Protein 9LPG (pdb70)

Radius of gyration: 49.21 Å; Cα contacts (8 Å, |Δi|>4): 3503; chains: 4; bounding box: 84×160×124 Å

Organism: Zea mays (NCBI:txid4577)

B-factor: mean 66.93, std 41.88, range [10.07, 609.34]

Nearest PDB structures (foldseek):
  6lz3-assembly1_A  TM=9.869E-01  e=1.824E-69  Zea mays
  6lz7-assembly1_A  TM=9.907E-01  e=5.218E-64  Zea mays
  1u3d-assembly1_A  TM=9.625E-01  e=8.625E-64  Arabidopsis thaliana
  6k8k-assembly4_G  TM=9.665E-01  e=7.289E-55  Arabidopsis thaliana
  7x0y-assembly1_C  TM=9.497E-01  e=3.048E-46  Arabidopsis thaliana

Structure (mmCIF, N/CA/C/O backbone):
data_9LPG
#
_entry.id   9LPG
#
_cell.length_a   108.347
_cell.length_b   217.056
_cell.length_c   228.803
_cell.angle_alpha   90.00
_cell.angle_beta   90.00
_cell.angle_gamma   90.00
#
_symmetry.space_group_name_H-M   'C 2 2 21'
#
loop_
_entity.id
_entity.type
_entity.pdbx_description
1 polymer Cryptochrome2
2 polymer 'Protein ECERIFERUM 26-like'
3 non-polymer 'FLAVIN-ADENINE DINUCLEOTIDE'
4 water water
#
loop_
_atom_site.group_PDB
_atom_site.id
_atom_site.type_symbol
_atom_site.label_atom_id
_atom_site.label_alt_id
_atom_site.label_comp_id
_atom_site.label_asym_id
_atom_site.label_entity_id
_atom_site.label_seq_id
_atom_site.pdbx_PDB_ins_code
_atom_site.Cartn_x
_atom_site.Cartn_y
_atom_site.Cartn_z
_atom_site.occupancy
_atom_site.B_iso_or_equiv
_atom_site.auth_seq_id
_atom_site.auth_comp_id
_atom_site.auth_asym_id
_atom_site.auth_atom_id
_atom_site.pdbx_PDB_model_num
ATOM 1 N N . ARG A 1 2 ? 14.315 33.334 -36.933 1.00 52.57 2 ARG A N 1
ATOM 2 C CA . ARG A 1 2 ? 13.145 32.467 -36.831 1.00 54.60 2 ARG A CA 1
ATOM 3 C C . ARG A 1 2 ? 13.491 31.122 -36.170 1.00 63.52 2 ARG A C 1
ATOM 4 O O . ARG A 1 2 ? 12.742 30.650 -35.317 1.00 66.49 2 ARG A O 1
ATOM 12 N N . ILE A 1 3 ? 14.614 30.503 -36.541 1.0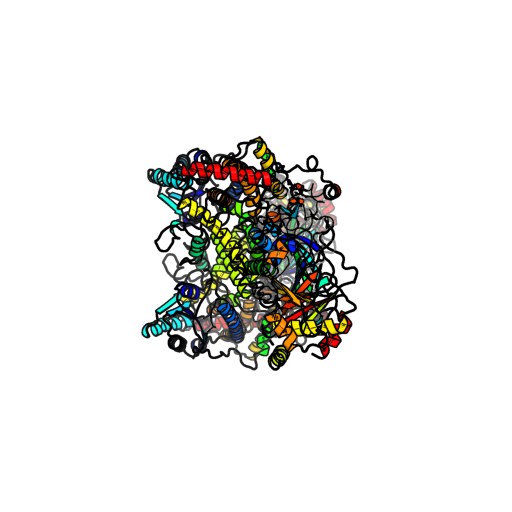0 64.74 3 ILE A N 1
ATOM 13 C CA . ILE A 1 3 ? 15.025 29.229 -35.954 1.00 55.90 3 ILE A CA 1
ATOM 14 C C . ILE A 1 3 ? 16.453 29.339 -35.437 1.00 58.34 3 ILE A C 1
ATOM 15 O O . ILE A 1 3 ? 17.355 29.770 -36.165 1.00 53.59 3 ILE A O 1
ATOM 20 N N . VAL A 1 4 ? 16.656 28.927 -34.189 1.00 58.34 4 VAL A N 1
ATOM 21 C CA . VAL A 1 4 ? 17.983 28.821 -33.598 1.00 60.07 4 VAL A CA 1
ATOM 22 C C . VAL A 1 4 ? 18.505 27.414 -33.843 1.00 60.70 4 VAL A C 1
ATOM 23 O O . VAL A 1 4 ? 17.779 26.432 -33.648 1.00 59.19 4 VAL A O 1
ATOM 27 N N . VAL A 1 5 ? 19.759 27.307 -34.275 1.00 58.87 5 VAL A N 1
ATOM 28 C CA . VAL A 1 5 ? 20.440 26.020 -34.363 1.00 53.51 5 VAL A CA 1
ATOM 29 C C . VAL A 1 5 ? 21.502 25.994 -33.277 1.00 47.28 5 VAL A C 1
ATOM 30 O O . VAL A 1 5 ? 22.464 26.774 -33.299 1.00 41.94 5 VAL A O 1
ATOM 34 N N . TRP A 1 6 ? 21.321 25.091 -32.326 1.00 44.93 6 TRP A N 1
ATOM 35 C CA . TRP A 1 6 ? 22.151 25.013 -31.135 1.00 41.93 6 TRP A CA 1
ATOM 36 C C . TRP A 1 6 ? 23.177 23.905 -31.336 1.00 41.75 6 TRP A C 1
ATOM 37 O O . TRP A 1 6 ? 22.819 22.725 -31.425 1.00 46.73 6 TRP A O 1
ATOM 48 N N . PHE A 1 7 ? 24.446 24.287 -31.421 1.00 37.91 7 PHE A N 1
ATOM 49 C CA . PHE A 1 7 ? 25.530 23.333 -31.596 1.00 42.52 7 PHE A CA 1
ATOM 50 C C . PHE A 1 7 ? 26.055 22.858 -30.244 1.00 47.69 7 PHE A C 1
ATOM 51 O O . PHE A 1 7 ? 26.046 23.595 -29.254 1.00 48.93 7 PHE A O 1
ATOM 59 N N . ARG A 1 8 ? 26.445 21.596 -30.189 1.00 46.37 8 ARG A N 1
ATOM 60 C CA . ARG A 1 8 ? 26.986 21.042 -28.935 1.00 45.34 8 ARG A CA 1
ATOM 61 C C . ARG A 1 8 ? 28.158 20.103 -29.116 1.00 40.24 8 ARG A C 1
ATOM 62 O O . ARG A 1 8 ? 29.208 20.355 -28.563 1.00 39.79 8 ARG A O 1
ATOM 70 N N . ARG A 1 9 ? 27.923 19.059 -29.887 1.00 35.14 9 ARG A N 1
ATOM 71 C CA . ARG A 1 9 ? 28.958 18.062 -30.231 1.00 30.04 9 ARG A CA 1
ATOM 72 C C . ARG A 1 9 ? 28.594 17.549 -31.613 1.00 30.49 9 ARG A C 1
ATOM 73 O O . ARG A 1 9 ? 28.450 16.375 -31.796 1.00 29.33 9 ARG A O 1
ATOM 81 N N . ASP A 1 10 ? 28.357 18.490 -32.508 1.00 31.80 10 ASP A N 1
ATOM 82 C CA . ASP A 1 10 ? 28.024 18.235 -33.906 1.00 28.69 10 ASP A CA 1
ATOM 83 C C . ASP A 1 10 ? 28.625 19.331 -34.784 1.00 32.15 10 ASP A C 1
ATOM 84 O O . ASP A 1 10 ? 27.982 19.830 -35.715 1.00 28.20 10 ASP A O 1
ATOM 89 N N . LEU A 1 11 ? 29.876 19.702 -34.503 1.00 26.09 11 LEU A N 1
ATOM 90 C CA . LEU A 1 11 ? 30.501 20.883 -35.094 1.00 26.85 11 LEU A CA 1
ATOM 91 C C . LEU A 1 11 ? 30.894 20.632 -36.553 1.00 34.40 11 LEU A C 1
ATOM 92 O O . LEU A 1 11 ? 32.049 20.761 -36.965 1.00 33.88 11 LEU A O 1
ATOM 97 N N . ARG A 1 12 ? 29.881 20.291 -37.343 1.00 31.66 12 ARG A N 1
ATOM 98 C CA . ARG A 1 12 ? 30.038 20.024 -38.761 1.00 28.91 12 ARG A CA 1
ATOM 99 C C . ARG A 1 12 ? 28.873 20.663 -39.504 1.00 36.44 12 ARG A C 1
ATOM 100 O O . ARG A 1 12 ? 27.878 21.075 -38.901 1.00 38.08 12 ARG A O 1
ATOM 108 N N . VAL A 1 13 ? 28.989 20.741 -40.827 1.00 38.99 13 VAL A N 1
ATOM 109 C CA . VAL A 1 13 ? 27.905 21.278 -41.638 1.00 34.62 13 VAL A CA 1
ATOM 110 C C . VAL A 1 13 ? 27.284 20.244 -42.565 1.00 33.42 13 VAL A C 1
ATOM 111 O O . VAL A 1 13 ? 26.166 20.471 -43.058 1.00 34.02 13 VAL A O 1
ATOM 115 N N . GLU A 1 14 ? 27.939 19.116 -42.814 1.00 31.83 14 GLU A N 1
ATOM 116 C CA . GLU A 1 14 ? 27.348 18.038 -43.591 1.00 32.91 14 GLU A CA 1
ATOM 117 C C . GLU A 1 14 ? 26.634 17.059 -42.664 1.00 35.28 14 GLU A C 1
ATOM 118 O O . GLU A 1 14 ? 27.064 16.828 -41.530 1.00 33.57 14 GLU A O 1
ATOM 124 N N . ASP A 1 15 ? 25.529 16.501 -43.154 1.00 39.09 15 ASP A N 1
ATOM 125 C CA . ASP A 1 15 ? 24.679 15.575 -42.401 1.00 33.35 15 ASP A CA 1
ATOM 126 C C . ASP A 1 15 ? 24.515 16.038 -40.954 1.00 35.28 15 ASP A C 1
ATOM 127 O O . ASP A 1 15 ? 24.952 15.391 -40.002 1.00 35.40 15 ASP A O 1
ATOM 132 N N . ASN A 1 16 ? 23.900 17.211 -40.818 1.00 40.74 16 ASN A N 1
ATOM 133 C CA . ASN A 1 16 ? 23.602 17.832 -39.528 1.00 37.92 16 ASN A CA 1
ATOM 134 C C . ASN A 1 16 ? 22.115 18.150 -39.573 1.00 36.95 16 ASN A C 1
ATOM 135 O O . ASN A 1 16 ? 21.715 19.229 -40.031 1.00 42.20 16 ASN A O 1
ATOM 140 N N . PRO A 1 17 ? 21.264 17.233 -39.108 1.00 35.98 17 PRO A N 1
ATOM 141 C CA . PRO A 1 17 ? 19.826 17.362 -39.398 1.00 42.59 17 PRO A CA 1
ATOM 142 C C . PRO A 1 17 ? 19.188 18.603 -38.807 1.00 46.14 17 PRO A C 1
ATOM 143 O O . PRO A 1 17 ? 18.229 19.125 -39.391 1.00 48.53 17 PRO A O 1
ATOM 147 N N . ALA A 1 18 ? 19.681 19.095 -37.669 1.00 45.84 18 ALA A N 1
ATOM 148 C CA . ALA A 1 18 ? 19.156 20.342 -37.123 1.00 47.36 18 ALA A CA 1
ATOM 149 C C . ALA A 1 18 ? 19.374 21.490 -38.100 1.00 43.43 18 ALA A C 1
ATOM 150 O O . ALA A 1 18 ? 18.420 22.143 -38.537 1.00 52.09 18 ALA A O 1
ATOM 152 N N . LEU A 1 19 ? 20.631 21.730 -38.474 1.00 38.42 19 LEU A N 1
ATOM 153 C CA . LEU A 1 19 ? 20.940 22.844 -39.362 1.00 41.32 19 LEU A CA 1
ATOM 154 C C . LEU A 1 19 ? 20.317 22.665 -40.743 1.00 41.50 19 LEU A C 1
ATOM 155 O O . LEU A 1 19 ? 19.910 23.648 -41.371 1.00 46.09 19 LEU A O 1
ATOM 160 N N . ALA A 1 20 ? 20.228 21.429 -41.232 1.00 43.15 20 ALA A N 1
ATOM 161 C CA . ALA A 1 20 ? 19.696 21.203 -42.570 1.00 46.99 20 ALA A CA 1
ATOM 162 C C . ALA A 1 20 ? 18.179 21.324 -42.629 1.00 51.39 20 ALA A C 1
ATOM 163 O O . ALA A 1 20 ? 17.633 21.555 -43.714 1.00 56.34 20 ALA A O 1
ATOM 165 N N . ALA A 1 21 ? 17.490 21.168 -41.499 1.00 49.55 21 ALA A N 1
ATOM 166 C CA . ALA A 1 21 ? 16.046 21.364 -41.456 1.00 53.83 21 ALA A CA 1
ATOM 167 C C . ALA A 1 21 ? 15.665 22.796 -41.111 1.00 50.03 21 ALA A C 1
ATOM 168 O O . ALA A 1 21 ? 14.617 23.279 -41.556 1.00 49.74 21 ALA A O 1
ATOM 170 N N . ALA A 1 22 ? 16.487 23.486 -40.319 1.00 47.63 22 ALA A N 1
ATOM 171 C CA . ALA A 1 22 ? 16.282 24.914 -40.128 1.00 47.18 22 ALA A CA 1
ATOM 172 C C . ALA A 1 22 ? 16.382 25.655 -41.453 1.00 53.52 22 ALA A C 1
ATOM 173 O O . ALA A 1 22 ? 15.561 26.531 -41.748 1.00 65.65 22 ALA A O 1
ATOM 175 N N . ALA A 1 23 ? 17.369 25.299 -42.278 1.00 52.51 23 ALA A N 1
ATOM 176 C CA . ALA A 1 23 ? 17.563 25.992 -43.545 1.00 50.55 23 ALA A CA 1
ATOM 177 C C . ALA A 1 23 ? 16.435 25.705 -44.530 1.00 52.51 23 ALA A C 1
ATOM 178 O O . ALA A 1 23 ? 16.066 26.583 -45.319 1.00 56.36 23 ALA A O 1
ATOM 180 N N . ARG A 1 24 ? 15.876 24.497 -44.501 1.00 51.55 24 ARG A N 1
ATOM 181 C CA . ARG A 1 24 ? 14.816 24.108 -45.421 1.00 54.87 24 ARG A CA 1
ATOM 182 C C . ARG A 1 24 ? 13.425 24.471 -44.898 1.00 58.76 24 ARG A C 1
ATOM 183 O O . ARG A 1 24 ? 12.423 24.186 -45.563 1.00 58.95 24 ARG A O 1
ATOM 191 N N . ALA A 1 25 ? 13.336 25.117 -43.733 1.00 61.06 25 ALA A N 1
ATOM 192 C CA . ALA A 1 25 ? 12.029 25.561 -43.260 1.00 64.32 25 ALA A CA 1
ATOM 193 C C . ALA A 1 25 ? 11.554 26.807 -43.997 1.00 71.68 25 ALA A C 1
ATOM 194 O O . ALA A 1 25 ? 10.344 27.044 -44.088 1.00 78.04 25 ALA A O 1
ATOM 196 N N . GLY A 1 26 ? 12.481 27.598 -44.532 1.00 69.87 26 GLY A N 1
ATOM 197 C CA . GLY A 1 26 ? 12.137 28.800 -45.264 1.00 67.77 26 GLY A CA 1
ATOM 198 C C . GLY A 1 26 ? 12.654 30.057 -44.599 1.00 64.92 26 GLY A C 1
ATOM 199 O O . GLY A 1 26 ? 13.247 30.919 -45.254 1.00 65.99 26 GLY A O 1
ATOM 200 N N . GLY A 1 27 ? 12.446 30.169 -43.292 1.00 58.50 27 GLY A N 1
ATOM 201 C CA . GLY A 1 27 ? 12.826 31.372 -42.585 1.00 56.04 27 GLY A CA 1
ATOM 202 C C . GLY A 1 27 ? 14.316 31.510 -42.381 1.00 53.12 27 GLY A C 1
ATOM 203 O O . GLY A 1 27 ? 15.111 30.833 -43.038 1.00 56.21 27 GLY A O 1
ATOM 204 N N . GLU A 1 28 ? 14.702 32.392 -41.466 1.00 58.01 28 GLU A N 1
ATOM 205 C CA . GLU A 1 28 ? 16.102 32.572 -41.139 1.00 64.01 28 GLU A CA 1
ATOM 206 C C . GLU A 1 28 ? 16.584 31.471 -40.197 1.00 69.30 28 GLU A C 1
ATOM 207 O O . GLU A 1 28 ? 15.800 30.713 -39.616 1.00 65.34 28 GLU A O 1
ATOM 213 N N . VAL A 1 29 ? 17.904 31.394 -40.048 1.00 64.88 29 VAL A N 1
ATOM 214 C CA . VAL A 1 29 ? 18.551 30.410 -39.191 1.00 54.95 29 VAL A CA 1
ATOM 215 C C . VAL A 1 29 ? 19.615 31.131 -38.381 1.00 52.83 29 VAL A C 1
ATOM 216 O O . VAL A 1 29 ? 20.499 31.781 -38.952 1.00 56.83 29 VAL A O 1
ATOM 220 N N . VAL A 1 30 ? 19.529 31.028 -37.060 1.00 48.06 30 VAL A N 1
ATOM 221 C CA . VAL A 1 30 ? 20.543 31.601 -36.186 1.00 56.15 30 VAL A CA 1
ATOM 222 C C . VAL A 1 30 ? 21.357 30.451 -35.603 1.00 61.37 30 VAL A C 1
ATOM 223 O O . VAL A 1 30 ? 20.863 29.698 -34.747 1.00 56.48 30 VAL A O 1
ATOM 227 N N . PRO A 1 31 ? 22.580 30.279 -36.036 1.00 60.50 31 PRO A N 1
ATOM 228 C CA . PRO A 1 31 ? 23.412 29.195 -35.521 1.00 56.02 31 PRO A CA 1
ATOM 229 C C . PRO A 1 31 ? 24.226 29.657 -34.328 1.00 56.20 31 PRO A C 1
ATOM 230 O O . PRO A 1 31 ? 24.874 30.708 -34.385 1.00 58.59 31 PRO A O 1
ATOM 234 N N . ALA A 1 32 ? 24.201 28.897 -33.238 1.00 52.46 32 ALA A N 1
ATOM 235 C CA . ALA A 1 32 ? 24.839 29.373 -32.023 1.00 53.66 32 ALA A CA 1
ATOM 236 C C . ALA A 1 32 ? 25.341 28.204 -31.193 1.00 43.07 32 ALA A C 1
ATOM 237 O O . ALA A 1 32 ? 24.903 27.059 -31.345 1.00 39.89 32 ALA A O 1
ATOM 239 N N . TYR A 1 33 ? 26.268 28.528 -30.299 1.00 38.79 33 TYR A N 1
ATOM 240 C CA . TYR A 1 33 ? 26.869 27.585 -29.374 1.00 44.50 33 TYR A CA 1
ATOM 241 C C . TYR A 1 33 ? 26.973 28.271 -28.020 1.00 50.60 33 TYR A C 1
ATOM 242 O O . TYR A 1 33 ? 27.484 29.391 -27.936 1.00 52.38 33 TYR A O 1
ATOM 251 N N . VAL A 1 34 ? 26.477 27.621 -26.968 1.00 44.37 34 VAL A N 1
ATOM 252 C CA . VAL A 1 34 ? 26.559 28.156 -25.613 1.00 43.55 34 VAL A CA 1
ATOM 253 C C . VAL A 1 34 ? 27.484 27.267 -24.793 1.00 48.50 34 VAL A C 1
ATOM 254 O O . VAL A 1 34 ? 27.362 26.036 -24.814 1.00 54.78 34 VAL A O 1
ATOM 258 N N . TRP A 1 35 ? 28.408 27.900 -24.074 1.00 45.45 35 TRP A N 1
ATOM 259 C CA . TRP A 1 35 ? 29.435 27.228 -23.282 1.00 40.46 35 TRP A CA 1
ATOM 260 C C . TRP A 1 35 ? 28.970 27.207 -21.829 1.00 48.03 35 TRP A C 1
ATOM 261 O O . TRP A 1 35 ? 29.201 28.149 -21.071 1.00 52.78 35 TRP A O 1
ATOM 272 N N . SER A 1 36 ? 28.313 26.115 -21.434 1.00 44.02 36 SER A N 1
ATOM 273 C CA . SER A 1 36 ? 27.749 25.966 -20.094 1.00 45.47 36 SER A CA 1
ATOM 274 C C . SER A 1 36 ? 28.394 24.780 -19.380 1.00 44.91 36 SER A C 1
ATOM 275 O O . SER A 1 36 ? 27.719 23.791 -19.059 1.00 45.31 36 SER A O 1
ATOM 278 N N . PRO A 1 37 ? 29.698 24.857 -19.089 1.00 44.29 37 PRO A N 1
ATOM 279 C CA . PRO A 1 37 ? 30.382 23.677 -18.537 1.00 45.93 37 PRO A CA 1
ATOM 280 C C . PRO A 1 37 ? 29.993 23.364 -17.103 1.00 46.82 37 PRO A C 1
ATOM 281 O O . PRO A 1 37 ? 29.933 22.183 -16.738 1.00 48.66 37 PRO A O 1
ATOM 285 N N . GLU A 1 38 ? 29.715 24.379 -16.281 1.00 51.78 38 GLU A N 1
ATOM 286 C CA . GLU A 1 38 ? 29.280 24.133 -14.911 1.00 47.35 38 GLU A CA 1
ATOM 287 C C . GLU A 1 38 ? 28.116 23.151 -14.843 1.00 47.21 38 GLU A C 1
ATOM 288 O O . GLU A 1 38 ? 27.943 22.473 -13.824 1.00 56.09 38 GLU A O 1
ATOM 294 N N . GLU A 1 39 ? 27.326 23.045 -15.915 1.00 41.15 39 GLU A N 1
ATOM 295 C CA . GLU A 1 39 ? 26.253 22.062 -15.968 1.00 45.95 39 GLU A CA 1
ATOM 296 C C . GLU A 1 39 ? 26.774 20.635 -16.066 1.00 44.76 39 GLU A C 1
ATOM 297 O O . GLU A 1 39 ? 26.013 19.694 -15.818 1.00 41.73 39 GLU A O 1
ATOM 303 N N . GLU A 1 40 ? 28.043 20.453 -16.427 1.00 43.81 40 GLU A N 1
ATOM 304 C CA . GLU A 1 40 ? 28.592 19.126 -16.672 1.00 49.20 40 GLU A CA 1
ATOM 305 C C . GLU A 1 40 ? 29.173 18.478 -15.422 1.00 50.72 40 GLU A C 1
ATOM 306 O O . GLU A 1 40 ? 29.694 17.361 -15.509 1.00 53.50 40 GLU A O 1
ATOM 312 N N . GLY A 1 41 ? 29.095 19.143 -14.271 1.00 49.09 41 GLY A N 1
ATOM 313 C CA . GLY A 1 41 ? 29.535 18.575 -13.019 1.00 49.83 41 GLY A CA 1
ATOM 314 C C . GLY A 1 41 ? 30.953 18.046 -13.070 1.00 48.36 41 GLY A C 1
ATOM 315 O O . GLY A 1 41 ? 31.895 18.761 -13.423 1.00 46.95 41 GLY A O 1
ATOM 316 N N . PRO A 1 42 ? 31.130 16.768 -12.720 1.00 53.99 42 PRO A N 1
ATOM 317 C CA . PRO A 1 42 ? 32.474 16.177 -12.800 1.00 55.19 42 PRO A CA 1
ATOM 318 C C . PRO A 1 42 ? 32.974 16.049 -14.226 1.00 53.42 42 PRO A C 1
ATOM 319 O O . PRO A 1 42 ? 34.189 16.100 -14.456 1.00 49.99 42 PRO A O 1
ATOM 323 N N . TYR A 1 43 ? 32.069 15.901 -15.193 1.00 48.68 43 TYR A N 1
ATOM 324 C CA . TYR A 1 43 ? 32.429 15.739 -16.595 1.00 44.44 43 TYR A CA 1
ATOM 325 C C . TYR A 1 43 ? 32.632 17.075 -17.306 1.00 45.80 43 TYR A C 1
ATOM 326 O O . TYR A 1 43 ? 32.453 17.168 -18.530 1.00 50.08 43 TYR A O 1
ATOM 335 N N . TYR A 1 44 ? 32.985 18.109 -16.551 1.00 42.30 44 TYR A N 1
ATOM 336 C CA . TYR A 1 44 ? 33.434 19.379 -17.105 1.00 46.27 44 TYR A CA 1
ATOM 337 C C . TYR A 1 44 ? 34.599 19.145 -18.066 1.00 45.28 44 TYR A C 1
ATOM 338 O O . TYR A 1 44 ? 35.590 18.507 -17.681 1.00 45.34 44 TYR A O 1
ATOM 347 N N . PRO A 1 45 ? 34.519 19.623 -19.309 1.00 38.24 45 PRO A N 1
ATOM 348 C CA . PRO A 1 45 ? 35.584 19.360 -20.288 1.00 32.73 45 PRO A CA 1
ATOM 349 C C . PRO A 1 45 ? 36.976 19.713 -19.777 1.00 30.49 45 PRO A C 1
ATOM 350 O O . PRO A 1 45 ? 37.206 20.798 -19.240 1.00 31.68 45 PRO A O 1
ATOM 354 N N . GLY A 1 46 ? 37.912 18.780 -19.962 1.00 29.27 46 GLY A N 1
ATOM 355 C CA . GLY A 1 46 ? 39.256 18.919 -19.444 1.00 29.70 46 GLY A CA 1
ATOM 356 C C . GLY A 1 46 ? 40.135 19.831 -20.281 1.00 33.32 46 GLY A C 1
ATOM 357 O O . GLY A 1 46 ? 39.709 20.439 -21.264 1.00 35.42 46 GLY A O 1
ATOM 358 N N . ARG A 1 47 ? 41.408 19.898 -19.878 1.00 28.60 47 ARG A N 1
ATOM 359 C CA . ARG A 1 47 ? 42.328 20.890 -20.431 1.00 29.54 47 ARG A CA 1
ATOM 360 C C . ARG A 1 47 ? 42.415 20.794 -21.949 1.00 31.32 47 ARG A C 1
ATOM 361 O O . ARG A 1 47 ? 42.067 21.740 -22.664 1.00 35.08 47 ARG A O 1
ATOM 369 N N . VAL A 1 48 ? 42.877 19.654 -22.466 1.00 30.69 48 VAL A N 1
ATOM 370 C CA . VAL A 1 48 ? 43.148 19.588 -23.898 1.00 34.51 48 VAL A CA 1
ATOM 371 C C . VAL A 1 48 ? 41.882 19.425 -24.733 1.00 30.86 48 VAL A C 1
ATOM 372 O O . VAL A 1 48 ? 41.888 19.787 -25.914 1.00 33.99 48 VAL A O 1
ATOM 376 N N . SER A 1 49 ? 40.790 18.901 -24.167 1.00 32.52 49 SER A N 1
ATOM 377 C CA . SER A 1 49 ? 39.534 18.907 -24.912 1.00 29.84 49 SER A CA 1
ATOM 378 C C . SER A 1 49 ? 39.031 20.328 -25.121 1.00 32.74 49 SER A C 1
ATOM 379 O O . SER A 1 49 ? 38.432 20.627 -26.159 1.00 33.16 49 SER A O 1
ATOM 382 N N . ARG A 1 50 ? 39.265 21.214 -24.147 1.00 37.46 50 ARG A N 1
ATOM 383 C CA . ARG A 1 50 ? 38.898 22.616 -24.311 1.00 32.81 50 ARG A CA 1
ATOM 384 C C . ARG A 1 50 ? 39.693 23.260 -25.437 1.00 36.91 50 ARG A C 1
ATOM 385 O O . ARG A 1 50 ? 39.157 24.081 -26.191 1.00 40.61 50 ARG A O 1
ATOM 393 N N . TRP A 1 51 ? 40.975 22.898 -25.564 1.00 34.47 51 TRP A N 1
ATOM 394 C CA . TRP A 1 51 ? 41.803 23.442 -26.637 1.00 32.85 51 TRP A CA 1
ATOM 395 C C . TRP A 1 51 ? 41.277 23.041 -28.007 1.00 35.18 51 TRP A C 1
ATOM 396 O O . TRP A 1 51 ? 41.412 23.803 -28.972 1.00 39.32 51 TRP A O 1
ATOM 407 N N . TRP A 1 52 ? 40.671 21.857 -28.111 1.00 32.88 52 TRP A N 1
ATOM 408 C CA . TRP A 1 52 ? 40.089 21.432 -29.380 1.00 36.10 52 TRP A CA 1
ATOM 409 C C . TRP A 1 52 ? 38.876 22.284 -29.741 1.00 37.44 52 TRP A C 1
ATOM 410 O O . TRP A 1 52 ? 38.766 22.770 -30.873 1.00 38.51 52 TRP A O 1
ATOM 421 N N . ILE A 1 53 ? 37.956 22.482 -28.789 1.00 37.86 53 ILE A N 1
ATOM 422 C CA . ILE A 1 53 ? 36.739 23.239 -29.081 1.00 38.25 53 ILE A CA 1
ATOM 423 C C . ILE A 1 53 ? 37.084 24.654 -29.531 1.00 38.42 53 ILE A C 1
ATOM 424 O O . ILE A 1 53 ? 36.441 25.209 -30.431 1.00 32.85 53 ILE A O 1
ATOM 429 N N . SER A 1 54 ? 38.107 25.256 -28.916 1.00 38.86 54 SER A N 1
ATOM 430 C CA . SER A 1 54 ? 38.483 26.621 -29.271 1.00 41.44 54 SER A CA 1
ATOM 431 C C . SER A 1 54 ? 38.899 26.714 -30.733 1.00 44.09 54 SER A C 1
ATOM 432 O O . SER A 1 54 ? 38.634 27.723 -31.397 1.00 50.44 54 SER A O 1
ATOM 435 N N . GLN A 1 55 ? 39.557 25.675 -31.252 1.00 41.13 55 GLN A N 1
ATOM 436 C CA . GLN A 1 55 ? 39.894 25.664 -32.670 1.00 35.83 55 GLN A CA 1
ATOM 437 C C . GLN A 1 55 ? 38.723 25.179 -33.512 1.00 26.17 55 GLN A C 1
ATOM 438 O O . GLN A 1 55 ? 38.452 25.733 -34.581 1.00 29.44 55 GLN A O 1
ATOM 444 N N . SER A 1 56 ? 38.012 24.156 -33.042 1.00 27.50 56 SER A N 1
ATOM 445 C CA . SER A 1 56 ? 36.895 23.625 -33.815 1.00 30.69 56 SER A CA 1
ATOM 446 C C . SER A 1 56 ? 35.819 24.674 -34.048 1.00 34.59 56 SER A C 1
ATOM 447 O O . SER A 1 56 ? 35.201 24.699 -35.118 1.00 34.99 56 SER A O 1
ATOM 450 N N . LEU A 1 57 ? 35.583 25.547 -33.066 1.00 38.70 57 LEU A N 1
ATOM 451 C CA . LEU A 1 57 ? 34.510 26.529 -33.180 1.00 40.11 57 LEU A CA 1
ATOM 452 C C . LEU A 1 57 ? 34.898 27.663 -34.121 1.00 46.17 57 LEU A C 1
ATOM 453 O O . LEU A 1 57 ? 34.109 28.058 -34.989 1.00 41.97 57 LEU A O 1
ATOM 458 N N . ASN A 1 58 ? 36.101 28.212 -33.934 1.00 41.34 58 ASN A N 1
ATOM 459 C CA . ASN A 1 58 ? 36.682 29.125 -34.912 1.00 38.40 58 ASN A CA 1
ATOM 460 C C . ASN A 1 58 ? 36.562 28.550 -36.319 1.00 46.46 58 ASN A C 1
ATOM 461 O O . ASN A 1 58 ? 36.115 29.227 -37.254 1.00 45.73 58 ASN A O 1
ATOM 466 N N . HIS A 1 59 ? 36.927 27.276 -36.469 1.00 46.45 59 HIS A N 1
ATOM 467 C CA . HIS A 1 59 ? 36.885 26.607 -37.765 1.00 40.86 59 HIS A CA 1
ATOM 468 C C . HIS A 1 59 ? 35.453 26.459 -38.268 1.00 38.09 59 HIS A C 1
ATOM 469 O O . HIS A 1 59 ? 35.189 26.619 -39.466 1.00 42.28 59 HIS A O 1
ATOM 476 N N . LEU A 1 60 ? 34.514 26.157 -37.370 1.00 37.48 60 LEU A N 1
ATOM 477 C CA . LEU A 1 60 ? 33.118 26.048 -37.779 1.00 43.31 60 LEU A CA 1
ATOM 478 C C . LEU A 1 60 ? 32.503 27.417 -38.036 1.00 51.99 60 LEU A C 1
ATOM 479 O O . LEU A 1 60 ? 31.556 27.536 -38.825 1.00 47.29 60 LEU A O 1
ATOM 484 N N . ASP A 1 61 ? 33.025 28.455 -37.377 1.00 53.52 61 ASP A N 1
ATOM 485 C CA . ASP A 1 61 ? 32.557 29.815 -37.619 1.00 51.70 61 ASP A CA 1
ATOM 486 C C . ASP A 1 61 ? 32.736 30.197 -39.083 1.00 52.85 61 ASP A C 1
ATOM 487 O O . ASP A 1 61 ? 31.772 30.559 -39.767 1.00 54.36 61 ASP A O 1
ATOM 492 N N . ALA A 1 62 ? 33.975 30.107 -39.581 1.00 48.70 62 ALA A N 1
ATOM 493 C CA . ALA A 1 62 ? 34.250 30.451 -40.974 1.00 43.02 62 ALA A CA 1
ATOM 494 C C . ALA A 1 62 ? 33.401 29.625 -41.926 1.00 46.04 62 ALA A C 1
ATOM 495 O O . ALA A 1 62 ? 32.845 30.160 -42.894 1.00 49.64 62 ALA A O 1
ATOM 497 N N . SER A 1 63 ? 33.294 28.318 -41.672 1.00 45.01 63 SER A N 1
ATOM 498 C CA . SER A 1 63 ? 32.425 27.477 -42.486 1.00 49.27 63 SER A CA 1
ATOM 499 C C . SER A 1 63 ? 31.022 28.062 -42.549 1.00 51.03 63 SER A C 1
ATOM 500 O O . SER A 1 63 ? 30.464 28.262 -43.632 1.00 46.34 63 SER A O 1
ATOM 503 N N . LEU A 1 64 ? 30.460 28.399 -41.391 1.00 54.02 64 LEU A N 1
ATOM 504 C CA . LEU A 1 64 ? 29.115 28.956 -41.367 1.00 49.48 64 LEU A CA 1
ATOM 505 C C . LEU A 1 64 ? 29.052 30.291 -42.098 1.00 50.36 64 LEU A C 1
ATOM 506 O O . LEU A 1 64 ? 28.102 30.548 -42.848 1.00 47.56 64 LEU A O 1
ATOM 511 N N . ARG A 1 65 ? 30.058 31.149 -41.898 1.00 50.99 65 ARG A N 1
ATOM 512 C CA . ARG A 1 65 ? 30.031 32.477 -42.507 1.00 50.75 65 ARG A CA 1
ATOM 513 C C . ARG A 1 65 ? 30.113 32.397 -44.026 1.00 58.04 65 ARG A C 1
ATOM 514 O O . ARG A 1 65 ? 29.479 33.194 -44.730 1.00 56.75 65 ARG A O 1
ATOM 522 N N . ARG A 1 66 ? 30.882 31.441 -44.552 1.00 51.94 66 ARG A N 1
ATOM 523 C CA . ARG A 1 66 ? 30.957 31.278 -45.997 1.00 48.49 66 ARG A CA 1
ATOM 524 C C . ARG A 1 66 ? 29.633 30.821 -46.593 1.00 45.83 66 ARG A C 1
ATOM 525 O O . ARG A 1 66 ? 29.402 31.030 -47.788 1.00 53.12 66 ARG A O 1
ATOM 533 N N . LEU A 1 67 ? 28.754 30.223 -45.791 1.00 40.51 67 LEU A N 1
ATOM 534 C CA . LEU A 1 67 ? 27.460 29.764 -46.273 1.00 51.00 67 LEU A CA 1
ATOM 535 C C . LEU A 1 67 ? 26.357 30.805 -46.097 1.00 57.12 67 LEU A C 1
ATOM 536 O O . LEU A 1 67 ? 25.176 30.464 -46.212 1.00 55.29 67 LEU A O 1
ATOM 541 N N . GLY A 1 68 ? 26.707 32.057 -45.832 1.00 57.15 68 GLY A N 1
ATOM 542 C CA . GLY A 1 68 ? 25.733 33.118 -45.726 1.00 60.92 68 GLY A CA 1
ATOM 543 C C . GLY A 1 68 ? 25.306 33.492 -44.324 1.00 56.50 68 GLY A C 1
ATOM 544 O O . GLY A 1 68 ? 24.177 33.963 -44.146 1.00 58.50 68 GLY A O 1
ATOM 545 N N . ALA A 1 69 ? 26.168 33.311 -43.329 1.00 57.56 69 ALA A N 1
ATOM 546 C CA . ALA A 1 69 ? 25.856 33.625 -41.945 1.00 51.88 69 ALA A CA 1
ATOM 547 C C . ALA A 1 69 ? 26.596 34.878 -41.508 1.00 56.30 69 ALA A C 1
ATOM 548 O O . ALA A 1 69 ? 27.683 35.187 -42.008 1.00 59.33 69 ALA A O 1
ATOM 550 N N . GLY A 1 70 ? 26.000 35.594 -40.556 1.00 50.72 70 GLY A N 1
ATOM 551 C CA . GLY A 1 70 ? 26.737 36.658 -39.902 1.00 50.88 70 GLY A CA 1
ATOM 552 C C . GLY A 1 70 ? 27.845 36.107 -39.029 1.00 55.19 70 GLY A C 1
ATOM 553 O O . GLY A 1 70 ? 28.993 36.559 -39.094 1.00 60.55 70 GLY A O 1
ATOM 554 N N . LYS A 1 71 ? 27.524 35.095 -38.228 1.00 51.57 71 LYS A N 1
ATOM 555 C CA . LYS A 1 71 ? 28.441 34.568 -37.229 1.00 53.70 71 LYS A CA 1
ATOM 556 C C . LYS A 1 71 ? 27.827 33.314 -36.627 1.00 55.21 71 LYS A C 1
ATOM 557 O O . LYS A 1 71 ? 26.668 32.972 -36.885 1.00 56.09 71 LYS A O 1
ATOM 563 N N . LEU A 1 72 ? 28.629 32.629 -35.826 1.00 51.10 72 LEU A N 1
ATOM 564 C CA . LEU A 1 72 ? 28.139 31.666 -34.856 1.00 51.67 72 LEU A CA 1
ATOM 565 C C . LEU A 1 72 ? 28.040 32.405 -33.529 1.00 52.81 72 LEU A C 1
ATOM 566 O O . LEU A 1 72 ? 29.048 32.917 -33.028 1.00 52.68 72 LEU A O 1
ATOM 571 N N . VAL A 1 73 ? 26.829 32.504 -32.984 1.00 47.71 73 VAL A N 1
ATOM 572 C CA . VAL A 1 73 ? 26.657 33.248 -31.742 1.00 54.21 73 VAL A CA 1
ATOM 573 C C . VAL A 1 73 ? 27.215 32.419 -30.594 1.00 53.00 73 VAL A C 1
ATOM 574 O O . VAL A 1 73 ? 26.816 31.266 -30.390 1.00 53.66 73 VAL A O 1
ATOM 578 N N . THR A 1 74 ? 28.143 32.999 -29.843 1.00 48.46 74 THR A N 1
ATOM 579 C CA . THR A 1 74 ? 28.799 32.312 -28.737 1.00 51.04 74 THR A CA 1
ATOM 580 C C . THR A 1 74 ? 28.296 32.909 -27.428 1.00 58.80 74 THR A C 1
ATOM 581 O O . THR A 1 74 ? 28.650 34.041 -27.077 1.00 59.60 74 THR A O 1
ATOM 585 N N . ARG A 1 75 ? 27.469 32.147 -26.716 1.00 60.02 75 ARG A N 1
ATOM 586 C CA . ARG A 1 75 ? 26.911 32.556 -25.436 1.00 54.71 75 ARG A CA 1
ATOM 587 C C . ARG A 1 75 ? 27.608 31.836 -24.291 1.00 58.09 75 ARG A C 1
ATOM 588 O O . ARG A 1 75 ? 28.105 30.717 -24.443 1.00 58.83 75 ARG A O 1
ATOM 596 N N . ARG A 1 76 ? 27.635 32.495 -23.138 1.00 61.39 76 ARG A N 1
ATOM 597 C CA . ARG A 1 76 ? 28.261 31.974 -21.933 1.00 57.75 76 ARG A CA 1
ATOM 598 C C . ARG A 1 76 ? 27.244 31.962 -20.800 1.00 60.37 76 ARG A C 1
ATOM 599 O O . ARG A 1 76 ? 26.415 32.872 -20.693 1.00 65.09 76 ARG A O 1
ATOM 607 N N . SER A 1 77 ? 27.306 30.934 -19.956 1.00 53.17 77 SER A N 1
ATOM 608 C CA . SER A 1 77 ? 26.345 30.796 -18.868 1.00 54.37 77 SER A CA 1
ATOM 609 C C . SER A 1 77 ? 26.776 29.657 -17.955 1.00 57.84 77 SER A C 1
ATOM 610 O O . SER A 1 77 ? 27.748 28.946 -18.226 1.00 58.36 77 SER A O 1
ATOM 613 N N . ALA A 1 78 ? 26.038 29.509 -16.853 1.00 52.48 78 ALA A N 1
ATOM 614 C CA . ALA A 1 78 ? 26.079 28.311 -16.029 1.00 45.04 78 ALA A CA 1
ATOM 615 C C . ALA A 1 78 ? 24.834 27.455 -16.196 1.00 44.47 78 ALA A C 1
ATOM 616 O O . ALA A 1 78 ? 24.823 26.310 -15.735 1.00 54.50 78 ALA A O 1
ATOM 618 N N . ASP A 1 79 ? 23.792 27.985 -16.833 1.00 43.74 79 ASP A N 1
ATOM 619 C CA . ASP A 1 79 ? 22.592 27.244 -17.196 1.00 51.22 79 ASP A CA 1
ATOM 620 C C . ASP A 1 79 ? 22.356 27.463 -18.683 1.00 57.00 79 ASP A C 1
ATOM 621 O O . ASP A 1 79 ? 22.316 28.609 -19.145 1.00 49.42 79 ASP A O 1
ATOM 626 N N . ALA A 1 80 ? 22.203 26.368 -19.431 1.00 62.88 80 ALA A N 1
ATOM 627 C CA . ALA A 1 80 ? 22.084 26.481 -20.881 1.00 61.47 80 ALA A CA 1
ATOM 628 C C . ALA A 1 80 ? 20.745 27.084 -21.288 1.00 64.27 80 ALA A C 1
ATOM 629 O O . ALA A 1 80 ? 20.686 27.898 -22.217 1.00 65.80 80 ALA A O 1
ATOM 631 N N . ALA A 1 81 ? 19.660 26.694 -20.611 1.00 63.02 81 ALA A N 1
ATOM 632 C CA . ALA A 1 81 ? 18.347 27.254 -20.920 1.00 61.87 81 ALA A CA 1
ATOM 633 C C . ALA A 1 81 ? 18.349 28.769 -20.779 1.00 65.15 81 ALA A C 1
ATOM 634 O O . ALA A 1 81 ? 17.872 29.486 -21.667 1.00 67.07 81 ALA A O 1
ATOM 636 N N . VAL A 1 82 ? 18.871 29.268 -19.654 1.00 64.97 82 VAL A N 1
ATOM 637 C CA . VAL A 1 82 ? 18.929 30.709 -19.417 1.00 59.88 82 VAL A CA 1
ATOM 638 C C . VAL A 1 82 ? 19.571 31.412 -20.605 1.00 61.82 82 VAL A C 1
ATOM 639 O O . VAL A 1 82 ? 18.992 32.332 -21.196 1.00 67.86 82 VAL A O 1
ATOM 643 N N . ALA A 1 83 ? 20.768 30.962 -20.991 1.00 63.34 83 ALA A N 1
ATOM 644 C CA . ALA A 1 83 ? 21.446 31.557 -22.136 1.00 61.97 83 ALA A CA 1
ATOM 645 C C . ALA A 1 83 ? 20.708 31.276 -23.436 1.00 56.62 83 ALA A C 1
ATOM 646 O O . ALA A 1 83 ? 20.712 32.116 -24.342 1.00 57.09 83 ALA A O 1
ATOM 648 N N . LEU A 1 84 ? 20.071 30.112 -23.550 1.00 53.60 84 LEU A N 1
ATOM 649 C CA . LEU A 1 84 ? 19.374 29.795 -24.789 1.00 54.64 84 LEU A CA 1
ATOM 650 C C . LEU A 1 84 ? 18.118 30.641 -24.948 1.00 60.30 84 LEU A C 1
ATOM 651 O O . LEU A 1 84 ? 17.794 31.070 -26.062 1.00 61.23 84 LEU A O 1
ATOM 656 N N . LEU A 1 85 ? 17.396 30.902 -23.855 1.00 64.59 85 LEU A N 1
ATOM 657 C CA . LEU A 1 85 ? 16.172 31.679 -23.994 1.00 68.63 85 LEU A CA 1
ATOM 658 C C . LEU A 1 85 ? 16.404 33.180 -23.917 1.00 67.36 85 LEU A C 1
ATOM 659 O O . LEU A 1 85 ? 15.532 33.946 -24.344 1.00 70.91 85 LEU A O 1
ATOM 664 N N . GLN A 1 86 ? 17.543 33.628 -23.388 1.00 62.33 86 GLN A N 1
ATOM 665 C CA . GLN A 1 86 ? 17.962 34.994 -23.675 1.00 65.09 86 GLN A CA 1
ATOM 666 C C . GLN A 1 86 ? 18.145 35.172 -25.175 1.00 66.38 86 GLN A C 1
ATOM 667 O O . GLN A 1 86 ? 17.668 36.149 -25.762 1.00 71.22 86 GLN A O 1
ATOM 673 N N . LEU A 1 87 ? 18.794 34.197 -25.818 1.00 67.62 87 LEU A N 1
ATOM 674 C CA . LEU A 1 87 ? 19.038 34.265 -27.255 1.00 62.91 87 LEU A CA 1
ATOM 675 C C . LEU A 1 87 ? 17.748 34.161 -28.060 1.00 61.38 87 LEU A C 1
ATOM 676 O O . LEU A 1 87 ? 17.589 34.865 -29.063 1.00 63.13 87 LEU A O 1
ATOM 681 N N . VAL A 1 88 ? 16.824 33.292 -27.666 1.00 60.17 88 VAL A N 1
ATOM 682 C CA . VAL A 1 88 ? 15.537 33.227 -28.421 1.00 64.51 88 VAL A CA 1
ATOM 683 C C . VAL A 1 88 ? 14.860 34.594 -28.332 1.00 67.68 88 VAL A C 1
ATOM 684 O O . VAL A 1 88 ? 14.150 34.954 -29.259 1.00 67.00 88 VAL A O 1
ATOM 688 N N . ARG A 1 89 ? 15.108 35.334 -27.257 1.00 68.51 89 ARG A N 1
ATOM 689 C CA . ARG A 1 89 ? 14.504 36.671 -27.059 1.00 63.22 89 ARG A CA 1
ATOM 690 C C . ARG A 1 89 ? 15.331 37.718 -27.789 1.00 64.87 89 ARG A C 1
ATOM 691 O O . ARG A 1 89 ? 14.784 38.378 -28.636 1.00 74.55 89 ARG A O 1
ATOM 699 N N . ASP A 1 90 ? 16.601 37.824 -27.429 1.00 58.52 90 ASP A N 1
ATOM 700 C CA . ASP A 1 90 ? 17.565 38.781 -27.907 1.00 59.95 90 ASP A CA 1
ATOM 701 C C . ASP A 1 90 ? 17.463 38.707 -29.412 1.00 66.76 90 ASP A C 1
ATOM 702 O O . ASP A 1 90 ? 17.182 39.712 -30.066 1.00 71.39 90 ASP A O 1
ATOM 707 N N . THR A 1 91 ? 17.634 37.505 -29.966 1.00 66.43 91 THR A N 1
ATOM 708 C CA . THR A 1 91 ? 17.522 37.262 -31.401 1.00 68.39 91 THR A CA 1
ATOM 709 C C . THR A 1 91 ? 16.098 36.820 -31.769 1.00 68.57 91 THR A C 1
ATOM 710 O O . THR A 1 91 ? 15.832 36.541 -32.945 1.00 70.71 91 THR A O 1
ATOM 714 N N . GLY A 1 92 ? 15.163 36.822 -30.818 1.00 67.07 92 GLY A N 1
ATOM 715 C CA . GLY A 1 92 ? 13.754 36.877 -31.176 1.00 63.79 92 GLY A CA 1
ATOM 716 C C . GLY A 1 92 ? 13.099 35.752 -31.944 1.00 66.36 92 GLY A C 1
ATOM 717 O O . GLY A 1 92 ? 12.131 35.984 -32.671 1.00 66.56 92 GLY A O 1
ATOM 718 N N . ALA A 1 93 ? 13.581 34.526 -31.781 1.00 68.40 93 ALA A N 1
ATOM 719 C CA . ALA A 1 93 ? 13.213 33.461 -32.699 1.00 62.99 93 ALA A CA 1
ATOM 720 C C . ALA A 1 93 ? 11.896 32.790 -32.301 1.00 57.55 93 ALA A C 1
ATOM 721 O O . ALA A 1 93 ? 11.345 32.997 -31.216 1.00 63.07 93 ALA A O 1
ATOM 723 N N . THR A 1 94 ? 11.398 31.972 -33.228 1.00 50.02 94 THR A N 1
ATOM 724 C CA . THR A 1 94 ? 10.218 31.131 -33.066 1.00 48.41 94 THR A CA 1
ATOM 725 C C . THR A 1 94 ? 10.541 29.731 -32.573 1.00 60.87 94 THR A C 1
ATOM 726 O O . THR A 1 94 ? 9.748 29.144 -31.829 1.00 66.35 94 THR A O 1
ATOM 730 N N . HIS A 1 95 ? 11.671 29.181 -33.010 1.00 64.33 95 HIS A N 1
ATOM 731 C CA . HIS A 1 95 ? 12.009 27.775 -32.858 1.00 56.97 95 HIS A CA 1
ATOM 732 C C . HIS A 1 95 ? 13.402 27.649 -32.256 1.00 64.29 95 HIS A C 1
ATOM 733 O O . HIS A 1 95 ? 14.215 28.576 -32.319 1.00 63.93 95 HIS A O 1
ATOM 740 N N . VAL A 1 96 ? 13.684 26.481 -31.686 1.00 64.58 96 VAL A N 1
ATOM 741 C CA . VAL A 1 96 ? 15.045 26.127 -31.297 1.00 58.37 96 VAL A CA 1
ATOM 742 C C . VAL A 1 96 ? 15.291 24.688 -31.726 1.00 58.59 96 VAL A C 1
ATOM 743 O O . VAL A 1 96 ? 14.578 23.775 -31.290 1.00 56.72 96 VAL A O 1
ATOM 747 N N . TYR A 1 97 ? 16.274 24.491 -32.599 1.00 59.49 97 TYR A N 1
ATOM 748 C CA . TYR A 1 97 ? 16.628 23.183 -33.129 1.00 49.73 97 TYR A CA 1
ATOM 749 C C . TYR A 1 97 ? 17.995 22.767 -32.599 1.00 55.53 97 TYR A C 1
ATOM 750 O O . TYR A 1 97 ? 18.928 23.577 -32.546 1.00 52.31 97 TYR A O 1
ATOM 759 N N . PHE A 1 98 ? 18.109 21.499 -32.209 1.00 52.53 98 PHE A N 1
ATOM 760 C CA . PHE A 1 98 ? 19.386 20.920 -31.821 1.00 48.85 98 PHE A CA 1
ATOM 761 C C . PHE A 1 98 ? 19.329 19.427 -32.102 1.00 49.70 98 PHE A C 1
ATOM 762 O O . PHE A 1 98 ? 18.251 18.851 -32.255 1.00 48.33 98 PHE A O 1
ATOM 770 N N . ASN A 1 99 ? 20.500 18.804 -32.188 1.00 45.06 99 ASN A N 1
ATOM 771 C CA . ASN A 1 99 ? 20.591 17.356 -32.333 1.00 45.55 99 ASN A CA 1
ATOM 772 C C . ASN A 1 99 ? 20.876 16.741 -30.969 1.00 42.92 99 ASN A C 1
ATOM 773 O O . ASN A 1 99 ? 21.785 17.188 -30.259 1.00 39.92 99 ASN A O 1
ATOM 778 N N . HIS A 1 100 ? 20.104 15.724 -30.601 1.00 40.78 100 HIS A N 1
ATOM 779 C CA . HIS A 1 100 ? 20.121 15.256 -29.223 1.00 43.11 100 HIS A CA 1
ATOM 780 C C . HIS A 1 100 ? 21.284 14.309 -28.960 1.00 43.77 100 HIS A C 1
ATOM 781 O O . HIS A 1 100 ? 21.636 13.473 -29.798 1.00 47.92 100 HIS A O 1
ATOM 788 N N . LEU A 1 101 ? 21.878 14.455 -27.778 1.00 46.50 101 LEU A N 1
ATOM 789 C CA . LEU A 1 101 ? 22.963 13.607 -27.316 1.00 40.99 101 LEU A CA 1
ATOM 790 C C . LEU A 1 101 ? 22.405 12.471 -26.457 1.00 43.80 101 LEU A C 1
ATOM 791 O O . LEU A 1 101 ? 21.193 12.340 -26.264 1.00 44.88 101 LEU A O 1
ATOM 796 N N . TYR A 1 102 ? 23.299 11.632 -25.926 1.00 45.49 102 TYR A N 1
ATOM 797 C CA . TYR A 1 102 ? 22.877 10.424 -25.229 1.00 39.99 102 TYR A CA 1
ATOM 798 C C . TYR A 1 102 ? 23.550 10.204 -23.882 1.00 41.81 102 TYR A C 1
ATOM 799 O O . TYR A 1 102 ? 23.219 9.225 -23.205 1.00 42.36 102 TYR A O 1
ATOM 808 N N . ASP A 1 103 ? 24.462 11.082 -23.462 1.00 44.89 103 ASP A N 1
ATOM 809 C CA . ASP A 1 103 ? 25.099 10.918 -22.165 1.00 47.92 103 ASP A CA 1
ATOM 810 C C . ASP A 1 103 ? 24.098 11.198 -21.041 1.00 48.74 103 ASP A C 1
ATOM 811 O O . ASP A 1 103 ? 23.095 11.884 -21.248 1.00 50.23 103 ASP A O 1
ATOM 816 N N . PRO A 1 104 ? 24.341 10.655 -19.841 1.00 50.61 104 PRO A N 1
ATOM 817 C CA . PRO A 1 104 ? 23.387 10.853 -18.736 1.00 50.51 104 PRO A CA 1
ATOM 818 C C . PRO A 1 104 ? 23.193 12.301 -18.340 1.00 46.90 104 PRO A C 1
ATOM 819 O O . PRO A 1 104 ? 22.106 12.662 -17.871 1.00 46.20 104 PRO A O 1
ATOM 823 N N . ILE A 1 105 ? 24.221 13.136 -18.488 1.00 45.20 105 ILE A N 1
ATOM 824 C CA . ILE A 1 105 ? 24.080 14.557 -18.186 1.00 44.30 105 ILE A CA 1
ATOM 825 C C . ILE A 1 105 ? 23.111 15.210 -19.161 1.00 52.44 105 ILE A C 1
ATOM 826 O O . ILE A 1 105 ? 22.108 15.815 -18.762 1.00 56.13 105 ILE A O 1
ATOM 831 N N . SER A 1 106 ? 23.399 15.093 -20.458 1.00 51.30 106 SER A N 1
ATOM 832 C CA . SER A 1 106 ? 22.592 15.773 -21.463 1.00 51.59 106 SER A CA 1
ATOM 833 C C . SER A 1 106 ? 21.170 15.236 -21.514 1.00 48.85 106 SER A C 1
ATOM 834 O O . SER A 1 106 ? 20.239 15.992 -21.807 1.00 46.36 106 SER A O 1
ATOM 837 N N . LEU A 1 107 ? 20.974 13.949 -21.222 1.00 51.81 107 LEU A N 1
ATOM 838 C CA . LEU A 1 107 ? 19.649 13.360 -21.392 1.00 54.83 107 LEU A CA 1
ATOM 839 C C . LEU A 1 107 ? 18.597 14.063 -20.538 1.00 64.45 107 LEU A C 1
ATOM 840 O O . LEU A 1 107 ? 17.447 14.208 -20.968 1.00 66.85 107 LEU A O 1
ATOM 845 N N . VAL A 1 108 ? 18.961 14.521 -19.338 1.00 61.24 108 VAL A N 1
ATOM 846 C CA . VAL A 1 108 ? 17.946 15.131 -18.485 1.00 60.21 108 VAL A CA 1
ATOM 847 C C . VAL A 1 108 ? 18.099 16.646 -18.453 1.00 57.22 108 VAL A C 1
ATOM 848 O O . VAL A 1 108 ? 17.116 17.359 -18.240 1.00 68.34 108 VAL A O 1
ATOM 852 N N . ARG A 1 109 ? 19.311 17.160 -18.670 1.00 50.91 109 ARG A N 1
ATOM 853 C CA . ARG A 1 109 ? 19.441 18.601 -18.885 1.00 49.37 109 ARG A CA 1
ATOM 854 C C . ARG A 1 109 ? 18.665 19.032 -20.120 1.00 50.35 109 ARG A C 1
ATOM 855 O O . ARG A 1 109 ? 18.054 20.106 -20.137 1.00 53.16 109 ARG A O 1
ATOM 863 N N . ASP A 1 110 ? 18.692 18.213 -21.172 1.00 56.48 110 ASP A N 1
ATOM 864 C CA . ASP A 1 110 ? 18.054 18.592 -22.423 1.00 58.10 110 ASP A CA 1
ATOM 865 C C . ASP A 1 110 ? 16.545 18.405 -22.402 1.00 61.30 110 ASP A C 1
ATOM 866 O O . ASP A 1 110 ? 15.859 19.014 -23.226 1.00 69.72 110 ASP A O 1
ATOM 871 N N . ARG A 1 111 ? 16.001 17.584 -21.506 1.00 62.21 111 ARG A N 1
ATOM 872 C CA . ARG A 1 111 ? 14.551 17.584 -21.370 1.00 64.91 111 ARG A CA 1
ATOM 873 C C . ARG A 1 111 ? 14.067 18.640 -20.391 1.00 61.31 111 ARG A C 1
ATOM 874 O O . ARG A 1 111 ? 12.877 18.973 -20.398 1.00 69.83 111 ARG A O 1
ATOM 882 N N . ARG A 1 112 ? 14.959 19.182 -19.559 1.00 56.21 112 ARG A N 1
ATOM 883 C CA . ARG A 1 112 ? 14.619 20.401 -18.836 1.00 61.20 112 ARG A CA 1
ATOM 884 C C . ARG A 1 112 ? 14.612 21.604 -19.767 1.00 66.72 112 ARG A C 1
ATOM 885 O O . ARG A 1 112 ? 13.902 22.579 -19.506 1.00 72.48 112 ARG A O 1
ATOM 893 N N . LEU A 1 113 ? 15.372 21.548 -20.864 1.00 61.78 113 LEU A N 1
ATOM 894 C CA . LEU A 1 113 ? 15.361 22.660 -21.808 1.00 54.82 113 LEU A CA 1
ATOM 895 C C . LEU A 1 113 ? 14.103 22.653 -22.660 1.00 53.09 113 LEU A C 1
ATOM 896 O O . LEU A 1 113 ? 13.516 23.712 -22.900 1.00 58.14 113 LEU A O 1
ATOM 901 N N . LYS A 1 114 ? 13.685 21.475 -23.129 1.00 57.90 114 LYS A N 1
ATOM 902 C CA . LYS A 1 114 ? 12.452 21.370 -23.902 1.00 59.52 114 LYS A CA 1
ATOM 903 C C . LYS A 1 114 ? 11.296 22.039 -23.174 1.00 62.47 114 LYS A C 1
ATOM 904 O O . LYS A 1 114 ? 10.618 22.911 -23.728 1.00 68.29 114 LYS A O 1
ATOM 910 N N . GLU A 1 115 ? 11.075 21.659 -21.915 1.00 64.49 115 GLU A N 1
ATOM 911 C CA . GLU A 1 115 ? 9.962 22.220 -21.157 1.00 66.89 115 GLU A CA 1
ATOM 912 C C . GLU A 1 115 ? 10.204 23.687 -20.823 1.00 65.79 115 GLU A C 1
ATOM 913 O O . GLU A 1 115 ? 9.322 24.529 -21.031 1.00 74.16 115 GLU A O 1
ATOM 919 N N . MET A 1 116 ? 11.394 24.012 -20.304 1.00 51.46 116 MET A N 1
ATOM 920 C CA . MET A 1 116 ? 11.733 25.408 -20.028 1.00 54.76 116 MET A CA 1
ATOM 921 C C . MET A 1 116 ? 11.473 26.290 -21.243 1.00 58.49 116 MET A C 1
ATOM 922 O O . MET A 1 116 ? 10.890 27.374 -21.129 1.00 58.83 116 MET A O 1
ATOM 927 N N . LEU A 1 117 ? 11.885 25.829 -22.424 1.00 63.70 117 LEU A N 1
ATOM 928 C CA . LEU A 1 117 ? 11.674 26.613 -23.634 1.00 61.62 117 LEU A CA 1
ATOM 929 C C . LEU A 1 117 ? 10.235 26.531 -24.130 1.00 61.05 117 LEU A C 1
ATOM 930 O O . LEU A 1 117 ? 9.726 27.508 -24.687 1.00 64.08 117 LEU A O 1
ATOM 935 N N . ALA A 1 118 ? 9.557 25.400 -23.939 1.00 60.20 118 ALA A N 1
ATOM 936 C CA . ALA A 1 118 ? 8.167 25.308 -24.374 1.00 61.73 118 ALA A CA 1
ATOM 937 C C . ALA A 1 118 ? 7.211 26.063 -23.459 1.00 68.66 118 ALA A C 1
ATOM 938 O O . ALA A 1 118 ? 6.044 26.242 -23.824 1.00 66.68 118 ALA A O 1
ATOM 940 N N . ALA A 1 119 ? 7.673 26.505 -22.287 1.00 70.41 119 ALA A N 1
ATOM 941 C CA . ALA A 1 119 ? 6.856 27.325 -21.402 1.00 64.13 119 ALA A CA 1
ATOM 942 C C . ALA A 1 119 ? 6.871 28.797 -21.794 1.00 65.60 119 ALA A C 1
ATOM 943 O O . ALA A 1 119 ? 5.934 29.525 -21.451 1.00 80.35 119 ALA A O 1
ATOM 945 N N . GLU A 1 120 ? 7.913 29.251 -22.488 1.00 61.63 120 GLU A N 1
ATOM 946 C CA . GLU A 1 120 ? 7.956 30.590 -23.055 1.00 58.29 120 GLU A CA 1
ATOM 947 C C . GLU A 1 120 ? 7.556 30.601 -24.526 1.00 60.97 120 GLU A C 1
ATOM 948 O O . GLU A 1 120 ? 7.883 31.551 -25.247 1.00 62.34 120 GLU A O 1
ATOM 954 N N . GLY A 1 121 ? 6.869 29.557 -24.986 1.00 61.88 121 GLY A N 1
ATOM 955 C CA . GLY A 1 121 ? 6.292 29.531 -26.314 1.00 62.47 121 GLY A CA 1
ATOM 956 C C . GLY A 1 121 ? 7.203 29.081 -27.434 1.00 56.20 121 GLY A C 1
ATOM 957 O O . GLY A 1 121 ? 6.802 29.166 -28.600 1.00 55.88 121 GLY A O 1
ATOM 958 N N . ILE A 1 122 ? 8.406 28.604 -27.128 1.00 58.35 122 ILE A N 1
ATOM 959 C CA . ILE A 1 122 ? 9.333 28.158 -28.163 1.00 58.15 122 ILE A CA 1
ATOM 960 C C . ILE A 1 122 ? 8.975 26.738 -28.575 1.00 63.67 122 ILE A C 1
ATOM 961 O O . ILE A 1 122 ? 8.797 25.859 -27.723 1.00 67.49 122 ILE A O 1
ATOM 966 N N . VAL A 1 123 ? 8.868 26.504 -29.880 1.00 59.62 123 VAL A N 1
ATOM 967 C CA . VAL A 1 123 ? 8.776 25.139 -30.385 1.00 58.51 123 VAL A CA 1
ATOM 968 C C . VAL A 1 123 ? 10.184 24.572 -30.484 1.00 59.05 123 VAL A C 1
ATOM 969 O O . VAL A 1 123 ? 11.115 25.255 -30.932 1.00 60.16 123 VAL A O 1
ATOM 973 N N . VAL A 1 124 ? 10.353 23.330 -30.038 1.00 57.14 124 VAL A N 1
ATOM 974 C CA . VAL A 1 124 ? 11.651 22.670 -30.009 1.00 53.98 124 VAL A CA 1
ATOM 975 C C . VAL A 1 124 ? 11.561 21.363 -30.780 1.00 54.09 124 VAL A C 1
ATOM 976 O O . VAL A 1 124 ? 10.560 20.643 -30.689 1.00 51.60 124 VAL A O 1
ATOM 980 N N . GLN A 1 125 ? 12.611 21.060 -31.541 1.00 57.08 125 GLN A N 1
ATOM 981 C CA . GLN A 1 125 ? 12.745 19.772 -32.205 1.00 58.51 125 GLN A CA 1
ATOM 982 C C . GLN A 1 125 ? 14.190 19.304 -32.106 1.00 60.33 125 GLN A C 1
ATOM 983 O O . GLN A 1 125 ? 15.123 20.100 -32.256 1.00 54.46 125 GLN A O 1
ATOM 989 N N . SER A 1 126 ? 14.364 18.009 -31.847 1.00 59.28 126 SER A N 1
ATOM 990 C CA . SER A 1 126 ? 15.678 17.397 -31.720 1.00 53.61 126 SER A CA 1
ATOM 991 C C . SER A 1 126 ? 15.840 16.305 -32.770 1.00 49.81 126 SER A C 1
ATOM 992 O O . SER A 1 126 ? 14.877 15.620 -33.128 1.00 46.90 126 SER A O 1
ATOM 995 N N . PHE A 1 127 ? 17.068 16.148 -33.267 1.00 48.84 127 PHE A N 1
ATOM 996 C CA . PHE A 1 127 ? 17.353 15.224 -34.358 1.00 48.13 127 PHE A CA 1
ATOM 997 C C . PHE A 1 127 ? 18.506 14.298 -33.994 1.00 42.06 127 PHE A C 1
ATOM 998 O O . PHE A 1 127 ? 19.232 14.517 -33.019 1.00 39.55 127 PHE A O 1
ATOM 1006 N N . ASN A 1 128 ? 18.676 13.266 -34.821 1.00 42.81 128 ASN A N 1
ATOM 1007 C CA . ASN A 1 128 ? 19.734 12.277 -34.652 1.00 41.29 128 ASN A CA 1
ATOM 1008 C C . ASN A 1 128 ? 20.958 12.687 -35.466 1.00 37.79 128 ASN A C 1
ATOM 1009 O O . ASN A 1 128 ? 20.885 12.814 -36.691 1.00 39.68 128 ASN A O 1
ATOM 1014 N N . SER A 1 129 ? 22.082 12.864 -34.788 1.00 39.68 129 SER A N 1
ATOM 1015 C CA . SER A 1 129 ? 23.306 13.291 -35.443 1.00 39.51 129 SER A CA 1
ATOM 1016 C C . SER A 1 129 ? 24.504 12.419 -35.111 1.00 45.76 129 SER A C 1
ATOM 1017 O O . SER A 1 129 ? 25.593 12.675 -35.638 1.00 46.29 129 SER A O 1
ATOM 1020 N N . ASP A 1 130 ? 24.350 11.416 -34.250 1.00 44.38 130 ASP A N 1
ATOM 1021 C CA . ASP A 1 130 ? 25.489 10.730 -33.667 1.00 35.38 130 ASP A CA 1
ATOM 1022 C C . ASP A 1 130 ? 25.454 9.219 -33.811 1.00 31.17 130 ASP A C 1
ATOM 1023 O O . ASP A 1 130 ? 26.470 8.572 -33.536 1.00 40.12 130 ASP A O 1
ATOM 1028 N N . LEU A 1 131 ? 24.339 8.634 -34.226 1.00 26.69 131 LEU A N 1
ATOM 1029 C CA . LEU A 1 131 ? 24.209 7.188 -34.236 1.00 29.36 131 LEU A CA 1
ATOM 1030 C C . LEU A 1 131 ? 23.621 6.721 -35.557 1.00 31.01 131 LEU A C 1
ATOM 1031 O O . LEU A 1 131 ? 22.798 7.405 -36.172 1.00 28.84 131 LEU A O 1
ATOM 1036 N N . LEU A 1 132 ? 24.069 5.544 -35.993 1.00 32.52 132 LEU A N 1
ATOM 1037 C CA . LEU A 1 132 ? 23.431 4.895 -37.129 1.00 37.59 132 LEU A CA 1
ATOM 1038 C C . LEU A 1 132 ? 21.982 4.559 -36.809 1.00 38.14 132 LEU A C 1
ATOM 1039 O O . LEU A 1 132 ? 21.095 4.727 -37.654 1.00 42.30 132 LEU A O 1
ATOM 1044 N N . TYR A 1 133 ? 21.724 4.102 -35.587 1.00 36.42 133 TYR A N 1
ATOM 1045 C CA . TYR A 1 133 ? 20.384 3.759 -35.139 1.00 37.57 133 TYR A CA 1
ATOM 1046 C C . TYR A 1 133 ? 20.168 4.331 -33.749 1.00 39.60 133 TYR A C 1
ATOM 1047 O O . TYR A 1 133 ? 21.096 4.368 -32.936 1.00 39.30 133 TYR A O 1
ATOM 1056 N N . GLU A 1 134 ? 18.947 4.781 -33.485 1.00 41.74 134 GLU A N 1
ATOM 1057 C CA . GLU A 1 134 ? 18.630 5.283 -32.162 1.00 43.37 134 GLU A CA 1
ATOM 1058 C C . GLU A 1 134 ? 18.651 4.136 -31.154 1.00 43.72 134 GLU A C 1
ATOM 1059 O O . GLU A 1 134 ? 18.340 2.992 -31.502 1.00 47.99 134 GLU A O 1
ATOM 1065 N N . PRO A 1 135 ? 19.029 4.413 -29.901 1.00 33.76 135 PRO A N 1
ATOM 1066 C CA . PRO A 1 135 ? 19.166 3.315 -28.926 1.00 29.88 135 PRO A CA 1
ATOM 1067 C C . PRO A 1 135 ? 17.884 2.528 -28.726 1.00 39.17 135 PRO A C 1
ATOM 1068 O O . PRO A 1 135 ? 17.932 1.300 -28.573 1.00 46.95 135 PRO A O 1
ATOM 1072 N N . TRP A 1 136 ? 16.731 3.199 -28.734 1.00 38.18 136 TRP A N 1
ATOM 1073 C CA . TRP A 1 136 ? 15.458 2.499 -28.626 1.00 40.25 136 TRP A CA 1
ATOM 1074 C C . TRP A 1 136 ? 15.096 1.735 -29.890 1.00 43.25 136 TRP A C 1
ATOM 1075 O O . TRP A 1 136 ? 14.199 0.885 -29.844 1.00 41.15 136 TRP A O 1
ATOM 1086 N N . GLU A 1 137 ? 15.764 2.013 -31.011 1.00 44.45 137 GLU A N 1
ATOM 1087 C CA . GLU A 1 137 ? 15.411 1.370 -32.268 1.00 43.40 137 GLU A CA 1
ATOM 1088 C C . GLU A 1 137 ? 15.918 -0.063 -32.363 1.00 40.40 137 GLU A C 1
ATOM 1089 O O . GLU A 1 137 ? 15.421 -0.826 -33.199 1.00 36.98 137 GLU A O 1
ATOM 1095 N N . VAL A 1 138 ? 16.868 -0.458 -31.521 1.00 41.13 138 VAL A N 1
ATOM 1096 C CA . VAL A 1 138 ? 17.512 -1.765 -31.619 1.00 47.85 138 VAL A CA 1
ATOM 1097 C C . VAL A 1 138 ? 17.315 -2.497 -30.293 1.00 44.78 138 VAL A C 1
ATOM 1098 O O . VAL A 1 138 ? 17.784 -2.036 -29.244 1.00 43.71 138 VAL A O 1
ATOM 1102 N N . VAL A 1 139 ? 16.594 -3.623 -30.340 1.00 39.78 139 VAL A N 1
ATOM 1103 C CA . VAL A 1 139 ? 16.232 -4.410 -29.165 1.00 36.25 139 VAL A CA 1
ATOM 1104 C C . VAL A 1 139 ? 16.283 -5.890 -29.532 1.00 42.78 139 VAL A C 1
ATOM 1105 O O . VAL A 1 139 ? 16.494 -6.260 -30.690 1.00 45.77 139 VAL A O 1
ATOM 1109 N N . ASP A 1 140 ? 16.074 -6.746 -28.532 1.00 50.39 140 ASP A N 1
ATOM 1110 C CA . ASP A 1 140 ? 16.052 -8.183 -28.758 1.00 50.72 140 ASP A CA 1
ATOM 1111 C C . ASP A 1 140 ? 14.618 -8.633 -29.041 1.00 58.67 140 ASP A C 1
ATOM 1112 O O . ASP A 1 140 ? 13.724 -7.820 -29.291 1.00 59.00 140 ASP A O 1
ATOM 1117 N N . ASP A 1 141 ? 14.383 -9.943 -28.986 1.00 63.26 141 ASP A N 1
ATOM 1118 C CA . ASP A 1 141 ? 13.118 -10.501 -29.444 1.00 61.52 141 ASP A CA 1
ATOM 1119 C C . ASP A 1 141 ? 11.971 -10.271 -28.468 1.00 68.89 141 ASP A C 1
ATOM 1120 O O . ASP A 1 141 ? 10.810 -10.283 -28.891 1.00 78.18 141 ASP A O 1
ATOM 1125 N N . GLU A 1 142 ? 12.260 -10.059 -27.185 1.00 67.34 142 GLU A N 1
ATOM 1126 C CA . GLU A 1 142 ? 11.240 -9.663 -26.222 1.00 68.49 142 GLU A CA 1
ATOM 1127 C C . GLU A 1 142 ? 11.107 -8.149 -26.107 1.00 66.13 142 GLU A C 1
ATOM 1128 O O . GLU A 1 142 ? 10.400 -7.666 -25.216 1.00 68.30 142 GLU A O 1
ATOM 1134 N N . GLY A 1 143 ? 11.768 -7.394 -26.984 1.00 57.36 143 GLY A N 1
ATOM 1135 C CA . GLY A 1 143 ? 11.707 -5.946 -26.953 1.00 54.38 143 GLY A CA 1
ATOM 1136 C C . GLY A 1 143 ? 12.606 -5.282 -25.936 1.00 50.44 143 GLY A C 1
ATOM 1137 O O . GLY A 1 143 ? 12.454 -4.079 -25.691 1.00 51.01 143 GLY A O 1
ATOM 1138 N N . GLN A 1 144 ? 13.543 -6.018 -25.347 1.00 52.19 144 GLN A N 1
ATOM 1139 C CA . GLN A 1 144 ? 14.407 -5.544 -24.280 1.00 48.38 144 GLN A CA 1
ATOM 1140 C C . GLN A 1 144 ? 15.742 -5.063 -24.827 1.00 48.00 144 GLN A C 1
ATOM 1141 O O . GLN A 1 144 ? 16.168 -5.462 -25.915 1.00 42.96 144 GLN A O 1
ATOM 1147 N N . PRO A 1 145 ? 16.430 -4.192 -24.091 1.00 46.45 145 PRO A N 1
ATOM 1148 C CA . PRO A 1 145 ? 17.804 -3.847 -24.464 1.00 43.18 145 PRO A CA 1
ATOM 1149 C C . PRO A 1 145 ? 18.711 -5.067 -24.420 1.00 43.61 145 PRO A C 1
ATOM 1150 O O . PRO A 1 145 ? 18.486 -6.012 -23.661 1.00 52.21 145 PRO A O 1
ATOM 1154 N N . PHE A 1 146 ? 19.738 -5.045 -25.261 1.00 42.36 146 PHE A N 1
ATOM 1155 C CA . PHE A 1 146 ? 20.780 -6.052 -25.175 1.00 37.66 146 PHE A CA 1
ATOM 1156 C C . PHE A 1 146 ? 21.683 -5.752 -23.986 1.00 38.66 146 PHE A C 1
ATOM 1157 O O . PHE A 1 146 ? 21.778 -4.614 -23.517 1.00 40.64 146 PHE A O 1
ATOM 1165 N N . THR A 1 147 ? 22.349 -6.790 -23.483 1.00 39.06 147 THR A N 1
ATOM 1166 C CA . THR A 1 147 ? 23.295 -6.591 -22.397 1.00 44.91 147 THR A CA 1
ATOM 1167 C C . THR A 1 147 ? 24.738 -6.846 -22.791 1.00 40.96 147 THR A C 1
ATOM 1168 O O . THR A 1 147 ? 25.641 -6.463 -22.041 1.00 49.64 147 THR A O 1
ATOM 1172 N N . MET A 1 148 ? 24.982 -7.455 -23.942 1.00 36.73 148 MET A N 1
ATOM 1173 C CA . MET A 1 148 ? 26.336 -7.637 -24.432 1.00 39.17 148 MET A CA 1
ATOM 1174 C C . MET A 1 148 ? 26.468 -7.058 -25.836 1.00 37.80 148 MET A C 1
ATOM 1175 O O . MET A 1 148 ? 25.480 -6.851 -26.547 1.00 35.09 148 MET A O 1
ATOM 1180 N N . PHE A 1 149 ? 27.713 -6.776 -26.226 1.00 40.65 149 PHE A N 1
ATOM 1181 C CA . PHE A 1 149 ? 27.940 -6.032 -27.461 1.00 35.77 149 PHE A CA 1
ATOM 1182 C C . PHE A 1 149 ? 27.634 -6.880 -28.689 1.00 30.54 149 PHE A C 1
ATOM 1183 O O . PHE A 1 149 ? 27.044 -6.384 -29.655 1.00 31.49 149 PHE A O 1
ATOM 1191 N N . ASP A 1 150 ? 28.034 -8.153 -28.676 1.00 27.75 150 ASP A N 1
ATOM 1192 C CA . ASP A 1 150 ? 27.844 -8.993 -29.857 1.00 29.77 150 ASP A CA 1
ATOM 1193 C C . ASP A 1 150 ? 26.384 -9.103 -30.280 1.00 33.44 150 ASP A C 1
ATOM 1194 O O . ASP A 1 150 ? 26.090 -8.841 -31.460 1.00 36.33 150 ASP A O 1
ATOM 1199 N N . PRO A 1 151 ? 25.429 -9.459 -29.410 1.00 30.62 151 PRO A N 1
ATOM 1200 C CA . PRO A 1 151 ? 24.033 -9.521 -29.876 1.00 28.96 151 PRO A CA 1
ATOM 1201 C C . PRO A 1 151 ? 23.510 -8.178 -30.345 1.00 28.37 151 PRO A C 1
ATOM 1202 O O . PRO A 1 151 ? 22.668 -8.129 -31.250 1.00 29.18 151 PRO A O 1
ATOM 1206 N N . PHE A 1 152 ? 24.002 -7.084 -29.756 1.00 28.28 152 PHE A N 1
ATOM 1207 C CA . PHE A 1 152 ? 23.527 -5.753 -30.115 1.00 27.20 152 PHE A CA 1
ATOM 1208 C C . PHE A 1 152 ? 24.013 -5.351 -31.501 1.00 30.76 152 PHE A C 1
ATOM 1209 O O . PHE A 1 152 ? 23.221 -4.919 -32.347 1.00 30.07 152 PHE A O 1
ATOM 1217 N N . TRP A 1 153 ? 25.317 -5.477 -31.749 1.00 32.37 153 TRP A N 1
ATOM 1218 C CA . TRP A 1 153 ? 25.845 -5.095 -33.054 1.00 33.02 153 TRP A CA 1
ATOM 1219 C C . TRP A 1 153 ? 25.342 -6.029 -34.144 1.00 33.04 153 TRP A C 1
ATOM 1220 O O . TRP A 1 153 ? 25.103 -5.594 -35.277 1.00 32.54 153 TRP A O 1
ATOM 1231 N N . ASN A 1 154 ? 25.176 -7.316 -33.822 1.00 33.11 154 ASN A N 1
ATOM 1232 C CA . ASN A 1 154 ? 24.560 -8.239 -34.769 1.00 38.38 154 ASN A CA 1
ATOM 1233 C C . ASN A 1 154 ? 23.173 -7.767 -35.175 1.00 35.18 154 ASN A C 1
ATOM 1234 O O . ASN A 1 154 ? 22.756 -7.971 -36.321 1.00 37.10 154 ASN A O 1
ATOM 1239 N N . ARG A 1 155 ? 22.453 -7.121 -34.258 1.00 35.11 155 ARG A N 1
ATOM 1240 C CA . ARG A 1 155 ? 21.116 -6.637 -34.582 1.00 39.27 155 ARG A CA 1
ATOM 1241 C C . ARG A 1 155 ? 21.178 -5.449 -35.539 1.00 36.90 155 ARG A C 1
ATOM 1242 O O . ARG A 1 155 ? 20.473 -5.431 -36.556 1.00 39.68 155 ARG A O 1
ATOM 1250 N N . CYS A 1 156 ? 22.027 -4.453 -35.238 1.00 34.67 156 CYS A N 1
ATOM 1251 C CA . CYS A 1 156 ? 22.167 -3.298 -36.127 1.00 39.00 156 CYS A CA 1
ATOM 1252 C C . CYS A 1 156 ? 22.548 -3.731 -37.537 1.00 37.34 156 CYS A C 1
ATOM 1253 O O . CYS A 1 156 ? 22.033 -3.193 -38.525 1.00 39.67 156 CYS A O 1
ATOM 1256 N N . LEU A 1 157 ? 23.465 -4.693 -37.646 1.00 36.06 157 LEU A N 1
ATOM 1257 C CA . LEU A 1 157 ? 23.873 -5.206 -38.946 1.00 34.86 157 LEU A CA 1
ATOM 1258 C C . LEU A 1 157 ? 22.754 -5.961 -39.645 1.00 37.51 157 LEU A C 1
ATOM 1259 O O . LEU A 1 157 ? 22.854 -6.216 -40.850 1.00 41.57 157 LEU A O 1
ATOM 1264 N N . SER A 1 158 ? 21.696 -6.325 -38.920 1.00 31.16 158 SER A N 1
ATOM 1265 C CA . SER A 1 158 ? 20.547 -7.001 -39.507 1.00 34.13 158 SER A CA 1
ATOM 1266 C C . SER A 1 158 ? 19.267 -6.179 -39.373 1.00 37.59 158 SER A C 1
ATOM 1267 O O . SER A 1 158 ? 18.168 -6.723 -39.523 1.00 38.44 158 SER A O 1
ATOM 1270 N N . MET A 1 159 ? 19.386 -4.881 -39.098 1.00 37.80 159 MET A N 1
ATOM 1271 C CA . MET A 1 159 ? 18.211 -4.031 -38.986 1.00 34.98 159 MET A CA 1
ATOM 1272 C C . MET A 1 159 ? 17.446 -4.023 -40.311 1.00 45.26 159 MET A C 1
ATOM 1273 O O . MET A 1 159 ? 18.038 -4.204 -41.379 1.00 44.93 159 MET A O 1
ATOM 1278 N N . PRO A 1 160 ? 16.125 -3.819 -40.270 1.00 48.48 160 PRO A N 1
ATOM 1279 C CA . PRO A 1 160 ? 15.325 -3.906 -41.503 1.00 41.01 160 PRO A CA 1
ATOM 1280 C C . PRO A 1 160 ? 15.550 -2.758 -42.471 1.00 44.43 160 PRO A C 1
ATOM 1281 O O . PRO A 1 160 ? 15.104 -2.853 -43.621 1.00 51.85 160 PRO A O 1
ATOM 1285 N N . TYR A 1 161 ? 16.209 -1.684 -42.052 1.00 43.08 161 TYR A N 1
ATOM 1286 C CA . TYR A 1 161 ? 16.550 -0.573 -42.927 1.00 42.02 161 TYR A CA 1
ATOM 1287 C C . TYR A 1 161 ? 17.997 -0.176 -42.671 1.00 42.27 161 TYR A C 1
ATOM 1288 O O . TYR A 1 161 ? 18.575 -0.497 -41.629 1.00 42.96 161 TYR A O 1
ATOM 1297 N N . ASP A 1 162 ? 18.583 0.517 -43.636 1.00 40.81 162 ASP A N 1
ATOM 1298 C CA . ASP A 1 162 ? 19.962 0.952 -43.506 1.00 36.39 162 ASP A CA 1
ATOM 1299 C C . ASP A 1 162 ? 20.033 2.223 -42.667 1.00 33.18 162 ASP A C 1
ATOM 1300 O O . ASP A 1 162 ? 19.025 2.909 -42.477 1.00 36.48 162 ASP A O 1
ATOM 1305 N N . PRO A 1 163 ? 21.204 2.549 -42.128 1.00 32.08 163 PRO A N 1
ATOM 1306 C CA . PRO A 1 163 ? 21.392 3.871 -41.528 1.00 33.52 163 PRO A CA 1
ATOM 1307 C C . PRO A 1 163 ? 21.131 4.959 -42.551 1.00 38.21 163 PRO A C 1
ATOM 1308 O O . PRO A 1 163 ? 21.654 4.902 -43.675 1.00 33.16 163 PRO A O 1
ATOM 1312 N N . PRO A 1 164 ? 20.303 5.948 -42.204 1.00 38.92 164 PRO A N 1
ATOM 1313 C CA . PRO A 1 164 ? 19.979 7.033 -43.140 1.00 38.98 164 PRO A CA 1
ATOM 1314 C C . PRO A 1 164 ? 21.194 7.601 -43.853 1.00 37.42 164 PRO A C 1
ATOM 1315 O O . PRO A 1 164 ? 22.256 7.781 -43.248 1.00 40.79 164 PRO A O 1
ATOM 1319 N N . ALA A 1 165 ? 21.045 7.863 -45.146 1.00 37.15 165 ALA A N 1
ATOM 1320 C CA . ALA A 1 165 ? 22.144 8.407 -45.924 1.00 32.12 165 ALA A CA 1
ATOM 1321 C C . ALA A 1 165 ? 22.485 9.813 -45.437 1.00 33.52 165 ALA A C 1
ATOM 1322 O O . ALA A 1 165 ? 21.594 10.563 -45.023 1.00 34.84 165 ALA A O 1
ATOM 1324 N N . PRO A 1 166 ? 23.757 10.196 -45.470 1.00 30.00 166 PRO A N 1
ATOM 1325 C CA . PRO A 1 166 ? 24.142 11.520 -44.969 1.00 32.79 166 PRO A CA 1
ATOM 1326 C C . PRO A 1 166 ? 23.461 12.626 -45.759 1.00 35.10 166 PRO A C 1
ATOM 1327 O O . PRO A 1 166 ? 23.466 12.625 -46.991 1.00 44.61 166 PRO A O 1
ATOM 1331 N N . LEU A 1 167 ? 22.860 13.565 -45.037 1.00 41.18 167 LEU A N 1
ATOM 1332 C CA . LEU A 1 167 ? 22.232 14.705 -45.684 1.00 36.98 167 LEU A CA 1
ATOM 1333 C C . LEU A 1 167 ? 23.285 15.649 -46.249 1.00 36.89 167 LEU A C 1
ATOM 1334 O O . LEU A 1 167 ? 24.420 15.722 -45.765 1.00 34.88 167 LEU A O 1
ATOM 1339 N N . LEU A 1 168 ? 22.894 16.373 -47.291 1.00 37.18 168 LEU A N 1
ATOM 1340 C CA . LEU A 1 168 ? 23.740 17.406 -47.845 1.00 35.76 168 LEU A CA 1
ATOM 1341 C C . LEU A 1 168 ? 23.758 18.615 -46.913 1.00 37.97 168 LEU A C 1
ATOM 1342 O O . LEU A 1 168 ? 22.879 18.769 -46.062 1.00 44.78 168 LEU A O 1
ATOM 1347 N N . PRO A 1 169 ? 24.760 19.478 -47.035 1.00 35.96 169 PRO A N 1
ATOM 1348 C CA . PRO A 1 169 ? 24.732 20.737 -46.299 1.00 37.94 169 PRO A CA 1
ATOM 1349 C C . PRO A 1 169 ? 23.737 21.689 -46.936 1.00 48.77 169 PRO A C 1
ATOM 1350 O O . PRO A 1 169 ? 23.305 21.470 -48.080 1.00 51.75 169 PRO A O 1
ATOM 1354 N N . PRO A 1 170 ? 23.332 22.742 -46.231 1.00 48.24 170 PRO A N 1
ATOM 1355 C CA . PRO A 1 170 ? 22.437 23.724 -46.849 1.00 50.95 170 PRO A CA 1
ATOM 1356 C C . PRO A 1 170 ? 23.086 24.337 -48.078 1.00 57.44 170 PRO A C 1
ATOM 1357 O O . PRO A 1 170 ? 24.310 24.490 -48.145 1.00 55.23 170 PRO A O 1
ATOM 1361 N N . LYS A 1 171 ? 22.250 24.664 -49.072 1.00 53.05 171 LYS A N 1
ATOM 1362 C CA . LYS A 1 171 ? 22.754 25.401 -50.227 1.00 49.24 171 LYS A CA 1
ATOM 1363 C C . LYS A 1 171 ? 23.403 26.702 -49.788 1.00 55.03 171 LYS A C 1
ATOM 1364 O O . LYS A 1 171 ? 24.406 27.124 -50.371 1.00 58.22 171 LYS A O 1
ATOM 1370 N N . ARG A 1 172 ? 22.839 27.337 -48.758 1.00 58.51 172 ARG A N 1
ATOM 1371 C CA . ARG A 1 172 ? 23.355 28.438 -47.946 1.00 55.61 172 ARG A CA 1
ATOM 1372 C C . ARG A 1 172 ? 22.314 28.714 -46.867 1.00 55.18 172 ARG A C 1
ATOM 1373 O O . ARG A 1 172 ? 21.162 28.285 -46.979 1.00 56.48 172 ARG A O 1
ATOM 1381 N N . ILE A 1 173 ? 22.731 29.406 -45.807 1.00 57.16 173 ILE A N 1
ATOM 1382 C CA . ILE A 1 173 ? 21.827 29.700 -44.700 1.00 61.70 173 ILE A CA 1
ATOM 1383 C C . ILE A 1 173 ? 21.625 31.205 -44.601 1.00 59.55 173 ILE A C 1
ATOM 1384 O O . ILE A 1 173 ? 22.540 31.997 -44.847 1.00 53.13 173 ILE A O 1
ATOM 1389 N N . ASN A 1 174 ? 20.408 31.593 -44.226 1.00 63.68 174 ASN A N 1
ATOM 1390 C CA . ASN A 1 174 ? 20.017 32.990 -44.084 1.00 63.57 174 ASN A CA 1
ATOM 1391 C C . ASN A 1 174 ? 19.869 33.306 -42.603 1.00 63.43 174 ASN A C 1
ATOM 1392 O O . ASN A 1 174 ? 19.027 32.717 -41.921 1.00 63.60 174 ASN A O 1
ATOM 1397 N N . SER A 1 175 ? 20.690 34.228 -42.107 1.00 63.91 175 SER A N 1
ATOM 1398 C CA . SER A 1 175 ? 20.700 34.548 -40.690 1.00 62.38 175 SER A CA 1
ATOM 1399 C C . SER A 1 175 ? 20.041 35.878 -40.358 1.00 71.97 175 SER A C 1
ATOM 1400 O O . SER A 1 175 ? 19.681 36.095 -39.196 1.00 65.51 175 SER A O 1
ATOM 1403 N N . GLY A 1 176 ? 19.846 36.750 -41.349 1.00 76.32 176 GLY A N 1
ATOM 1404 C CA . GLY A 1 176 ? 19.422 38.112 -41.113 1.00 65.05 176 GLY A CA 1
ATOM 1405 C C . GLY A 1 176 ? 20.553 38.913 -40.502 1.00 75.20 176 GLY A C 1
ATOM 1406 O O . GLY A 1 176 ? 21.703 38.477 -40.431 1.00 77.20 176 GLY A O 1
ATOM 1407 N N . ASP A 1 177 ? 20.208 40.112 -40.050 1.00 77.39 177 ASP A N 1
ATOM 1408 C CA . ASP A 1 177 ? 21.203 40.970 -39.426 1.00 69.04 177 ASP A CA 1
ATOM 1409 C C . ASP A 1 177 ? 21.400 40.519 -37.987 1.00 70.41 177 ASP A C 1
ATOM 1410 O O . ASP A 1 177 ? 20.498 40.656 -37.155 1.00 70.16 177 ASP A O 1
ATOM 1415 N N . LEU A 1 178 ? 22.574 39.962 -37.701 1.00 74.02 178 LEU A N 1
ATOM 1416 C CA . LEU A 1 178 ? 22.993 39.678 -36.338 1.00 69.34 178 LEU A CA 1
ATOM 1417 C C . LEU A 1 178 ? 24.115 40.613 -35.902 1.00 74.78 178 LEU A C 1
ATOM 1418 O O . LEU A 1 178 ? 24.951 40.250 -35.070 1.00 77.64 178 LEU A O 1
ATOM 1423 N N . SER A 1 179 ? 24.071 41.807 -36.472 1.00 71.97 179 SER A N 1
ATOM 1424 C CA . SER A 1 179 ? 24.988 42.911 -36.122 1.00 67.19 179 SER A CA 1
ATOM 1425 C C . SER A 1 179 ? 24.579 43.403 -34.735 1.00 71.71 179 SER A C 1
ATOM 1426 O O . SER A 1 179 ? 25.444 43.864 -34.010 1.00 65.12 179 SER A O 1
ATOM 1429 N N . MET A 1 180 ? 23.280 43.271 -34.423 1.00 79.44 180 MET A N 1
ATOM 1430 C CA . MET A 1 180 ? 22.636 43.536 -33.103 1.00 79.23 180 MET A CA 1
ATOM 1431 C C . MET A 1 180 ? 23.148 42.536 -32.066 1.00 81.09 180 MET A C 1
ATOM 1432 O O . MET A 1 180 ? 23.838 42.957 -31.137 1.00 78.43 180 MET A O 1
ATOM 1437 N N . CYS A 1 181 ? 22.809 41.262 -32.258 1.00 77.27 181 CYS A N 1
ATOM 1438 C CA . CYS A 1 181 ? 23.147 40.127 -31.371 1.00 68.08 181 CYS A CA 1
ATOM 1439 C C . CYS A 1 181 ? 24.612 40.108 -31.026 1.00 71.19 181 CYS A C 1
ATOM 1440 O O . CYS A 1 181 ? 25.402 40.073 -31.938 1.00 77.76 181 CYS A O 1
ATOM 1443 N N . PRO A 1 182 ? 24.991 40.061 -29.745 1.00 73.86 182 PRO A N 1
ATOM 1444 C CA . PRO A 1 182 ? 26.375 40.007 -29.373 1.00 72.44 182 PRO A CA 1
ATOM 1445 C C . PRO A 1 182 ? 26.761 38.562 -29.064 1.00 69.88 182 PRO A C 1
ATOM 1446 O O . PRO A 1 182 ? 25.907 37.764 -28.841 1.00 66.35 182 PRO A O 1
ATOM 1450 N N . SER A 1 183 ? 28.056 38.289 -29.143 1.00 68.00 183 SER A N 1
ATOM 1451 C CA . SER A 1 183 ? 28.645 36.997 -28.833 1.00 61.15 183 SER A CA 1
ATOM 1452 C C . SER A 1 183 ? 29.654 37.179 -27.714 1.00 61.63 183 SER A C 1
ATOM 1453 O O . SER A 1 183 ? 30.492 38.086 -27.769 1.00 63.66 183 SER A O 1
ATOM 1456 N N . GLU A 1 184 ? 29.572 36.316 -26.708 1.00 63.64 184 GLU A N 1
ATOM 1457 C CA . GLU A 1 184 ? 30.490 36.366 -25.580 1.00 66.16 184 GLU A CA 1
ATOM 1458 C C . GLU A 1 184 ? 31.806 35.711 -25.974 1.00 66.08 184 GLU A C 1
ATOM 1459 O O . GLU A 1 184 ? 31.825 34.544 -26.382 1.00 67.64 184 GLU A O 1
ATOM 1465 N N . ASP A 1 185 ? 32.902 36.463 -25.863 1.00 71.99 185 ASP A N 1
ATOM 1466 C CA . ASP A 1 185 ? 34.229 35.890 -26.050 1.00 75.29 185 ASP A CA 1
ATOM 1467 C C . ASP A 1 185 ? 34.432 34.752 -25.059 1.00 73.58 185 ASP A C 1
ATOM 1468 O O . ASP A 1 185 ? 34.544 34.989 -23.852 1.00 72.19 185 ASP A O 1
ATOM 1473 N N . LEU A 1 186 ? 34.459 33.517 -25.556 1.00 67.41 186 LEU A N 1
ATOM 1474 C CA . LEU A 1 186 ? 34.610 32.360 -24.689 1.00 58.16 186 LEU A CA 1
ATOM 1475 C C . LEU A 1 186 ? 36.068 32.182 -24.286 1.00 53.59 186 LEU A C 1
ATOM 1476 O O . LEU A 1 186 ? 36.989 32.510 -25.040 1.00 62.19 186 LEU A O 1
ATOM 1481 N N . ILE A 1 187 ? 36.272 31.670 -23.076 1.00 50.67 187 ILE A N 1
ATOM 1482 C CA . ILE A 1 187 ? 37.603 31.396 -22.545 1.00 58.20 187 ILE A CA 1
ATOM 1483 C C . ILE A 1 187 ? 37.732 29.891 -22.359 1.00 60.50 187 ILE A C 1
ATOM 1484 O O . ILE A 1 187 ? 37.002 29.293 -21.559 1.00 57.97 187 ILE A O 1
ATOM 1489 N N . PHE A 1 188 ? 38.661 29.281 -23.099 1.00 53.76 188 PHE A N 1
ATOM 1490 C CA . PHE A 1 188 ? 38.896 27.845 -23.033 1.00 45.09 188 PHE A CA 1
ATOM 1491 C C . PHE A 1 188 ? 40.261 27.473 -22.470 1.00 42.39 188 PHE A C 1
ATOM 1492 O O . PHE A 1 188 ? 40.489 26.293 -22.176 1.00 42.24 188 PHE A O 1
ATOM 1500 N N . GLU A 1 189 ? 41.173 28.431 -22.318 1.00 34.33 189 GLU A N 1
ATOM 1501 C CA . GLU A 1 189 ? 42.557 28.129 -21.986 1.00 41.15 189 GLU A CA 1
ATOM 1502 C C . GLU A 1 189 ? 43.047 29.060 -20.891 1.00 47.63 189 GLU A C 1
ATOM 1503 O O . GLU A 1 189 ? 42.889 30.280 -20.996 1.00 57.69 189 GLU A O 1
ATOM 1509 N N . ASP A 1 190 ? 43.643 28.486 -19.849 1.00 45.54 190 ASP A N 1
ATOM 1510 C CA . ASP A 1 190 ? 44.417 29.287 -18.912 1.00 48.42 190 ASP A CA 1
ATOM 1511 C C . ASP A 1 190 ? 45.558 29.969 -19.650 1.00 53.98 190 ASP A C 1
ATOM 1512 O O . ASP A 1 190 ? 46.210 29.364 -20.504 1.00 53.92 190 ASP A O 1
ATOM 1517 N N . GLU A 1 191 ? 45.792 31.242 -19.323 1.00 63.50 191 GLU A N 1
ATOM 1518 C CA . GLU A 1 191 ? 46.959 31.934 -19.859 1.00 57.88 191 GLU A CA 1
ATOM 1519 C C . GLU A 1 191 ? 48.221 31.110 -19.641 1.00 52.50 191 GLU A C 1
ATOM 1520 O O . GLU A 1 191 ? 49.059 30.989 -20.541 1.00 57.72 191 GLU A O 1
ATOM 1526 N N . SER A 1 192 ? 48.345 30.494 -18.463 1.00 52.96 192 SER A N 1
ATOM 1527 C CA . SER A 1 192 ? 49.542 29.732 -18.126 1.00 57.47 192 SER A CA 1
ATOM 1528 C C . SER A 1 192 ? 49.751 28.525 -19.034 1.00 54.96 192 SER A C 1
ATOM 1529 O O . SER A 1 192 ? 50.888 28.062 -19.177 1.00 45.19 192 SER A O 1
ATOM 1532 N N . GLU A 1 193 ? 48.690 28.008 -19.651 1.00 51.57 193 GLU A N 1
ATOM 1533 C CA . GLU A 1 193 ? 48.775 26.772 -20.414 1.00 47.31 193 GLU A CA 1
ATOM 1534 C C . GLU A 1 193 ? 48.753 26.979 -21.922 1.00 53.73 193 GLU A C 1
ATOM 1535 O O . GLU A 1 193 ? 48.995 26.018 -22.662 1.00 54.66 193 GLU A O 1
ATOM 1541 N N . ARG A 1 194 ? 48.499 28.205 -22.395 1.00 60.58 194 ARG A N 1
ATOM 1542 C CA . ARG A 1 194 ? 48.331 28.450 -23.827 1.00 54.44 194 ARG A CA 1
ATOM 1543 C C . ARG A 1 194 ? 49.553 28.030 -24.634 1.00 52.68 194 ARG A C 1
ATOM 1544 O O . ARG A 1 194 ? 49.413 27.580 -25.778 1.00 47.36 194 ARG A O 1
ATOM 1552 N N . GLY A 1 195 ? 50.753 28.182 -24.067 1.00 56.73 195 GLY A N 1
ATOM 1553 C CA . GLY A 1 195 ? 51.965 27.909 -24.821 1.00 56.57 195 GLY A CA 1
ATOM 1554 C C . GLY A 1 195 ? 52.253 26.438 -25.014 1.00 53.15 195 GLY A C 1
ATOM 1555 O O . GLY A 1 195 ? 52.871 26.053 -26.012 1.00 59.80 195 GLY A O 1
ATOM 1556 N N . SER A 1 196 ? 51.835 25.602 -24.066 1.00 50.13 196 SER A N 1
ATOM 1557 C CA . SER A 1 196 ? 51.950 24.158 -24.209 1.00 43.80 196 SER A CA 1
ATOM 1558 C C . SER A 1 196 ? 50.729 23.541 -24.871 1.00 44.93 196 SER A C 1
ATOM 1559 O O . SER A 1 196 ? 50.848 22.480 -25.493 1.00 51.52 196 SER A O 1
ATOM 1562 N N . ASN A 1 197 ? 49.562 24.177 -24.751 1.00 43.50 197 ASN A N 1
ATOM 1563 C CA . ASN A 1 197 ? 48.384 23.701 -25.466 1.00 43.37 197 ASN A CA 1
ATOM 1564 C C . ASN A 1 197 ? 48.561 23.822 -26.973 1.00 50.42 197 ASN A C 1
ATOM 1565 O O . ASN A 1 197 ? 48.043 22.989 -27.726 1.00 49.46 197 ASN A O 1
ATOM 1570 N N . ALA A 1 198 ? 49.276 24.852 -27.430 1.00 55.80 198 ALA A N 1
ATOM 1571 C CA . ALA A 1 198 ? 49.430 25.091 -28.858 1.00 55.80 198 ALA A CA 1
ATOM 1572 C C . ALA A 1 198 ? 50.369 24.094 -29.518 1.00 50.96 198 ALA A C 1
ATOM 1573 O O . ALA A 1 198 ? 50.352 23.967 -30.747 1.00 43.92 198 ALA A O 1
ATOM 1575 N N . LEU A 1 199 ? 51.186 23.390 -28.732 1.00 43.72 199 LEU A N 1
ATOM 1576 C CA . LEU A 1 199 ? 52.020 22.332 -29.281 1.00 38.96 199 LEU A CA 1
ATOM 1577 C C . LEU A 1 199 ? 51.218 21.084 -29.632 1.00 39.02 199 LEU A C 1
ATOM 1578 O O . LEU A 1 199 ? 51.747 20.195 -30.307 1.00 37.44 199 LEU A O 1
ATOM 1583 N N . LEU A 1 200 ? 49.959 20.997 -29.202 1.00 38.50 200 LEU A N 1
ATOM 1584 C CA . LEU A 1 200 ? 49.115 19.897 -29.642 1.00 35.59 200 LEU A CA 1
ATOM 1585 C C . LEU A 1 200 ? 48.861 19.944 -31.139 1.00 33.97 200 LEU A C 1
ATOM 1586 O O . LEU A 1 200 ? 48.478 18.924 -31.723 1.00 32.69 200 LEU A O 1
ATOM 1591 N N . ALA A 1 201 ? 49.064 21.102 -31.771 1.00 37.09 201 ALA A N 1
ATOM 1592 C CA . ALA A 1 201 ? 48.866 21.216 -33.210 1.00 41.48 201 ALA A CA 1
ATOM 1593 C C . ALA A 1 201 ? 49.969 20.539 -34.012 1.00 38.87 201 ALA A C 1
ATOM 1594 O O . ALA A 1 201 ? 49.816 20.385 -35.229 1.00 31.85 201 ALA A O 1
ATOM 1596 N N . ARG A 1 202 ? 51.069 20.138 -33.365 1.00 40.10 202 ARG A N 1
ATOM 1597 C CA . ARG A 1 202 ? 52.082 19.341 -34.049 1.00 36.23 202 ARG A CA 1
ATOM 1598 C C . ARG A 1 202 ? 51.494 18.062 -34.620 1.00 39.20 202 ARG A C 1
ATOM 1599 O O . ARG A 1 202 ? 51.951 17.578 -35.662 1.00 43.74 202 ARG A O 1
ATOM 1607 N N . ALA A 1 203 ? 50.480 17.504 -33.954 1.00 32.17 203 ALA A N 1
ATOM 1608 C CA . ALA A 1 203 ? 49.908 16.225 -34.340 1.00 30.20 203 ALA A CA 1
ATOM 1609 C C . ALA A 1 203 ? 48.461 16.305 -34.797 1.00 29.74 203 ALA A C 1
ATOM 1610 O O . ALA A 1 203 ? 47.984 15.363 -35.437 1.00 36.41 203 ALA A O 1
ATOM 1612 N N . TRP A 1 204 ? 47.755 17.393 -34.504 1.00 30.89 204 TRP A N 1
ATOM 1613 C CA . TRP A 1 204 ? 46.325 17.446 -34.760 1.00 31.99 204 TRP A CA 1
ATOM 1614 C C . TRP A 1 204 ? 45.910 18.821 -35.264 1.00 34.48 204 TRP A C 1
ATOM 1615 O O . TRP A 1 204 ? 46.515 19.842 -34.923 1.00 35.03 204 TRP A O 1
ATOM 1626 N N . THR A 1 205 ? 44.846 18.825 -36.058 1.00 32.44 205 THR A N 1
ATOM 1627 C CA . THR A 1 205 ? 44.212 20.049 -36.605 1.00 32.73 205 THR A CA 1
ATOM 1628 C C . THR A 1 205 ? 42.701 19.885 -36.466 1.00 30.14 205 THR A C 1
ATOM 1629 O O . THR A 1 205 ? 42.100 19.283 -37.299 1.00 31.59 205 THR A O 1
ATOM 1633 N N . PRO A 1 206 ? 42.074 20.419 -35.420 1.00 27.46 206 PRO A N 1
ATOM 1634 C CA . PRO A 1 206 ? 40.660 20.249 -35.212 1.00 28.23 206 PRO A CA 1
ATOM 1635 C C . PRO A 1 206 ? 39.766 20.873 -36.275 1.00 30.95 206 PRO A C 1
ATOM 1636 O O . PRO A 1 206 ? 40.047 21.916 -36.700 1.00 34.73 206 PRO A O 1
ATOM 1640 N N . GLY A 1 207 ? 38.691 20.215 -36.653 1.00 28.43 207 GLY A N 1
ATOM 1641 C CA . GLY A 1 207 ? 37.823 20.860 -37.637 1.00 28.45 207 GLY A CA 1
ATOM 1642 C C . GLY A 1 207 ? 37.142 19.930 -38.599 1.00 29.96 207 GLY A C 1
ATOM 1643 O O . GLY A 1 207 ? 37.710 18.994 -39.013 1.00 29.29 207 GLY A O 1
ATOM 1644 N N . TRP A 1 208 ? 35.910 20.262 -38.909 1.00 38.38 208 TRP A N 1
ATOM 1645 C CA . TRP A 1 208 ? 35.032 19.610 -39.894 1.00 33.63 208 TRP A CA 1
ATOM 1646 C C . TRP A 1 208 ? 35.844 19.321 -41.153 1.00 40.14 208 TRP A C 1
ATOM 1647 O O . TRP A 1 208 ? 35.708 18.257 -41.717 1.00 37.91 208 TRP A O 1
ATOM 1658 N N . GLN A 1 209 ? 36.674 20.266 -41.572 1.00 45.40 209 GLN A N 1
ATOM 1659 C CA . GLN A 1 209 ? 37.428 20.086 -42.816 1.00 39.69 209 GLN A CA 1
ATOM 1660 C C . GLN A 1 209 ? 38.508 19.024 -42.680 1.00 36.02 209 GLN A C 1
ATOM 1661 O O . GLN A 1 209 ? 38.766 18.268 -43.624 1.00 33.37 209 GLN A O 1
ATOM 1667 N N . ASN A 1 210 ? 39.185 18.988 -41.533 1.00 42.59 210 ASN A N 1
ATOM 1668 C CA . ASN A 1 210 ? 40.270 18.036 -41.338 1.00 35.47 210 ASN A CA 1
ATOM 1669 C C . ASN A 1 210 ? 39.746 16.648 -41.011 1.00 27.36 210 ASN A C 1
ATOM 1670 O O . ASN A 1 210 ? 40.388 15.649 -41.353 1.00 30.24 210 ASN A O 1
ATOM 1675 N N . ALA A 1 211 ? 38.597 16.568 -40.342 1.00 28.54 211 ALA A N 1
ATOM 1676 C CA . ALA A 1 211 ? 37.946 15.279 -40.152 1.00 27.69 211 ALA A CA 1
ATOM 1677 C C . ALA A 1 211 ? 37.643 14.629 -41.490 1.00 26.29 211 ALA A C 1
ATOM 1678 O O . ALA A 1 211 ? 37.778 13.411 -41.645 1.00 30.49 211 ALA A O 1
ATOM 1680 N N . ASP A 1 212 ? 37.237 15.433 -42.472 1.00 37.60 212 ASP A N 1
ATOM 1681 C CA . ASP A 1 212 ? 36.888 14.891 -43.778 1.00 36.72 212 ASP A CA 1
ATOM 1682 C C . ASP A 1 212 ? 38.121 14.412 -44.529 1.00 32.37 212 ASP A C 1
ATOM 1683 O O . ASP A 1 212 ? 38.050 13.426 -45.272 1.00 33.25 212 ASP A O 1
ATOM 1688 N N . LYS A 1 213 ? 39.254 15.091 -44.348 1.00 30.32 213 LYS A N 1
ATOM 1689 C CA . LYS A 1 213 ? 40.480 14.682 -45.018 1.00 26.49 213 LYS A CA 1
ATOM 1690 C C . LYS A 1 213 ? 41.112 13.473 -44.346 1.00 28.08 213 LYS A C 1
ATOM 1691 O O . LYS A 1 213 ? 41.770 12.672 -45.018 1.00 30.54 213 LYS A O 1
ATOM 1697 N N . ALA A 1 214 ? 40.925 13.325 -43.032 1.00 24.64 214 ALA A N 1
ATOM 1698 C CA . ALA A 1 214 ? 41.451 12.150 -42.351 1.00 21.50 214 ALA A CA 1
ATOM 1699 C C . ALA A 1 214 ? 40.676 10.895 -42.729 1.00 21.48 214 ALA A C 1
ATOM 1700 O O . ALA A 1 214 ? 41.253 9.803 -42.781 1.00 20.48 214 ALA A O 1
ATOM 1702 N N . LEU A 1 215 ? 39.377 11.032 -43.011 1.00 24.80 215 LEU A N 1
ATOM 1703 C CA . LEU A 1 215 ? 38.574 9.877 -43.400 1.00 25.11 215 LEU A CA 1
ATOM 1704 C C . LEU A 1 215 ? 38.981 9.364 -44.776 1.00 26.84 215 LEU A C 1
ATOM 1705 O O . LEU A 1 215 ? 39.224 8.163 -44.951 1.00 28.52 215 LEU A O 1
ATOM 1710 N N . THR A 1 216 ? 39.066 10.252 -45.772 1.00 26.26 216 THR A N 1
ATOM 1711 C CA . THR A 1 216 ? 39.471 9.779 -47.091 1.00 29.61 216 THR A CA 1
ATOM 1712 C C . THR A 1 216 ? 40.944 9.395 -47.115 1.00 24.22 216 THR A C 1
ATOM 1713 O O . THR A 1 216 ? 41.364 8.657 -48.011 1.00 25.07 216 THR A O 1
ATOM 1717 N N . ALA A 1 217 ? 41.730 9.851 -46.136 1.00 24.94 217 ALA A N 1
ATOM 1718 C CA . ALA A 1 217 ? 43.097 9.357 -46.001 1.00 25.06 217 ALA A CA 1
ATOM 1719 C C . ALA A 1 217 ? 43.110 7.918 -45.509 1.00 22.99 217 ALA A C 1
ATOM 1720 O O . ALA A 1 217 ? 43.869 7.085 -46.020 1.00 26.24 217 ALA A O 1
ATOM 1722 N N . PHE A 1 218 ? 42.278 7.611 -44.514 1.00 23.22 218 PHE A N 1
ATOM 1723 C CA . PHE A 1 218 ? 42.213 6.251 -43.993 1.00 21.63 218 PHE A CA 1
ATOM 1724 C C . PHE A 1 218 ? 41.532 5.318 -44.988 1.00 26.97 218 PHE A C 1
ATOM 1725 O O . PHE A 1 218 ? 41.971 4.177 -45.176 1.00 25.75 218 PHE A O 1
ATOM 1733 N N . LEU A 1 219 ? 40.468 5.793 -45.645 1.00 28.40 219 LEU A N 1
ATOM 1734 C CA . LEU A 1 219 ? 39.733 4.957 -46.591 1.00 25.08 219 LEU A CA 1
ATOM 1735 C C . LEU A 1 219 ? 40.622 4.496 -47.737 1.00 28.44 219 LEU A C 1
ATOM 1736 O O . LEU A 1 219 ? 40.541 3.339 -48.167 1.00 29.78 219 LEU A O 1
ATOM 1741 N N . ASN A 1 220 ? 41.468 5.385 -48.252 1.00 24.83 220 ASN A N 1
ATOM 1742 C CA . ASN A 1 220 ? 42.349 5.056 -49.363 1.00 26.26 220 ASN A CA 1
ATOM 1743 C C . ASN A 1 220 ? 43.729 4.596 -48.908 1.00 26.84 220 ASN A C 1
ATOM 1744 O O . ASN A 1 220 ? 44.613 4.398 -49.749 1.00 29.84 220 ASN A O 1
ATOM 1749 N N . GLY A 1 221 ? 43.929 4.405 -47.608 1.00 25.05 221 GLY A N 1
ATOM 1750 C CA . GLY A 1 221 ? 45.214 4.008 -47.087 1.00 20.90 221 GLY A CA 1
ATOM 1751 C C . GLY A 1 221 ? 45.133 2.777 -46.209 1.00 20.22 221 GLY A C 1
ATOM 1752 O O . GLY A 1 221 ? 44.865 1.665 -46.675 1.00 20.48 221 GLY A O 1
ATOM 1753 N N . PRO A 1 222 ? 45.350 2.958 -44.908 1.00 20.74 222 PRO A N 1
ATOM 1754 C CA . PRO A 1 222 ? 45.463 1.804 -44.007 1.00 19.93 222 PRO A CA 1
ATOM 1755 C C . PRO A 1 222 ? 44.156 1.095 -43.692 1.00 18.88 222 PRO A C 1
ATOM 1756 O O . PRO A 1 222 ? 44.145 0.231 -42.811 1.00 24.74 222 PRO A O 1
ATOM 1760 N N . LEU A 1 223 ? 43.054 1.432 -44.366 1.00 21.96 223 LEU A N 1
ATOM 1761 C CA . LEU A 1 223 ? 41.828 0.674 -44.125 1.00 23.79 223 LEU A CA 1
ATOM 1762 C C . LEU A 1 223 ? 41.926 -0.728 -44.712 1.00 23.21 223 LEU A C 1
ATOM 1763 O O . LEU A 1 223 ? 41.379 -1.674 -44.140 1.00 26.11 223 LEU A O 1
ATOM 1768 N N . ALA A 1 224 ? 42.644 -0.889 -45.825 1.00 23.39 224 ALA A N 1
ATOM 1769 C CA . ALA A 1 224 ? 42.728 -2.199 -46.462 1.00 22.71 224 ALA A CA 1
ATOM 1770 C C . ALA A 1 224 ? 43.440 -3.220 -45.582 1.00 24.67 224 ALA A C 1
ATOM 1771 O O . ALA A 1 224 ? 43.172 -4.422 -45.699 1.00 27.01 224 ALA A O 1
ATOM 1773 N N . ASP A 1 225 ? 44.340 -2.775 -44.703 1.00 22.64 225 ASP A N 1
ATOM 1774 C CA . ASP A 1 225 ? 45.080 -3.673 -43.822 1.00 24.40 225 ASP A CA 1
ATOM 1775 C C . ASP A 1 225 ? 44.534 -3.688 -42.401 1.00 24.86 225 ASP A C 1
ATOM 1776 O O . ASP A 1 225 ? 45.126 -4.335 -41.529 1.00 25.18 225 ASP A O 1
ATOM 1781 N N . TYR A 1 226 ? 43.421 -2.991 -42.153 1.00 25.20 226 TYR A N 1
ATOM 1782 C CA . TYR A 1 226 ? 42.877 -2.896 -40.801 1.00 23.98 226 TYR A CA 1
ATOM 1783 C C . TYR A 1 226 ? 42.626 -4.270 -40.196 1.00 24.64 226 TYR A C 1
ATOM 1784 O O . TYR A 1 22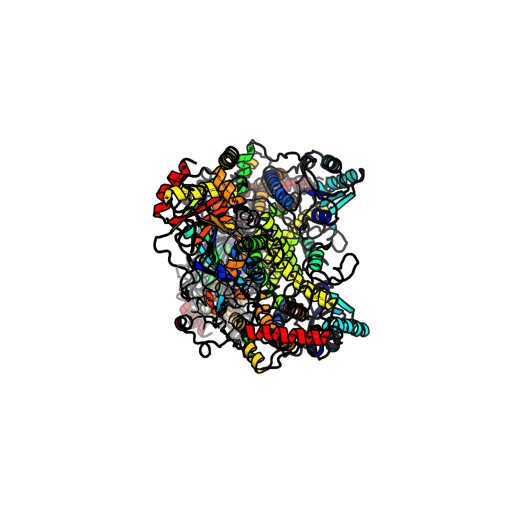6 ? 42.797 -4.454 -38.986 1.00 21.89 226 TYR A O 1
ATOM 1793 N N . SER A 1 227 ? 42.250 -5.251 -41.022 1.00 25.01 227 SER A N 1
ATOM 1794 C CA . SER A 1 227 ? 41.959 -6.584 -40.502 1.00 25.90 227 SER A CA 1
ATOM 1795 C C . SER A 1 227 ? 43.168 -7.183 -39.792 1.00 27.76 227 SER A C 1
ATOM 1796 O O . SER A 1 227 ? 43.018 -7.858 -38.767 1.00 32.77 227 SER A O 1
ATOM 1799 N N . VAL A 1 228 ? 44.374 -6.924 -40.299 1.00 24.63 228 VAL A N 1
ATOM 1800 C CA . VAL A 1 228 ? 45.575 -7.555 -39.766 1.00 25.97 228 VAL A CA 1
ATOM 1801 C C . VAL A 1 228 ? 46.435 -6.616 -38.923 1.00 24.25 228 VAL A C 1
ATOM 1802 O O . VAL A 1 228 ? 47.266 -7.108 -38.145 1.00 27.75 228 VAL A O 1
ATOM 1806 N N . ASN A 1 229 ? 46.274 -5.296 -39.042 1.00 23.27 229 ASN A N 1
ATOM 1807 C CA . ASN A 1 229 ? 47.154 -4.357 -38.353 1.00 23.31 229 ASN A CA 1
ATOM 1808 C C . ASN A 1 229 ? 46.458 -3.518 -37.289 1.00 23.35 229 ASN A C 1
ATOM 1809 O O . ASN A 1 229 ? 47.136 -2.761 -36.584 1.00 20.93 229 ASN A O 1
ATOM 1814 N N . ARG A 1 230 ? 45.135 -3.633 -37.142 1.00 22.08 230 ARG A N 1
ATOM 1815 C CA . ARG A 1 230 ? 44.402 -2.745 -36.243 1.00 17.10 230 ARG A CA 1
ATOM 1816 C C . ARG A 1 230 ? 44.910 -2.799 -34.809 1.00 16.74 230 ARG A C 1
ATOM 1817 O O . ARG A 1 230 ? 44.716 -1.835 -34.062 1.00 20.18 230 ARG A O 1
ATOM 1825 N N . LYS A 1 231 ? 45.551 -3.884 -34.398 1.00 20.71 231 LYS A N 1
ATOM 1826 C CA . LYS A 1 231 ? 45.987 -3.965 -33.015 1.00 15.73 231 LYS A CA 1
ATOM 1827 C C . LYS A 1 231 ? 47.376 -3.389 -32.786 1.00 19.52 231 LYS A C 1
ATOM 1828 O O . LYS A 1 231 ? 47.762 -3.203 -31.625 1.00 17.35 231 LYS A O 1
ATOM 1834 N N . LYS A 1 232 ? 48.129 -3.092 -33.843 1.00 17.58 232 LYS A N 1
ATOM 1835 C CA . LYS A 1 232 ? 49.508 -2.647 -33.690 1.00 20.29 232 LYS A CA 1
ATOM 1836 C C . LYS A 1 232 ? 49.577 -1.143 -33.459 1.00 22.00 232 LYS A C 1
ATOM 1837 O O . LYS A 1 232 ? 48.899 -0.365 -34.135 1.00 21.42 232 LYS A O 1
ATOM 1843 N N . ALA A 1 233 ? 50.411 -0.739 -32.503 1.00 20.13 233 ALA A N 1
ATOM 1844 C CA . ALA A 1 233 ? 50.648 0.669 -32.228 1.00 17.64 233 ALA A CA 1
ATOM 1845 C C . ALA A 1 233 ? 51.957 1.179 -32.816 1.00 21.28 233 ALA A C 1
ATOM 1846 O O . ALA A 1 233 ? 52.309 2.342 -32.591 1.00 19.51 233 ALA A O 1
ATOM 1848 N N . ASP A 1 234 ? 52.690 0.344 -33.552 1.00 24.55 234 ASP A N 1
ATOM 1849 C CA . ASP A 1 234 ? 53.973 0.743 -34.118 1.00 28.74 234 ASP A CA 1
ATOM 1850 C C . ASP A 1 234 ? 53.857 1.266 -35.542 1.00 25.31 234 ASP A C 1
ATOM 1851 O O . ASP A 1 234 ? 54.874 1.660 -36.121 1.00 27.13 234 ASP A O 1
ATOM 1856 N N . SER A 1 235 ? 52.656 1.263 -36.120 1.00 24.88 235 SER A N 1
ATOM 1857 C CA . SER A 1 235 ? 52.353 1.966 -37.359 1.00 21.22 235 SER A CA 1
ATOM 1858 C C . SER A 1 235 ? 51.040 2.713 -37.178 1.00 23.62 235 SER A C 1
ATOM 1859 O O . SER A 1 235 ? 50.293 2.479 -36.221 1.00 23.76 235 SER A O 1
ATOM 1862 N N . ALA A 1 236 ? 50.754 3.623 -38.109 1.00 19.38 236 ALA A N 1
ATOM 1863 C CA . ALA A 1 236 ? 49.468 4.320 -38.115 1.00 18.60 236 ALA A CA 1
ATOM 1864 C C . ALA A 1 236 ? 48.432 3.371 -38.707 1.00 21.64 236 ALA A C 1
ATOM 1865 O O . ALA A 1 236 ? 48.074 3.438 -39.886 1.00 28.75 236 ALA A O 1
ATOM 1867 N N . SER A 1 237 ? 47.950 2.456 -37.868 1.00 18.91 237 SER A N 1
ATOM 1868 C CA . SER A 1 237 ? 47.095 1.386 -38.356 1.00 18.19 237 SER A CA 1
ATOM 1869 C C . SER A 1 237 ? 45.618 1.733 -38.317 1.00 18.68 237 SER A C 1
ATOM 1870 O O . SER A 1 237 ? 44.817 1.045 -38.960 1.00 21.70 237 SER A O 1
ATOM 1873 N N . THR A 1 238 ? 45.240 2.771 -37.591 1.00 20.75 238 THR A N 1
ATOM 1874 C CA . THR A 1 238 ? 43.842 3.106 -37.387 1.00 21.37 238 THR A CA 1
ATOM 1875 C C . THR A 1 238 ? 43.540 4.462 -38.021 1.00 21.43 238 THR A C 1
ATOM 1876 O O . THR A 1 238 ? 44.423 5.130 -38.566 1.00 21.45 238 THR A O 1
ATOM 1880 N N . SER A 1 239 ? 42.269 4.870 -37.938 1.00 24.74 239 SER A N 1
ATOM 1881 C CA . SER A 1 239 ? 41.797 6.012 -38.717 1.00 22.43 239 SER A CA 1
ATOM 1882 C C . SER A 1 239 ? 42.183 7.354 -38.112 1.00 21.89 239 SER A C 1
ATOM 1883 O O . SER A 1 239 ? 42.187 8.356 -38.834 1.00 21.37 239 SER A O 1
ATOM 1886 N N . LEU A 1 240 ? 42.503 7.404 -36.819 1.00 21.59 240 LEU A N 1
ATOM 1887 C CA . LEU A 1 240 ? 42.804 8.667 -36.147 1.00 19.82 240 LEU A CA 1
ATOM 1888 C C . LEU A 1 240 ? 41.648 9.652 -36.301 1.00 23.96 240 LEU A C 1
ATOM 1889 O O . LEU A 1 240 ? 41.850 10.852 -36.502 1.00 24.04 240 LEU A O 1
ATOM 1894 N N . LEU A 1 241 ? 40.425 9.132 -36.217 1.00 25.18 241 LEU A N 1
ATOM 1895 C CA . LEU A 1 241 ? 39.210 9.918 -36.374 1.00 22.28 241 LEU A CA 1
ATOM 1896 C C . LEU A 1 241 ? 38.496 10.194 -35.056 1.00 28.92 241 LEU A C 1
ATOM 1897 O O . LEU A 1 241 ? 37.489 10.909 -35.059 1.00 31.92 241 LEU A O 1
ATOM 1902 N N . SER A 1 242 ? 38.987 9.652 -33.939 1.00 21.93 242 SER A N 1
ATOM 1903 C CA . SER A 1 242 ? 38.203 9.683 -32.706 1.00 24.87 242 SER A CA 1
ATOM 1904 C C . SER A 1 242 ? 37.923 11.083 -32.179 1.00 28.45 242 SER A C 1
ATOM 1905 O O . SER A 1 242 ? 36.771 11.333 -31.783 1.00 29.14 242 SER A O 1
ATOM 1908 N N . PRO A 1 243 ? 38.876 12.023 -32.132 1.00 27.68 243 PRO A N 1
ATOM 1909 C CA . PRO A 1 243 ? 38.493 13.367 -31.672 1.00 28.29 243 PRO A CA 1
ATOM 1910 C C . PRO A 1 243 ? 37.516 14.028 -32.621 1.00 31.54 243 PRO A C 1
ATOM 1911 O O . PRO A 1 243 ? 36.572 14.694 -32.177 1.00 31.11 243 PRO A O 1
ATOM 1915 N N . HIS A 1 244 ? 37.707 13.833 -33.927 1.00 30.67 244 HIS A N 1
ATOM 1916 C CA . HIS A 1 244 ? 36.763 14.349 -34.910 1.00 26.00 244 HIS A CA 1
ATOM 1917 C C . HIS A 1 244 ? 35.364 13.796 -34.675 1.00 27.75 244 HIS A C 1
ATOM 1918 O O . HIS A 1 244 ? 34.373 14.526 -34.793 1.00 33.26 244 HIS A O 1
ATOM 1925 N N . LEU A 1 245 ? 35.262 12.506 -34.341 1.00 30.01 245 LEU A N 1
ATOM 1926 C CA . LEU A 1 245 ? 33.955 11.892 -34.135 1.00 28.79 245 LEU A CA 1
ATOM 1927 C C . LEU A 1 245 ? 33.359 12.254 -32.783 1.00 30.01 245 LEU A C 1
ATOM 1928 O O . LEU A 1 245 ? 32.129 12.288 -32.642 1.00 29.62 245 LEU A O 1
ATOM 1933 N N . HIS A 1 246 ? 34.202 12.514 -31.781 1.00 30.45 246 HIS A N 1
ATOM 1934 C CA . HIS A 1 246 ? 33.673 12.891 -30.475 1.00 31.62 246 HIS A CA 1
ATOM 1935 C C . HIS A 1 246 ? 32.926 14.212 -30.553 1.00 34.08 246 HIS A C 1
ATOM 1936 O O . HIS A 1 246 ? 31.832 14.348 -29.996 1.00 32.39 246 HIS A O 1
ATOM 1943 N N . PHE A 1 247 ? 33.504 15.193 -31.241 1.00 33.61 247 PHE A N 1
ATOM 1944 C CA . PHE A 1 247 ? 32.894 16.499 -31.427 1.00 25.71 247 PHE A CA 1
ATOM 1945 C C . PHE A 1 247 ? 31.953 16.541 -32.618 1.00 26.75 247 PHE A C 1
ATOM 1946 O O . PHE A 1 247 ? 31.535 17.632 -33.024 1.00 33.36 247 PHE A O 1
ATOM 1954 N N . GLY A 1 248 ? 31.618 15.385 -33.188 1.00 26.92 248 GLY A N 1
ATOM 1955 C CA . GLY A 1 248 ? 30.666 15.331 -34.280 1.00 29.01 248 GLY A CA 1
ATOM 1956 C C . GLY A 1 248 ? 31.105 16.035 -35.543 1.00 30.20 248 GLY A C 1
ATOM 1957 O O . GLY A 1 248 ? 30.264 16.335 -36.395 1.00 30.09 248 GLY A O 1
ATOM 1958 N N . GLU A 1 249 ? 32.404 16.309 -35.693 1.00 27.79 249 GLU A N 1
ATOM 1959 C CA . GLU A 1 249 ? 32.907 16.954 -36.900 1.00 28.41 249 GLU A CA 1
ATOM 1960 C C . GLU A 1 249 ? 32.823 16.058 -38.128 1.00 25.26 249 GLU A C 1
ATOM 1961 O O . GLU A 1 249 ? 33.088 16.533 -39.238 1.00 31.72 249 GLU A O 1
ATOM 1967 N N . LEU A 1 250 ? 32.461 14.790 -37.957 1.00 27.40 250 LEU A N 1
ATOM 1968 C CA . LEU A 1 250 ? 32.291 13.862 -39.064 1.00 25.80 250 LEU A CA 1
ATOM 1969 C C . LEU A 1 250 ? 31.027 13.047 -38.834 1.00 27.11 250 LEU A C 1
ATOM 1970 O O . LEU A 1 250 ? 30.699 12.696 -37.699 1.00 32.97 250 LEU A O 1
ATOM 1975 N N . SER A 1 251 ? 30.314 12.770 -39.917 1.00 33.75 251 SER A N 1
ATOM 1976 C CA . SER A 1 251 ? 29.156 11.891 -39.866 1.00 28.43 251 SER A CA 1
ATOM 1977 C C . SER A 1 251 ? 29.608 10.447 -39.695 1.00 30.45 251 SER A C 1
ATOM 1978 O O . SER A 1 251 ? 30.481 9.977 -40.427 1.00 43.40 251 SER A O 1
ATOM 1981 N N . VAL A 1 252 ? 29.026 9.731 -38.732 1.00 30.80 252 VAL A N 1
ATOM 1982 C CA . VAL A 1 252 ? 29.233 8.285 -38.741 1.00 35.09 252 VAL A CA 1
ATOM 1983 C C . VAL A 1 252 ? 28.371 7.616 -39.802 1.00 28.91 252 VAL A C 1
ATOM 1984 O O . VAL A 1 252 ? 28.696 6.509 -40.253 1.00 25.85 252 VAL A O 1
ATOM 1988 N N . ARG A 1 253 ? 27.283 8.258 -40.226 1.00 29.46 253 ARG A N 1
ATOM 1989 C CA . ARG A 1 253 ? 26.491 7.682 -41.302 1.00 35.71 253 ARG A CA 1
ATOM 1990 C C . ARG A 1 253 ? 27.189 7.834 -42.649 1.00 33.66 253 ARG A C 1
ATOM 1991 O O . ARG A 1 253 ? 27.021 6.980 -43.528 1.00 32.83 253 ARG A O 1
ATOM 1999 N N . LYS A 1 254 ? 27.989 8.887 -42.829 1.00 26.41 254 LYS A N 1
ATOM 2000 C CA . LYS A 1 254 ? 28.827 8.937 -44.022 1.00 27.43 254 LYS A CA 1
ATOM 2001 C C . LYS A 1 254 ? 29.911 7.864 -43.970 1.00 32.21 254 LYS A C 1
ATOM 2002 O O . LYS A 1 254 ? 30.147 7.165 -44.964 1.00 30.65 254 LYS A O 1
ATOM 2008 N N . VAL A 1 255 ? 30.572 7.709 -42.815 1.00 32.25 255 VAL A N 1
ATOM 2009 C CA . VAL A 1 255 ? 31.621 6.697 -42.682 1.00 29.54 255 VAL A CA 1
ATOM 2010 C C . VAL A 1 255 ? 31.058 5.312 -42.966 1.00 29.94 255 VAL A C 1
ATOM 2011 O O . VAL A 1 255 ? 31.641 4.530 -43.728 1.00 29.73 255 VAL A O 1
ATOM 2015 N N . PHE A 1 256 ? 29.919 4.988 -42.349 1.00 28.60 256 PHE A N 1
ATOM 2016 C CA . PHE A 1 256 ? 29.254 3.721 -42.626 1.00 20.94 256 PHE A CA 1
ATOM 2017 C C . PHE A 1 256 ? 29.024 3.548 -44.119 1.00 23.80 256 PHE A C 1
ATOM 2018 O O . PHE A 1 256 ? 29.413 2.532 -44.707 1.00 26.55 256 PHE A O 1
ATOM 2026 N N . HIS A 1 257 ? 28.419 4.553 -44.755 1.00 29.76 257 HIS A N 1
ATOM 2027 C CA . HIS A 1 257 ? 28.076 4.436 -46.170 1.00 29.74 257 HIS A CA 1
ATOM 2028 C C . HIS A 1 257 ? 29.321 4.384 -47.045 1.00 29.79 257 HIS A C 1
ATOM 2029 O O . HIS A 1 257 ? 29.383 3.599 -47.998 1.00 29.58 257 HIS A O 1
ATOM 2036 N N . LEU A 1 258 ? 30.320 5.217 -46.750 1.00 26.26 258 LEU A N 1
ATOM 2037 C CA . LEU A 1 258 ? 31.533 5.187 -47.554 1.00 22.98 258 LEU A CA 1
ATOM 2038 C C . LEU A 1 258 ? 32.241 3.846 -47.424 1.00 26.27 258 LEU A C 1
ATOM 2039 O O . LEU A 1 258 ? 32.698 3.280 -48.425 1.00 26.07 258 LEU A O 1
ATOM 2044 N N . VAL A 1 259 ? 32.314 3.311 -46.202 1.00 27.09 259 VAL A N 1
ATOM 2045 C CA . VAL A 1 259 ? 33.014 2.049 -45.978 1.00 21.14 259 VAL A CA 1
ATOM 2046 C C . VAL A 1 259 ? 32.261 0.893 -46.629 1.00 26.43 259 VAL A C 1
ATOM 2047 O O . VAL A 1 259 ? 32.875 -0.031 -47.181 1.00 25.93 259 VAL A O 1
ATOM 2051 N N . ARG A 1 260 ? 30.923 0.928 -46.595 1.00 27.09 260 ARG A N 1
ATOM 2052 C CA . ARG A 1 260 ? 30.157 -0.132 -47.247 1.00 25.56 260 ARG A CA 1
ATOM 2053 C C . ARG A 1 260 ? 30.366 -0.128 -48.756 1.00 28.63 260 ARG A C 1
ATOM 2054 O O . ARG A 1 260 ? 30.284 -1.185 -49.392 1.00 30.01 260 ARG A O 1
ATOM 2062 N N . MET A 1 261 ? 30.645 1.039 -49.344 1.00 26.59 261 MET A N 1
ATOM 2063 C CA . MET A 1 261 ? 30.940 1.103 -50.770 1.00 22.72 261 MET A CA 1
ATOM 2064 C C . MET A 1 261 ? 32.330 0.559 -51.075 1.00 29.02 261 MET A C 1
ATOM 2065 O O . MET A 1 261 ? 32.509 -0.163 -52.064 1.00 26.23 261 MET A O 1
ATOM 2070 N N . LYS A 1 262 ? 33.323 0.896 -50.241 1.00 24.14 262 LYS A N 1
ATOM 2071 C CA . LYS A 1 262 ? 34.657 0.327 -50.415 1.00 19.81 262 LYS A CA 1
ATOM 2072 C C . LYS A 1 262 ? 34.615 -1.193 -50.344 1.00 22.70 262 LYS A C 1
ATOM 2073 O O . LYS A 1 262 ? 35.323 -1.880 -51.089 1.00 26.66 262 LYS A O 1
ATOM 2079 N N . GLN A 1 263 ? 33.773 -1.734 -49.462 1.00 23.76 263 GLN A N 1
ATOM 2080 C CA . GLN A 1 263 ? 33.667 -3.181 -49.316 1.00 21.43 263 GLN A CA 1
ATOM 2081 C C . GLN A 1 263 ? 33.101 -3.824 -50.575 1.00 23.84 263 GLN A C 1
ATOM 2082 O O . GLN A 1 263 ? 33.623 -4.841 -51.051 1.00 24.85 263 GLN A O 1
ATOM 2088 N N . LEU A 1 264 ? 32.036 -3.244 -51.133 1.00 25.18 264 LEU A N 1
ATOM 2089 C CA . LEU A 1 264 ? 31.447 -3.798 -52.348 1.00 20.12 264 LEU A CA 1
ATOM 2090 C C . LEU A 1 264 ? 32.461 -3.828 -53.483 1.00 21.83 264 LEU A C 1
ATOM 2091 O O . LEU A 1 264 ? 32.523 -4.801 -54.244 1.00 22.78 264 LEU A O 1
ATOM 2096 N N . VAL A 1 265 ? 33.278 -2.782 -53.604 1.00 19.41 265 VAL A N 1
ATOM 2097 C CA . VAL A 1 265 ? 34.282 -2.758 -54.663 1.00 19.83 265 VAL A CA 1
ATOM 2098 C C . VAL A 1 265 ? 35.368 -3.790 -54.392 1.00 20.03 265 VAL A C 1
ATOM 2099 O O . VAL A 1 265 ? 35.752 -4.556 -55.282 1.00 21.09 265 VAL A O 1
ATOM 2103 N N . TRP A 1 266 ? 35.881 -3.830 -53.159 1.00 23.70 266 TRP A N 1
ATOM 2104 C CA . TRP A 1 266 ? 36.926 -4.798 -52.837 1.00 24.12 266 TRP A CA 1
ATOM 2105 C C . TRP A 1 266 ? 36.427 -6.225 -53.022 1.00 24.83 266 TRP A C 1
ATOM 2106 O O . TRP A 1 266 ? 37.162 -7.090 -53.515 1.00 25.24 266 TRP A O 1
ATOM 2117 N N . SER A 1 267 ? 35.171 -6.487 -52.653 1.00 24.47 267 SER A N 1
ATOM 2118 C CA . SER A 1 267 ? 34.607 -7.814 -52.870 1.00 23.62 267 SER A CA 1
ATOM 2119 C C . SER A 1 267 ? 34.583 -8.179 -54.349 1.00 27.07 267 SER A C 1
ATOM 2120 O O . SER A 1 267 ? 34.798 -9.343 -54.706 1.00 31.07 267 SER A O 1
ATOM 2123 N N . ASN A 1 268 ? 34.332 -7.206 -55.224 1.00 25.40 268 ASN A N 1
ATOM 2124 C CA . ASN A 1 268 ? 34.351 -7.466 -56.657 1.00 27.55 268 ASN A CA 1
ATOM 2125 C C . ASN A 1 268 ? 35.759 -7.546 -57.225 1.00 29.71 268 ASN A C 1
ATOM 2126 O O . ASN A 1 268 ? 35.915 -7.909 -58.397 1.00 42.20 268 ASN A O 1
ATOM 2131 N N . GLU A 1 269 ? 36.775 -7.212 -56.434 1.00 23.77 269 GLU A N 1
ATOM 2132 C CA . GLU A 1 269 ? 38.163 -7.284 -56.861 1.00 18.30 269 GLU A CA 1
ATOM 2133 C C . GLU A 1 269 ? 38.886 -8.491 -56.289 1.00 21.05 269 GLU A C 1
ATOM 2134 O O . GLU A 1 269 ? 40.096 -8.630 -56.495 1.00 27.20 269 GLU A O 1
ATOM 2140 N N . GLY A 1 270 ? 38.178 -9.368 -55.584 1.00 22.87 270 GLY A N 1
ATOM 2141 C CA . GLY A 1 270 ? 38.797 -10.507 -54.948 1.00 22.18 270 GLY A CA 1
ATOM 2142 C C . GLY A 1 270 ? 39.581 -10.184 -53.701 1.00 27.02 270 GLY A C 1
ATOM 2143 O O . GLY A 1 270 ? 40.162 -11.098 -53.103 1.00 39.29 270 GLY A O 1
ATOM 2144 N N . ASN A 1 271 ? 39.607 -8.916 -53.282 1.00 25.99 271 ASN A N 1
ATOM 2145 C CA . ASN A 1 271 ? 40.394 -8.468 -52.131 1.00 24.45 271 ASN A CA 1
ATOM 2146 C C . ASN A 1 271 ? 39.685 -8.892 -50.848 1.00 25.27 271 ASN A C 1
ATOM 2147 O O . ASN A 1 271 ? 39.053 -8.098 -50.148 1.00 29.87 271 ASN A O 1
ATOM 2152 N N . HIS A 1 272 ? 39.814 -10.178 -50.527 1.00 27.09 272 HIS A N 1
ATOM 2153 C CA . HIS A 1 272 ? 39.068 -10.725 -49.403 1.00 28.24 272 HIS A CA 1
ATOM 2154 C C . HIS A 1 272 ? 39.564 -10.181 -48.070 1.00 28.04 272 HIS A C 1
ATOM 2155 O O . HIS A 1 272 ? 38.758 -9.967 -47.157 1.00 38.69 272 HIS A O 1
ATOM 2162 N N . ALA A 1 273 ? 40.868 -9.937 -47.935 1.00 22.99 273 ALA A N 1
ATOM 2163 C CA . ALA A 1 273 ? 41.377 -9.414 -46.671 1.00 22.17 273 ALA A CA 1
ATOM 2164 C C . ALA A 1 273 ? 40.951 -7.971 -46.453 1.00 23.50 273 ALA A C 1
ATOM 2165 O O . ALA A 1 273 ? 40.707 -7.564 -45.311 1.00 27.37 273 ALA A O 1
ATOM 2167 N N . ALA A 1 274 ? 40.852 -7.184 -47.526 1.00 21.74 274 ALA A N 1
ATOM 2168 C CA . ALA A 1 274 ? 40.349 -5.823 -47.381 1.00 21.70 274 ALA A CA 1
ATOM 2169 C C . ALA A 1 274 ? 38.857 -5.818 -47.090 1.00 25.51 274 ALA A C 1
ATOM 2170 O O . ALA A 1 274 ? 38.367 -4.939 -46.371 1.00 26.01 274 ALA A O 1
ATOM 2172 N N . GLU A 1 275 ? 38.124 -6.791 -47.633 1.00 27.58 275 GLU A N 1
ATOM 2173 C CA . GLU A 1 275 ? 36.691 -6.868 -47.379 1.00 25.35 275 GLU A CA 1
ATOM 2174 C C . GLU A 1 275 ? 36.407 -7.133 -45.904 1.00 26.00 275 GLU A C 1
ATOM 2175 O O . GLU A 1 275 ? 35.464 -6.567 -45.336 1.00 25.95 275 GLU A O 1
ATOM 2181 N N . GLU A 1 276 ? 37.223 -7.977 -45.263 1.00 26.34 276 GLU A N 1
ATOM 2182 C CA . GLU A 1 276 ? 37.067 -8.201 -43.830 1.00 26.01 276 GLU A CA 1
ATOM 2183 C C . GLU A 1 276 ? 37.562 -7.003 -43.032 1.00 24.94 276 GLU A C 1
ATOM 2184 O O . GLU A 1 276 ? 37.088 -6.757 -41.917 1.00 23.69 276 GLU A O 1
ATOM 2190 N N . SER A 1 277 ? 38.511 -6.246 -43.585 1.00 23.77 277 SER A N 1
ATOM 2191 C CA . SER A 1 277 ? 38.947 -5.016 -42.930 1.00 20.30 277 SER A CA 1
ATOM 2192 C C . SER A 1 277 ? 37.767 -4.083 -42.675 1.00 22.97 277 SER A C 1
ATOM 2193 O O . SER A 1 277 ? 37.640 -3.520 -41.580 1.00 23.48 277 SER A O 1
ATOM 2196 N N . CYS A 1 278 ? 36.880 -3.927 -43.671 1.00 23.31 278 CYS A N 1
ATOM 2197 C CA . CYS A 1 278 ? 35.705 -3.074 -43.508 1.00 21.21 278 CYS A CA 1
ATOM 2198 C C . CYS A 1 278 ? 34.737 -3.643 -42.477 1.00 22.64 278 CYS A C 1
ATOM 2199 O O . CYS A 1 278 ? 34.164 -2.893 -41.678 1.00 24.19 278 CYS A O 1
ATOM 2202 N N . THR A 1 279 ? 34.517 -4.960 -42.500 1.00 21.70 279 THR A N 1
ATOM 2203 C CA . THR A 1 279 ? 33.692 -5.594 -41.476 1.00 16.32 279 THR A CA 1
ATOM 2204 C C . THR A 1 279 ? 34.192 -5.238 -40.088 1.00 19.56 279 THR A C 1
ATOM 2205 O O . THR A 1 279 ? 33.411 -4.856 -39.209 1.00 23.92 279 THR A O 1
ATOM 2209 N N . LEU A 1 280 ? 35.505 -5.345 -39.879 1.00 22.97 280 LEU A N 1
ATOM 2210 C CA . LEU A 1 280 ? 36.071 -5.116 -38.554 1.00 20.55 280 LEU A CA 1
ATOM 2211 C C . LEU A 1 280 ? 36.103 -3.638 -38.184 1.00 20.39 280 LEU A C 1
ATOM 2212 O O . LEU A 1 280 ? 35.964 -3.301 -37.004 1.00 28.94 280 LEU A O 1
ATOM 2217 N N . PHE A 1 281 ? 36.284 -2.747 -39.162 1.00 19.48 281 PHE A N 1
ATOM 2218 C CA . PHE A 1 281 ? 36.326 -1.322 -38.848 1.00 20.17 281 PHE A CA 1
ATOM 2219 C C . PHE A 1 281 ? 34.936 -0.792 -38.517 1.00 24.33 281 PHE A C 1
ATOM 2220 O O . PHE A 1 281 ? 34.787 0.065 -37.638 1.00 23.36 281 PHE A O 1
ATOM 2228 N N . LEU A 1 282 ? 33.908 -1.291 -39.208 1.00 21.95 282 LEU A N 1
ATOM 2229 C CA . LEU A 1 282 ? 32.542 -0.939 -38.840 1.00 21.39 282 LEU A CA 1
ATOM 2230 C C . LEU A 1 282 ? 32.221 -1.402 -37.425 1.00 27.24 282 LEU A C 1
ATOM 2231 O O . LEU A 1 282 ? 31.552 -0.687 -36.668 1.00 31.51 282 LEU A O 1
ATOM 2236 N N . ARG A 1 283 ? 32.693 -2.596 -37.051 1.00 23.05 283 ARG A N 1
ATOM 2237 C CA . ARG A 1 283 ? 32.541 -3.058 -35.675 1.00 18.26 283 ARG A CA 1
ATOM 2238 C C . ARG A 1 283 ? 33.087 -2.033 -34.691 1.00 23.60 283 ARG A C 1
ATOM 2239 O O . ARG A 1 283 ? 32.478 -1.772 -33.646 1.00 26.01 283 ARG A O 1
ATOM 2247 N N . SER A 1 284 ? 34.233 -1.430 -35.014 1.00 23.05 284 SER A N 1
ATOM 2248 C CA . SER A 1 284 ? 34.774 -0.379 -34.158 1.00 25.53 284 SER A CA 1
ATOM 2249 C C . SER A 1 284 ? 33.858 0.838 -34.145 1.00 27.25 284 SER A C 1
ATOM 2250 O O . SER A 1 284 ? 33.720 1.511 -33.116 1.00 30.53 284 SER A O 1
ATOM 2253 N N . ILE A 1 285 ? 33.224 1.141 -35.283 1.00 27.85 285 ILE A N 1
ATOM 2254 C CA . ILE A 1 285 ? 32.209 2.189 -35.301 1.00 22.47 285 ILE A CA 1
ATOM 2255 C C . ILE A 1 285 ? 31.008 1.768 -34.464 1.00 24.49 285 ILE A C 1
ATOM 2256 O O . ILE A 1 285 ? 30.384 2.601 -33.792 1.00 30.69 285 ILE A O 1
ATOM 2261 N N . GLY A 1 286 ? 30.687 0.472 -34.455 1.00 23.62 286 GLY A N 1
ATOM 2262 C CA . GLY A 1 286 ? 29.607 -0.034 -33.627 1.00 28.25 286 GLY A CA 1
ATOM 2263 C C . GLY A 1 286 ? 29.910 -0.038 -32.142 1.00 33.29 286 GLY A C 1
ATOM 2264 O O . GLY A 1 286 ? 28.981 0.023 -31.329 1.00 34.81 286 GLY A O 1
ATOM 2265 N N . LEU A 1 287 ? 31.185 -0.127 -31.762 1.00 29.80 287 LEU A N 1
ATOM 2266 C CA . LEU A 1 287 ? 31.510 0.022 -30.348 1.00 29.92 287 LEU A CA 1
ATOM 2267 C C . LEU A 1 287 ? 31.163 1.421 -29.859 1.00 28.76 287 LEU A C 1
ATOM 2268 O O . LEU A 1 287 ? 30.712 1.587 -28.721 1.00 27.21 287 LEU A O 1
ATOM 2273 N N . ARG A 1 288 ? 31.338 2.431 -30.713 1.00 30.94 288 ARG A N 1
ATOM 2274 C CA . ARG A 1 288 ? 30.881 3.773 -30.374 1.00 31.22 288 ARG A CA 1
ATOM 2275 C C . ARG A 1 288 ? 29.361 3.825 -30.279 1.00 32.25 288 ARG A C 1
ATOM 2276 O O . ARG A 1 288 ? 28.813 4.530 -29.422 1.00 32.25 288 ARG A O 1
ATOM 2284 N N . GLU A 1 289 ? 28.663 3.083 -31.147 1.00 29.01 289 GLU A N 1
ATOM 2285 C CA . GLU A 1 289 ? 27.211 2.980 -31.021 1.00 30.74 289 GLU A CA 1
ATOM 2286 C C . GLU A 1 289 ? 26.824 2.341 -29.695 1.00 30.44 289 GLU A C 1
ATOM 2287 O O . GLU A 1 289 ? 25.881 2.789 -29.032 1.00 31.31 289 GLU A O 1
ATOM 2293 N N . TYR A 1 290 ? 27.547 1.295 -29.291 1.00 28.50 290 TYR A N 1
ATOM 2294 C CA . TYR A 1 290 ? 27.213 0.586 -28.062 1.00 29.39 290 TYR A CA 1
ATOM 2295 C C . TYR A 1 290 ? 27.501 1.434 -26.830 1.00 33.40 290 TYR A C 1
ATOM 2296 O O . TYR A 1 290 ? 26.837 1.270 -25.799 1.00 33.29 290 TYR A O 1
ATOM 2305 N N . SER A 1 291 ? 28.474 2.347 -26.916 1.00 33.12 291 SER A N 1
ATOM 2306 C CA . SER A 1 291 ? 28.738 3.245 -25.796 1.00 28.88 291 SER A CA 1
ATOM 2307 C C . SER A 1 291 ? 27.528 4.121 -25.502 1.00 34.08 291 SER A C 1
ATOM 2308 O O . SER A 1 291 ? 27.208 4.379 -24.335 1.00 41.06 291 SER A O 1
ATOM 2311 N N . ARG A 1 292 ? 26.842 4.588 -26.549 1.00 35.18 292 ARG A N 1
ATOM 2312 C CA . ARG A 1 292 ? 25.618 5.361 -26.352 1.00 29.81 292 ARG A CA 1
ATOM 2313 C C . ARG A 1 292 ? 24.467 4.459 -25.920 1.00 31.30 292 ARG A C 1
ATOM 2314 O O . ARG A 1 292 ? 23.647 4.842 -25.077 1.00 36.13 292 ARG A O 1
ATOM 2322 N N . TYR A 1 293 ? 24.403 3.254 -26.487 1.00 30.56 293 TYR A N 1
ATOM 2323 C CA . TYR A 1 293 ? 23.352 2.299 -26.152 1.00 33.18 293 TYR A CA 1
ATOM 2324 C C . TYR A 1 293 ? 23.413 1.884 -24.690 1.00 43.25 293 TYR A C 1
ATOM 2325 O O . TYR A 1 293 ? 22.382 1.562 -24.088 1.00 42.17 293 TYR A O 1
ATOM 2334 N N . LEU A 1 294 ? 24.612 1.883 -24.107 1.00 42.06 294 LEU A N 1
ATOM 2335 C CA . LEU A 1 294 ? 24.772 1.494 -22.714 1.00 37.69 294 LEU A CA 1
ATOM 2336 C C . LEU A 1 294 ? 24.393 2.628 -21.774 1.00 44.55 294 LEU A C 1
ATOM 2337 O O . LEU A 1 294 ? 23.754 2.396 -20.741 1.00 51.30 294 LEU A O 1
ATOM 2342 N N . SER A 1 295 ? 24.783 3.858 -22.112 1.00 39.05 295 SER A N 1
ATOM 2343 C CA . SER A 1 295 ? 24.509 4.994 -21.245 1.00 42.70 295 SER A CA 1
ATOM 2344 C C . SER A 1 295 ? 23.048 5.411 -21.287 1.00 46.86 295 SER A C 1
ATOM 2345 O O . SER A 1 295 ? 22.594 6.133 -20.394 1.00 61.35 295 SER A O 1
ATOM 2348 N N . PHE A 1 296 ? 22.305 4.961 -22.292 1.00 45.07 296 PHE A N 1
ATOM 2349 C CA . PHE A 1 296 ? 20.889 5.271 -22.425 1.00 45.55 296 PHE A CA 1
ATOM 2350 C C . PHE A 1 296 ? 20.005 4.202 -21.792 1.00 51.01 296 PHE A C 1
ATOM 2351 O O . PHE A 1 296 ? 19.009 4.532 -21.142 1.00 60.47 296 PHE A O 1
ATOM 2359 N N . ASN A 1 297 ? 20.355 2.925 -21.965 1.00 54.65 297 ASN A N 1
ATOM 2360 C CA . ASN A 1 297 ? 19.506 1.825 -21.520 1.00 52.80 297 ASN A CA 1
ATOM 2361 C C . ASN A 1 297 ? 19.825 1.352 -20.106 1.00 54.33 297 ASN A C 1
ATOM 2362 O O . ASN A 1 297 ? 18.912 0.939 -19.382 1.00 53.05 297 ASN A O 1
ATOM 2367 N N . HIS A 1 298 ? 21.092 1.393 -19.695 1.00 62.24 298 HIS A N 1
ATOM 2368 C CA . HIS A 1 298 ? 21.508 0.999 -18.348 1.00 59.76 298 HIS A CA 1
ATOM 2369 C C . HIS A 1 298 ? 22.373 2.096 -17.738 1.00 57.50 298 HIS A C 1
ATOM 2370 O O . HIS A 1 298 ? 23.568 1.891 -17.496 1.00 61.75 298 HIS A O 1
ATOM 2377 N N . PRO A 1 299 ? 21.809 3.270 -17.466 1.00 59.18 299 PRO A N 1
ATOM 2378 C CA . PRO A 1 299 ? 22.648 4.375 -16.986 1.00 58.95 299 PRO A CA 1
ATOM 2379 C C . PRO A 1 299 ? 23.201 4.115 -15.594 1.00 72.12 299 PRO A C 1
ATOM 2380 O O . PRO A 1 299 ? 22.659 3.321 -14.822 1.00 75.00 299 PRO A O 1
ATOM 2384 N N . SER A 1 300 ? 24.314 4.789 -15.302 1.00 77.32 300 SER A N 1
ATOM 2385 C CA . SER A 1 300 ? 24.777 4.962 -13.935 1.00 86.51 300 SER A CA 1
ATOM 2386 C C . SER A 1 300 ? 23.598 5.308 -13.040 1.00 99.57 300 SER A C 1
ATOM 2387 O O . SER A 1 300 ? 22.811 6.201 -13.358 1.00 103.31 300 SER A O 1
ATOM 2390 N N . SER A 1 301 ? 23.483 4.608 -11.915 1.00 100.78 301 SER A N 1
ATOM 2391 C CA . SER A 1 301 ? 22.335 4.854 -11.055 1.00 96.88 301 SER A CA 1
ATOM 2392 C C . SER A 1 301 ? 23.086 5.119 -9.754 1.00 101.38 301 SER A C 1
ATOM 2393 O O . SER A 1 301 ? 24.295 5.375 -9.748 1.00 97.66 301 SER A O 1
ATOM 2396 N N . HIS A 1 302 ? 22.340 5.099 -8.653 1.00 102.41 302 HIS A N 1
ATOM 2397 C CA . HIS A 1 302 ? 22.835 4.946 -7.290 1.00 99.86 302 HIS A CA 1
ATOM 2398 C C . HIS A 1 302 ? 22.589 3.577 -6.678 1.00 97.36 302 HIS A C 1
ATOM 2399 O O . HIS A 1 302 ? 23.350 3.103 -5.829 1.00 93.11 302 HIS A O 1
ATOM 2406 N N . GLU A 1 303 ? 21.502 2.945 -7.136 1.00 98.03 303 GLU A N 1
ATOM 2407 C CA . GLU A 1 303 ? 21.244 1.542 -6.832 1.00 103.48 303 GLU A CA 1
ATOM 2408 C C . GLU A 1 303 ? 22.386 0.653 -7.316 1.00 109.80 303 GLU A C 1
ATOM 2409 O O . GLU A 1 303 ? 22.746 -0.324 -6.649 1.00 109.27 303 GLU A O 1
ATOM 2415 N N . ARG A 1 304 ? 23.111 1.051 -8.360 1.00 110.28 304 ARG A N 1
ATOM 2416 C CA . ARG A 1 304 ? 24.290 0.288 -8.867 1.00 104.01 304 ARG A CA 1
ATOM 2417 C C . ARG A 1 304 ? 25.160 1.247 -9.686 1.00 93.62 304 ARG A C 1
ATOM 2418 O O . ARG A 1 304 ? 24.686 1.626 -10.741 1.00 87.01 304 ARG A O 1
ATOM 2426 N N . PRO A 1 305 ? 26.329 1.760 -9.269 1.00 93.10 305 PRO A N 1
ATOM 2427 C CA . PRO A 1 305 ? 27.076 2.707 -10.107 1.00 90.64 305 PRO A CA 1
ATOM 2428 C C . PRO A 1 305 ? 27.897 2.155 -11.287 1.00 83.96 305 PRO A C 1
ATOM 2429 O O . PRO A 1 305 ? 27.588 1.109 -11.757 1.00 81.66 305 PRO A O 1
ATOM 2433 N N . LEU A 1 306 ? 28.909 2.895 -11.739 1.00 71.81 306 LEU A N 1
ATOM 2434 C CA . LEU A 1 306 ? 29.738 2.487 -12.902 1.00 62.47 306 LEU A CA 1
ATOM 2435 C C . LEU A 1 306 ? 30.503 1.226 -12.540 1.00 66.95 306 LEU A C 1
ATOM 2436 O O . LEU A 1 306 ? 30.161 0.148 -13.026 1.00 63.31 306 LEU A O 1
ATOM 2441 N N . LEU A 1 307 ? 31.561 1.393 -11.762 1.00 61.50 307 LEU A N 1
ATOM 2442 C CA . LEU A 1 307 ? 32.350 0.224 -11.347 1.00 54.16 307 LEU A CA 1
ATOM 2443 C C . LEU A 1 307 ? 31.708 -0.204 -10.036 1.00 55.87 307 LEU A C 1
ATOM 2444 O O . LEU A 1 307 ? 32.153 0.230 -8.997 1.00 59.53 307 LEU A O 1
ATOM 2449 N N . ALA A 1 308 ? 30.629 -0.961 -10.127 1.00 57.69 308 ALA A N 1
ATOM 2450 C CA . ALA A 1 308 ? 29.871 -1.363 -8.929 1.00 61.53 308 ALA A CA 1
ATOM 2451 C C . ALA A 1 308 ? 30.394 -2.693 -8.432 1.00 58.82 308 ALA A C 1
ATOM 2452 O O . ALA A 1 308 ? 30.198 -3.003 -7.287 1.00 62.74 308 ALA A O 1
ATOM 2454 N N . HIS A 1 309 ? 30.964 -3.470 -9.328 1.00 52.10 309 HIS A N 1
ATOM 2455 C CA . HIS A 1 309 ? 31.546 -4.741 -8.927 1.00 46.12 309 HIS A CA 1
ATOM 2456 C C . HIS A 1 309 ? 32.841 -4.575 -8.143 1.00 47.35 309 HIS A C 1
ATOM 2457 O O . HIS A 1 309 ? 33.330 -5.556 -7.572 1.00 46.98 309 HIS A O 1
ATOM 2464 N N . LEU A 1 310 ? 33.372 -3.363 -8.079 1.00 44.79 310 LEU A N 1
ATOM 2465 C CA . LEU A 1 310 ? 34.641 -3.113 -7.361 1.00 42.44 310 LEU A CA 1
ATOM 2466 C C . LEU A 1 310 ? 34.402 -2.121 -6.238 1.00 47.83 310 LEU A C 1
ATOM 2467 O O . LEU A 1 310 ? 35.233 -1.259 -6.046 1.00 47.23 310 LEU A O 1
ATOM 2472 N N . ARG A 1 311 ? 33.316 -2.315 -5.501 1.00 59.24 311 ARG A N 1
ATOM 2473 C CA . ARG A 1 311 ? 32.858 -1.457 -4.378 1.00 60.71 311 ARG A CA 1
ATOM 2474 C C . ARG A 1 311 ? 33.727 -1.682 -3.146 1.00 52.36 311 ARG A C 1
ATOM 2475 O O . ARG A 1 311 ? 34.145 -0.728 -2.523 1.00 45.07 311 ARG A O 1
ATOM 2483 N N . PHE A 1 312 ? 33.930 -2.943 -2.816 1.00 52.36 312 PHE A N 1
ATOM 2484 C CA . PHE A 1 312 ? 34.704 -3.298 -1.615 1.00 49.70 312 PHE A CA 1
ATOM 2485 C C . PHE A 1 312 ? 36.129 -3.587 -2.031 1.00 48.24 312 PHE A C 1
ATOM 2486 O O . PHE A 1 312 ? 36.858 -4.099 -1.222 1.00 48.50 312 PHE A O 1
ATOM 2494 N N . PHE A 1 313 ? 36.512 -3.180 -3.234 1.00 45.25 313 PHE A N 1
ATOM 2495 C CA . PHE A 1 313 ? 37.901 -3.456 -3.651 1.00 39.51 313 PHE A CA 1
ATOM 2496 C C . PHE A 1 313 ? 38.770 -2.504 -2.872 1.00 34.06 313 PHE A C 1
ATOM 2497 O O . PHE A 1 313 ? 38.475 -1.350 -2.928 1.00 35.73 313 PHE A O 1
ATOM 2505 N N . PRO A 1 314 ? 39.767 -2.984 -2.111 1.00 28.30 314 PRO A N 1
ATOM 2506 C CA . PRO A 1 314 ? 40.642 -2.131 -1.361 1.00 29.52 314 PRO A CA 1
ATOM 2507 C C . PRO A 1 314 ? 41.703 -1.627 -2.320 1.00 31.16 314 PRO A C 1
ATOM 2508 O O . PRO A 1 314 ? 42.576 -2.313 -2.609 1.00 32.08 314 PRO A O 1
ATOM 2512 N N . TRP A 1 315 ? 41.564 -0.391 -2.736 1.00 31.08 315 TRP A N 1
ATOM 2513 C CA . TRP A 1 315 ? 42.487 0.224 -3.696 1.00 26.73 315 TRP A CA 1
ATOM 2514 C C . TRP A 1 315 ? 43.728 0.656 -2.967 1.00 26.25 315 TRP A C 1
ATOM 2515 O O . TRP A 1 315 ? 43.672 0.861 -1.802 1.00 27.73 315 TRP A O 1
ATOM 2526 N N . VAL A 1 316 ? 44.833 0.610 -3.676 1.00 25.89 316 VAL A N 1
ATOM 2527 C CA . VAL A 1 316 ? 46.035 1.279 -3.199 1.00 23.90 316 VAL A CA 1
ATOM 2528 C C . VAL A 1 316 ? 45.820 2.777 -3.366 1.00 27.62 316 VAL A C 1
ATOM 2529 O O . VAL A 1 316 ? 45.520 3.255 -4.465 1.00 32.33 316 VAL A O 1
ATOM 2533 N N . VAL A 1 317 ? 45.922 3.520 -2.275 1.00 27.59 317 VAL A N 1
ATOM 2534 C CA . VAL A 1 317 ? 45.907 4.975 -2.336 1.00 30.43 317 VAL A CA 1
ATOM 2535 C C . VAL A 1 317 ? 47.348 5.436 -2.170 1.00 36.32 317 VAL A C 1
ATOM 2536 O O . VAL A 1 317 ? 47.963 5.231 -1.116 1.00 37.47 317 VAL A O 1
ATOM 2540 N N . ASP A 1 318 ? 47.890 6.045 -3.223 1.00 32.19 318 ASP A N 1
ATOM 2541 C CA . ASP A 1 318 ? 49.321 6.338 -3.271 1.00 30.78 318 ASP A CA 1
ATOM 2542 C C . ASP A 1 318 ? 49.533 7.396 -4.358 1.00 33.20 318 ASP A C 1
ATOM 2543 O O . ASP A 1 318 ? 49.682 7.063 -5.533 1.00 33.74 318 ASP A O 1
ATOM 2548 N N . GLU A 1 319 ? 49.543 8.665 -3.942 1.00 37.89 319 GLU A N 1
ATOM 2549 C CA . GLU A 1 319 ? 49.744 9.757 -4.888 1.00 37.40 319 GLU A CA 1
ATOM 2550 C C . GLU A 1 319 ? 51.105 9.661 -5.574 1.00 39.65 319 GLU A C 1
ATOM 2551 O O . GLU A 1 319 ? 51.249 10.086 -6.728 1.00 30.83 319 GLU A O 1
ATOM 2557 N N . SER A 1 320 ? 52.106 9.103 -4.884 1.00 34.03 320 SER A N 1
ATOM 2558 C CA . SER A 1 320 ? 53.421 8.894 -5.490 1.00 31.21 320 SER A CA 1
ATOM 2559 C C . SER A 1 320 ? 53.326 7.998 -6.718 1.00 30.75 320 SER A C 1
ATOM 2560 O O . SER A 1 320 ? 53.882 8.310 -7.778 1.00 27.50 320 SER A O 1
ATOM 2563 N N . TYR A 1 321 ? 52.611 6.878 -6.592 1.00 30.85 321 TYR A N 1
ATOM 2564 C CA . TYR A 1 321 ? 52.429 5.968 -7.717 1.00 25.38 321 TYR A CA 1
ATOM 2565 C C . TYR A 1 321 ? 51.697 6.646 -8.871 1.00 28.15 321 TYR A C 1
ATOM 2566 O O . TYR A 1 321 ? 52.053 6.458 -10.041 1.00 33.11 321 TYR A O 1
ATOM 2575 N N . PHE A 1 322 ? 50.668 7.438 -8.560 1.00 27.02 322 PHE A N 1
ATOM 2576 C CA . PHE A 1 322 ? 49.932 8.150 -9.599 1.00 24.84 322 PHE A CA 1
ATOM 2577 C C . PHE A 1 322 ? 50.824 9.138 -10.336 1.00 30.76 322 PHE A C 1
ATOM 2578 O O . PHE A 1 322 ? 50.647 9.359 -11.539 1.00 31.49 322 PHE A O 1
ATOM 2586 N N . LYS A 1 323 ? 51.788 9.735 -9.630 1.00 34.75 323 LYS A N 1
ATOM 2587 C CA . LYS A 1 323 ? 52.713 10.675 -10.257 1.00 30.08 323 LYS A CA 1
ATOM 2588 C C . LYS A 1 323 ? 53.658 9.962 -11.217 1.00 32.73 323 LYS A C 1
ATOM 2589 O O . LYS A 1 323 ? 53.944 10.470 -12.308 1.00 30.13 323 LYS A O 1
ATOM 2595 N N . ILE A 1 324 ? 54.152 8.785 -10.820 1.00 28.14 324 ILE A N 1
ATOM 2596 C CA . ILE A 1 324 ? 55.041 8.005 -11.676 1.00 25.01 324 ILE A CA 1
ATOM 2597 C C . ILE A 1 324 ? 54.299 7.529 -12.918 1.00 30.43 324 ILE A C 1
ATOM 2598 O O . ILE A 1 324 ? 54.858 7.486 -14.022 1.00 28.65 324 ILE A O 1
ATOM 2603 N N . TRP A 1 325 ? 53.024 7.172 -12.758 1.00 28.05 325 TRP A N 1
ATOM 2604 C CA . TRP A 1 325 ? 52.233 6.703 -13.888 1.00 26.85 325 TRP A CA 1
ATOM 2605 C C . TRP A 1 325 ? 52.008 7.815 -14.903 1.00 30.47 325 TRP A C 1
ATOM 2606 O O . TRP A 1 325 ? 52.176 7.602 -16.109 1.00 32.20 325 TRP A O 1
ATOM 2617 N N . ARG A 1 326 ? 51.643 9.011 -14.434 1.00 31.59 326 ARG A N 1
ATOM 2618 C CA . ARG A 1 326 ? 51.422 10.130 -15.347 1.00 31.73 326 ARG A CA 1
ATOM 2619 C C . ARG A 1 326 ? 52.691 10.474 -16.120 1.00 29.53 326 ARG A C 1
ATOM 2620 O O . ARG A 1 326 ? 52.636 10.785 -17.316 1.00 33.47 326 ARG A O 1
ATOM 2628 N N . GLN A 1 327 ? 53.843 10.411 -15.456 1.00 26.77 327 GLN A N 1
ATOM 2629 C CA . GLN A 1 327 ? 55.118 10.794 -16.046 1.00 25.45 327 GLN A CA 1
ATOM 2630 C C . GLN A 1 327 ? 55.755 9.696 -16.886 1.00 28.88 327 GLN A C 1
ATOM 2631 O O . GLN A 1 327 ? 56.841 9.919 -17.435 1.00 31.34 327 GLN A O 1
ATOM 2637 N N . GLY A 1 328 ? 55.133 8.526 -16.988 1.00 24.83 328 GLY A N 1
ATOM 2638 C CA . GLY A 1 328 ? 55.732 7.444 -17.742 1.00 23.45 328 GLY A CA 1
ATOM 2639 C C . GLY A 1 328 ? 57.113 7.090 -17.233 1.00 23.37 328 GLY A C 1
ATOM 2640 O O . GLY A 1 328 ? 58.065 6.966 -18.010 1.00 29.14 328 GLY A O 1
ATOM 2641 N N . ARG A 1 329 ? 57.235 6.961 -15.916 1.00 23.07 329 ARG A N 1
ATOM 2642 C CA . ARG A 1 329 ? 58.451 6.477 -15.277 1.00 29.18 329 ARG A CA 1
ATOM 2643 C C . ARG A 1 329 ? 58.184 5.189 -14.502 1.00 27.21 329 ARG A C 1
ATOM 2644 O O . ARG A 1 329 ? 58.892 4.881 -13.540 1.00 29.42 329 ARG A O 1
ATOM 2652 N N . THR A 1 330 ? 57.165 4.422 -14.913 1.00 22.04 330 THR A N 1
ATOM 2653 C CA . THR A 1 330 ? 56.815 3.206 -14.183 1.00 22.09 330 THR A CA 1
ATOM 2654 C C . THR A 1 330 ? 57.887 2.133 -14.290 1.00 23.81 330 THR A C 1
ATOM 2655 O O . THR A 1 330 ? 57.965 1.266 -13.414 1.00 32.51 330 THR A O 1
ATOM 2659 N N . GLY A 1 331 ? 58.722 2.175 -15.320 1.00 24.23 331 GLY A N 1
ATOM 2660 C CA . GLY A 1 331 ? 59.674 1.113 -15.552 1.00 25.37 331 GLY A CA 1
ATOM 2661 C C . GLY A 1 331 ? 59.139 -0.023 -16.394 1.00 24.58 331 GLY A C 1
ATOM 2662 O O . GLY A 1 331 ? 59.876 -0.979 -16.664 1.00 24.42 331 GLY A O 1
ATOM 2663 N N . TYR A 1 332 ? 57.878 0.041 -16.798 1.00 20.30 332 TYR A N 1
ATOM 2664 C CA . TYR A 1 332 ? 57.339 -0.893 -17.768 1.00 21.22 332 TYR A CA 1
ATOM 2665 C C . TYR A 1 332 ? 57.340 -0.190 -19.116 1.00 25.65 332 TYR A C 1
ATOM 2666 O O . TYR A 1 332 ? 56.560 0.757 -19.305 1.00 29.94 332 TYR A O 1
ATOM 2675 N N . PRO A 1 333 ? 58.180 -0.595 -20.073 1.00 23.31 333 PRO A N 1
ATOM 2676 C CA . PRO A 1 333 ? 58.393 0.261 -21.255 1.00 21.92 333 PRO A CA 1
ATOM 2677 C C . PRO A 1 333 ? 57.145 0.496 -22.078 1.00 22.74 333 PRO A C 1
ATOM 2678 O O . PRO A 1 333 ? 56.897 1.637 -22.490 1.00 27.52 333 PRO A O 1
ATOM 2682 N N . LEU A 1 334 ? 56.341 -0.537 -22.328 1.00 21.32 334 LEU A N 1
ATOM 2683 C CA . LEU A 1 334 ? 55.138 -0.313 -23.121 1.00 20.41 334 LEU A CA 1
ATOM 2684 C C . LEU A 1 334 ? 54.207 0.677 -22.437 1.00 19.27 334 LEU A C 1
ATOM 2685 O O . LEU A 1 334 ? 53.563 1.486 -23.111 1.00 17.19 334 LEU A O 1
ATOM 2690 N N . VAL A 1 335 ? 54.145 0.653 -21.105 1.00 22.48 335 VAL A N 1
ATOM 2691 C CA . VAL A 1 335 ? 53.294 1.602 -20.392 1.00 22.24 335 VAL A CA 1
ATOM 2692 C C . VAL A 1 335 ? 53.892 3.002 -20.456 1.00 20.77 335 VAL A C 1
ATOM 2693 O O . VAL A 1 335 ? 53.206 3.974 -20.796 1.00 20.80 335 VAL A O 1
ATOM 2697 N N . ASP A 1 336 ? 55.182 3.126 -20.130 1.00 20.55 336 ASP A N 1
ATOM 2698 C CA . ASP A 1 336 ? 55.834 4.432 -20.162 1.00 25.80 336 ASP A CA 1
ATOM 2699 C C . ASP A 1 336 ? 55.751 5.054 -21.553 1.00 27.03 336 ASP A C 1
ATOM 2700 O O . ASP A 1 336 ? 55.471 6.253 -21.692 1.00 26.46 336 ASP A O 1
ATOM 2705 N N . ALA A 1 337 ? 55.977 4.250 -22.596 1.00 22.34 337 ALA A N 1
ATOM 2706 C CA . ALA A 1 337 ? 55.936 4.774 -23.956 1.00 23.83 337 ALA A CA 1
ATOM 2707 C C . ALA A 1 337 ? 54.584 5.404 -24.261 1.00 23.22 337 ALA A C 1
ATOM 2708 O O . ALA A 1 337 ? 54.514 6.485 -24.857 1.00 29.03 337 ALA A O 1
ATOM 2710 N N . GLY A 1 338 ? 53.498 4.749 -23.847 1.00 22.19 338 GLY A N 1
ATOM 2711 C CA . GLY A 1 338 ? 52.177 5.300 -24.080 1.00 20.48 338 GLY A CA 1
ATOM 2712 C C . GLY A 1 338 ? 51.870 6.505 -23.221 1.00 27.70 338 GLY A C 1
ATOM 2713 O O . GLY A 1 338 ? 51.225 7.452 -23.686 1.00 31.15 338 GLY A O 1
ATOM 2714 N N . MET A 1 339 ? 52.328 6.500 -21.968 1.00 30.35 339 MET A N 1
ATOM 2715 C CA . MET A 1 339 ? 52.082 7.646 -21.102 1.00 33.23 339 MET A CA 1
ATOM 2716 C C . MET A 1 339 ? 52.842 8.875 -21.585 1.00 33.01 339 MET A C 1
ATOM 2717 O O . MET A 1 339 ? 52.397 10.009 -21.366 1.00 34.30 339 MET A O 1
ATOM 2722 N N . ARG A 1 340 ? 53.972 8.669 -22.262 1.00 29.79 340 ARG A N 1
ATOM 2723 C CA . ARG A 1 340 ? 54.690 9.786 -22.859 1.00 30.11 340 ARG A CA 1
ATOM 2724 C C . ARG A 1 340 ? 53.956 10.325 -24.081 1.00 31.19 340 ARG A C 1
ATOM 2725 O O . ARG A 1 340 ? 53.921 11.542 -24.309 1.00 33.19 340 ARG A O 1
ATOM 2733 N N . GLU A 1 341 ? 53.371 9.435 -24.885 1.00 29.16 341 GLU A N 1
ATOM 2734 C CA . GLU A 1 341 ? 52.674 9.878 -26.085 1.00 23.08 341 GLU A CA 1
ATOM 2735 C C . GLU A 1 341 ? 51.331 10.512 -25.758 1.00 28.20 341 GLU A C 1
ATOM 2736 O O . GLU A 1 341 ? 50.914 11.462 -26.435 1.00 29.81 341 GLU A O 1
ATOM 2742 N N . LEU A 1 342 ? 50.643 10.000 -24.736 1.00 30.03 342 LEU A N 1
ATOM 2743 C CA . LEU A 1 342 ? 49.390 10.610 -24.306 1.00 26.74 342 LEU A CA 1
ATOM 2744 C C . LEU A 1 342 ? 49.609 12.058 -23.873 1.00 33.91 342 LEU A C 1
ATOM 2745 O O . LEU A 1 342 ? 48.800 12.941 -24.189 1.00 33.96 342 LEU A O 1
ATOM 2750 N N . TRP A 1 343 ? 50.719 12.327 -23.176 1.00 31.48 343 TRP A N 1
ATOM 2751 C CA . TRP A 1 343 ? 51.004 13.690 -22.745 1.00 31.39 343 TRP A CA 1
ATOM 2752 C C . TRP A 1 343 ? 51.415 14.580 -23.907 1.00 31.22 343 TRP A C 1
ATOM 2753 O O . TRP A 1 343 ? 51.129 15.783 -23.895 1.00 34.42 343 TRP A O 1
ATOM 2764 N N . ALA A 1 344 ? 52.082 14.016 -24.911 1.00 32.88 344 ALA A N 1
ATOM 2765 C CA . ALA A 1 344 ? 52.691 14.818 -25.964 1.00 28.58 344 ALA A CA 1
ATOM 2766 C C . ALA A 1 344 ? 51.746 15.127 -27.112 1.00 29.06 344 ALA A C 1
ATOM 2767 O O . ALA A 1 344 ? 51.911 16.158 -27.777 1.00 31.78 344 ALA A O 1
ATOM 2769 N N . THR A 1 345 ? 50.770 14.255 -27.374 1.00 26.49 345 THR A N 1
ATOM 2770 C CA . THR A 1 345 ? 49.899 14.405 -28.530 1.00 28.96 345 THR A CA 1
ATOM 2771 C C . THR A 1 345 ? 48.417 14.400 -28.196 1.00 25.80 345 THR A C 1
ATOM 2772 O O . THR A 1 345 ? 47.614 14.755 -29.066 1.00 25.98 345 THR A O 1
ATOM 2776 N N . GLY A 1 346 ? 48.028 14.011 -26.983 1.00 27.33 346 GLY A N 1
ATOM 2777 C CA . GLY A 1 346 ? 46.625 13.966 -26.623 1.00 19.48 346 GLY A CA 1
ATOM 2778 C C . GLY A 1 346 ? 45.870 12.787 -27.182 1.00 22.32 346 GLY A C 1
ATOM 2779 O O . GLY A 1 346 ? 44.639 12.845 -27.282 1.00 24.01 346 GLY A O 1
ATOM 2780 N N . TRP A 1 347 ? 46.566 11.712 -27.547 1.00 28.68 347 TRP A N 1
ATOM 2781 C CA . TRP A 1 347 ? 45.936 10.579 -28.209 1.00 24.43 347 TRP A CA 1
ATOM 2782 C C . TRP A 1 347 ? 46.731 9.311 -27.919 1.00 24.28 347 TRP A C 1
ATOM 2783 O O . TRP A 1 347 ? 47.947 9.355 -27.702 1.00 22.48 347 TRP A O 1
ATOM 2794 N N . LEU A 1 348 ? 46.024 8.180 -27.920 1.00 23.79 348 LEU A N 1
ATOM 2795 C CA . LEU A 1 348 ? 46.620 6.873 -27.683 1.00 21.62 348 LEU A CA 1
ATOM 2796 C C . LEU A 1 348 ? 45.895 5.840 -28.530 1.00 23.57 348 LEU A C 1
ATOM 2797 O O . LEU A 1 348 ? 44.666 5.866 -28.622 1.00 27.66 348 LEU A O 1
ATOM 2802 N N . HIS A 1 349 ? 46.654 4.935 -29.145 1.00 25.80 349 HIS A N 1
ATOM 2803 C CA . HIS A 1 349 ? 46.042 3.777 -29.789 1.00 23.22 349 HIS A CA 1
ATOM 2804 C C . HIS A 1 349 ? 45.248 2.973 -28.763 1.00 21.34 349 HIS A C 1
ATOM 2805 O O . HIS A 1 349 ? 45.666 2.819 -27.611 1.00 18.82 349 HIS A O 1
ATOM 2812 N N . ASP A 1 350 ? 44.098 2.454 -29.198 1.00 21.99 350 ASP A N 1
ATOM 2813 C CA . ASP A 1 350 ? 43.150 1.829 -28.278 1.00 19.64 350 ASP A CA 1
ATOM 2814 C C . ASP A 1 350 ? 43.809 0.772 -27.399 1.00 22.74 350 ASP A C 1
ATOM 2815 O O . ASP A 1 350 ? 43.476 0.647 -26.214 1.00 21.71 350 ASP A O 1
ATOM 2820 N N . ARG A 1 351 ? 44.754 0.009 -27.953 1.00 22.11 351 ARG A N 1
ATOM 2821 C CA . ARG A 1 351 ? 45.374 -1.059 -27.176 1.00 19.25 351 ARG A CA 1
ATOM 2822 C C . ARG A 1 351 ? 46.401 -0.524 -26.187 1.00 18.95 351 ARG A C 1
ATOM 2823 O O . ARG A 1 351 ? 46.638 -1.148 -25.145 1.00 19.23 351 ARG A O 1
ATOM 2831 N N . ILE A 1 352 ? 47.018 0.619 -26.487 1.00 18.59 352 ILE A N 1
ATOM 2832 C CA . ILE A 1 352 ? 47.880 1.255 -25.500 1.00 20.38 352 ILE A CA 1
ATOM 2833 C C . ILE A 1 352 ? 47.039 1.882 -24.393 1.00 24.59 352 ILE A C 1
ATOM 2834 O O . ILE A 1 352 ? 47.478 1.962 -23.237 1.00 21.20 352 ILE A O 1
ATOM 2839 N N . ARG A 1 353 ? 45.822 2.330 -24.720 1.00 22.33 353 ARG A N 1
ATOM 2840 C CA . ARG A 1 353 ? 44.871 2.708 -23.682 1.00 18.60 353 ARG A CA 1
ATOM 2841 C C . ARG A 1 353 ? 44.581 1.527 -22.771 1.00 21.01 353 ARG A C 1
ATOM 2842 O O . ARG A 1 353 ? 44.584 1.659 -21.540 1.00 20.01 353 ARG A O 1
ATOM 2850 N N . VAL A 1 354 ? 44.327 0.358 -23.367 1.00 18.08 354 VAL A N 1
ATOM 2851 C CA . VAL A 1 354 ? 44.090 -0.839 -22.570 1.00 14.87 354 VAL A CA 1
ATOM 2852 C C . VAL A 1 354 ? 45.297 -1.138 -21.696 1.00 18.99 354 VAL A C 1
ATOM 2853 O O . VAL A 1 354 ? 45.153 -1.480 -20.519 1.00 24.19 354 VAL A O 1
ATOM 2857 N N . VAL A 1 355 ? 46.506 -0.979 -22.240 1.00 18.93 355 VAL A N 1
ATOM 2858 C CA . VAL A 1 355 ? 47.703 -1.320 -21.475 1.00 16.08 355 VAL A CA 1
ATOM 2859 C C . VAL A 1 355 ? 47.892 -0.355 -20.311 1.00 19.66 355 VAL A C 1
ATOM 2860 O O . VAL A 1 355 ? 48.073 -0.778 -19.162 1.00 21.72 355 VAL A O 1
ATOM 2864 N N . VAL A 1 356 ? 47.843 0.954 -20.584 1.00 21.59 356 VAL A N 1
ATOM 2865 C CA . VAL A 1 356 ? 48.112 1.931 -19.528 1.00 22.53 356 VAL A CA 1
ATOM 2866 C C . VAL A 1 356 ? 47.021 1.906 -18.466 1.00 23.61 356 VAL A C 1
ATOM 2867 O O . VAL A 1 356 ? 47.303 2.105 -17.277 1.00 25.38 356 VAL A O 1
ATOM 2871 N N . ALA A 1 357 ? 45.768 1.657 -18.860 1.00 21.93 357 ALA A N 1
ATOM 2872 C CA . ALA A 1 357 ? 44.690 1.619 -17.878 1.00 21.75 357 ALA A CA 1
ATOM 2873 C C . ALA A 1 357 ? 44.660 0.289 -17.132 1.00 23.38 357 ALA A C 1
ATOM 2874 O O . ALA A 1 357 ? 44.429 0.264 -15.918 1.00 23.55 357 ALA A O 1
ATOM 2876 N N . SER A 1 358 ? 44.897 -0.826 -17.831 1.00 19.38 358 SER A N 1
ATOM 2877 C CA . SER A 1 358 ? 45.000 -2.106 -17.137 1.00 18.34 358 SER A CA 1
ATOM 2878 C C . SER A 1 358 ? 46.132 -2.074 -16.120 1.00 22.15 358 SER A C 1
ATOM 2879 O O . SER A 1 358 ? 45.957 -2.486 -14.966 1.00 20.90 358 SER A O 1
ATOM 2882 N N . PHE A 1 359 ? 47.303 -1.569 -16.528 1.00 22.18 359 PHE A N 1
ATOM 2883 C CA . PHE A 1 359 ? 48.412 -1.412 -15.593 1.00 17.63 359 PHE A CA 1
ATOM 2884 C C . PHE A 1 359 ? 47.995 -0.588 -14.385 1.00 22.50 359 PHE A C 1
ATOM 2885 O O . PHE A 1 359 ? 48.427 -0.854 -13.256 1.00 19.19 359 PHE A O 1
ATOM 2893 N N . PHE A 1 360 ? 47.135 0.408 -14.607 1.00 19.70 360 PHE A N 1
ATOM 2894 C CA . PHE A 1 360 ? 46.751 1.315 -13.534 1.00 18.57 360 PHE A CA 1
ATOM 2895 C C . PHE A 1 360 ? 45.953 0.600 -12.449 1.00 21.25 360 PHE A C 1
ATOM 2896 O O . PHE A 1 360 ? 46.162 0.847 -11.255 1.00 18.40 360 PHE A O 1
ATOM 2904 N N . VAL A 1 361 ? 45.040 -0.295 -12.836 1.00 17.93 361 VAL A N 1
ATOM 2905 C CA . VAL A 1 361 ? 44.170 -0.948 -11.865 1.00 19.48 361 VAL A CA 1
ATOM 2906 C C . VAL A 1 361 ? 44.570 -2.386 -11.579 1.00 21.78 361 VAL A C 1
ATOM 2907 O O . VAL A 1 361 ? 43.929 -3.036 -10.745 1.00 26.71 361 VAL A O 1
ATOM 2911 N N . LYS A 1 362 ? 45.606 -2.910 -12.236 1.00 21.57 362 LYS A N 1
ATOM 2912 C CA . LYS A 1 362 ? 46.036 -4.280 -11.980 1.00 22.01 362 LYS A CA 1
ATOM 2913 C C . LYS A 1 362 ? 47.395 -4.387 -11.306 1.00 20.12 362 LYS A C 1
ATOM 2914 O O . LYS A 1 362 ? 47.597 -5.304 -10.508 1.00 20.72 362 LYS A O 1
ATOM 2920 N N . VAL A 1 363 ? 48.323 -3.482 -11.599 1.00 18.23 363 VAL A N 1
ATOM 2921 C CA . VAL A 1 363 ? 49.659 -3.510 -11.009 1.00 17.48 363 VAL A CA 1
ATOM 2922 C C . VAL A 1 363 ? 49.800 -2.478 -9.898 1.00 18.45 363 VAL A C 1
ATOM 2923 O O . VAL A 1 363 ? 50.186 -2.812 -8.778 1.00 17.71 363 VAL A O 1
ATOM 2927 N N . LEU A 1 364 ? 49.494 -1.211 -10.194 1.00 17.88 364 LEU A N 1
ATOM 2928 C CA . LEU A 1 364 ? 49.453 -0.189 -9.153 1.00 19.34 364 LEU A CA 1
ATOM 2929 C C . LEU A 1 364 ? 48.174 -0.275 -8.327 1.00 22.66 364 LEU A C 1
ATOM 2930 O O . LEU A 1 364 ? 48.189 0.039 -7.130 1.00 19.30 364 LEU A O 1
ATOM 2935 N N . GLN A 1 365 ? 47.069 -0.693 -8.952 1.00 26.45 365 GLN A N 1
ATOM 2936 C CA . GLN A 1 365 ? 45.792 -0.926 -8.270 1.00 23.36 365 GLN A CA 1
ATOM 2937 C C . GLN A 1 365 ? 45.312 0.325 -7.533 1.00 22.91 365 GLN A C 1
ATOM 2938 O O . GLN A 1 365 ? 44.781 0.258 -6.423 1.00 26.76 365 GLN A O 1
ATOM 2944 N N . LEU A 1 366 ? 45.500 1.487 -8.180 1.00 26.09 366 LEU A N 1
ATOM 2945 C CA . LEU A 1 366 ? 45.016 2.791 -7.750 1.00 22.98 366 LEU A CA 1
ATOM 2946 C C . LEU A 1 366 ? 43.548 2.961 -8.135 1.00 25.81 366 LEU A C 1
ATOM 2947 O O . LEU A 1 366 ? 43.088 2.358 -9.108 1.00 22.88 366 LEU A O 1
ATOM 2952 N N . PRO A 1 367 ? 42.798 3.783 -7.397 1.00 31.19 367 PRO A N 1
ATOM 2953 C CA . PRO A 1 367 ? 41.379 3.985 -7.726 1.00 27.59 367 PRO A CA 1
ATOM 2954 C C . PRO A 1 367 ? 41.190 4.310 -9.200 1.00 26.58 367 PRO A C 1
ATOM 2955 O O . PRO A 1 367 ? 41.801 5.237 -9.736 1.00 25.83 367 PRO A O 1
ATOM 2959 N N . ALA A 1 368 ? 40.348 3.519 -9.868 1.00 25.47 368 ALA A N 1
ATOM 2960 C CA . ALA A 1 368 ? 40.115 3.749 -11.288 1.00 20.90 368 ALA A CA 1
ATOM 2961 C C . ALA A 1 368 ? 39.623 5.166 -11.548 1.00 19.99 368 ALA A C 1
ATOM 2962 O O . ALA A 1 368 ? 39.889 5.727 -12.616 1.00 28.16 368 ALA A O 1
ATOM 2964 N N . ARG A 1 369 ? 38.920 5.761 -10.584 1.00 24.01 369 ARG A N 1
ATOM 2965 C CA . ARG A 1 369 ? 38.506 7.153 -10.707 1.00 25.27 369 ARG A CA 1
ATOM 2966 C C . ARG A 1 369 ? 39.693 8.047 -11.042 1.00 25.70 369 ARG A C 1
ATOM 2967 O O . ARG A 1 369 ? 39.623 8.878 -11.956 1.00 27.50 369 ARG A O 1
ATOM 2975 N N . TRP A 1 370 ? 40.803 7.869 -10.320 1.00 22.75 370 TRP A N 1
ATOM 2976 C CA . TRP A 1 370 ? 41.982 8.704 -10.531 1.00 20.84 370 TRP A CA 1
ATOM 2977 C C . TRP A 1 370 ? 42.411 8.695 -11.990 1.00 24.92 370 TRP A C 1
ATOM 2978 O O . TRP A 1 370 ? 42.664 9.750 -12.584 1.00 28.35 370 TRP A O 1
ATOM 2989 N N . GLY A 1 371 ? 42.531 7.500 -12.574 1.00 26.33 371 GLY A N 1
ATOM 2990 C CA . GLY A 1 371 ? 42.942 7.397 -13.962 1.00 24.83 371 GLY A CA 1
ATOM 2991 C C . GLY A 1 371 ? 41.865 7.848 -14.923 1.00 26.92 371 GLY A C 1
ATOM 2992 O O . GLY A 1 371 ? 42.167 8.395 -15.989 1.00 26.71 371 GLY A O 1
ATOM 2993 N N . MET A 1 372 ? 40.599 7.627 -14.566 1.00 25.24 372 MET A N 1
ATOM 2994 C CA . MET A 1 372 ? 39.513 8.150 -15.384 1.00 25.84 372 MET A CA 1
ATOM 2995 C C . MET A 1 372 ? 39.564 9.669 -15.458 1.00 25.74 372 MET A C 1
ATOM 2996 O O . MET A 1 372 ? 39.244 10.249 -16.501 1.00 24.84 372 MET A O 1
ATOM 3001 N N . LYS A 1 373 ? 39.977 10.329 -14.376 1.00 26.07 373 LYS A N 1
ATOM 3002 C CA . LYS A 1 373 ? 40.031 11.785 -14.410 1.00 32.49 373 LYS A CA 1
ATOM 3003 C C . LYS A 1 373 ? 41.213 12.282 -15.237 1.00 32.52 373 LYS A C 1
ATOM 3004 O O . LYS A 1 373 ? 41.060 13.214 -16.036 1.00 38.37 373 LYS A O 1
ATOM 3010 N N . TYR A 1 374 ? 42.391 11.672 -15.067 1.00 27.70 374 TYR A N 1
ATOM 3011 C CA . TYR A 1 374 ? 43.553 12.063 -15.864 1.00 27.87 374 TYR A CA 1
ATOM 3012 C C . TYR A 1 374 ? 43.262 11.933 -17.354 1.00 33.45 374 TYR A C 1
ATOM 3013 O O . TYR A 1 374 ? 43.512 12.865 -18.130 1.00 33.97 374 TYR A O 1
ATOM 3022 N N . PHE A 1 375 ? 42.734 10.776 -17.770 1.00 27.90 375 PHE A N 1
ATOM 3023 C CA . PHE A 1 375 ? 42.308 10.594 -19.155 1.00 24.72 375 PHE A CA 1
ATOM 3024 C C . PHE A 1 375 ? 41.450 11.761 -19.620 1.00 33.47 375 PHE A C 1
ATOM 3025 O O . PHE A 1 375 ? 41.618 12.263 -20.739 1.00 41.09 375 PHE A O 1
ATOM 3033 N N . TRP A 1 376 ? 40.539 12.217 -18.758 1.00 31.71 376 TRP A N 1
ATOM 3034 C CA . TRP A 1 376 ? 39.622 13.292 -19.119 1.00 30.80 376 TRP A CA 1
ATOM 3035 C C . TRP A 1 376 ? 40.353 14.605 -19.383 1.00 33.77 376 TRP A C 1
ATOM 3036 O O . TRP A 1 376 ? 39.884 15.424 -20.182 1.00 33.50 376 TRP A O 1
ATOM 3047 N N . ASP A 1 377 ? 41.498 14.821 -18.738 1.00 29.68 377 ASP A N 1
ATOM 3048 C CA . ASP A 1 377 ? 42.232 16.068 -18.893 1.00 33.14 377 ASP A CA 1
ATOM 3049 C C . ASP A 1 377 ? 43.278 16.020 -19.998 1.00 35.70 377 ASP A C 1
ATOM 3050 O O . ASP A 1 377 ? 43.773 17.079 -20.405 1.00 32.10 377 ASP A O 1
ATOM 3055 N N . THR A 1 378 ? 43.627 14.828 -20.491 1.00 35.34 378 THR A N 1
ATOM 3056 C CA . THR A 1 378 ? 44.729 14.672 -21.430 1.00 36.93 378 THR A CA 1
ATOM 3057 C C . THR A 1 378 ? 44.314 14.183 -22.810 1.00 32.11 378 THR A C 1
ATOM 3058 O O . THR A 1 378 ? 45.087 14.359 -23.758 1.00 27.39 378 THR A O 1
ATOM 3062 N N . LEU A 1 379 ? 43.125 13.602 -22.956 1.00 29.85 379 LEU A N 1
ATOM 3063 C CA . LEU A 1 379 ? 42.664 13.061 -24.228 1.00 26.10 379 LEU A CA 1
ATOM 3064 C C . LEU A 1 379 ? 41.954 14.134 -25.043 1.00 26.69 379 LEU A C 1
ATOM 3065 O O . LEU A 1 379 ? 41.100 14.855 -24.521 1.00 33.24 379 LEU A O 1
ATOM 3070 N N . LEU A 1 380 ? 42.297 14.229 -26.328 1.00 31.73 380 LEU A N 1
ATOM 3071 C CA . LEU A 1 380 ? 41.566 15.133 -27.208 1.00 27.49 380 LEU A CA 1
ATOM 3072 C C . LEU A 1 380 ? 40.180 14.602 -27.540 1.00 25.09 380 LEU A C 1
ATOM 3073 O O . LEU A 1 380 ? 39.266 15.390 -27.804 1.00 30.51 380 LEU A O 1
ATOM 3078 N N . ASP A 1 381 ? 39.999 13.282 -27.534 1.00 30.65 381 ASP A N 1
ATOM 3079 C CA . ASP A 1 381 ? 38.713 12.669 -27.835 1.00 29.80 381 ASP A CA 1
ATOM 3080 C C . ASP A 1 381 ? 37.964 12.239 -26.582 1.00 27.92 381 ASP A C 1
ATOM 3081 O O . ASP A 1 381 ? 37.085 11.374 -26.668 1.00 28.31 381 ASP A O 1
ATOM 3086 N N . ALA A 1 382 ? 38.312 12.803 -25.422 1.00 29.26 382 ALA A N 1
ATOM 3087 C CA . ALA A 1 382 ? 37.642 12.468 -24.172 1.00 25.70 382 ALA A CA 1
ATOM 3088 C C . ALA A 1 382 ? 36.132 12.515 -24.362 1.00 25.99 382 ALA A C 1
ATOM 3089 O O . ALA A 1 382 ? 35.553 13.579 -24.605 1.00 29.44 382 ALA A O 1
ATOM 3091 N N . ASP A 1 383 ? 35.508 11.345 -24.287 1.00 25.60 383 ASP A N 1
ATOM 3092 C CA . ASP A 1 383 ? 34.117 11.125 -24.647 1.00 25.22 383 ASP A CA 1
ATOM 3093 C C . ASP A 1 383 ? 33.453 10.412 -23.483 1.00 30.63 383 ASP A C 1
ATOM 3094 O O . ASP A 1 383 ? 33.942 9.369 -23.039 1.00 33.81 383 ASP A O 1
ATOM 3099 N N . LEU A 1 384 ? 32.350 10.972 -22.986 1.00 34.78 384 LEU A N 1
ATOM 3100 C CA . LEU A 1 384 ? 31.757 10.467 -21.752 1.00 30.55 384 LEU A CA 1
ATOM 3101 C C . LEU A 1 384 ? 31.429 8.980 -21.856 1.00 28.40 384 LEU A C 1
ATOM 3102 O O . LEU A 1 384 ? 31.934 8.162 -21.079 1.00 32.56 384 LEU A O 1
ATOM 3107 N N . GLU A 1 385 ? 30.569 8.610 -22.806 1.00 26.73 385 GLU A N 1
ATOM 3108 C CA . GLU A 1 385 ? 30.133 7.220 -22.880 1.00 32.55 385 GLU A CA 1
ATOM 3109 C C . GLU A 1 385 ? 31.265 6.289 -23.296 1.00 30.12 385 GLU A C 1
ATOM 3110 O O . GLU A 1 385 ? 31.330 5.148 -22.824 1.00 28.14 385 GLU A O 1
ATOM 3116 N N . SER A 1 386 ? 32.163 6.750 -24.171 1.00 30.22 386 SER A N 1
ATOM 3117 C CA . SER A 1 386 ? 33.230 5.884 -24.657 1.00 27.45 386 SER A CA 1
ATOM 3118 C C . SER A 1 386 ? 34.284 5.642 -23.586 1.00 26.92 386 SER A C 1
ATOM 3119 O O . SER A 1 386 ? 34.822 4.532 -23.479 1.00 26.89 386 SER A O 1
ATOM 3122 N N . ASP A 1 387 ? 34.588 6.668 -22.788 1.00 26.58 387 ASP A N 1
ATOM 3123 C CA . ASP A 1 387 ? 35.505 6.493 -21.665 1.00 26.52 387 ASP A CA 1
ATOM 3124 C C . ASP A 1 387 ? 34.912 5.560 -20.617 1.00 27.45 387 ASP A C 1
ATOM 3125 O O . ASP A 1 387 ? 35.598 4.674 -20.095 1.00 27.48 387 ASP A O 1
ATOM 3130 N N . ALA A 1 388 ? 33.634 5.753 -20.288 1.00 30.31 388 ALA A N 1
ATOM 3131 C CA . ALA A 1 388 ? 32.965 4.844 -19.367 1.00 27.86 388 ALA A CA 1
ATOM 3132 C C . ALA A 1 388 ? 33.033 3.410 -19.872 1.00 23.78 388 ALA A C 1
ATOM 3133 O O . ALA A 1 388 ? 33.329 2.486 -19.107 1.00 32.15 388 ALA A O 1
ATOM 3135 N N . LEU A 1 389 ? 32.777 3.207 -21.162 1.00 22.11 389 LEU A N 1
ATOM 3136 C CA . LEU A 1 389 ? 32.776 1.854 -21.698 1.00 19.75 389 LEU A CA 1
ATOM 3137 C C . LEU A 1 389 ? 34.167 1.248 -21.646 1.00 24.24 389 LEU A C 1
ATOM 3138 O O . LEU A 1 389 ? 34.317 0.053 -21.364 1.00 27.83 389 LEU A O 1
ATOM 3143 N N . GLY A 1 390 ? 35.196 2.058 -21.897 1.00 25.14 390 GLY A N 1
ATOM 3144 C CA . GLY A 1 390 ? 36.554 1.534 -21.888 1.00 25.93 390 GLY A CA 1
ATOM 3145 C C . GLY A 1 390 ? 36.997 1.104 -20.502 1.00 26.30 390 GLY A C 1
ATOM 3146 O O . GLY A 1 390 ? 37.523 0.002 -20.315 1.00 26.48 390 GLY A O 1
ATOM 3147 N N . TRP A 1 391 ? 36.785 1.970 -19.509 1.00 25.55 391 TRP A N 1
ATOM 3148 C CA . TRP A 1 391 ? 37.137 1.614 -18.141 1.00 25.26 391 TRP A CA 1
ATOM 3149 C C . TRP A 1 391 ? 36.283 0.463 -17.625 1.00 23.82 391 TRP A C 1
ATOM 3150 O O . TRP A 1 391 ? 36.786 -0.408 -16.905 1.00 24.39 391 TRP A O 1
ATOM 3161 N N . GLN A 1 392 ? 35.002 0.430 -17.991 1.00 21.80 392 GLN A N 1
ATOM 3162 C CA . GLN A 1 392 ? 34.166 -0.708 -17.630 1.00 28.76 392 GLN A CA 1
ATOM 3163 C C . GLN A 1 392 ? 34.662 -1.988 -18.278 1.00 30.99 392 GLN A C 1
ATOM 3164 O O . GLN A 1 392 ? 34.526 -3.073 -17.700 1.00 36.38 392 GLN A O 1
ATOM 3170 N N . TYR A 1 393 ? 35.222 -1.877 -19.481 1.00 25.56 393 TYR A N 1
ATOM 3171 C CA . TYR A 1 393 ? 35.714 -3.049 -20.191 1.00 23.01 393 TYR A CA 1
ATOM 3172 C C . TYR A 1 393 ? 36.985 -3.587 -19.543 1.00 26.86 393 TYR A C 1
ATOM 3173 O O . TYR A 1 393 ? 37.104 -4.792 -19.292 1.00 24.21 393 TYR A O 1
ATOM 3182 N N . ILE A 1 394 ? 37.939 -2.701 -19.242 1.00 27.42 394 ILE A N 1
ATOM 3183 C CA . ILE A 1 394 ? 39.227 -3.147 -18.720 1.00 27.08 394 ILE A CA 1
ATOM 3184 C C . ILE A 1 394 ? 39.157 -3.575 -17.260 1.00 30.25 394 ILE A C 1
ATOM 3185 O O . ILE A 1 394 ? 40.042 -4.303 -16.796 1.00 37.69 394 ILE A O 1
ATOM 3190 N N . THR A 1 395 ? 38.142 -3.149 -16.517 1.00 29.56 395 THR A N 1
ATOM 3191 C CA . THR A 1 395 ? 38.018 -3.558 -15.125 1.00 33.33 395 THR A CA 1
ATOM 3192 C C . THR A 1 395 ? 37.096 -4.752 -14.935 1.00 36.40 395 THR A C 1
ATOM 3193 O O . THR A 1 395 ? 37.043 -5.303 -13.831 1.00 35.82 395 THR A O 1
ATOM 3197 N N . GLY A 1 396 ? 36.375 -5.163 -15.973 1.00 31.96 396 GLY A N 1
ATOM 3198 C CA . GLY A 1 396 ? 35.493 -6.303 -15.851 1.00 29.74 396 GLY A CA 1
ATOM 3199 C C . GLY A 1 396 ? 34.162 -6.029 -15.189 1.00 37.97 396 GLY A C 1
ATOM 3200 O O . GLY A 1 396 ? 33.640 -6.910 -14.499 1.00 41.61 396 GLY A O 1
ATOM 3201 N N . SER A 1 397 ? 33.598 -4.823 -15.363 1.00 38.15 397 SER A N 1
ATOM 3202 C CA . SER A 1 397 ? 32.216 -4.583 -14.949 1.00 43.52 397 SER A CA 1
ATOM 3203 C C . SER A 1 397 ? 31.233 -5.124 -15.972 1.00 49.15 397 SER A C 1
ATOM 3204 O O . SER A 1 397 ? 30.083 -5.429 -15.631 1.00 61.50 397 SER A O 1
ATOM 3207 N N . LEU A 1 398 ? 31.642 -5.191 -17.222 1.00 36.74 398 LEU A N 1
ATOM 3208 C CA . LEU A 1 398 ? 30.785 -5.769 -18.234 1.00 35.08 398 LEU A CA 1
ATOM 3209 C C . LEU A 1 398 ? 30.934 -7.284 -18.209 1.00 37.18 398 LEU A C 1
ATOM 3210 O O . LEU A 1 398 ? 32.007 -7.801 -17.883 1.00 37.18 398 LEU A O 1
ATOM 3215 N N . PRO A 1 399 ? 29.868 -8.021 -18.522 1.00 35.33 399 PRO A N 1
ATOM 3216 C CA . PRO A 1 399 ? 30.055 -9.449 -18.809 1.00 34.18 399 PRO A CA 1
ATOM 3217 C C . PRO A 1 399 ? 30.912 -9.650 -20.038 1.00 36.53 399 PRO A C 1
ATOM 3218 O O . PRO A 1 399 ? 31.708 -10.594 -20.095 1.00 36.98 399 PRO A O 1
ATOM 3222 N N . ASP A 1 400 ? 30.771 -8.759 -21.022 1.00 41.38 400 ASP A N 1
ATOM 3223 C CA . ASP A 1 400 ? 31.661 -8.729 -22.173 1.00 35.05 400 ASP A CA 1
ATOM 3224 C C . ASP A 1 400 ? 33.111 -8.512 -21.764 1.00 37.23 400 ASP A C 1
ATOM 3225 O O . ASP A 1 400 ? 34.028 -8.903 -22.493 1.00 40.63 400 ASP A O 1
ATOM 3230 N N . GLY A 1 401 ? 33.335 -7.884 -20.614 1.00 34.88 401 GLY A N 1
ATOM 3231 C CA . GLY A 1 401 ? 34.597 -7.238 -20.328 1.00 28.93 401 GLY A CA 1
ATOM 3232 C C . GLY A 1 401 ? 35.739 -8.184 -20.028 1.00 28.61 401 GLY A C 1
ATOM 3233 O O . GLY A 1 401 ? 35.616 -9.409 -20.046 1.00 27.85 401 GLY A O 1
ATOM 3234 N N . ARG A 1 402 ? 36.884 -7.573 -19.734 1.00 27.94 402 ARG A N 1
ATOM 3235 C CA . ARG A 1 402 ? 38.115 -8.313 -19.516 1.00 22.49 402 ARG A CA 1
ATOM 3236 C C . ARG A 1 402 ? 38.198 -8.821 -18.083 1.00 22.52 402 ARG A C 1
ATOM 3237 O O . ARG A 1 402 ? 37.843 -8.113 -17.135 1.00 24.96 402 ARG A O 1
ATOM 3245 N N . GLU A 1 403 ? 38.682 -10.060 -17.949 1.00 21.84 403 GLU A N 1
ATOM 3246 C CA . GLU A 1 403 ? 38.737 -10.782 -16.681 1.00 24.51 403 GLU A CA 1
ATOM 3247 C C . GLU A 1 403 ? 39.315 -9.929 -15.552 1.00 27.15 403 GLU A C 1
ATOM 3248 O O . GLU A 1 403 ? 40.226 -9.123 -15.758 1.00 26.95 403 GLU A O 1
ATOM 3254 N N . LEU A 1 404 ? 38.766 -10.106 -14.348 1.00 26.22 404 LEU A N 1
ATOM 3255 C CA . LEU A 1 404 ? 39.188 -9.287 -13.215 1.00 29.75 404 LEU A CA 1
ATOM 3256 C C . LEU A 1 404 ? 40.436 -9.856 -12.546 1.00 31.88 404 LEU A C 1
ATOM 3257 O O . LEU A 1 404 ? 41.425 -9.143 -12.347 1.00 24.32 404 LEU A O 1
ATOM 3262 N N . ASP A 1 405 ? 40.389 -11.145 -12.201 1.00 31.63 405 ASP A N 1
ATOM 3263 C CA . ASP A 1 405 ? 41.406 -11.829 -11.411 1.00 32.61 405 ASP A CA 1
ATOM 3264 C C . ASP A 1 405 ? 42.478 -12.331 -12.372 1.00 33.82 405 ASP A C 1
ATOM 3265 O O . ASP A 1 405 ? 42.595 -13.523 -12.665 1.00 38.10 405 ASP A O 1
ATOM 3270 N N . ARG A 1 406 ? 43.285 -11.390 -12.867 1.00 30.40 406 ARG A N 1
ATOM 3271 C CA . ARG A 1 406 ? 44.227 -11.682 -13.922 1.00 26.47 406 ARG A CA 1
ATOM 3272 C C . ARG A 1 406 ? 45.062 -10.438 -14.255 1.00 22.87 406 ARG A C 1
ATOM 3273 O O . ARG A 1 406 ? 44.529 -9.325 -14.265 1.00 21.41 406 ARG A O 1
ATOM 3281 N N . ILE A 1 407 ? 46.358 -10.635 -14.513 1.00 22.38 407 ILE A N 1
ATOM 3282 C CA . ILE A 1 407 ? 47.253 -9.581 -14.961 1.00 19.53 407 ILE A CA 1
ATOM 3283 C C . ILE A 1 407 ? 47.885 -10.050 -16.283 1.00 21.53 407 ILE A C 1
ATOM 3284 O O . ILE A 1 407 ? 48.253 -11.222 -16.416 1.00 26.62 407 ILE A O 1
ATOM 3289 N N . ASP A 1 408 ? 48.010 -9.137 -17.246 1.00 19.21 408 ASP A N 1
ATOM 3290 C CA . ASP A 1 408 ? 48.659 -9.461 -18.512 1.00 18.18 408 ASP A CA 1
ATOM 3291 C C . ASP A 1 408 ? 50.166 -9.545 -18.338 1.00 18.88 408 ASP A C 1
ATOM 3292 O O . ASP A 1 408 ? 50.778 -8.699 -17.680 1.00 25.54 408 ASP A O 1
ATOM 3297 N N . ASN A 1 409 ? 50.762 -10.565 -18.931 1.00 17.34 409 ASN A N 1
ATOM 3298 C CA . ASN A 1 409 ? 52.206 -10.573 -19.067 1.00 17.98 409 ASN A CA 1
ATOM 3299 C C . ASN A 1 409 ? 52.599 -9.486 -20.058 1.00 20.91 409 ASN A C 1
ATOM 3300 O O . ASN A 1 409 ? 52.076 -9.462 -21.177 1.00 22.51 409 ASN A O 1
ATOM 3305 N N . PRO A 1 410 ? 53.487 -8.565 -19.685 1.00 19.12 410 PRO A N 1
ATOM 3306 C CA . PRO A 1 410 ? 53.861 -7.490 -20.616 1.00 17.98 410 PRO A CA 1
ATOM 3307 C C . PRO A 1 410 ? 54.386 -7.990 -21.952 1.00 18.92 410 PRO A C 1
ATOM 3308 O O . PRO A 1 410 ? 54.310 -7.249 -22.940 1.00 20.56 410 PRO A O 1
ATOM 3312 N N . GLN A 1 411 ? 54.903 -9.222 -22.026 1.00 17.04 411 GLN A N 1
ATOM 3313 C CA . GLN A 1 411 ? 55.313 -9.754 -23.322 1.00 14.96 411 GLN A CA 1
ATOM 3314 C C . GLN A 1 411 ? 54.105 -10.110 -24.179 1.00 16.62 411 GLN A C 1
ATOM 3315 O O . GLN A 1 411 ? 54.164 -10.005 -25.407 1.00 17.59 411 GLN A O 1
ATOM 3321 N N . PHE A 1 412 ? 53.005 -10.525 -23.550 1.00 21.46 412 PHE A N 1
ATOM 3322 C CA . PHE A 1 412 ? 51.760 -10.733 -24.282 1.00 18.71 412 PHE A CA 1
ATOM 3323 C C . PHE A 1 412 ? 51.285 -9.434 -24.914 1.00 17.99 412 PHE A C 1
ATOM 3324 O O . PHE A 1 412 ? 50.908 -9.399 -26.090 1.00 20.71 412 PHE A O 1
ATOM 3332 N N . GLU A 1 413 ? 51.309 -8.346 -24.142 1.00 20.18 413 GLU A N 1
ATOM 3333 C CA . GLU A 1 413 ? 50.959 -7.041 -24.690 1.00 20.74 413 GLU A CA 1
ATOM 3334 C C . GLU A 1 413 ? 51.945 -6.617 -25.764 1.00 17.38 413 GLU A C 1
ATOM 3335 O O . GLU A 1 413 ? 51.545 -6.126 -26.827 1.00 18.23 413 GLU A O 1
ATOM 3341 N N . GLY A 1 414 ? 53.240 -6.801 -25.504 1.00 15.77 414 GLY A N 1
ATOM 3342 C CA . GLY A 1 414 ? 54.245 -6.349 -26.447 1.00 17.17 414 GLY A CA 1
ATOM 3343 C C . GLY A 1 414 ? 54.144 -7.043 -27.791 1.00 19.93 414 GLY A C 1
ATOM 3344 O O . GLY A 1 414 ? 54.238 -6.400 -28.839 1.00 21.46 414 GLY A O 1
ATOM 3345 N N . TYR A 1 415 ? 53.935 -8.363 -27.783 1.00 18.15 415 TYR A N 1
ATOM 3346 C CA . TYR A 1 415 ? 53.931 -9.092 -29.045 1.00 19.73 415 TYR A CA 1
ATOM 3347 C C . TYR A 1 415 ? 52.690 -8.780 -29.874 1.00 20.85 415 TYR A C 1
ATOM 3348 O O . TYR A 1 415 ? 52.725 -8.892 -31.106 1.00 19.79 415 TYR A O 1
ATOM 3357 N N . LYS A 1 416 ? 51.595 -8.384 -29.228 1.00 18.09 416 LYS A N 1
ATOM 3358 C CA . LYS A 1 416 ? 50.358 -8.106 -29.947 1.00 17.34 416 LYS A CA 1
ATOM 3359 C C . LYS A 1 416 ? 50.315 -6.692 -30.509 1.00 18.64 416 LYS A C 1
ATOM 3360 O O . LYS A 1 416 ? 49.850 -6.494 -31.638 1.00 18.44 416 LYS A O 1
ATOM 3366 N N . PHE A 1 417 ? 50.792 -5.701 -29.744 1.00 17.01 417 PHE A N 1
ATOM 3367 C CA . PHE A 1 417 ? 50.669 -4.300 -30.126 1.00 17.55 417 PHE A CA 1
ATOM 3368 C C . PHE A 1 417 ? 51.981 -3.660 -30.552 1.00 18.78 417 PHE A C 1
ATOM 3369 O O . PHE A 1 417 ? 51.963 -2.516 -31.026 1.00 15.73 417 PHE A O 1
ATOM 3377 N N . ASP A 1 418 ? 53.111 -4.354 -30.391 1.00 20.17 418 ASP A N 1
ATOM 3378 C CA . ASP A 1 418 ? 54.433 -3.794 -30.649 1.00 20.77 418 ASP A CA 1
ATOM 3379 C C . ASP A 1 418 ? 55.450 -4.909 -30.875 1.00 21.83 418 ASP A C 1
ATOM 3380 O O . ASP A 1 418 ? 56.437 -4.992 -30.133 1.00 18.39 418 ASP A O 1
ATOM 3385 N N . PRO A 1 419 ? 55.250 -5.781 -31.873 1.00 22.09 419 PRO A N 1
ATOM 3386 C CA . PRO A 1 419 ? 56.072 -7.003 -31.955 1.00 20.60 419 PRO A CA 1
ATOM 3387 C C . PRO A 1 419 ? 57.558 -6.754 -32.148 1.00 21.39 419 PRO A C 1
ATOM 3388 O O . PRO A 1 419 ? 58.369 -7.572 -31.699 1.00 20.61 419 PRO A O 1
ATOM 3392 N N . HIS A 1 420 ? 57.950 -5.670 -32.807 1.00 22.09 420 HIS A N 1
ATOM 3393 C CA . HIS A 1 420 ? 59.362 -5.383 -33.014 1.00 24.64 420 HIS A CA 1
ATOM 3394 C C . HIS A 1 420 ? 59.888 -4.329 -32.048 1.00 25.67 420 HIS A C 1
ATOM 3395 O O . HIS A 1 420 ? 61.023 -3.864 -32.205 1.00 30.35 420 HIS A O 1
ATOM 3402 N N . GLY A 1 421 ? 59.096 -3.957 -31.045 1.00 20.13 421 GLY A N 1
ATOM 3403 C CA . GLY A 1 421 ? 59.517 -2.974 -30.072 1.00 18.90 421 GLY A CA 1
ATOM 3404 C C . GLY A 1 421 ? 59.662 -1.570 -30.606 1.00 22.06 421 GLY A C 1
ATOM 3405 O O . GLY A 1 421 ? 60.150 -0.695 -29.885 1.00 21.39 421 GLY A O 1
ATOM 3406 N N . GLU A 1 422 ? 59.243 -1.318 -31.847 1.00 22.15 422 GLU A N 1
ATOM 3407 C CA . GLU A 1 422 ? 59.455 -0.001 -32.428 1.00 20.06 422 GLU A CA 1
ATOM 3408 C C . GLU A 1 422 ? 58.543 1.060 -31.820 1.00 22.65 422 GLU A C 1
ATOM 3409 O O . GLU A 1 422 ? 58.844 2.254 -31.937 1.00 24.44 422 GLU A O 1
ATOM 3415 N N . TYR A 1 423 ? 57.447 0.667 -31.167 1.00 22.75 423 TYR A N 1
ATOM 3416 C CA . TYR A 1 423 ? 56.651 1.652 -30.441 1.00 25.36 423 TYR A CA 1
ATOM 3417 C C . TYR A 1 423 ? 57.400 2.147 -29.211 1.00 23.28 423 TYR A C 1
ATOM 3418 O O . TYR A 1 423 ? 57.471 3.355 -28.958 1.00 22.24 423 TYR A O 1
ATOM 3427 N N . VAL A 1 424 ? 57.980 1.224 -28.440 1.00 24.95 424 VAL A N 1
ATOM 3428 C CA . VAL A 1 424 ? 58.763 1.622 -27.274 1.00 22.92 424 VAL A CA 1
ATOM 3429 C C . VAL A 1 424 ? 59.951 2.481 -27.695 1.00 22.91 424 VAL A C 1
ATOM 3430 O O . VAL A 1 424 ? 60.240 3.512 -27.075 1.00 23.72 424 VAL A O 1
ATOM 3434 N N . ARG A 1 425 ? 60.647 2.087 -28.767 1.00 23.21 425 ARG A N 1
ATOM 3435 C CA . ARG A 1 425 ? 61.874 2.789 -29.133 1.00 24.77 425 ARG A CA 1
ATOM 3436 C C . ARG A 1 425 ? 61.590 4.193 -29.660 1.00 23.77 425 ARG A C 1
ATOM 3437 O O . ARG A 1 425 ? 62.420 5.094 -29.490 1.00 26.69 425 ARG A O 1
ATOM 3445 N N . ARG A 1 426 ? 60.420 4.409 -30.267 1.00 19.64 426 ARG A N 1
ATOM 3446 C CA . ARG A 1 426 ? 60.078 5.741 -30.758 1.00 24.07 426 ARG A CA 1
ATOM 3447 C C . ARG A 1 426 ? 59.844 6.711 -29.606 1.00 32.12 426 ARG A C 1
ATOM 3448 O O . ARG A 1 426 ? 60.281 7.868 -29.659 1.00 33.27 426 ARG A O 1
ATOM 3456 N N . TRP A 1 427 ? 59.180 6.249 -28.545 1.00 30.38 427 TRP A N 1
ATOM 3457 C CA . TRP A 1 427 ? 58.801 7.111 -27.434 1.00 23.49 427 TRP A CA 1
ATOM 3458 C C . TRP A 1 427 ? 59.750 7.031 -26.245 1.00 22.29 427 TRP A C 1
ATOM 3459 O O . TRP A 1 427 ? 59.721 7.922 -25.390 1.00 23.97 427 TRP A O 1
ATOM 3470 N N . ILE A 1 428 ? 60.588 6.003 -26.171 1.00 22.40 428 ILE A N 1
ATOM 3471 C CA . ILE A 1 428 ? 61.631 5.929 -25.150 1.00 25.38 428 ILE A CA 1
ATOM 3472 C C . ILE A 1 428 ? 62.957 5.675 -25.857 1.00 32.18 428 ILE A C 1
ATOM 3473 O O . ILE A 1 428 ? 63.427 4.526 -25.900 1.00 35.07 428 ILE A O 1
ATOM 3478 N N . PRO A 1 429 ? 63.583 6.700 -26.441 1.00 30.06 429 PRO A N 1
ATOM 3479 C CA . PRO A 1 429 ? 64.855 6.474 -27.148 1.00 25.80 429 PRO A CA 1
ATOM 3480 C C . PRO A 1 429 ? 65.952 5.930 -26.252 1.00 25.89 429 PRO A C 1
ATOM 3481 O O . PRO A 1 429 ? 66.906 5.333 -26.766 1.00 30.11 429 PRO A O 1
ATOM 3485 N N . GLU A 1 430 ? 65.839 6.107 -24.931 1.00 25.35 430 GLU A N 1
ATOM 3486 C CA . GLU A 1 430 ? 66.832 5.564 -24.009 1.00 23.91 430 GLU A CA 1
ATOM 3487 C C . GLU A 1 430 ? 67.068 4.082 -24.261 1.00 27.54 430 GLU A C 1
ATOM 3488 O O . GLU A 1 430 ? 68.206 3.604 -24.185 1.00 28.48 430 GLU A O 1
ATOM 3494 N N . LEU A 1 431 ? 66.003 3.344 -24.582 1.00 28.78 431 LEU A N 1
ATOM 3495 C CA . LEU A 1 431 ? 66.069 1.901 -24.767 1.00 28.47 431 LEU A CA 1
ATOM 3496 C C . LEU A 1 431 ? 66.240 1.494 -26.222 1.00 24.60 431 LEU A C 1
ATOM 3497 O O . LEU A 1 431 ? 65.954 0.339 -26.564 1.00 27.32 431 LEU A O 1
ATOM 3502 N N . ALA A 1 432 ? 66.693 2.404 -27.085 1.00 21.69 432 ALA A N 1
ATOM 3503 C CA . ALA A 1 432 ? 66.764 2.080 -28.506 1.00 23.52 432 ALA A CA 1
ATOM 3504 C C . ALA A 1 432 ? 67.630 0.849 -28.751 1.00 20.82 432 ALA A C 1
ATOM 3505 O O . ALA A 1 432 ? 67.257 -0.036 -29.528 1.00 21.28 432 ALA A O 1
ATOM 3507 N N . ARG A 1 433 ? 68.767 0.754 -28.072 1.00 20.23 433 ARG A N 1
ATOM 3508 C CA . ARG A 1 433 ? 69.687 -0.352 -28.288 1.00 21.43 433 ARG A CA 1
ATOM 3509 C C . ARG A 1 433 ? 69.372 -1.569 -27.426 1.00 21.81 433 ARG A C 1
ATOM 3510 O O . ARG A 1 433 ? 70.201 -2.480 -27.332 1.00 23.83 433 ARG A O 1
ATOM 3518 N N . LEU A 1 434 ? 68.195 -1.621 -26.808 1.00 23.94 434 LEU A N 1
ATOM 3519 C CA . LEU A 1 434 ? 67.805 -2.794 -26.035 1.00 25.21 434 LEU A CA 1
ATOM 3520 C C . LEU A 1 434 ? 67.062 -3.763 -26.940 1.00 24.99 434 LEU A C 1
ATOM 3521 O O . LEU A 1 434 ? 66.047 -3.377 -27.534 1.00 28.65 434 LEU A O 1
ATOM 3526 N N . PRO A 1 435 ? 67.525 -5.005 -27.082 1.00 22.02 435 PRO A N 1
ATOM 3527 C CA . PRO A 1 435 ? 66.889 -5.932 -28.028 1.00 23.75 435 PRO A CA 1
ATOM 3528 C C . PRO A 1 435 ? 65.408 -6.171 -27.761 1.00 25.15 435 PRO A C 1
ATOM 3529 O O . PRO A 1 435 ? 64.927 -6.112 -26.627 1.00 27.84 435 PRO A O 1
ATOM 3533 N N . THR A 1 436 ? 64.693 -6.448 -28.853 1.00 23.27 436 THR A N 1
ATOM 3534 C CA . THR A 1 436 ? 63.284 -6.823 -28.819 1.00 24.78 436 THR A CA 1
ATOM 3535 C C . THR A 1 436 ? 62.962 -7.904 -27.786 1.00 28.02 436 THR A C 1
ATOM 3536 O O . THR A 1 436 ? 61.845 -7.926 -27.259 1.00 25.94 436 THR A O 1
ATOM 3540 N N . GLU A 1 437 ? 63.912 -8.791 -27.478 1.00 28.96 437 GLU A N 1
ATOM 3541 C CA . GLU A 1 437 ? 63.626 -9.943 -26.630 1.00 21.73 437 GLU A CA 1
ATOM 3542 C C . GLU A 1 437 ? 63.341 -9.536 -25.189 1.00 25.93 437 GLU A C 1
ATOM 3543 O O . GLU A 1 437 ? 62.633 -10.254 -24.470 1.00 26.19 437 GLU A O 1
ATOM 3549 N N . TRP A 1 438 ? 63.866 -8.387 -24.755 1.00 26.45 438 TRP A N 1
ATOM 3550 C CA . TRP A 1 438 ? 63.672 -7.909 -23.392 1.00 26.37 438 TRP A CA 1
ATOM 3551 C C . TRP A 1 438 ? 63.127 -6.488 -23.338 1.00 24.66 438 TRP A C 1
ATOM 3552 O O . TRP A 1 438 ? 63.021 -5.922 -22.242 1.00 28.28 438 TRP A O 1
ATOM 3563 N N . ILE A 1 439 ? 62.783 -5.890 -24.481 1.00 22.74 439 ILE A N 1
ATOM 3564 C CA . ILE A 1 439 ? 62.449 -4.472 -24.469 1.00 23.95 439 ILE A CA 1
ATOM 3565 C C . ILE A 1 439 ? 61.157 -4.190 -23.722 1.00 26.23 439 ILE A C 1
ATOM 3566 O O . ILE A 1 439 ? 60.925 -3.048 -23.319 1.00 25.07 439 ILE A O 1
ATOM 3571 N N . HIS A 1 440 ? 60.306 -5.192 -23.517 1.00 30.00 440 HIS A N 1
ATOM 3572 C CA . HIS A 1 440 ? 59.057 -4.989 -22.797 1.00 21.67 440 HIS A CA 1
ATOM 3573 C C . HIS A 1 440 ? 59.109 -5.493 -21.365 1.00 21.08 440 HIS A C 1
ATOM 3574 O O . HIS A 1 440 ? 58.113 -5.376 -20.647 1.00 28.73 440 HIS A O 1
ATOM 3581 N N . HIS A 1 441 ? 60.244 -6.044 -20.932 1.00 18.24 441 HIS A N 1
ATOM 3582 C CA . HIS A 1 441 ? 60.436 -6.451 -19.540 1.00 20.18 441 HIS A CA 1
ATOM 3583 C C . HIS A 1 441 ? 61.921 -6.373 -19.213 1.00 22.73 441 HIS A C 1
ATOM 3584 O O . HIS A 1 441 ? 62.574 -7.388 -18.945 1.00 24.97 441 HIS A O 1
ATOM 3591 N N . PRO A 1 442 ? 62.488 -5.162 -19.211 1.00 24.12 442 PRO A N 1
ATOM 3592 C CA . PRO A 1 442 ? 63.946 -5.033 -19.032 1.00 21.85 442 PRO A CA 1
ATOM 3593 C C . PRO A 1 442 ? 64.451 -5.652 -17.748 1.00 22.96 442 PRO A C 1
ATOM 3594 O O . PRO A 1 442 ? 65.602 -6.103 -17.700 1.00 27.00 442 PRO A O 1
ATOM 3598 N N . TRP A 1 443 ? 63.621 -5.695 -16.705 1.00 22.86 443 TRP A N 1
ATOM 3599 C CA . TRP A 1 443 ? 64.061 -6.213 -15.415 1.00 23.58 443 TRP A CA 1
ATOM 3600 C C . TRP A 1 443 ? 64.509 -7.670 -15.486 1.00 25.59 443 TRP A C 1
ATOM 3601 O O . TRP A 1 443 ? 65.257 -8.117 -14.610 1.00 31.58 443 TRP A O 1
ATOM 3612 N N . ASP A 1 444 ? 64.086 -8.414 -16.506 1.00 21.89 444 ASP A N 1
ATOM 3613 C CA . ASP A 1 444 ? 64.454 -9.816 -16.638 1.00 20.80 444 ASP A CA 1
ATOM 3614 C C . ASP A 1 444 ? 65.759 -10.032 -17.395 1.00 25.59 444 ASP A C 1
ATOM 3615 O O . ASP A 1 444 ? 66.256 -11.163 -17.432 1.00 29.92 444 ASP A O 1
ATOM 3620 N N . ALA A 1 445 ? 66.323 -8.996 -17.993 1.00 24.09 445 ALA A N 1
ATOM 3621 C CA . ALA A 1 445 ? 67.514 -9.195 -18.801 1.00 25.45 445 ALA A CA 1
ATOM 3622 C C . ALA A 1 445 ? 68.749 -9.384 -17.923 1.00 30.92 445 ALA A C 1
ATOM 3623 O O . ALA A 1 445 ? 68.852 -8.793 -16.843 1.00 35.84 445 ALA A O 1
ATOM 3625 N N . PRO A 1 446 ? 69.694 -10.211 -18.362 1.00 26.99 446 PRO A N 1
ATOM 3626 C CA . PRO A 1 446 ? 70.978 -10.295 -17.661 1.00 32.07 446 PRO A CA 1
ATOM 3627 C C . PRO A 1 446 ? 71.707 -8.963 -17.711 1.00 39.13 446 PRO A C 1
ATOM 3628 O O . PRO A 1 446 ? 71.502 -8.154 -18.621 1.00 38.60 446 PRO A O 1
ATOM 3632 N N . VAL A 1 447 ? 72.566 -8.741 -16.709 1.00 41.55 447 VAL A N 1
ATOM 3633 C CA . VAL A 1 447 ? 73.309 -7.485 -16.617 1.00 37.38 447 VAL A CA 1
ATOM 3634 C C . VAL A 1 447 ? 74.152 -7.267 -17.866 1.00 41.74 447 VAL A C 1
ATOM 3635 O O . VAL A 1 447 ? 74.276 -6.139 -18.360 1.00 43.63 447 VAL A O 1
ATOM 3639 N N . SER A 1 448 ? 74.751 -8.339 -18.392 1.00 39.06 448 SER A N 1
ATOM 3640 C CA . SER A 1 448 ? 75.553 -8.222 -19.604 1.00 35.98 448 SER A CA 1
ATOM 3641 C C . SER A 1 448 ? 74.723 -7.664 -20.752 1.00 36.63 448 SER A C 1
ATOM 3642 O O . SER A 1 448 ? 75.163 -6.762 -21.476 1.00 39.50 448 SER A O 1
ATOM 3645 N N . VAL A 1 449 ? 73.503 -8.180 -20.915 1.00 30.49 449 VAL A N 1
ATOM 3646 C CA . VAL A 1 449 ? 72.631 -7.729 -21.991 1.00 32.72 449 VAL A CA 1
ATOM 3647 C C . VAL A 1 449 ? 72.167 -6.297 -21.753 1.00 32.78 449 VAL A C 1
ATOM 3648 O O . VAL A 1 449 ? 72.016 -5.519 -22.705 1.00 35.14 449 VAL A O 1
ATOM 3652 N N . LEU A 1 450 ? 71.947 -5.916 -20.492 1.00 31.62 450 LEU A N 1
ATOM 3653 C CA . LEU A 1 450 ? 71.547 -4.544 -20.192 1.00 35.51 450 LEU A CA 1
ATOM 3654 C C . LEU A 1 450 ? 72.732 -3.587 -20.237 1.00 38.43 450 LEU A C 1
ATOM 3655 O O . LEU A 1 450 ? 72.551 -2.391 -20.504 1.00 35.36 450 LEU A O 1
ATOM 3660 N N . GLN A 1 451 ? 73.945 -4.091 -19.986 1.00 41.53 451 GLN A N 1
ATOM 3661 C CA . GLN A 1 451 ? 75.145 -3.280 -20.152 1.00 36.18 451 GLN A CA 1
ATOM 3662 C C . GLN A 1 451 ? 75.498 -3.099 -21.620 1.00 34.31 451 GLN A C 1
ATOM 3663 O O . GLN A 1 451 ? 75.994 -2.034 -22.008 1.00 36.03 451 GLN A O 1
ATOM 3669 N N . ALA A 1 452 ? 75.264 -4.125 -22.442 1.00 32.57 452 ALA A N 1
ATOM 3670 C CA . ALA A 1 452 ? 75.451 -3.969 -23.879 1.00 30.53 452 ALA A CA 1
ATOM 3671 C C . ALA A 1 452 ? 74.488 -2.933 -24.438 1.00 30.56 452 ALA A C 1
ATOM 3672 O O . ALA A 1 452 ? 74.857 -2.139 -25.313 1.00 27.68 452 ALA A O 1
ATOM 3674 N N . ALA A 1 453 ? 73.254 -2.919 -23.935 1.00 30.65 453 ALA A N 1
ATOM 3675 C CA . ALA A 1 453 ? 72.261 -1.935 -24.342 1.00 25.80 453 ALA A CA 1
ATOM 3676 C C . ALA A 1 453 ? 72.467 -0.581 -23.680 1.00 27.38 453 ALA A C 1
ATOM 3677 O O . ALA A 1 453 ? 71.684 0.342 -23.935 1.00 25.10 453 ALA A O 1
ATOM 3679 N N . GLY A 1 454 ? 73.496 -0.435 -22.850 1.00 26.77 454 GLY A N 1
ATOM 3680 C CA . GLY A 1 454 ? 73.740 0.832 -22.191 1.00 26.62 454 GLY A CA 1
ATOM 3681 C C . GLY A 1 454 ? 72.656 1.229 -21.222 1.00 32.70 454 GLY A C 1
ATOM 3682 O O . GLY A 1 454 ? 72.367 2.422 -21.080 1.00 41.29 454 GLY A O 1
ATOM 3683 N N . ILE A 1 455 ? 72.042 0.258 -20.551 1.00 28.50 455 ILE A N 1
ATOM 3684 C CA . ILE A 1 455 ? 70.936 0.506 -19.636 1.00 32.81 455 ILE A CA 1
ATOM 3685 C C . ILE A 1 455 ? 71.372 0.119 -18.232 1.00 38.52 455 ILE A C 1
ATOM 3686 O O . ILE A 1 455 ? 71.861 -0.997 -18.010 1.00 37.76 455 ILE A O 1
ATOM 3691 N N . GLU A 1 456 ? 71.201 1.046 -17.294 1.00 37.90 456 GLU A N 1
ATOM 3692 C CA . GLU A 1 456 ? 71.401 0.811 -15.868 1.00 38.22 456 GLU A CA 1
ATOM 3693 C C . GLU A 1 456 ? 70.031 0.978 -15.223 1.00 37.85 456 GLU A C 1
ATOM 3694 O O . GLU A 1 456 ? 69.569 2.108 -15.031 1.00 37.13 456 GLU A O 1
ATOM 3700 N N . LEU A 1 457 ? 69.371 -0.140 -14.913 1.00 33.60 457 LEU A N 1
ATOM 3701 C CA . LEU A 1 457 ? 68.028 -0.074 -14.350 1.00 31.35 457 LEU A CA 1
ATOM 3702 C C . LEU A 1 457 ? 68.076 0.616 -12.994 1.00 38.08 457 LEU A C 1
ATOM 3703 O O . LEU A 1 457 ? 68.606 0.064 -12.023 1.00 36.62 457 LEU A O 1
ATOM 3708 N N . GLY A 1 458 ? 67.542 1.832 -12.932 1.00 37.07 458 GLY A N 1
ATOM 3709 C CA . GLY A 1 458 ? 67.610 2.662 -11.745 1.00 30.43 458 GLY A CA 1
ATOM 3710 C C . GLY A 1 458 ? 68.272 4.008 -11.951 1.00 37.52 458 GLY A C 1
ATOM 3711 O O . GLY A 1 458 ? 68.223 4.848 -11.040 1.00 47.94 458 GLY A O 1
ATOM 3712 N N . SER A 1 459 ? 68.893 4.266 -13.101 1.00 41.09 459 SER A N 1
ATOM 3713 C CA . SER A 1 459 ? 69.552 5.549 -13.319 1.00 43.33 459 SER A CA 1
ATOM 3714 C C . SER A 1 459 ? 69.250 5.993 -14.743 1.00 40.53 459 SER A C 1
ATOM 3715 O O . SER A 1 459 ? 68.777 7.113 -14.964 1.00 44.64 459 SER A O 1
ATOM 3718 N N . ASN A 1 460 ? 69.529 5.120 -15.708 1.00 44.04 460 ASN A N 1
ATOM 3719 C CA . ASN A 1 460 ? 69.238 5.372 -17.114 1.00 37.99 460 ASN A CA 1
ATOM 3720 C C . ASN A 1 460 ? 67.773 5.239 -17.505 1.00 38.28 460 ASN A C 1
ATOM 3721 O O . ASN A 1 460 ? 67.298 5.960 -18.391 1.00 39.71 460 ASN A O 1
ATOM 3726 N N . TYR A 1 461 ? 67.059 4.319 -16.852 1.00 33.81 461 TYR A N 1
ATOM 3727 C CA . TYR A 1 461 ? 65.657 4.002 -17.056 1.00 30.23 461 TYR A CA 1
ATOM 3728 C C . TYR A 1 461 ? 65.194 3.366 -15.757 1.00 32.17 461 TYR A C 1
ATOM 3729 O O . TYR A 1 461 ? 65.962 2.596 -15.163 1.00 36.12 461 TYR A O 1
ATOM 3738 N N . PRO A 1 462 ? 63.992 3.669 -15.270 1.00 25.13 462 PRO A N 1
ATOM 3739 C CA . PRO A 1 462 ? 63.616 3.243 -13.915 1.00 29.73 462 PRO A CA 1
ATOM 3740 C C . PRO A 1 462 ? 63.461 1.734 -13.773 1.00 30.00 462 PRO A C 1
ATOM 3741 O O . PRO A 1 462 ? 63.307 0.990 -14.744 1.00 33.26 462 PRO A O 1
ATOM 3745 N N . LEU A 1 463 ? 63.526 1.290 -12.514 1.00 27.20 463 LEU A N 1
ATOM 3746 C CA . LEU A 1 463 ? 63.224 -0.075 -12.116 1.00 23.68 463 LEU A CA 1
ATOM 3747 C C . LEU A 1 463 ? 61.712 -0.276 -12.076 1.00 25.11 463 LEU A C 1
ATOM 3748 O O . LEU A 1 463 ? 60.954 0.696 -12.035 1.00 31.02 463 LEU A O 1
ATOM 3753 N N . PRO A 1 464 ? 61.236 -1.522 -12.093 1.00 23.08 464 PRO A N 1
ATOM 3754 C CA . PRO A 1 464 ? 59.783 -1.733 -12.005 1.00 21.10 464 PRO A CA 1
ATOM 3755 C C . PRO A 1 464 ? 59.256 -1.191 -10.686 1.00 28.80 464 PRO A C 1
ATOM 3756 O O . PRO A 1 464 ? 59.644 -1.648 -9.606 1.00 25.53 464 PRO A O 1
ATOM 3760 N N . ILE A 1 465 ? 58.384 -0.183 -10.783 1.00 29.23 465 ILE A N 1
ATOM 3761 C CA . ILE A 1 465 ? 57.856 0.466 -9.585 1.00 22.61 465 ILE A CA 1
ATOM 3762 C C . ILE A 1 465 ? 57.122 -0.543 -8.711 1.00 20.69 465 ILE A C 1
ATOM 3763 O O . ILE A 1 465 ? 57.201 -0.490 -7.477 1.00 22.55 465 ILE A O 1
ATOM 3768 N N . VAL A 1 466 ? 56.407 -1.479 -9.334 1.00 20.83 466 VAL A N 1
ATOM 3769 C CA . VAL A 1 466 ? 55.833 -2.636 -8.657 1.00 24.36 466 VAL A CA 1
ATOM 3770 C C . VAL A 1 466 ? 56.145 -3.865 -9.494 1.00 21.40 466 VAL A C 1
ATOM 3771 O O . VAL A 1 466 ? 55.903 -3.868 -10.705 1.00 22.03 466 VAL A O 1
ATOM 3775 N N . GLU A 1 467 ? 56.676 -4.902 -8.855 1.00 21.94 467 GLU A N 1
ATOM 3776 C CA . GLU A 1 467 ? 56.998 -6.125 -9.569 1.00 21.51 467 GLU A CA 1
ATOM 3777 C C . GLU A 1 467 ? 55.743 -6.958 -9.795 1.00 23.69 467 GLU A C 1
ATOM 3778 O O . GLU A 1 467 ? 54.814 -6.958 -8.981 1.00 25.24 467 GLU A O 1
ATOM 3784 N N . LEU A 1 468 ? 55.727 -7.669 -10.928 1.00 24.68 468 LEU A N 1
ATOM 3785 C CA . LEU A 1 468 ? 54.540 -8.415 -11.332 1.00 24.20 468 LEU A CA 1
ATOM 3786 C C . LEU A 1 468 ? 54.089 -9.386 -10.251 1.00 31.00 468 LEU A C 1
ATOM 3787 O O . LEU A 1 468 ? 52.898 -9.455 -9.925 1.00 32.07 468 LEU A O 1
ATOM 3792 N N . ASP A 1 469 ? 55.025 -10.139 -9.676 1.00 34.68 469 ASP A N 1
ATOM 3793 C CA . ASP A 1 469 ? 54.630 -11.151 -8.708 1.00 33.75 469 ASP A CA 1
ATOM 3794 C C . ASP A 1 469 ? 54.103 -10.522 -7.428 1.00 31.55 469 ASP A C 1
ATOM 3795 O O . ASP A 1 469 ? 53.206 -11.083 -6.786 1.00 36.11 469 ASP A O 1
ATOM 3800 N N . ALA A 1 470 ? 54.616 -9.350 -7.055 1.00 24.64 470 ALA A N 1
ATOM 3801 C CA . ALA A 1 470 ? 53.995 -8.619 -5.959 1.00 22.90 470 ALA A CA 1
ATOM 3802 C C . ALA A 1 470 ? 52.614 -8.115 -6.360 1.00 27.96 470 ALA A C 1
ATOM 3803 O O . ALA A 1 470 ? 51.676 -8.147 -5.553 1.00 31.78 470 ALA A O 1
ATOM 3805 N N . ALA A 1 471 ? 52.465 -7.660 -7.608 1.00 25.54 471 ALA A N 1
ATOM 3806 C CA . ALA A 1 471 ? 51.171 -7.157 -8.058 1.00 25.02 471 ALA A CA 1
ATOM 3807 C C . ALA A 1 471 ? 50.121 -8.261 -8.075 1.00 27.19 471 ALA A C 1
ATOM 3808 O O . ALA A 1 471 ? 48.965 -8.031 -7.698 1.00 27.13 471 ALA A O 1
ATOM 3810 N N . LYS A 1 472 ? 50.496 -9.468 -8.508 1.00 27.26 472 LYS A N 1
ATOM 3811 C CA . LYS A 1 472 ? 49.513 -10.543 -8.537 1.00 26.69 472 LYS A CA 1
ATOM 3812 C C . LYS A 1 472 ? 49.166 -11.007 -7.131 1.00 24.64 472 LYS A C 1
ATOM 3813 O O . LYS A 1 472 ? 47.994 -11.249 -6.826 1.00 27.55 472 LYS A O 1
ATOM 3819 N N . GLY A 1 473 ? 50.164 -11.117 -6.255 1.00 26.32 473 GLY A N 1
ATOM 3820 C CA . GLY A 1 473 ? 49.874 -11.485 -4.880 1.00 30.61 473 GLY A CA 1
ATOM 3821 C C . GLY A 1 473 ? 48.960 -10.487 -4.200 1.00 27.96 473 GLY A C 1
ATOM 3822 O O . GLY A 1 473 ? 48.016 -10.863 -3.496 1.00 28.52 473 GLY A O 1
ATOM 3823 N N . ARG A 1 474 ? 49.216 -9.198 -4.411 1.00 24.69 474 ARG A N 1
ATOM 3824 C CA . ARG A 1 474 ? 48.357 -8.187 -3.819 1.00 27.73 474 ARG A CA 1
ATOM 3825 C C . ARG A 1 474 ? 46.984 -8.151 -4.475 1.00 30.27 474 ARG A C 1
ATOM 3826 O O . ARG A 1 474 ? 46.014 -7.746 -3.826 1.00 32.22 474 ARG A O 1
ATOM 3834 N N . LEU A 1 475 ? 46.877 -8.579 -5.738 1.00 28.69 475 LEU A N 1
ATOM 3835 C CA . LEU A 1 475 ? 45.573 -8.607 -6.391 1.00 26.21 475 LEU A CA 1
ATOM 3836 C C . LEU A 1 475 ? 44.695 -9.718 -5.822 1.00 30.68 475 LEU A C 1
ATOM 3837 O O . LEU A 1 475 ? 43.496 -9.512 -5.598 1.00 31.46 475 LEU A O 1
ATOM 3842 N N . GLN A 1 476 ? 45.269 -10.903 -5.575 1.00 30.93 476 GLN A N 1
ATOM 3843 C CA . GLN A 1 476 ? 44.479 -11.973 -4.971 1.00 35.30 476 GLN A CA 1
ATOM 3844 C C . GLN A 1 476 ? 44.116 -11.644 -3.532 1.00 32.71 476 GLN A C 1
ATOM 3845 O O . GLN A 1 476 ? 43.029 -12.010 -3.067 1.00 31.58 476 GLN A O 1
ATOM 3851 N N . ALA A 1 477 ? 45.005 -10.952 -2.815 1.00 33.44 477 ALA A N 1
ATOM 3852 C CA . ALA A 1 477 ? 44.685 -10.549 -1.451 1.00 33.87 477 ALA A CA 1
ATOM 3853 C C . ALA A 1 477 ? 43.630 -9.453 -1.428 1.00 31.72 477 ALA A C 1
ATOM 3854 O O . ALA A 1 477 ? 42.849 -9.367 -0.474 1.00 32.29 477 ALA A O 1
ATOM 3856 N N . ALA A 1 478 ? 43.588 -8.615 -2.468 1.00 33.31 478 ALA A N 1
ATOM 3857 C CA . ALA A 1 478 ? 42.596 -7.550 -2.539 1.00 29.42 478 ALA A CA 1
ATOM 3858 C C . ALA A 1 478 ? 41.236 -8.062 -2.987 1.00 32.69 478 ALA A C 1
ATOM 3859 O O . ALA A 1 478 ? 40.205 -7.554 -2.533 1.00 32.35 478 ALA A O 1
ATOM 3861 N N . LEU A 1 479 ? 41.209 -9.057 -3.874 1.00 33.23 479 LEU A N 1
ATOM 3862 C CA . LEU A 1 479 ? 39.932 -9.611 -4.307 1.00 32.09 479 LEU A CA 1
ATOM 3863 C C . LEU A 1 479 ? 39.314 -10.500 -3.235 1.00 37.79 479 LEU A C 1
ATOM 3864 O O . LEU A 1 479 ? 38.101 -10.428 -2.999 1.00 42.68 479 LEU A O 1
ATOM 3869 N N . SER A 1 480 ? 40.126 -11.338 -2.576 1.00 39.75 480 SER A N 1
ATOM 3870 C CA . SER A 1 480 ? 39.610 -12.136 -1.467 1.00 38.10 480 SER A CA 1
ATOM 3871 C C . SER A 1 480 ? 39.062 -11.234 -0.373 1.00 32.80 480 SER A C 1
ATOM 3872 O O . SER A 1 480 ? 38.032 -11.534 0.241 1.00 32.54 480 SER A O 1
ATOM 3875 N N . GLU A 1 481 ? 39.756 -10.128 -0.110 1.00 39.21 481 GLU A N 1
ATOM 3876 C CA . GLU A 1 481 ? 39.246 -9.112 0.801 1.00 40.04 481 GLU A CA 1
ATOM 3877 C C . GLU A 1 481 ? 37.916 -8.560 0.309 1.00 37.99 481 GLU A C 1
ATOM 3878 O O . GLU A 1 481 ? 37.012 -8.290 1.107 1.00 44.90 481 GLU A O 1
ATOM 3884 N N . MET A 1 482 ? 37.784 -8.388 -1.006 1.00 33.08 482 MET A N 1
ATOM 3885 C CA . MET A 1 482 ? 36.536 -7.909 -1.584 1.00 39.47 482 MET A CA 1
ATOM 3886 C C . MET A 1 482 ? 35.448 -8.980 -1.556 1.00 48.02 482 MET A C 1
ATOM 3887 O O . MET A 1 482 ? 34.268 -8.657 -1.383 1.00 50.40 482 MET A O 1
ATOM 3892 N N . TRP A 1 483 ? 35.819 -10.253 -1.716 1.00 46.27 483 TRP A N 1
ATOM 3893 C CA . TRP A 1 483 ? 34.815 -11.306 -1.832 1.00 46.35 483 TRP A CA 1
ATOM 3894 C C . TRP A 1 483 ? 34.330 -11.798 -0.473 1.00 52.20 483 TRP A C 1
ATOM 3895 O O . TRP A 1 483 ? 33.181 -12.239 -0.356 1.00 54.59 483 TRP A O 1
ATOM 3906 N N . GLN A 1 484 ? 35.176 -11.737 0.560 1.00 56.35 484 GLN A N 1
ATOM 3907 C CA . GLN A 1 484 ? 34.690 -11.985 1.914 1.00 51.12 484 GLN A CA 1
ATOM 3908 C C . GLN A 1 484 ? 33.814 -10.837 2.397 1.00 57.48 484 GLN A C 1
ATOM 3909 O O . GLN A 1 484 ? 32.851 -11.061 3.141 1.00 67.14 484 GLN A O 1
ATOM 3915 N N . LEU A 1 485 ? 34.131 -9.609 1.980 1.00 55.51 485 LEU A N 1
ATOM 3916 C CA . LEU A 1 485 ? 33.290 -8.458 2.295 1.00 57.22 485 LEU A CA 1
ATOM 3917 C C . LEU A 1 485 ? 31.954 -8.532 1.565 1.00 62.78 485 LEU A C 1
ATOM 3918 O O . LEU A 1 485 ? 30.905 -8.230 2.145 1.00 67.51 485 LEU A O 1
ATOM 3923 N N . GLU A 1 486 ? 31.979 -8.916 0.286 1.00 64.75 486 GLU A N 1
ATOM 3924 C CA . GLU A 1 486 ? 30.763 -8.911 -0.521 1.00 67.75 486 GLU A CA 1
ATOM 3925 C C . GLU A 1 486 ? 29.720 -9.865 0.047 1.00 66.79 486 GLU A C 1
ATOM 3926 O O . GLU A 1 486 ? 28.526 -9.543 0.081 1.00 67.78 486 GLU A O 1
ATOM 3932 N N . ALA A 1 487 ? 30.153 -11.042 0.507 1.00 64.34 487 ALA A N 1
ATOM 3933 C CA . ALA A 1 487 ? 29.217 -11.984 1.109 1.00 69.71 487 ALA A CA 1
ATOM 3934 C C . ALA A 1 487 ? 28.686 -11.475 2.445 1.00 79.03 487 ALA A C 1
ATOM 3935 O O . ALA A 1 487 ? 27.558 -11.807 2.828 1.00 81.25 487 ALA A O 1
ATOM 3937 N N . ALA A 1 488 ? 29.466 -10.652 3.150 1.00 74.77 488 ALA A N 1
ATOM 3938 C CA . ALA A 1 488 ? 29.056 -10.112 4.442 1.00 75.82 488 ALA A CA 1
ATOM 3939 C C . ALA A 1 488 ? 27.873 -9.159 4.307 1.00 81.59 488 ALA A C 1
ATOM 3940 O O . ALA A 1 488 ? 27.424 -8.577 5.300 1.00 88.57 488 ALA A O 1
ATOM 3942 N N . SER A 1 489 ? 27.366 -8.991 3.087 1.00 78.20 489 SER A N 1
ATOM 3943 C CA . SER A 1 489 ? 26.209 -8.141 2.831 1.00 78.06 489 SER A CA 1
ATOM 3944 C C . SER A 1 489 ? 25.056 -8.944 2.236 1.00 77.43 489 SER A C 1
ATOM 3945 O O . SER A 1 489 ? 25.203 -9.581 1.192 1.00 79.78 489 SER A O 1
ATOM 3948 N N . GLY B 2 14 ? 73.387 -26.914 -48.277 1.00 63.61 14 GLY E N 1
ATOM 3949 C CA . GLY B 2 14 ? 71.944 -26.948 -48.433 1.00 73.08 14 GLY E CA 1
ATOM 3950 C C . GLY B 2 14 ? 71.198 -27.460 -47.214 1.00 81.82 14 GLY E C 1
ATOM 3951 O O . GLY B 2 14 ? 70.196 -28.165 -47.339 1.00 87.96 14 GLY E O 1
ATOM 3952 N N . ALA B 2 15 ? 71.689 -27.106 -46.028 1.00 70.89 15 ALA E N 1
ATOM 3953 C CA . ALA B 2 15 ? 71.047 -27.485 -44.780 1.00 73.25 15 ALA E CA 1
ATOM 3954 C C . ALA B 2 15 ? 70.051 -26.403 -44.362 1.00 75.03 15 ALA E C 1
ATOM 3955 O O . ALA B 2 15 ? 69.812 -25.432 -45.085 1.00 79.01 15 ALA E O 1
ATOM 3957 N N . VAL B 2 16 ? 69.443 -26.571 -43.185 1.00 65.02 16 VAL E N 1
ATOM 3958 C CA . VAL B 2 16 ? 68.594 -25.520 -42.636 1.00 61.06 16 VAL E CA 1
ATOM 3959 C C . VAL B 2 16 ? 69.477 -24.501 -41.928 1.00 60.63 16 VAL E C 1
ATOM 3960 O O . VAL B 2 16 ? 70.521 -24.832 -41.354 1.00 56.05 16 VAL E O 1
ATOM 3964 N N . HIS B 2 17 ? 69.065 -23.240 -41.991 1.00 64.10 17 HIS E N 1
ATOM 3965 C CA . HIS B 2 17 ? 69.949 -22.128 -41.681 1.00 61.10 17 HIS E CA 1
ATOM 3966 C C . HIS B 2 17 ? 69.100 -20.903 -41.376 1.00 64.59 17 HIS E C 1
ATOM 3967 O O . HIS B 2 17 ? 67.878 -20.908 -41.545 1.00 60.84 17 HIS E O 1
ATOM 3974 N N . GLY B 2 18 ? 69.772 -19.841 -40.944 1.00 65.55 18 GLY E N 1
ATOM 3975 C CA . GLY B 2 18 ? 69.081 -18.600 -40.648 1.00 63.46 18 GLY E CA 1
ATOM 3976 C C . GLY B 2 18 ? 68.181 -18.674 -39.436 1.00 64.57 18 GLY E C 1
ATOM 3977 O O . GLY B 2 18 ? 67.065 -18.136 -39.463 1.00 69.51 18 GLY E O 1
ATOM 3978 N N . HIS B 2 19 ? 68.640 -19.331 -38.373 1.00 59.45 19 HIS E N 1
ATOM 3979 C CA . HIS B 2 19 ? 67.838 -19.478 -37.168 1.00 52.81 19 HIS E CA 1
ATOM 3980 C C . HIS B 2 19 ? 67.657 -18.128 -36.483 1.00 52.10 19 HIS E C 1
ATOM 3981 O O . HIS B 2 19 ? 68.633 -17.411 -36.239 1.00 52.70 19 HIS E O 1
ATOM 3988 N N . ARG B 2 20 ? 66.411 -17.769 -36.173 1.00 56.50 20 ARG E N 1
ATOM 3989 C CA . ARG B 2 20 ? 66.133 -16.559 -35.400 1.00 60.62 20 ARG E CA 1
ATOM 3990 C C . ARG B 2 20 ? 65.218 -16.905 -34.232 1.00 56.18 20 ARG E C 1
ATOM 3991 O O . ARG B 2 20 ? 64.131 -17.465 -34.424 1.00 50.31 20 ARG E O 1
ATOM 3999 N N . LEU B 2 21 ? 65.672 -16.578 -33.025 1.00 52.41 21 LEU E N 1
ATOM 4000 C CA . LEU B 2 21 ? 65.071 -17.057 -31.791 1.00 51.41 21 LEU E CA 1
ATOM 4001 C C . LEU B 2 21 ? 64.153 -15.994 -31.202 1.00 44.02 21 LEU E C 1
ATOM 4002 O O . LEU B 2 21 ? 64.414 -14.794 -31.321 1.00 43.97 21 LEU E O 1
ATOM 4007 N N . SER B 2 22 ? 63.075 -16.447 -30.573 1.00 45.44 22 SER E N 1
ATOM 4008 C CA . SER B 2 22 ? 62.142 -15.565 -29.894 1.00 45.12 22 SER E CA 1
ATOM 4009 C C . SER B 2 22 ? 61.441 -16.371 -28.812 1.00 42.74 22 SER E C 1
ATOM 4010 O O . SER B 2 22 ? 61.512 -17.602 -28.781 1.00 37.89 22 SER E O 1
ATOM 4013 N N . THR B 2 23 ? 60.760 -15.664 -27.917 1.00 37.98 23 THR E N 1
ATOM 4014 C CA . THR B 2 23 ? 60.056 -16.293 -26.811 1.00 36.64 23 THR E CA 1
ATOM 4015 C C . THR B 2 23 ? 58.554 -16.069 -26.948 1.00 27.64 23 THR E C 1
ATOM 4016 O O . THR B 2 23 ? 58.109 -15.132 -27.615 1.00 33.87 23 THR E O 1
ATOM 4020 N N . VAL B 2 24 ? 57.777 -16.968 -26.345 1.00 22.86 24 VAL E N 1
ATOM 4021 C CA . VAL B 2 24 ? 56.349 -16.772 -26.122 1.00 21.71 24 VAL E CA 1
ATOM 4022 C C . VAL B 2 24 ? 56.044 -17.170 -24.683 1.00 23.31 24 VAL E C 1
ATOM 4023 O O . VAL B 2 24 ? 56.643 -18.109 -24.150 1.00 23.96 24 VAL E O 1
ATOM 4027 N N . VAL B 2 25 ? 55.133 -16.441 -24.047 1.00 30.20 25 VAL E N 1
ATOM 4028 C CA . VAL B 2 25 ? 54.801 -16.658 -22.638 1.00 23.63 25 VAL E CA 1
ATOM 4029 C C . VAL B 2 25 ? 53.293 -16.835 -22.505 1.00 25.33 25 VAL E C 1
ATOM 4030 O O . VAL B 2 25 ? 52.549 -16.542 -23.455 1.00 27.91 25 VAL E O 1
ATOM 4034 N N . PRO B 2 26 ? 52.798 -17.322 -21.369 1.00 24.76 26 PRO E N 1
ATOM 4035 C CA . PRO B 2 26 ? 51.351 -17.287 -21.130 1.00 23.37 26 PRO E CA 1
ATOM 4036 C C . PRO B 2 26 ? 50.852 -15.852 -21.100 1.00 24.14 26 PRO E C 1
ATOM 4037 O O . PRO B 2 26 ? 51.586 -14.925 -20.746 1.00 30.94 26 PRO E O 1
ATOM 4041 N N . SER B 2 27 ? 49.580 -15.676 -21.474 1.00 26.53 27 SER E N 1
ATOM 4042 C CA . SER B 2 27 ? 48.997 -14.336 -21.515 1.00 24.05 27 SER E CA 1
ATOM 4043 C C . SER B 2 27 ? 48.929 -13.718 -20.127 1.00 25.31 27 SER E C 1
ATOM 4044 O O . SER B 2 27 ? 49.157 -12.512 -19.964 1.00 22.39 27 SER E O 1
ATOM 4047 N N . SER B 2 28 ? 48.628 -14.528 -19.118 1.00 26.97 28 SER E N 1
ATOM 4048 C CA . SER B 2 28 ? 48.433 -14.050 -17.759 1.00 25.40 28 SER E CA 1
ATOM 4049 C C . SER B 2 28 ? 49.664 -14.332 -16.911 1.00 25.46 28 SER E C 1
ATOM 4050 O O . SER B 2 28 ? 50.245 -15.418 -16.987 1.00 27.70 28 SER E O 1
ATOM 4053 N N . VAL B 2 29 ? 50.063 -13.339 -16.111 1.00 22.37 29 VAL E N 1
ATOM 4054 C CA . VAL B 2 29 ? 51.068 -13.578 -15.086 1.00 23.61 29 VAL E CA 1
ATOM 4055 C C . VAL B 2 29 ? 50.540 -14.642 -14.141 1.00 28.90 29 VAL E C 1
ATOM 4056 O O . VAL B 2 29 ? 49.389 -14.578 -13.692 1.00 36.62 29 VAL E O 1
ATOM 4060 N N . THR B 2 30 ? 51.364 -15.646 -13.854 1.00 32.42 30 THR E N 1
ATOM 4061 C CA . THR B 2 30 ? 50.923 -16.721 -12.972 1.00 34.42 30 THR E CA 1
ATOM 4062 C C . THR B 2 30 ? 51.186 -16.408 -11.503 1.00 31.96 30 THR E C 1
ATOM 4063 O O . THR B 2 30 ? 50.317 -16.642 -10.655 1.00 30.95 30 THR E O 1
ATOM 4067 N N . GLY B 2 31 ? 52.364 -15.886 -11.186 1.00 30.90 31 GLY E N 1
ATOM 4068 C CA . GLY B 2 31 ? 52.706 -15.524 -9.826 1.00 33.62 31 GLY E CA 1
ATOM 4069 C C . GLY B 2 31 ? 53.569 -16.567 -9.144 1.00 40.05 31 GLY E C 1
ATOM 4070 O O . GLY B 2 31 ? 54.093 -17.501 -9.759 1.00 33.57 31 GLY E O 1
ATOM 4071 N N . GLU B 2 32 ? 53.717 -16.388 -7.830 1.00 51.22 32 GLU E N 1
ATOM 4072 C CA . GLU B 2 32 ? 54.438 -17.343 -6.988 1.00 33.04 32 GLU E CA 1
ATOM 4073 C C . GLU B 2 32 ? 53.491 -18.532 -7.120 1.00 37.79 32 GLU E C 1
ATOM 4074 O O . GLU B 2 32 ? 52.383 -18.557 -6.578 1.00 48.93 32 GLU E O 1
ATOM 4080 N N . VAL B 2 33 ? 53.934 -19.533 -7.875 1.00 34.84 33 VAL E N 1
ATOM 4081 C CA . VAL B 2 33 ? 53.164 -20.748 -8.102 1.00 36.94 33 VAL E CA 1
ATOM 4082 C C . VAL B 2 33 ? 54.219 -21.800 -8.403 1.00 39.71 33 VAL E C 1
ATOM 4083 O O . VAL B 2 33 ? 55.021 -21.634 -9.330 1.00 41.52 33 VAL E O 1
ATOM 4087 N N . ASP B 2 34 ? 54.233 -22.866 -7.612 1.00 38.28 34 ASP E N 1
ATOM 4088 C CA . ASP B 2 34 ? 55.130 -23.991 -7.824 1.00 35.98 34 ASP E CA 1
ATOM 4089 C C . ASP B 2 34 ? 54.315 -25.189 -8.288 1.00 32.77 34 ASP E C 1
ATOM 4090 O O . ASP B 2 34 ? 53.295 -25.527 -7.678 1.00 31.30 34 ASP E O 1
ATOM 4095 N N . TYR B 2 35 ? 54.745 -25.805 -9.382 1.00 33.71 35 TYR E N 1
ATOM 4096 C CA . TYR B 2 35 ? 54.102 -26.996 -9.918 1.00 34.99 35 TYR E CA 1
ATOM 4097 C C . TYR B 2 35 ? 54.891 -28.209 -9.447 1.00 40.99 35 TYR E C 1
ATOM 4098 O O . TYR B 2 35 ? 56.075 -28.350 -9.772 1.00 41.30 35 TYR E O 1
ATOM 4107 N N . ALA B 2 36 ? 54.243 -29.067 -8.668 1.00 44.77 36 ALA E N 1
ATOM 4108 C CA . ALA B 2 36 ? 54.916 -30.227 -8.107 1.00 44.76 36 ALA E CA 1
ATOM 4109 C C . ALA B 2 36 ? 55.023 -31.328 -9.153 1.00 51.90 36 ALA E C 1
ATOM 4110 O O . ALA B 2 36 ? 54.023 -31.706 -9.777 1.00 49.95 36 ALA E O 1
ATOM 4112 N N . LEU B 2 37 ? 56.240 -31.831 -9.348 1.00 48.00 37 LEU E N 1
ATOM 4113 C CA . LEU B 2 37 ? 56.475 -32.942 -10.256 1.00 39.44 37 LEU E CA 1
ATOM 4114 C C . LEU B 2 37 ? 56.132 -34.261 -9.572 1.00 47.22 37 LEU E C 1
ATOM 4115 O O . LEU B 2 37 ? 56.317 -34.424 -8.363 1.00 51.81 37 LEU E O 1
ATOM 4120 N N . ALA B 2 38 ? 55.597 -35.197 -10.353 1.00 51.79 38 ALA E N 1
ATOM 4121 C CA . ALA B 2 38 ? 55.489 -36.571 -9.890 1.00 56.97 38 ALA E CA 1
ATOM 4122 C C . ALA B 2 38 ? 56.869 -37.221 -9.912 1.00 62.69 38 ALA E C 1
ATOM 4123 O O . ALA B 2 38 ? 57.805 -36.715 -10.535 1.00 61.98 38 ALA E O 1
ATOM 4125 N N . ASP B 2 39 ? 57.014 -38.354 -9.225 1.00 64.28 39 ASP E N 1
ATOM 4126 C CA . ASP B 2 39 ? 58.274 -39.046 -9.452 1.00 71.58 39 ASP E CA 1
ATOM 4127 C C . ASP B 2 39 ? 58.228 -39.895 -10.716 1.00 67.37 39 ASP E C 1
ATOM 4128 O O . ASP B 2 39 ? 59.287 -40.219 -11.262 1.00 65.49 39 ASP E O 1
ATOM 4133 N N . ALA B 2 40 ? 57.034 -40.229 -11.214 1.00 61.10 40 ALA E N 1
ATOM 4134 C CA . ALA B 2 40 ? 56.938 -40.701 -12.591 1.00 58.24 40 ALA E CA 1
ATOM 4135 C C . ALA B 2 40 ? 57.402 -39.625 -13.563 1.00 56.80 40 ALA E C 1
ATOM 4136 O O . ALA B 2 40 ? 57.954 -39.941 -14.622 1.00 54.80 40 ALA E O 1
ATOM 4138 N N . ASP B 2 41 ? 57.189 -38.350 -13.217 1.00 55.05 41 ASP E N 1
ATOM 4139 C CA . ASP B 2 41 ? 57.775 -37.257 -13.987 1.00 49.21 41 ASP E CA 1
ATOM 4140 C C . ASP B 2 41 ? 59.294 -37.271 -13.876 1.00 49.78 41 ASP E C 1
ATOM 4141 O O . ASP B 2 41 ? 60.003 -37.206 -14.888 1.00 49.09 41 ASP E O 1
ATOM 4146 N N . LEU B 2 42 ? 59.813 -37.354 -12.649 1.00 52.29 42 LEU E N 1
ATOM 4147 C CA . LEU B 2 42 ? 61.256 -37.359 -12.444 1.00 54.64 42 LEU E CA 1
ATOM 4148 C C . LEU B 2 42 ? 61.918 -38.612 -12.997 1.00 57.60 42 LEU E C 1
ATOM 4149 O O . LEU B 2 42 ? 63.131 -38.604 -13.230 1.00 58.79 42 LEU E O 1
ATOM 4154 N N . ALA B 2 43 ? 61.152 -39.684 -13.207 1.00 55.20 43 ALA E N 1
ATOM 4155 C CA . ALA B 2 43 ? 61.723 -40.911 -13.748 1.00 46.58 43 ALA E CA 1
ATOM 4156 C C . ALA B 2 43 ? 62.209 -40.728 -15.179 1.00 48.25 43 ALA E C 1
ATOM 4157 O O . ALA B 2 43 ? 63.157 -41.400 -15.601 1.00 52.10 43 ALA E O 1
ATOM 4159 N N . PHE B 2 44 ? 61.582 -39.830 -15.938 1.00 46.61 44 PHE E N 1
ATOM 4160 C CA . PHE B 2 44 ? 61.945 -39.599 -17.330 1.00 44.75 44 PHE E CA 1
ATOM 4161 C C . PHE B 2 44 ? 62.687 -38.280 -17.525 1.00 47.07 44 PHE E C 1
ATOM 4162 O O . PHE B 2 44 ? 62.700 -37.742 -18.637 1.00 49.65 44 PHE E O 1
ATOM 4170 N N . LYS B 2 45 ? 63.323 -37.756 -16.474 1.00 46.96 45 LYS E N 1
ATOM 4171 C CA . LYS B 2 45 ? 63.905 -36.418 -16.544 1.00 46.82 45 LYS E CA 1
ATOM 4172 C C . LYS B 2 45 ? 65.096 -36.320 -17.491 1.00 51.10 45 LYS E C 1
ATOM 4173 O O . LYS B 2 45 ? 65.555 -35.204 -17.755 1.00 56.37 45 LYS E O 1
ATOM 4179 N N . LEU B 2 46 ? 65.601 -37.438 -18.012 1.00 52.64 46 LEU E N 1
ATOM 4180 C CA . LEU B 2 46 ? 66.736 -37.428 -18.929 1.00 51.76 46 LEU E CA 1
ATOM 4181 C C . LEU B 2 46 ? 66.331 -37.900 -20.320 1.00 48.76 46 LEU E C 1
ATOM 4182 O O . LEU B 2 46 ? 67.152 -38.427 -21.073 1.00 51.16 46 LEU E O 1
ATOM 4187 N N . HIS B 2 47 ? 65.066 -37.728 -20.667 1.00 47.41 47 HIS E N 1
ATOM 4188 C CA . HIS B 2 47 ? 64.567 -38.142 -21.963 1.00 50.15 47 HIS E CA 1
ATOM 4189 C C . HIS B 2 47 ? 63.896 -36.961 -22.642 1.00 49.25 47 HIS E C 1
ATOM 4190 O O . HIS B 2 47 ? 63.381 -36.051 -21.985 1.00 50.83 47 HIS E O 1
ATOM 4197 N N . TYR B 2 48 ? 63.955 -36.960 -23.968 1.00 47.71 48 TYR E N 1
ATOM 4198 C CA . TYR B 2 48 ? 63.587 -35.791 -24.748 1.00 39.88 48 TYR E CA 1
ATOM 4199 C C . TYR B 2 48 ? 62.895 -36.238 -26.020 1.00 39.07 48 TYR E C 1
ATOM 4200 O O . TYR B 2 48 ? 63.411 -37.088 -26.751 1.00 38.11 48 TYR E O 1
ATOM 4209 N N . LEU B 2 49 ? 61.728 -35.672 -26.275 1.00 37.26 49 LEU E N 1
ATOM 4210 C CA . LEU B 2 49 ? 61.011 -35.972 -27.495 1.00 33.24 49 LEU E CA 1
ATOM 4211 C C . LEU B 2 49 ? 61.368 -34.955 -28.565 1.00 33.68 49 LEU E C 1
ATOM 4212 O O . LEU B 2 49 ? 61.637 -33.784 -28.279 1.00 29.26 49 LEU E O 1
ATOM 4217 N N . ARG B 2 50 ? 61.381 -35.427 -29.806 1.00 36.97 50 ARG E N 1
ATOM 4218 C CA . ARG B 2 50 ? 61.676 -34.601 -30.974 1.00 36.79 50 ARG E CA 1
ATOM 4219 C C . ARG B 2 50 ? 60.598 -34.955 -31.994 1.00 37.09 50 ARG E C 1
ATOM 4220 O O . ARG B 2 50 ? 60.726 -35.934 -32.732 1.00 47.47 50 ARG E O 1
ATOM 4228 N N . GLY B 2 51 ? 59.518 -34.179 -32.000 1.00 38.24 51 GLY E N 1
ATOM 4229 C CA . GLY B 2 51 ? 58.421 -34.391 -32.927 1.00 44.37 51 GLY E CA 1
ATOM 4230 C C . GLY B 2 51 ? 58.539 -33.443 -34.106 1.00 44.97 51 GLY E C 1
ATOM 4231 O O . GLY B 2 51 ? 58.762 -32.243 -33.932 1.00 44.50 51 GLY E O 1
ATOM 4232 N N . VAL B 2 52 ? 58.404 -34.001 -35.306 1.00 43.87 52 VAL E N 1
ATOM 4233 C CA . VAL B 2 52 ? 58.468 -33.237 -36.547 1.00 44.72 52 VAL E CA 1
ATOM 4234 C C . VAL B 2 52 ? 57.163 -33.448 -37.303 1.00 45.40 52 VAL E C 1
ATOM 4235 O O . VAL B 2 52 ? 56.774 -34.591 -37.578 1.00 43.15 52 VAL E O 1
ATOM 4239 N N . TYR B 2 53 ? 56.486 -32.348 -37.628 1.00 45.89 53 TYR E N 1
ATOM 4240 C CA . TYR B 2 53 ? 55.264 -32.358 -38.421 1.00 46.08 53 TYR E CA 1
ATOM 4241 C C . TYR B 2 53 ? 55.507 -31.571 -39.701 1.00 44.05 53 TYR E C 1
ATOM 4242 O O . TYR B 2 53 ? 55.956 -30.422 -39.645 1.00 39.94 53 TYR E O 1
ATOM 4251 N N . TYR B 2 54 ? 55.200 -32.177 -40.844 1.00 46.75 54 TYR E N 1
ATOM 4252 C CA . TYR B 2 54 ? 55.420 -31.559 -42.145 1.00 46.35 54 TYR E CA 1
ATOM 4253 C C . TYR B 2 54 ? 54.089 -31.169 -42.773 1.00 45.16 54 TYR E C 1
ATOM 4254 O O . TYR B 2 54 ? 53.098 -31.895 -42.649 1.00 41.26 54 TYR E O 1
ATOM 4263 N N . TYR B 2 55 ? 54.075 -30.034 -43.471 1.00 44.94 55 TYR E N 1
ATOM 4264 C CA . TYR B 2 55 ? 52.848 -29.507 -44.054 1.00 46.86 55 TYR E CA 1
ATOM 4265 C C . TYR B 2 55 ? 53.057 -29.166 -45.521 1.00 49.98 55 TYR E C 1
ATOM 4266 O O . TYR B 2 55 ? 54.089 -28.599 -45.896 1.00 49.48 55 TYR E O 1
ATOM 4275 N N . ARG B 2 56 ? 52.067 -29.522 -46.345 1.00 48.91 56 ARG E N 1
ATOM 4276 C CA . ARG B 2 56 ? 52.179 -29.303 -47.783 1.00 54.20 56 ARG E CA 1
ATOM 4277 C C . ARG B 2 56 ? 52.445 -27.836 -48.096 1.00 54.38 56 ARG E C 1
ATOM 4278 O O . ARG B 2 56 ? 53.330 -27.510 -48.896 1.00 56.23 56 ARG E O 1
ATOM 4286 N N . SER B 2 57 ? 51.703 -26.935 -47.456 1.00 53.16 57 SER E N 1
ATOM 4287 C CA . SER B 2 57 ? 51.844 -25.505 -47.687 1.00 55.39 57 SER E CA 1
ATOM 4288 C C . SER B 2 57 ? 51.900 -24.763 -46.361 1.00 52.17 57 SER E C 1
ATOM 4289 O O . SER B 2 57 ? 51.086 -25.017 -45.467 1.00 47.79 57 SER E O 1
ATOM 4292 N N . GLY B 2 58 ? 52.859 -23.847 -46.243 1.00 51.36 58 GLY E N 1
ATOM 4293 C CA . GLY B 2 58 ? 52.903 -22.926 -45.125 1.00 53.60 58 GLY E CA 1
ATOM 4294 C C . GLY B 2 58 ? 52.236 -21.610 -45.475 1.00 56.51 58 GLY E C 1
ATOM 4295 O O . GLY B 2 58 ? 52.585 -20.555 -44.937 1.00 57.07 58 GLY E O 1
ATOM 4296 N N . ASP B 2 59 ? 51.273 -21.673 -46.393 1.00 57.82 59 ASP E N 1
ATOM 4297 C CA . ASP B 2 59 ? 50.548 -20.495 -46.849 1.00 49.66 59 ASP E CA 1
ATOM 4298 C C . ASP B 2 59 ? 49.409 -20.194 -45.883 1.00 54.82 59 ASP E C 1
ATOM 4299 O O . ASP B 2 59 ? 48.548 -21.048 -45.640 1.00 54.75 59 ASP E O 1
ATOM 4304 N N . GLY B 2 60 ? 49.397 -18.979 -45.339 1.00 57.50 60 GLY E N 1
ATOM 4305 C CA . GLY B 2 60 ? 48.472 -18.619 -44.290 1.00 58.42 60 GLY E CA 1
ATOM 4306 C C . GLY B 2 60 ? 48.963 -18.914 -42.891 1.00 56.28 60 GLY E C 1
ATOM 4307 O O . GLY B 2 60 ? 48.337 -18.466 -41.921 1.00 57.50 60 GLY E O 1
ATOM 4308 N N . LEU B 2 61 ? 50.060 -19.654 -42.755 1.00 51.12 61 LEU E N 1
ATOM 4309 C CA . LEU B 2 61 ? 50.644 -19.942 -41.454 1.00 42.56 61 LEU E CA 1
ATOM 4310 C C . LEU B 2 61 ? 51.977 -19.225 -41.316 1.00 42.83 61 LEU E C 1
ATOM 4311 O O . LEU B 2 61 ? 53.022 -19.861 -41.142 1.00 47.79 61 LEU E O 1
ATOM 4316 N N . ALA B 2 62 ? 51.945 -17.900 -41.417 1.00 42.56 62 ALA E N 1
ATOM 4317 C CA . ALA B 2 62 ? 53.130 -17.095 -41.185 1.00 39.59 62 ALA E CA 1
ATOM 4318 C C . ALA B 2 62 ? 53.481 -17.095 -39.697 1.00 41.98 62 ALA E C 1
ATOM 4319 O O . ALA B 2 62 ? 52.701 -17.535 -38.844 1.00 45.23 62 ALA E O 1
ATOM 4321 N N . THR B 2 63 ? 54.677 -16.582 -39.390 1.00 38.40 63 THR E N 1
ATOM 4322 C CA . THR B 2 63 ? 55.195 -16.666 -38.026 1.00 41.15 63 THR E CA 1
ATOM 4323 C C . THR B 2 63 ? 54.215 -16.080 -37.013 1.00 43.16 63 THR E C 1
ATOM 4324 O O . THR B 2 63 ? 53.966 -16.684 -35.961 1.00 39.99 63 THR E O 1
ATOM 4328 N N . LYS B 2 64 ? 53.625 -14.919 -37.323 1.00 41.20 64 LYS E N 1
ATOM 4329 C CA . LYS B 2 64 ? 52.681 -14.308 -36.390 1.00 40.97 64 LYS E CA 1
ATOM 4330 C C . LYS B 2 64 ? 51.448 -15.184 -36.195 1.00 39.64 64 LYS E C 1
ATOM 4331 O O . LYS B 2 64 ? 50.903 -15.258 -35.088 1.00 41.86 64 LYS E O 1
ATOM 4337 N N . VAL B 2 65 ? 51.000 -15.866 -37.252 1.00 40.10 65 VAL E N 1
ATOM 4338 C CA . VAL B 2 65 ? 49.821 -16.722 -37.132 1.00 40.10 65 VAL E CA 1
ATOM 4339 C C . VAL B 2 65 ? 50.117 -17.912 -36.232 1.00 36.64 65 VAL E C 1
ATOM 4340 O O . VAL B 2 65 ? 49.258 -18.355 -35.460 1.00 35.01 65 VAL E O 1
ATOM 4344 N N . LEU B 2 66 ? 51.330 -18.452 -36.318 1.00 35.38 66 LEU E N 1
ATOM 4345 C CA . LEU B 2 66 ? 51.660 -19.619 -35.514 1.00 35.69 66 LEU E CA 1
ATOM 4346 C C . LEU B 2 66 ? 51.899 -19.241 -34.057 1.00 39.91 66 LEU E C 1
ATOM 4347 O O . LEU B 2 66 ? 51.499 -19.980 -33.149 1.00 37.57 66 LEU E O 1
ATOM 4352 N N . LYS B 2 67 ? 52.521 -18.083 -33.814 1.00 38.55 67 LYS E N 1
ATOM 4353 C CA . LYS B 2 67 ? 52.913 -17.719 -32.456 1.00 31.77 67 LYS E CA 1
ATOM 4354 C C . LYS B 2 67 ? 51.738 -17.189 -31.641 1.00 36.93 67 LYS E C 1
ATOM 4355 O O . LYS B 2 67 ? 51.617 -17.509 -30.453 1.00 31.17 67 LYS E O 1
ATOM 4361 N N . ASP B 2 68 ? 50.865 -16.390 -32.259 1.00 40.34 68 ASP E N 1
ATOM 4362 C CA . ASP B 2 68 ? 49.806 -15.701 -31.518 1.00 39.01 68 ASP E CA 1
ATOM 4363 C C . ASP B 2 68 ? 48.998 -16.618 -30.604 1.00 32.73 68 ASP E C 1
ATOM 4364 O O . ASP B 2 68 ? 48.829 -16.274 -29.425 1.00 30.97 68 ASP E O 1
ATOM 4369 N N . PRO B 2 69 ? 48.497 -17.780 -31.044 1.00 31.70 69 PRO E N 1
ATOM 4370 C CA . PRO B 2 69 ? 47.716 -18.623 -30.126 1.00 29.61 69 PRO E CA 1
ATOM 4371 C C . PRO B 2 69 ? 48.540 -19.281 -29.031 1.00 29.91 69 PRO E C 1
ATOM 4372 O O . PRO B 2 69 ? 47.949 -19.833 -28.092 1.00 24.82 69 PRO E O 1
ATOM 4376 N N . MET B 2 70 ? 49.874 -19.253 -29.111 1.00 35.46 70 MET E N 1
ATOM 4377 C CA . MET B 2 70 ? 50.672 -19.894 -28.069 1.00 34.61 70 MET E CA 1
ATOM 4378 C C . MET B 2 70 ? 50.473 -19.219 -26.716 1.00 33.75 70 MET E C 1
ATOM 4379 O O . MET B 2 70 ? 50.582 -19.879 -25.675 1.00 39.17 70 MET E O 1
ATOM 4384 N N . PHE B 2 71 ? 50.151 -17.912 -26.708 1.00 27.96 71 PHE E N 1
ATOM 4385 C CA . PHE B 2 71 ? 49.977 -17.207 -25.436 1.00 28.25 71 PHE E CA 1
ATOM 4386 C C . PHE B 2 71 ? 48.773 -17.723 -24.656 1.00 26.80 71 PHE E C 1
ATOM 4387 O O . PHE B 2 71 ? 48.936 -18.103 -23.482 1.00 24.14 71 PHE E O 1
ATOM 4395 N N . PRO B 2 72 ? 47.552 -17.752 -25.210 1.00 31.35 72 PRO E N 1
ATOM 4396 C CA . PRO B 2 72 ? 46.459 -18.419 -24.478 1.00 29.55 72 PRO E CA 1
ATOM 4397 C C . PRO B 2 72 ? 46.733 -19.891 -24.236 1.00 28.19 72 PRO E C 1
ATOM 4398 O O . PRO B 2 72 ? 46.363 -20.431 -23.187 1.00 34.21 72 PRO E O 1
ATOM 4402 N N . TRP B 2 73 ? 47.381 -20.552 -25.194 1.00 28.43 73 TRP E N 1
ATOM 4403 C CA . TRP B 2 73 ? 47.755 -21.953 -25.046 1.00 29.14 73 TRP E CA 1
ATOM 4404 C C . TRP B 2 73 ? 48.570 -22.179 -23.774 1.00 33.74 73 TRP E C 1
ATOM 4405 O O . TRP B 2 73 ? 48.284 -23.094 -22.993 1.00 36.23 73 TRP E O 1
ATOM 4416 N N . LEU B 2 74 ? 49.571 -21.330 -23.531 1.00 29.60 74 LEU E N 1
ATOM 4417 C CA . LEU B 2 74 ? 50.400 -21.452 -22.335 1.00 28.31 74 LEU E CA 1
ATOM 4418 C C . LEU B 2 74 ? 49.717 -20.930 -21.074 1.00 28.83 74 LEU E C 1
ATOM 4419 O O . LEU B 2 74 ? 50.297 -21.039 -19.990 1.00 28.81 74 LEU E O 1
ATOM 4424 N N . ASP B 2 75 ? 48.513 -20.359 -21.183 1.00 32.85 75 ASP E N 1
ATOM 4425 C CA . ASP B 2 75 ? 47.726 -20.073 -19.986 1.00 28.45 75 ASP E CA 1
ATOM 4426 C C . ASP B 2 75 ? 47.175 -21.361 -19.395 1.00 32.05 75 ASP E C 1
ATOM 4427 O O . ASP B 2 75 ? 47.177 -21.545 -18.172 1.00 28.10 75 ASP E O 1
ATOM 4432 N N . ASP B 2 76 ? 46.702 -22.261 -20.259 1.00 34.08 76 ASP E N 1
ATOM 4433 C CA . ASP B 2 76 ? 46.242 -23.579 -19.847 1.00 39.16 76 ASP E CA 1
ATOM 4434 C C . ASP B 2 76 ? 47.392 -24.538 -19.568 1.00 36.47 76 ASP E C 1
ATOM 4435 O O . ASP B 2 76 ? 47.203 -25.524 -18.846 1.00 36.79 76 ASP E O 1
ATOM 4440 N N . HIS B 2 77 ? 48.571 -24.274 -20.123 1.00 32.96 77 HIS E N 1
ATOM 4441 C CA . HIS B 2 77 ? 49.727 -25.134 -19.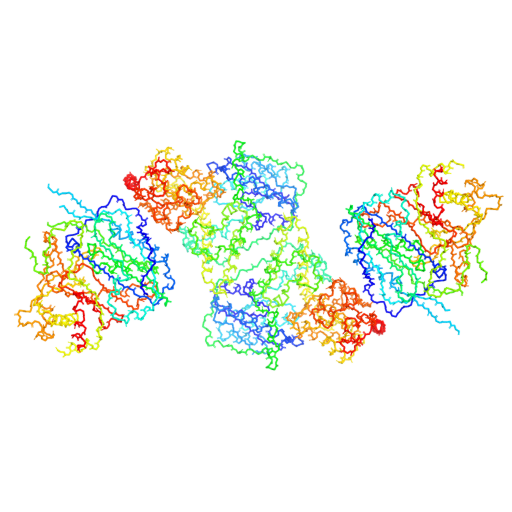922 1.00 29.94 77 HIS E CA 1
ATOM 4442 C C . HIS B 2 77 ? 50.873 -24.345 -19.305 1.00 32.95 77 HIS E C 1
ATOM 4443 O O . HIS B 2 77 ? 52.004 -24.408 -19.801 1.00 35.51 77 HIS E O 1
ATOM 4450 N N . PHE B 2 78 ? 50.602 -23.605 -18.227 1.00 31.31 78 PHE E N 1
ATOM 4451 C CA . PHE B 2 78 ? 51.623 -22.701 -17.698 1.00 28.74 78 PHE E CA 1
ATOM 4452 C C . PHE B 2 78 ? 52.892 -23.402 -17.210 1.00 34.55 78 PHE E C 1
ATOM 4453 O O . PHE B 2 78 ? 53.981 -22.839 -17.426 1.00 32.97 78 PHE E O 1
ATOM 4461 N N . PRO B 2 79 ? 52.858 -24.594 -16.593 1.00 38.46 79 PRO E N 1
ATOM 4462 C CA . PRO B 2 79 ? 54.131 -25.202 -16.171 1.00 31.73 79 PRO E CA 1
ATOM 4463 C C . PRO B 2 79 ? 55.086 -25.475 -17.321 1.00 30.91 79 PRO E C 1
ATOM 4464 O O . PRO B 2 79 ? 56.305 -25.470 -17.107 1.00 32.48 79 PRO E O 1
ATOM 4468 N N . VAL B 2 80 ? 54.581 -25.702 -18.538 1.00 25.94 80 VAL E N 1
ATOM 4469 C CA . VAL B 2 80 ? 55.483 -25.847 -19.678 1.00 29.59 80 VAL E CA 1
ATOM 4470 C C . VAL B 2 80 ? 56.315 -24.583 -19.863 1.00 32.72 80 VAL E C 1
ATOM 4471 O O . VAL B 2 80 ? 57.456 -24.641 -20.344 1.00 32.12 80 VAL E O 1
ATOM 4475 N N . ALA B 2 81 ? 55.773 -23.430 -19.472 1.00 27.91 81 ALA E N 1
ATOM 4476 C CA . ALA B 2 81 ? 56.451 -22.153 -19.638 1.00 25.19 81 ALA E CA 1
ATOM 4477 C C . ALA B 2 81 ? 57.318 -21.785 -18.446 1.00 31.49 81 ALA E C 1
ATOM 4478 O O . ALA B 2 81 ? 57.901 -20.695 -18.435 1.00 34.85 81 ALA E O 1
ATOM 4480 N N . GLY B 2 82 ? 57.410 -22.657 -17.450 1.00 31.36 82 GLY E N 1
ATOM 4481 C CA . GLY B 2 82 ? 58.230 -22.420 -16.283 1.00 34.40 82 GLY E CA 1
ATOM 4482 C C . GLY B 2 82 ? 59.636 -22.953 -16.448 1.00 36.69 82 GLY E C 1
ATOM 4483 O O . GLY B 2 82 ? 60.099 -23.251 -17.553 1.00 33.64 82 GLY E O 1
ATOM 4484 N N . ARG B 2 83 ? 60.328 -23.069 -15.320 1.00 33.32 83 ARG E N 1
ATOM 4485 C CA . ARG B 2 83 ? 61.695 -23.559 -15.291 1.00 33.29 83 ARG E CA 1
ATOM 4486 C C . ARG B 2 83 ? 61.836 -24.530 -14.126 1.00 42.37 83 ARG E C 1
ATOM 4487 O O . ARG B 2 83 ? 60.934 -24.678 -13.297 1.00 46.89 83 ARG E O 1
ATOM 4495 N N . VAL B 2 84 ? 62.975 -25.204 -14.068 1.00 45.55 84 VAL E N 1
ATOM 4496 C CA . VAL B 2 84 ? 63.218 -26.235 -13.068 1.00 42.50 84 VAL E CA 1
ATOM 4497 C C . VAL B 2 84 ? 63.983 -25.624 -11.905 1.00 47.46 84 VAL E C 1
ATOM 4498 O O . VAL B 2 84 ? 64.883 -24.795 -12.100 1.00 44.50 84 VAL E O 1
ATOM 4502 N N . ARG B 2 85 ? 63.597 -26.005 -10.690 1.00 48.25 85 ARG E N 1
ATOM 4503 C CA . ARG B 2 85 ? 64.304 -25.632 -9.476 1.00 50.29 85 ARG E CA 1
ATOM 4504 C C . ARG B 2 85 ? 64.365 -26.847 -8.562 1.00 57.68 85 ARG E C 1
ATOM 4505 O O . ARG B 2 85 ? 63.687 -27.856 -8.786 1.00 48.26 85 ARG E O 1
ATOM 4513 N N . ARG B 2 86 ? 65.182 -26.743 -7.517 1.00 56.91 86 ARG E N 1
ATOM 4514 C CA . ARG B 2 86 ? 65.339 -27.807 -6.536 1.00 58.83 86 ARG E CA 1
ATOM 4515 C C . ARG B 2 86 ? 64.961 -27.280 -5.159 1.00 61.99 86 ARG E C 1
ATOM 4516 O O . ARG B 2 86 ? 65.397 -26.192 -4.767 1.00 67.35 86 ARG E O 1
ATOM 4524 N N . ALA B 2 87 ? 64.148 -28.049 -4.437 1.00 60.01 87 ALA E N 1
ATOM 4525 C CA . ALA B 2 87 ? 63.756 -27.705 -3.079 1.00 58.59 87 ALA E CA 1
ATOM 4526 C C . ALA B 2 87 ? 64.811 -28.174 -2.081 1.00 70.23 87 ALA E C 1
ATOM 4527 O O . ALA B 2 87 ? 65.681 -28.989 -2.394 1.00 75.96 87 ALA E O 1
ATOM 4529 N N . GLU B 2 88 ? 64.724 -27.651 -0.862 1.00 78.90 88 GLU E N 1
ATOM 4530 C CA . GLU B 2 88 ? 65.642 -28.048 0.194 1.00 83.13 88 GLU E CA 1
ATOM 4531 C C . GLU B 2 88 ? 65.049 -29.195 1.006 1.00 87.99 88 GLU E C 1
ATOM 4532 O O . GLU B 2 88 ? 63.833 -29.288 1.193 1.00 90.02 88 GLU E O 1
ATOM 4538 N N . ALA B 2 89 ? 65.931 -30.069 1.496 1.00 92.75 89 ALA E N 1
ATOM 4539 C CA . ALA B 2 89 ? 65.531 -31.388 1.978 1.00 100.89 89 ALA E CA 1
ATOM 4540 C C . ALA B 2 89 ? 65.209 -31.374 3.469 1.00 113.37 89 ALA E C 1
ATOM 4541 O O . ALA B 2 89 ? 65.003 -30.314 4.069 1.00 112.21 89 ALA E O 1
ATOM 4543 N N . GLU B 2 90 ? 65.146 -32.566 4.067 1.00 116.25 90 GLU E N 1
ATOM 4544 C CA . GLU B 2 90 ? 64.841 -32.727 5.486 1.00 116.14 90 GLU E CA 1
ATOM 4545 C C . GLU B 2 90 ? 66.063 -32.806 6.394 1.00 104.74 90 GLU E C 1
ATOM 4546 O O . GLU B 2 90 ? 66.267 -31.922 7.232 1.00 92.54 90 GLU E O 1
ATOM 4552 N N . ARG B 2 96 ? 66.656 -33.618 -2.195 1.00 61.84 96 ARG E N 1
ATOM 4553 C CA . ARG B 2 96 ? 66.280 -32.279 -2.653 1.00 65.44 96 ARG E CA 1
ATOM 4554 C C . ARG B 2 96 ? 65.425 -32.434 -3.903 1.00 59.21 96 ARG E C 1
ATOM 4555 O O . ARG B 2 96 ? 65.931 -32.483 -5.024 1.00 58.36 96 ARG E O 1
ATOM 4563 N N . ARG B 2 97 ? 64.113 -32.502 -3.710 1.00 56.60 97 ARG E N 1
ATOM 4564 C CA . ARG B 2 97 ? 63.216 -32.785 -4.820 1.00 49.74 97 ARG E CA 1
ATOM 4565 C C . ARG B 2 97 ? 63.188 -31.617 -5.803 1.00 54.35 97 ARG E C 1
ATOM 4566 O O . ARG B 2 97 ? 63.200 -30.454 -5.389 1.00 60.15 97 ARG E O 1
ATOM 4574 N N . PRO B 2 98 ? 63.166 -31.890 -7.106 1.00 53.78 98 PRO E N 1
ATOM 4575 C CA . PRO B 2 98 ? 62.990 -30.821 -8.091 1.00 54.12 98 PRO E CA 1
ATOM 4576 C C . PRO B 2 98 ? 61.522 -30.523 -8.360 1.00 50.92 98 PRO E C 1
ATOM 4577 O O . PRO B 2 98 ? 60.654 -31.397 -8.316 1.00 45.73 98 PRO E O 1
ATOM 4581 N N . TYR B 2 99 ? 61.253 -29.249 -8.642 1.00 47.05 99 TYR E N 1
ATOM 4582 C CA . TYR B 2 99 ? 59.910 -28.799 -8.975 1.00 44.89 99 TYR E CA 1
ATOM 4583 C C . TYR B 2 99 ? 59.994 -27.783 -10.104 1.00 46.29 99 TYR E C 1
ATOM 4584 O O . TYR B 2 99 ? 61.080 -27.349 -10.503 1.00 42.66 99 TYR E O 1
ATOM 4593 N N . ILE B 2 100 ? 58.828 -27.404 -10.618 1.00 45.09 100 ILE E N 1
ATOM 4594 C CA . ILE B 2 100 ? 58.717 -26.419 -11.686 1.00 39.73 100 ILE E CA 1
ATOM 4595 C C . ILE B 2 100 ? 58.315 -25.089 -11.062 1.00 35.22 100 ILE E C 1
ATOM 4596 O O . ILE B 2 100 ? 57.186 -24.930 -10.583 1.00 35.93 100 ILE E O 1
ATOM 4601 N N . LYS B 2 101 ? 59.242 -24.135 -11.051 1.00 32.29 101 LYS E N 1
ATOM 4602 C CA . LYS B 2 101 ? 58.898 -22.760 -10.724 1.00 36.29 101 LYS E CA 1
ATOM 4603 C C . LYS B 2 101 ? 58.183 -22.155 -11.925 1.00 39.81 101 LYS E C 1
ATOM 4604 O O . LYS B 2 101 ? 58.762 -22.040 -13.013 1.00 36.38 101 LYS E O 1
ATOM 4610 N N . CYS B 2 102 ? 56.930 -21.792 -11.729 1.00 36.02 102 CYS E N 1
ATOM 4611 C CA . CYS B 2 102 ? 56.086 -21.252 -12.802 1.00 29.53 102 CYS E CA 1
ATOM 4612 C C . CYS B 2 102 ? 56.342 -19.762 -13.009 1.00 32.82 102 CYS E C 1
ATOM 4613 O O . CYS B 2 102 ? 55.437 -19.009 -12.840 1.00 32.44 102 CYS E O 1
ATOM 4616 N N . ASN B 2 103 ? 57.575 -19.381 -13.321 1.00 36.31 103 ASN E N 1
ATOM 4617 C CA . ASN B 2 103 ? 57.917 -17.985 -13.681 1.00 34.68 103 ASN E CA 1
ATOM 4618 C C . ASN B 2 103 ? 57.662 -17.956 -15.164 1.00 37.91 103 ASN E C 1
ATOM 4619 O O . ASN B 2 103 ? 58.238 -18.740 -15.811 1.00 50.39 103 ASN E O 1
ATOM 4624 N N . ASP B 2 104 ? 56.779 -17.128 -15.664 1.00 39.55 104 ASP E N 1
ATOM 4625 C CA . ASP B 2 104 ? 56.446 -17.317 -17.089 1.00 38.98 104 ASP E CA 1
ATOM 4626 C C . ASP B 2 104 ? 57.683 -16.898 -17.869 1.00 45.01 104 ASP E C 1
ATOM 4627 O O . ASP B 2 104 ? 57.830 -15.719 -18.138 1.00 59.49 104 ASP E O 1
ATOM 4632 N N . CYS B 2 105 ? 58.541 -17.847 -18.206 1.00 37.36 105 CYS E N 1
ATOM 4633 C CA . CYS B 2 105 ? 59.778 -17.554 -18.914 1.00 38.37 105 CYS E CA 1
ATOM 4634 C C . CYS B 2 105 ? 59.503 -17.935 -20.355 1.00 37.46 105 CYS E C 1
ATOM 4635 O O . CYS B 2 105 ? 59.887 -17.203 -21.272 1.00 34.72 105 CYS E O 1
ATOM 4638 N N . GLY B 2 106 ? 58.849 -19.069 -20.563 1.00 33.83 106 GLY E N 1
ATOM 4639 C CA . GLY B 2 106 ? 58.159 -19.341 -21.802 1.00 37.49 106 GLY E CA 1
ATOM 4640 C C . GLY B 2 106 ? 58.798 -20.435 -22.638 1.00 37.21 106 GLY E C 1
ATOM 4641 O O . GLY B 2 106 ? 59.650 -21.209 -22.188 1.00 37.54 106 GLY E O 1
ATOM 4642 N N . VAL B 2 107 ? 58.340 -20.487 -23.885 1.00 30.90 107 VAL E N 1
ATOM 4643 C CA . VAL B 2 107 ? 58.760 -21.460 -24.883 1.00 29.02 107 VAL E CA 1
ATOM 4644 C C . VAL B 2 107 ? 59.539 -20.705 -25.947 1.00 30.51 107 VAL E C 1
ATOM 4645 O O . VAL B 2 107 ? 59.066 -19.678 -26.448 1.00 29.20 107 VAL E O 1
ATOM 4649 N N . ARG B 2 108 ? 60.735 -21.188 -26.280 1.00 31.17 108 ARG E N 1
ATOM 4650 C CA . ARG B 2 108 ? 61.507 -20.542 -27.332 1.00 37.61 108 ARG E CA 1
ATOM 4651 C C . ARG B 2 108 ? 60.981 -20.962 -28.696 1.00 34.74 108 ARG E C 1
ATOM 4652 O O . ARG B 2 108 ? 60.670 -22.134 -28.927 1.00 31.50 108 ARG E O 1
ATOM 4660 N N . ILE B 2 109 ? 60.876 -19.989 -29.596 1.00 30.40 109 ILE E N 1
ATOM 4661 C CA . ILE B 2 109 ? 60.488 -20.218 -30.980 1.00 36.89 109 ILE E CA 1
ATOM 4662 C C . ILE B 2 109 ? 61.727 -20.060 -31.849 1.00 40.73 109 ILE E C 1
ATOM 4663 O O . ILE B 2 109 ? 62.471 -19.081 -31.713 1.00 38.92 109 ILE E O 1
ATOM 4668 N N . VAL B 2 110 ? 61.954 -21.026 -32.732 1.00 48.73 110 VAL E N 1
ATOM 4669 C CA . VAL B 2 110 ? 63.109 -21.029 -33.620 1.00 43.76 110 VAL E CA 1
ATOM 4670 C C . VAL B 2 110 ? 62.598 -20.966 -35.051 1.00 43.80 110 VAL E C 1
ATOM 4671 O O . VAL B 2 110 ? 61.912 -21.888 -35.510 1.00 41.38 110 VAL E O 1
ATOM 4675 N N . GLU B 2 111 ? 62.915 -19.878 -35.747 1.00 49.03 111 GLU E N 1
ATOM 4676 C CA . GLU B 2 111 ? 62.545 -19.710 -37.146 1.00 46.73 111 GLU E CA 1
ATOM 4677 C C . GLU B 2 111 ? 63.740 -20.059 -38.020 1.00 48.01 111 GLU E C 1
ATOM 4678 O O . GLU B 2 111 ? 64.854 -19.591 -37.768 1.00 49.71 111 GLU E O 1
ATOM 4684 N N . ALA B 2 112 ? 63.505 -20.876 -39.040 1.00 51.67 112 ALA E N 1
ATOM 4685 C CA . ALA B 2 112 ? 64.554 -21.298 -39.956 1.00 56.90 112 ALA E CA 1
ATOM 4686 C C . ALA B 2 112 ? 63.908 -21.672 -41.279 1.00 60.79 112 ALA E C 1
ATOM 4687 O O . ALA B 2 112 ? 62.695 -21.870 -41.357 1.00 58.66 112 ALA E O 1
ATOM 4689 N N . ARG B 2 113 ? 64.729 -21.741 -42.326 1.00 67.16 113 ARG E N 1
ATOM 4690 C CA . ARG B 2 113 ? 64.257 -22.137 -43.647 1.00 68.15 113 ARG E CA 1
ATOM 4691 C C . ARG B 2 113 ? 65.360 -22.884 -44.385 1.00 69.34 113 ARG E C 1
ATOM 4692 O O . ARG B 2 113 ? 66.549 -22.711 -44.107 1.00 61.95 113 ARG E O 1
ATOM 4700 N N . CYS B 2 114 ? 64.943 -23.706 -45.353 1.00 76.04 114 CYS E N 1
ATOM 4701 C CA . CYS B 2 114 ? 65.830 -24.649 -46.029 1.00 72.89 114 CYS E CA 1
ATOM 4702 C C . CYS B 2 114 ? 65.548 -24.668 -47.526 1.00 74.16 114 CYS E C 1
ATOM 4703 O O . CYS B 2 114 ? 64.398 -24.846 -47.940 1.00 69.62 114 CYS E O 1
ATOM 4706 N N . ASP B 2 115 ? 66.606 -24.505 -48.332 1.00 78.43 115 ASP E N 1
ATOM 4707 C CA . ASP B 2 115 ? 66.516 -24.493 -49.797 1.00 79.77 115 ASP E CA 1
ATOM 4708 C C . ASP B 2 115 ? 66.495 -25.924 -50.325 1.00 73.26 115 ASP E C 1
ATOM 4709 O O . ASP B 2 115 ? 67.475 -26.439 -50.870 1.00 73.22 115 ASP E O 1
ATOM 4714 N N . ARG B 2 116 ? 65.338 -26.564 -50.195 1.00 64.47 116 ARG E N 1
ATOM 4715 C CA . ARG B 2 116 ? 65.229 -27.971 -50.538 1.00 66.43 116 ARG E CA 1
ATOM 4716 C C . ARG B 2 116 ? 63.760 -28.340 -50.542 1.00 66.83 116 ARG E C 1
ATOM 4717 O O . ARG B 2 116 ? 62.994 -27.854 -49.703 1.00 75.48 116 ARG E O 1
ATOM 4725 N N . ASP B 2 117 ? 63.363 -29.164 -51.505 1.00 72.53 117 ASP E N 1
ATOM 4726 C CA . ASP B 2 117 ? 61.954 -29.517 -51.622 1.00 81.10 117 ASP E CA 1
ATOM 4727 C C . ASP B 2 117 ? 61.582 -30.523 -50.545 1.00 74.95 117 ASP E C 1
ATOM 4728 O O . ASP B 2 117 ? 62.197 -31.591 -50.427 1.00 75.58 117 ASP E O 1
ATOM 4733 N N . MET B 2 118 ? 60.617 -30.127 -49.713 1.00 74.26 118 MET E N 1
ATOM 4734 C CA . MET B 2 118 ? 60.230 -30.919 -48.555 1.00 71.33 118 MET E CA 1
ATOM 4735 C C . MET B 2 118 ? 59.951 -32.364 -48.941 1.00 70.83 118 MET E C 1
ATOM 4736 O O . MET B 2 118 ? 60.497 -33.291 -48.334 1.00 73.19 118 MET E O 1
ATOM 4741 N N . ALA B 2 119 ? 59.137 -32.571 -49.983 1.00 71.30 119 ALA E N 1
ATOM 4742 C CA . ALA B 2 119 ? 58.756 -33.924 -50.380 1.00 72.86 119 ALA E CA 1
ATOM 4743 C C . ALA B 2 119 ? 59.980 -34.786 -50.676 1.00 77.64 119 ALA E C 1
ATOM 4744 O O . ALA B 2 119 ? 60.016 -35.966 -50.308 1.00 76.49 119 ALA E O 1
ATOM 4746 N N . GLU B 2 120 ? 60.998 -34.211 -51.325 1.00 81.84 120 GLU E N 1
ATOM 4747 C CA . GLU B 2 120 ? 62.218 -34.967 -51.601 1.00 76.26 120 GLU E CA 1
ATOM 4748 C C . GLU B 2 120 ? 62.915 -35.380 -50.311 1.00 76.84 120 GLU E C 1
ATOM 4749 O O . GLU B 2 120 ? 63.418 -36.505 -50.199 1.00 78.84 120 GLU E O 1
ATOM 4755 N N . TRP B 2 121 ? 62.957 -34.482 -49.325 1.00 80.23 121 TRP E N 1
ATOM 4756 C CA . TRP B 2 121 ? 63.612 -34.806 -48.063 1.00 74.42 121 TRP E CA 1
ATOM 4757 C C . TRP B 2 121 ? 62.788 -35.782 -47.229 1.00 74.20 121 TRP E C 1
ATOM 4758 O O . TRP B 2 121 ? 63.351 -36.510 -46.403 1.00 75.62 121 TRP E O 1
ATOM 4769 N N . ILE B 2 122 ? 61.464 -35.812 -47.422 1.00 72.84 122 ILE E N 1
ATOM 4770 C CA . ILE B 2 122 ? 60.644 -36.834 -46.771 1.00 68.41 122 ILE E CA 1
ATOM 4771 C C . ILE B 2 122 ? 61.049 -38.217 -47.259 1.00 76.00 122 ILE E C 1
ATOM 4772 O O . ILE B 2 122 ? 61.113 -39.178 -46.481 1.00 79.29 122 ILE E O 1
ATOM 4777 N N . ARG B 2 123 ? 61.324 -38.335 -48.556 1.00 77.79 123 ARG E N 1
ATOM 4778 C CA . ARG B 2 123 ? 61.605 -39.602 -49.225 1.00 75.84 123 ARG E CA 1
ATOM 4779 C C . ARG B 2 123 ? 63.095 -39.804 -49.458 1.00 78.48 123 ARG E C 1
ATOM 4780 O O . ARG B 2 123 ? 63.509 -40.310 -50.504 1.00 91.25 123 ARG E O 1
ATOM 4788 N N . ASP B 2 124 ? 63.929 -39.418 -48.498 1.00 72.46 124 ASP E N 1
ATOM 4789 C CA . ASP B 2 124 ? 65.369 -39.483 -48.674 1.00 79.14 124 ASP E CA 1
ATOM 4790 C C . ASP B 2 124 ? 66.052 -40.489 -47.757 1.00 86.74 124 ASP E C 1
ATOM 4791 O O . ASP B 2 124 ? 67.214 -40.834 -48.008 1.00 87.91 124 ASP E O 1
ATOM 4796 N N . ALA B 2 125 ? 65.358 -41.006 -46.741 1.00 88.44 125 ALA E N 1
ATOM 4797 C CA . ALA B 2 125 ? 65.972 -41.846 -45.711 1.00 88.13 125 ALA E CA 1
ATOM 4798 C C . ALA B 2 125 ? 67.208 -41.153 -45.145 1.00 90.39 125 ALA E C 1
ATOM 4799 O O . ALA B 2 125 ? 68.293 -41.730 -45.035 1.00 72.73 125 ALA E O 1
ATOM 4801 N N . ALA B 2 126 ? 67.028 -39.889 -44.796 1.00 103.30 126 ALA E N 1
ATOM 4802 C CA . ALA B 2 126 ? 68.141 -39.036 -44.414 1.00 100.46 126 ALA E CA 1
ATOM 4803 C C . ALA B 2 126 ? 68.608 -39.374 -43.004 1.00 96.25 126 ALA E C 1
ATOM 4804 O O . ALA B 2 126 ? 67.786 -39.443 -42.083 1.00 89.33 126 ALA E O 1
ATOM 4806 N N . PRO B 2 127 ? 69.905 -39.600 -42.799 1.00 94.67 127 PRO E N 1
ATOM 4807 C CA . PRO B 2 127 ? 70.444 -39.629 -41.433 1.00 92.31 127 PRO E CA 1
ATOM 4808 C C . PRO B 2 127 ? 70.504 -38.213 -40.878 1.00 90.78 127 PRO E C 1
ATOM 4809 O O . PRO B 2 127 ? 71.137 -37.330 -41.462 1.00 86.05 127 PRO E O 1
ATOM 4813 N N . GLY B 2 128 ? 69.819 -37.992 -39.761 1.00 83.89 128 GLY E N 1
ATOM 4814 C CA . GLY B 2 128 ? 69.849 -36.689 -39.128 1.00 71.77 128 GLY E CA 1
ATOM 4815 C C . GLY B 2 128 ? 68.863 -35.679 -39.670 1.00 71.01 128 GLY E C 1
ATOM 4816 O O . GLY B 2 128 ? 69.110 -34.473 -39.570 1.00 73.84 128 GLY E O 1
ATOM 4817 N N . ARG B 2 129 ? 67.749 -36.128 -40.251 1.00 70.26 129 ARG E N 1
ATOM 4818 C CA . ARG B 2 129 ? 66.698 -35.188 -40.630 1.00 61.78 129 ARG E CA 1
ATOM 4819 C C . ARG B 2 129 ? 66.028 -34.605 -39.391 1.00 58.73 129 ARG E C 1
ATOM 4820 O O . ARG B 2 129 ? 65.978 -33.382 -39.214 1.00 54.26 129 ARG E O 1
ATOM 4828 N N . ILE B 2 130 ? 65.524 -35.478 -38.511 1.00 59.60 130 ILE E N 1
ATOM 4829 C CA . ILE B 2 130 ? 64.882 -35.049 -37.268 1.00 48.18 130 ILE E CA 1
ATOM 4830 C C . ILE B 2 130 ? 65.801 -34.144 -36.458 1.00 47.46 130 ILE E C 1
ATOM 4831 O O . ILE B 2 130 ? 65.341 -33.198 -35.806 1.00 48.86 130 ILE E O 1
ATOM 4836 N N . ARG B 2 131 ? 67.112 -34.401 -36.498 1.00 49.57 131 ARG E N 1
ATOM 4837 C CA . ARG B 2 131 ? 68.052 -33.579 -35.743 1.00 53.10 131 ARG E CA 1
ATOM 4838 C C . ARG B 2 131 ? 68.193 -32.177 -36.327 1.00 51.17 131 ARG E C 1
ATOM 4839 O O . ARG B 2 131 ? 68.625 -31.263 -35.617 1.00 58.71 131 ARG E O 1
ATOM 4847 N N . GLN B 2 132 ? 67.817 -31.978 -37.590 1.00 55.68 132 GLN E N 1
ATOM 4848 C CA . GLN B 2 132 ? 67.942 -30.675 -38.230 1.00 59.09 132 GLN E CA 1
ATOM 4849 C C . GLN B 2 132 ? 66.668 -29.840 -38.180 1.00 54.06 132 GLN E C 1
ATOM 4850 O O . GLN B 2 132 ? 66.748 -28.611 -38.295 1.00 51.06 132 GLN E O 1
ATOM 4856 N N . LEU B 2 133 ? 65.504 -30.466 -38.024 1.00 46.12 133 LEU E N 1
ATOM 4857 C CA . LEU B 2 133 ? 64.245 -29.743 -37.928 1.00 45.12 133 LEU E CA 1
ATOM 4858 C C . LEU B 2 133 ? 63.809 -29.503 -36.490 1.00 47.46 133 LEU E C 1
ATOM 4859 O O . LEU B 2 133 ? 62.824 -28.791 -36.263 1.00 49.39 133 LEU E O 1
ATOM 4864 N N . CYS B 2 134 ? 64.509 -30.077 -35.523 1.00 43.14 134 CYS E N 1
ATOM 4865 C CA . CYS B 2 134 ? 64.280 -29.795 -34.119 1.00 40.39 134 CYS E CA 1
ATOM 4866 C C . CYS B 2 134 ? 65.461 -29.000 -33.582 1.00 48.12 134 CYS E C 1
ATOM 4867 O O . CYS B 2 134 ? 66.606 -29.227 -33.985 1.00 53.47 134 CYS E O 1
ATOM 4870 N N . TYR B 2 135 ? 65.180 -28.046 -32.702 1.00 43.20 135 TYR E N 1
ATOM 4871 C CA . TYR B 2 135 ? 66.252 -27.428 -31.937 1.00 42.35 135 TYR E CA 1
ATOM 4872 C C . TYR B 2 135 ? 66.799 -28.460 -30.963 1.00 43.27 135 TYR E C 1
ATOM 4873 O O . TYR B 2 135 ? 66.029 -29.151 -30.288 1.00 39.44 135 TYR E O 1
ATOM 4882 N N . ASP B 2 136 ? 68.122 -28.606 -30.908 1.00 47.09 136 ASP E N 1
ATOM 4883 C CA . ASP B 2 136 ? 68.719 -29.580 -29.996 1.00 50.74 136 ASP E CA 1
ATOM 4884 C C . ASP B 2 136 ? 69.306 -28.842 -28.803 1.00 49.34 136 ASP E C 1
ATOM 4885 O O . ASP B 2 136 ? 70.460 -28.410 -28.811 1.00 50.68 136 ASP E O 1
ATOM 4890 N N . LYS B 2 137 ? 68.484 -28.702 -27.773 1.00 46.29 137 LYS E N 1
ATOM 4891 C CA . LYS B 2 137 ? 68.912 -28.332 -26.438 1.00 41.18 137 LYS E CA 1
ATOM 4892 C C . LYS B 2 137 ? 68.239 -29.287 -25.462 1.00 41.53 137 LYS E C 1
ATOM 4893 O O . LYS B 2 137 ? 67.289 -29.995 -25.811 1.00 44.23 137 LYS E O 1
ATOM 4899 N N . VAL B 2 138 ? 68.747 -29.320 -24.238 1.00 41.56 138 VAL E N 1
ATOM 4900 C CA . VAL B 2 138 ? 68.208 -30.168 -23.187 1.00 45.27 138 VAL E CA 1
ATOM 4901 C C . VAL B 2 138 ? 68.232 -29.386 -21.879 1.00 47.06 138 VAL E C 1
ATOM 4902 O O . VAL B 2 138 ? 68.736 -28.261 -21.812 1.00 49.67 138 VAL E O 1
ATOM 4906 N N . LEU B 2 139 ? 67.668 -29.990 -20.832 1.00 43.42 139 LEU E N 1
ATOM 4907 C CA . LEU B 2 139 ? 67.774 -29.447 -19.479 1.00 49.34 139 LEU E CA 1
ATOM 4908 C C . LEU B 2 139 ? 69.263 -29.746 -19.331 1.00 56.54 139 LEU E C 1
ATOM 4909 O O . LEU B 2 139 ? 69.699 -30.896 -19.228 1.00 61.14 139 LEU E O 1
ATOM 4914 N N . GLY B 2 140 ? 70.055 -28.674 -19.328 1.00 53.14 140 GLY E N 1
ATOM 4915 C CA . GLY B 2 140 ? 71.471 -28.768 -19.585 1.00 55.40 140 GLY E CA 1
ATOM 4916 C C . GLY B 2 140 ? 72.237 -27.882 -18.628 1.00 67.03 140 GLY E C 1
ATOM 4917 O O . GLY B 2 140 ? 71.736 -27.496 -17.567 1.00 69.10 140 GLY E O 1
ATOM 4918 N N . PRO B 2 141 ? 73.486 -27.527 -19.017 1.00 68.40 141 PRO E N 1
ATOM 4919 C CA . PRO B 2 141 ? 74.430 -26.870 -18.095 1.00 63.51 141 PRO E CA 1
ATOM 4920 C C . PRO B 2 141 ? 73.813 -25.806 -17.200 1.00 66.51 141 PRO E C 1
ATOM 4921 O O . PRO B 2 141 ? 73.991 -25.842 -15.978 1.00 67.39 141 PRO E O 1
ATOM 4925 N N . GLU B 2 142 ? 73.084 -24.861 -17.789 1.00 65.40 142 GLU E N 1
ATOM 4926 C CA . GLU B 2 142 ? 72.287 -23.920 -17.006 1.00 64.85 142 GLU E CA 1
ATOM 4927 C C . GLU B 2 142 ? 70.871 -24.482 -16.937 1.00 57.86 142 GLU E C 1
ATOM 4928 O O . GLU B 2 142 ? 70.001 -24.154 -17.744 1.00 55.99 142 GLU E O 1
ATOM 4934 N N . LEU B 2 143 ? 70.651 -25.363 -15.956 1.00 53.20 143 LEU E N 1
ATOM 4935 C CA . LEU B 2 143 ? 69.382 -26.071 -15.836 1.00 49.07 143 LEU E CA 1
ATOM 4936 C C . LEU B 2 143 ? 68.272 -25.157 -15.336 1.00 52.48 143 LEU E C 1
ATOM 4937 O O . LEU B 2 143 ? 67.104 -25.339 -15.701 1.00 49.54 143 LEU E O 1
ATOM 4942 N N . PHE B 2 144 ? 68.617 -24.170 -14.511 1.00 54.99 144 PHE E N 1
ATOM 4943 C CA . PHE B 2 144 ? 67.637 -23.243 -13.966 1.00 51.88 144 PHE E CA 1
ATOM 4944 C C . PHE B 2 144 ? 67.189 -22.195 -14.976 1.00 44.12 144 PHE E C 1
ATOM 4945 O O . PHE B 2 144 ? 66.289 -21.406 -14.667 1.00 45.75 144 PHE E O 1
ATOM 4953 N N . PHE B 2 145 ? 67.791 -22.169 -16.166 1.00 41.11 145 PHE E N 1
ATOM 4954 C CA . PHE B 2 145 ? 67.460 -21.198 -17.203 1.00 47.38 145 PHE E CA 1
ATOM 4955 C C . PHE B 2 145 ? 67.003 -21.848 -18.506 1.00 45.59 145 PHE E C 1
ATOM 4956 O O . PHE B 2 145 ? 66.835 -21.138 -19.505 1.00 48.25 145 PHE E O 1
ATOM 4964 N N . SER B 2 146 ? 66.824 -23.171 -18.550 1.00 35.23 146 SER E N 1
ATOM 4965 C CA . SER B 2 146 ? 66.688 -23.792 -19.864 1.00 38.25 146 SER E CA 1
ATOM 4966 C C . SER B 2 146 ? 65.270 -24.283 -20.113 1.00 36.05 146 SER E C 1
ATOM 4967 O O . SER B 2 146 ? 64.717 -25.039 -19.305 1.00 37.40 146 SER E O 1
ATOM 4970 N N . PRO B 2 147 ? 64.683 -23.897 -21.244 1.00 33.01 147 PRO E N 1
ATOM 4971 C CA . PRO B 2 147 ? 63.254 -24.136 -21.477 1.00 35.96 147 PRO E CA 1
ATOM 4972 C C . PRO B 2 147 ? 62.884 -25.610 -21.501 1.00 32.46 147 PRO E C 1
ATOM 4973 O O . PRO B 2 147 ? 63.682 -26.474 -21.870 1.00 37.56 147 PRO E O 1
ATOM 4977 N N . LEU B 2 148 ? 61.638 -25.880 -21.108 1.00 28.98 148 LEU E N 1
ATOM 4978 C CA . LEU B 2 148 ? 61.070 -27.214 -21.208 1.00 30.02 148 LEU E CA 1
ATOM 4979 C C . LEU B 2 148 ? 60.632 -27.551 -22.622 1.00 33.05 148 LEU E C 1
ATOM 4980 O O . LEU B 2 148 ? 60.512 -28.736 -22.952 1.00 39.09 148 LEU E O 1
ATOM 4985 N N . LEU B 2 149 ? 60.394 -26.543 -23.460 1.00 30.69 149 LEU E N 1
ATOM 4986 C CA . LEU B 2 149 ? 59.865 -26.754 -24.799 1.00 31.05 149 LEU E CA 1
ATOM 4987 C C . LEU B 2 149 ? 60.489 -25.766 -25.775 1.00 32.69 149 LEU E C 1
ATOM 4988 O O . LEU B 2 149 ? 60.665 -24.587 -25.456 1.00 30.69 149 LEU E O 1
ATOM 4993 N N . TYR B 2 150 ? 60.839 -26.269 -26.957 1.00 32.68 150 TYR E N 1
ATOM 4994 C CA . TYR B 2 150 ? 61.229 -25.456 -28.099 1.00 31.11 150 TYR E CA 1
ATOM 4995 C C . TYR B 2 150 ? 60.354 -25.842 -29.283 1.00 30.93 150 TYR E C 1
ATOM 4996 O O . TYR B 2 150 ? 59.977 -27.008 -29.433 1.00 35.16 150 TYR E O 1
ATOM 5005 N N . VAL B 2 151 ? 60.035 -24.867 -30.130 1.00 24.88 151 VAL E N 1
ATOM 5006 C CA . VAL B 2 151 ? 59.311 -25.131 -31.368 1.00 29.25 151 VAL E CA 1
ATOM 5007 C C . VAL B 2 151 ? 60.074 -24.478 -32.514 1.00 37.30 151 VAL E C 1
ATOM 5008 O O . VAL B 2 151 ? 60.303 -23.262 -32.502 1.00 37.24 151 VAL E O 1
ATOM 5012 N N . GLN B 2 152 ? 60.468 -25.286 -33.494 1.00 35.06 152 GLN E N 1
ATOM 5013 C CA . GLN B 2 152 ? 61.196 -24.818 -34.664 1.00 37.66 152 GLN E CA 1
ATOM 5014 C C . GLN B 2 152 ? 60.246 -24.786 -35.855 1.00 37.92 152 GLN E C 1
ATOM 5015 O O . GLN B 2 152 ? 59.632 -25.804 -36.194 1.00 36.58 152 GLN E O 1
ATOM 5021 N N . ILE B 2 153 ? 60.126 -23.621 -36.479 1.00 40.23 153 ILE E N 1
ATOM 5022 C CA . ILE B 2 153 ? 59.298 -23.432 -37.663 1.00 46.28 153 ILE E CA 1
ATOM 5023 C C . ILE B 2 153 ? 60.238 -23.318 -38.854 1.00 49.14 153 ILE E C 1
ATOM 5024 O O . ILE B 2 153 ? 60.960 -22.323 -38.991 1.00 50.68 153 ILE E O 1
ATOM 5029 N N . THR B 2 154 ? 60.237 -24.329 -39.718 1.00 47.29 154 THR E N 1
ATOM 5030 C CA . THR B 2 154 ? 61.135 -24.367 -40.863 1.00 54.67 154 THR E CA 1
ATOM 5031 C C . THR B 2 154 ? 60.326 -24.270 -42.148 1.00 56.51 154 THR E C 1
ATOM 5032 O O . THR B 2 154 ? 59.526 -25.163 -42.453 1.00 53.75 154 THR E O 1
ATOM 5036 N N . ASN B 2 155 ? 60.525 -23.178 -42.884 1.00 57.23 155 ASN E N 1
ATOM 5037 C CA . ASN B 2 155 ? 59.931 -23.005 -44.199 1.00 65.96 155 ASN E CA 1
ATOM 5038 C C . ASN B 2 155 ? 60.858 -23.590 -45.257 1.00 65.59 155 ASN E C 1
ATOM 5039 O O . ASN B 2 155 ? 62.082 -23.590 -45.115 1.00 64.61 155 ASN E O 1
ATOM 5044 N N . PHE B 2 156 ? 60.260 -24.118 -46.313 1.00 67.11 156 PHE E N 1
ATOM 5045 C CA . PHE B 2 156 ? 61.011 -24.691 -47.413 1.00 74.14 156 PHE E CA 1
ATOM 5046 C C . PHE B 2 156 ? 60.741 -23.868 -48.662 1.00 79.51 156 PHE E C 1
ATOM 5047 O O . PHE B 2 156 ? 59.897 -22.968 -48.666 1.00 78.83 156 PHE E O 1
ATOM 5055 N N . LYS B 2 157 ? 61.483 -24.148 -49.732 1.00 80.32 157 LYS E N 1
ATOM 5056 C CA . LYS B 2 157 ? 61.313 -23.310 -50.907 1.00 75.80 157 LYS E CA 1
ATOM 5057 C C . LYS B 2 157 ? 60.175 -23.809 -51.787 1.00 65.11 157 LYS E C 1
ATOM 5058 O O . LYS B 2 157 ? 59.631 -23.036 -52.584 1.00 58.87 157 LYS E O 1
ATOM 5064 N N . CYS B 2 158 ? 59.766 -25.067 -51.622 1.00 56.72 158 CYS E N 1
ATOM 5065 C CA . CYS B 2 158 ? 58.532 -25.555 -52.222 1.00 62.86 158 CYS E CA 1
ATOM 5066 C C . CYS B 2 158 ? 57.282 -25.059 -51.501 1.00 70.16 158 CYS E C 1
ATOM 5067 O O . CYS B 2 158 ? 56.192 -25.591 -51.746 1.00 64.58 158 CYS E O 1
ATOM 5070 N N . GLY B 2 159 ? 57.406 -24.071 -50.620 1.00 74.74 159 GLY E N 1
ATOM 5071 C CA . GLY B 2 159 ? 56.288 -23.717 -49.772 1.00 68.41 159 GLY E CA 1
ATOM 5072 C C . GLY B 2 159 ? 56.024 -24.713 -48.672 1.00 65.84 159 GLY E C 1
ATOM 5073 O O . GLY B 2 159 ? 54.907 -24.771 -48.154 1.00 65.77 159 GLY E O 1
ATOM 5074 N N . GLY B 2 160 ? 57.023 -25.514 -48.308 1.00 66.37 160 GLY E N 1
ATOM 5075 C CA . GLY B 2 160 ? 56.849 -26.467 -47.236 1.00 63.65 160 GLY E CA 1
ATOM 5076 C C . GLY B 2 160 ? 57.027 -25.827 -45.874 1.00 57.72 160 GLY E C 1
ATOM 5077 O O . GLY B 2 160 ? 57.724 -24.824 -45.709 1.00 56.06 160 GLY E O 1
ATOM 5078 N N . LEU B 2 161 ? 56.373 -26.424 -44.880 1.00 55.30 161 LEU E N 1
ATOM 5079 C CA . LEU B 2 161 ? 56.425 -25.926 -43.509 1.00 52.68 161 LEU E CA 1
ATOM 5080 C C . LEU B 2 161 ? 56.501 -27.108 -42.556 1.00 50.98 161 LEU E C 1
ATOM 5081 O O . LEU B 2 161 ? 55.591 -27.943 -42.526 1.00 47.91 161 LEU E O 1
ATOM 5086 N N . ALA B 2 162 ? 57.582 -27.179 -41.784 1.00 50.16 162 ALA E N 1
ATOM 5087 C CA . ALA B 2 162 ? 57.792 -28.252 -40.822 1.00 49.62 162 ALA E CA 1
ATOM 5088 C C . ALA B 2 162 ? 57.833 -27.673 -39.416 1.00 42.09 162 ALA E C 1
ATOM 5089 O O . ALA B 2 162 ? 58.575 -26.720 -39.155 1.00 43.95 162 ALA E O 1
ATOM 5091 N N . LEU B 2 163 ? 57.037 -28.246 -38.518 1.00 40.66 163 LEU E N 1
ATOM 5092 C CA . LEU B 2 163 ? 57.047 -27.880 -37.107 1.00 41.46 163 LEU E CA 1
ATOM 5093 C C . LEU B 2 163 ? 57.804 -28.956 -36.337 1.00 44.13 163 LEU E C 1
ATOM 5094 O O . LEU B 2 163 ? 57.351 -30.102 -36.251 1.00 47.03 163 LEU E O 1
ATOM 5099 N N . GLY B 2 164 ? 58.959 -28.587 -35.785 1.00 41.97 164 GLY E N 1
ATOM 5100 C CA . GLY B 2 164 ? 59.729 -29.493 -34.958 1.00 34.59 164 GLY E CA 1
ATOM 5101 C C . GLY B 2 164 ? 59.632 -29.141 -33.487 1.00 36.62 164 GLY E C 1
ATOM 5102 O O . GLY B 2 164 ? 60.056 -28.055 -33.079 1.00 36.36 164 GLY E O 1
ATOM 5103 N N . PHE B 2 165 ? 59.074 -30.045 -32.681 1.00 31.76 165 PHE E N 1
ATOM 5104 C CA . PHE B 2 165 ? 58.895 -29.828 -31.249 1.00 35.24 165 PHE E CA 1
ATOM 5105 C C . PHE B 2 165 ? 59.977 -30.573 -30.475 1.00 31.28 165 PHE E C 1
ATOM 5106 O O . PHE B 2 165 ? 60.105 -31.795 -30.601 1.00 34.95 165 PHE E O 1
ATOM 5114 N N . SER B 2 166 ? 60.734 -29.843 -29.667 1.00 31.06 166 SER E N 1
ATOM 5115 C CA . SER B 2 166 ? 61.785 -30.415 -28.825 1.00 32.75 166 SER E CA 1
ATOM 5116 C C . SER B 2 166 ? 61.338 -30.258 -27.374 1.00 38.47 166 SER E C 1
ATOM 5117 O O . SER B 2 166 ? 61.490 -29.189 -26.775 1.00 42.41 166 SER E O 1
ATOM 5120 N N . TRP B 2 167 ? 60.799 -31.336 -26.811 1.00 35.58 167 TRP E N 1
ATOM 5121 C CA . TRP B 2 167 ? 59.986 -31.290 -25.603 1.00 35.35 167 TRP E CA 1
ATOM 5122 C C . TRP B 2 167 ? 60.586 -32.202 -24.543 1.00 39.44 167 TRP E C 1
ATOM 5123 O O . TRP B 2 167 ? 60.841 -33.381 -24.809 1.00 43.27 167 TRP E O 1
ATOM 5134 N N . ALA B 2 168 ? 60.784 -31.663 -23.341 1.00 33.86 168 ALA E N 1
ATOM 5135 C CA . ALA B 2 168 ? 61.363 -32.446 -22.257 1.00 30.45 168 ALA E CA 1
ATOM 5136 C C . ALA B 2 168 ? 60.363 -33.476 -21.740 1.00 35.02 168 ALA E C 1
ATOM 5137 O O . ALA B 2 168 ? 59.214 -33.143 -21.435 1.00 40.58 168 ALA E O 1
ATOM 5139 N N . HIS B 2 169 ? 60.804 -34.736 -21.638 1.00 36.16 169 HIS E N 1
ATOM 5140 C CA . HIS B 2 169 ? 59.963 -35.795 -21.083 1.00 35.78 169 HIS E CA 1
ATOM 5141 C C . HIS B 2 169 ? 59.667 -35.578 -19.604 1.00 34.85 169 HIS E C 1
ATOM 5142 O O . HIS B 2 169 ? 58.719 -36.173 -19.076 1.00 32.33 169 HIS E O 1
ATOM 5149 N N . LEU B 2 170 ? 60.465 -34.745 -18.932 1.00 34.29 170 LEU E N 1
ATOM 5150 C CA . LEU B 2 170 ? 60.238 -34.431 -17.524 1.00 33.61 170 LEU E CA 1
ATOM 5151 C C . LEU B 2 170 ? 58.818 -33.940 -17.278 1.00 38.39 170 LEU E C 1
ATOM 5152 O O . LEU B 2 170 ? 58.171 -34.341 -16.302 1.00 38.22 170 LEU E O 1
ATOM 5157 N N . ILE B 2 171 ? 58.313 -33.074 -18.164 1.00 40.51 171 ILE E N 1
ATOM 5158 C CA . ILE B 2 171 ? 57.034 -32.399 -17.955 1.00 31.71 171 ILE E CA 1
ATOM 5159 C C . ILE B 2 171 ? 55.847 -33.174 -18.509 1.00 31.56 171 ILE E C 1
ATOM 5160 O O . ILE B 2 171 ? 54.697 -32.827 -18.200 1.00 33.85 171 ILE E O 1
ATOM 5165 N N . GLY B 2 172 ? 56.078 -34.210 -19.306 1.00 33.80 172 GLY E N 1
ATOM 5166 C CA . GLY B 2 172 ? 54.974 -34.974 -19.862 1.00 43.36 172 GLY E CA 1
ATOM 5167 C C . GLY B 2 172 ? 55.476 -36.143 -20.684 1.00 46.76 172 GLY E C 1
ATOM 5168 O O . GLY B 2 172 ? 56.614 -36.151 -21.165 1.00 45.63 172 GLY E O 1
ATOM 5169 N N . ASP B 2 173 ? 54.595 -37.137 -20.843 1.00 47.95 173 ASP E N 1
ATOM 5170 C CA . ASP B 2 173 ? 54.914 -38.272 -21.702 1.00 42.84 173 ASP E CA 1
ATOM 5171 C C . ASP B 2 173 ? 54.496 -37.919 -23.123 1.00 44.90 173 ASP E C 1
ATOM 5172 O O . ASP B 2 173 ? 54.111 -36.777 -23.394 1.00 49.75 173 ASP E O 1
ATOM 5177 N N . ILE B 2 174 ? 54.572 -38.883 -24.036 1.00 46.57 174 ILE E N 1
ATOM 5178 C CA . ILE B 2 174 ? 54.227 -38.646 -25.435 1.00 46.67 174 ILE E CA 1
ATOM 5179 C C . ILE B 2 174 ? 52.755 -38.372 -25.733 1.00 50.16 174 ILE E C 1
ATOM 5180 O O . ILE B 2 174 ? 52.465 -37.490 -26.557 1.00 51.67 174 ILE E O 1
ATOM 5185 N N . PRO B 2 175 ? 51.791 -39.079 -25.125 1.00 47.86 175 PRO E N 1
ATOM 5186 C CA . PRO B 2 175 ? 50.402 -38.612 -25.259 1.00 48.36 175 PRO E CA 1
ATOM 5187 C C . PRO B 2 175 ? 50.209 -37.213 -24.706 1.00 47.87 175 PRO E C 1
ATOM 5188 O O . PRO B 2 175 ? 49.517 -36.393 -25.323 1.00 44.86 175 PRO E O 1
ATOM 5192 N N . SER B 2 176 ? 50.825 -36.911 -23.562 1.00 40.49 176 SER E N 1
ATOM 5193 C CA . SER B 2 176 ? 50.731 -35.565 -23.011 1.00 45.55 176 SER E CA 1
ATOM 5194 C C . SER B 2 176 ? 51.265 -34.537 -23.997 1.00 46.00 176 SER E C 1
ATOM 5195 O O . SER B 2 176 ? 50.575 -33.573 -24.340 1.00 49.27 176 SER E O 1
ATOM 5198 N N . ALA B 2 177 ? 52.498 -34.737 -24.470 1.00 51.27 177 ALA E N 1
ATOM 5199 C CA . ALA B 2 177 ? 53.104 -33.788 -25.399 1.00 44.80 177 ALA E CA 1
ATOM 5200 C C . ALA B 2 177 ? 52.287 -33.661 -26.680 1.00 44.14 177 ALA E C 1
ATOM 5201 O O . ALA B 2 177 ? 52.093 -32.553 -27.195 1.00 40.61 177 ALA E O 1
ATOM 5203 N N . ALA B 2 178 ? 51.787 -34.780 -27.202 1.00 45.91 178 ALA E N 1
ATOM 5204 C CA . ALA B 2 178 ? 51.117 -34.735 -28.496 1.00 42.14 178 ALA E CA 1
ATOM 5205 C C . ALA B 2 178 ? 49.714 -34.148 -28.382 1.00 41.91 178 ALA E C 1
ATOM 5206 O O . ALA B 2 178 ? 49.260 -33.447 -29.293 1.00 41.42 178 ALA E O 1
ATOM 5208 N N . THR B 2 179 ? 49.001 -34.423 -27.285 1.00 39.70 179 THR E N 1
ATOM 5209 C CA . THR B 2 179 ? 47.738 -33.718 -27.105 1.00 47.51 179 THR E CA 1
ATOM 5210 C C . THR B 2 179 ? 47.948 -32.297 -26.602 1.00 45.18 179 THR E C 1
ATOM 5211 O O . THR B 2 179 ? 47.040 -31.469 -26.727 1.00 45.80 179 THR E O 1
ATOM 5215 N N . CYS B 2 180 ? 49.127 -31.984 -26.060 1.00 41.78 180 CYS E N 1
ATOM 5216 C CA . CYS B 2 180 ? 49.421 -30.590 -25.747 1.00 37.11 180 CYS E CA 1
ATOM 5217 C C . CYS B 2 180 ? 49.599 -29.762 -27.009 1.00 38.99 180 CYS E C 1
ATOM 5218 O O . CYS B 2 180 ? 49.228 -28.583 -27.032 1.00 44.52 180 CYS E O 1
ATOM 5221 N N . PHE B 2 181 ? 50.147 -30.354 -28.069 1.00 38.56 181 PHE E N 1
ATOM 5222 C CA . PHE B 2 181 ? 50.312 -29.603 -29.306 1.00 38.36 181 PHE E CA 1
ATOM 5223 C C . PHE B 2 181 ? 49.002 -29.496 -30.074 1.00 39.63 181 PHE E C 1
ATOM 5224 O O . PHE B 2 181 ? 48.791 -28.515 -30.799 1.00 38.38 181 PHE E O 1
ATOM 5232 N N . ASN B 2 182 ? 48.114 -30.481 -29.914 1.00 41.67 182 ASN E N 1
ATOM 5233 C CA . ASN B 2 182 ? 46.845 -30.467 -30.634 1.00 42.53 182 ASN E CA 1
ATOM 5234 C C . ASN B 2 182 ? 45.928 -29.364 -30.118 1.00 45.75 182 ASN E C 1
ATOM 5235 O O . ASN B 2 182 ? 45.208 -28.732 -30.902 1.00 41.42 182 ASN E O 1
ATOM 5240 N N . LYS B 2 183 ? 45.937 -29.122 -28.802 1.00 43.30 183 LYS E N 1
ATOM 5241 C CA . LYS B 2 183 ? 45.156 -28.016 -28.257 1.00 42.58 183 LYS E CA 1
ATOM 5242 C C . LYS B 2 183 ? 45.620 -26.688 -28.840 1.00 42.61 183 LYS E C 1
ATOM 5243 O O . LYS B 2 183 ? 44.804 -25.798 -29.109 1.00 41.10 183 LYS E O 1
ATOM 5249 N N . TRP B 2 184 ? 46.930 -26.543 -29.058 1.00 44.04 184 TRP E N 1
ATOM 5250 C CA . TRP B 2 184 ? 47.446 -25.349 -29.718 1.00 43.28 184 TRP E CA 1
ATOM 5251 C C . TRP B 2 184 ? 46.857 -25.199 -31.114 1.00 37.62 184 TRP E C 1
ATOM 5252 O O . TRP B 2 184 ? 46.388 -24.119 -31.490 1.00 38.89 184 TRP E O 1
ATOM 5263 N N . ALA B 2 185 ? 46.874 -26.276 -31.899 1.00 39.44 185 ALA E N 1
ATOM 5264 C CA . ALA B 2 185 ? 46.355 -26.192 -33.259 1.00 44.73 185 ALA E CA 1
ATOM 5265 C C . ALA B 2 185 ? 44.845 -26.000 -33.272 1.00 43.62 185 ALA E C 1
ATOM 5266 O O . ALA B 2 185 ? 44.312 -25.370 -34.192 1.00 44.36 185 ALA E O 1
ATOM 5268 N N . GLN B 2 186 ? 44.139 -26.528 -32.271 1.00 43.48 186 GLN E N 1
ATOM 5269 C CA . GLN B 2 186 ? 42.706 -26.273 -32.183 1.00 43.58 186 GLN E CA 1
ATOM 5270 C C . GLN B 2 186 ? 42.429 -24.796 -31.926 1.00 46.38 186 GLN E C 1
ATOM 5271 O O . GLN B 2 186 ? 41.497 -24.224 -32.504 1.00 48.74 186 GLN E O 1
ATOM 5277 N N . ILE B 2 187 ? 43.237 -24.159 -31.076 1.00 45.47 187 ILE E N 1
ATOM 5278 C CA . ILE B 2 187 ? 43.097 -22.723 -30.848 1.00 43.46 187 ILE E CA 1
ATOM 5279 C C . ILE B 2 187 ? 43.454 -21.949 -32.111 1.00 41.56 187 ILE E C 1
ATOM 5280 O O . ILE B 2 187 ? 42.743 -21.020 -32.511 1.00 43.88 187 ILE E O 1
ATOM 5285 N N . LEU B 2 188 ? 44.564 -22.321 -32.755 1.00 39.74 188 LEU E N 1
ATOM 5286 C CA . LEU B 2 188 ? 44.967 -21.668 -33.996 1.00 39.01 188 LEU E CA 1
ATOM 5287 C C . LEU B 2 188 ? 43.848 -21.719 -35.029 1.00 46.52 188 LEU E C 1
ATOM 5288 O O . LEU B 2 188 ? 43.594 -20.736 -35.734 1.00 46.32 188 LEU E O 1
ATOM 5293 N N . SER B 2 189 ? 43.150 -22.848 -35.111 1.00 50.99 189 SER E N 1
ATOM 5294 C CA . SER B 2 189 ? 42.083 -23.013 -36.087 1.00 50.25 189 SER E CA 1
ATOM 5295 C C . SER B 2 189 ? 40.783 -22.325 -35.683 1.00 52.04 189 SER E C 1
ATOM 5296 O O . SER B 2 189 ? 39.848 -22.285 -36.490 1.00 65.56 189 SER E O 1
ATOM 5299 N N . GLY B 2 190 ? 40.697 -21.777 -34.479 1.00 43.75 190 GLY E N 1
ATOM 5300 C CA . GLY B 2 190 ? 39.471 -21.175 -34.009 1.00 43.58 190 GLY E CA 1
ATOM 5301 C C . GLY B 2 190 ? 38.521 -22.113 -33.298 1.00 45.18 190 GLY E C 1
ATOM 5302 O O . GLY B 2 190 ? 37.350 -21.757 -33.110 1.00 56.48 190 GLY E O 1
ATOM 5303 N N . LYS B 2 191 ? 38.982 -23.289 -32.899 1.00 45.03 191 LYS E N 1
ATOM 5304 C CA . LYS B 2 191 ? 38.170 -24.257 -32.182 1.00 45.76 191 LYS E CA 1
ATOM 5305 C C . LYS B 2 191 ? 38.383 -24.109 -30.681 1.00 45.63 191 LYS E C 1
ATOM 5306 O O . LYS B 2 191 ? 39.338 -23.474 -30.223 1.00 48.50 191 LYS E O 1
ATOM 5312 N N . LYS B 2 192 ? 37.478 -24.709 -29.913 1.00 50.23 192 LYS E N 1
ATOM 5313 C CA . LYS B 2 192 ? 37.608 -24.710 -28.462 1.00 46.60 192 LYS E CA 1
ATOM 5314 C C . LYS B 2 192 ? 38.290 -25.995 -28.019 1.00 47.31 192 LYS E C 1
ATOM 5315 O O . LYS B 2 192 ? 37.764 -27.083 -28.286 1.00 55.97 192 LYS E O 1
ATOM 5321 N N . PRO B 2 193 ? 39.447 -25.930 -27.369 1.00 44.12 193 PRO E N 1
ATOM 5322 C CA . PRO B 2 193 ? 40.064 -27.157 -26.862 1.00 47.99 193 PRO E CA 1
ATOM 5323 C C . PRO B 2 193 ? 39.358 -27.647 -25.609 1.00 47.79 193 PRO E C 1
ATOM 5324 O O . PRO B 2 193 ? 38.725 -26.878 -24.881 1.00 49.20 193 PRO E O 1
ATOM 5328 N N . GLU B 2 194 ? 39.454 -28.955 -25.375 1.00 52.12 194 GLU E N 1
ATOM 5329 C CA . GLU B 2 194 ? 39.060 -29.498 -24.084 1.00 56.31 194 GLU E CA 1
ATOM 5330 C C . GLU B 2 194 ? 39.972 -28.935 -23.003 1.00 55.81 194 GLU E C 1
ATOM 5331 O O . GLU B 2 194 ? 41.180 -28.788 -23.207 1.00 58.01 194 GLU E O 1
ATOM 5337 N N . ALA B 2 195 ? 39.389 -28.618 -21.850 1.00 60.44 195 ALA E N 1
ATOM 5338 C CA . ALA B 2 195 ? 40.162 -28.015 -20.775 1.00 57.82 195 ALA E CA 1
ATOM 5339 C C . ALA B 2 195 ? 41.311 -28.926 -20.365 1.00 54.92 195 ALA E C 1
ATOM 5340 O O . ALA B 2 195 ? 41.215 -30.155 -20.429 1.00 57.75 195 ALA E O 1
ATOM 5342 N N . THR B 2 196 ? 42.418 -28.308 -19.969 1.00 50.30 196 THR E N 1
ATOM 5343 C CA . THR B 2 196 ? 43.557 -29.045 -19.451 1.00 51.48 196 THR E CA 1
ATOM 5344 C C . THR B 2 196 ? 43.371 -29.280 -17.961 1.00 48.59 196 THR E C 1
ATOM 5345 O O . THR B 2 196 ? 42.803 -28.450 -17.246 1.00 47.63 196 THR E O 1
ATOM 5349 N N . VAL B 2 197 ? 43.844 -30.431 -17.497 1.00 47.81 197 VAL E N 1
ATOM 5350 C CA . VAL B 2 197 ? 43.673 -30.838 -16.112 1.00 46.36 197 VAL E CA 1
ATOM 5351 C C . VAL B 2 197 ? 45.047 -30.926 -15.470 1.00 45.80 197 VAL E C 1
ATOM 5352 O O . VAL B 2 197 ? 45.853 -31.802 -15.810 1.00 50.11 197 VAL E O 1
ATOM 5356 N N . LEU B 2 198 ? 45.319 -30.001 -14.557 1.00 46.56 198 LEU E N 1
ATOM 5357 C CA . LEU B 2 198 ? 46.466 -30.071 -13.665 1.00 45.94 198 LEU E CA 1
ATOM 5358 C C . LEU B 2 198 ? 46.001 -30.087 -12.221 1.00 55.46 198 LEU E C 1
ATOM 5359 O O . LEU B 2 198 ? 46.828 -29.969 -11.306 1.00 63.39 198 LEU E O 1
ATOM 5364 N N . THR B 2 199 ? 44.695 -30.279 -12.010 1.00 60.29 199 THR E N 1
ATOM 5365 C CA . THR B 2 199 ? 44.061 -29.909 -10.747 1.00 56.05 199 THR E CA 1
ATOM 5366 C C . THR B 2 199 ? 44.456 -30.775 -9.553 1.00 69.60 199 THR E C 1
ATOM 5367 O O . THR B 2 199 ? 44.591 -30.213 -8.453 1.00 87.65 199 THR E O 1
ATOM 5371 N N . PRO B 2 200 ? 44.641 -32.093 -9.663 1.00 65.52 200 PRO E N 1
ATOM 5372 C CA . PRO B 2 200 ? 45.074 -32.869 -8.488 1.00 56.59 200 PRO E CA 1
ATOM 5373 C C . PRO B 2 200 ? 46.585 -32.847 -8.364 1.00 57.96 200 PRO E C 1
ATOM 5374 O O . PRO B 2 200 ? 47.290 -33.448 -9.189 1.00 67.55 200 PRO E O 1
ATOM 5378 N N . PRO B 2 201 ? 47.121 -32.175 -7.348 1.00 56.07 201 PRO E N 1
ATOM 5379 C CA . PRO B 2 201 ? 48.574 -31.978 -7.274 1.00 61.00 201 PRO E CA 1
ATOM 5380 C C . PRO B 2 201 ? 49.328 -33.291 -7.125 1.00 67.09 201 PRO E C 1
ATOM 5381 O O . PRO B 2 201 ? 48.812 -34.292 -6.623 1.00 70.25 201 PRO E O 1
ATOM 5385 N N . ASN B 2 202 ? 50.578 -33.268 -7.581 1.00 68.33 202 ASN E N 1
ATOM 5386 C CA . ASN B 2 202 ? 51.468 -34.417 -7.486 1.00 65.45 202 ASN E CA 1
ATOM 5387 C C . ASN B 2 202 ? 52.244 -34.350 -6.176 1.00 69.95 202 ASN E C 1
ATOM 5388 O O . ASN B 2 202 ? 52.778 -33.295 -5.822 1.00 69.28 202 ASN E O 1
ATOM 5393 N N . GLN B 2 203 ? 52.305 -35.465 -5.456 1.00 74.49 203 GLN E N 1
ATOM 5394 C CA . GLN B 2 203 ? 53.120 -35.514 -4.251 1.00 72.25 203 GLN E CA 1
ATOM 5395 C C . GLN B 2 203 ? 53.856 -36.842 -4.172 1.00 67.70 203 GLN E C 1
ATOM 5396 O O . GLN B 2 203 ? 53.364 -37.862 -4.670 1.00 72.13 203 GLN E O 1
ATOM 5402 N N . PRO B 2 204 ? 55.042 -36.858 -3.545 1.00 67.77 204 PRO E N 1
ATOM 5403 C CA . PRO B 2 204 ? 55.880 -38.068 -3.551 1.00 74.90 204 PRO E CA 1
ATOM 5404 C C . PRO B 2 204 ? 55.277 -39.240 -2.788 1.00 84.50 204 PRO E C 1
ATOM 5405 O O . PRO B 2 204 ? 54.202 -39.120 -2.193 1.00 84.13 204 PRO E O 1
ATOM 5409 N N . LEU B 2 205 ? 55.967 -40.378 -2.801 1.00 93.71 205 LEU E N 1
ATOM 5410 C CA . LEU B 2 205 ? 55.477 -41.581 -2.131 1.00 97.27 205 LEU E CA 1
ATOM 5411 C C . LEU B 2 205 ? 56.453 -42.095 -1.068 1.00 97.23 205 LEU E C 1
ATOM 5412 O O . LEU B 2 205 ? 57.343 -41.372 -0.618 1.00 95.43 205 LEU E O 1
ATOM 5417 N N . PRO B 2 210 ? 63.940 -48.923 -3.020 1.00 93.05 210 PRO E N 1
ATOM 5418 C CA . PRO B 2 210 ? 63.985 -50.362 -3.265 1.00 92.21 210 PRO E CA 1
ATOM 5419 C C . PRO B 2 210 ? 65.215 -50.740 -4.074 1.00 96.09 210 PRO E C 1
ATOM 5420 O O . PRO B 2 210 ? 66.286 -50.179 -3.857 1.00 94.81 210 PRO E O 1
ATOM 5424 N N . ALA B 2 211 ? 65.054 -51.661 -5.016 1.00 93.58 211 ALA E N 1
ATOM 5425 C CA . ALA B 2 211 ? 66.137 -52.071 -5.894 1.00 82.24 211 ALA E CA 1
ATOM 5426 C C . ALA B 2 211 ? 65.977 -51.429 -7.266 1.00 77.87 211 ALA E C 1
ATOM 5427 O O . ALA B 2 211 ? 64.874 -51.053 -7.671 1.00 80.30 211 ALA E O 1
ATOM 5429 N N . ALA B 2 212 ? 67.093 -51.297 -7.972 1.00 75.48 212 ALA E N 1
ATOM 5430 C CA . ALA B 2 212 ? 67.061 -50.815 -9.345 1.00 74.24 212 ALA E CA 1
ATOM 5431 C C . ALA B 2 212 ? 66.186 -51.742 -10.179 1.00 73.08 212 ALA E C 1
ATOM 5432 O O . ALA B 2 212 ? 66.507 -52.934 -10.304 1.00 82.36 212 ALA E O 1
ATOM 5434 N N . PRO B 2 213 ? 65.077 -51.262 -10.736 1.00 64.60 213 PRO E N 1
ATOM 5435 C CA . PRO B 2 213 ? 64.207 -52.145 -11.518 1.00 66.29 213 PRO E CA 1
ATOM 5436 C C . PRO B 2 213 ? 64.916 -52.620 -12.773 1.00 66.40 213 PRO E C 1
ATOM 5437 O O . PRO B 2 213 ? 65.761 -51.922 -13.336 1.00 63.08 213 PRO E O 1
ATOM 5441 N N . ARG B 2 214 ? 64.572 -53.832 -13.211 1.00 69.87 214 ARG E N 1
ATOM 5442 C CA . ARG B 2 214 ? 65.276 -54.395 -14.359 1.00 73.28 214 ARG E CA 1
ATOM 5443 C C . ARG B 2 214 ? 64.944 -53.657 -15.648 1.00 73.46 214 ARG E C 1
ATOM 5444 O O . ARG B 2 214 ? 65.786 -53.596 -16.552 1.00 73.15 214 ARG E O 1
ATOM 5452 N N . SER B 2 215 ? 63.743 -53.075 -15.745 1.00 76.41 215 SER E N 1
ATOM 5453 C CA . SER B 2 215 ? 63.297 -52.495 -17.011 1.00 72.31 215 SER E CA 1
ATOM 5454 C C . SER B 2 215 ? 64.112 -51.272 -17.410 1.00 69.26 215 SER E C 1
ATOM 5455 O O . SER B 2 215 ? 64.191 -50.951 -18.602 1.00 74.82 215 SER E O 1
ATOM 5458 N N . VAL B 2 216 ? 64.708 -50.567 -16.445 1.00 57.79 216 VAL E N 1
ATOM 5459 C CA . VAL B 2 216 ? 65.579 -49.429 -16.724 1.00 57.79 216 VAL E CA 1
ATOM 5460 C C . VAL B 2 216 ? 66.872 -49.592 -15.924 1.00 55.35 216 VAL E C 1
ATOM 5461 O O . VAL B 2 216 ? 67.052 -50.563 -15.192 1.00 62.85 216 VAL E O 1
ATOM 5465 N N . LYS B 2 217 ? 67.778 -48.624 -16.071 1.00 48.50 217 LYS E N 1
ATOM 5466 C CA . LYS B 2 217 ? 69.166 -48.799 -15.659 1.00 56.96 217 LYS E CA 1
ATOM 5467 C C . LYS B 2 217 ? 69.651 -47.634 -14.803 1.00 62.19 217 LYS E C 1
ATOM 5468 O O . LYS B 2 217 ? 69.398 -46.468 -15.125 1.00 61.78 217 LYS E O 1
ATOM 5474 N N . GLN B 2 218 ? 70.351 -47.968 -13.716 1.00 61.54 218 GLN E N 1
ATOM 5475 C CA . GLN B 2 218 ? 71.008 -46.988 -12.857 1.00 65.74 218 GLN E CA 1
ATOM 5476 C C . GLN B 2 218 ? 71.938 -46.081 -13.657 1.00 66.83 218 GLN E C 1
ATOM 5477 O O . GLN B 2 218 ? 72.595 -46.521 -14.603 1.00 70.76 218 GLN E O 1
ATOM 5483 N N . VAL B 2 219 ? 71.997 -44.803 -13.273 1.00 62.89 219 VAL E N 1
ATOM 5484 C CA . VAL B 2 219 ? 73.009 -43.887 -13.788 1.00 64.73 219 VAL E CA 1
ATOM 5485 C C . VAL B 2 219 ? 73.548 -43.062 -12.626 1.00 68.75 219 VAL E C 1
ATOM 5486 O O . VAL B 2 219 ? 72.837 -42.779 -11.656 1.00 63.48 219 VAL E O 1
ATOM 5490 N N . GLY B 2 220 ? 74.826 -42.688 -12.727 1.00 80.76 220 GLY E N 1
ATOM 5491 C CA . GLY B 2 220 ? 75.524 -42.003 -11.661 1.00 82.78 220 GLY E CA 1
ATOM 5492 C C . GLY B 2 220 ? 74.947 -40.635 -11.360 1.00 84.49 220 GLY E C 1
ATOM 5493 O O . GLY B 2 220 ? 74.373 -39.981 -12.235 1.00 86.54 220 GLY E O 1
ATOM 5494 N N . PRO B 2 221 ? 75.108 -40.169 -10.097 1.00 86.15 221 PRO E N 1
ATOM 5495 C CA . PRO B 2 221 ? 74.453 -38.928 -9.643 1.00 82.22 221 PRO E CA 1
ATOM 5496 C C . PRO B 2 221 ? 74.556 -37.974 -10.826 1.00 84.81 221 PRO E C 1
ATOM 5497 O O . PRO B 2 221 ? 75.633 -37.795 -11.406 1.00 89.48 221 PRO E O 1
ATOM 5501 N N . MET B 2 222 ? 73.432 -37.355 -11.180 1.00 77.31 222 MET E N 1
ATOM 5502 C CA . MET B 2 222 ? 73.368 -36.492 -12.352 1.00 74.22 222 MET E CA 1
ATOM 5503 C C . MET B 2 222 ? 73.079 -35.135 -11.724 1.00 75.97 222 MET E C 1
ATOM 5504 O O . MET B 2 222 ? 72.024 -34.939 -11.108 1.00 72.31 222 MET E O 1
ATOM 5509 N N . GLU B 2 223 ? 74.021 -34.203 -11.883 1.00 72.70 223 GLU E N 1
ATOM 5510 C CA . GLU B 2 223 ? 73.935 -32.902 -11.232 1.00 72.82 223 GLU E CA 1
ATOM 5511 C C . GLU B 2 223 ? 73.018 -31.795 -11.745 1.00 68.42 223 GLU E C 1
ATOM 5512 O O . GLU B 2 223 ? 72.022 -31.457 -11.097 1.00 71.85 223 GLU E O 1
ATOM 5518 N N . ASP B 2 224 ? 73.347 -31.219 -12.898 1.00 60.57 224 ASP E N 1
ATOM 5519 C CA . ASP B 2 224 ? 72.615 -30.078 -13.417 1.00 60.58 224 ASP E CA 1
ATOM 5520 C C . ASP B 2 224 ? 72.567 -30.200 -14.934 1.00 61.22 224 ASP E C 1
ATOM 5521 O O . ASP B 2 224 ? 71.917 -29.374 -15.581 1.00 68.95 224 ASP E O 1
ATOM 5526 N N . LEU B 2 225 ? 73.227 -31.194 -15.523 1.00 60.62 225 LEU E N 1
ATOM 5527 C CA . LEU B 2 225 ? 73.045 -31.521 -16.937 1.00 59.78 225 LEU E CA 1
ATOM 5528 C C . LEU B 2 225 ? 72.311 -32.856 -16.980 1.00 59.49 225 LEU E C 1
ATOM 5529 O O . LEU B 2 225 ? 72.905 -33.912 -16.740 1.00 58.25 225 LEU E O 1
ATOM 5534 N N . TRP B 2 226 ? 71.018 -32.804 -17.281 1.00 58.75 226 TRP E N 1
ATOM 5535 C CA . TRP B 2 226 ? 70.196 -34.011 -17.311 1.00 56.77 226 TRP E CA 1
ATOM 5536 C C . TRP B 2 226 ? 70.252 -34.681 -18.678 1.00 62.22 226 TRP E C 1
ATOM 5537 O O . TRP B 2 226 ? 69.239 -35.030 -19.284 1.00 60.78 226 TRP E O 1
ATOM 5548 N N . LEU B 2 227 ? 71.476 -34.870 -19.157 1.00 62.99 227 LEU E N 1
ATOM 5549 C CA . LEU B 2 227 ? 71.751 -35.628 -20.366 1.00 59.84 227 LEU E CA 1
ATOM 5550 C C . LEU B 2 227 ? 72.947 -36.518 -20.075 1.00 65.32 227 LEU E C 1
ATOM 5551 O O . LEU B 2 227 ? 74.027 -36.019 -19.742 1.00 65.18 227 LEU E O 1
ATOM 5556 N N . VAL B 2 228 ? 72.749 -37.826 -20.168 1.00 70.79 228 VAL E N 1
ATOM 5557 C CA . VAL B 2 228 ? 73.821 -38.795 -19.974 1.00 77.37 228 VAL E CA 1
ATOM 5558 C C . VAL B 2 228 ? 74.482 -39.034 -21.329 1.00 78.34 228 VAL E C 1
ATOM 5559 O O . VAL B 2 228 ? 73.811 -39.522 -22.254 1.00 71.58 228 VAL E O 1
ATOM 5563 N N . PRO B 2 229 ? 75.753 -38.684 -21.501 1.00 80.07 229 PRO E N 1
ATOM 5564 C CA . PRO B 2 229 ? 76.389 -38.847 -22.812 1.00 75.52 229 PRO E CA 1
ATOM 5565 C C . PRO B 2 229 ? 76.466 -40.315 -23.196 1.00 78.22 229 PRO E C 1
ATOM 5566 O O . PRO B 2 229 ? 76.748 -41.180 -22.365 1.00 82.34 229 PRO E O 1
ATOM 5570 N N . ALA B 2 230 ? 76.199 -40.593 -24.471 1.00 77.76 230 ALA E N 1
ATOM 5571 C CA . ALA B 2 230 ? 76.163 -41.974 -24.929 1.00 87.07 230 ALA E CA 1
ATOM 5572 C C . ALA B 2 230 ? 77.544 -42.524 -25.259 1.00 84.71 230 ALA E C 1
ATOM 5573 O O . ALA B 2 230 ? 77.741 -43.742 -25.196 1.00 77.33 230 ALA E O 1
ATOM 5575 N N . GLY B 2 231 ? 78.503 -41.664 -25.591 1.00 82.47 231 GLY E N 1
ATOM 5576 C CA . GLY B 2 231 ? 79.791 -42.140 -26.056 1.00 94.13 231 GLY E CA 1
ATOM 5577 C C . GLY B 2 231 ? 79.704 -42.634 -27.485 1.00 94.08 231 GLY E C 1
ATOM 5578 O O . GLY B 2 231 ? 80.189 -41.973 -28.409 1.00 93.05 231 GLY E O 1
ATOM 5579 N N . ARG B 2 232 ? 79.086 -43.798 -27.678 1.00 85.60 232 ARG E N 1
ATOM 5580 C CA . ARG B 2 232 ? 78.753 -44.259 -29.019 1.00 87.58 232 ARG E CA 1
ATOM 5581 C C . ARG B 2 232 ? 77.834 -43.248 -29.691 1.00 89.56 232 ARG E C 1
ATOM 5582 O O . ARG B 2 232 ? 76.743 -42.963 -29.189 1.00 92.40 232 ARG E O 1
ATOM 5590 N N . ASP B 2 233 ? 78.280 -42.696 -30.820 1.00 89.75 233 ASP E N 1
ATOM 5591 C CA . ASP B 2 233 ? 77.479 -41.722 -31.552 1.00 85.72 233 ASP E CA 1
ATOM 5592 C C . ASP B 2 233 ? 76.178 -42.353 -32.030 1.00 84.56 233 ASP E C 1
ATOM 5593 O O . ASP B 2 233 ? 76.190 -43.235 -32.895 1.00 86.18 233 ASP E O 1
ATOM 5598 N N . MET B 2 234 ? 75.056 -41.911 -31.471 1.00 79.42 234 MET E N 1
ATOM 5599 C CA . MET B 2 234 ? 73.754 -42.467 -31.810 1.00 76.52 234 MET E CA 1
ATOM 5600 C C . MET B 2 234 ? 73.088 -41.655 -32.913 1.00 67.90 234 MET E C 1
ATOM 5601 O O . MET B 2 234 ? 73.361 -40.465 -33.087 1.00 66.37 234 MET E O 1
ATOM 5606 N N . ALA B 2 235 ? 72.198 -42.311 -33.655 1.00 67.10 235 ALA E N 1
ATOM 5607 C CA . ALA B 2 235 ? 71.557 -41.688 -34.803 1.00 63.99 235 ALA E CA 1
ATOM 5608 C C . ALA B 2 235 ? 70.101 -42.122 -34.899 1.00 66.01 235 ALA E C 1
ATOM 5609 O O . ALA B 2 235 ? 69.734 -43.221 -34.478 1.00 62.33 235 ALA E O 1
ATOM 5611 N N . CYS B 2 236 ? 69.280 -41.248 -35.477 1.00 69.37 236 CYS E N 1
ATOM 5612 C CA . CYS B 2 236 ? 67.874 -41.530 -35.721 1.00 66.04 236 CYS E CA 1
ATOM 5613 C C . CYS B 2 236 ? 67.686 -42.045 -37.143 1.00 64.63 236 CYS E C 1
ATOM 5614 O O . CYS B 2 236 ? 68.346 -41.580 -38.078 1.00 62.12 236 CYS E O 1
ATOM 5617 N N . TYR B 2 237 ? 66.773 -43.003 -37.300 1.00 58.08 237 TYR E N 1
ATOM 5618 C CA . TYR B 2 237 ? 66.390 -43.500 -38.617 1.00 52.01 237 TYR E CA 1
ATOM 5619 C C . TYR B 2 237 ? 64.935 -43.944 -38.582 1.00 54.97 237 TYR E C 1
ATOM 5620 O O . TYR B 2 237 ? 64.519 -44.626 -37.639 1.00 58.68 237 TYR E O 1
ATOM 5629 N N . SER B 2 238 ? 64.172 -43.579 -39.617 1.00 51.95 238 SER E N 1
ATOM 5630 C CA . SER B 2 238 ? 62.761 -43.938 -39.709 1.00 53.88 238 SER E CA 1
ATOM 5631 C C . SER B 2 238 ? 62.441 -44.546 -41.067 1.00 55.19 238 SER E C 1
ATOM 5632 O O . SER B 2 238 ? 63.014 -44.164 -42.092 1.00 52.60 238 SER E O 1
ATOM 5635 N N . PHE B 2 239 ? 61.487 -45.478 -41.056 1.00 56.83 239 PHE E N 1
ATOM 5636 C CA . PHE B 2 239 ? 61.032 -46.187 -42.244 1.00 55.16 239 PHE E CA 1
ATOM 5637 C C . PHE B 2 239 ? 59.554 -46.517 -42.083 1.00 54.93 239 PHE E C 1
ATOM 5638 O O . PHE B 2 239 ? 59.051 -46.639 -40.962 1.00 56.45 239 PHE E O 1
ATOM 5646 N N . HIS B 2 240 ? 58.863 -46.674 -43.208 1.00 55.56 240 HIS E N 1
ATOM 5647 C CA . HIS B 2 240 ? 57.441 -46.996 -43.210 1.00 56.87 240 HIS E CA 1
ATOM 5648 C C . HIS B 2 240 ? 57.247 -48.474 -43.518 1.00 56.79 240 HIS E C 1
ATOM 5649 O O . HIS B 2 240 ? 57.879 -49.007 -44.436 1.00 61.19 240 HIS E O 1
ATOM 5656 N N . VAL B 2 241 ? 56.377 -49.133 -42.754 1.00 57.81 241 VAL E N 1
ATOM 5657 C CA . VAL B 2 241 ? 56.006 -50.522 -43.011 1.00 63.30 241 VAL E CA 1
ATOM 5658 C C . VAL B 2 241 ? 54.549 -50.539 -43.462 1.00 68.30 241 VAL E C 1
ATOM 5659 O O . VAL B 2 241 ? 53.661 -50.013 -42.777 1.00 68.42 241 VAL E O 1
ATOM 5663 N N . SER B 2 242 ? 54.314 -51.118 -44.638 1.00 74.74 242 SER E N 1
ATOM 5664 C CA . SER B 2 242 ? 53.057 -50.950 -45.352 1.00 68.63 242 SER E CA 1
ATOM 5665 C C . SER B 2 242 ? 51.927 -51.715 -44.667 1.00 73.68 242 SER E C 1
ATOM 5666 O O . SER B 2 242 ? 52.105 -52.365 -43.633 1.00 77.53 242 SER E O 1
ATOM 5669 N N . ASP B 2 243 ? 50.734 -51.618 -45.262 1.00 78.45 243 ASP E N 1
ATOM 5670 C CA . ASP B 2 243 ? 49.627 -52.468 -44.839 1.00 86.90 243 ASP E CA 1
ATOM 5671 C C . ASP B 2 243 ? 49.829 -53.898 -45.320 1.00 92.81 243 ASP E C 1
ATOM 5672 O O . ASP B 2 243 ? 49.495 -54.853 -44.608 1.00 87.79 243 ASP E O 1
ATOM 5677 N N . ALA B 2 244 ? 50.367 -54.062 -46.532 1.00 90.67 244 ALA E N 1
ATOM 5678 C CA . ALA B 2 244 ? 50.726 -55.391 -47.016 1.00 86.47 244 ALA E CA 1
ATOM 5679 C C . ALA B 2 244 ? 51.689 -56.075 -46.054 1.00 88.16 244 ALA E C 1
ATOM 5680 O O . ALA B 2 244 ? 51.471 -57.222 -45.644 1.00 86.78 244 ALA E O 1
ATOM 5682 N N . VAL B 2 245 ? 52.756 -55.371 -45.665 1.00 82.17 245 VAL E N 1
ATOM 5683 C CA . VAL B 2 245 ? 53.708 -55.926 -44.712 1.00 78.65 245 VAL E CA 1
ATOM 5684 C C . VAL B 2 245 ? 53.053 -56.175 -43.361 1.00 79.20 245 VAL E C 1
ATOM 5685 O O . VAL B 2 245 ? 53.567 -56.959 -42.560 1.00 83.87 245 VAL E O 1
ATOM 5689 N N . LEU B 2 246 ? 51.920 -55.529 -43.086 1.00 79.17 246 LEU E N 1
ATOM 5690 C CA . LEU B 2 246 ? 51.136 -55.857 -41.904 1.00 87.31 246 LEU E CA 1
ATOM 5691 C C . LEU B 2 246 ? 50.115 -56.953 -42.170 1.00 93.17 246 LEU E C 1
ATOM 5692 O O . LEU B 2 246 ? 49.535 -57.486 -41.216 1.00 91.64 246 LEU E O 1
ATOM 5697 N N . LYS B 2 247 ? 49.877 -57.293 -43.440 1.00 96.39 247 LYS E N 1
ATOM 5698 C CA . LYS B 2 247 ? 49.085 -58.474 -43.764 1.00 101.20 247 LYS E CA 1
ATOM 5699 C C . LYS B 2 247 ? 49.924 -59.738 -43.634 1.00 99.98 247 LYS E C 1
ATOM 5700 O O . LYS B 2 247 ? 49.541 -60.673 -42.923 1.00 101.61 247 LYS E O 1
ATOM 5706 N N . LYS B 2 248 ? 51.086 -59.768 -44.296 1.00 97.11 248 LYS E N 1
ATOM 5707 C CA . LYS B 2 248 ? 51.951 -60.943 -44.234 1.00 97.26 248 LYS E CA 1
ATOM 5708 C C . LYS B 2 248 ? 52.366 -61.261 -42.802 1.00 94.22 248 LYS E C 1
ATOM 5709 O O . LYS B 2 248 ? 52.562 -62.433 -42.463 1.00 95.25 248 LYS E O 1
ATOM 5715 N N . LEU B 2 249 ? 52.461 -60.244 -41.939 1.00 93.02 249 LEU E N 1
ATOM 5716 C CA . LEU B 2 249 ? 52.842 -60.487 -40.551 1.00 88.26 249 LEU E CA 1
ATOM 5717 C C . LEU B 2 249 ? 51.706 -61.121 -39.757 1.00 94.39 249 LEU E C 1
ATOM 5718 O O . LEU B 2 249 ? 51.962 -61.827 -38.774 1.00 94.55 249 LEU E O 1
ATOM 5723 N N . HIS B 2 250 ? 50.454 -60.887 -40.156 1.00 95.44 250 HIS E N 1
ATOM 5724 C CA . HIS B 2 250 ? 49.349 -61.618 -39.544 1.00 102.73 250 HIS E CA 1
ATOM 5725 C C . HIS B 2 250 ? 49.318 -63.061 -40.030 1.00 108.22 250 HIS E C 1
ATOM 5726 O O . HIS B 2 250 ? 49.242 -63.996 -39.222 1.00 108.38 250 HIS E O 1
ATOM 5733 N N . GLN B 2 251 ? 49.402 -63.263 -41.349 1.00 109.01 251 GLN E N 1
ATOM 5734 C CA . GLN B 2 251 ? 49.225 -64.575 -41.970 1.00 110.12 251 GLN E CA 1
ATOM 5735 C C . GLN B 2 251 ? 50.090 -65.650 -41.316 1.00 107.23 251 GLN E C 1
ATOM 5736 O O . GLN B 2 251 ? 49.799 -66.844 -41.442 1.00 101.68 251 GLN E O 1
ATOM 5742 N N . GLN B 2 252 ? 51.152 -65.243 -40.624 1.00 100.75 252 GLN E N 1
ATOM 5743 C CA . GLN B 2 252 ? 51.941 -66.155 -39.807 1.00 93.72 252 GLN E CA 1
ATOM 5744 C C . GLN B 2 252 ? 51.194 -66.661 -38.576 1.00 96.03 252 GLN E C 1
ATOM 5745 O O . GLN B 2 252 ? 51.682 -66.548 -37.451 1.00 95.98 252 GLN E O 1
ATOM 5751 N N . ALA B 2 261 ? 47.957 -60.955 -30.233 1.00 73.29 261 ALA E N 1
ATOM 5752 C CA . ALA B 2 261 ? 49.060 -60.011 -30.381 1.00 83.80 261 ALA E CA 1
ATOM 5753 C C . ALA B 2 261 ? 48.855 -59.127 -31.609 1.00 92.14 261 ALA E C 1
ATOM 5754 O O . ALA B 2 261 ? 48.883 -59.607 -32.743 1.00 92.44 261 ALA E O 1
ATOM 5756 N N . GLY B 2 262 ? 48.658 -57.832 -31.367 1.00 94.66 262 GLY E N 1
ATOM 5757 C CA . GLY B 2 262 ? 48.349 -56.884 -32.416 1.00 88.08 262 GLY E CA 1
ATOM 5758 C C . GLY B 2 262 ? 49.567 -56.469 -33.222 1.00 79.04 262 GLY E C 1
ATOM 5759 O O . GLY B 2 262 ? 50.672 -56.995 -33.073 1.00 77.35 262 GLY E O 1
ATOM 5760 N N . THR B 2 263 ? 49.347 -55.477 -34.092 1.00 67.12 263 THR E N 1
ATOM 5761 C CA . THR B 2 263 ? 50.376 -55.111 -35.059 1.00 70.01 263 THR E CA 1
ATOM 5762 C C . THR B 2 263 ? 51.553 -54.397 -34.406 1.00 73.57 263 THR E C 1
ATOM 5763 O O . THR B 2 263 ? 52.687 -54.546 -34.874 1.00 73.22 263 THR E O 1
ATOM 5767 N N . PHE B 2 264 ? 51.326 -53.625 -33.337 1.00 73.16 264 PHE E N 1
ATOM 5768 C CA . PHE B 2 264 ? 52.468 -53.060 -32.620 1.00 73.08 264 PHE E CA 1
ATOM 5769 C C . PHE B 2 264 ? 53.417 -54.159 -32.169 1.00 71.33 264 PHE E C 1
ATOM 5770 O O . PHE B 2 264 ? 54.642 -54.024 -32.280 1.00 68.94 264 PHE E O 1
ATOM 5778 N N . GLU B 2 265 ? 52.867 -55.260 -31.664 1.00 73.97 265 GLU E N 1
ATOM 5779 C CA . GLU B 2 265 ? 53.694 -56.309 -31.089 1.00 75.75 265 GLU E CA 1
ATOM 5780 C C . GLU B 2 265 ? 54.415 -57.143 -32.136 1.00 77.48 265 GLU E C 1
ATOM 5781 O O . GLU B 2 265 ? 55.429 -57.761 -31.802 1.00 75.03 265 GLU E O 1
ATOM 5787 N N . LEU B 2 266 ? 53.937 -57.171 -33.385 1.00 72.72 266 LEU E N 1
ATOM 5788 C CA . LEU B 2 266 ? 54.706 -57.817 -34.440 1.00 76.19 266 LEU E CA 1
ATOM 5789 C C . LEU B 2 266 ? 55.571 -56.821 -35.215 1.00 76.53 266 LEU E C 1
ATOM 5790 O O . LEU B 2 266 ? 56.609 -57.215 -35.761 1.00 77.33 266 LEU E O 1
ATOM 5795 N N . VAL B 2 267 ? 55.196 -55.536 -35.260 1.00 73.74 267 VAL E N 1
ATOM 5796 C CA . VAL B 2 267 ? 56.057 -54.557 -35.932 1.00 70.34 267 VAL E CA 1
ATOM 5797 C C . VAL B 2 267 ? 57.329 -54.325 -35.122 1.00 70.73 267 VAL E C 1
ATOM 5798 O O . VAL B 2 267 ? 58.402 -54.106 -35.696 1.00 70.03 267 VAL E O 1
ATOM 5802 N N . SER B 2 268 ? 57.250 -54.376 -33.793 1.00 67.13 268 SER E N 1
ATOM 5803 C CA . SER B 2 268 ? 58.468 -54.288 -32.999 1.00 65.57 268 SER E CA 1
ATOM 5804 C C . SER B 2 268 ? 59.141 -55.637 -32.795 1.00 69.88 268 SER E C 1
ATOM 5805 O O . SER B 2 268 ? 60.342 -55.669 -32.512 1.00 70.18 268 SER E O 1
ATOM 5808 N N . ALA B 2 269 ? 58.408 -56.746 -32.938 1.00 72.63 269 ALA E N 1
ATOM 5809 C CA . ALA B 2 269 ? 59.043 -58.060 -32.868 1.00 72.67 269 ALA E CA 1
ATOM 5810 C C . ALA B 2 269 ? 60.051 -58.248 -33.990 1.00 70.76 269 ALA E C 1
ATOM 5811 O O . ALA B 2 269 ? 61.139 -58.797 -33.774 1.00 68.20 269 ALA E O 1
ATOM 5813 N N . LEU B 2 270 ? 59.695 -57.822 -35.203 1.00 66.51 270 LEU E N 1
ATOM 5814 C CA . LEU B 2 270 ? 60.614 -57.935 -36.328 1.00 64.29 270 LEU E CA 1
ATOM 5815 C C . LEU B 2 270 ? 61.852 -57.075 -36.104 1.00 65.33 270 LEU E C 1
ATOM 5816 O O . LEU B 2 270 ? 62.981 -57.520 -36.336 1.00 68.06 270 LEU E O 1
ATOM 5821 N N . VAL B 2 271 ? 61.654 -55.825 -35.675 1.00 66.70 271 VAL E N 1
ATOM 5822 C CA . VAL B 2 271 ? 62.791 -54.961 -35.367 1.00 66.27 271 VAL E CA 1
ATOM 5823 C C . VAL B 2 271 ? 63.600 -55.549 -34.220 1.00 68.34 271 VAL E C 1
ATOM 5824 O O . VAL B 2 271 ? 64.836 -55.493 -34.218 1.00 65.02 271 VAL E O 1
ATOM 5828 N N . TRP B 2 272 ? 62.910 -56.107 -33.221 1.00 69.69 272 TRP E N 1
ATOM 5829 C CA . TRP B 2 272 ? 63.556 -56.852 -32.145 1.00 69.36 272 TRP E CA 1
ATOM 5830 C C . TRP B 2 272 ? 64.567 -57.847 -32.700 1.00 72.79 272 TRP E C 1
ATOM 5831 O O . TRP B 2 272 ? 65.764 -57.787 -32.396 1.00 71.40 272 TRP E O 1
ATOM 5842 N N . GLN B 2 273 ? 64.089 -58.761 -33.544 1.00 70.58 273 GLN E N 1
ATOM 5843 C CA . GLN B 2 273 ? 64.946 -59.796 -34.106 1.00 68.46 273 GLN E CA 1
ATOM 5844 C C . GLN B 2 273 ? 66.042 -59.194 -34.978 1.00 67.61 273 GLN E C 1
ATOM 5845 O O . GLN B 2 273 ? 67.214 -59.577 -34.873 1.00 67.59 273 GLN E O 1
ATOM 5851 N N . ALA B 2 274 ? 65.681 -58.225 -35.827 1.00 69.19 274 ALA E N 1
ATOM 5852 C CA . ALA B 2 274 ? 66.639 -57.661 -36.776 1.00 68.58 274 ALA E CA 1
ATOM 5853 C C . ALA B 2 274 ? 67.796 -56.965 -36.066 1.00 72.07 274 ALA E C 1
ATOM 5854 O O . ALA B 2 274 ? 68.956 -57.102 -36.474 1.00 68.40 274 ALA E O 1
ATOM 5856 N N . VAL B 2 275 ? 67.503 -56.205 -35.007 1.00 74.69 275 VAL E N 1
ATOM 5857 C CA . VAL B 2 275 ? 68.576 -55.593 -34.229 1.00 71.17 275 VAL E CA 1
ATOM 5858 C C . VAL B 2 275 ? 69.423 -56.669 -33.564 1.00 70.90 275 VAL E C 1
ATOM 5859 O O . VAL B 2 275 ? 70.640 -56.507 -33.403 1.00 71.67 275 VAL E O 1
ATOM 5863 N N . ALA B 2 276 ? 68.803 -57.789 -33.182 1.00 69.31 276 ALA E N 1
ATOM 5864 C CA . ALA B 2 276 ? 69.542 -58.887 -32.571 1.00 69.30 276 ALA E CA 1
ATOM 5865 C C . ALA B 2 276 ? 70.404 -59.637 -33.578 1.00 69.92 276 ALA E C 1
ATOM 5866 O O . ALA B 2 276 ? 71.357 -60.312 -33.177 1.00 69.49 276 ALA E O 1
ATOM 5868 N N . LYS B 2 277 ? 70.089 -59.544 -34.871 1.00 67.43 277 LYS E N 1
ATOM 5869 C CA . LYS B 2 277 ? 70.960 -60.125 -35.884 1.00 64.70 277 LYS E CA 1
ATOM 5870 C C . LYS B 2 277 ? 72.246 -59.326 -36.055 1.00 63.83 277 LYS E C 1
ATOM 5871 O O . LYS B 2 277 ? 73.214 -59.843 -36.622 1.00 72.20 277 LYS E O 1
ATOM 5877 N N . ILE B 2 278 ? 72.282 -58.087 -35.569 1.00 60.88 278 ILE E N 1
ATOM 5878 C CA . ILE B 2 278 ? 73.445 -57.220 -35.728 1.00 62.03 278 ILE E CA 1
ATOM 5879 C C . ILE B 2 278 ? 74.161 -56.954 -34.413 1.00 65.47 278 ILE E C 1
ATOM 5880 O O . ILE B 2 278 ? 75.252 -56.359 -34.427 1.00 66.82 278 ILE E O 1
ATOM 5885 N N . ARG B 2 279 ? 73.609 -57.386 -33.282 1.00 64.60 279 ARG E N 1
ATOM 5886 C CA . ARG B 2 279 ? 74.301 -57.193 -32.014 1.00 72.38 279 ARG E CA 1
ATOM 5887 C C . ARG B 2 279 ? 74.227 -58.438 -31.140 1.00 73.82 279 ARG E C 1
ATOM 5888 O O . ARG B 2 279 ? 75.132 -58.690 -30.337 1.00 71.15 279 ARG E O 1
ATOM 5896 N N . GLY B 2 280 ? 73.162 -59.221 -31.287 1.00 72.34 280 GLY E N 1
ATOM 5897 C CA . GLY B 2 280 ? 73.051 -60.472 -30.564 1.00 74.57 280 GLY E CA 1
ATOM 5898 C C . GLY B 2 280 ? 72.526 -60.327 -29.150 1.00 82.84 280 GLY E C 1
ATOM 5899 O O . GLY B 2 280 ? 71.731 -61.153 -28.690 1.00 80.19 280 GLY E O 1
ATOM 5900 N N . ASP B 2 281 ? 72.959 -59.272 -28.456 1.00 84.22 281 ASP E N 1
ATOM 5901 C CA . ASP B 2 281 ? 72.643 -59.058 -27.042 1.00 91.27 281 ASP E CA 1
ATOM 5902 C C . ASP B 2 281 ? 71.238 -58.463 -26.885 1.00 89.29 281 ASP E C 1
ATOM 5903 O O . ASP B 2 281 ? 71.043 -57.317 -26.481 1.00 94.82 281 ASP E O 1
ATOM 5908 N N . VAL B 2 282 ? 70.230 -59.260 -27.246 1.00 83.71 282 VAL E N 1
ATOM 5909 C CA . VAL B 2 282 ? 68.861 -58.761 -27.161 1.00 83.56 282 VAL E CA 1
ATOM 5910 C C . VAL B 2 282 ? 67.941 -59.833 -26.583 1.00 83.12 282 VAL E C 1
ATOM 5911 O O . VAL B 2 282 ? 66.835 -60.053 -27.087 1.00 82.38 282 VAL E O 1
ATOM 5915 N N . ASP B 2 283 ? 68.367 -60.489 -25.500 1.00 80.97 283 ASP E N 1
ATOM 5916 C CA . ASP B 2 283 ? 67.488 -61.478 -24.887 1.00 83.89 283 ASP E CA 1
ATOM 5917 C C . ASP B 2 283 ? 66.415 -60.808 -24.037 1.00 84.25 283 ASP E C 1
ATOM 5918 O O . ASP B 2 283 ? 65.276 -61.284 -23.983 1.00 83.48 283 ASP E O 1
ATOM 5923 N N . THR B 2 284 ? 66.749 -59.692 -23.393 1.00 89.62 284 THR E N 1
ATOM 5924 C CA . THR B 2 284 ? 65.787 -58.907 -22.631 1.00 85.32 284 THR E CA 1
ATOM 5925 C C . THR B 2 284 ? 65.471 -57.609 -23.363 1.00 78.87 284 THR E C 1
ATOM 5926 O O . THR B 2 284 ? 66.362 -56.971 -23.933 1.00 75.69 284 THR E O 1
ATOM 5930 N N . VAL B 2 285 ? 64.194 -57.230 -23.344 1.00 79.68 285 VAL E N 1
ATOM 5931 C CA . VAL B 2 285 ? 63.688 -56.081 -24.088 1.00 73.32 285 VAL E CA 1
ATOM 5932 C C . VAL B 2 285 ? 62.762 -55.286 -23.173 1.00 77.46 285 VAL E C 1
ATOM 5933 O O . VAL B 2 285 ? 61.999 -55.863 -22.390 1.00 80.04 285 VAL E O 1
ATOM 5937 N N . THR B 2 286 ? 62.857 -53.959 -23.237 1.00 70.99 286 THR E N 1
ATOM 5938 C CA . THR B 2 286 ? 61.993 -53.081 -22.455 1.00 69.52 286 THR E CA 1
ATOM 5939 C C . THR B 2 286 ? 60.892 -52.528 -23.350 1.00 67.87 286 THR E C 1
ATOM 5940 O O . THR B 2 286 ? 61.159 -52.081 -24.468 1.00 63.92 286 THR E O 1
ATOM 5944 N N . VAL B 2 287 ? 59.657 -52.563 -22.857 1.00 63.75 287 VAL E N 1
ATOM 5945 C CA . VAL B 2 287 ? 58.497 -52.093 -23.603 1.00 57.09 287 VAL E CA 1
ATOM 5946 C C . VAL B 2 287 ? 57.913 -50.887 -22.882 1.00 56.78 287 VAL E C 1
ATOM 5947 O O . VAL B 2 287 ? 57.668 -50.936 -21.671 1.00 57.37 287 VAL E O 1
ATOM 5951 N N . VAL B 2 288 ? 57.710 -49.800 -23.625 1.00 58.43 288 VAL E N 1
ATOM 5952 C CA . VAL B 2 288 ? 57.013 -48.609 -23.148 1.00 58.86 288 VAL E CA 1
ATOM 5953 C C . VAL B 2 288 ? 55.778 -48.433 -24.020 1.00 55.91 288 VAL E C 1
ATOM 5954 O O . VAL B 2 288 ? 55.890 -48.340 -25.249 1.00 57.19 288 VAL E O 1
ATOM 5958 N N . ARG B 2 289 ? 54.603 -48.395 -23.396 1.00 54.46 289 ARG E N 1
ATOM 5959 C CA . ARG B 2 289 ? 53.356 -48.380 -24.151 1.00 61.21 289 ARG E CA 1
ATOM 5960 C C . ARG B 2 289 ? 52.455 -47.250 -23.678 1.00 58.47 289 ARG E C 1
ATOM 5961 O O . ARG B 2 289 ? 52.226 -47.093 -22.475 1.00 60.13 289 ARG E O 1
ATOM 5969 N N . ALA B 2 290 ? 51.958 -46.458 -24.633 1.00 56.65 290 ALA E N 1
ATOM 5970 C CA . ALA B 2 290 ? 51.036 -45.358 -24.350 1.00 57.04 290 ALA E CA 1
ATOM 5971 C C . ALA B 2 290 ? 49.613 -45.910 -24.332 1.00 62.25 290 ALA E C 1
ATOM 5972 O O . ALA B 2 290 ? 48.853 -45.803 -25.298 1.00 64.44 290 ALA E O 1
ATOM 5974 N N . ASP B 2 291 ? 49.250 -46.511 -23.203 1.00 60.78 291 ASP E N 1
ATOM 5975 C CA . ASP B 2 291 ? 47.917 -47.069 -23.025 1.00 64.09 291 ASP E CA 1
ATOM 5976 C C . ASP B 2 291 ? 46.990 -45.999 -22.462 1.00 77.16 291 ASP E C 1
ATOM 5977 O O . ASP B 2 291 ? 47.241 -45.459 -21.378 1.00 76.44 291 ASP E O 1
ATOM 5982 N N . ALA B 2 292 ? 45.913 -45.706 -23.197 1.00 75.00 292 ALA E N 1
ATOM 5983 C CA . ALA B 2 292 ? 44.925 -44.744 -22.728 1.00 71.80 292 ALA E CA 1
ATOM 5984 C C . ALA B 2 292 ? 44.139 -45.259 -21.530 1.00 78.43 292 ALA E C 1
ATOM 5985 O O . ALA B 2 292 ? 43.537 -44.458 -20.809 1.00 90.13 292 ALA E O 1
ATOM 5987 N N . ALA B 2 293 ? 44.142 -46.573 -21.295 1.00 77.02 293 ALA E N 1
ATOM 5988 C CA . ALA B 2 293 ? 43.367 -47.138 -20.197 1.00 77.99 293 ALA E CA 1
ATOM 5989 C C . ALA B 2 293 ? 43.961 -46.818 -18.831 1.00 75.39 293 ALA E C 1
ATOM 5990 O O . ALA B 2 293 ? 43.228 -46.822 -17.837 1.00 81.07 293 ALA E O 1
ATOM 5992 N N . ALA B 2 294 ? 45.263 -46.551 -18.752 1.00 71.85 294 ALA E N 1
ATOM 5993 C CA . ALA B 2 294 ? 45.903 -46.174 -17.499 1.00 83.54 294 ALA E CA 1
ATOM 5994 C C . ALA B 2 294 ? 46.037 -44.664 -17.343 1.00 82.00 294 ALA E C 1
ATOM 5995 O O . ALA B 2 294 ? 46.681 -44.202 -16.393 1.00 73.39 294 ALA E O 1
ATOM 5997 N N . ARG B 2 295 ? 45.442 -43.887 -18.247 1.00 79.43 295 ARG E N 1
ATOM 5998 C CA . ARG B 2 295 ? 45.590 -42.437 -18.233 1.00 74.48 295 ARG E CA 1
ATOM 5999 C C . ARG B 2 295 ? 44.622 -41.823 -17.228 1.00 68.93 295 ARG E C 1
ATOM 6000 O O . ARG B 2 295 ? 43.406 -42.022 -17.321 1.00 63.28 295 ARG E O 1
ATOM 6008 N N . SER B 2 296 ? 45.169 -41.070 -16.271 1.00 54.84 296 SER E N 1
ATOM 6009 C CA . SER B 2 296 ? 44.375 -40.468 -15.210 1.00 55.85 296 SER E CA 1
ATOM 6010 C C . SER B 2 296 ? 43.572 -39.262 -15.671 1.00 57.67 296 SER E C 1
ATOM 6011 O O . SER B 2 296 ? 42.783 -38.732 -14.882 1.00 62.79 296 SER E O 1
ATOM 6014 N N . GLY B 2 297 ? 43.750 -38.814 -16.911 1.00 57.55 297 GLY E N 1
ATOM 6015 C CA . GLY B 2 297 ? 43.093 -37.620 -17.390 1.00 59.04 297 GLY E CA 1
ATOM 6016 C C . GLY B 2 297 ? 43.874 -36.340 -17.187 1.00 56.41 297 GLY E C 1
ATOM 6017 O O . GLY B 2 297 ? 43.512 -35.312 -17.776 1.00 58.01 297 GLY E O 1
ATOM 6018 N N . LYS B 2 298 ? 44.923 -36.364 -16.369 1.00 49.38 298 LYS E N 1
ATOM 6019 C CA . LYS B 2 298 ? 45.769 -35.192 -16.210 1.00 48.51 298 LYS E CA 1
ATOM 6020 C C . LYS B 2 298 ? 46.552 -34.942 -17.493 1.00 51.52 298 LYS E C 1
ATOM 6021 O O . LYS B 2 298 ? 47.051 -35.876 -18.128 1.00 57.49 298 LYS E O 1
ATOM 6027 N N . SER B 2 299 ? 46.653 -33.671 -17.878 1.00 43.86 299 SER E N 1
ATOM 6028 C CA . SER B 2 299 ? 47.142 -33.323 -19.203 1.00 44.69 299 SER E CA 1
ATOM 6029 C C . SER B 2 299 ? 48.657 -33.160 -19.275 1.00 44.39 299 SER E C 1
ATOM 6030 O O . SER B 2 299 ? 49.210 -33.151 -20.381 1.00 49.62 299 SER E O 1
ATOM 6033 N N . LEU B 2 300 ? 49.341 -33.041 -18.138 1.00 40.09 300 LEU E N 1
ATOM 6034 C CA . LEU B 2 300 ? 50.796 -32.896 -18.098 1.00 38.35 300 LEU E CA 1
ATOM 6035 C C . LEU B 2 300 ? 51.394 -33.983 -17.203 1.00 44.87 300 LEU E C 1
ATOM 6036 O O . LEU B 2 300 ? 52.085 -33.703 -16.223 1.00 45.64 300 LEU E O 1
ATOM 6041 N N . ALA B 2 301 ? 51.136 -35.240 -17.553 1.00 45.91 301 ALA E N 1
ATOM 6042 C CA . ALA B 2 301 ? 51.404 -36.361 -16.667 1.00 51.45 301 ALA E CA 1
ATOM 6043 C C . ALA B 2 301 ? 52.680 -37.097 -17.085 1.00 52.34 301 ALA E C 1
ATOM 6044 O O . ALA B 2 301 ? 53.493 -36.578 -17.853 1.00 47.91 301 ALA E O 1
ATOM 6046 N N . ASN B 2 302 ? 52.875 -38.300 -16.554 1.00 58.25 302 ASN E N 1
ATOM 6047 C CA . ASN B 2 302 ? 53.879 -39.228 -17.060 1.00 53.02 302 ASN E CA 1
ATOM 6048 C C . ASN B 2 302 ? 53.425 -40.634 -16.707 1.00 53.54 302 ASN E C 1
ATOM 6049 O O . ASN B 2 302 ? 53.999 -41.284 -15.828 1.00 53.08 302 ASN E O 1
ATOM 6054 N N . GLU B 2 303 ? 52.373 -41.092 -17.383 1.00 56.70 303 GLU E N 1
ATOM 6055 C CA . GLU B 2 303 ? 51.707 -42.339 -17.035 1.00 59.19 303 GLU E CA 1
ATOM 6056 C C . GLU B 2 303 ? 51.776 -43.333 -18.182 1.00 57.30 303 GLU E C 1
ATOM 6057 O O . GLU B 2 303 ? 50.747 -43.838 -18.643 1.00 55.91 303 GLU E O 1
ATOM 6063 N N . MET B 2 304 ? 52.981 -43.615 -18.656 1.00 62.63 304 MET E N 1
ATOM 6064 C CA . MET B 2 304 ? 53.186 -44.647 -19.657 1.00 62.10 304 MET E CA 1
ATOM 6065 C C . MET B 2 304 ? 53.682 -45.910 -18.970 1.00 60.58 304 MET E C 1
ATOM 6066 O O . MET B 2 304 ? 54.426 -45.843 -17.986 1.00 56.37 304 MET E O 1
ATOM 6071 N N . LYS B 2 305 ? 53.244 -47.058 -19.480 1.00 61.09 305 LYS E N 1
ATOM 6072 C CA . LYS B 2 305 ? 53.523 -48.342 -18.853 1.00 58.27 305 LYS E CA 1
ATOM 6073 C C . LYS B 2 305 ? 54.882 -48.855 -19.311 1.00 59.20 305 LYS E C 1
ATOM 6074 O O . LYS B 2 305 ? 55.184 -48.848 -20.508 1.00 59.36 305 LYS E O 1
ATOM 6080 N N . VAL B 2 306 ? 55.701 -49.286 -18.352 1.00 62.61 306 VAL E N 1
ATOM 6081 C CA . VAL B 2 306 ? 57.061 -49.746 -18.610 1.00 63.44 306 VAL E CA 1
ATOM 6082 C C . VAL B 2 306 ? 57.227 -51.138 -18.016 1.00 67.52 306 VAL E C 1
ATOM 6083 O O . VAL B 2 306 ? 56.933 -51.352 -16.835 1.00 68.53 306 VAL E O 1
ATOM 6087 N N . GLY B 2 307 ? 57.702 -52.079 -18.831 1.00 72.17 307 GLY E N 1
ATOM 6088 C CA . GLY B 2 307 ? 57.985 -53.426 -18.382 1.00 75.44 307 GLY E CA 1
ATOM 6089 C C . GLY B 2 307 ? 59.135 -54.017 -19.170 1.00 75.61 307 GLY E C 1
ATOM 6090 O O . GLY B 2 307 ? 59.742 -53.352 -20.012 1.00 75.18 307 GLY E O 1
ATOM 6091 N N . TYR B 2 308 ? 59.439 -55.285 -18.885 1.00 79.67 308 TYR E N 1
ATOM 6092 C CA . TYR B 2 308 ? 60.453 -56.022 -19.626 1.00 78.00 308 TYR E CA 1
ATOM 6093 C C . TYR B 2 308 ? 59.865 -57.326 -20.151 1.00 77.87 308 TYR E C 1
ATOM 6094 O O . TYR B 2 308 ? 58.875 -57.842 -19.625 1.00 79.30 308 TYR E O 1
ATOM 6103 N N . VAL B 2 309 ? 60.480 -57.843 -21.215 1.00 77.14 309 VAL E N 1
ATOM 6104 C CA . VAL B 2 309 ? 60.265 -59.213 -21.669 1.00 76.78 309 VAL E CA 1
ATOM 6105 C C . VAL B 2 309 ? 61.616 -59.818 -22.001 1.00 84.05 309 VAL E C 1
ATOM 6106 O O . VAL B 2 309 ? 62.461 -59.177 -22.636 1.00 84.93 309 VAL E O 1
ATOM 6110 N N . GLU B 2 310 ? 61.816 -61.055 -21.574 1.00 84.78 310 GLU E N 1
ATOM 6111 C CA . GLU B 2 310 ? 63.015 -61.804 -21.899 1.00 80.16 310 GLU E CA 1
ATOM 6112 C C . GLU B 2 310 ? 62.622 -62.964 -22.801 1.00 85.77 310 GLU E C 1
ATOM 6113 O O . GLU B 2 310 ? 61.606 -63.627 -22.573 1.00 88.69 310 GLU E O 1
ATOM 6119 N N . SER B 2 311 ? 63.404 -63.187 -23.845 1.00 88.32 311 SER E N 1
ATOM 6120 C CA . SER B 2 311 ? 63.250 -64.390 -24.644 1.00 88.53 311 SER E CA 1
ATOM 6121 C C . SER B 2 311 ? 63.828 -65.546 -23.785 1.00 96.45 311 SER E C 1
ATOM 6122 O O . SER B 2 311 ? 64.996 -65.840 -23.864 1.00 94.64 311 SER E O 1
ATOM 6125 N N . ALA B 2 312 ? 63.034 -66.183 -22.888 1.00 95.88 312 ALA E N 1
ATOM 6126 C CA . ALA B 2 312 ? 63.447 -67.186 -21.939 1.00 93.69 312 ALA E CA 1
ATOM 6127 C C . ALA B 2 312 ? 62.996 -68.516 -22.494 1.00 102.47 312 ALA E C 1
ATOM 6128 O O . ALA B 2 312 ? 63.310 -69.565 -21.931 1.00 109.42 312 ALA E O 1
ATOM 6130 N N . GLY B 2 313 ? 62.467 -68.491 -23.736 1.00 103.55 313 GLY E N 1
ATOM 6131 C CA . GLY B 2 313 ? 62.435 -69.734 -24.479 1.00 102.32 313 GLY E CA 1
ATOM 6132 C C . GLY B 2 313 ? 63.234 -69.897 -25.820 1.00 98.24 313 GLY E C 1
ATOM 6133 O O . GLY B 2 313 ? 63.309 -71.049 -26.156 1.00 100.83 313 GLY E O 1
ATOM 6134 N N . SER B 2 314 ? 63.833 -68.956 -26.596 1.00 96.66 314 SER E N 1
ATOM 6135 C CA . SER B 2 314 ? 64.840 -69.221 -27.648 1.00 74.27 314 SER E CA 1
ATOM 6136 C C . SER B 2 314 ? 65.437 -67.877 -28.037 1.00 75.74 314 SER E C 1
ATOM 6137 O O . SER B 2 314 ? 64.697 -66.901 -28.159 1.00 88.85 314 SER E O 1
ATOM 6140 N N . SER B 2 315 ? 66.762 -67.827 -28.257 1.00 67.55 315 SER E N 1
ATOM 6141 C CA . SER B 2 315 ? 67.462 -66.549 -28.399 1.00 75.34 315 SER E CA 1
ATOM 6142 C C . SER B 2 315 ? 66.930 -65.768 -29.602 1.00 79.89 315 SER E C 1
ATOM 6143 O O . SER B 2 315 ? 66.714 -66.355 -30.674 1.00 77.37 315 SER E O 1
ATOM 6146 N N . PRO B 2 316 ? 66.815 -64.436 -29.498 1.00 82.75 316 PRO E N 1
ATOM 6147 C CA . PRO B 2 316 ? 65.966 -63.692 -30.450 1.00 78.89 316 PRO E CA 1
ATOM 6148 C C . PRO B 2 316 ? 66.485 -63.589 -31.878 1.00 77.93 316 PRO E C 1
ATOM 6149 O O . PRO B 2 316 ? 65.659 -63.601 -32.801 1.00 76.66 316 PRO E O 1
ATOM 6153 N N . ALA B 2 317 ? 67.800 -63.453 -32.102 1.00 79.14 317 ALA E N 1
ATOM 6154 C CA . ALA B 2 317 ? 68.309 -63.336 -33.470 1.00 74.51 317 ALA E CA 1
ATOM 6155 C C . ALA B 2 317 ? 67.876 -64.507 -34.335 1.00 79.47 317 ALA E C 1
ATOM 6156 O O . ALA B 2 317 ? 67.862 -64.394 -35.568 1.00 76.94 317 ALA E O 1
ATOM 6158 N N . LYS B 2 318 ? 67.509 -65.625 -33.700 1.00 82.06 318 LYS E N 1
ATOM 6159 C CA . LYS B 2 318 ? 67.170 -66.858 -34.396 1.00 78.66 318 LYS E CA 1
ATOM 6160 C C . LYS B 2 318 ? 65.809 -67.385 -33.934 1.00 80.85 318 LYS E C 1
ATOM 6161 O O . LYS B 2 318 ? 65.497 -68.563 -34.139 1.00 83.06 318 LYS E O 1
ATOM 6167 N N . THR B 2 319 ? 64.988 -66.546 -33.317 1.00 81.14 319 THR E N 1
ATOM 6168 C CA . THR B 2 319 ? 63.597 -66.883 -33.070 1.00 84.31 319 THR E CA 1
ATOM 6169 C C . THR B 2 319 ? 62.747 -66.285 -34.179 1.00 84.67 319 THR E C 1
ATOM 6170 O O . THR B 2 319 ? 63.038 -65.193 -34.678 1.00 84.02 319 THR E O 1
ATOM 6174 N N . ASP B 2 320 ? 61.723 -67.017 -34.595 1.00 83.99 320 ASP E N 1
ATOM 6175 C CA . ASP B 2 320 ? 60.894 -66.511 -35.674 1.00 88.39 320 ASP E CA 1
ATOM 6176 C C . ASP B 2 320 ? 59.938 -65.452 -35.140 1.00 87.74 320 ASP E C 1
ATOM 6177 O O . ASP B 2 320 ? 59.445 -65.545 -34.011 1.00 83.04 320 ASP E O 1
ATOM 6182 N N . VAL B 2 321 ? 59.711 -64.425 -35.963 1.00 87.79 321 VAL E N 1
ATOM 6183 C CA . VAL B 2 321 ? 59.069 -63.187 -35.519 1.00 79.36 321 VAL E CA 1
ATOM 6184 C C . VAL B 2 321 ? 57.750 -63.474 -34.814 1.00 77.42 321 VAL E C 1
ATOM 6185 O O . VAL B 2 321 ? 57.455 -62.909 -33.753 1.00 75.35 321 VAL E O 1
ATOM 6189 N N . ALA B 2 322 ? 56.945 -64.371 -35.389 1.00 76.15 322 ALA E N 1
ATOM 6190 C CA . ALA B 2 322 ? 55.593 -64.615 -34.899 1.00 79.55 322 ALA E CA 1
ATOM 6191 C C . ALA B 2 322 ? 55.551 -65.093 -33.451 1.00 81.75 322 ALA E C 1
ATOM 6192 O O . ALA B 2 322 ? 54.476 -65.052 -32.841 1.00 84.36 322 ALA E O 1
ATOM 6194 N N . GLU B 2 323 ? 56.674 -65.537 -32.882 1.00 78.67 323 GLU E N 1
ATOM 6195 C CA . GLU B 2 323 ? 56.706 -65.849 -31.458 1.00 82.41 323 GLU E CA 1
ATOM 6196 C C . GLU B 2 323 ? 57.349 -64.763 -30.610 1.00 82.78 323 GLU E C 1
ATOM 6197 O O . GLU B 2 323 ? 56.903 -64.542 -29.478 1.00 83.46 323 GLU E O 1
ATOM 6203 N N . LEU B 2 324 ? 58.388 -64.087 -31.112 1.00 82.63 324 LEU E N 1
ATOM 6204 C CA . LEU B 2 324 ? 58.862 -62.892 -30.423 1.00 82.62 324 LEU E CA 1
ATOM 6205 C C . LEU B 2 324 ? 57.716 -61.932 -30.161 1.00 82.78 324 LEU E C 1
ATOM 6206 O O . LEU B 2 324 ? 57.690 -61.251 -29.130 1.00 80.20 324 LEU E O 1
ATOM 6211 N N . ALA B 2 325 ? 56.760 -61.868 -31.089 1.00 81.84 325 ALA E N 1
ATOM 6212 C CA . ALA B 2 325 ? 55.617 -60.985 -30.936 1.00 78.99 325 ALA E CA 1
ATOM 6213 C C . ALA B 2 325 ? 54.569 -61.587 -30.027 1.00 82.48 325 ALA E C 1
ATOM 6214 O O . ALA B 2 325 ? 53.996 -60.871 -29.205 1.00 85.73 325 ALA E O 1
ATOM 6216 N N . ALA B 2 326 ? 54.385 -62.912 -30.077 1.00 80.81 326 ALA E N 1
ATOM 6217 C CA . ALA B 2 326 ? 53.531 -63.559 -29.084 1.00 80.88 326 ALA E CA 1
ATOM 6218 C C . ALA B 2 326 ? 54.094 -63.388 -27.679 1.00 78.68 326 ALA E C 1
ATOM 6219 O O . ALA B 2 326 ? 53.333 -63.276 -26.710 1.00 81.01 326 ALA E O 1
ATOM 6221 N N . LEU B 2 327 ? 55.422 -63.337 -27.554 1.00 81.42 327 LEU E N 1
ATOM 6222 C CA . LEU B 2 327 ? 56.035 -63.076 -26.257 1.00 80.66 327 LEU E CA 1
ATOM 6223 C C . LEU B 2 327 ? 55.835 -61.630 -25.827 1.00 80.62 327 LEU E C 1
ATOM 6224 O O . LEU B 2 327 ? 55.838 -61.335 -24.627 1.00 81.61 327 LEU E O 1
ATOM 6229 N N . LEU B 2 328 ? 55.665 -60.723 -26.786 1.00 82.84 328 LEU E N 1
ATOM 6230 C CA . LEU B 2 328 ? 55.495 -59.301 -26.517 1.00 78.27 328 LEU E CA 1
ATOM 6231 C C . LEU B 2 328 ? 54.072 -58.931 -26.132 1.00 83.67 328 LEU E C 1
ATOM 6232 O O . LEU B 2 328 ? 53.813 -57.758 -25.837 1.00 88.30 328 LEU E O 1
ATOM 6237 N N . ALA B 2 329 ? 53.146 -59.887 -26.140 1.00 83.55 329 ALA E N 1
ATOM 6238 C CA . ALA B 2 329 ? 51.753 -59.617 -25.813 1.00 82.05 329 ALA E CA 1
ATOM 6239 C C . ALA B 2 329 ? 51.400 -60.006 -24.383 1.00 86.04 329 ALA E C 1
ATOM 6240 O O . ALA B 2 329 ? 50.807 -59.206 -23.655 1.00 89.93 329 ALA E O 1
ATOM 6242 N N . LYS B 2 330 ? 51.768 -61.218 -23.956 1.00 82.45 330 LYS E N 1
ATOM 6243 C CA . LYS B 2 330 ? 51.267 -61.759 -22.702 1.00 81.71 330 LYS E CA 1
ATOM 6244 C C . LYS B 2 330 ? 52.324 -61.998 -21.633 1.00 82.23 330 LYS E C 1
ATOM 6245 O O . LYS B 2 330 ? 51.953 -62.178 -20.469 1.00 87.21 330 LYS E O 1
ATOM 6251 N N . ASN B 2 331 ? 53.614 -61.995 -21.973 1.00 83.30 331 ASN E N 1
ATOM 6252 C CA . ASN B 2 331 ? 54.666 -62.278 -21.002 1.00 85.93 331 ASN E CA 1
ATOM 6253 C C . ASN B 2 331 ? 55.464 -61.033 -20.617 1.00 84.57 331 ASN E C 1
ATOM 6254 O O . ASN B 2 331 ? 56.633 -61.137 -20.236 1.00 87.19 331 ASN E O 1
ATOM 6259 N N . VAL B 2 332 ? 54.852 -59.855 -20.700 1.00 81.10 332 VAL E N 1
ATOM 6260 C CA . VAL B 2 332 ? 55.504 -58.617 -20.283 1.00 83.07 332 VAL E CA 1
ATOM 6261 C C . VAL B 2 332 ? 55.280 -58.430 -18.788 1.00 74.72 332 VAL E C 1
ATOM 6262 O O . VAL B 2 332 ? 54.136 -58.346 -18.328 1.00 73.01 332 VAL E O 1
ATOM 6266 N N . VAL B 2 333 ? 56.370 -58.357 -18.033 1.00 70.56 333 VAL E N 1
ATOM 6267 C CA . VAL B 2 333 ? 56.313 -58.176 -16.588 1.00 73.07 333 VAL E CA 1
ATOM 6268 C C . VAL B 2 333 ? 56.246 -56.679 -16.311 1.00 78.28 333 VAL E C 1
ATOM 6269 O O . VAL B 2 333 ? 57.204 -55.948 -16.573 1.00 76.96 333 VAL E O 1
ATOM 6273 N N . ASP B 2 334 ? 55.113 -56.221 -15.779 1.00 75.48 334 ASP E N 1
ATOM 6274 C CA . ASP B 2 334 ? 54.913 -54.794 -15.562 1.00 72.86 334 ASP E CA 1
ATOM 6275 C C . ASP B 2 334 ? 55.779 -54.294 -14.411 1.00 68.40 334 ASP E C 1
ATOM 6276 O O . ASP B 2 334 ? 55.825 -54.907 -13.340 1.00 72.91 334 ASP E O 1
ATOM 6281 N N . GLU B 2 335 ? 56.462 -53.165 -14.637 1.00 65.19 335 GLU E N 1
ATOM 6282 C CA . GLU B 2 335 ? 57.332 -52.572 -13.627 1.00 65.41 335 GLU E CA 1
ATOM 6283 C C . GLU B 2 335 ? 57.197 -51.053 -13.548 1.00 68.24 335 GLU E C 1
ATOM 6284 O O . GLU B 2 335 ? 58.090 -50.392 -13.004 1.00 62.54 335 GLU E O 1
ATOM 6290 N N . THR B 2 336 ? 56.113 -50.482 -14.074 1.00 70.00 336 THR E N 1
ATOM 6291 C CA . THR B 2 336 ? 56.004 -49.029 -14.143 1.00 63.00 336 THR E CA 1
ATOM 6292 C C . THR B 2 336 ? 55.843 -48.414 -12.758 1.00 57.16 336 THR E C 1
ATOM 6293 O O . THR B 2 336 ? 56.451 -47.379 -12.459 1.00 55.42 336 THR E O 1
ATOM 6297 N N . ALA B 2 337 ? 55.020 -49.033 -11.905 1.00 55.48 337 ALA E N 1
ATOM 6298 C CA . ALA B 2 337 ? 54.871 -48.554 -10.537 1.00 58.73 337 ALA E CA 1
ATOM 6299 C C . ALA B 2 337 ? 56.222 -48.458 -9.842 1.00 55.82 337 ALA E C 1
ATOM 6300 O O . ALA B 2 337 ? 56.489 -47.499 -9.107 1.00 47.81 337 ALA E O 1
ATOM 6302 N N . ALA B 2 338 ? 57.103 -49.427 -10.097 1.00 61.50 338 ALA E N 1
ATOM 6303 C CA . ALA B 2 338 ? 58.386 -49.495 -9.411 1.00 63.22 338 ALA E CA 1
ATOM 6304 C C . ALA B 2 338 ? 59.425 -48.526 -9.966 1.00 63.41 338 ALA E C 1
ATOM 6305 O O . ALA B 2 338 ? 60.346 -48.147 -9.232 1.00 55.77 338 ALA E O 1
ATOM 6307 N N . VAL B 2 339 ? 59.310 -48.120 -11.235 1.00 62.84 339 VAL E N 1
ATOM 6308 C CA . VAL B 2 339 ? 60.302 -47.213 -11.810 1.00 60.15 339 VAL E CA 1
ATOM 6309 C C . VAL B 2 339 ? 60.159 -45.817 -11.216 1.00 61.59 339 VAL E C 1
ATOM 6310 O O . VAL B 2 339 ? 61.157 -45.134 -10.945 1.00 52.87 339 VAL E O 1
ATOM 6314 N N . ALA B 2 340 ? 58.918 -45.372 -11.004 1.00 66.37 340 ALA E N 1
ATOM 6315 C CA . ALA B 2 340 ? 58.696 -44.059 -10.408 1.00 64.18 340 ALA E CA 1
ATOM 6316 C C . ALA B 2 340 ? 59.196 -44.017 -8.971 1.00 69.67 340 ALA E C 1
ATOM 6317 O O . ALA B 2 340 ? 59.732 -42.996 -8.521 1.00 66.64 340 ALA E O 1
ATOM 6319 N N . ALA B 2 341 ? 59.045 -45.125 -8.242 1.00 69.23 341 ALA E N 1
ATOM 6320 C CA . ALA B 2 341 ? 59.374 -45.170 -6.823 1.00 64.46 341 ALA E CA 1
ATOM 6321 C C . ALA B 2 341 ? 60.864 -45.331 -6.547 1.00 64.62 341 ALA E C 1
ATOM 6322 O O . ALA B 2 341 ? 61.275 -45.195 -5.390 1.00 69.26 341 ALA E O 1
ATOM 6324 N N . PHE B 2 342 ? 61.678 -45.616 -7.561 1.00 64.69 342 PHE E N 1
ATOM 6325 C CA . PHE B 2 342 ? 63.117 -45.742 -7.361 1.00 67.01 342 PHE E CA 1
ATOM 6326 C C . PHE B 2 342 ? 63.736 -44.356 -7.217 1.00 66.08 342 PHE E C 1
ATOM 6327 O O . PHE B 2 342 ? 63.611 -43.517 -8.116 1.00 70.72 342 PHE E O 1
ATOM 6335 N N . GLN B 2 343 ? 64.411 -44.117 -6.095 1.00 60.76 343 GLN E N 1
ATOM 6336 C CA . GLN B 2 343 ? 65.071 -42.841 -5.844 1.00 60.18 343 GLN E CA 1
ATOM 6337 C C . GLN B 2 343 ? 66.499 -42.911 -6.371 1.00 68.27 343 GLN E C 1
ATOM 6338 O O . GLN B 2 343 ? 67.344 -43.619 -5.813 1.00 75.15 343 GLN E O 1
ATOM 6344 N N . GLY B 2 344 ? 66.765 -42.171 -7.434 1.00 70.77 344 GLY E N 1
ATOM 6345 C CA . GLY B 2 344 ? 68.053 -42.172 -8.103 1.00 61.75 344 GLY E CA 1
ATOM 6346 C C . GLY B 2 344 ? 67.771 -41.989 -9.580 1.00 59.75 344 GLY E C 1
ATOM 6347 O O . GLY B 2 344 ? 66.713 -42.364 -10.090 1.00 58.97 344 GLY E O 1
ATOM 6348 N N . ASP B 2 345 ? 68.726 -41.388 -10.285 1.00 57.34 345 ASP E N 1
ATOM 6349 C CA . ASP B 2 345 ? 68.552 -41.157 -11.713 1.00 56.65 345 ASP E CA 1
ATOM 6350 C C . ASP B 2 345 ? 68.643 -42.472 -12.481 1.00 58.88 345 ASP E C 1
ATOM 6351 O O . ASP B 2 345 ? 69.502 -43.315 -12.208 1.00 65.56 345 ASP E O 1
ATOM 6356 N N . VAL B 2 346 ? 67.736 -42.651 -13.443 1.00 61.75 346 VAL E N 1
ATOM 6357 C CA . VAL B 2 346 ? 67.664 -43.860 -14.253 1.00 56.20 346 VAL E CA 1
ATOM 6358 C C . VAL B 2 346 ? 67.542 -43.474 -15.724 1.00 58.05 346 VAL E C 1
ATOM 6359 O O . VAL B 2 346 ? 67.320 -42.314 -16.075 1.00 60.54 346 VAL E O 1
ATOM 6363 N N . LEU B 2 347 ? 67.681 -44.481 -16.584 1.00 54.49 347 LEU E N 1
ATOM 6364 C CA . LEU B 2 347 ? 67.604 -44.317 -18.032 1.00 49.45 347 LEU E CA 1
ATOM 6365 C C . LEU B 2 347 ? 66.611 -45.332 -18.578 1.00 49.06 347 LEU E C 1
ATOM 6366 O O . LEU B 2 347 ? 66.871 -46.538 -18.532 1.00 57.02 347 LEU E O 1
ATOM 6371 N N . VAL B 2 348 ? 65.492 -44.853 -19.116 1.00 45.25 348 VAL E N 1
ATOM 6372 C CA . VAL B 2 348 ? 64.414 -45.737 -19.549 1.00 48.42 348 VAL E CA 1
ATOM 6373 C C . VAL B 2 348 ? 64.616 -46.192 -20.991 1.00 54.76 348 VAL E C 1
ATOM 6374 O O . VAL B 2 348 ? 64.732 -47.393 -21.263 1.00 59.80 348 VAL E O 1
ATOM 6378 N N . TYR B 2 349 ? 64.637 -45.247 -21.928 1.00 51.21 349 TYR E N 1
ATOM 6379 C CA . TYR B 2 349 ? 64.752 -45.582 -23.344 1.00 51.73 349 TYR E CA 1
ATOM 6380 C C . TYR B 2 349 ? 66.194 -45.972 -23.645 1.00 56.14 349 TYR E C 1
ATOM 6381 O O . TYR B 2 349 ? 67.096 -45.129 -23.597 1.00 56.57 349 TYR E O 1
ATOM 6390 N N . GLY B 2 350 ? 66.413 -47.251 -23.943 1.00 54.87 350 GLY E N 1
ATOM 6391 C CA . GLY B 2 350 ? 67.729 -47.715 -24.333 1.00 57.42 350 GLY E CA 1
ATOM 6392 C C . GLY B 2 350 ? 68.781 -47.688 -23.249 1.00 61.54 350 GLY E C 1
ATOM 6393 O O . GLY B 2 350 ? 69.973 -47.710 -23.560 1.00 63.60 350 GLY E O 1
ATOM 6394 N N . GLY B 2 351 ? 68.380 -47.653 -21.982 1.00 63.20 351 GLY E N 1
ATOM 6395 C CA . GLY B 2 351 ? 69.341 -47.621 -20.896 1.00 66.89 351 GLY E CA 1
ATOM 6396 C C . GLY B 2 351 ? 69.822 -48.997 -20.485 1.00 66.81 351 GLY E C 1
ATOM 6397 O O . GLY B 2 351 ? 71.030 -49.239 -20.388 1.00 61.29 351 GLY E O 1
ATOM 6398 N N . ALA B 2 352 ? 68.879 -49.909 -20.245 1.00 65.32 352 ALA E N 1
ATOM 6399 C CA . ALA B 2 352 ? 69.194 -51.282 -19.865 1.00 62.29 352 ALA E CA 1
ATOM 6400 C C . ALA B 2 352 ? 69.092 -52.236 -21.051 1.00 62.41 352 ALA E C 1
ATOM 6401 O O . ALA B 2 352 ? 70.086 -52.849 -21.450 1.00 64.78 352 ALA E O 1
ATOM 6403 N N . ASN B 2 353 ? 67.902 -52.375 -21.621 1.00 61.78 353 ASN E N 1
ATOM 6404 C CA . ASN B 2 353 ? 67.676 -53.227 -22.776 1.00 67.07 353 ASN E CA 1
ATOM 6405 C C . ASN B 2 353 ? 67.405 -52.377 -24.013 1.00 64.50 353 ASN E C 1
ATOM 6406 O O . ASN B 2 353 ? 67.477 -51.143 -23.983 1.00 62.95 353 ASN E O 1
ATOM 6411 N N . LEU B 2 354 ? 67.099 -53.053 -25.114 1.00 65.98 354 LEU E N 1
ATOM 6412 C CA . LEU B 2 354 ? 66.441 -52.403 -26.234 1.00 64.02 354 LEU E CA 1
ATOM 6413 C C . LEU B 2 354 ? 65.020 -52.047 -25.824 1.00 65.04 354 LEU E C 1
ATOM 6414 O O . LEU B 2 354 ? 64.369 -52.794 -25.088 1.00 68.91 354 LEU E O 1
ATOM 6419 N N . THR B 2 355 ? 64.540 -50.893 -26.279 1.00 63.59 355 THR E N 1
ATOM 6420 C CA . THR B 2 355 ? 63.227 -50.404 -25.877 1.00 59.58 355 THR E CA 1
ATOM 6421 C C . THR B 2 355 ? 62.314 -50.312 -27.091 1.00 55.77 355 THR E C 1
ATOM 6422 O O . THR B 2 355 ? 62.605 -49.576 -28.040 1.00 58.21 355 THR E O 1
ATOM 6426 N N . LEU B 2 356 ? 61.220 -51.065 -27.057 1.00 50.78 356 LEU E N 1
ATOM 6427 C CA . LEU B 2 356 ? 60.141 -50.937 -28.025 1.00 51.17 356 LEU E CA 1
ATOM 6428 C C . LEU B 2 356 ? 59.078 -50.031 -27.411 1.00 54.63 356 LEU E C 1
ATOM 6429 O O . LEU B 2 356 ? 58.736 -50.184 -26.234 1.00 59.66 356 LEU E O 1
ATOM 6434 N N . VAL B 2 357 ? 58.579 -49.076 -28.193 1.00 56.16 357 VAL E N 1
ATOM 6435 C CA . VAL B 2 357 ? 57.740 -47.993 -27.687 1.00 46.75 357 VAL E CA 1
ATOM 6436 C C . VAL B 2 357 ? 56.430 -47.985 -28.463 1.00 50.61 357 VAL E C 1
ATOM 6437 O O . VAL B 2 357 ? 56.435 -47.888 -29.697 1.00 52.42 357 VAL E O 1
ATOM 6441 N N . ASP B 2 358 ? 55.311 -48.068 -27.744 1.00 51.36 358 ASP E N 1
ATOM 6442 C CA . ASP B 2 358 ? 53.984 -48.073 -28.365 1.00 56.04 358 ASP E CA 1
ATOM 6443 C C . ASP B 2 358 ? 53.371 -46.684 -28.235 1.00 59.97 358 ASP E C 1
ATOM 6444 O O . ASP B 2 358 ? 52.704 -46.362 -27.250 1.00 63.12 358 ASP E O 1
ATOM 6449 N N . MET B 2 359 ? 53.602 -45.860 -29.250 1.00 58.25 359 MET E N 1
ATOM 6450 C CA . MET B 2 359 ? 52.906 -44.591 -29.416 1.00 55.44 359 MET E CA 1
ATOM 6451 C C . MET B 2 359 ? 52.064 -44.609 -30.690 1.00 60.22 359 MET E C 1
ATOM 6452 O O . MET B 2 359 ? 51.828 -43.570 -31.313 1.00 56.23 359 MET E O 1
ATOM 6457 N N . GLU B 2 360 ? 51.588 -45.795 -31.075 1.00 59.91 360 GLU E N 1
ATOM 6458 C CA . GLU B 2 360 ? 50.958 -45.982 -32.376 1.00 60.99 360 GLU E CA 1
ATOM 6459 C C . GLU B 2 360 ? 49.553 -45.401 -32.465 1.00 62.56 360 GLU E C 1
ATOM 6460 O O . GLU B 2 360 ? 49.112 -45.068 -33.570 1.00 65.32 360 GLU E O 1
ATOM 6466 N N . GLN B 2 361 ? 48.830 -45.285 -31.350 1.00 59.97 361 GLN E N 1
ATOM 6467 C CA . GLN B 2 361 ? 47.501 -44.687 -31.368 1.00 63.07 361 GLN E CA 1
ATOM 6468 C C . GLN B 2 361 ? 47.492 -43.306 -30.717 1.00 60.72 361 GLN E C 1
ATOM 6469 O O . GLN B 2 361 ? 46.498 -42.895 -30.116 1.00 62.91 361 GLN E O 1
ATOM 6475 N N . VAL B 2 362 ? 48.601 -42.586 -30.841 1.00 58.43 362 VAL E N 1
ATOM 6476 C CA . VAL B 2 362 ? 48.683 -41.179 -30.471 1.00 48.78 362 VAL E CA 1
ATOM 6477 C C . VAL B 2 362 ? 48.310 -40.355 -31.698 1.00 53.86 362 VAL E C 1
ATOM 6478 O O . VAL B 2 362 ? 48.967 -40.454 -32.740 1.00 57.76 362 VAL E O 1
ATOM 6482 N N . ASP B 2 363 ? 47.258 -39.542 -31.584 1.00 54.43 363 ASP E N 1
ATOM 6483 C CA . ASP B 2 363 ? 46.802 -38.772 -32.738 1.00 58.47 363 ASP E CA 1
ATOM 6484 C C . ASP B 2 363 ? 48.088 -37.986 -32.961 1.00 61.04 363 ASP E C 1
ATOM 6485 O O . ASP B 2 363 ? 48.555 -37.277 -32.063 1.00 70.82 363 ASP E O 1
ATOM 6490 N N . LEU B 2 364 ? 48.662 -38.099 -34.160 1.00 56.36 364 LEU E N 1
ATOM 6491 C CA . LEU B 2 364 ? 49.875 -37.355 -34.473 1.00 53.76 364 LEU E CA 1
ATOM 6492 C C . LEU B 2 364 ? 49.359 -36.502 -35.622 1.00 52.52 364 LEU E C 1
ATOM 6493 O O . LEU B 2 364 ? 49.814 -35.367 -35.800 1.00 49.68 364 LEU E O 1
ATOM 6498 N N . TYR B 2 365 ? 48.419 -37.023 -36.406 1.00 55.65 365 TYR E N 1
ATOM 6499 C CA . TYR B 2 365 ? 47.858 -36.290 -37.530 1.00 58.23 365 TYR E CA 1
ATOM 6500 C C . TYR B 2 365 ? 46.608 -35.512 -37.143 1.00 54.28 365 TYR E C 1
ATOM 6501 O O . TYR B 2 365 ? 45.822 -35.140 -38.019 1.00 56.11 365 TYR E O 1
ATOM 6510 N N . GLY B 2 366 ? 46.410 -35.270 -35.848 1.00 57.05 366 GLY E N 1
ATOM 6511 C CA . GLY B 2 366 ? 45.415 -34.351 -35.341 1.00 56.65 366 GLY E CA 1
ATOM 6512 C C . GLY B 2 366 ? 45.905 -32.930 -35.196 1.00 48.05 366 GLY E C 1
ATOM 6513 O O . GLY B 2 366 ? 45.143 -32.052 -34.777 1.00 44.17 366 GLY E O 1
ATOM 6514 N N . LEU B 2 367 ? 47.174 -32.680 -35.525 1.00 47.56 367 LEU E N 1
ATOM 6515 C CA . LEU B 2 367 ? 47.736 -31.330 -35.551 1.00 41.96 367 LEU E CA 1
ATOM 6516 C C . LEU B 2 367 ? 47.297 -30.639 -36.843 1.00 41.99 367 LEU E C 1
ATOM 6517 O O . LEU B 2 367 ? 48.073 -30.406 -37.772 1.00 41.27 367 LEU E O 1
ATOM 6522 N N . GLU B 2 368 ? 46.007 -30.317 -36.882 1.00 42.44 368 GLU E N 1
ATOM 6523 C CA . GLU B 2 368 ? 45.368 -29.679 -38.031 1.00 46.92 368 GLU E CA 1
ATOM 6524 C C . GLU B 2 368 ? 45.426 -28.169 -37.842 1.00 45.20 368 GLU E C 1
ATOM 6525 O O . GLU B 2 368 ? 44.645 -27.604 -37.075 1.00 46.76 368 GLU E O 1
ATOM 6531 N N . ILE B 2 369 ? 46.337 -27.499 -38.539 1.00 40.18 369 ILE E N 1
ATOM 6532 C CA . ILE B 2 369 ? 46.399 -26.044 -38.474 1.00 44.70 369 ILE E CA 1
ATOM 6533 C C . ILE B 2 369 ? 45.443 -25.484 -39.516 1.00 51.51 369 ILE E C 1
ATOM 6534 O O . ILE B 2 369 ? 45.569 -25.771 -40.712 1.00 46.18 369 ILE E O 1
ATOM 6539 N N . LYS B 2 370 ? 44.481 -24.687 -39.046 1.00 59.28 370 LYS E N 1
ATOM 6540 C CA . LYS B 2 370 ? 43.292 -24.326 -39.805 1.00 54.40 370 LYS E CA 1
ATOM 6541 C C . LYS B 2 370 ? 42.851 -25.708 -40.275 1.00 57.41 370 LYS E C 1
ATOM 6542 O O . LYS B 2 370 ? 42.719 -26.623 -39.456 1.00 60.72 370 LYS E O 1
ATOM 6548 N N . GLY B 2 371 ? 42.646 -25.888 -41.578 1.00 50.32 371 GLY E N 1
ATOM 6549 C CA . GLY B 2 371 ? 42.223 -27.188 -42.065 1.00 50.06 371 GLY E CA 1
ATOM 6550 C C . GLY B 2 371 ? 43.192 -28.246 -42.551 1.00 50.49 371 GLY E C 1
ATOM 6551 O O . GLY B 2 371 ? 42.781 -29.352 -42.915 1.00 52.75 371 GLY E O 1
ATOM 6552 N N . GLN B 2 372 ? 44.484 -27.923 -42.539 1.00 49.92 372 GLN E N 1
ATOM 6553 C CA . GLN B 2 372 ? 45.506 -28.733 -43.198 1.00 45.83 372 GLN E CA 1
ATOM 6554 C C . GLN B 2 372 ? 46.083 -29.754 -42.220 1.00 50.93 372 GLN E C 1
ATOM 6555 O O . GLN B 2 372 ? 46.785 -29.388 -41.272 1.00 52.01 372 GLN E O 1
ATOM 6561 N N . ARG B 2 373 ? 45.788 -31.034 -42.453 1.00 57.79 373 ARG E N 1
ATOM 6562 C CA . ARG B 2 373 ? 46.489 -32.103 -41.761 1.00 51.15 373 ARG E CA 1
ATOM 6563 C C . ARG B 2 373 ? 47.901 -32.237 -42.335 1.00 50.44 373 ARG E C 1
ATOM 6564 O O . ARG B 2 373 ? 48.168 -31.801 -43.459 1.00 49.10 373 ARG E O 1
ATOM 6572 N N . PRO B 2 374 ? 48.830 -32.818 -41.575 1.00 50.37 374 PRO E N 1
ATOM 6573 C CA . PRO B 2 374 ? 50.211 -32.930 -42.061 1.00 48.05 374 PRO E CA 1
ATOM 6574 C C . PRO B 2 374 ? 50.350 -33.920 -43.213 1.00 49.02 374 PRO E C 1
ATOM 6575 O O . PRO B 2 374 ? 49.541 -34.833 -43.399 1.00 41.98 374 PRO E O 1
ATOM 6579 N N . VAL B 2 375 ? 51.408 -33.719 -44.003 1.00 49.35 375 VAL E N 1
ATOM 6580 C CA . VAL B 2 375 ? 51.765 -34.716 -45.008 1.00 48.54 375 VAL E CA 1
ATOM 6581 C C . VAL B 2 375 ? 52.379 -35.937 -44.339 1.00 53.98 375 VAL E C 1
ATOM 6582 O O . VAL B 2 375 ? 52.192 -37.070 -44.799 1.00 63.99 375 VAL E O 1
ATOM 6586 N N . TYR B 2 376 ? 53.107 -35.731 -43.245 1.00 52.04 376 TYR E N 1
ATOM 6587 C CA . TYR B 2 376 ? 53.970 -36.750 -42.671 1.00 52.35 376 TYR E CA 1
ATOM 6588 C C . TYR B 2 376 ? 54.366 -36.301 -41.275 1.00 50.34 376 TYR E C 1
ATOM 6589 O O . TYR B 2 376 ? 54.694 -35.130 -41.067 1.00 49.18 376 TYR E O 1
ATOM 6598 N N . VAL B 2 377 ? 54.319 -37.227 -40.323 1.00 50.94 377 VAL E N 1
ATOM 6599 C CA . VAL B 2 377 ? 54.750 -36.966 -38.957 1.00 47.44 377 VAL E CA 1
ATOM 6600 C C . VAL B 2 377 ? 55.735 -38.052 -38.552 1.00 50.75 377 VAL E C 1
ATOM 6601 O O . VAL B 2 377 ? 55.518 -39.237 -38.832 1.00 54.42 377 VAL E O 1
ATOM 6605 N N . GLU B 2 378 ? 56.827 -37.645 -37.910 1.00 51.17 378 GLU E N 1
ATOM 6606 C CA . GLU B 2 378 ? 57.810 -38.578 -37.383 1.00 49.55 378 GLU E CA 1
ATOM 6607 C C . GLU B 2 378 ? 58.330 -38.041 -36.060 1.00 48.89 378 GLU E C 1
ATOM 6608 O O . GLU B 2 378 ? 58.559 -36.836 -35.918 1.00 51.41 378 GLU E O 1
ATOM 6614 N N . TYR B 2 379 ? 58.489 -38.934 -35.088 1.00 50.44 379 TYR E N 1
ATOM 6615 C CA . TYR B 2 379 ? 58.988 -38.575 -33.768 1.00 48.23 379 TYR E CA 1
ATOM 6616 C C . TYR B 2 379 ? 60.365 -39.181 -33.564 1.00 44.47 379 TYR E C 1
ATOM 6617 O O . TYR B 2 379 ? 60.585 -40.355 -33.874 1.00 49.36 379 TYR E O 1
ATOM 6626 N N . GLY B 2 380 ? 61.291 -38.369 -33.060 1.00 43.68 380 GLY E N 1
ATOM 6627 C CA . GLY B 2 380 ? 62.595 -38.830 -32.656 1.00 45.77 380 GLY E CA 1
ATOM 6628 C C . GLY B 2 380 ? 62.782 -38.707 -31.157 1.00 46.03 380 GLY E C 1
ATOM 6629 O O . GLY B 2 380 ? 61.857 -38.391 -30.408 1.00 42.49 380 GLY E O 1
ATOM 6630 N N . MET B 2 381 ? 64.014 -38.957 -30.725 1.00 49.10 381 MET E N 1
ATOM 6631 C CA . MET B 2 381 ? 64.333 -38.853 -29.311 1.00 41.26 381 MET E CA 1
ATOM 6632 C C . MET B 2 381 ? 65.787 -38.448 -29.141 1.00 46.79 381 MET E C 1
ATOM 6633 O O . MET B 2 381 ? 66.632 -38.714 -30.002 1.00 60.96 381 MET E O 1
ATOM 6638 N N . ASP B 2 382 ? 66.056 -37.781 -28.025 1.00 44.46 382 ASP E N 1
ATOM 6639 C CA . ASP B 2 382 ? 67.403 -37.491 -27.565 1.00 50.48 382 ASP E CA 1
ATOM 6640 C C . ASP B 2 382 ? 67.529 -38.025 -26.145 1.00 57.65 382 ASP E C 1
ATOM 6641 O O . ASP B 2 382 ? 66.528 -38.234 -25.453 1.00 58.37 382 ASP E O 1
ATOM 6646 N N . GLY B 2 383 ? 68.767 -38.258 -25.715 1.00 60.00 383 GLY E N 1
ATOM 6647 C CA . GLY B 2 383 ? 68.987 -38.824 -24.399 1.00 56.94 383 GLY E CA 1
ATOM 6648 C C . GLY B 2 383 ? 68.664 -40.294 -24.278 1.00 56.64 383 GLY E C 1
ATOM 6649 O O . GLY B 2 383 ? 68.435 -40.777 -23.164 1.00 52.32 383 GLY E O 1
ATOM 6650 N N . VAL B 2 384 ? 68.618 -41.017 -25.396 1.00 59.00 384 VAL E N 1
ATOM 6651 C CA . VAL B 2 384 ? 68.445 -42.464 -25.384 1.00 53.11 384 VAL E CA 1
ATOM 6652 C C . VAL B 2 384 ? 69.782 -43.111 -25.055 1.00 57.28 384 VAL E C 1
ATOM 6653 O O . VAL B 2 384 ? 70.839 -42.652 -25.508 1.00 61.53 384 VAL E O 1
ATOM 6657 N N . GLY B 2 385 ? 69.747 -44.171 -24.254 1.00 52.18 385 GLY E N 1
ATOM 6658 C CA . GLY B 2 385 ? 70.958 -44.856 -23.864 1.00 53.94 385 GLY E CA 1
ATOM 6659 C C . GLY B 2 385 ? 71.548 -45.662 -25.006 1.00 60.34 385 GLY E C 1
ATOM 6660 O O . GLY B 2 385 ? 71.018 -45.728 -26.115 1.00 66.91 385 GLY E O 1
ATOM 6661 N N . ASP B 2 386 ? 72.671 -46.318 -24.705 1.00 60.18 386 ASP E N 1
ATOM 6662 C CA . ASP B 2 386 ? 73.457 -46.986 -25.736 1.00 58.06 386 ASP E CA 1
ATOM 6663 C C . ASP B 2 386 ? 72.737 -48.177 -26.363 1.00 58.59 386 ASP E C 1
ATOM 6664 O O . ASP B 2 386 ? 73.076 -48.564 -27.488 1.00 48.31 386 ASP E O 1
ATOM 6669 N N . GLU B 2 387 ? 71.748 -48.756 -25.678 1.00 56.81 387 GLU E N 1
ATOM 6670 C CA . GLU B 2 387 ? 71.032 -49.911 -26.208 1.00 58.67 387 GLU E CA 1
ATOM 6671 C C . GLU B 2 387 ? 69.972 -49.546 -27.241 1.00 66.95 387 GLU E C 1
ATOM 6672 O O . GLU B 2 387 ? 69.432 -50.449 -27.891 1.00 71.75 387 GLU E O 1
ATOM 6678 N N . GLY B 2 388 ? 69.647 -48.265 -27.398 1.00 64.60 388 GLY E N 1
ATOM 6679 C CA . GLY B 2 388 ? 68.750 -47.827 -28.446 1.00 57.76 388 GLY E CA 1
ATOM 6680 C C . GLY B 2 388 ? 67.279 -48.055 -28.134 1.00 57.87 388 GLY E C 1
ATOM 6681 O O . GLY B 2 388 ? 66.898 -48.679 -27.142 1.00 57.51 388 GLY E O 1
ATOM 6682 N N . ALA B 2 389 ? 66.434 -47.530 -29.020 1.00 57.10 389 ALA E N 1
ATOM 6683 C CA . ALA B 2 389 ? 64.990 -47.609 -28.839 1.00 56.18 389 ALA E CA 1
ATOM 6684 C C . ALA B 2 389 ? 64.307 -47.460 -30.189 1.00 52.19 389 ALA E C 1
ATOM 6685 O O . ALA B 2 389 ? 64.803 -46.764 -31.078 1.00 52.71 389 ALA E O 1
ATOM 6687 N N . VAL B 2 390 ? 63.156 -48.110 -30.326 1.00 47.60 390 VAL E N 1
ATOM 6688 C CA . VAL B 2 390 ? 62.396 -48.110 -31.568 1.00 57.62 390 VAL E CA 1
ATOM 6689 C C . VAL B 2 390 ? 60.986 -47.627 -31.262 1.00 60.22 390 VAL E C 1
ATOM 6690 O O . VAL B 2 390 ? 60.333 -48.139 -30.344 1.00 59.48 390 VAL E O 1
ATOM 6694 N N . LEU B 2 391 ? 60.526 -46.636 -32.023 1.00 56.41 391 LEU E N 1
ATOM 6695 C CA . LEU B 2 391 ? 59.247 -45.977 -31.791 1.00 55.58 391 LEU E CA 1
ATOM 6696 C C . LEU B 2 391 ? 58.279 -46.390 -32.893 1.00 54.66 391 LEU E C 1
ATOM 6697 O O . LEU B 2 391 ? 58.557 -46.177 -34.078 1.00 54.34 391 LEU E O 1
ATOM 6702 N N . VAL B 2 392 ? 57.151 -46.972 -32.502 1.00 52.34 392 VAL E N 1
ATOM 6703 C CA . VAL B 2 392 ? 56.154 -47.490 -33.431 1.00 53.98 392 VAL E CA 1
ATOM 6704 C C . VAL B 2 392 ? 54.985 -46.510 -33.428 1.00 56.73 392 VAL E C 1
ATOM 6705 O O . VAL B 2 392 ? 54.170 -46.499 -32.498 1.00 53.88 392 VAL E O 1
ATOM 6709 N N . GLN B 2 393 ? 54.892 -45.691 -34.481 1.00 54.94 393 GLN E N 1
ATOM 6710 C CA . GLN B 2 393 ? 53.948 -44.582 -34.568 1.00 54.75 393 GLN E CA 1
ATOM 6711 C C . GLN B 2 393 ? 52.980 -44.780 -35.735 1.00 62.33 393 GLN E C 1
ATOM 6712 O O . GLN B 2 393 ? 53.234 -45.623 -36.606 1.00 64.31 393 GLN E O 1
ATOM 6718 N N . PRO B 2 394 ? 51.870 -44.040 -35.799 1.00 64.35 394 PRO E N 1
ATOM 6719 C CA . PRO B 2 394 ? 50.929 -44.206 -36.912 1.00 62.83 394 PRO E CA 1
ATOM 6720 C C . PRO B 2 394 ? 51.391 -43.458 -38.158 1.00 55.73 394 PRO E C 1
ATOM 6721 O O . PRO B 2 394 ? 52.344 -42.678 -38.137 1.00 56.95 394 PRO E O 1
ATOM 6725 N N . ASP B 2 395 ? 50.688 -43.706 -39.257 1.00 51.28 395 ASP E N 1
ATOM 6726 C CA . ASP B 2 395 ? 50.982 -43.027 -40.513 1.00 60.94 395 ASP E CA 1
ATOM 6727 C C . ASP B 2 395 ? 49.761 -42.222 -40.969 1.00 65.99 395 ASP E C 1
ATOM 6728 O O . ASP B 2 395 ? 48.800 -42.025 -40.218 1.00 63.48 395 ASP E O 1
ATOM 6733 N N . ALA B 2 396 ? 49.809 -41.762 -42.222 1.00 68.24 396 ALA E N 1
ATOM 6734 C CA . ALA B 2 396 ? 48.872 -40.742 -42.686 1.00 68.71 396 ALA E CA 1
ATOM 6735 C C . ALA B 2 396 ? 47.441 -41.264 -42.726 1.00 75.88 396 ALA E C 1
ATOM 6736 O O . ALA B 2 396 ? 46.514 -40.598 -42.250 1.00 76.73 396 ALA E O 1
ATOM 6738 N N . ASP B 2 397 ? 47.237 -42.450 -43.295 1.00 80.24 397 ASP E N 1
ATOM 6739 C CA . ASP B 2 397 ? 45.904 -43.012 -43.473 1.00 76.26 397 ASP E CA 1
ATOM 6740 C C . ASP B 2 397 ? 45.512 -43.990 -42.373 1.00 75.44 397 ASP E C 1
ATOM 6741 O O . ASP B 2 397 ? 44.398 -44.522 -42.408 1.00 73.99 397 ASP E O 1
ATOM 6746 N N . GLY B 2 398 ? 46.392 -44.243 -41.407 1.00 75.90 398 GLY E N 1
ATOM 6747 C CA . GLY B 2 398 ? 46.068 -45.152 -40.324 1.00 73.76 398 GLY E CA 1
ATOM 6748 C C . GLY B 2 398 ? 45.965 -46.603 -40.733 1.00 76.71 398 GLY E C 1
ATOM 6749 O O . GLY B 2 398 ? 45.251 -47.374 -40.082 1.00 71.41 398 GLY E O 1
ATOM 6750 N N . ARG B 2 399 ? 46.659 -47.000 -41.800 1.00 82.24 399 ARG E N 1
ATOM 6751 C CA . ARG B 2 399 ? 46.649 -48.378 -42.271 1.00 82.13 399 ARG E CA 1
ATOM 6752 C C . ARG B 2 399 ? 47.985 -49.089 -42.104 1.00 80.50 399 ARG E C 1
ATOM 6753 O O . ARG B 2 399 ? 48.000 -50.308 -41.918 1.00 81.66 399 ARG E O 1
ATOM 6761 N N . GLY B 2 400 ? 49.100 -48.362 -42.149 1.00 73.41 400 GLY E N 1
ATOM 6762 C CA . GLY B 2 400 ? 50.386 -48.931 -41.790 1.00 70.37 400 GLY E CA 1
ATOM 6763 C C . GLY B 2 400 ? 50.909 -48.362 -40.484 1.00 69.83 400 GLY E C 1
ATOM 6764 O O . GLY B 2 400 ? 50.121 -48.003 -39.603 1.00 66.98 400 GLY E O 1
ATOM 6765 N N . ARG B 2 401 ? 52.233 -48.291 -40.341 1.00 59.35 401 ARG E N 1
ATOM 6766 C CA . ARG B 2 401 ? 52.866 -47.645 -39.197 1.00 57.12 401 ARG E CA 1
ATOM 6767 C C . ARG B 2 401 ? 54.171 -47.012 -39.653 1.00 58.38 401 ARG E C 1
ATOM 6768 O O . ARG B 2 401 ? 54.735 -47.381 -40.688 1.00 58.54 401 ARG E O 1
ATOM 6776 N N . LEU B 2 402 ? 54.651 -46.054 -38.865 1.00 53.73 402 LEU E N 1
ATOM 6777 C CA . LEU B 2 402 ? 55.988 -45.506 -39.036 1.00 54.05 402 LEU E CA 1
ATOM 6778 C C . LEU B 2 402 ? 56.854 -45.921 -37.860 1.00 57.64 402 LEU E C 1
ATOM 6779 O O . LEU B 2 402 ? 56.407 -45.907 -36.708 1.00 62.08 402 LEU E O 1
ATOM 6784 N N . VAL B 2 403 ? 58.094 -46.286 -38.158 1.00 52.68 403 VAL E N 1
ATOM 6785 C CA . VAL B 2 403 ? 59.030 -46.782 -37.162 1.00 54.94 403 VAL E CA 1
ATOM 6786 C C . VAL B 2 403 ? 60.274 -45.909 -37.212 1.00 56.74 403 VAL E C 1
ATOM 6787 O O . VAL B 2 403 ? 61.086 -46.029 -38.138 1.00 58.14 403 VAL E O 1
ATOM 6791 N N . THR B 2 404 ? 60.426 -45.029 -36.225 1.00 55.68 404 THR E N 1
ATOM 6792 C CA . THR B 2 404 ? 61.679 -44.311 -36.040 1.00 51.86 404 THR E CA 1
ATOM 6793 C C . THR B 2 404 ? 62.537 -45.095 -35.063 1.00 53.97 404 THR E C 1
ATOM 6794 O O . THR B 2 404 ? 62.073 -45.492 -33.989 1.00 52.54 404 THR E O 1
ATOM 6798 N N . VAL B 2 405 ? 63.785 -45.306 -35.441 1.00 56.68 405 VAL E N 1
ATOM 6799 C CA . VAL B 2 405 ? 64.702 -46.167 -34.719 1.00 49.99 405 VAL E CA 1
ATOM 6800 C C . VAL B 2 405 ? 65.860 -45.312 -34.225 1.00 48.59 405 VAL E C 1
ATOM 6801 O O . VAL B 2 405 ? 66.367 -44.459 -34.963 1.00 52.10 405 VAL E O 1
ATOM 6805 N N . VAL B 2 406 ? 66.257 -45.510 -32.970 1.00 48.98 406 VAL E N 1
ATOM 6806 C CA . VAL B 2 406 ? 67.412 -44.824 -32.392 1.00 59.60 406 VAL E CA 1
ATOM 6807 C C . VAL B 2 406 ? 68.450 -45.887 -32.053 1.00 65.08 406 VAL E C 1
ATOM 6808 O O . VAL B 2 406 ? 68.231 -46.712 -31.158 1.00 58.80 406 VAL E O 1
ATOM 6812 N N . LEU B 2 407 ? 69.582 -45.868 -32.768 1.00 63.80 407 LEU E N 1
ATOM 6813 C CA . LEU B 2 407 ? 70.590 -46.920 -32.685 1.00 60.77 407 LEU E CA 1
ATOM 6814 C C . LEU B 2 407 ? 71.997 -46.325 -32.744 1.00 73.50 407 LEU E C 1
ATOM 6815 O O . LEU B 2 407 ? 72.144 -45.121 -32.991 1.00 71.92 407 LEU E O 1
ATOM 6820 N N . PRO B 2 408 ? 73.064 -47.125 -32.499 1.00 82.55 408 PRO E N 1
ATOM 6821 C CA . PRO B 2 408 ? 74.412 -46.540 -32.370 1.00 83.72 408 PRO E CA 1
ATOM 6822 C C . PRO B 2 408 ? 75.122 -46.115 -33.654 1.00 81.40 408 PRO E C 1
ATOM 6823 O O . PRO B 2 408 ? 76.356 -46.160 -33.696 1.00 86.30 408 PRO E O 1
ATOM 6827 N N . GLY B 2 409 ? 74.401 -45.691 -34.690 1.00 75.90 409 GLY E N 1
ATOM 6828 C CA . GLY B 2 409 ? 75.052 -45.063 -35.832 1.00 82.09 409 GLY E CA 1
ATOM 6829 C C . GLY B 2 409 ? 75.656 -45.995 -36.868 1.00 85.07 409 GLY E C 1
ATOM 6830 O O . GLY B 2 409 ? 75.154 -46.084 -37.993 1.00 77.27 409 GLY E O 1
ATOM 6831 N N . ASP B 2 410 ? 76.755 -46.669 -36.513 1.00 86.02 410 ASP E N 1
ATOM 6832 C CA . ASP B 2 410 ? 77.345 -47.676 -37.390 1.00 84.20 410 ASP E CA 1
ATOM 6833 C C . ASP B 2 410 ? 76.414 -48.851 -37.609 1.00 84.42 410 ASP E C 1
ATOM 6834 O O . ASP B 2 410 ? 76.652 -49.669 -38.507 1.00 86.73 410 ASP E O 1
ATOM 6839 N N . GLU B 2 411 ? 75.400 -48.981 -36.768 1.00 72.33 411 GLU E N 1
ATOM 6840 C CA . GLU B 2 411 ? 74.410 -50.036 -36.862 1.00 68.49 411 GLU E CA 1
ATOM 6841 C C . GLU B 2 411 ? 73.272 -49.700 -37.810 1.00 69.67 411 GLU E C 1
ATOM 6842 O O . GLU B 2 411 ? 72.532 -50.605 -38.213 1.00 63.32 411 GLU E O 1
ATOM 6848 N N . ILE B 2 412 ? 73.117 -48.423 -38.162 1.00 73.21 412 ILE E N 1
ATOM 6849 C CA . ILE B 2 412 ? 72.063 -48.009 -39.082 1.00 70.04 412 ILE E CA 1
ATOM 6850 C C . ILE B 2 412 ? 72.253 -48.680 -40.436 1.00 72.78 412 ILE E C 1
ATOM 6851 O O . ILE B 2 412 ? 71.301 -49.206 -41.028 1.00 74.59 412 ILE E O 1
ATOM 6856 N N . ASP B 2 413 ? 73.492 -48.676 -40.938 1.00 77.07 413 ASP E N 1
ATOM 6857 C CA . ASP B 2 413 ? 73.801 -49.302 -42.220 1.00 73.27 413 ASP E CA 1
ATOM 6858 C C . ASP B 2 413 ? 73.340 -50.753 -42.250 1.00 69.80 413 ASP E C 1
ATOM 6859 O O . ASP B 2 413 ? 72.596 -51.167 -43.147 1.00 65.54 413 ASP E O 1
ATOM 6864 N N . SER B 2 414 ? 73.766 -51.537 -41.259 1.00 71.33 414 SER E N 1
ATOM 6865 C CA . SER B 2 414 ? 73.407 -52.950 -41.227 1.00 70.95 414 SER E CA 1
ATOM 6866 C C . SER B 2 414 ? 71.899 -53.138 -41.112 1.00 75.13 414 SER E C 1
ATOM 6867 O O . SER B 2 414 ? 71.321 -53.991 -41.796 1.00 78.45 414 SER E O 1
ATOM 6870 N N . LEU B 2 415 ? 71.241 -52.335 -40.268 1.00 76.48 415 LEU E N 1
ATOM 6871 C CA . LEU B 2 415 ? 69.826 -52.560 -39.983 1.00 75.24 415 LEU E CA 1
ATOM 6872 C C . LEU B 2 415 ? 68.953 -52.391 -41.218 1.00 74.45 415 LEU E C 1
ATOM 6873 O O . LEU B 2 415 ? 67.972 -53.124 -41.382 1.00 75.20 415 LEU E O 1
ATOM 6878 N N . ARG B 2 416 ? 69.281 -51.440 -42.094 1.00 73.43 416 ARG E N 1
ATOM 6879 C CA . ARG B 2 416 ? 68.487 -51.275 -43.308 1.00 82.12 416 ARG E CA 1
ATOM 6880 C C . ARG B 2 416 ? 68.588 -52.503 -44.203 1.00 86.01 416 ARG E C 1
ATOM 6881 O O . ARG B 2 416 ? 67.575 -52.973 -44.735 1.00 83.76 416 ARG E O 1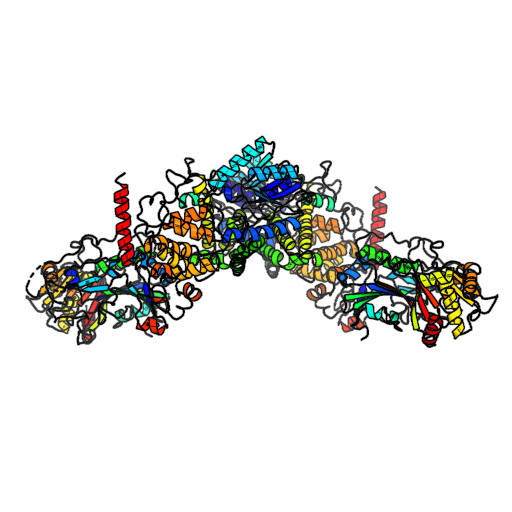
ATOM 6889 N N . ALA B 2 417 ? 69.800 -53.032 -44.383 1.00 82.96 417 ALA E N 1
ATOM 6890 C CA . ALA B 2 417 ? 69.960 -54.307 -45.071 1.00 82.46 417 ALA E CA 1
ATOM 6891 C C . ALA B 2 417 ? 69.138 -55.393 -44.387 1.00 78.90 417 ALA E C 1
ATOM 6892 O O . ALA B 2 417 ? 68.262 -56.011 -45.002 1.00 80.74 417 ALA E O 1
ATOM 6894 N N . ALA B 2 418 ? 69.409 -55.623 -43.097 1.00 78.25 418 ALA E N 1
ATOM 6895 C CA . ALA B 2 418 ? 68.664 -56.617 -42.331 1.00 83.13 418 ALA E CA 1
ATOM 6896 C C . ALA B 2 418 ? 67.161 -56.409 -42.460 1.00 88.74 418 ALA E C 1
ATOM 6897 O O . ALA B 2 418 ? 66.397 -57.376 -42.562 1.00 91.84 418 ALA E O 1
ATOM 6899 N N . LEU B 2 419 ? 66.721 -55.148 -42.469 1.00 91.73 419 LEU E N 1
ATOM 6900 C CA . LEU B 2 419 ? 65.306 -54.854 -42.661 1.00 97.36 419 LEU E CA 1
ATOM 6901 C C . LEU B 2 419 ? 64.881 -55.038 -44.112 1.00 94.87 419 LEU E C 1
ATOM 6902 O O . LEU B 2 419 ? 63.733 -55.420 -44.373 1.00 95.35 419 LEU E O 1
ATOM 6907 N N . GLY B 2 420 ? 65.788 -54.770 -45.058 1.00 90.33 420 GLY E N 1
ATOM 6908 C CA . GLY B 2 420 ? 65.417 -54.779 -46.466 1.00 95.05 420 GLY E CA 1
ATOM 6909 C C . GLY B 2 420 ? 64.789 -56.086 -46.909 1.00 97.78 420 GLY E C 1
ATOM 6910 O O . GLY B 2 420 ? 63.846 -56.091 -47.705 1.00 91.34 420 GLY E O 1
ATOM 6911 N N . SER B 2 421 ? 65.306 -57.208 -46.403 1.00 96.23 421 SER E N 1
ATOM 6912 C CA . SER B 2 421 ? 64.684 -58.506 -46.642 1.00 97.61 421 SER E CA 1
ATOM 6913 C C . SER B 2 421 ? 63.199 -58.466 -46.300 1.00 101.66 421 SER E C 1
ATOM 6914 O O . SER B 2 421 ? 62.338 -58.721 -47.151 1.00 98.35 421 SER E O 1
ATOM 6917 N N . ALA B 2 422 ? 62.888 -58.130 -45.053 1.00 97.83 422 ALA E N 1
ATOM 6918 C CA . ALA B 2 422 ? 61.513 -58.056 -44.577 1.00 90.24 422 ALA E CA 1
ATOM 6919 C C . ALA B 2 422 ? 60.694 -57.030 -45.354 1.00 87.89 422 ALA E C 1
ATOM 6920 O O . ALA B 2 422 ? 59.471 -56.976 -45.226 1.00 88.70 422 ALA E O 1
ATOM 6922 N N . ARG C 1 2 ? 10.986 -15.521 -55.498 1.00 30.38 2 ARG B N 1
ATOM 6923 C CA . ARG C 1 2 ? 9.972 -14.555 -55.076 1.00 37.52 2 ARG B CA 1
ATOM 6924 C C . ARG C 1 2 ? 9.998 -13.313 -55.979 1.00 37.43 2 ARG B C 1
ATOM 6925 O O . ARG C 1 2 ? 9.182 -13.197 -56.891 1.00 44.95 2 ARG B O 1
ATOM 6933 N N . ILE C 1 3 ? 10.927 -12.386 -55.740 1.00 30.30 3 ILE B N 1
ATOM 6934 C CA . ILE C 1 3 ? 10.973 -11.141 -56.504 1.00 33.82 3 ILE B CA 1
ATOM 6935 C C . ILE C 1 3 ? 11.886 -11.310 -57.713 1.00 40.18 3 ILE B C 1
ATOM 6936 O O . ILE C 1 3 ? 12.921 -11.985 -57.643 1.00 44.38 3 ILE B O 1
ATOM 6941 N N . VAL C 1 4 ? 11.503 -10.694 -58.829 1.00 36.12 4 VAL B N 1
ATOM 6942 C CA . VAL C 1 4 ? 12.294 -10.693 -60.054 1.00 34.88 4 VAL B CA 1
ATOM 6943 C C . VAL C 1 4 ? 12.667 -9.251 -60.367 1.00 37.33 4 VAL B C 1
ATOM 6944 O O . VAL C 1 4 ? 11.785 -8.399 -60.534 1.00 33.72 4 VAL B O 1
ATOM 6948 N N . VAL C 1 5 ? 13.967 -8.981 -60.446 1.00 38.91 5 VAL B N 1
ATOM 6949 C CA . VAL C 1 5 ? 14.482 -7.647 -60.730 1.00 37.19 5 VAL B CA 1
ATOM 6950 C C . VAL C 1 5 ? 14.812 -7.585 -62.214 1.00 42.15 5 VAL B C 1
ATOM 6951 O O . VAL C 1 5 ? 15.778 -8.202 -62.677 1.00 42.12 5 VAL B O 1
ATOM 6955 N N . TRP C 1 6 ? 14.002 -6.843 -62.961 1.00 39.83 6 TRP B N 1
ATOM 6956 C CA . TRP C 1 6 ? 14.159 -6.717 -64.404 1.00 33.33 6 TRP B CA 1
ATOM 6957 C C . TRP C 1 6 ? 15.096 -5.544 -64.678 1.00 35.81 6 TRP B C 1
ATOM 6958 O O . TRP C 1 6 ? 14.739 -4.382 -64.449 1.00 34.38 6 TRP B O 1
ATOM 6969 N N . PHE C 1 7 ? 16.307 -5.852 -65.137 1.00 38.32 7 PHE B N 1
ATOM 6970 C CA . PHE C 1 7 ? 17.274 -4.824 -65.498 1.00 36.57 7 PHE B CA 1
ATOM 6971 C C . PHE C 1 7 ? 17.028 -4.351 -66.927 1.00 36.89 7 PHE B C 1
ATOM 6972 O O . PHE C 1 7 ? 16.749 -5.154 -67.824 1.00 43.37 7 PHE B O 1
ATOM 6980 N N . ARG C 1 8 ? 17.129 -3.038 -67.138 1.00 37.16 8 ARG B N 1
ATOM 6981 C CA . ARG C 1 8 ? 16.996 -2.480 -68.481 1.00 35.04 8 ARG B CA 1
ATOM 6982 C C . ARG C 1 8 ? 18.150 -1.539 -68.785 1.00 34.76 8 ARG B C 1
ATOM 6983 O O . ARG C 1 8 ? 19.059 -1.888 -69.545 1.00 32.67 8 ARG B O 1
ATOM 6991 N N . ARG C 1 9 ? 18.113 -0.343 -68.201 1.00 31.28 9 ARG B N 1
ATOM 6992 C CA . ARG C 1 9 ? 19.146 0.673 -68.363 1.00 27.72 9 ARG B CA 1
ATOM 6993 C C . ARG C 1 9 ? 19.611 1.172 -67.003 1.00 31.98 9 ARG B C 1
ATOM 6994 O O . ARG C 1 9 ? 19.825 2.371 -66.789 1.00 29.25 9 ARG B O 1
ATOM 7002 N N . ASP C 1 10 ? 19.775 0.241 -66.068 1.00 37.22 10 ASP B N 1
ATOM 7003 C CA . ASP C 1 10 ? 20.157 0.489 -64.684 1.00 35.22 10 ASP B CA 1
ATOM 7004 C C . ASP C 1 10 ? 21.234 -0.498 -64.258 1.00 39.66 10 ASP B C 1
ATOM 7005 O O . ASP C 1 10 ? 21.202 -1.049 -63.151 1.00 39.72 10 ASP B O 1
ATOM 7010 N N . LEU C 1 11 ? 22.199 -0.748 -65.145 1.00 36.12 11 LEU B N 1
ATOM 7011 C CA . LEU C 1 11 ? 23.173 -1.827 -64.971 1.00 34.11 11 LEU B CA 1
ATOM 7012 C C . LEU C 1 11 ? 24.161 -1.454 -63.866 1.00 34.46 11 LEU B C 1
ATOM 7013 O O . LEU C 1 11 ? 25.303 -1.053 -64.106 1.00 37.08 11 LEU B O 1
ATOM 7018 N N . ARG C 1 12 ? 23.707 -1.602 -62.624 1.00 34.40 12 ARG B N 1
ATOM 7019 C CA . ARG C 1 12 ? 24.503 -1.246 -61.456 1.00 27.35 12 ARG B CA 1
ATOM 7020 C C . ARG C 1 12 ? 23.840 -1.845 -60.226 1.00 29.51 12 ARG B C 1
ATOM 7021 O O . ARG C 1 12 ? 22.676 -2.253 -60.262 1.00 33.94 12 ARG B O 1
ATOM 7029 N N . VAL C 1 13 ? 24.596 -1.885 -59.129 1.00 29.87 13 VAL B N 1
ATOM 7030 C CA . VAL C 1 13 ? 24.091 -2.422 -57.877 1.00 33.84 13 VAL B CA 1
ATOM 7031 C C . VAL C 1 13 ? 23.912 -1.347 -56.809 1.00 29.04 13 VAL B C 1
ATOM 7032 O O . VAL C 1 13 ? 22.988 -1.454 -55.995 1.00 36.91 13 VAL B O 1
ATOM 7036 N N . GLU C 1 14 ? 24.759 -0.323 -56.785 1.00 30.06 14 GLU B N 1
ATOM 7037 C CA . GLU C 1 14 ? 24.593 0.783 -55.853 1.00 27.75 14 GLU B CA 1
ATOM 7038 C C . GLU C 1 14 ? 23.480 1.700 -56.341 1.00 32.20 14 GLU B C 1
ATOM 7039 O O . GLU C 1 14 ? 23.367 1.976 -57.538 1.00 28.83 14 GLU B O 1
ATOM 7045 N N . ASP C 1 15 ? 22.645 2.155 -55.405 1.00 33.72 15 ASP B N 1
ATOM 7046 C CA . ASP C 1 15 ? 21.515 3.036 -55.709 1.00 30.70 15 ASP B CA 1
ATOM 7047 C C . ASP C 1 15 ? 20.653 2.472 -56.840 1.00 31.52 15 ASP B C 1
ATOM 7048 O O . ASP C 1 15 ? 20.242 3.186 -57.756 1.00 34.42 15 ASP B O 1
ATOM 7053 N N . ASN C 1 16 ? 20.398 1.163 -56.789 1.00 30.33 16 ASN B N 1
ATOM 7054 C CA . ASN C 1 16 ? 19.408 0.535 -57.651 1.00 30.31 16 ASN B CA 1
ATOM 7055 C C . ASN C 1 16 ? 18.171 0.287 -56.806 1.00 35.78 16 ASN B C 1
ATOM 7056 O O . ASN C 1 16 ? 18.112 -0.720 -56.084 1.00 37.11 16 ASN B O 1
ATOM 7061 N N . PRO C 1 17 ? 17.165 1.163 -56.846 1.00 36.08 17 PRO B N 1
ATOM 7062 C CA . PRO C 1 17 ? 16.032 1.005 -55.922 1.00 36.04 17 PRO B CA 1
ATOM 7063 C C . PRO C 1 17 ? 15.257 -0.286 -56.120 1.00 33.16 17 PRO B C 1
ATOM 7064 O O . PRO C 1 17 ? 14.861 -0.918 -55.132 1.00 34.47 17 PRO B O 1
ATOM 7068 N N . ALA C 1 18 ? 15.030 -0.704 -57.365 1.00 29.56 18 ALA B N 1
ATOM 7069 C CA . ALA C 1 18 ? 14.362 -1.982 -57.591 1.00 35.12 18 ALA B CA 1
ATOM 7070 C C . ALA C 1 18 ? 15.114 -3.113 -56.907 1.00 35.22 18 ALA B C 1
ATOM 7071 O O . ALA C 1 18 ? 14.528 -3.897 -56.152 1.00 39.66 18 ALA B O 1
ATOM 7073 N N . LEU C 1 19 ? 16.424 -3.202 -57.149 1.00 36.39 19 LEU B N 1
ATOM 7074 C CA . LEU C 1 19 ? 17.226 -4.244 -56.518 1.00 36.00 19 LEU B CA 1
ATOM 7075 C C . LEU C 1 19 ? 17.273 -4.064 -55.005 1.00 38.25 19 LEU B C 1
ATOM 7076 O O . LEU C 1 19 ? 17.143 -5.038 -54.252 1.00 37.22 19 LEU B O 1
ATOM 7081 N N . ALA C 1 20 ? 17.452 -2.824 -54.540 1.00 38.03 20 ALA B N 1
ATOM 7082 C CA . ALA C 1 20 ? 17.501 -2.577 -53.102 1.00 35.43 20 ALA B CA 1
ATOM 7083 C C . ALA C 1 20 ? 16.181 -2.945 -52.438 1.00 40.07 20 ALA B C 1
ATOM 7084 O O . ALA C 1 20 ? 16.168 -3.574 -51.372 1.00 36.30 20 ALA B O 1
ATOM 7086 N N . ALA C 1 21 ? 15.059 -2.575 -53.063 1.00 39.99 21 ALA B N 1
ATOM 7087 C CA . ALA C 1 21 ? 13.754 -2.904 -52.500 1.00 35.42 21 ALA B CA 1
ATOM 7088 C C . ALA C 1 21 ? 13.509 -4.406 -52.511 1.00 30.42 21 ALA B C 1
ATOM 7089 O O . ALA C 1 21 ? 12.924 -4.952 -51.569 1.00 35.99 21 ALA B O 1
ATOM 7091 N N . ALA C 1 22 ? 13.949 -5.091 -53.565 1.00 32.30 22 ALA B N 1
ATOM 7092 C CA . ALA C 1 22 ? 13.755 -6.534 -53.628 1.00 34.22 22 ALA B CA 1
ATOM 7093 C C . ALA C 1 22 ? 14.575 -7.241 -52.560 1.00 37.51 22 ALA B C 1
ATOM 7094 O O . ALA C 1 22 ? 14.069 -8.134 -51.869 1.00 37.43 22 ALA B O 1
ATOM 7096 N N . ALA C 1 23 ? 15.841 -6.849 -52.405 1.00 39.86 23 ALA B N 1
ATOM 7097 C CA . ALA C 1 23 ? 16.698 -7.480 -51.408 1.00 35.61 23 ALA B CA 1
ATOM 7098 C C . ALA C 1 23 ? 16.164 -7.254 -50.002 1.00 35.98 23 ALA B C 1
ATOM 7099 O O . ALA C 1 23 ? 16.218 -8.156 -49.159 1.00 39.19 23 ALA B O 1
ATOM 7101 N N . ARG C 1 24 ? 15.637 -6.055 -49.735 1.00 36.04 24 ARG B N 1
ATOM 7102 C CA . ARG C 1 24 ? 15.162 -5.718 -48.397 1.00 36.91 24 ARG B CA 1
ATOM 7103 C C . ARG C 1 24 ? 13.863 -6.430 -48.039 1.00 42.21 24 ARG B C 1
ATOM 7104 O O . ARG C 1 24 ? 13.535 -6.537 -46.853 1.00 45.55 24 ARG B O 1
ATOM 7112 N N . ALA C 1 25 ? 13.121 -6.929 -49.031 1.00 48.25 25 ALA B N 1
ATOM 7113 C CA . ALA C 1 25 ? 11.877 -7.631 -48.741 1.00 42.37 25 ALA B CA 1
ATOM 7114 C C . ALA C 1 25 ? 12.107 -8.901 -47.937 1.00 40.83 25 ALA B C 1
ATOM 7115 O O . ALA C 1 25 ? 11.154 -9.442 -47.367 1.00 46.99 25 ALA B O 1
ATOM 7117 N N . GLY C 1 26 ? 13.343 -9.388 -47.877 1.00 41.09 26 GLY B N 1
ATOM 7118 C CA . GLY C 1 26 ? 13.656 -10.584 -47.131 1.00 43.93 26 GLY B CA 1
ATOM 7119 C C . GLY C 1 26 ? 13.396 -11.882 -47.859 1.00 47.04 26 GLY B C 1
ATOM 7120 O O . GLY C 1 26 ? 13.657 -12.951 -47.293 1.00 53.91 26 GLY B O 1
ATOM 7121 N N . GLY C 1 27 ? 12.894 -11.833 -49.089 1.00 50.48 27 GLY B N 1
ATOM 7122 C CA . GLY C 1 27 ? 12.633 -13.046 -49.839 1.00 54.64 27 GLY B CA 1
ATOM 7123 C C . GLY C 1 27 ? 13.791 -13.463 -50.720 1.00 47.73 27 GLY B C 1
ATOM 7124 O O . GLY C 1 27 ? 14.955 -13.362 -50.319 1.00 50.84 27 GLY B O 1
ATOM 7125 N N . GLU C 1 28 ? 13.487 -13.936 -51.923 1.00 40.14 28 GLU B N 1
ATOM 7126 C CA . GLU C 1 28 ? 14.501 -14.301 -52.898 1.00 38.52 28 GLU B CA 1
ATOM 7127 C C . GLU C 1 28 ? 14.465 -13.319 -54.063 1.00 36.96 28 GLU B C 1
ATOM 7128 O O . GLU C 1 28 ? 13.412 -12.768 -54.396 1.00 44.33 28 GLU B O 1
ATOM 7134 N N . VAL C 1 29 ? 15.627 -13.088 -54.672 1.00 37.46 29 VAL B N 1
ATOM 7135 C CA . VAL C 1 29 ? 15.790 -12.062 -55.701 1.00 37.36 29 VAL B CA 1
ATOM 7136 C C . VAL C 1 29 ? 16.404 -12.701 -56.941 1.00 35.95 29 VAL B C 1
ATOM 7137 O O . VAL C 1 29 ? 17.587 -13.059 -56.938 1.00 39.77 29 VAL B O 1
ATOM 7141 N N . VAL C 1 30 ? 15.612 -12.821 -58.004 1.00 33.38 30 VAL B N 1
ATOM 7142 C CA . VAL C 1 30 ? 16.062 -13.387 -59.273 1.00 37.76 30 VAL B CA 1
ATOM 7143 C C . VAL C 1 30 ? 16.317 -12.229 -60.235 1.00 38.86 30 VAL B C 1
ATOM 7144 O O . VAL C 1 30 ? 15.349 -11.636 -60.744 1.00 36.49 30 VAL B O 1
ATOM 7148 N N . PRO C 1 31 ? 17.568 -11.867 -60.504 1.00 36.33 31 PRO B N 1
ATOM 7149 C CA . PRO C 1 31 ? 17.835 -10.798 -61.469 1.00 38.32 31 PRO B CA 1
ATOM 7150 C C . PRO C 1 31 ? 17.725 -11.317 -62.891 1.00 37.25 31 PRO B C 1
ATOM 7151 O O . PRO C 1 31 ? 17.965 -12.496 -63.166 1.00 37.53 31 PRO B O 1
ATOM 7155 N N . ALA C 1 32 ? 17.351 -10.420 -63.803 1.00 31.02 32 ALA B N 1
ATOM 7156 C CA . ALA C 1 32 ? 17.108 -10.853 -65.172 1.00 32.63 32 ALA B CA 1
ATOM 7157 C C . ALA C 1 32 ? 17.162 -9.675 -66.135 1.00 34.67 32 ALA B C 1
ATOM 7158 O O . ALA C 1 32 ? 16.925 -8.522 -65.763 1.00 36.16 32 ALA B O 1
ATOM 7160 N N . TYR C 1 33 ? 17.474 -9.998 -67.389 1.00 33.44 33 TYR B N 1
ATOM 7161 C CA . TYR C 1 33 ? 17.487 -9.047 -68.491 1.00 35.44 33 TYR B CA 1
ATOM 7162 C C . TYR C 1 33 ? 16.692 -9.641 -69.641 1.00 41.60 33 TYR B C 1
ATOM 7163 O O . TYR C 1 33 ? 16.916 -10.796 -70.021 1.00 39.98 33 TYR B O 1
ATOM 7172 N N . VAL C 1 34 ? 15.761 -8.863 -70.181 1.00 43.82 34 VAL B N 1
ATOM 7173 C CA . VAL C 1 34 ? 14.950 -9.276 -71.319 1.00 44.45 34 VAL B CA 1
ATOM 7174 C C . VAL C 1 34 ? 15.425 -8.486 -72.526 1.00 44.68 34 VAL B C 1
ATOM 7175 O O . VAL C 1 34 ? 15.379 -7.250 -72.524 1.00 46.40 34 VAL B O 1
ATOM 7179 N N . TRP C 1 35 ? 15.896 -9.196 -73.548 1.00 50.36 35 TRP B N 1
ATOM 7180 C CA . TRP C 1 35 ? 16.327 -8.569 -74.796 1.00 47.05 35 TRP B CA 1
ATOM 7181 C C . TRP C 1 35 ? 15.143 -8.573 -75.751 1.00 44.56 35 TRP B C 1
ATOM 7182 O O . TRP C 1 35 ? 14.790 -9.610 -76.321 1.00 44.14 35 TRP B O 1
ATOM 7193 N N . SER C 1 36 ? 14.512 -7.414 -75.911 1.00 45.72 36 SER B N 1
ATOM 7194 C CA . SER C 1 36 ? 13.377 -7.248 -76.819 1.00 49.10 36 SER B CA 1
ATOM 7195 C C . SER C 1 36 ? 13.581 -5.968 -77.615 1.00 47.10 36 SER B C 1
ATOM 7196 O O . SER C 1 36 ? 12.907 -4.957 -77.391 1.00 50.27 36 SER B O 1
ATOM 7199 N N . PRO C 1 37 ? 14.524 -5.975 -78.561 1.00 48.71 37 PRO B N 1
ATOM 7200 C CA . PRO C 1 37 ? 14.763 -4.762 -79.355 1.00 50.51 37 PRO B CA 1
ATOM 7201 C C . PRO C 1 37 ? 13.642 -4.451 -80.326 1.00 52.41 37 PRO B C 1
ATOM 7202 O O . PRO C 1 37 ? 13.481 -3.282 -80.700 1.00 53.43 37 PRO B O 1
ATOM 7206 N N . GLU C 1 38 ? 12.869 -5.459 -80.747 1.00 50.11 38 GLU B N 1
ATOM 7207 C CA . GLU C 1 38 ? 11.738 -5.221 -81.640 1.00 48.01 38 GLU B CA 1
ATOM 7208 C C . GLU C 1 38 ? 10.803 -4.155 -81.083 1.00 50.42 38 GLU B C 1
ATOM 7209 O O . GLU C 1 38 ? 10.249 -3.346 -81.837 1.00 48.00 38 GLU B O 1
ATOM 7215 N N . GLU C 1 39 ? 10.641 -4.119 -79.759 1.00 49.59 39 GLU B N 1
ATOM 7216 C CA . GLU C 1 39 ? 9.737 -3.164 -79.123 1.00 50.36 39 GLU B CA 1
ATOM 7217 C C . GLU C 1 39 ? 10.187 -1.715 -79.246 1.00 56.12 39 GLU B C 1
ATOM 7218 O O . GLU C 1 39 ? 9.444 -0.828 -78.814 1.00 55.69 39 GLU B O 1
ATOM 7224 N N . GLU C 1 40 ? 11.377 -1.443 -79.786 1.00 53.66 40 GLU B N 1
ATOM 7225 C CA . GLU C 1 40 ? 11.837 -0.066 -79.902 1.00 57.73 40 GLU B CA 1
ATOM 7226 C C . GLU C 1 40 ? 11.764 0.461 -81.330 1.00 58.60 40 GLU B C 1
ATOM 7227 O O . GLU C 1 40 ? 12.013 1.653 -81.546 1.00 59.22 40 GLU B O 1
ATOM 7233 N N . GLY C 1 41 ? 11.401 -0.391 -82.293 1.00 58.37 41 GLY B N 1
ATOM 7234 C CA . GLY C 1 41 ? 11.080 0.030 -83.639 1.00 61.96 41 GLY B CA 1
ATOM 7235 C C . GLY C 1 41 ? 12.205 0.779 -84.324 1.00 62.15 41 GLY B C 1
ATOM 7236 O O . GLY C 1 41 ? 13.276 0.226 -84.600 1.00 54.59 41 GLY B O 1
ATOM 7237 N N . PRO C 1 42 ? 11.978 2.063 -84.620 1.00 64.47 42 PRO B N 1
ATOM 7238 C CA . PRO C 1 42 ? 13.031 2.859 -85.265 1.00 60.29 42 PRO B CA 1
ATOM 7239 C C . PRO C 1 42 ? 14.204 3.142 -84.351 1.00 62.12 42 PRO B C 1
ATOM 7240 O O . PRO C 1 42 ? 15.204 3.706 -84.813 1.00 60.20 42 PRO B O 1
ATOM 7244 N N . TYR C 1 43 ? 14.105 2.778 -83.073 1.00 60.09 43 TYR B N 1
ATOM 7245 C CA . TYR C 1 43 ? 15.157 2.999 -82.092 1.00 55.01 43 TYR B CA 1
ATOM 7246 C C . TYR C 1 43 ? 15.780 1.684 -81.626 1.00 57.88 43 TYR B C 1
ATOM 7247 O O . TYR C 1 43 ? 16.226 1.570 -80.481 1.00 56.31 43 TYR B O 1
ATOM 7256 N N . TYR C 1 44 ? 15.782 0.681 -82.502 1.00 56.72 44 TYR B N 1
ATOM 7257 C CA . TYR C 1 44 ? 16.591 -0.512 -82.307 1.00 51.18 44 TYR B CA 1
ATOM 7258 C C . TYR C 1 44 ? 18.005 -0.104 -81.901 1.00 51.50 44 TYR B C 1
ATOM 7259 O O . TYR C 1 44 ? 18.595 0.780 -82.540 1.00 50.22 44 TYR B O 1
ATOM 7268 N N . PRO C 1 45 ? 18.569 -0.693 -80.848 1.00 56.88 45 PRO B N 1
ATOM 7269 C CA . PRO C 1 45 ? 19.854 -0.202 -80.331 1.00 56.96 45 PRO B CA 1
ATOM 7270 C C . PRO C 1 45 ? 20.951 -0.259 -81.387 1.00 49.64 45 PRO B C 1
ATOM 7271 O O . PRO C 1 45 ? 21.003 -1.177 -82.210 1.00 46.70 45 PRO B O 1
ATOM 7275 N N . GLY C 1 46 ? 21.830 0.742 -81.355 1.00 43.60 46 GLY B N 1
ATOM 7276 C CA . GLY C 1 46 ? 22.888 0.869 -82.340 1.00 45.35 46 GLY B CA 1
ATOM 7277 C C . GLY C 1 46 ? 23.850 -0.302 -82.422 1.00 47.45 46 GLY B C 1
ATOM 7278 O O . GLY C 1 46 ? 23.715 -1.287 -81.688 1.00 41.21 46 GLY B O 1
ATOM 7279 N N . ARG C 1 47 ? 24.828 -0.206 -83.328 1.00 45.92 47 ARG B N 1
ATOM 7280 C CA . ARG C 1 47 ? 25.816 -1.272 -83.463 1.00 37.83 47 ARG B CA 1
ATOM 7281 C C . ARG C 1 47 ? 26.776 -1.277 -82.281 1.00 39.26 47 ARG B C 1
ATOM 7282 O O . ARG C 1 47 ? 26.973 -2.311 -81.632 1.00 40.55 47 ARG B O 1
ATOM 7290 N N . VAL C 1 48 ? 27.381 -0.125 -81.984 1.00 32.52 48 VAL B N 1
ATOM 7291 C CA . VAL C 1 48 ? 28.329 -0.055 -80.879 1.00 37.80 48 VAL B CA 1
ATOM 7292 C C . VAL C 1 48 ? 27.634 -0.023 -79.527 1.00 41.78 48 VAL B C 1
ATOM 7293 O O . VAL C 1 48 ? 28.246 -0.401 -78.520 1.00 39.15 48 VAL B O 1
ATOM 7297 N N . SER C 1 49 ? 26.374 0.416 -79.468 1.00 43.25 49 SER B N 1
ATOM 7298 C CA . SER C 1 49 ? 25.634 0.308 -78.215 1.00 41.73 49 SER B CA 1
ATOM 7299 C C . SER C 1 49 ? 25.327 -1.147 -77.890 1.00 29.13 49 SER B C 1
ATOM 7300 O O . SER C 1 49 ? 25.399 -1.560 -76.728 1.00 28.55 49 SER B O 1
ATOM 7303 N N . ARG C 1 50 ? 25.006 -1.945 -78.909 1.00 33.60 50 ARG B N 1
ATOM 7304 C CA . ARG C 1 50 ? 24.793 -3.370 -78.685 1.00 37.78 50 ARG B CA 1
ATOM 7305 C C . ARG C 1 50 ? 26.054 -4.051 -78.173 1.00 35.37 50 ARG B C 1
ATOM 7306 O O . ARG C 1 50 ? 25.966 -5.042 -77.439 1.00 37.32 50 ARG B O 1
ATOM 7314 N N . TRP C 1 51 ? 27.232 -3.543 -78.544 1.00 34.94 51 TRP B N 1
ATOM 7315 C CA . TRP C 1 51 ? 28.463 -4.125 -78.021 1.00 33.19 51 TRP B CA 1
ATOM 7316 C C . TRP C 1 51 ? 28.654 -3.772 -76.551 1.00 30.60 51 TRP B C 1
ATOM 7317 O O . TRP C 1 51 ? 29.025 -4.633 -75.742 1.00 28.19 51 TRP B O 1
ATOM 7328 N N . TRP C 1 52 ? 28.399 -2.512 -76.188 1.00 26.49 52 TRP B N 1
ATOM 7329 C CA . TRP C 1 52 ? 28.560 -2.089 -74.802 1.00 23.02 52 TRP B CA 1
ATOM 7330 C C . TRP C 1 52 ? 27.658 -2.894 -73.875 1.00 28.15 52 TRP B C 1
ATOM 7331 O O . TRP C 1 52 ? 28.093 -3.342 -72.808 1.00 27.56 52 TRP B O 1
ATOM 7342 N N . ILE C 1 53 ? 26.392 -3.075 -74.265 1.00 30.09 53 ILE B N 1
ATOM 7343 C CA . ILE C 1 53 ? 25.442 -3.804 -73.424 1.00 27.29 53 ILE B CA 1
ATOM 7344 C C . ILE C 1 53 ? 25.985 -5.181 -73.079 1.00 32.11 53 ILE B C 1
ATOM 7345 O O . ILE C 1 53 ? 26.026 -5.578 -71.907 1.00 32.89 53 ILE B O 1
ATOM 7350 N N . SER C 1 54 ? 26.410 -5.932 -74.098 1.00 31.28 54 SER B N 1
ATOM 7351 C CA . SER C 1 54 ? 26.888 -7.282 -73.842 1.00 35.09 54 SER B CA 1
ATOM 7352 C C . SER C 1 54 ? 28.133 -7.264 -72.971 1.00 30.97 54 SER B C 1
ATOM 7353 O O . SER C 1 54 ? 28.314 -8.160 -72.145 1.00 38.62 54 SER B O 1
ATOM 7356 N N . GLN C 1 55 ? 28.988 -6.249 -73.110 1.00 25.25 55 GLN B N 1
ATOM 7357 C CA . GLN C 1 55 ? 30.080 -6.107 -72.152 1.00 24.43 55 GLN B CA 1
ATOM 7358 C C . GLN C 1 55 ? 29.531 -5.856 -70.755 1.00 27.53 55 GLN B C 1
ATOM 7359 O O . GLN C 1 55 ? 29.922 -6.522 -69.789 1.00 27.13 55 GLN B O 1
ATOM 7365 N N . SER C 1 56 ? 28.585 -4.919 -70.639 1.00 29.52 56 SER B N 1
ATOM 7366 C CA . SER C 1 56 ? 28.073 -4.527 -69.330 1.00 26.72 56 SER B CA 1
ATOM 7367 C C . SER C 1 56 ? 27.328 -5.661 -68.638 1.00 27.32 56 SER B C 1
ATOM 7368 O O . SER C 1 56 ? 27.403 -5.786 -67.410 1.00 30.10 56 SER B O 1
ATOM 7371 N N . LEU C 1 57 ? 26.608 -6.491 -69.393 1.00 26.99 57 LEU B N 1
ATOM 7372 C CA . LEU C 1 57 ? 25.819 -7.541 -68.760 1.00 29.43 57 LEU B CA 1
ATOM 7373 C C . LEU C 1 57 ? 26.712 -8.586 -68.106 1.00 31.59 57 LEU B C 1
ATOM 7374 O O . LEU C 1 57 ? 26.455 -9.003 -66.970 1.00 35.09 57 LEU B O 1
ATOM 7379 N N . ASN C 1 58 ? 27.765 -9.022 -68.804 1.00 36.88 58 ASN B N 1
ATOM 7380 C CA . ASN C 1 58 ? 28.716 -9.948 -68.196 1.00 38.23 58 ASN B CA 1
ATOM 7381 C C . ASN C 1 58 ? 29.345 -9.335 -66.955 1.00 31.36 58 ASN B C 1
ATOM 7382 O O . ASN C 1 58 ? 29.543 -10.018 -65.944 1.00 30.49 58 ASN B O 1
ATOM 7387 N N . HIS C 1 59 ? 29.648 -8.039 -67.016 1.00 30.80 59 HIS B N 1
ATOM 7388 C CA . HIS C 1 59 ? 30.155 -7.321 -65.853 1.00 26.33 59 HIS B CA 1
ATOM 7389 C C . HIS C 1 59 ? 29.148 -7.357 -64.709 1.00 31.68 59 HIS B C 1
ATOM 7390 O O . HIS C 1 59 ? 29.502 -7.647 -63.559 1.00 29.85 59 HIS B O 1
ATOM 7397 N N . LEU C 1 60 ? 27.875 -7.083 -65.015 1.00 32.99 60 LEU B N 1
ATOM 7398 C CA . LEU C 1 60 ? 26.852 -7.054 -63.974 1.00 29.59 60 LEU B CA 1
ATOM 7399 C C . LEU C 1 60 ? 26.546 -8.451 -63.452 1.00 31.11 60 LEU B C 1
ATOM 7400 O O . LEU C 1 60 ? 26.367 -8.637 -62.242 1.00 35.63 60 LEU B O 1
ATOM 7405 N N . ASP C 1 61 ? 26.473 -9.444 -64.344 1.00 28.86 61 ASP B N 1
ATOM 7406 C CA . ASP C 1 61 ? 26.272 -10.821 -63.898 1.00 30.47 61 ASP B CA 1
ATOM 7407 C C . ASP C 1 61 ? 27.345 -11.222 -62.892 1.00 33.73 61 ASP B C 1
ATOM 7408 O O . ASP C 1 61 ? 27.040 -11.755 -61.818 1.00 31.47 61 ASP B O 1
ATOM 7413 N N . ALA C 1 62 ? 28.610 -10.952 -63.220 1.00 29.31 62 ALA B N 1
ATOM 7414 C CA . ALA C 1 62 ? 29.700 -11.320 -62.325 1.00 28.70 62 ALA B CA 1
ATOM 7415 C C . ALA C 1 62 ? 29.511 -10.696 -60.949 1.00 34.88 62 ALA B C 1
ATOM 7416 O O . ALA C 1 62 ? 29.655 -11.373 -59.924 1.00 37.70 62 ALA B O 1
ATOM 7418 N N . SER C 1 63 ? 29.164 -9.406 -60.906 1.00 30.56 63 SER B N 1
ATOM 7419 C CA . SER C 1 63 ? 29.001 -8.740 -59.617 1.00 31.10 63 SER B CA 1
ATOM 7420 C C . SER C 1 63 ? 27.761 -9.230 -58.881 1.00 35.58 63 SER B C 1
ATOM 7421 O O . SER C 1 63 ? 27.744 -9.246 -57.644 1.00 37.45 63 SER B O 1
ATOM 7424 N N . LEU C 1 64 ? 26.722 -9.639 -59.614 1.00 32.07 64 LEU B N 1
ATOM 7425 C CA . LEU C 1 64 ? 25.539 -10.189 -58.960 1.00 33.46 64 LEU B CA 1
ATOM 7426 C C . LEU C 1 64 ? 25.855 -11.512 -58.272 1.00 34.75 64 LEU B C 1
ATOM 7427 O O . LEU C 1 64 ? 25.398 -11.761 -57.149 1.00 35.36 64 LEU B O 1
ATOM 7432 N N . ARG C 1 65 ? 26.651 -12.365 -58.924 1.00 33.65 65 ARG B N 1
ATOM 7433 C CA . ARG C 1 65 ? 26.968 -13.671 -58.354 1.00 36.03 65 ARG B CA 1
ATOM 7434 C C . ARG C 1 65 ? 27.806 -13.544 -57.086 1.00 33.13 65 ARG B C 1
ATOM 7435 O O . ARG C 1 65 ? 27.610 -14.305 -56.130 1.00 27.13 65 ARG B O 1
ATOM 7443 N N . ARG C 1 66 ? 28.752 -12.600 -57.062 1.00 29.39 66 ARG B N 1
ATOM 7444 C CA . ARG C 1 66 ? 29.504 -12.352 -55.838 1.00 30.83 66 ARG B CA 1
ATOM 7445 C C . ARG C 1 66 ? 28.578 -11.956 -54.695 1.00 34.78 66 ARG B C 1
ATOM 7446 O O . ARG C 1 66 ? 28.831 -12.307 -53.535 1.00 30.23 66 ARG B O 1
ATOM 7454 N N . LEU C 1 67 ? 27.490 -11.249 -55.004 1.00 35.27 67 LEU B N 1
ATOM 7455 C CA . LEU C 1 67 ? 26.497 -10.898 -53.999 1.00 29.87 67 LEU B CA 1
ATOM 7456 C C . LEU C 1 67 ? 25.622 -12.076 -53.594 1.00 35.37 67 LEU B C 1
ATOM 7457 O O . LEU C 1 67 ? 24.793 -11.923 -52.690 1.00 44.63 67 LEU B O 1
ATOM 7462 N N . GLY C 1 68 ? 25.778 -13.236 -54.228 1.00 33.16 68 GLY B N 1
ATOM 7463 C CA . GLY C 1 68 ? 25.054 -14.432 -53.850 1.00 33.80 68 GLY B CA 1
ATOM 7464 C C . GLY C 1 68 ? 24.053 -14.922 -54.871 1.00 35.94 68 GLY B C 1
ATOM 7465 O O . GLY C 1 68 ? 23.488 -16.008 -54.683 1.00 43.60 68 GLY B O 1
ATOM 7466 N N . ALA C 1 69 ? 23.804 -14.164 -55.934 1.00 34.71 69 ALA B N 1
ATOM 7467 C CA . ALA C 1 69 ? 22.896 -14.624 -56.973 1.00 35.68 69 ALA B CA 1
ATOM 7468 C C . ALA C 1 69 ? 23.480 -15.830 -57.699 1.00 39.80 69 ALA B C 1
ATOM 7469 O O . ALA C 1 69 ? 24.700 -15.999 -57.795 1.00 42.87 69 ALA B O 1
ATOM 7471 N N . GLY C 1 70 ? 22.590 -16.682 -58.207 1.00 44.21 70 GLY B N 1
ATOM 7472 C CA . GLY C 1 70 ? 23.046 -17.798 -59.019 1.00 47.12 70 GLY B CA 1
ATOM 7473 C C . GLY C 1 70 ? 23.592 -17.341 -60.358 1.00 51.60 70 GLY B C 1
ATOM 7474 O O . GLY C 1 70 ? 24.681 -17.748 -60.773 1.00 56.45 70 GLY B O 1
ATOM 7475 N N . LYS C 1 71 ? 22.849 -16.476 -61.042 1.00 45.64 71 LYS B N 1
ATOM 7476 C CA . LYS C 1 71 ? 23.247 -15.962 -62.345 1.00 42.11 71 LYS B CA 1
ATOM 7477 C C . LYS C 1 71 ? 22.445 -14.698 -62.621 1.00 40.63 71 LYS B C 1
ATOM 7478 O O . LYS C 1 71 ? 21.640 -14.255 -61.798 1.00 42.64 71 LYS B O 1
ATOM 7484 N N . LEU C 1 72 ? 22.684 -14.110 -63.787 1.00 39.19 72 LEU B N 1
ATOM 7485 C CA . LEU C 1 72 ? 21.781 -13.126 -64.363 1.00 37.21 72 LEU B CA 1
ATOM 7486 C C . LEU C 1 72 ? 20.969 -13.833 -65.440 1.00 37.61 72 LEU B C 1
ATOM 7487 O O . LEU C 1 72 ? 21.536 -14.349 -66.408 1.00 42.65 72 LEU B O 1
ATOM 7492 N N . VAL C 1 73 ? 19.656 -13.881 -65.259 1.00 40.18 73 VAL B N 1
ATOM 7493 C CA . VAL C 1 73 ? 18.797 -14.628 -66.169 1.00 37.32 73 VAL B CA 1
ATOM 7494 C C . VAL C 1 73 ? 18.524 -13.782 -67.406 1.00 37.52 73 VAL B C 1
ATOM 7495 O O . VAL C 1 73 ? 18.189 -12.598 -67.306 1.00 37.66 73 VAL B O 1
ATOM 7499 N N . THR C 1 74 ? 18.683 -14.382 -68.581 1.00 34.79 74 THR B N 1
ATOM 7500 C CA . THR C 1 74 ? 18.490 -13.683 -69.842 1.00 41.11 74 THR B CA 1
ATOM 7501 C C . THR C 1 74 ? 17.410 -14.377 -70.657 1.00 48.45 74 THR B C 1
ATOM 7502 O O . THR C 1 74 ? 17.373 -15.609 -70.735 1.00 47.43 74 THR B O 1
ATOM 7506 N N . ARG C 1 75 ? 16.535 -13.577 -71.266 1.00 47.26 75 ARG B N 1
ATOM 7507 C CA . ARG C 1 75 ? 15.422 -14.097 -72.044 1.00 48.89 75 ARG B CA 1
ATOM 7508 C C . ARG C 1 75 ? 15.295 -13.305 -73.337 1.00 51.28 75 ARG B C 1
ATOM 7509 O O . ARG C 1 75 ? 15.483 -12.083 -73.347 1.00 45.47 75 ARG B O 1
ATOM 7517 N N . ARG C 1 76 ? 14.975 -14.011 -74.422 1.00 49.29 76 ARG B N 1
ATOM 7518 C CA . ARG C 1 76 ? 14.877 -13.432 -75.758 1.00 50.07 76 ARG B CA 1
ATOM 7519 C C . ARG C 1 76 ? 13.453 -13.589 -76.271 1.00 51.53 76 ARG B C 1
ATOM 7520 O O . ARG C 1 76 ? 12.983 -14.716 -76.468 1.00 48.64 76 ARG B O 1
ATOM 7528 N N . SER C 1 77 ? 12.778 -12.464 -76.498 1.00 47.28 77 SER B N 1
ATOM 7529 C CA . SER C 1 77 ? 11.428 -12.480 -77.044 1.00 47.97 77 SER B CA 1
ATOM 7530 C C . SER C 1 77 ? 11.112 -11.105 -77.611 1.00 48.21 77 SER B C 1
ATOM 7531 O O . SER C 1 77 ? 11.719 -10.101 -77.227 1.00 40.80 77 SER B O 1
ATOM 7534 N N . ALA C 1 78 ? 10.143 -11.075 -78.533 1.00 45.56 78 ALA B N 1
ATOM 7535 C CA . ALA C 1 78 ? 9.781 -9.822 -79.187 1.00 44.60 78 ALA B CA 1
ATOM 7536 C C . ALA C 1 78 ? 8.988 -8.910 -78.261 1.00 51.88 78 ALA B C 1
ATOM 7537 O O . ALA C 1 78 ? 9.008 -7.685 -78.432 1.00 46.63 78 ALA B O 1
ATOM 7539 N N . ASP C 1 79 ? 8.285 -9.482 -77.289 1.00 57.88 79 ASP B N 1
ATOM 7540 C CA . ASP C 1 79 ? 7.502 -8.728 -76.320 1.00 58.92 79 ASP B CA 1
ATOM 7541 C C . ASP C 1 79 ? 8.122 -8.912 -74.943 1.00 54.09 79 ASP B C 1
ATOM 7542 O O . ASP C 1 79 ? 8.335 -10.048 -74.502 1.00 50.56 79 ASP B O 1
ATOM 7547 N N . ALA C 1 80 ? 8.405 -7.794 -74.268 1.00 55.28 80 ALA B N 1
ATOM 7548 C CA . ALA C 1 80 ? 8.958 -7.854 -72.918 1.00 54.94 80 ALA B CA 1
ATOM 7549 C C . ALA C 1 80 ? 8.046 -8.642 -71.986 1.00 53.87 80 ALA B C 1
ATOM 7550 O O . ALA C 1 80 ? 8.480 -9.607 -71.344 1.00 45.88 80 ALA B O 1
ATOM 7552 N N . ALA C 1 81 ? 6.768 -8.249 -71.920 1.00 53.72 81 ALA B N 1
ATOM 7553 C CA . ALA C 1 81 ? 5.827 -8.856 -70.982 1.00 45.78 81 ALA B CA 1
ATOM 7554 C C . ALA C 1 81 ? 5.757 -10.367 -71.156 1.00 46.62 81 ALA B C 1
ATOM 7555 O O . ALA C 1 81 ? 5.798 -11.117 -70.174 1.00 45.46 81 ALA B O 1
ATOM 7557 N N . VAL C 1 82 ? 5.641 -10.831 -72.402 1.00 45.86 82 VAL B N 1
ATOM 7558 C CA . VAL C 1 82 ? 5.529 -12.266 -72.645 1.00 48.89 82 VAL B CA 1
ATOM 7559 C C . VAL C 1 82 ? 6.741 -13.000 -72.095 1.00 49.56 82 VAL B C 1
ATOM 7560 O O . VAL C 1 82 ? 6.622 -14.126 -71.596 1.00 48.23 82 VAL B O 1
ATOM 7564 N N . ALA C 1 83 ? 7.920 -12.378 -72.162 1.00 50.56 83 ALA B N 1
ATOM 7565 C CA . ALA C 1 83 ? 9.111 -12.977 -71.574 1.00 47.70 83 ALA B CA 1
ATOM 7566 C C . ALA C 1 83 ? 9.119 -12.819 -70.059 1.00 52.14 83 ALA B C 1
ATOM 7567 O O . ALA C 1 83 ? 9.472 -13.759 -69.337 1.00 51.48 83 ALA B O 1
ATOM 7569 N N . LEU C 1 84 ? 8.730 -11.640 -69.566 1.00 46.87 84 LEU B N 1
ATOM 7570 C CA . LEU C 1 84 ? 8.713 -11.401 -68.126 1.00 44.27 84 LEU B CA 1
ATOM 7571 C C . LEU C 1 84 ? 7.702 -12.305 -67.430 1.00 52.85 84 LEU B C 1
ATOM 7572 O O . LEU C 1 84 ? 7.981 -12.853 -66.357 1.00 54.49 84 LEU B O 1
ATOM 7577 N N . LEU C 1 85 ? 6.517 -12.470 -68.027 1.00 59.83 85 LEU B N 1
ATOM 7578 C CA . LEU C 1 85 ? 5.543 -13.425 -67.505 1.00 58.83 85 LEU B CA 1
ATOM 7579 C C . LEU C 1 85 ? 6.106 -14.839 -67.517 1.00 53.58 85 LEU B C 1
ATOM 7580 O O . LEU C 1 85 ? 6.049 -15.554 -66.509 1.00 53.11 85 LEU B O 1
ATOM 7585 N N . GLN C 1 86 ? 6.644 -15.258 -68.665 1.00 53.97 86 GLN B N 1
ATOM 7586 C CA . GLN C 1 86 ? 7.195 -16.601 -68.800 1.00 56.07 86 GLN B CA 1
ATOM 7587 C C . GLN C 1 86 ? 8.260 -16.873 -67.749 1.00 56.04 86 GLN B C 1
ATOM 7588 O O . GLN C 1 86 ? 8.384 -18.001 -67.256 1.00 54.86 86 GLN B O 1
ATOM 7594 N N . LEU C 1 87 ? 9.042 -15.853 -67.394 1.00 51.97 87 LEU B N 1
ATOM 7595 C CA . LEU C 1 87 ? 10.094 -16.048 -66.404 1.00 52.73 87 LEU B CA 1
ATOM 7596 C C . LEU C 1 87 ? 9.508 -16.386 -65.038 1.00 53.43 87 LEU B C 1
ATOM 7597 O O . LEU C 1 87 ? 9.853 -17.416 -64.447 1.00 49.56 87 LEU B O 1
ATOM 7602 N N . VAL C 1 88 ? 8.594 -15.552 -64.532 1.00 51.14 88 VAL B N 1
ATOM 7603 C CA . VAL C 1 88 ? 8.067 -15.794 -63.195 1.00 53.09 88 VAL B CA 1
ATOM 7604 C C . VAL C 1 88 ? 7.192 -17.041 -63.153 1.00 50.81 88 VAL B C 1
ATOM 7605 O O . VAL C 1 88 ? 6.977 -17.602 -62.073 1.00 54.56 88 VAL B O 1
ATOM 7609 N N . ARG C 1 89 ? 6.691 -17.503 -64.300 1.00 55.72 89 ARG B N 1
ATOM 7610 C CA . ARG C 1 89 ? 6.100 -18.839 -64.359 1.00 54.39 89 ARG B CA 1
ATOM 7611 C C . ARG C 1 89 ? 7.156 -19.907 -64.091 1.00 57.20 89 ARG B C 1
ATOM 7612 O O . ARG C 1 89 ? 6.965 -20.784 -63.241 1.00 61.93 89 ARG B O 1
ATOM 7620 N N . ASP C 1 90 ? 8.286 -19.838 -64.805 1.00 56.66 90 ASP B N 1
ATOM 7621 C CA . ASP C 1 90 ? 9.349 -20.823 -64.625 1.00 54.78 90 ASP B CA 1
ATOM 7622 C C . ASP C 1 90 ? 9.925 -20.783 -63.215 1.00 53.64 90 ASP B C 1
ATOM 7623 O O . ASP C 1 90 ? 10.320 -21.823 -62.676 1.00 46.81 90 ASP B O 1
ATOM 7628 N N . THR C 1 91 ? 9.990 -19.600 -62.608 1.00 54.81 91 THR B N 1
ATOM 7629 C CA . THR C 1 91 ? 10.555 -19.434 -61.275 1.00 49.02 91 THR B CA 1
ATOM 7630 C C . THR C 1 91 ? 9.527 -19.553 -60.161 1.00 50.98 91 THR B C 1
ATOM 7631 O O . THR C 1 91 ? 9.914 -19.702 -58.997 1.00 46.17 91 THR B O 1
ATOM 7635 N N . GLY C 1 92 ? 8.240 -19.466 -60.478 1.00 55.23 92 GLY B N 1
ATOM 7636 C CA . GLY C 1 92 ? 7.244 -19.322 -59.436 1.00 51.04 92 GLY B CA 1
ATOM 7637 C C . GLY C 1 92 ? 7.338 -18.010 -58.692 1.00 45.92 92 GLY B C 1
ATOM 7638 O O . GLY C 1 92 ? 7.015 -17.956 -57.503 1.00 55.91 92 GLY B O 1
ATOM 7639 N N . ALA C 1 93 ? 7.775 -16.946 -59.359 1.00 42.07 93 ALA B N 1
ATOM 7640 C CA . ALA C 1 93 ? 7.967 -15.684 -58.664 1.00 48.18 93 ALA B CA 1
ATOM 7641 C C . ALA C 1 93 ? 6.628 -15.055 -58.294 1.00 47.03 93 ALA B C 1
ATOM 7642 O O . ALA C 1 93 ? 5.564 -15.430 -58.796 1.00 48.89 93 ALA B O 1
ATOM 7644 N N . THR C 1 94 ? 6.698 -14.082 -57.392 1.00 36.55 94 THR B N 1
ATOM 7645 C CA . THR C 1 94 ? 5.532 -13.347 -56.933 1.00 36.41 94 THR B CA 1
ATOM 7646 C C . THR C 1 94 ? 5.544 -11.887 -57.344 1.00 41.51 94 THR B C 1
ATOM 7647 O O . THR C 1 94 ? 4.479 -11.325 -57.610 1.00 46.48 94 THR B O 1
ATOM 7651 N N . HIS C 1 95 ? 6.716 -11.264 -57.409 1.00 42.74 95 HIS B N 1
ATOM 7652 C CA . HIS C 1 95 ? 6.840 -9.857 -57.754 1.00 44.03 95 HIS B CA 1
ATOM 7653 C C . HIS C 1 95 ? 7.702 -9.686 -59.000 1.00 42.81 95 HIS B C 1
ATOM 7654 O O . HIS C 1 95 ? 8.398 -10.605 -59.443 1.00 41.94 95 HIS B O 1
ATOM 7661 N N . VAL C 1 96 ? 7.625 -8.485 -59.574 1.00 40.38 96 VAL B N 1
ATOM 7662 C CA . VAL C 1 96 ? 8.519 -8.042 -60.638 1.00 35.73 96 VAL B CA 1
ATOM 7663 C C . VAL C 1 96 ? 8.835 -6.569 -60.403 1.00 38.03 96 VAL B C 1
ATOM 7664 O O . VAL C 1 96 ? 7.987 -5.696 -60.623 1.00 36.15 96 VAL B O 1
ATOM 7668 N N . TYR C 1 97 ? 10.045 -6.280 -59.933 1.00 40.71 97 TYR B N 1
ATOM 7669 C CA . TYR C 1 97 ? 10.491 -4.909 -59.728 1.00 43.78 97 TYR B CA 1
ATOM 7670 C C . TYR C 1 97 ? 11.331 -4.454 -60.915 1.00 44.48 97 TYR B C 1
ATOM 7671 O O . TYR C 1 97 ? 12.005 -5.257 -61.566 1.00 43.14 97 TYR B O 1
ATOM 7680 N N . PHE C 1 98 ? 11.284 -3.153 -61.189 1.00 34.44 98 PHE B N 1
ATOM 7681 C CA . PHE C 1 98 ? 12.159 -2.549 -62.185 1.00 36.44 98 PHE B CA 1
ATOM 7682 C C . PHE C 1 98 ? 12.187 -1.047 -61.947 1.00 39.84 98 PHE B C 1
ATOM 7683 O O . PHE C 1 98 ? 11.457 -0.516 -61.109 1.00 39.79 98 PHE B O 1
ATOM 7691 N N . ASN C 1 99 ? 13.061 -0.371 -62.681 1.00 40.56 99 ASN B N 1
ATOM 7692 C CA . ASN C 1 99 ? 13.183 1.076 -62.609 1.00 42.41 99 ASN B CA 1
ATOM 7693 C C . ASN C 1 99 ? 12.617 1.673 -63.886 1.00 50.44 99 ASN B C 1
ATOM 7694 O O . ASN C 1 99 ? 12.972 1.241 -64.987 1.00 61.56 99 ASN B O 1
ATOM 7699 N N . HIS C 1 100 ? 11.730 2.651 -63.741 1.00 51.12 100 HIS B N 1
ATOM 7700 C CA . HIS C 1 100 ? 10.991 3.140 -64.891 1.00 54.84 100 HIS B CA 1
ATOM 7701 C C . HIS C 1 100 ? 11.827 4.127 -65.692 1.00 54.41 100 HIS B C 1
ATOM 7702 O O . HIS C 1 100 ? 12.586 4.924 -65.133 1.00 48.46 100 HIS B O 1
ATOM 7709 N N . LEU C 1 101 ? 11.697 4.047 -67.013 1.00 61.27 101 LEU B N 1
ATOM 7710 C CA . LEU C 1 101 ? 12.348 4.960 -67.936 1.00 61.93 101 LEU B CA 1
ATOM 7711 C C . LEU C 1 101 ? 11.329 5.976 -68.447 1.00 59.99 101 LEU B C 1
ATOM 7712 O O . LEU C 1 101 ? 10.150 5.951 -68.084 1.00 58.82 101 LEU B O 1
ATOM 7717 N N . TYR C 1 102 ? 11.791 6.885 -69.307 1.00 60.62 102 TYR B N 1
ATOM 7718 C CA . TYR C 1 102 ? 10.995 8.047 -69.681 1.00 62.12 102 TYR B CA 1
ATOM 7719 C C . TYR C 1 102 ? 10.925 8.312 -71.176 1.00 66.08 102 TYR B C 1
ATOM 7720 O O . TYR C 1 102 ? 10.163 9.196 -71.586 1.00 64.50 102 TYR B O 1
ATOM 7729 N N . ASP C 1 103 ? 11.690 7.596 -71.997 1.00 71.94 103 ASP B N 1
ATOM 7730 C CA . ASP C 1 103 ? 11.569 7.735 -73.437 1.00 63.08 103 ASP B CA 1
ATOM 7731 C C . ASP C 1 103 ? 10.157 7.342 -73.871 1.00 67.06 103 ASP B C 1
ATOM 7732 O O . ASP C 1 103 ? 9.514 6.507 -73.224 1.00 60.40 103 ASP B O 1
ATOM 7737 N N . PRO C 1 104 ? 9.647 7.926 -74.961 1.00 69.47 104 PRO B N 1
ATOM 7738 C CA . PRO C 1 104 ? 8.250 7.661 -75.343 1.00 62.73 104 PRO B CA 1
ATOM 7739 C C . PRO C 1 104 ? 7.972 6.203 -75.657 1.00 57.22 104 PRO B C 1
ATOM 7740 O O . PRO C 1 104 ? 6.813 5.780 -75.576 1.00 60.05 104 PRO B O 1
ATOM 7744 N N . ILE C 1 105 ? 8.994 5.418 -76.000 1.00 54.45 105 ILE B N 1
ATOM 7745 C CA . ILE C 1 105 ? 8.787 3.994 -76.240 1.00 62.14 105 ILE B CA 1
ATOM 7746 C C . ILE C 1 105 ? 8.508 3.268 -74.930 1.00 63.20 105 ILE B C 1
ATOM 7747 O O . ILE C 1 105 ? 7.507 2.553 -74.797 1.00 60.50 105 ILE B O 1
ATOM 7752 N N . SER C 1 106 ? 9.392 3.438 -73.944 1.00 65.79 106 SER B N 1
ATOM 7753 C CA . SER C 1 106 ? 9.278 2.664 -72.711 1.00 64.52 106 SER B CA 1
ATOM 7754 C C . SER C 1 106 ? 8.105 3.133 -71.862 1.00 60.19 106 SER B C 1
ATOM 7755 O O . SER C 1 106 ? 7.423 2.310 -71.240 1.00 60.76 106 SER B O 1
ATOM 7758 N N . LEU C 1 107 ? 7.853 4.448 -71.823 1.00 59.55 107 LEU B N 1
ATOM 7759 C CA . LEU C 1 107 ? 6.719 4.974 -71.063 1.00 55.03 107 LEU B CA 1
ATOM 7760 C C . LEU C 1 107 ? 5.437 4.225 -71.398 1.00 58.87 107 LEU B C 1
ATOM 7761 O O . LEU C 1 107 ? 4.609 3.967 -70.518 1.00 69.89 107 LEU B O 1
ATOM 7766 N N . VAL C 1 108 ? 5.272 3.853 -72.663 1.00 59.08 108 VAL B N 1
ATOM 7767 C CA . VAL C 1 108 ? 4.088 3.131 -73.110 1.00 59.63 108 VAL B CA 1
ATOM 7768 C C . VAL C 1 108 ? 4.261 1.624 -72.963 1.00 60.52 108 VAL B C 1
ATOM 7769 O O . VAL C 1 108 ? 3.323 0.923 -72.578 1.00 64.53 108 VAL B O 1
ATOM 7773 N N . ARG C 1 109 ? 5.452 1.097 -73.258 1.00 62.47 109 ARG B N 1
ATOM 7774 C CA . ARG C 1 109 ? 5.660 -0.342 -73.127 1.00 61.49 109 ARG B CA 1
ATOM 7775 C C . ARG C 1 109 ? 5.657 -0.769 -71.664 1.00 60.24 109 ARG B C 1
ATOM 7776 O O . ARG C 1 109 ? 5.061 -1.795 -71.317 1.00 60.57 109 ARG B O 1
ATOM 7784 N N . ASP C 1 110 ? 6.326 -0.003 -70.796 1.00 60.65 110 ASP B N 1
ATOM 7785 C CA . ASP C 1 110 ? 6.284 -0.293 -69.365 1.00 62.32 110 ASP B CA 1
ATOM 7786 C C . ASP C 1 110 ? 4.854 -0.259 -68.843 1.00 62.20 110 ASP B C 1
ATOM 7787 O O . ASP C 1 110 ? 4.406 -1.190 -68.162 1.00 60.74 110 ASP B O 1
ATOM 7792 N N . ARG C 1 111 ? 4.123 0.819 -69.149 1.00 62.66 111 ARG B N 1
ATOM 7793 C CA . ARG C 1 111 ? 2.762 0.977 -68.645 1.00 61.93 111 ARG B CA 1
ATOM 7794 C C . ARG C 1 111 ? 1.890 -0.220 -69.008 1.00 53.85 111 ARG B C 1
ATOM 7795 O O . ARG C 1 111 ? 1.109 -0.706 -68.182 1.00 59.17 111 ARG B O 1
ATOM 7803 N N . ARG C 1 112 ? 2.022 -0.718 -70.235 1.00 47.78 112 ARG B N 1
ATOM 7804 C CA . ARG C 1 112 ? 1.251 -1.887 -70.637 1.00 55.29 112 ARG B CA 1
ATOM 7805 C C . ARG C 1 112 ? 1.709 -3.144 -69.909 1.00 58.67 112 ARG B C 1
ATOM 7806 O O . ARG C 1 112 ? 0.905 -4.057 -69.691 1.00 58.51 112 ARG B O 1
ATOM 7814 N N . LEU C 1 113 ? 2.989 -3.217 -69.530 1.00 66.62 113 LEU B N 1
ATOM 7815 C CA . LEU C 1 113 ? 3.474 -4.369 -68.774 1.00 65.39 113 LEU B CA 1
ATOM 7816 C C . LEU C 1 113 ? 2.863 -4.410 -67.381 1.00 59.16 113 LEU B C 1
ATOM 7817 O O . LEU C 1 113 ? 2.475 -5.482 -66.898 1.00 53.18 113 LEU B O 1
ATOM 7822 N N . LYS C 1 114 ? 2.792 -3.255 -66.715 1.00 58.56 114 LYS B N 1
ATOM 7823 C CA . LYS C 1 114 ? 2.140 -3.173 -65.414 1.00 53.64 114 LYS B CA 1
ATOM 7824 C C . LYS C 1 114 ? 0.735 -3.759 -65.472 1.00 61.45 114 LYS B C 1
ATOM 7825 O O . LYS C 1 114 ? 0.396 -4.669 -64.707 1.00 56.79 114 LYS B O 1
ATOM 7831 N N . GLU C 1 115 ? -0.090 -3.261 -66.397 1.00 58.89 115 GLU B N 1
ATOM 7832 C CA . GLU C 1 115 ? -1.457 -3.758 -66.512 1.00 56.66 115 GLU B CA 1
ATOM 7833 C C . GLU C 1 115 ? -1.485 -5.223 -66.933 1.00 51.19 115 GLU B C 1
ATOM 7834 O O . GLU C 1 115 ? -2.245 -6.019 -66.370 1.00 56.77 115 GLU B O 1
ATOM 7840 N N . MET C 1 116 ? -0.658 -5.602 -67.909 1.00 51.43 116 MET B N 1
ATOM 7841 C CA . MET C 1 116 ? -0.643 -6.988 -68.368 1.00 52.10 116 MET B CA 1
ATOM 7842 C C . MET C 1 116 ? -0.253 -7.931 -67.238 1.00 51.25 116 MET B C 1
ATOM 7843 O O . MET C 1 116 ? -0.880 -8.979 -67.043 1.00 53.12 116 MET B O 1
ATOM 7848 N N . LEU C 1 117 ? 0.785 -7.567 -66.477 1.00 55.01 117 LEU B N 1
ATOM 7849 C CA . LEU C 1 117 ? 1.261 -8.438 -65.406 1.00 53.18 117 LEU B CA 1
ATOM 7850 C C . LEU C 1 117 ? 0.323 -8.410 -64.206 1.00 53.00 117 LEU B C 1
ATOM 7851 O O . LEU C 1 117 ? 0.138 -9.432 -63.531 1.00 48.06 117 LEU B O 1
ATOM 7856 N N . ALA C 1 118 ? -0.272 -7.248 -63.918 1.00 50.71 118 ALA B N 1
ATOM 7857 C CA . ALA C 1 118 ? -1.289 -7.180 -62.873 1.00 51.28 118 ALA B CA 1
ATOM 7858 C C . ALA C 1 118 ? -2.428 -8.150 -63.162 1.00 54.62 118 ALA B C 1
ATOM 7859 O O . ALA C 1 118 ? -2.858 -8.901 -62.279 1.00 51.08 118 ALA B O 1
ATOM 7861 N N . ALA C 1 119 ? -2.911 -8.158 -64.410 1.00 52.57 119 ALA B N 1
ATOM 7862 C CA . ALA C 1 119 ? -3.999 -9.052 -64.795 1.00 44.22 119 ALA B CA 1
ATOM 7863 C C . ALA C 1 119 ? -3.678 -10.503 -64.463 1.00 48.03 119 ALA B C 1
ATOM 7864 O O . ALA C 1 119 ? -4.535 -11.238 -63.957 1.00 57.33 119 ALA B O 1
ATOM 7866 N N . GLU C 1 120 ? -2.446 -10.930 -64.722 1.00 49.75 120 GLU B N 1
ATOM 7867 C CA . GLU C 1 120 ? -2.057 -12.310 -64.469 1.00 53.17 120 GLU B CA 1
ATOM 7868 C C . GLU C 1 120 ? -1.764 -12.585 -63.000 1.00 52.72 120 GLU B C 1
ATOM 7869 O O . GLU C 1 120 ? -1.440 -13.727 -62.652 1.00 50.70 120 GLU B O 1
ATOM 7875 N N . GLY C 1 121 ? -1.876 -11.582 -62.137 1.00 51.16 121 GLY B N 1
ATOM 7876 C CA . GLY C 1 121 ? -1.714 -11.774 -60.711 1.00 53.74 121 GLY B CA 1
ATOM 7877 C C . GLY C 1 121 ? -0.355 -11.426 -60.148 1.00 53.45 121 GLY B C 1
ATOM 7878 O O . GLY C 1 121 ? -0.015 -11.917 -59.066 1.00 55.12 121 GLY B O 1
ATOM 7879 N N . ILE C 1 122 ? 0.418 -10.584 -60.829 1.00 53.27 122 ILE B N 1
ATOM 7880 C CA . ILE C 1 122 ? 1.800 -10.300 -60.461 1.00 50.27 122 ILE B CA 1
ATOM 7881 C C . ILE C 1 122 ? 1.871 -8.936 -59.791 1.00 45.52 122 ILE B C 1
ATOM 7882 O O . ILE C 1 122 ? 1.411 -7.930 -60.351 1.00 37.86 122 ILE B O 1
ATOM 7887 N N . VAL C 1 123 ? 2.457 -8.896 -58.594 1.00 45.93 123 VAL B N 1
ATOM 7888 C CA . VAL C 1 123 ? 2.713 -7.622 -57.935 1.00 48.55 123 VAL B CA 1
ATOM 7889 C C . VAL C 1 123 ? 3.878 -6.936 -58.632 1.00 47.25 123 VAL B C 1
ATOM 7890 O O . VAL C 1 123 ? 4.953 -7.524 -58.806 1.00 49.15 123 VAL B O 1
ATOM 7894 N N . VAL C 1 124 ? 3.664 -5.694 -59.053 1.00 41.29 124 VAL B N 1
ATOM 7895 C CA . VAL C 1 124 ? 4.632 -4.957 -59.852 1.00 38.93 124 VAL B CA 1
ATOM 7896 C C . VAL C 1 124 ? 4.797 -3.572 -59.252 1.00 39.52 124 VAL B C 1
ATOM 7897 O O . VAL C 1 124 ? 3.806 -2.916 -58.916 1.00 49.98 124 VAL B O 1
ATOM 7901 N N . GLN C 1 125 ? 6.0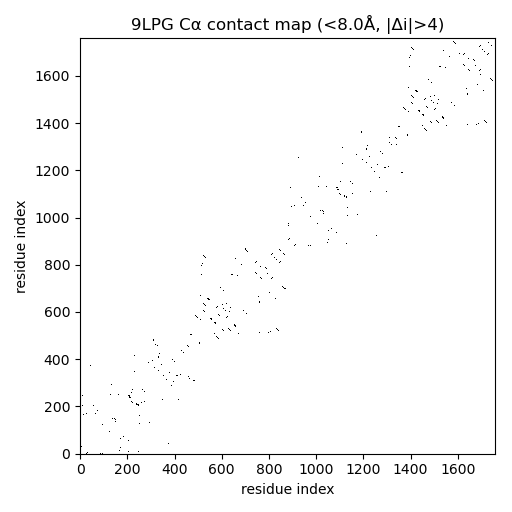44 -3.126 -59.120 1.00 42.81 125 GLN B N 1
ATOM 7902 C CA . GLN C 1 125 ? 6.333 -1.768 -58.682 1.00 44.17 125 GLN B CA 1
ATOM 7903 C C . GLN C 1 125 ? 7.557 -1.253 -59.420 1.00 40.70 125 GLN B C 1
ATOM 7904 O O . GLN C 1 125 ? 8.516 -1.998 -59.643 1.00 44.97 125 GLN B O 1
ATOM 7910 N N . SER C 1 126 ? 7.516 0.019 -59.801 1.00 38.34 126 SER B N 1
ATOM 7911 C CA . SER C 1 126 ? 8.593 0.654 -60.542 1.00 45.46 126 SER B CA 1
ATOM 7912 C C . SER C 1 126 ? 9.186 1.775 -59.701 1.00 44.19 126 SER B C 1
ATOM 7913 O O . SER C 1 126 ? 8.489 2.403 -58.898 1.00 48.37 126 SER B O 1
ATOM 7916 N N . PHE C 1 127 ? 10.485 2.017 -59.885 1.00 43.22 127 PHE B N 1
ATOM 7917 C CA . PHE C 1 127 ? 11.227 2.960 -59.061 1.00 42.05 127 PHE B CA 1
ATOM 7918 C C . PHE C 1 127 ? 12.034 3.906 -59.937 1.00 42.55 127 PHE B C 1
ATOM 7919 O O . PHE C 1 127 ? 12.402 3.574 -61.066 1.00 47.42 127 PHE B O 1
ATOM 7927 N N . ASN C 1 128 ? 12.314 5.090 -59.399 1.00 38.58 128 ASN B N 1
ATOM 7928 C CA . ASN C 1 128 ? 13.139 6.062 -60.100 1.00 40.72 128 ASN B CA 1
ATOM 7929 C C . ASN C 1 128 ? 14.615 5.787 -59.838 1.00 45.29 128 ASN B C 1
ATOM 7930 O O . ASN C 1 128 ? 15.045 5.679 -58.686 1.00 49.53 128 ASN B O 1
ATOM 7935 N N . SER C 1 129 ? 15.390 5.681 -60.914 1.00 53.14 129 SER B N 1
ATOM 7936 C CA . SER C 1 129 ? 16.834 5.530 -60.804 1.00 44.22 129 SER B CA 1
ATOM 7937 C C . SER C 1 129 ? 17.607 6.390 -61.787 1.00 45.38 129 SER B C 1
ATOM 7938 O O . SER C 1 129 ? 18.833 6.465 -61.670 1.00 47.68 129 SER B O 1
ATOM 7941 N N . ASP C 1 130 ? 16.946 7.041 -62.744 1.00 46.11 130 ASP B N 1
ATOM 7942 C CA . ASP C 1 130 ? 17.634 7.796 -63.781 1.00 39.91 130 ASP B CA 1
ATOM 7943 C C . ASP C 1 130 ? 17.787 9.274 -63.458 1.00 41.89 130 ASP B C 1
ATOM 7944 O O . ASP C 1 130 ? 18.698 9.914 -63.995 1.00 41.81 130 ASP B O 1
ATOM 7949 N N . LEU C 1 131 ? 16.925 9.838 -62.615 1.00 38.79 131 LEU B N 1
ATOM 7950 C CA . LEU C 1 131 ? 16.788 11.285 -62.544 1.00 41.03 131 LEU B CA 1
ATOM 7951 C C . LEU C 1 131 ? 16.920 11.786 -61.114 1.00 41.07 131 LEU B C 1
ATOM 7952 O O . LEU C 1 131 ? 16.524 11.114 -60.158 1.00 40.65 131 LEU B O 1
ATOM 7957 N N . LEU C 1 132 ? 17.502 12.981 -60.988 1.00 39.68 132 LEU B N 1
ATOM 7958 C CA . LEU C 1 132 ? 17.518 13.684 -59.712 1.00 40.30 132 LEU B CA 1
ATOM 7959 C C . LEU C 1 132 ? 16.106 13.804 -59.157 1.00 50.25 132 LEU B C 1
ATOM 7960 O O . LEU C 1 132 ? 15.786 13.259 -58.095 1.00 56.49 132 LEU B O 1
ATOM 7965 N N . TYR C 1 133 ? 15.244 14.515 -59.882 1.00 51.84 133 TYR B N 1
ATOM 7966 C CA . TYR C 1 133 ? 13.823 14.589 -59.589 1.00 48.54 133 TYR B CA 1
ATOM 7967 C C . TYR C 1 133 ? 13.032 14.030 -60.762 1.00 49.52 133 TYR B C 1
ATOM 7968 O O . TYR C 1 133 ? 13.433 14.169 -61.923 1.00 51.71 133 TYR B O 1
ATOM 7977 N N . GLU C 1 134 ? 11.901 13.402 -60.449 1.00 57.53 134 GLU B N 1
ATOM 7978 C CA . GLU C 1 134 ? 10.975 12.986 -61.488 1.00 57.42 134 GLU B CA 1
ATOM 7979 C C . GLU C 1 134 ? 10.490 14.210 -62.266 1.00 63.10 134 GLU B C 1
ATOM 7980 O O . GLU C 1 134 ? 10.374 15.304 -61.703 1.00 64.02 134 GLU B O 1
ATOM 7986 N N . PRO C 1 135 ? 10.209 14.061 -63.567 1.00 65.49 135 PRO B N 1
ATOM 7987 C CA . PRO C 1 135 ? 9.792 15.238 -64.352 1.00 65.35 135 PRO B CA 1
ATOM 7988 C C . PRO C 1 135 ? 8.547 15.909 -63.799 1.00 69.01 135 PRO B C 1
ATOM 7989 O O . PRO C 1 135 ? 8.484 17.145 -63.737 1.00 62.75 135 PRO B O 1
ATOM 7993 N N . TRP C 1 136 ? 7.560 15.120 -63.369 1.00 69.30 136 TRP B N 1
ATOM 7994 C CA . TRP C 1 136 ? 6.300 15.634 -62.848 1.00 69.01 136 TRP B CA 1
ATOM 7995 C C . TRP C 1 136 ? 6.560 16.003 -61.388 1.00 67.46 136 TRP B C 1
ATOM 7996 O O . TRP C 1 136 ? 5.842 15.526 -60.504 1.00 69.01 136 TRP B O 1
ATOM 8007 N N . GLU C 1 137 ? 7.569 16.822 -61.107 1.00 65.29 137 GLU B N 1
ATOM 8008 C CA . GLU C 1 137 ? 7.792 17.334 -59.766 1.00 69.75 137 GLU B CA 1
ATOM 8009 C C . GLU C 1 137 ? 8.272 18.761 -59.946 1.00 73.36 137 GLU B C 1
ATOM 8010 O O . GLU C 1 137 ? 8.071 19.582 -59.046 1.00 76.27 137 GLU B O 1
ATOM 8016 N N . VAL C 1 138 ? 8.869 19.089 -61.078 1.00 70.69 138 VAL B N 1
ATOM 8017 C CA . VAL C 1 138 ? 9.484 20.388 -61.291 1.00 74.11 138 VAL B CA 1
ATOM 8018 C C . VAL C 1 138 ? 8.636 21.112 -62.332 1.00 80.93 138 VAL B C 1
ATOM 8019 O O . VAL C 1 138 ? 8.696 20.805 -63.528 1.00 77.24 138 VAL B O 1
ATOM 8023 N N . VAL C 1 139 ? 7.818 22.063 -61.874 1.00 80.09 139 VAL B N 1
ATOM 8024 C CA . VAL C 1 139 ? 6.898 22.801 -62.728 1.00 74.09 139 VAL B CA 1
ATOM 8025 C C . VAL C 1 139 ? 7.022 24.285 -62.409 1.00 77.70 139 VAL B C 1
ATOM 8026 O O . VAL C 1 139 ? 7.597 24.680 -61.394 1.00 74.68 139 VAL B O 1
ATOM 8030 N N . ASP C 1 140 ? 6.475 25.112 -63.299 1.00 81.72 140 ASP B N 1
ATOM 8031 C CA . ASP C 1 140 ? 6.450 26.544 -63.048 1.00 86.87 140 ASP B CA 1
ATOM 8032 C C . ASP C 1 140 ? 5.444 26.849 -61.937 1.00 90.55 140 ASP B C 1
ATOM 8033 O O . ASP C 1 140 ? 4.734 25.969 -61.442 1.00 90.39 140 ASP B O 1
ATOM 8038 N N . ASP C 1 141 ? 5.380 28.118 -61.534 1.00 89.63 141 ASP B N 1
ATOM 8039 C CA . ASP C 1 141 ? 4.599 28.463 -60.351 1.00 94.29 141 ASP B CA 1
ATOM 8040 C C . ASP C 1 141 ? 3.096 28.380 -60.581 1.00 90.08 141 ASP B C 1
ATOM 8041 O O . ASP C 1 141 ? 2.339 28.387 -59.605 1.00 88.02 141 ASP B O 1
ATOM 8046 N N . GLU C 1 142 ? 2.648 28.304 -61.833 1.00 88.75 142 GLU B N 1
ATOM 8047 C CA . GLU C 1 142 ? 1.269 27.958 -62.145 1.00 89.85 142 GLU B CA 1
ATOM 8048 C C . GLU C 1 142 ? 1.100 26.467 -62.413 1.00 91.80 142 GLU B C 1
ATOM 8049 O O . GLU C 1 142 ? 0.048 26.050 -62.910 1.00 90.00 142 GLU B O 1
ATOM 8055 N N . GLY C 1 143 ? 2.115 25.663 -62.101 1.00 89.66 143 GLY B N 1
ATOM 8056 C CA . GLY C 1 143 ? 1.998 24.219 -62.168 1.00 78.80 143 GLY B CA 1
ATOM 8057 C C . GLY C 1 143 ? 2.012 23.628 -63.559 1.00 82.99 143 GLY B C 1
ATOM 8058 O O . GLY C 1 143 ? 1.405 22.576 -63.778 1.00 76.67 143 GLY B O 1
ATOM 8059 N N . GLN C 1 144 ? 2.692 24.269 -64.510 1.00 88.11 144 GLN B N 1
ATOM 8060 C CA . GLN C 1 144 ? 2.737 23.758 -65.872 1.00 83.23 144 GLN B CA 1
ATOM 8061 C C . GLN C 1 144 ? 4.181 23.545 -66.318 1.00 79.96 144 GLN B C 1
ATOM 8062 O O . GLN C 1 144 ? 5.082 24.277 -65.895 1.00 76.44 144 GLN B O 1
ATOM 8068 N N . PRO C 1 145 ? 4.429 22.543 -67.166 1.00 72.06 145 PRO B N 1
ATOM 8069 C CA . PRO C 1 145 ? 5.808 22.210 -67.547 1.00 70.35 145 PRO B CA 1
ATOM 8070 C C . PRO C 1 145 ? 6.562 23.380 -68.163 1.00 68.31 145 PRO B C 1
ATOM 8071 O O . PRO C 1 145 ? 5.993 24.227 -68.855 1.00 72.27 145 PRO B O 1
ATOM 8075 N N . PHE C 1 146 ? 7.868 23.409 -67.902 1.00 69.53 146 PHE B N 1
ATOM 8076 C CA . PHE C 1 146 ? 8.753 24.406 -68.483 1.00 71.19 146 PHE B CA 1
ATOM 8077 C C . PHE C 1 146 ? 8.925 24.168 -69.982 1.00 75.35 146 PHE B C 1
ATOM 8078 O O . PHE C 1 146 ? 8.616 23.095 -70.512 1.00 73.37 146 PHE B O 1
ATOM 8086 N N . THR C 1 147 ? 9.440 25.191 -70.669 1.00 72.03 147 THR B N 1
ATOM 8087 C CA . THR C 1 147 ? 9.731 25.091 -72.092 1.00 77.38 147 THR B CA 1
ATOM 8088 C C . THR C 1 147 ? 11.096 25.650 -72.471 1.00 74.38 147 THR B C 1
ATOM 8089 O O . THR C 1 147 ? 11.445 25.637 -73.657 1.00 73.10 147 THR B O 1
ATOM 8093 N N . MET C 1 148 ? 11.870 26.144 -71.508 1.00 73.21 148 MET B N 1
ATOM 8094 C CA . MET C 1 148 ? 13.255 26.530 -71.727 1.00 77.00 148 MET B CA 1
ATOM 8095 C C . MET C 1 148 ? 14.111 25.944 -70.613 1.00 74.02 148 MET B C 1
ATOM 8096 O O . MET C 1 148 ? 13.632 25.703 -69.501 1.00 66.09 148 MET B O 1
ATOM 8101 N N . PHE C 1 149 ? 15.385 25.706 -70.927 1.00 73.40 149 PHE B N 1
ATOM 8102 C CA . PHE C 1 149 ? 16.249 24.976 -70.004 1.00 67.78 149 PHE B CA 1
ATOM 8103 C C . PHE C 1 149 ? 16.557 25.797 -68.756 1.00 65.56 149 PHE B C 1
ATOM 8104 O O . PHE C 1 149 ? 16.440 25.294 -67.632 1.00 72.53 149 PHE B O 1
ATOM 8112 N N . ASP C 1 150 ? 16.959 27.057 -68.931 1.00 58.09 150 ASP B N 1
ATOM 8113 C CA . ASP C 1 150 ? 17.369 27.886 -67.795 1.00 68.05 150 ASP B CA 1
ATOM 8114 C C . ASP C 1 150 ? 16.326 27.978 -66.684 1.00 74.66 150 ASP B C 1
ATOM 8115 O O . ASP C 1 150 ? 16.688 27.758 -65.517 1.00 71.55 150 ASP B O 1
ATOM 8120 N N . PRO C 1 151 ? 15.050 28.290 -66.949 1.00 76.78 151 PRO B N 1
ATOM 8121 C CA . PRO C 1 151 ? 14.088 28.328 -65.836 1.00 73.10 151 PRO B CA 1
ATOM 8122 C C . PRO C 1 151 ? 13.847 26.964 -65.214 1.00 73.38 151 PRO B C 1
ATOM 8123 O O . PRO C 1 151 ? 13.579 26.884 -64.008 1.00 75.02 151 PRO B O 1
ATOM 8127 N N . PHE C 1 152 ? 13.936 25.889 -66.001 1.00 70.47 152 PHE B N 1
ATOM 8128 C CA . PHE C 1 152 ? 13.779 24.546 -65.450 1.00 68.62 152 PHE B CA 1
ATOM 8129 C C . PHE C 1 152 ? 14.910 24.217 -64.485 1.00 68.03 152 PHE B C 1
ATOM 8130 O O . PHE C 1 152 ? 14.671 23.760 -63.361 1.00 65.92 152 PHE B O 1
ATOM 8138 N N . TRP C 1 153 ? 16.156 24.448 -64.905 1.00 63.64 153 TRP B N 1
ATOM 8139 C CA . TRP C 1 153 ? 17.279 24.037 -64.072 1.00 60.08 153 TRP B CA 1
ATOM 8140 C C . TRP C 1 153 ? 17.407 24.900 -62.824 1.00 61.49 153 TRP B C 1
ATOM 8141 O O . TRP C 1 153 ? 17.801 24.395 -61.767 1.00 66.74 153 TRP B O 1
ATOM 8152 N N . ASN C 1 154 ? 17.077 26.190 -62.911 1.00 59.79 154 ASN B N 1
ATOM 8153 C CA . ASN C 1 154 ? 17.130 27.017 -61.713 1.00 62.15 154 ASN B CA 1
ATOM 8154 C C . ASN C 1 154 ? 15.994 26.696 -60.750 1.00 64.36 154 ASN B C 1
ATOM 8155 O O . ASN C 1 154 ? 16.075 27.056 -59.571 1.00 65.18 154 ASN B O 1
ATOM 8160 N N . ARG C 1 155 ? 14.946 26.021 -61.222 1.00 60.35 155 ARG B N 1
ATOM 8161 C CA . ARG C 1 155 ? 13.920 25.521 -60.315 1.00 61.12 155 ARG B CA 1
ATOM 8162 C C . ARG C 1 155 ? 14.352 24.201 -59.683 1.00 64.84 155 ARG B C 1
ATOM 8163 O O . ARG C 1 155 ? 14.102 23.967 -58.494 1.00 65.68 155 ARG B O 1
ATOM 8171 N N . CYS C 1 156 ? 15.017 23.338 -60.461 1.00 66.59 156 CYS B N 1
ATOM 8172 C CA . CYS C 1 156 ? 15.616 22.128 -59.902 1.00 55.77 156 CYS B CA 1
ATOM 8173 C C . CYS C 1 156 ? 16.643 22.469 -58.828 1.00 58.62 156 CYS B C 1
ATOM 8174 O O . CYS C 1 156 ? 16.769 21.754 -57.825 1.00 58.86 156 CYS B O 1
ATOM 8177 N N . LEU C 1 157 ? 17.389 23.557 -59.024 1.00 54.28 157 LEU B N 1
ATOM 8178 C CA . LEU C 1 157 ? 18.425 23.967 -58.088 1.00 55.42 157 LEU B CA 1
ATOM 8179 C C . LEU C 1 157 ? 17.878 24.715 -56.879 1.00 61.72 157 LEU B C 1
ATOM 8180 O O . LEU C 1 157 ? 18.622 24.920 -55.913 1.00 61.89 157 LEU B O 1
ATOM 8185 N N . SER C 1 158 ? 16.614 25.138 -56.913 1.00 62.98 158 SER B N 1
ATOM 8186 C CA . SER C 1 158 ? 15.962 25.760 -55.765 1.00 58.91 158 SER B CA 1
ATOM 8187 C C . SER C 1 158 ? 14.776 24.944 -55.273 1.00 57.81 158 SER B C 1
ATOM 8188 O O . SER C 1 158 ? 14.032 25.415 -54.404 1.00 65.44 158 SER B O 1
ATOM 8191 N N . MET C 1 159 ? 14.579 23.744 -55.823 1.00 57.41 159 MET B N 1
ATOM 8192 C CA . MET C 1 159 ? 13.633 22.719 -55.397 1.00 55.14 159 MET B CA 1
ATOM 8193 C C . MET C 1 159 ? 13.608 22.613 -53.873 1.00 59.37 159 MET B C 1
ATOM 8194 O O . MET C 1 159 ? 14.654 22.772 -53.229 1.00 61.73 159 MET B O 1
ATOM 8199 N N . PRO C 1 160 ? 12.451 22.354 -53.249 1.00 56.87 160 PRO B N 1
ATOM 8200 C CA . PRO C 1 160 ? 12.385 22.454 -51.783 1.00 63.58 160 PRO B CA 1
ATOM 8201 C C . PRO C 1 160 ? 13.086 21.327 -51.046 1.00 70.07 160 PRO B C 1
ATOM 8202 O O . PRO C 1 160 ? 13.355 21.478 -49.849 1.00 65.88 160 PRO B O 1
ATOM 8206 N N . TYR C 1 161 ? 13.397 20.217 -51.705 1.00 73.48 161 TYR B N 1
ATOM 8207 C CA . TYR C 1 161 ? 14.074 19.100 -51.062 1.00 70.06 161 TYR B CA 1
ATOM 8208 C C . TYR C 1 161 ? 15.193 18.597 -51.964 1.00 63.14 161 TYR B C 1
ATOM 8209 O O . TYR C 1 161 ? 15.031 18.519 -53.186 1.00 53.30 161 TYR B O 1
ATOM 8218 N N . ASP C 1 162 ? 16.326 18.255 -51.351 1.00 60.96 162 ASP B N 1
ATOM 8219 C CA . ASP C 1 162 ? 17.465 17.746 -52.100 1.00 46.49 162 ASP B CA 1
ATOM 8220 C C . ASP C 1 162 ? 17.107 16.422 -52.778 1.00 50.03 162 ASP B C 1
ATOM 8221 O O . ASP C 1 162 ? 16.253 15.673 -52.290 1.00 48.13 162 ASP B O 1
ATOM 8226 N N . PRO C 1 163 ? 17.740 16.111 -53.909 1.00 49.29 163 PRO B N 1
ATOM 8227 C CA . PRO C 1 163 ? 17.466 14.835 -54.563 1.00 42.83 163 PRO B CA 1
ATOM 8228 C C . PRO C 1 163 ? 17.872 13.685 -53.674 1.00 43.06 163 PRO B C 1
ATOM 8229 O O . PRO C 1 163 ? 18.840 13.788 -52.903 1.00 45.47 163 PRO B O 1
ATOM 8233 N N . PRO C 1 164 ? 17.160 12.564 -53.737 1.00 38.35 164 PRO B N 1
ATOM 8234 C CA . PRO C 1 164 ? 17.426 11.455 -52.809 1.00 45.24 164 PRO B CA 1
ATOM 8235 C C . PRO C 1 164 ? 18.874 10.995 -52.878 1.00 42.12 164 PRO B C 1
ATOM 8236 O O . PRO C 1 164 ? 19.411 10.704 -53.947 1.00 50.02 164 PRO B O 1
ATOM 8240 N N . ALA C 1 165 ? 19.517 10.952 -51.706 1.00 43.88 165 ALA B N 1
ATOM 8241 C CA . ALA C 1 165 ? 20.884 10.472 -51.607 1.00 35.44 165 ALA B CA 1
ATOM 8242 C C . ALA C 1 165 ? 20.955 9.012 -52.049 1.00 33.51 165 ALA B C 1
ATOM 8243 O O . ALA C 1 165 ? 19.955 8.290 -52.005 1.00 35.01 165 ALA B O 1
ATOM 8245 N N . PRO C 1 166 ? 22.123 8.557 -52.499 1.00 31.71 166 PRO B N 1
ATOM 8246 C CA . PRO C 1 166 ? 22.192 7.229 -53.120 1.00 26.41 166 PRO B CA 1
ATOM 8247 C C . PRO C 1 166 ? 21.975 6.113 -52.112 1.00 22.22 166 PRO B C 1
ATOM 8248 O O . PRO C 1 166 ? 22.452 6.169 -50.977 1.00 29.95 166 PRO B O 1
ATOM 8252 N N . LEU C 1 167 ? 21.238 5.094 -52.545 1.00 22.07 167 LEU B N 1
ATOM 8253 C CA . LEU C 1 167 ? 20.976 3.926 -51.720 1.00 28.53 167 LEU B CA 1
ATOM 8254 C C . LEU C 1 167 ? 22.203 3.016 -51.649 1.00 33.33 167 LEU B C 1
ATOM 8255 O O . LEU C 1 167 ? 23.069 3.017 -52.530 1.00 36.77 167 LEU B O 1
ATOM 8260 N N . LEU C 1 168 ? 22.262 2.224 -50.580 1.00 36.37 168 LEU B N 1
ATOM 8261 C CA . LEU C 1 168 ? 23.346 1.271 -50.423 1.00 29.77 168 LEU B CA 1
ATOM 8262 C C . LEU C 1 168 ? 23.056 0.001 -51.220 1.00 28.62 168 LEU B C 1
ATOM 8263 O O . LEU C 1 168 ? 21.901 -0.406 -51.356 1.00 32.91 168 LEU B O 1
ATOM 8268 N N . PRO C 1 169 ? 24.094 -0.632 -51.767 1.00 25.96 169 PRO B N 1
ATOM 8269 C CA . PRO C 1 169 ? 23.885 -1.919 -52.420 1.00 21.93 169 PRO B CA 1
ATOM 8270 C C . PRO C 1 169 ? 23.468 -2.953 -51.419 1.00 23.47 169 PRO B C 1
ATOM 8271 O O . PRO C 1 169 ? 23.767 -2.849 -50.209 1.00 27.55 169 PRO B O 1
ATOM 8275 N N . PRO C 1 170 ? 22.744 -3.991 -51.842 1.00 26.69 170 PRO B N 1
ATOM 8276 C CA . PRO C 1 170 ? 22.406 -5.077 -50.924 1.00 26.11 170 PRO B CA 1
ATOM 8277 C C . PRO C 1 170 ? 23.673 -5.731 -50.407 1.00 30.38 170 PRO B C 1
ATOM 8278 O O . PRO C 1 170 ? 24.619 -5.967 -51.159 1.00 41.19 170 PRO B O 1
ATOM 8282 N N . LYS C 1 171 ? 23.703 -6.005 -49.102 1.00 34.55 171 LYS B N 1
ATOM 8283 C CA . LYS C 1 171 ? 24.853 -6.720 -48.557 1.00 34.48 171 LYS B CA 1
ATOM 8284 C C . LYS C 1 171 ? 24.927 -8.135 -49.113 1.00 34.02 171 LYS B C 1
ATOM 8285 O O . LYS C 1 171 ? 26.024 -8.677 -49.293 1.00 39.90 171 LYS B O 1
ATOM 8291 N N . ARG C 1 172 ? 23.778 -8.733 -49.412 1.00 30.75 172 ARG B N 1
ATOM 8292 C CA . ARG C 1 172 ? 23.710 -10.055 -50.012 1.00 32.65 172 ARG B CA 1
ATOM 8293 C C . ARG C 1 172 ? 22.368 -10.175 -50.714 1.00 34.66 172 ARG B C 1
ATOM 8294 O O . ARG C 1 172 ? 21.394 -9.530 -50.320 1.00 42.27 172 ARG B O 1
ATOM 8302 N N . ILE C 1 173 ? 22.330 -10.971 -51.779 1.00 32.11 173 ILE B N 1
ATOM 8303 C CA . ILE C 1 173 ? 21.074 -11.357 -52.409 1.00 35.11 173 ILE B CA 1
ATOM 8304 C C . ILE C 1 173 ? 21.074 -12.870 -52.565 1.00 39.98 173 ILE B C 1
ATOM 8305 O O . ILE C 1 173 ? 22.118 -13.484 -52.819 1.00 36.91 173 ILE B O 1
ATOM 8310 N N . ASN C 1 174 ? 19.908 -13.473 -52.363 1.00 45.07 174 ASN B N 1
ATOM 8311 C CA . ASN C 1 174 ? 19.713 -14.907 -52.506 1.00 43.03 174 ASN B CA 1
ATOM 8312 C C . ASN C 1 174 ? 18.580 -15.139 -53.493 1.00 41.47 174 ASN B C 1
ATOM 8313 O O . ASN C 1 174 ? 17.552 -14.461 -53.435 1.00 52.47 174 ASN B O 1
ATOM 8318 N N . SER C 1 175 ? 18.768 -16.097 -54.395 1.00 41.81 175 SER B N 1
ATOM 8319 C CA . SER C 1 175 ? 17.785 -16.374 -55.433 1.00 46.13 175 SER B CA 1
ATOM 8320 C C . SER C 1 175 ? 17.303 -17.817 -55.463 1.00 49.23 175 SER B C 1
ATOM 8321 O O . SER C 1 175 ? 16.354 -18.110 -56.200 1.00 53.04 175 SER B O 1
ATOM 8324 N N . GLY C 1 176 ? 17.917 -18.721 -54.703 1.00 46.00 176 GLY B N 1
ATOM 8325 C CA . GLY C 1 176 ? 17.477 -20.101 -54.699 1.00 46.60 176 GLY B CA 1
ATOM 8326 C C . GLY C 1 176 ? 18.030 -20.885 -55.878 1.00 50.01 176 GLY B C 1
ATOM 8327 O O . GLY C 1 176 ? 19.072 -20.556 -56.448 1.00 57.58 176 GLY B O 1
ATOM 8328 N N . ASP C 1 177 ? 17.303 -21.935 -56.248 1.00 55.45 177 ASP B N 1
ATOM 8329 C CA . ASP C 1 177 ? 17.754 -22.852 -57.285 1.00 60.09 177 ASP B CA 1
ATOM 8330 C C . ASP C 1 177 ? 17.400 -22.311 -58.664 1.00 65.28 177 ASP B C 1
ATOM 8331 O O . ASP C 1 177 ? 16.238 -21.999 -58.942 1.00 65.06 177 ASP B O 1
ATOM 8336 N N . LEU C 1 178 ? 18.409 -22.205 -59.528 1.00 63.68 178 LEU B N 1
ATOM 8337 C CA . LEU C 1 178 ? 18.219 -21.731 -60.893 1.00 59.22 178 LEU B CA 1
ATOM 8338 C C . LEU C 1 178 ? 18.577 -22.786 -61.928 1.00 64.89 178 LEU B C 1
ATOM 8339 O O . LEU C 1 178 ? 18.697 -22.460 -63.114 1.00 74.42 178 LEU B O 1
ATOM 8344 N N . SER C 1 179 ? 18.755 -24.042 -61.516 1.00 63.44 179 SER B N 1
ATOM 8345 C CA . SER C 1 179 ? 19.215 -25.051 -62.464 1.00 74.41 179 SER B CA 1
ATOM 8346 C C . SER C 1 179 ? 18.142 -25.401 -63.486 1.00 76.26 179 SER B C 1
ATOM 8347 O O . SER C 1 179 ? 18.472 -25.781 -64.615 1.00 80.35 179 SER B O 1
ATOM 8350 N N . MET C 1 180 ? 16.864 -25.283 -63.130 1.00 70.04 180 MET B N 1
ATOM 8351 C CA . MET C 1 180 ? 15.875 -25.442 -64.178 1.00 73.99 180 MET B CA 1
ATOM 8352 C C . MET C 1 180 ? 15.623 -24.111 -64.880 1.00 78.40 180 MET B C 1
ATOM 8353 O O . MET C 1 180 ? 15.479 -24.078 -66.109 1.00 88.57 180 MET B O 1
ATOM 8358 N N . CYS C 1 181 ? 15.583 -22.991 -64.110 1.00 68.08 181 CYS B N 1
ATOM 8359 C CA . CYS C 1 181 ? 15.430 -21.670 -64.715 1.00 61.09 181 CYS B CA 1
ATOM 8360 C C . CYS C 1 181 ? 16.499 -21.441 -65.774 1.00 67.43 181 CYS B C 1
ATOM 8361 O O . CYS C 1 181 ? 17.683 -21.280 -65.444 1.00 71.16 181 CYS B O 1
ATOM 8364 N N . PRO C 1 182 ? 16.127 -21.436 -67.048 1.00 67.83 182 PRO B N 1
ATOM 8365 C CA . PRO C 1 182 ? 17.137 -21.366 -68.102 1.00 64.06 182 PRO B CA 1
ATOM 8366 C C . PRO C 1 182 ? 17.286 -19.962 -68.656 1.00 60.61 182 PRO B C 1
ATOM 8367 O O . PRO C 1 182 ? 16.390 -19.121 -68.518 1.00 57.75 182 PRO B O 1
ATOM 8371 N N . SER C 1 183 ? 18.424 -19.704 -69.292 1.00 56.65 183 SER B N 1
ATOM 8372 C CA . SER C 1 183 ? 18.675 -18.445 -69.975 1.00 54.42 183 SER B CA 1
ATOM 8373 C C . SER C 1 183 ? 19.187 -18.749 -71.370 1.00 61.71 183 SER B C 1
ATOM 8374 O O . SER C 1 183 ? 20.106 -19.558 -71.534 1.00 67.78 183 SER B O 1
ATOM 8377 N N . GLU C 1 184 ? 18.587 -18.119 -72.372 1.00 59.57 184 GLU B N 1
ATOM 8378 C CA . GLU C 1 184 ? 19.013 -18.311 -73.749 1.00 68.06 184 GLU B CA 1
ATOM 8379 C C . GLU C 1 184 ? 20.022 -17.230 -74.114 1.00 70.55 184 GLU B C 1
ATOM 8380 O O . GLU C 1 184 ? 19.754 -16.036 -73.931 1.00 64.52 184 GLU B O 1
ATOM 8386 N N . ASP C 1 185 ? 21.190 -17.657 -74.598 1.00 76.33 185 ASP B N 1
ATOM 8387 C CA . ASP C 1 185 ? 22.264 -16.730 -74.937 1.00 73.49 185 ASP B CA 1
ATOM 8388 C C . ASP C 1 185 ? 21.764 -15.656 -75.892 1.00 57.77 185 ASP B C 1
ATOM 8389 O O . ASP C 1 185 ? 21.129 -15.953 -76.907 1.00 58.33 185 ASP B O 1
ATOM 8394 N N . LEU C 1 186 ? 22.032 -14.403 -75.548 1.00 50.63 186 LEU B N 1
ATOM 8395 C CA . LEU C 1 186 ? 21.652 -13.291 -76.400 1.00 52.16 186 LEU B CA 1
ATOM 8396 C C . LEU C 1 186 ? 22.748 -13.018 -77.421 1.00 53.54 186 LEU B C 1
ATOM 8397 O O . LEU C 1 186 ? 23.935 -13.242 -77.166 1.00 57.03 186 LEU B O 1
ATOM 8402 N N . ILE C 1 187 ? 22.336 -12.537 -78.589 1.00 45.76 187 ILE B N 1
ATOM 8403 C CA . ILE C 1 187 ? 23.248 -12.210 -79.678 1.00 49.55 187 ILE B CA 1
ATOM 8404 C C . ILE C 1 187 ? 23.146 -10.710 -79.926 1.00 46.65 187 ILE B C 1
ATOM 8405 O O . ILE C 1 187 ? 22.145 -10.232 -80.479 1.00 40.13 187 ILE B O 1
ATOM 8410 N N . PHE C 1 188 ? 24.179 -9.968 -79.516 1.00 44.28 188 PHE B N 1
ATOM 8411 C CA . PHE C 1 188 ? 24.238 -8.522 -79.700 1.00 40.73 188 PHE B CA 1
ATOM 8412 C C . PHE C 1 188 ? 25.094 -8.092 -80.884 1.00 40.23 188 PHE B C 1
ATOM 8413 O O . PHE C 1 188 ? 25.016 -6.927 -81.288 1.00 39.20 188 PHE B O 1
ATOM 8421 N N . GLU C 1 189 ? 25.922 -8.981 -81.432 1.00 38.58 189 GLU B N 1
ATOM 8422 C CA . GLU C 1 189 ? 26.846 -8.626 -82.499 1.00 43.54 189 GLU B CA 1
ATOM 8423 C C . GLU C 1 189 ? 26.756 -9.635 -83.635 1.00 48.42 189 GLU B C 1
ATOM 8424 O O . GLU C 1 189 ? 26.570 -10.834 -83.401 1.00 49.56 189 GLU B O 1
ATOM 8430 N N . ASP C 1 190 ? 26.891 -9.142 -84.865 1.00 44.81 190 ASP B N 1
ATOM 8431 C CA . ASP C 1 190 ? 26.999 -10.018 -86.023 1.00 47.98 190 ASP B CA 1
ATOM 8432 C C . ASP C 1 190 ? 28.425 -10.538 -86.132 1.00 42.09 190 ASP B C 1
ATOM 8433 O O . ASP C 1 190 ? 29.385 -9.815 -85.848 1.00 41.98 190 ASP B O 1
ATOM 8438 N N . GLU C 1 191 ? 28.555 -11.806 -86.529 1.00 37.73 191 GLU B N 1
ATOM 8439 C CA . GLU C 1 191 ? 29.859 -12.462 -86.500 1.00 40.60 191 GLU B CA 1
ATOM 8440 C C . GLU C 1 191 ? 30.900 -11.669 -87.281 1.00 43.52 191 GLU B C 1
ATOM 8441 O O . GLU C 1 191 ? 32.050 -11.541 -86.843 1.00 45.91 191 GLU B O 1
ATOM 8447 N N . SER C 1 192 ? 30.508 -11.087 -88.416 1.00 46.85 192 SER B N 1
ATOM 8448 C CA . SER C 1 192 ? 31.475 -10.387 -89.255 1.00 46.91 192 SER B CA 1
ATOM 8449 C C . SER C 1 192 ? 31.942 -9.062 -88.656 1.00 37.58 192 SER B C 1
ATOM 8450 O O . SER C 1 192 ? 32.902 -8.484 -89.172 1.00 39.26 192 SER B O 1
ATOM 8453 N N . GLU C 1 193 ? 31.316 -8.581 -87.580 1.00 37.63 193 GLU B N 1
ATOM 8454 C CA . GLU C 1 193 ? 31.707 -7.328 -86.943 1.00 37.37 193 GLU B CA 1
ATOM 8455 C C . GLU C 1 193 ? 32.305 -7.502 -85.552 1.00 37.11 193 GLU B C 1
ATOM 8456 O O . GLU C 1 193 ? 32.730 -6.507 -84.952 1.00 33.39 193 GLU B O 1
ATOM 8462 N N . ARG C 1 194 ? 32.334 -8.725 -85.013 1.00 39.78 194 ARG B N 1
ATOM 8463 C CA . ARG C 1 194 ? 32.800 -8.914 -83.640 1.00 34.26 194 ARG B CA 1
ATOM 8464 C C . ARG C 1 194 ? 34.217 -8.386 -83.459 1.00 29.42 194 ARG B C 1
ATOM 8465 O O . ARG C 1 194 ? 34.504 -7.680 -82.483 1.00 30.21 194 ARG B O 1
ATOM 8473 N N . GLY C 1 195 ? 35.112 -8.701 -84.398 1.00 34.00 195 GLY B N 1
ATOM 8474 C CA . GLY C 1 195 ? 36.481 -8.223 -84.291 1.00 29.46 195 GLY B CA 1
ATOM 8475 C C . GLY C 1 195 ? 36.571 -6.710 -84.300 1.00 26.81 195 GLY B C 1
ATOM 8476 O O . GLY C 1 195 ? 37.207 -6.105 -83.432 1.00 30.40 195 GLY B O 1
ATOM 8477 N N . SER C 1 196 ? 35.934 -6.075 -85.284 1.00 24.46 196 SER B N 1
ATOM 8478 C CA . SER C 1 196 ? 35.948 -4.620 -85.344 1.00 25.09 196 SER B CA 1
ATOM 8479 C C . SER C 1 196 ? 35.315 -4.004 -84.104 1.00 27.26 196 SER B C 1
ATOM 8480 O O . SER C 1 196 ? 35.685 -2.894 -83.705 1.00 29.10 196 SER B O 1
ATOM 8483 N N . ASN C 1 197 ? 34.367 -4.708 -83.479 1.00 27.75 197 ASN B N 1
ATOM 8484 C CA . ASN C 1 197 ? 33.752 -4.197 -82.257 1.00 31.05 197 ASN B CA 1
ATOM 8485 C C . ASN C 1 197 ? 34.731 -4.226 -81.089 1.00 29.95 197 ASN B C 1
ATOM 8486 O O . ASN C 1 197 ? 34.812 -3.263 -80.315 1.00 26.23 197 ASN B O 1
ATOM 8491 N N . ALA C 1 198 ? 35.474 -5.329 -80.944 1.00 24.98 198 ALA B N 1
ATOM 8492 C CA . ALA C 1 198 ? 36.357 -5.498 -79.795 1.00 22.14 198 ALA B CA 1
ATOM 8493 C C . ALA C 1 198 ? 37.334 -4.340 -79.645 1.00 24.49 198 ALA B C 1
ATOM 8494 O O . ALA C 1 198 ? 37.700 -3.978 -78.522 1.00 24.33 198 ALA B O 1
ATOM 8496 N N . LEU C 1 199 ? 37.756 -3.735 -80.756 1.00 25.10 199 LEU B N 1
ATOM 8497 C CA . LEU C 1 199 ? 38.693 -2.623 -80.675 1.00 24.93 199 LEU B CA 1
ATOM 8498 C C . LEU C 1 199 ? 38.110 -1.415 -79.955 1.00 24.60 199 LEU B C 1
ATOM 8499 O O . LEU C 1 199 ? 38.868 -0.517 -79.565 1.00 22.84 199 LEU B O 1
ATOM 8504 N N . LEU C 1 200 ? 36.792 -1.369 -79.763 1.00 24.88 200 LEU B N 1
ATOM 8505 C CA . LEU C 1 200 ? 36.220 -0.328 -78.923 1.00 25.93 200 LEU B CA 1
ATOM 8506 C C . LEU C 1 200 ? 36.798 -0.382 -77.519 1.00 25.79 200 LEU B C 1
ATOM 8507 O O . LEU C 1 200 ? 36.869 0.648 -76.835 1.00 29.35 200 LEU B O 1
ATOM 8512 N N . ALA C 1 201 ? 37.235 -1.567 -77.081 1.00 25.38 201 ALA B N 1
ATOM 8513 C CA . ALA C 1 201 ? 37.845 -1.722 -75.765 1.00 27.54 201 ALA B CA 1
ATOM 8514 C C . ALA C 1 201 ? 39.181 -1.004 -75.641 1.00 24.26 201 ALA B C 1
ATOM 8515 O O . ALA C 1 201 ? 39.720 -0.937 -74.533 1.00 32.54 201 ALA B O 1
ATOM 8517 N N . ARG C 1 202 ? 39.735 -0.480 -76.738 1.00 25.90 202 ARG B N 1
ATOM 8518 C CA . ARG C 1 202 ? 40.928 0.350 -76.620 1.00 22.38 202 ARG B CA 1
ATOM 8519 C C . ARG C 1 202 ? 40.647 1.601 -75.809 1.00 21.49 202 ARG B C 1
ATOM 8520 O O . ARG C 1 202 ? 41.536 2.104 -75.112 1.00 22.20 202 ARG B O 1
ATOM 8528 N N . ALA C 1 203 ? 39.415 2.105 -75.871 1.00 20.03 203 ALA B N 1
ATOM 8529 C CA . ALA C 1 203 ? 39.058 3.369 -75.255 1.00 23.11 203 ALA B CA 1
ATOM 8530 C C . ALA C 1 203 ? 38.024 3.250 -74.148 1.00 25.30 203 ALA B C 1
ATOM 8531 O O . ALA C 1 203 ? 37.897 4.187 -73.350 1.00 20.79 203 ALA B O 1
ATOM 8533 N N . TRP C 1 204 ? 37.287 2.144 -74.072 1.00 24.81 204 TRP B N 1
ATOM 8534 C CA . TRP C 1 204 ? 36.202 2.027 -73.108 1.00 26.96 204 TRP B CA 1
ATOM 8535 C C . TRP C 1 204 ? 36.188 0.635 -72.499 1.00 30.69 204 TRP B C 1
ATOM 8536 O O . TRP C 1 204 ? 36.280 -0.364 -73.219 1.00 26.66 204 TRP B O 1
ATOM 8547 N N . THR C 1 205 ? 36.074 0.580 -71.172 1.00 28.49 205 THR B N 1
ATOM 8548 C CA . THR C 1 205 ? 35.787 -0.657 -70.454 1.00 28.22 205 THR B CA 1
ATOM 8549 C C . THR C 1 205 ? 34.408 -0.528 -69.822 1.00 29.42 205 THR B C 1
ATOM 8550 O O . THR C 1 205 ? 34.275 0.069 -68.743 1.00 27.64 205 THR B O 1
ATOM 8554 N N . PRO C 1 206 ? 33.355 -1.041 -70.452 1.00 21.89 206 PRO B N 1
ATOM 8555 C CA . PRO C 1 206 ? 32.020 -0.939 -69.853 1.00 23.96 206 PRO B CA 1
ATOM 8556 C C . PRO C 1 206 ? 31.948 -1.668 -68.519 1.00 25.37 206 PRO B C 1
ATOM 8557 O O . PRO C 1 206 ? 32.688 -2.622 -68.267 1.00 27.80 206 PRO B O 1
ATOM 8561 N N . GLY C 1 207 ? 31.049 -1.205 -67.660 1.00 26.91 207 GLY B N 1
ATOM 8562 C CA . GLY C 1 207 ? 30.808 -1.829 -66.369 1.00 26.46 207 GLY B CA 1
ATOM 8563 C C . GLY C 1 207 ? 30.626 -0.803 -65.265 1.00 29.75 207 GLY B C 1
ATOM 8564 O O . GLY C 1 207 ? 31.199 0.289 -65.291 1.00 30.84 207 GLY B O 1
ATOM 8565 N N . TRP C 1 208 ? 29.814 -1.160 -64.263 1.00 26.96 208 TRP B N 1
ATOM 8566 C CA . TRP C 1 208 ? 29.538 -0.211 -63.187 1.00 29.81 208 TRP B CA 1
ATOM 8567 C C . TRP C 1 208 ? 30.803 0.119 -62.404 1.00 31.67 208 TRP B C 1
ATOM 8568 O O . TRP C 1 208 ? 31.008 1.273 -62.009 1.00 30.72 208 TRP B O 1
ATOM 8579 N N . GLN C 1 209 ? 31.670 -0.876 -62.183 1.00 31.49 209 GLN B N 1
ATOM 8580 C CA . GLN C 1 209 ? 32.937 -0.616 -61.505 1.00 26.21 209 GLN B CA 1
ATOM 8581 C C . GLN C 1 209 ? 33.745 0.437 -62.250 1.00 29.25 209 GLN B C 1
ATOM 8582 O O . GLN C 1 209 ? 34.275 1.378 -61.646 1.00 31.22 209 GLN B O 1
ATOM 8588 N N . ASN C 1 210 ? 33.850 0.292 -63.572 1.00 31.53 210 ASN B N 1
ATOM 8589 C CA . ASN C 1 210 ? 34.619 1.252 -64.349 1.00 29.73 210 ASN B CA 1
ATOM 8590 C C . ASN C 1 210 ? 33.930 2.607 -64.393 1.00 26.19 210 ASN B C 1
ATOM 8591 O O . ASN C 1 210 ? 34.604 3.641 -64.485 1.00 27.87 210 ASN B O 1
ATOM 8596 N N . ALA C 1 211 ? 32.598 2.626 -64.320 1.00 26.66 211 ALA B N 1
ATOM 8597 C CA . ALA C 1 211 ? 31.892 3.893 -64.158 1.00 26.94 211 ALA B CA 1
ATOM 8598 C C . ALA C 1 211 ? 32.283 4.562 -62.850 1.00 26.60 211 ALA B C 1
ATOM 8599 O O . ALA C 1 211 ? 32.553 5.772 -62.813 1.00 20.73 211 ALA B O 1
ATOM 8601 N N . ASP C 1 212 ? 32.325 3.782 -61.766 1.00 29.82 212 ASP B N 1
ATOM 8602 C CA . ASP C 1 212 ? 32.753 4.306 -60.475 1.00 28.49 212 ASP B CA 1
ATOM 8603 C C . ASP C 1 212 ? 34.160 4.879 -60.564 1.00 26.84 212 ASP B C 1
ATOM 8604 O O . ASP C 1 212 ? 34.407 6.019 -60.155 1.00 28.24 212 ASP B O 1
ATOM 8609 N N . LYS C 1 213 ? 35.094 4.107 -61.122 1.00 28.92 213 LYS B N 1
ATOM 8610 C CA . LYS C 1 213 ? 36.474 4.572 -61.220 1.00 29.87 213 LYS B CA 1
ATOM 8611 C C . LYS C 1 213 ? 36.585 5.810 -62.105 1.00 25.70 213 LYS B C 1
ATOM 8612 O O . LYS C 1 213 ? 37.368 6.721 -61.812 1.00 25.31 213 LYS B O 1
ATOM 8618 N N . ALA C 1 214 ? 35.805 5.869 -63.188 1.00 24.20 214 ALA B N 1
ATOM 8619 C CA . ALA C 1 214 ? 35.844 7.051 -64.045 1.00 26.43 214 ALA B CA 1
ATOM 8620 C C . ALA C 1 214 ? 35.364 8.288 -63.296 1.00 28.67 214 ALA B C 1
ATOM 8621 O O . ALA C 1 214 ? 35.942 9.373 -63.438 1.00 27.35 214 ALA B O 1
ATOM 8623 N N . LEU C 1 215 ? 34.315 8.140 -62.481 1.00 26.02 215 LEU B N 1
ATOM 8624 C CA . LEU C 1 215 ? 33.816 9.269 -61.701 1.00 26.71 215 LEU B CA 1
ATOM 8625 C C . LEU C 1 215 ? 34.855 9.739 -60.689 1.00 28.34 215 LEU B C 1
ATOM 8626 O O . LEU C 1 215 ? 35.129 10.940 -60.575 1.00 26.15 215 LEU B O 1
ATOM 8631 N N . THR C 1 216 ? 35.442 8.800 -59.937 1.00 31.66 216 THR B N 1
ATOM 8632 C CA . THR C 1 216 ? 36.498 9.153 -58.989 1.00 29.25 216 THR B CA 1
ATOM 8633 C C . THR C 1 216 ? 37.626 9.898 -59.685 1.00 28.77 216 THR B C 1
ATOM 8634 O O . THR C 1 216 ? 38.187 10.854 -59.132 1.00 26.45 216 THR B O 1
ATOM 8638 N N . ALA C 1 217 ? 37.957 9.478 -60.910 1.00 30.17 217 ALA B N 1
ATOM 8639 C CA . ALA C 1 217 ? 39.054 10.090 -61.650 1.00 25.37 217 ALA B CA 1
ATOM 8640 C C . ALA C 1 217 ? 38.733 11.527 -62.029 1.00 27.12 217 ALA B C 1
ATOM 8641 O O . ALA C 1 217 ? 39.593 12.410 -61.925 1.00 28.79 217 ALA B O 1
ATOM 8643 N N . PHE C 1 218 ? 37.500 11.779 -62.473 1.00 26.72 218 PHE B N 1
ATOM 8644 C CA . PHE C 1 218 ? 37.116 13.135 -62.845 1.00 28.18 218 PHE B CA 1
ATOM 8645 C C . PHE C 1 218 ? 37.060 14.044 -61.623 1.00 33.84 218 PHE B C 1
ATOM 8646 O O . PHE C 1 218 ? 37.526 15.189 -61.673 1.00 33.40 218 PHE B O 1
ATOM 8654 N N . LEU C 1 219 ? 36.508 13.543 -60.512 1.00 31.45 219 LEU B N 1
ATOM 8655 C CA . LEU C 1 219 ? 36.365 14.367 -59.317 1.00 27.17 219 LEU B CA 1
ATOM 8656 C C . LEU C 1 219 ? 37.719 14.807 -58.778 1.00 31.61 219 LEU B C 1
ATOM 8657 O O . LEU C 1 219 ? 37.870 15.944 -58.317 1.00 39.46 219 LEU B O 1
ATOM 8662 N N . ASN C 1 220 ? 38.710 13.921 -58.811 1.00 28.81 220 ASN B N 1
ATOM 8663 C CA . ASN C 1 220 ? 40.045 14.260 -58.339 1.00 30.98 220 ASN B CA 1
ATOM 8664 C C . ASN C 1 220 ? 40.909 14.896 -59.419 1.00 35.42 220 ASN B C 1
ATOM 8665 O O . ASN C 1 220 ? 42.053 15.264 -59.137 1.00 36.27 220 ASN B O 1
ATOM 8670 N N . GLY C 1 221 ? 40.392 15.047 -60.636 1.00 34.06 221 GLY B N 1
ATOM 8671 C CA . GLY C 1 221 ? 41.199 15.510 -61.739 1.00 36.60 221 GLY B CA 1
ATOM 8672 C C . GLY C 1 221 ? 40.673 16.758 -62.417 1.00 38.43 221 GLY B C 1
ATOM 8673 O O . GLY C 1 221 ? 40.738 17.866 -61.876 1.00 46.56 221 GLY B O 1
ATOM 8674 N N . PRO C 1 222 ? 40.148 16.598 -63.636 1.00 35.80 222 PRO B N 1
ATOM 8675 C CA . PRO C 1 222 ? 39.770 17.766 -64.447 1.00 41.51 222 PRO B CA 1
ATOM 8676 C C . PRO C 1 222 ? 38.531 18.513 -63.972 1.00 38.00 222 PRO B C 1
ATOM 8677 O O . PRO C 1 222 ? 38.193 19.537 -64.577 1.00 43.46 222 PRO B O 1
ATOM 8681 N N . LEU C 1 223 ? 37.834 18.058 -62.927 1.00 40.23 223 LEU B N 1
ATOM 8682 C CA . LEU C 1 223 ? 36.628 18.766 -62.500 1.00 35.44 223 LEU B CA 1
ATOM 8683 C C . LEU C 1 223 ? 36.951 20.179 -62.030 1.00 32.08 223 LEU B C 1
ATOM 8684 O O . LEU C 1 223 ? 36.208 21.121 -62.324 1.00 34.35 223 LEU B O 1
ATOM 8689 N N . ALA C 1 224 ? 38.056 20.349 -61.302 1.00 30.63 224 ALA B N 1
ATOM 8690 C CA . ALA C 1 224 ? 38.426 21.680 -60.831 1.00 33.02 224 ALA B CA 1
ATOM 8691 C C . ALA C 1 224 ? 38.588 22.651 -61.993 1.00 42.23 224 ALA B C 1
ATOM 8692 O O . ALA C 1 224 ? 38.228 23.828 -61.882 1.00 46.29 224 ALA B O 1
ATOM 8694 N N . ASP C 1 225 ? 39.114 22.173 -63.121 1.00 38.07 225 ASP B N 1
ATOM 8695 C CA . ASP C 1 225 ? 39.356 23.005 -64.291 1.00 38.23 225 ASP B CA 1
ATOM 8696 C C . ASP C 1 225 ? 38.246 22.889 -65.333 1.00 44.68 225 ASP B C 1
ATOM 8697 O O . ASP C 1 225 ? 38.479 23.177 -66.512 1.00 48.83 225 ASP B O 1
ATOM 8702 N N . TYR C 1 226 ? 37.046 22.469 -64.922 1.00 40.46 226 TYR B N 1
ATOM 8703 C CA . TYR C 1 226 ? 35.926 22.355 -65.851 1.00 39.14 226 TYR B CA 1
ATOM 8704 C C . TYR C 1 226 ? 35.379 23.715 -66.262 1.00 39.34 226 TYR B C 1
ATOM 8705 O O . TYR C 1 226 ? 34.761 23.825 -67.326 1.00 42.02 226 TYR B O 1
ATOM 8714 N N . SER C 1 227 ? 35.600 24.752 -65.450 1.00 43.13 227 SER B N 1
ATOM 8715 C CA . SER C 1 227 ? 35.041 26.064 -65.761 1.00 48.96 227 SER B CA 1
ATOM 8716 C C . SER C 1 227 ? 35.737 26.698 -66.960 1.00 46.64 227 SER B C 1
ATOM 8717 O O . SER C 1 227 ? 35.085 27.334 -67.797 1.00 46.52 227 SER B O 1
ATOM 8720 N N . VAL C 1 228 ? 37.058 26.528 -67.068 1.00 40.02 228 VAL B N 1
ATOM 8721 C CA . VAL C 1 228 ? 37.824 27.160 -68.139 1.00 44.44 228 VAL B CA 1
ATOM 8722 C C . VAL C 1 228 ? 38.119 26.224 -69.303 1.00 42.11 228 VAL B C 1
ATOM 8723 O O . VAL C 1 228 ? 38.564 26.699 -70.360 1.00 42.32 228 VAL B O 1
ATOM 8727 N N . ASN C 1 229 ? 37.876 24.919 -69.158 1.00 42.38 229 ASN B N 1
ATOM 8728 C CA . ASN C 1 229 ? 38.305 23.958 -70.161 1.00 34.57 229 ASN B CA 1
ATOM 8729 C C . ASN C 1 229 ? 37.210 23.037 -70.678 1.00 37.56 229 ASN B C 1
ATOM 8730 O O . ASN C 1 229 ? 37.510 22.163 -71.496 1.00 42.33 229 ASN B O 1
ATOM 8735 N N . ARG C 1 230 ? 35.957 23.201 -70.247 1.00 40.59 230 ARG B N 1
ATOM 8736 C CA . ARG C 1 230 ? 34.914 22.272 -70.677 1.00 45.29 230 ARG B CA 1
ATOM 8737 C C . ARG C 1 230 ? 34.660 22.328 -72.180 1.00 42.93 230 ARG B C 1
ATOM 8738 O O . ARG C 1 230 ? 34.167 21.347 -72.748 1.00 36.69 230 ARG B O 1
ATOM 8746 N N . LYS C 1 231 ? 34.992 23.441 -72.837 1.00 44.06 231 LYS B N 1
ATOM 8747 C CA . LYS C 1 231 ? 34.811 23.544 -74.281 1.00 52.59 231 LYS B CA 1
ATOM 8748 C C . LYS C 1 231 ? 35.964 22.930 -75.067 1.00 47.15 231 LYS B C 1
ATOM 8749 O O . LYS C 1 231 ? 35.767 22.542 -76.224 1.00 40.91 231 LYS B O 1
ATOM 8755 N N . LYS C 1 232 ? 37.151 22.838 -74.469 1.00 44.79 232 LYS B N 1
ATOM 8756 C CA . LYS C 1 232 ? 38.312 22.300 -75.165 1.00 38.92 232 LYS B CA 1
ATOM 8757 C C . LYS C 1 232 ? 38.121 20.823 -75.496 1.00 41.70 232 LYS B C 1
ATOM 8758 O O . LYS C 1 232 ? 37.555 20.057 -74.711 1.00 42.29 232 LYS B O 1
ATOM 8764 N N . ALA C 1 233 ? 38.600 20.427 -76.675 1.00 40.46 233 ALA B N 1
ATOM 8765 C CA . ALA C 1 233 ? 38.653 19.026 -77.065 1.00 36.54 233 ALA B CA 1
ATOM 8766 C C . ALA C 1 233 ? 40.074 18.511 -77.226 1.00 35.69 233 ALA B C 1
ATOM 8767 O O . ALA C 1 233 ? 40.258 17.311 -77.466 1.00 27.37 233 ALA B O 1
ATOM 8769 N N . ASP C 1 234 ? 41.076 19.383 -77.104 1.00 34.29 234 ASP B N 1
ATOM 8770 C CA . ASP C 1 234 ? 42.478 19.010 -77.222 1.00 32.68 234 ASP B CA 1
ATOM 8771 C C . ASP C 1 234 ? 43.013 18.335 -75.967 1.00 37.86 234 ASP B C 1
ATOM 8772 O O . ASP C 1 234 ? 44.227 18.126 -75.862 1.00 44.69 234 ASP B O 1
ATOM 8777 N N . SER C 1 235 ? 42.138 18.000 -75.022 1.00 39.19 235 SER B N 1
ATOM 8778 C CA . SER C 1 235 ? 42.526 17.326 -73.791 1.00 38.19 235 SER B CA 1
ATOM 8779 C C . SER C 1 235 ? 41.299 16.629 -73.223 1.00 39.00 235 SER B C 1
ATOM 8780 O O . SER C 1 235 ? 40.173 16.839 -73.682 1.00 35.30 235 SER B O 1
ATOM 8783 N N . ALA C 1 236 ? 41.534 15.797 -72.204 1.00 40.30 236 ALA B N 1
ATOM 8784 C CA . ALA C 1 236 ? 40.458 15.090 -71.506 1.00 41.13 236 ALA B CA 1
ATOM 8785 C C . ALA C 1 236 ? 39.879 16.029 -70.451 1.00 41.96 236 ALA B C 1
ATOM 8786 O O . ALA C 1 236 ? 40.180 15.950 -69.256 1.00 45.79 236 ALA B O 1
ATOM 8788 N N . SER C 1 237 ? 39.023 16.937 -70.915 1.00 37.80 237 SER B N 1
ATOM 8789 C CA . SER C 1 237 ? 38.518 18.020 -70.084 1.00 39.66 237 SER B CA 1
ATOM 8790 C C . SER C 1 237 ? 37.164 17.726 -69.458 1.00 39.98 237 SER B C 1
ATOM 8791 O O . SER C 1 237 ? 36.813 18.358 -68.456 1.00 38.19 237 SER B O 1
ATOM 8794 N N . THR C 1 238 ? 36.396 16.805 -70.025 1.00 35.51 238 THR B N 1
ATOM 8795 C CA . THR C 1 238 ? 35.091 16.438 -69.502 1.00 33.33 238 THR B CA 1
ATOM 8796 C C . THR C 1 238 ? 35.193 15.077 -68.817 1.00 36.66 238 THR B C 1
ATOM 8797 O O . THR C 1 238 ? 36.249 14.438 -68.814 1.00 40.16 238 THR B O 1
ATOM 8801 N N . SER C 1 239 ? 34.078 14.633 -68.226 1.00 37.32 239 SER B N 1
ATOM 8802 C CA . SER C 1 239 ? 34.105 13.482 -67.326 1.00 36.60 239 SER B CA 1
ATOM 8803 C C . SER C 1 239 ? 34.250 12.144 -68.039 1.00 35.17 239 SER B C 1
ATOM 8804 O O . SER C 1 239 ? 34.715 11.183 -67.414 1.00 37.03 239 SER B O 1
ATOM 8807 N N . LEU C 1 240 ? 33.850 12.049 -69.309 1.00 33.11 240 LEU B N 1
ATOM 8808 C CA . LEU C 1 240 ? 33.820 10.775 -70.032 1.00 31.65 240 LEU B CA 1
ATOM 8809 C C . LEU C 1 240 ? 32.983 9.735 -69.288 1.00 36.21 240 LEU B C 1
ATOM 8810 O O . LEU C 1 240 ? 33.244 8.531 -69.371 1.00 38.64 240 LEU B O 1
ATOM 8815 N N . LEU C 1 241 ? 31.982 10.200 -68.534 1.00 30.73 241 LEU B N 1
ATOM 8816 C CA . LEU C 1 241 ? 30.973 9.335 -67.937 1.00 28.57 241 LEU B CA 1
ATOM 8817 C C . LEU C 1 241 ? 29.750 9.175 -68.837 1.00 30.76 241 LEU B C 1
ATOM 8818 O O . LEU C 1 241 ? 28.693 8.734 -68.367 1.00 35.95 241 LEU B O 1
ATOM 8823 N N . SER C 1 242 ? 29.878 9.533 -70.121 1.00 33.63 242 SER B N 1
ATOM 8824 C CA . SER C 1 242 ? 28.707 9.588 -70.999 1.00 32.38 242 SER B CA 1
ATOM 8825 C C . SER C 1 242 ? 28.066 8.221 -71.200 1.00 31.22 242 SER B C 1
ATOM 8826 O O . SER C 1 242 ? 26.862 8.077 -70.926 1.00 29.09 242 SER B O 1
ATOM 8829 N N . PRO C 1 243 ? 28.777 7.190 -71.672 1.00 33.62 243 PRO B N 1
ATOM 8830 C CA . PRO C 1 243 ? 28.096 5.905 -71.884 1.00 31.81 243 PRO B CA 1
ATOM 8831 C C . PRO C 1 243 ? 27.738 5.202 -70.588 1.00 33.67 243 PRO B C 1
ATOM 8832 O O . PRO C 1 243 ? 26.781 4.418 -70.568 1.00 34.19 243 PRO B O 1
ATOM 8836 N N . HIS C 1 244 ? 28.479 5.451 -69.504 1.00 31.42 244 HIS B N 1
ATOM 8837 C CA . HIS C 1 244 ? 28.123 4.853 -68.223 1.00 31.49 244 HIS B CA 1
ATOM 8838 C C . HIS C 1 244 ? 26.763 5.350 -67.753 1.00 35.19 244 HIS B C 1
ATOM 8839 O O . HIS C 1 244 ? 25.921 4.558 -67.312 1.00 36.26 244 HIS B O 1
ATOM 8846 N N . LEU C 1 245 ? 26.529 6.661 -67.854 1.00 31.74 245 LEU B N 1
ATOM 8847 C CA . LEU C 1 245 ? 25.279 7.234 -67.373 1.00 29.03 245 LEU B CA 1
ATOM 8848 C C . LEU C 1 245 ? 24.090 6.803 -68.227 1.00 31.70 245 LEU B C 1
ATOM 8849 O O . LEU C 1 245 ? 22.967 6.720 -67.717 1.00 36.92 245 LEU B O 1
ATOM 8854 N N . HIS C 1 246 ? 24.307 6.526 -69.518 1.00 33.79 246 HIS B N 1
ATOM 8855 C CA . HIS C 1 246 ? 23.193 6.101 -70.358 1.00 34.13 246 HIS B CA 1
ATOM 8856 C C . HIS C 1 246 ? 22.684 4.721 -69.965 1.00 36.20 246 HIS B C 1
ATOM 8857 O O . HIS C 1 246 ? 21.480 4.455 -70.064 1.00 42.60 246 HIS B O 1
ATOM 8864 N N . PHE C 1 247 ? 23.570 3.830 -69.531 1.00 31.92 247 PHE B N 1
ATOM 8865 C CA . PHE C 1 247 ? 23.175 2.482 -69.153 1.00 33.52 247 PHE B CA 1
ATOM 8866 C C . PHE C 1 247 ? 22.916 2.350 -67.658 1.00 34.73 247 PHE B C 1
ATOM 8867 O O . PHE C 1 247 ? 22.816 1.226 -67.151 1.00 33.96 247 PHE B O 1
ATOM 8875 N N . GLY C 1 248 ? 22.788 3.468 -66.948 1.00 32.09 248 GLY B N 1
ATOM 8876 C CA . GLY C 1 248 ? 22.548 3.417 -65.519 1.00 37.27 248 GLY B CA 1
ATOM 8877 C C . GLY C 1 248 ? 23.627 2.695 -64.749 1.00 36.81 248 GLY B C 1
ATOM 8878 O O . GLY C 1 248 ? 23.341 2.090 -63.712 1.00 34.73 248 GLY B O 1
ATOM 8879 N N . GLU C 1 249 ? 24.865 2.720 -65.248 1.00 42.20 249 GLU B N 1
ATOM 8880 C CA . GLU C 1 249 ? 25.980 2.102 -64.544 1.00 32.63 249 GLU B CA 1
ATOM 8881 C C . GLU C 1 249 ? 26.470 2.959 -63.390 1.00 29.96 249 GLU B C 1
ATOM 8882 O O . GLU C 1 249 ? 27.186 2.453 -62.517 1.00 32.30 249 GLU B O 1
ATOM 8888 N N . LEU C 1 250 ? 26.084 4.232 -63.362 1.00 30.25 250 LEU B N 1
ATOM 8889 C CA . LEU C 1 250 ? 26.488 5.159 -62.315 1.00 26.16 250 LEU B CA 1
ATOM 8890 C C . LEU C 1 250 ? 25.297 6.031 -61.947 1.00 30.70 250 LEU B C 1
ATOM 8891 O O . LEU C 1 250 ? 24.660 6.617 -62.826 1.00 41.14 250 LEU B O 1
ATOM 8896 N N . SER C 1 251 ? 25.003 6.109 -60.652 1.00 34.63 251 SER B N 1
ATOM 8897 C CA . SER C 1 251 ? 23.864 6.877 -60.163 1.00 35.30 251 SER B CA 1
ATOM 8898 C C . SER C 1 251 ? 24.125 8.375 -60.302 1.00 36.84 251 SER B C 1
ATOM 8899 O O . SER C 1 251 ? 25.060 8.908 -59.692 1.00 36.83 251 SER B O 1
ATOM 8902 N N . VAL C 1 252 ? 23.289 9.057 -61.094 1.00 36.18 252 VAL B N 1
ATOM 8903 C CA . VAL C 1 252 ? 23.396 10.512 -61.199 1.00 36.44 252 VAL B CA 1
ATOM 8904 C C . VAL C 1 252 ? 23.183 11.159 -59.842 1.00 37.72 252 VAL B C 1
ATOM 8905 O O . VAL C 1 252 ? 23.765 12.210 -59.545 1.00 38.46 252 VAL B O 1
ATOM 8909 N N . ARG C 1 253 ? 22.342 10.554 -58.999 1.00 36.37 253 ARG B N 1
ATOM 8910 C CA . ARG C 1 253 ? 22.123 11.108 -57.669 1.00 36.96 253 ARG B CA 1
ATOM 8911 C C . ARG C 1 253 ? 23.398 11.040 -56.840 1.00 34.58 253 ARG B C 1
ATOM 8912 O O . ARG C 1 253 ? 23.691 11.958 -56.064 1.00 30.26 253 ARG B O 1
ATOM 8920 N N . LYS C 1 254 ? 24.193 9.978 -57.017 1.00 37.09 254 LYS B N 1
ATOM 8921 C CA . LYS C 1 254 ? 25.494 9.939 -56.356 1.00 38.56 254 LYS B CA 1
ATOM 8922 C C . LYS C 1 254 ? 26.435 10.989 -56.933 1.00 34.80 254 LYS B C 1
ATOM 8923 O O . LYS C 1 254 ? 27.182 11.640 -56.188 1.00 33.78 254 LYS B O 1
ATOM 8929 N N . VAL C 1 255 ? 26.422 11.160 -58.257 1.00 29.02 255 VAL B N 1
ATOM 8930 C CA . VAL C 1 255 ? 27.224 12.218 -58.865 1.00 33.31 255 VAL B CA 1
ATOM 8931 C C . VAL C 1 255 ? 26.852 13.563 -58.260 1.00 33.67 255 VAL B C 1
ATOM 8932 O O . VAL C 1 255 ? 27.719 14.334 -57.829 1.00 27.64 255 VAL B O 1
ATOM 8936 N N . PHE C 1 256 ? 25.548 13.844 -58.191 1.00 37.85 256 PHE B N 1
ATOM 8937 C CA . PHE C 1 256 ? 25.080 15.111 -57.642 1.00 36.03 256 PHE B CA 1
ATOM 8938 C C . PHE C 1 256 ? 25.604 15.325 -56.227 1.00 34.28 256 PHE B C 1
ATOM 8939 O O . PHE C 1 256 ? 26.243 16.345 -55.936 1.00 33.18 256 PHE B O 1
ATOM 8947 N N . HIS C 1 257 ? 25.362 14.357 -55.337 1.00 33.58 257 HIS B N 1
ATOM 8948 C CA . HIS C 1 257 ? 25.739 14.523 -53.936 1.00 35.25 257 HIS B CA 1
ATOM 8949 C C . HIS C 1 257 ? 27.245 14.693 -53.773 1.00 35.24 257 HIS B C 1
ATOM 8950 O O . HIS C 1 257 ? 27.700 15.502 -52.956 1.00 37.46 257 HIS B O 1
ATOM 8957 N N . LEU C 1 258 ? 28.035 13.935 -54.536 1.00 32.19 258 LEU B N 1
ATOM 8958 C CA . LEU C 1 258 ? 29.484 14.027 -54.397 1.00 30.82 258 LEU B CA 1
ATOM 8959 C C . LEU C 1 258 ? 30.006 15.358 -54.919 1.00 35.69 258 LEU B C 1
ATOM 8960 O O . LEU C 1 258 ? 30.886 15.971 -54.302 1.00 36.68 258 LEU B O 1
ATOM 8965 N N . VAL C 1 259 ? 29.476 15.822 -56.051 1.00 38.82 259 VAL B N 1
ATOM 8966 C CA . VAL C 1 259 ? 29.922 17.096 -56.601 1.00 36.00 259 VAL B CA 1
ATOM 8967 C C . VAL C 1 259 ? 29.522 18.239 -55.678 1.00 35.90 259 VAL B C 1
ATOM 8968 O O . VAL C 1 259 ? 30.327 19.131 -55.381 1.00 33.54 259 VAL B O 1
ATOM 8972 N N . ARG C 1 260 ? 28.272 18.221 -55.201 1.00 37.27 260 ARG B N 1
ATOM 8973 C CA . ARG C 1 260 ? 27.805 19.272 -54.301 1.00 39.38 260 ARG B CA 1
ATOM 8974 C C . ARG C 1 260 ? 28.688 19.365 -53.066 1.00 37.82 260 ARG B C 1
ATOM 8975 O O . ARG C 1 260 ? 28.982 20.466 -52.584 1.00 41.85 260 ARG B O 1
ATOM 8983 N N . MET C 1 261 ? 29.137 18.220 -52.551 1.00 35.85 261 MET B N 1
ATOM 8984 C CA . MET C 1 261 ? 30.026 18.224 -51.396 1.00 40.00 261 MET B CA 1
ATOM 8985 C C . MET C 1 261 ? 31.441 18.646 -51.770 1.00 41.39 261 MET B C 1
ATOM 8986 O O . MET C 1 261 ? 32.155 19.216 -50.935 1.00 36.15 261 MET B O 1
ATOM 8991 N N . LYS C 1 262 ? 31.865 18.371 -53.007 1.00 39.02 262 LYS B N 1
ATOM 8992 C CA . LYS C 1 262 ? 33.133 18.914 -53.483 1.00 39.01 262 LYS B CA 1
ATOM 8993 C C . LYS C 1 262 ? 33.065 20.431 -53.580 1.00 39.18 262 LYS B C 1
ATOM 8994 O O . LYS C 1 262 ? 34.044 21.126 -53.275 1.00 36.48 262 LYS B O 1
ATOM 9000 N N . GLN C 1 263 ? 31.912 20.956 -54.005 1.00 37.43 263 GLN B N 1
ATOM 9001 C CA . GLN C 1 263 ? 31.715 22.401 -54.044 1.00 42.75 263 GLN B CA 1
ATOM 9002 C C . GLN C 1 263 ? 31.925 23.018 -52.668 1.00 43.34 263 GLN B C 1
ATOM 9003 O O . GLN C 1 263 ? 32.602 24.046 -52.536 1.00 40.31 263 GLN B O 1
ATOM 9009 N N . LEU C 1 264 ? 31.366 22.387 -51.630 1.00 36.90 264 LEU B N 1
ATOM 9010 C CA . LEU C 1 264 ? 31.448 22.937 -50.281 1.00 37.34 264 LEU B CA 1
ATOM 9011 C C . LEU C 1 264 ? 32.885 22.999 -49.780 1.00 36.76 264 LEU B C 1
ATOM 9012 O O . LEU C 1 264 ? 33.284 23.978 -49.136 1.00 37.20 264 LEU B O 1
ATOM 9017 N N . VAL C 1 265 ? 33.679 21.963 -50.055 1.00 32.72 265 VAL B N 1
ATOM 9018 C CA . VAL C 1 265 ? 35.051 21.965 -49.561 1.00 35.07 265 VAL B CA 1
ATOM 9019 C C . VAL C 1 265 ? 35.873 23.028 -50.277 1.00 40.22 265 VAL B C 1
ATOM 9020 O O . VAL C 1 265 ? 36.654 23.754 -49.650 1.00 41.35 265 VAL B O 1
ATOM 9024 N N . TRP C 1 266 ? 35.694 23.156 -51.595 1.00 43.26 266 TRP B N 1
ATOM 9025 C CA . TRP C 1 266 ? 36.472 24.131 -52.356 1.00 46.01 266 TRP B CA 1
ATOM 9026 C C . TRP C 1 266 ? 36.112 25.556 -51.954 1.00 48.41 266 TRP B C 1
ATOM 9027 O O . TRP C 1 266 ? 36.999 26.398 -51.758 1.00 47.01 266 TRP B O 1
ATOM 9038 N N . SER C 1 267 ? 34.811 25.845 -51.834 1.00 43.54 267 SER B N 1
ATOM 9039 C CA . SER C 1 267 ? 34.373 27.145 -51.332 1.00 45.33 267 SER B CA 1
ATOM 9040 C C . SER C 1 267 ? 35.090 27.496 -50.037 1.00 47.06 267 SER B C 1
ATOM 9041 O O . SER C 1 267 ? 35.629 28.599 -49.885 1.00 47.01 267 SER B O 1
ATOM 9044 N N . ASN C 1 268 ? 35.122 26.550 -49.097 1.00 45.00 268 ASN B N 1
ATOM 9045 C CA . ASN C 1 268 ? 35.815 26.735 -47.831 1.00 39.84 268 ASN B CA 1
ATOM 9046 C C . ASN C 1 268 ? 37.327 26.809 -47.985 1.00 43.57 268 ASN B C 1
ATOM 9047 O O . ASN C 1 268 ? 38.005 27.219 -47.039 1.00 50.37 268 ASN B O 1
ATOM 9052 N N . GLU C 1 269 ? 37.873 26.420 -49.135 1.00 43.35 269 GLU B N 1
ATOM 9053 C CA . GLU C 1 269 ? 39.310 26.474 -49.360 1.00 44.72 269 GLU B CA 1
ATOM 9054 C C . GLU C 1 269 ? 39.729 27.697 -50.162 1.00 46.63 269 GLU B C 1
ATOM 9055 O O . GLU C 1 269 ? 40.902 27.814 -50.527 1.00 50.01 269 GLU B O 1
ATOM 9061 N N . GLY C 1 270 ? 38.804 28.613 -50.436 1.00 51.04 270 GLY B N 1
ATOM 9062 C CA . GLY C 1 270 ? 39.128 29.770 -51.242 1.00 55.86 270 GLY B CA 1
ATOM 9063 C C . GLY C 1 270 ? 39.330 29.482 -52.709 1.00 53.26 270 GLY B C 1
ATOM 9064 O O . GLY C 1 270 ? 39.781 30.367 -53.442 1.00 61.79 270 GLY B O 1
ATOM 9065 N N . ASN C 1 271 ? 39.007 28.269 -53.161 1.00 53.27 271 ASN B N 1
ATOM 9066 C CA . ASN C 1 271 ? 39.162 27.873 -54.562 1.00 51.92 271 ASN B CA 1
ATOM 9067 C C . ASN C 1 271 ? 37.881 28.230 -55.309 1.00 50.09 271 ASN B C 1
ATOM 9068 O O . ASN C 1 271 ? 37.000 27.398 -55.545 1.00 48.56 271 ASN B O 1
ATOM 9073 N N . HIS C 1 272 ? 37.783 29.506 -55.690 1.00 52.43 272 HIS B N 1
ATOM 9074 C CA . HIS C 1 272 ? 36.555 29.994 -56.309 1.00 57.25 272 HIS B CA 1
ATOM 9075 C C . HIS C 1 272 ? 36.359 29.406 -57.701 1.00 53.69 272 HIS B C 1
ATOM 9076 O O . HIS C 1 272 ? 35.248 28.989 -58.051 1.00 46.49 272 HIS B O 1
ATOM 9083 N N . ALA C 1 273 ? 37.426 29.366 -58.506 1.00 55.07 273 ALA B N 1
ATOM 9084 C CA . ALA C 1 273 ? 37.329 28.801 -59.849 1.00 46.11 273 ALA B CA 1
ATOM 9085 C C . ALA C 1 273 ? 36.819 27.368 -59.802 1.00 48.02 273 ALA B C 1
ATOM 9086 O O . ALA C 1 273 ? 35.914 26.993 -60.559 1.00 42.07 273 ALA B O 1
ATOM 9088 N N . ALA C 1 274 ? 37.387 26.552 -58.907 1.00 51.66 274 ALA B N 1
ATOM 9089 C CA . ALA C 1 274 ? 36.922 25.178 -58.751 1.00 44.06 274 ALA B CA 1
ATOM 9090 C C . ALA C 1 274 ? 35.480 25.138 -58.268 1.00 46.35 274 ALA B C 1
ATOM 9091 O O . ALA C 1 274 ? 34.679 24.322 -58.742 1.00 41.48 274 ALA B O 1
ATOM 9093 N N . GLU C 1 275 ? 35.133 26.010 -57.319 1.00 49.39 275 GLU B N 1
ATOM 9094 C CA . GLU C 1 275 ? 33.744 26.126 -56.890 1.00 51.89 275 GLU B CA 1
ATOM 9095 C C . GLU C 1 275 ? 32.841 26.447 -58.073 1.00 47.48 275 GLU B C 1
ATOM 9096 O O . GLU C 1 275 ? 31.816 25.786 -58.288 1.00 44.54 275 GLU B O 1
ATOM 9102 N N . GLU C 1 276 ? 33.224 27.451 -58.865 1.00 49.86 276 GLU B N 1
ATOM 9103 C CA . GLU C 1 276 ? 32.482 27.782 -60.076 1.00 48.40 276 GLU B CA 1
ATOM 9104 C C . GLU C 1 276 ? 32.386 26.590 -61.021 1.00 46.05 276 GLU B C 1
ATOM 9105 O O . GLU C 1 276 ? 31.380 26.437 -61.725 1.00 43.97 276 GLU B O 1
ATOM 9111 N N . SER C 1 277 ? 33.404 25.723 -61.031 1.00 44.62 277 SER B N 1
ATOM 9112 C CA . SER C 1 277 ? 33.438 24.631 -62.003 1.00 38.32 277 SER B CA 1
ATOM 9113 C C . SER C 1 277 ? 32.315 23.626 -61.768 1.00 41.50 277 SER B C 1
ATOM 9114 O O . SER C 1 277 ? 31.666 23.190 -62.727 1.00 39.30 277 SER B O 1
ATOM 9117 N N . CYS C 1 278 ? 32.072 23.243 -60.504 1.00 42.23 278 CYS B N 1
ATOM 9118 C CA . CYS C 1 278 ? 30.999 22.293 -60.214 1.00 44.29 278 CYS B CA 1
ATOM 9119 C C . CYS C 1 278 ? 29.637 22.852 -60.597 1.00 46.07 278 CYS B C 1
ATOM 9120 O O . CYS C 1 278 ? 28.730 22.088 -60.953 1.00 42.59 278 CYS B O 1
ATOM 9123 N N . THR C 1 279 ? 29.465 24.172 -60.495 1.00 49.12 279 THR B N 1
ATOM 9124 C CA . THR C 1 279 ? 28.224 24.801 -60.935 1.00 46.42 279 THR B CA 1
ATOM 9125 C C . THR C 1 279 ? 27.914 24.419 -62.374 1.00 47.95 279 THR B C 1
ATOM 9126 O O . THR C 1 279 ? 26.824 23.920 -62.680 1.00 45.83 279 THR B O 1
ATOM 9130 N N . LEU C 1 280 ? 28.885 24.622 -63.269 1.00 44.21 280 LEU B N 1
ATOM 9131 C CA . LEU C 1 280 ? 28.679 24.299 -64.677 1.00 43.20 280 LEU B CA 1
ATOM 9132 C C . LEU C 1 280 ? 28.581 22.797 -64.911 1.00 43.40 280 LEU B C 1
ATOM 9133 O O . LEU C 1 280 ? 27.840 22.362 -65.801 1.00 45.18 280 LEU B O 1
ATOM 9138 N N . PHE C 1 281 ? 29.317 21.990 -64.138 1.00 37.96 281 PHE B N 1
ATOM 9139 C CA . PHE C 1 281 ? 29.257 20.547 -64.349 1.00 41.70 281 PHE B CA 1
ATOM 9140 C C . PHE C 1 281 ? 27.896 19.986 -63.956 1.00 46.44 281 PHE B C 1
ATOM 9141 O O . PHE C 1 281 ? 27.380 19.074 -64.615 1.00 44.71 281 PHE B O 1
ATOM 9149 N N . LEU C 1 282 ? 27.305 20.504 -62.879 1.00 43.75 282 LEU B N 1
ATOM 9150 C CA . LEU C 1 282 ? 25.952 20.088 -62.535 1.00 43.85 282 LEU B CA 1
ATOM 9151 C C . LEU C 1 282 ? 24.956 20.544 -63.597 1.00 44.05 282 LEU B C 1
ATOM 9152 O O . LEU C 1 282 ? 24.002 19.821 -63.913 1.00 38.01 282 LEU B O 1
ATOM 9157 N N . ARG C 1 283 ? 25.175 21.730 -64.177 1.00 43.51 283 ARG B N 1
ATOM 9158 C CA . ARG C 1 283 ? 24.338 22.161 -65.292 1.00 48.21 283 ARG B CA 1
ATOM 9159 C C . ARG C 1 283 ? 24.384 21.150 -66.431 1.00 46.38 283 ARG B C 1
ATOM 9160 O O . ARG C 1 283 ? 23.360 20.871 -67.071 1.00 42.45 283 ARG B O 1
ATOM 9168 N N . SER C 1 284 ? 25.565 20.582 -66.693 1.00 42.96 284 SER B N 1
ATOM 9169 C CA . SER C 1 284 ? 25.658 19.537 -67.705 1.00 42.23 284 SER B CA 1
ATOM 9170 C C . SER C 1 284 ? 24.897 18.291 -67.277 1.00 38.28 284 SER B C 1
ATOM 9171 O O . SER C 1 284 ? 24.310 17.607 -68.124 1.00 36.07 284 SER B O 1
ATOM 9174 N N . ILE C 1 285 ? 24.881 17.987 -65.975 1.00 40.95 285 ILE B N 1
ATOM 9175 C CA . ILE C 1 285 ? 24.035 16.904 -65.486 1.00 37.71 285 ILE B CA 1
ATOM 9176 C C . ILE C 1 285 ? 22.569 17.255 -65.689 1.00 37.19 285 ILE B C 1
ATOM 9177 O O . ILE C 1 285 ? 21.762 16.408 -66.094 1.00 38.85 285 ILE B O 1
ATOM 9182 N N . GLY C 1 286 ? 22.208 18.515 -65.439 1.00 40.29 286 GLY B N 1
ATOM 9183 C CA . GLY C 1 286 ? 20.821 18.925 -65.590 1.00 45.98 286 GLY B CA 1
ATOM 9184 C C . GLY C 1 286 ? 20.328 18.834 -67.021 1.00 43.56 286 GLY B C 1
ATOM 9185 O O . GLY C 1 286 ? 19.154 18.539 -67.264 1.00 38.78 286 GLY B O 1
ATOM 9186 N N . LEU C 1 287 ? 21.213 19.100 -67.989 1.00 42.41 287 LEU B N 1
ATOM 9187 C CA . LEU C 1 287 ? 20.843 18.922 -69.390 1.00 43.20 287 LEU B CA 1
ATOM 9188 C C . LEU C 1 287 ? 20.344 17.504 -69.645 1.00 45.96 287 LEU B C 1
ATOM 9189 O O . LEU C 1 287 ? 19.413 17.292 -70.431 1.00 43.93 287 LEU B O 1
ATOM 9194 N N . ARG C 1 288 ? 20.942 16.519 -68.973 1.00 46.63 288 ARG B N 1
ATOM 9195 C CA . ARG C 1 288 ? 20.428 15.160 -69.066 1.00 45.10 288 ARG B CA 1
ATOM 9196 C C . ARG C 1 288 ? 19.083 15.026 -68.363 1.00 48.06 288 ARG B C 1
ATOM 9197 O O . ARG C 1 288 ? 18.241 14.228 -68.791 1.00 50.05 288 ARG B O 1
ATOM 9205 N N . GLU C 1 289 ? 18.863 15.780 -67.283 1.00 45.66 289 GLU B N 1
ATOM 9206 C CA . GLU C 1 289 ? 17.531 15.822 -66.685 1.00 49.07 289 GLU B CA 1
ATOM 9207 C C . GLU C 1 289 ? 16.530 16.404 -67.671 1.00 49.92 289 GLU B C 1
ATOM 9208 O O . GLU C 1 289 ? 15.497 15.792 -67.968 1.00 44.69 289 GLU B O 1
ATOM 9214 N N . TYR C 1 290 ? 16.844 17.588 -68.207 1.00 49.23 290 TYR B N 1
ATOM 9215 C CA . TYR C 1 290 ? 16.007 18.223 -69.218 1.00 50.29 290 TYR B CA 1
ATOM 9216 C C . TYR C 1 290 ? 15.763 17.303 -70.409 1.00 48.18 290 TYR B C 1
ATOM 9217 O O . TYR C 1 290 ? 14.718 17.395 -71.060 1.00 44.21 290 TYR B O 1
ATOM 9226 N N . SER C 1 291 ? 16.709 16.411 -70.703 1.00 55.25 291 SER B N 1
ATOM 9227 C CA . SER C 1 291 ? 16.515 15.438 -71.774 1.00 48.53 291 SER B CA 1
ATOM 9228 C C . SER C 1 291 ? 15.284 14.572 -71.527 1.00 53.49 291 SER B C 1
ATOM 9229 O O . SER C 1 291 ? 14.526 14.278 -72.460 1.00 56.04 291 SER B O 1
ATOM 9232 N N . ARG C 1 292 ? 15.066 14.154 -70.276 1.00 60.20 292 ARG B N 1
ATOM 9233 C CA . ARG C 1 292 ? 13.897 13.340 -69.957 1.00 60.33 292 ARG B CA 1
ATOM 9234 C C . ARG C 1 292 ? 12.656 14.196 -69.743 1.00 60.53 292 ARG B C 1
ATOM 9235 O O . ARG C 1 292 ? 11.540 13.753 -70.043 1.00 58.15 292 ARG B O 1
ATOM 9243 N N . TYR C 1 293 ? 12.836 15.410 -69.218 1.00 56.09 293 TYR B N 1
ATOM 9244 C CA . TYR C 1 293 ? 11.736 16.360 -69.092 1.00 57.64 293 TYR B CA 1
ATOM 9245 C C . TYR C 1 293 ? 11.040 16.575 -70.430 1.00 61.52 293 TYR B C 1
ATOM 9246 O O . TYR C 1 293 ? 9.819 16.417 -70.545 1.00 60.75 293 TYR B O 1
ATOM 9255 N N . LEU C 1 294 ? 11.816 16.913 -71.463 1.00 58.88 294 LEU B N 1
ATOM 9256 C CA . LEU C 1 294 ? 11.245 17.197 -72.777 1.00 52.13 294 LEU B CA 1
ATOM 9257 C C . LEU C 1 294 ? 10.575 15.973 -73.384 1.00 54.28 294 LEU B C 1
ATOM 9258 O O . LEU C 1 294 ? 9.615 16.112 -74.149 1.00 63.78 294 LEU B O 1
ATOM 9263 N N . SER C 1 295 ? 11.063 14.773 -73.072 1.00 57.10 295 SER B N 1
ATOM 9264 C CA . SER C 1 295 ? 10.458 13.576 -73.643 1.00 62.85 295 SER B CA 1
ATOM 9265 C C . SER C 1 295 ? 9.240 13.123 -72.854 1.00 62.61 295 SER B C 1
ATOM 9266 O O . SER C 1 295 ? 8.359 12.455 -73.407 1.00 58.34 295 SER B O 1
ATOM 9269 N N . PHE C 1 296 ? 9.176 13.465 -71.568 1.00 63.23 296 PHE B N 1
ATOM 9270 C CA . PHE C 1 296 ? 7.996 13.136 -70.779 1.00 66.91 296 PHE B CA 1
ATOM 9271 C C . PHE C 1 296 ? 6.861 14.115 -71.060 1.00 69.12 296 PHE B C 1
ATOM 9272 O O . PHE C 1 296 ? 5.725 13.702 -71.319 1.00 62.22 296 PHE B O 1
ATOM 9280 N N . ASN C 1 297 ? 7.163 15.417 -71.033 1.00 71.36 297 ASN B N 1
ATOM 9281 C CA . ASN C 1 297 ? 6.137 16.445 -71.180 1.00 70.47 297 ASN B CA 1
ATOM 9282 C C . ASN C 1 297 ? 5.775 16.683 -72.642 1.00 72.49 297 ASN B C 1
ATOM 9283 O O . ASN C 1 297 ? 4.596 16.644 -73.009 1.00 73.19 297 ASN B O 1
ATOM 9288 N N . HIS C 1 298 ? 6.771 16.940 -73.489 1.00 71.13 298 HIS B N 1
ATOM 9289 C CA . HIS C 1 298 ? 6.555 17.279 -74.896 1.00 66.14 298 HIS B CA 1
ATOM 9290 C C . HIS C 1 298 ? 7.079 16.181 -75.821 1.00 68.39 298 HIS B C 1
ATOM 9291 O O . HIS C 1 298 ? 7.953 16.439 -76.659 1.00 73.79 298 HIS B O 1
ATOM 9298 N N . PRO C 1 299 ? 6.565 14.953 -75.723 1.00 67.95 299 PRO B N 1
ATOM 9299 C CA . PRO C 1 299 ? 7.035 13.913 -76.639 1.00 74.97 299 PRO B CA 1
ATOM 9300 C C . PRO C 1 299 ? 6.607 14.255 -78.053 1.00 85.99 299 PRO B C 1
ATOM 9301 O O . PRO C 1 299 ? 5.728 15.088 -78.285 1.00 80.02 299 PRO B O 1
ATOM 9305 N N . SER C 1 300 ? 7.265 13.623 -79.017 1.00 93.59 300 SER B N 1
ATOM 9306 C CA . SER C 1 300 ? 7.027 13.937 -80.420 1.00 99.81 300 SER B CA 1
ATOM 9307 C C . SER C 1 300 ? 6.718 12.659 -81.186 1.00 106.70 300 SER B C 1
ATOM 9308 O O . SER C 1 300 ? 7.530 11.725 -81.193 1.00 102.08 300 SER B O 1
ATOM 9311 N N . SER C 1 301 ? 5.522 12.607 -81.789 1.00 114.02 301 SER B N 1
ATOM 9312 C CA . SER C 1 301 ? 5.190 11.577 -82.761 1.00 110.56 301 SER B CA 1
ATOM 9313 C C . SER C 1 301 ? 4.750 12.206 -84.077 1.00 112.52 301 SER B C 1
ATOM 9314 O O . SER C 1 301 ? 5.534 12.215 -85.032 1.00 112.01 301 SER B O 1
ATOM 9317 N N . HIS C 1 302 ? 3.512 12.705 -84.177 1.00 116.15 302 HIS B N 1
ATOM 9318 C CA . HIS C 1 302 ? 3.078 13.072 -85.521 1.00 118.96 302 HIS B CA 1
ATOM 9319 C C . HIS C 1 302 ? 2.767 14.546 -85.766 1.00 123.38 302 HIS B C 1
ATOM 9320 O O . HIS C 1 302 ? 3.084 15.017 -86.861 1.00 123.83 302 HIS B O 1
ATOM 9327 N N . GLU C 1 303 ? 2.138 15.290 -84.848 1.00 123.69 303 GLU B N 1
ATOM 9328 C CA . GLU C 1 303 ? 1.789 16.659 -85.231 1.00 123.38 303 GLU B CA 1
ATOM 9329 C C . GLU C 1 303 ? 3.008 17.579 -85.163 1.00 122.48 303 GLU B C 1
ATOM 9330 O O . GLU C 1 303 ? 3.226 18.394 -86.067 1.00 120.96 303 GLU B O 1
ATOM 9336 N N . ARG C 1 304 ? 3.816 17.469 -84.108 1.00 121.36 304 ARG B N 1
ATOM 9337 C CA . ARG C 1 304 ? 5.170 18.027 -84.105 1.00 115.93 304 ARG B CA 1
ATOM 9338 C C . ARG C 1 304 ? 6.150 16.910 -83.766 1.00 114.28 304 ARG B C 1
ATOM 9339 O O . ARG C 1 304 ? 6.606 16.787 -82.619 1.00 105.18 304 ARG B O 1
ATOM 9347 N N . PRO C 1 305 ? 6.486 16.070 -84.743 1.00 120.58 305 PRO B N 1
ATOM 9348 C CA . PRO C 1 305 ? 7.586 15.118 -84.569 1.00 110.13 305 PRO B CA 1
ATOM 9349 C C . PRO C 1 305 ? 8.916 15.846 -84.501 1.00 101.99 305 PRO B C 1
ATOM 9350 O O . PRO C 1 305 ? 9.014 17.056 -84.709 1.00 100.40 305 PRO B O 1
ATOM 9354 N N . LEU C 1 306 ? 9.967 15.085 -84.218 1.00 92.05 306 LEU B N 1
ATOM 9355 C CA . LEU C 1 306 ? 11.259 15.724 -84.011 1.00 93.30 306 LEU B CA 1
ATOM 9356 C C . LEU C 1 306 ? 11.793 16.298 -85.319 1.00 92.52 306 LEU B C 1
ATOM 9357 O O . LEU C 1 306 ? 11.920 15.585 -86.320 1.00 90.51 306 LEU B O 1
ATOM 9362 N N . LEU C 1 307 ? 12.116 17.596 -85.281 1.00 91.67 307 LEU B N 1
ATOM 9363 C CA . LEU C 1 307 ?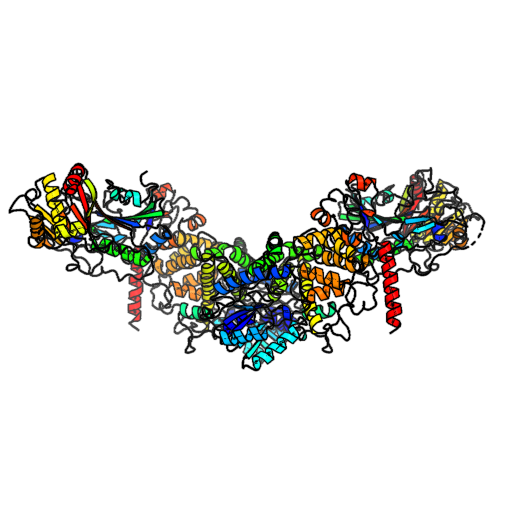 12.512 18.390 -86.447 1.00 88.38 307 LEU B CA 1
ATOM 9364 C C . LEU C 1 307 ? 11.329 18.525 -87.398 1.00 97.42 307 LEU B C 1
ATOM 9365 O O . LEU C 1 307 ? 11.439 18.333 -88.611 1.00 103.92 307 LEU B O 1
ATOM 9370 N N . ALA C 1 308 ? 10.171 18.844 -86.817 1.00 100.50 308 ALA B N 1
ATOM 9371 C CA . ALA C 1 308 ? 8.998 19.129 -87.628 1.00 99.46 308 ALA B CA 1
ATOM 9372 C C . ALA C 1 308 ? 9.125 20.471 -88.329 1.00 99.60 308 ALA B C 1
ATOM 9373 O O . ALA C 1 308 ? 8.562 20.652 -89.410 1.00 99.25 308 ALA B O 1
ATOM 9375 N N . HIS C 1 309 ? 9.868 21.417 -87.745 1.00 86.65 309 HIS B N 1
ATOM 9376 C CA . HIS C 1 309 ? 9.940 22.757 -88.323 1.00 80.36 309 HIS B CA 1
ATOM 9377 C C . HIS C 1 309 ? 10.619 22.773 -89.685 1.00 87.97 309 HIS B C 1
ATOM 9378 O O . HIS C 1 309 ? 10.354 23.681 -90.481 1.00 92.94 309 HIS B O 1
ATOM 9385 N N . LEU C 1 310 ? 11.474 21.790 -89.984 1.00 91.48 310 LEU B N 1
ATOM 9386 C CA . LEU C 1 310 ? 12.096 21.684 -91.299 1.00 90.04 310 LEU B CA 1
ATOM 9387 C C . LEU C 1 310 ? 11.536 20.514 -92.112 1.00 95.61 310 LEU B C 1
ATOM 9388 O O . LEU C 1 310 ? 12.226 19.984 -92.991 1.00 96.87 310 LEU B O 1
ATOM 9393 N N . ARG C 1 311 ? 10.284 20.122 -91.833 1.00 93.99 311 ARG B N 1
ATOM 9394 C CA . ARG C 1 311 ? 9.429 19.309 -92.692 1.00 92.00 311 ARG B CA 1
ATOM 9395 C C . ARG C 1 311 ? 9.593 19.741 -94.142 1.00 91.49 311 ARG B C 1
ATOM 9396 O O . ARG C 1 311 ? 9.729 18.916 -95.062 1.00 82.67 311 ARG B O 1
ATOM 9404 N N . PHE C 1 312 ? 9.749 21.050 -94.334 1.00 96.27 312 PHE B N 1
ATOM 9405 C CA . PHE C 1 312 ? 9.692 21.741 -95.633 1.00 97.39 312 PHE B CA 1
ATOM 9406 C C . PHE C 1 312 ? 11.092 22.181 -95.953 1.00 90.61 312 PHE B C 1
ATOM 9407 O O . PHE C 1 312 ? 11.299 23.348 -96.339 1.00 88.38 312 PHE B O 1
ATOM 9415 N N . PHE C 1 313 ? 12.033 21.300 -95.659 1.00 85.54 313 PHE B N 1
ATOM 9416 C CA . PHE C 1 313 ? 13.365 21.754 -96.081 1.00 84.38 313 PHE B CA 1
ATOM 9417 C C . PHE C 1 313 ? 13.839 20.993 -97.317 1.00 84.25 313 PHE B C 1
ATOM 9418 O O . PHE C 1 313 ? 13.620 19.786 -97.429 1.00 83.29 313 PHE B O 1
ATOM 9426 N N . PRO C 1 314 ? 14.476 21.687 -98.270 1.00 84.43 314 PRO B N 1
ATOM 9427 C CA . PRO C 1 314 ? 14.993 20.998 -99.458 1.00 82.64 314 PRO B CA 1
ATOM 9428 C C . PRO C 1 314 ? 16.330 20.329 -99.186 1.00 80.41 314 PRO B C 1
ATOM 9429 O O . PRO C 1 314 ? 17.396 20.897 -99.452 1.00 67.28 314 PRO B O 1
ATOM 9433 N N . TRP C 1 315 ? 16.274 19.111 -98.653 1.00 83.91 315 TRP B N 1
ATOM 9434 C CA . TRP C 1 315 ? 17.487 18.394 -98.290 1.00 78.73 315 TRP B CA 1
ATOM 9435 C C . TRP C 1 315 ? 18.237 17.933 -99.534 1.00 79.43 315 TRP B C 1
ATOM 9436 O O . TRP C 1 315 ? 17.637 17.464 -100.507 1.00 74.70 315 TRP B O 1
ATOM 9447 N N . VAL C 1 316 ? 19.562 18.066 -99.495 1.00 67.69 316 VAL B N 1
ATOM 9448 C CA . VAL C 1 316 ? 20.423 17.512 -100.533 1.00 56.40 316 VAL B CA 1
ATOM 9449 C C . VAL C 1 316 ? 20.492 16.003 -100.359 1.00 54.54 316 VAL B C 1
ATOM 9450 O O . VAL C 1 316 ? 21.178 15.501 -99.463 1.00 64.57 316 VAL B O 1
ATOM 9454 N N . VAL C 1 317 ? 19.771 15.265 -101.198 1.00 47.88 317 VAL B N 1
ATOM 9455 C CA . VAL C 1 317 ? 19.833 13.808 -101.164 1.00 53.61 317 VAL B CA 1
ATOM 9456 C C . VAL C 1 317 ? 21.038 13.359 -101.978 1.00 63.92 317 VAL B C 1
ATOM 9457 O O . VAL C 1 317 ? 20.935 13.143 -103.191 1.00 71.36 317 VAL B O 1
ATOM 9461 N N . ASP C 1 318 ? 22.193 13.231 -101.322 1.00 69.78 318 ASP B N 1
ATOM 9462 C CA . ASP C 1 318 ? 23.441 12.876 -102.002 1.00 67.81 318 ASP B CA 1
ATOM 9463 C C . ASP C 1 318 ? 24.185 11.856 -101.146 1.00 63.12 318 ASP B C 1
ATOM 9464 O O . ASP C 1 318 ? 24.939 12.228 -100.242 1.00 62.18 318 ASP B O 1
ATOM 9469 N N . GLU C 1 319 ? 23.988 10.572 -101.453 1.00 58.08 319 GLU B N 1
ATOM 9470 C CA . GLU C 1 319 ? 24.668 9.517 -100.713 1.00 59.57 319 GLU B CA 1
ATOM 9471 C C . GLU C 1 319 ? 26.185 9.599 -100.846 1.00 62.26 319 GLU B C 1
ATOM 9472 O O . GLU C 1 319 ? 26.900 9.112 -99.965 1.00 66.85 319 GLU B O 1
ATOM 9478 N N . SER C 1 320 ? 26.693 10.200 -101.923 1.00 62.26 320 SER B N 1
ATOM 9479 C CA . SER C 1 320 ? 28.135 10.385 -102.055 1.00 55.59 320 SER B CA 1
ATOM 9480 C C . SER C 1 320 ? 28.671 11.303 -100.964 1.00 55.08 320 SER B C 1
ATOM 9481 O O . SER C 1 320 ? 29.664 10.982 -100.302 1.00 52.84 320 SER B O 1
ATOM 9484 N N . TYR C 1 321 ? 28.013 12.446 -100.749 1.00 61.02 321 TYR B N 1
ATOM 9485 C CA . TYR C 1 321 ? 28.463 13.383 -99.722 1.00 61.41 321 TYR B CA 1
ATOM 9486 C C . TYR C 1 321 ? 28.366 12.769 -98.330 1.00 58.79 321 TYR B C 1
ATOM 9487 O O . TYR C 1 321 ? 29.236 12.995 -97.478 1.00 51.24 321 TYR B O 1
ATOM 9496 N N . PHE C 1 322 ? 27.302 12.005 -98.077 1.00 55.90 322 PHE B N 1
ATOM 9497 C CA . PHE C 1 322 ? 27.153 11.316 -96.800 1.00 54.92 322 PHE B CA 1
ATOM 9498 C C . PHE C 1 322 ? 28.356 10.420 -96.523 1.00 54.52 322 PHE B C 1
ATOM 9499 O O . PHE C 1 322 ? 28.957 10.481 -95.443 1.00 51.32 322 PHE B O 1
ATOM 9507 N N . LYS C 1 323 ? 28.735 9.597 -97.507 1.00 53.51 323 LYS B N 1
ATOM 9508 C CA . LYS C 1 323 ? 29.881 8.707 -97.345 1.00 51.97 323 LYS B CA 1
ATOM 9509 C C . LYS C 1 323 ? 31.164 9.490 -97.089 1.00 44.85 323 LYS B C 1
ATOM 9510 O O . LYS C 1 323 ? 32.025 9.052 -96.319 1.00 41.65 323 LYS B O 1
ATOM 9516 N N . ILE C 1 324 ? 31.310 10.651 -97.723 1.00 44.75 324 ILE B N 1
ATOM 9517 C CA . ILE C 1 324 ? 32.511 11.447 -97.506 1.00 45.21 324 ILE B CA 1
ATOM 9518 C C . ILE C 1 324 ? 32.501 12.062 -96.111 1.00 43.74 324 ILE B C 1
ATOM 9519 O O . ILE C 1 324 ? 33.559 12.240 -95.492 1.00 39.35 324 ILE B O 1
ATOM 9524 N N . TRP C 1 325 ? 31.315 12.374 -95.584 1.00 49.20 325 TRP B N 1
ATOM 9525 C CA . TRP C 1 325 ? 31.204 12.817 -94.197 1.00 40.55 325 TRP B CA 1
ATOM 9526 C C . TRP C 1 325 ? 31.512 11.675 -93.236 1.00 40.75 325 TRP B C 1
ATOM 9527 O O . TRP C 1 325 ? 32.185 11.873 -92.217 1.00 34.06 325 TRP B O 1
ATOM 9538 N N . ARG C 1 326 ? 31.044 10.467 -93.566 1.00 45.57 326 ARG B N 1
ATOM 9539 C CA . ARG C 1 326 ? 31.264 9.300 -92.716 1.00 44.78 326 ARG B CA 1
ATOM 9540 C C . ARG C 1 326 ? 32.747 8.979 -92.573 1.00 44.26 326 ARG B C 1
ATOM 9541 O O . ARG C 1 326 ? 33.219 8.655 -91.477 1.00 45.43 326 ARG B O 1
ATOM 9549 N N . GLN C 1 327 ? 33.491 9.038 -93.675 1.00 44.27 327 GLN B N 1
ATOM 9550 C CA . GLN C 1 327 ? 34.897 8.665 -93.697 1.00 36.52 327 GLN B CA 1
ATOM 9551 C C . GLN C 1 327 ? 35.819 9.804 -93.295 1.00 31.99 327 GLN B C 1
ATOM 9552 O O . GLN C 1 327 ? 37.042 9.648 -93.374 1.00 30.90 327 GLN B O 1
ATOM 9558 N N . GLY C 1 328 ? 35.271 10.936 -92.866 1.00 31.27 328 GLY B N 1
ATOM 9559 C CA . GLY C 1 328 ? 36.115 12.064 -92.506 1.00 33.90 328 GLY B CA 1
ATOM 9560 C C . GLY C 1 328 ? 37.011 12.514 -93.637 1.00 37.68 328 GLY B C 1
ATOM 9561 O O . GLY C 1 328 ? 38.193 12.802 -93.414 1.00 36.98 328 GLY B O 1
ATOM 9562 N N . ARG C 1 329 ? 36.477 12.559 -94.857 1.00 45.07 329 ARG B N 1
ATOM 9563 C CA . ARG C 1 329 ? 37.214 13.004 -96.033 1.00 45.51 329 ARG B CA 1
ATOM 9564 C C . ARG C 1 329 ? 36.667 14.321 -96.580 1.00 45.65 329 ARG B C 1
ATOM 9565 O O . ARG C 1 329 ? 36.719 14.567 -97.787 1.00 48.78 329 ARG B O 1
ATOM 9573 N N . THR C 1 330 ? 36.145 15.179 -95.702 1.00 44.81 330 THR B N 1
ATOM 9574 C CA . THR C 1 330 ? 35.458 16.392 -96.129 1.00 44.34 330 THR B CA 1
ATOM 9575 C C . THR C 1 330 ? 36.396 17.556 -96.419 1.00 45.62 330 THR B C 1
ATOM 9576 O O . THR C 1 330 ? 35.948 18.559 -96.987 1.00 48.12 330 THR B O 1
ATOM 9580 N N . GLY C 1 331 ? 37.670 17.461 -96.044 1.00 39.75 331 GLY B N 1
ATOM 9581 C CA . GLY C 1 331 ? 38.590 18.562 -96.224 1.00 43.55 331 GLY B CA 1
ATOM 9582 C C . GLY C 1 331 ? 38.516 19.633 -95.162 1.00 42.42 331 GLY B C 1
ATOM 9583 O O . GLY C 1 331 ? 39.338 20.560 -95.179 1.00 44.59 331 GLY B O 1
ATOM 9584 N N . TYR C 1 332 ? 37.555 19.551 -94.248 1.00 48.55 332 TYR B N 1
ATOM 9585 C CA . TYR C 1 332 ? 37.533 20.425 -93.087 1.00 50.59 332 TYR B CA 1
ATOM 9586 C C . TYR C 1 332 ? 38.151 19.670 -91.922 1.00 45.92 332 TYR B C 1
ATOM 9587 O O . TYR C 1 332 ? 37.530 18.724 -91.415 1.00 47.24 332 TYR B O 1
ATOM 9596 N N . PRO C 1 333 ? 39.373 20.024 -91.483 1.00 41.34 333 PRO B N 1
ATOM 9597 C CA . PRO C 1 333 ? 40.072 19.221 -90.466 1.00 43.21 333 PRO B CA 1
ATOM 9598 C C . PRO C 1 333 ? 39.249 18.901 -89.229 1.00 42.58 333 PRO B C 1
ATOM 9599 O O . PRO C 1 333 ? 38.986 17.722 -88.963 1.00 39.63 333 PRO B O 1
ATOM 9603 N N . LEU C 1 334 ? 38.831 19.927 -88.479 1.00 49.90 334 LEU B N 1
ATOM 9604 C CA . LEU C 1 334 ? 38.064 19.695 -87.256 1.00 43.50 334 LEU B CA 1
ATOM 9605 C C . LEU C 1 334 ? 36.882 18.769 -87.500 1.00 37.49 334 LEU B C 1
ATOM 9606 O O . LEU C 1 334 ? 36.550 17.948 -86.640 1.00 40.93 334 LEU B O 1
ATOM 9611 N N . VAL C 1 335 ? 36.253 18.865 -88.672 1.00 33.24 335 VAL B N 1
ATOM 9612 C CA . VAL C 1 335 ? 35.194 17.922 -89.011 1.00 40.35 335 VAL B CA 1
ATOM 9613 C C . VAL C 1 335 ? 35.772 16.531 -89.239 1.00 40.88 335 VAL B C 1
ATOM 9614 O O . VAL C 1 335 ? 35.239 15.535 -88.736 1.00 39.13 335 VAL B O 1
ATOM 9618 N N . ASP C 1 336 ? 36.874 16.439 -89.991 1.00 40.97 336 ASP B N 1
ATOM 9619 C CA . ASP C 1 336 ? 37.440 15.132 -90.312 1.00 41.80 336 ASP B CA 1
ATOM 9620 C C . ASP C 1 336 ? 38.050 14.476 -89.082 1.00 37.78 336 ASP B C 1
ATOM 9621 O O . ASP C 1 336 ? 37.891 13.266 -88.874 1.00 35.73 336 ASP B O 1
ATOM 9626 N N . ALA C 1 337 ? 38.757 15.256 -88.263 1.00 34.20 337 ALA B N 1
ATOM 9627 C CA . ALA C 1 337 ? 39.322 14.726 -87.028 1.00 35.21 337 ALA B CA 1
ATOM 9628 C C . ALA C 1 337 ? 38.247 14.050 -86.188 1.00 35.80 337 ALA B C 1
ATOM 9629 O O . ALA C 1 337 ? 38.324 12.850 -85.899 1.00 36.11 337 ALA B O 1
ATOM 9631 N N . GLY C 1 338 ? 37.219 14.814 -85.810 1.00 34.07 338 GLY B N 1
ATOM 9632 C CA . GLY C 1 338 ? 36.156 14.267 -84.987 1.00 29.74 338 GLY B CA 1
ATOM 9633 C C . GLY C 1 338 ? 35.461 13.081 -85.620 1.00 32.66 338 GLY B C 1
ATOM 9634 O O . GLY C 1 338 ? 35.050 12.152 -84.918 1.00 37.71 338 GLY B O 1
ATOM 9635 N N . MET C 1 339 ? 35.330 13.083 -86.949 1.00 38.26 339 MET B N 1
ATOM 9636 C CA . MET C 1 339 ? 34.667 11.967 -87.618 1.00 39.00 339 MET B CA 1
ATOM 9637 C C . MET C 1 339 ? 35.516 10.704 -87.569 1.00 30.47 339 MET B C 1
ATOM 9638 O O . MET C 1 339 ? 34.975 9.590 -87.595 1.00 21.10 339 MET B O 1
ATOM 9643 N N . ARG C 1 340 ? 36.839 10.855 -87.498 1.00 32.77 340 ARG B N 1
ATOM 9644 C CA . ARG C 1 340 ? 37.697 9.696 -87.288 1.00 30.41 340 ARG B CA 1
ATOM 9645 C C . ARG C 1 340 ? 37.528 9.152 -85.877 1.00 30.52 340 ARG B C 1
ATOM 9646 O O . ARG C 1 340 ? 37.279 7.954 -85.689 1.00 35.05 340 ARG B O 1
ATOM 9654 N N . GLU C 1 341 ? 37.646 10.026 -84.872 1.00 30.43 341 GLU B N 1
ATOM 9655 C CA . GLU C 1 341 ? 37.530 9.592 -83.483 1.00 25.81 341 GLU B CA 1
ATOM 9656 C C . GLU C 1 341 ? 36.193 8.914 -83.226 1.00 26.45 341 GLU B C 1
ATOM 9657 O O . GLU C 1 341 ? 36.127 7.907 -82.509 1.00 30.53 341 GLU B O 1
ATOM 9663 N N . LEU C 1 342 ? 35.117 9.451 -83.805 1.00 24.31 342 LEU B N 1
ATOM 9664 C CA . LEU C 1 342 ? 33.801 8.844 -83.639 1.00 25.83 342 LEU B CA 1
ATOM 9665 C C . LEU C 1 342 ? 33.807 7.395 -84.109 1.00 29.44 342 LEU B C 1
ATOM 9666 O O . LEU C 1 342 ? 33.312 6.498 -83.415 1.00 36.52 342 LEU B O 1
ATOM 9671 N N . TRP C 1 343 ? 34.378 7.144 -85.287 1.00 31.43 343 TRP B N 1
ATOM 9672 C CA . TRP C 1 343 ? 34.490 5.771 -85.759 1.00 27.19 343 TRP B CA 1
ATOM 9673 C C . TRP C 1 343 ? 35.500 4.985 -84.939 1.00 29.21 343 TRP B C 1
ATOM 9674 O O . TRP C 1 343 ? 35.323 3.780 -84.731 1.00 28.57 343 TRP B O 1
ATOM 9685 N N . ALA C 1 344 ? 36.547 5.651 -84.448 1.00 29.34 344 ALA B N 1
ATOM 9686 C CA . ALA C 1 344 ? 37.609 4.951 -83.734 1.00 28.03 344 ALA B CA 1
ATOM 9687 C C . ALA C 1 344 ? 37.153 4.512 -82.345 1.00 29.86 344 ALA B C 1
ATOM 9688 O O . ALA C 1 344 ? 37.232 3.328 -82.001 1.00 31.07 344 ALA B O 1
ATOM 9690 N N . THR C 1 345 ? 36.674 5.454 -81.530 1.00 28.51 345 THR B N 1
ATOM 9691 C CA . THR C 1 345 ? 36.433 5.203 -80.114 1.00 27.29 345 THR B CA 1
ATOM 9692 C C . THR C 1 345 ? 34.963 5.289 -79.721 1.00 29.18 345 THR B C 1
ATOM 9693 O O . THR C 1 345 ? 34.660 5.302 -78.525 1.00 29.26 345 THR B O 1
ATOM 9697 N N . GLY C 1 346 ? 34.048 5.368 -80.685 1.00 32.86 346 GLY B N 1
ATOM 9698 C CA . GLY C 1 346 ? 32.631 5.435 -80.363 1.00 29.33 346 GLY B CA 1
ATOM 9699 C C . GLY C 1 346 ? 32.225 6.572 -79.448 1.00 27.11 346 GLY B C 1
ATOM 9700 O O . GLY C 1 346 ? 31.182 6.485 -78.792 1.00 29.18 346 GLY B O 1
ATOM 9701 N N . TRP C 1 347 ? 33.016 7.642 -79.386 1.00 25.17 347 TRP B N 1
ATOM 9702 C CA . TRP C 1 347 ? 32.730 8.759 -78.498 1.00 29.22 347 TRP B CA 1
ATOM 9703 C C . TRP C 1 347 ? 33.263 10.041 -79.121 1.00 29.97 347 TRP B C 1
ATOM 9704 O O . TRP C 1 347 ? 34.208 10.018 -79.914 1.00 27.05 347 TRP B O 1
ATOM 9715 N N . LEU C 1 348 ? 32.645 11.159 -78.746 1.00 29.79 348 LEU B N 1
ATOM 9716 C CA . LEU C 1 348 ? 33.048 12.476 -79.214 1.00 29.45 348 LEU B CA 1
ATOM 9717 C C . LEU C 1 348 ? 32.773 13.494 -78.115 1.00 33.03 348 LEU B C 1
ATOM 9718 O O . LEU C 1 348 ? 31.782 13.376 -77.388 1.00 35.49 348 LEU B O 1
ATOM 9723 N N . HIS C 1 349 ? 33.658 14.482 -77.992 1.00 29.18 349 HIS B N 1
ATOM 9724 C CA . HIS C 1 349 ? 33.398 15.618 -77.116 1.00 31.57 349 HIS B CA 1
ATOM 9725 C C . HIS C 1 349 ? 32.137 16.345 -77.575 1.00 33.23 349 HIS B C 1
ATOM 9726 O O . HIS C 1 349 ? 31.796 16.345 -78.760 1.00 39.38 349 HIS B O 1
ATOM 9733 N N . ASP C 1 350 ? 31.432 16.956 -76.619 1.00 36.60 350 ASP B N 1
ATOM 9734 C CA . ASP C 1 350 ? 30.173 17.625 -76.940 1.00 43.81 350 ASP B CA 1
ATOM 9735 C C . ASP C 1 350 ? 30.358 18.656 -78.046 1.00 42.82 350 ASP B C 1
ATOM 9736 O O . ASP C 1 350 ? 29.630 18.650 -79.045 1.00 36.56 350 ASP B O 1
ATOM 9741 N N . ARG C 1 351 ? 31.327 19.556 -77.884 1.00 35.88 351 ARG B N 1
ATOM 9742 C CA . ARG C 1 351 ? 31.512 20.602 -78.880 1.00 40.25 351 ARG B CA 1
ATOM 9743 C C . ARG C 1 351 ? 31.910 20.029 -80.234 1.00 44.70 351 ARG B C 1
ATOM 9744 O O . ARG C 1 351 ? 31.545 20.586 -81.275 1.00 44.26 351 ARG B O 1
ATOM 9752 N N . ILE C 1 352 ? 32.641 18.913 -80.254 1.00 42.70 352 ILE B N 1
ATOM 9753 C CA . ILE C 1 352 ? 32.889 18.268 -81.535 1.00 39.75 352 ILE B CA 1
ATOM 9754 C C . ILE C 1 352 ? 31.636 17.559 -82.030 1.00 41.67 352 ILE B C 1
ATOM 9755 O O . ILE C 1 352 ? 31.462 17.388 -83.243 1.00 40.82 352 ILE B O 1
ATOM 9760 N N . ARG C 1 353 ? 30.740 17.164 -81.121 1.00 42.10 353 ARG B N 1
ATOM 9761 C CA . ARG C 1 353 ? 29.466 16.596 -81.548 1.00 43.21 353 ARG B CA 1
ATOM 9762 C C . ARG C 1 353 ? 28.649 17.603 -82.341 1.00 44.77 353 ARG B C 1
ATOM 9763 O O . ARG C 1 353 ? 27.877 17.211 -83.222 1.00 42.86 353 ARG B O 1
ATOM 9771 N N . VAL C 1 354 ? 28.793 18.897 -82.048 1.00 43.52 354 VAL B N 1
ATOM 9772 C CA . VAL C 1 354 ? 28.079 19.899 -82.832 1.00 50.20 354 VAL B CA 1
ATOM 9773 C C . VAL C 1 354 ? 28.850 20.271 -84.097 1.00 51.04 354 VAL B C 1
ATOM 9774 O O . VAL C 1 354 ? 28.232 20.523 -85.136 1.00 51.57 354 VAL B O 1
ATOM 9778 N N . VAL C 1 355 ? 30.186 20.282 -84.045 1.00 44.65 355 VAL B N 1
ATOM 9779 C CA . VAL C 1 355 ? 30.968 20.690 -85.211 1.00 43.09 355 VAL B CA 1
ATOM 9780 C C . VAL C 1 355 ? 30.658 19.789 -86.401 1.00 45.39 355 VAL B C 1
ATOM 9781 O O . VAL C 1 355 ? 30.310 20.264 -87.487 1.00 53.30 355 VAL B O 1
ATOM 9785 N N . VAL C 1 356 ? 30.760 18.471 -86.209 1.00 40.40 356 VAL B N 1
ATOM 9786 C CA . VAL C 1 356 ? 30.447 17.541 -87.288 1.00 40.81 356 VAL B CA 1
ATOM 9787 C C . VAL C 1 356 ? 28.957 17.448 -87.572 1.00 47.45 356 VAL B C 1
ATOM 9788 O O . VAL C 1 356 ? 28.572 16.905 -88.614 1.00 45.91 356 VAL B O 1
ATOM 9792 N N . ALA C 1 357 ? 28.107 17.959 -86.679 1.00 50.62 357 ALA B N 1
ATOM 9793 C CA . ALA C 1 357 ? 26.664 17.942 -86.899 1.00 49.19 357 ALA B CA 1
ATOM 9794 C C . ALA C 1 357 ? 26.178 19.233 -87.546 1.00 49.42 357 ALA B C 1
ATOM 9795 O O . ALA C 1 357 ? 25.440 19.190 -88.536 1.00 47.29 357 ALA B O 1
ATOM 9797 N N . SER C 1 358 ? 26.569 20.383 -86.985 1.00 47.30 358 SER B N 1
ATOM 9798 C CA . SER C 1 358 ? 26.336 21.661 -87.651 1.00 49.22 358 SER B CA 1
ATOM 9799 C C . SER C 1 358 ? 26.798 21.607 -89.101 1.00 57.26 358 SER B C 1
ATOM 9800 O O . SER C 1 358 ? 26.104 22.086 -90.006 1.00 59.14 358 SER B O 1
ATOM 9803 N N . PHE C 1 359 ? 27.965 21.006 -89.337 1.00 52.45 359 PHE B N 1
ATOM 9804 C CA . PHE C 1 359 ? 28.487 20.872 -90.692 1.00 56.65 359 PHE B CA 1
ATOM 9805 C C . PHE C 1 359 ? 27.600 19.971 -91.545 1.00 49.75 359 PHE B C 1
ATOM 9806 O O . PHE C 1 359 ? 27.409 20.225 -92.740 1.00 52.57 359 PHE B O 1
ATOM 9814 N N . PHE C 1 360 ? 27.042 18.918 -90.947 1.00 45.81 360 PHE B N 1
ATOM 9815 C CA . PHE C 1 360 ? 26.281 17.941 -91.717 1.00 48.35 360 PHE B CA 1
ATOM 9816 C C . PHE C 1 360 ? 24.986 18.525 -92.270 1.00 55.80 360 PHE B C 1
ATOM 9817 O O . PHE C 1 360 ? 24.517 18.088 -93.328 1.00 56.03 360 PHE B O 1
ATOM 9825 N N . VAL C 1 361 ? 24.396 19.501 -91.580 1.00 60.42 361 VAL B N 1
ATOM 9826 C CA . VAL C 1 361 ? 23.101 20.043 -91.975 1.00 57.02 361 VAL B CA 1
ATOM 9827 C C . VAL C 1 361 ? 23.180 21.475 -92.481 1.00 56.40 361 VAL B C 1
ATOM 9828 O O . VAL C 1 361 ? 22.261 21.909 -93.193 1.00 62.48 361 VAL B O 1
ATOM 9832 N N . LYS C 1 362 ? 24.225 22.229 -92.136 1.00 52.40 362 LYS B N 1
ATOM 9833 C CA . LYS C 1 362 ? 24.326 23.609 -92.583 1.00 56.57 362 LYS B CA 1
ATOM 9834 C C . LYS C 1 362 ? 25.351 23.834 -93.685 1.00 61.20 362 LYS B C 1
ATOM 9835 O O . LYS C 1 362 ? 25.309 24.886 -94.329 1.00 66.89 362 LYS B O 1
ATOM 9841 N N . VAL C 1 363 ? 26.253 22.885 -93.934 1.00 56.47 363 VAL B N 1
ATOM 9842 C CA . VAL C 1 363 ? 27.206 22.978 -95.039 1.00 53.69 363 VAL B CA 1
ATOM 9843 C C . VAL C 1 363 ? 26.878 21.973 -96.142 1.00 51.34 363 VAL B C 1
ATOM 9844 O O . VAL C 1 363 ? 26.592 22.358 -97.276 1.00 60.62 363 VAL B O 1
ATOM 9848 N N . LEU C 1 364 ? 26.916 20.676 -95.828 1.00 46.18 364 LEU B N 1
ATOM 9849 C CA . LEU C 1 364 ? 26.519 19.688 -96.826 1.00 48.09 364 LEU B CA 1
ATOM 9850 C C . LEU C 1 364 ? 25.006 19.634 -96.983 1.00 52.64 364 LEU B C 1
ATOM 9851 O O . LEU C 1 364 ? 24.510 19.256 -98.050 1.00 57.07 364 LEU B O 1
ATOM 9856 N N . GLN C 1 365 ? 24.268 19.980 -95.925 1.00 58.05 365 GLN B N 1
ATOM 9857 C CA . GLN C 1 365 ? 22.818 20.174 -95.980 1.00 55.81 365 GLN B CA 1
ATOM 9858 C C . GLN C 1 365 ? 22.096 18.905 -96.431 1.00 56.97 365 GLN B C 1
ATOM 9859 O O . GLN C 1 365 ? 21.208 18.935 -97.285 1.00 62.04 365 GLN B O 1
ATOM 9865 N N . LEU C 1 366 ? 22.483 17.784 -95.835 1.00 53.12 366 LEU B N 1
ATOM 9866 C CA . LEU C 1 366 ? 21.848 16.495 -96.069 1.00 53.72 366 LEU B CA 1
ATOM 9867 C C . LEU C 1 366 ? 20.740 16.269 -95.052 1.00 53.02 366 LEU B C 1
ATOM 9868 O O . LEU C 1 366 ? 20.622 17.006 -94.070 1.00 55.04 366 LEU B O 1
ATOM 9873 N N . PRO C 1 367 ? 19.884 15.265 -95.264 1.00 55.17 367 PRO B N 1
ATOM 9874 C CA . PRO C 1 367 ? 18.786 15.021 -94.312 1.00 64.30 367 PRO B CA 1
ATOM 9875 C C . PRO C 1 367 ? 19.309 14.794 -92.902 1.00 63.66 367 PRO B C 1
ATOM 9876 O O . PRO C 1 367 ? 20.098 13.881 -92.652 1.00 61.17 367 PRO B O 1
ATOM 9880 N N . ALA C 1 368 ? 18.864 15.649 -91.974 1.00 63.07 368 ALA B N 1
ATOM 9881 C CA . ALA C 1 368 ? 19.272 15.503 -90.581 1.00 51.81 368 ALA B CA 1
ATOM 9882 C C . ALA C 1 368 ? 18.918 14.125 -90.040 1.00 42.72 368 ALA B C 1
ATOM 9883 O O . ALA C 1 368 ? 19.639 13.586 -89.194 1.00 51.57 368 ALA B O 1
ATOM 9885 N N . ARG C 1 369 ? 17.825 13.538 -90.526 1.00 44.45 369 ARG B N 1
ATOM 9886 C CA . ARG C 1 369 ? 17.488 12.161 -90.186 1.00 54.62 369 ARG B CA 1
ATOM 9887 C C . ARG C 1 369 ? 18.581 11.178 -90.589 1.00 58.58 369 ARG B C 1
ATOM 9888 O O . ARG C 1 369 ? 18.641 10.079 -90.033 1.00 58.83 369 ARG B O 1
ATOM 9896 N N . TRP C 1 370 ? 19.440 11.542 -91.544 1.00 60.57 370 TRP B N 1
ATOM 9897 C CA . TRP C 1 370 ? 20.495 10.634 -91.989 1.00 55.63 370 TRP B CA 1
ATOM 9898 C C . TRP C 1 370 ? 21.640 10.586 -90.984 1.00 48.79 370 TRP B C 1
ATOM 9899 O O . TRP C 1 370 ? 22.011 9.512 -90.500 1.00 49.09 370 TRP B O 1
ATOM 9910 N N . GLY C 1 371 ? 22.224 11.749 -90.674 1.00 48.97 371 GLY B N 1
ATOM 9911 C CA . GLY C 1 371 ? 23.273 11.826 -89.671 1.00 48.87 371 GLY B CA 1
ATOM 9912 C C . GLY C 1 371 ? 22.812 11.435 -88.283 1.00 53.98 371 GLY B C 1
ATOM 9913 O O . GLY C 1 371 ? 23.642 11.096 -87.431 1.00 49.90 371 GLY B O 1
ATOM 9914 N N . MET C 1 372 ? 21.503 11.481 -88.034 1.00 57.17 372 MET B N 1
ATOM 9915 C CA . MET C 1 372 ? 20.966 10.956 -86.785 1.00 49.84 372 MET B CA 1
ATOM 9916 C C . MET C 1 372 ? 21.162 9.447 -86.703 1.00 47.72 372 MET B C 1
ATOM 9917 O O . MET C 1 372 ? 21.578 8.920 -85.664 1.00 48.18 372 MET B O 1
ATOM 9922 N N . LYS C 1 373 ? 20.867 8.731 -87.796 1.00 43.10 373 LYS B N 1
ATOM 9923 C CA . LYS C 1 373 ? 21.010 7.277 -87.782 1.00 45.24 373 LYS B CA 1
ATOM 9924 C C . LYS C 1 373 ? 22.471 6.854 -87.728 1.00 43.35 373 LYS B C 1
ATOM 9925 O O . LYS C 1 373 ? 22.773 5.757 -87.244 1.00 42.48 373 LYS B O 1
ATOM 9931 N N . TYR C 1 374 ? 23.387 7.691 -88.222 1.00 39.80 374 TYR B N 1
ATOM 9932 C CA . TYR C 1 374 ? 24.804 7.370 -88.089 1.00 43.45 374 TYR B CA 1
ATOM 9933 C C . TYR C 1 374 ? 25.255 7.513 -86.639 1.00 40.69 374 TYR B C 1
ATOM 9934 O O . TYR C 1 374 ? 25.932 6.628 -86.100 1.00 37.60 374 TYR B O 1
ATOM 9943 N N . PHE C 1 375 ? 24.878 8.620 -85.986 1.00 35.12 375 PHE B N 1
ATOM 9944 C CA . PHE C 1 375 ? 25.171 8.779 -84.564 1.00 36.87 375 PHE B CA 1
ATOM 9945 C C . PHE C 1 375 ? 24.608 7.618 -83.755 1.00 37.66 375 PHE B C 1
ATOM 9946 O O . PHE C 1 375 ? 25.257 7.124 -82.825 1.00 43.05 375 PHE B O 1
ATOM 9954 N N . TRP C 1 376 ? 23.400 7.169 -84.100 1.00 35.61 376 TRP B N 1
ATOM 9955 C CA . TRP C 1 376 ? 22.772 6.067 -83.380 1.00 39.19 376 TRP B CA 1
ATOM 9956 C C . TRP C 1 376 ? 23.587 4.786 -83.488 1.00 43.51 376 TRP B C 1
ATOM 9957 O O . TRP C 1 376 ? 23.621 3.989 -82.543 1.00 54.05 376 TRP B O 1
ATOM 9968 N N . ASP C 1 377 ? 24.251 4.574 -84.621 1.00 40.60 377 ASP B N 1
ATOM 9969 C CA . ASP C 1 377 ? 24.997 3.349 -84.859 1.00 37.71 377 ASP B CA 1
ATOM 9970 C C . ASP C 1 377 ? 26.425 3.402 -84.328 1.00 35.17 377 ASP B C 1
ATOM 9971 O O . ASP C 1 377 ? 27.018 2.343 -84.090 1.00 29.23 377 ASP B O 1
ATOM 9976 N N . THR C 1 378 ? 26.987 4.599 -84.122 1.00 33.18 378 THR B N 1
ATOM 9977 C CA . THR C 1 378 ? 28.408 4.750 -83.827 1.00 34.58 378 THR B CA 1
ATOM 9978 C C . THR C 1 378 ? 28.691 5.480 -82.520 1.00 39.24 378 THR B C 1
ATOM 9979 O O . THR C 1 378 ? 29.858 5.779 -82.235 1.00 40.66 378 THR B O 1
ATOM 9983 N N . LEU C 1 379 ? 27.674 5.781 -81.722 1.00 43.12 379 LEU B N 1
ATOM 9984 C CA . LEU C 1 379 ? 27.870 6.352 -80.396 1.00 34.66 379 LEU B CA 1
ATOM 9985 C C . LEU C 1 379 ? 27.613 5.276 -79.351 1.00 38.10 379 LEU B C 1
ATOM 9986 O O . LEU C 1 379 ? 26.584 4.594 -79.399 1.00 43.32 379 LEU B O 1
ATOM 9991 N N . LEU C 1 380 ? 28.558 5.106 -78.423 1.00 38.43 380 LEU B N 1
ATOM 9992 C CA . LEU C 1 380 ? 28.328 4.168 -77.328 1.00 41.00 380 LEU B CA 1
ATOM 9993 C C . LEU C 1 380 ? 27.272 4.706 -76.371 1.00 41.73 380 LEU B C 1
ATOM 9994 O O . LEU C 1 380 ? 26.413 3.956 -75.892 1.00 42.96 380 LEU B O 1
ATOM 9999 N N . ASP C 1 381 ? 27.311 6.009 -76.102 1.00 35.82 381 ASP B N 1
ATOM 10000 C CA . ASP C 1 381 ? 26.315 6.677 -75.277 1.00 37.07 381 ASP B CA 1
ATOM 10001 C C . ASP C 1 381 ? 25.239 7.137 -76.253 1.00 46.06 381 ASP B C 1
ATOM 10002 O O . ASP C 1 381 ? 24.995 8.342 -76.381 1.00 50.58 381 ASP B O 1
ATOM 10007 N N . ALA C 1 382 ? 24.606 6.198 -76.956 1.00 44.88 382 ALA B N 1
ATOM 10008 C CA . ALA C 1 382 ? 23.544 6.551 -77.889 1.00 43.90 382 ALA B CA 1
ATOM 10009 C C . ALA C 1 382 ? 22.313 6.580 -76.994 1.00 48.25 382 ALA B C 1
ATOM 10010 O O . ALA C 1 382 ? 21.875 5.533 -76.505 1.00 50.91 382 ALA B O 1
ATOM 10012 N N . ASP C 1 383 ? 21.759 7.771 -76.767 1.00 45.23 383 ASP B N 1
ATOM 10013 C CA . ASP C 1 383 ? 20.663 7.973 -75.826 1.00 50.33 383 ASP B CA 1
ATOM 10014 C C . ASP C 1 383 ? 19.496 8.633 -76.545 1.00 52.68 383 ASP B C 1
ATOM 10015 O O . ASP C 1 383 ? 19.662 9.701 -77.142 1.00 54.54 383 ASP B O 1
ATOM 10020 N N . LEU C 1 384 ? 18.312 8.017 -76.453 1.00 50.79 384 LEU B N 1
ATOM 10021 C CA . LEU C 1 384 ? 17.148 8.484 -77.208 1.00 47.92 384 LEU B CA 1
ATOM 10022 C C . LEU C 1 384 ? 16.828 9.948 -76.913 1.00 45.15 384 LEU B C 1
ATOM 10023 O O . LEU C 1 384 ? 16.744 10.774 -77.830 1.00 45.71 384 LEU B O 1
ATOM 10028 N N . GLU C 1 385 ? 16.622 10.283 -75.637 1.00 45.48 385 GLU B N 1
ATOM 10029 C CA . GLU C 1 385 ? 16.233 11.646 -75.295 1.00 48.62 385 GLU B CA 1
ATOM 10030 C C . GLU C 1 385 ? 17.379 12.622 -75.525 1.00 49.10 385 GLU B C 1
ATOM 10031 O O . GLU C 1 385 ? 17.178 13.718 -76.059 1.00 49.57 385 GLU B O 1
ATOM 10037 N N . SER C 1 386 ? 18.587 12.253 -75.106 1.00 50.44 386 SER B N 1
ATOM 10038 C CA . SER C 1 386 ? 19.710 13.176 -75.197 1.00 46.77 386 SER B CA 1
ATOM 10039 C C . SER C 1 386 ? 20.178 13.386 -76.633 1.00 46.52 386 SER B C 1
ATOM 10040 O O . SER C 1 386 ? 20.643 14.481 -76.973 1.00 41.78 386 SER B O 1
ATOM 10043 N N . ASP C 1 387 ? 20.071 12.364 -77.487 1.00 47.00 387 ASP B N 1
ATOM 10044 C CA . ASP C 1 387 ? 20.309 12.581 -78.911 1.00 51.22 387 ASP B CA 1
ATOM 10045 C C . ASP C 1 387 ? 19.268 13.529 -79.483 1.00 54.64 387 ASP B C 1
ATOM 10046 O O . ASP C 1 387 ? 19.598 14.435 -80.259 1.00 55.11 387 ASP B O 1
ATOM 10051 N N . ALA C 1 388 ? 18.004 13.334 -79.098 1.00 54.86 388 ALA B N 1
ATOM 10052 C CA . ALA C 1 388 ? 16.937 14.238 -79.510 1.00 47.99 388 ALA B CA 1
ATOM 10053 C C . ALA C 1 388 ? 17.272 15.678 -79.147 1.00 40.86 388 ALA B C 1
ATOM 10054 O O . ALA C 1 388 ? 17.240 16.567 -80.004 1.00 53.66 388 ALA B O 1
ATOM 10056 N N . LEU C 1 389 ? 17.617 15.923 -77.881 1.00 39.33 389 LEU B N 1
ATOM 10057 C CA . LEU C 1 389 ? 17.949 17.280 -77.459 1.00 50.07 389 LEU B CA 1
ATOM 10058 C C . LEU C 1 389 ? 19.112 17.839 -78.267 1.00 48.96 389 LEU B C 1
ATOM 10059 O O . LEU C 1 389 ? 19.070 18.992 -78.710 1.00 51.06 389 LEU B O 1
ATOM 10064 N N . GLY C 1 390 ? 20.158 17.035 -78.469 1.00 53.94 390 GLY B N 1
ATOM 10065 C CA . GLY C 1 390 ? 21.365 17.547 -79.098 1.00 51.28 390 GLY B CA 1
ATOM 10066 C C . GLY C 1 390 ? 21.147 17.994 -80.530 1.00 52.07 390 GLY B C 1
ATOM 10067 O O . GLY C 1 390 ? 21.693 19.014 -80.959 1.00 54.14 390 GLY B O 1
ATOM 10068 N N . TRP C 1 391 ? 20.352 17.240 -81.291 1.00 49.61 391 TRP B N 1
ATOM 10069 C CA . TRP C 1 391 ? 20.048 17.655 -82.655 1.00 56.07 391 TRP B CA 1
ATOM 10070 C C . TRP C 1 391 ? 19.145 18.885 -82.662 1.00 59.95 391 TRP B C 1
ATOM 10071 O O . TRP C 1 391 ? 19.432 19.872 -83.351 1.00 56.42 391 TRP B O 1
ATOM 10082 N N . GLN C 1 392 ? 18.058 18.850 -81.876 1.00 58.28 392 GLN B N 1
ATOM 10083 C CA . GLN C 1 392 ? 17.181 20.012 -81.732 1.00 58.92 392 GLN B CA 1
ATOM 10084 C C . GLN C 1 392 ? 17.960 21.274 -81.408 1.00 54.75 392 GLN B C 1
ATOM 10085 O O . GLN C 1 392 ? 17.519 22.382 -81.731 1.00 60.80 392 GLN B O 1
ATOM 10091 N N . TYR C 1 393 ? 19.104 21.126 -80.749 1.00 50.19 393 TYR B N 1
ATOM 10092 C CA . TYR C 1 393 ? 19.902 22.273 -80.351 1.00 48.87 393 TYR B CA 1
ATOM 10093 C C . TYR C 1 393 ? 20.624 22.887 -81.544 1.00 57.16 393 TYR B C 1
ATOM 10094 O O . TYR C 1 393 ? 20.591 24.108 -81.736 1.00 56.01 393 TYR B O 1
ATOM 10103 N N . ILE C 1 394 ? 21.267 22.054 -82.366 1.00 61.04 394 ILE B N 1
ATOM 10104 C CA . ILE C 1 394 ? 22.094 22.581 -83.449 1.00 64.87 394 ILE B CA 1
ATOM 10105 C C . ILE C 1 394 ? 21.249 23.004 -84.646 1.00 63.47 394 ILE B C 1
ATOM 10106 O O . ILE C 1 394 ? 21.637 23.912 -85.390 1.00 60.79 394 ILE B O 1
ATOM 10111 N N . THR C 1 395 ? 20.098 22.367 -84.857 1.00 60.32 395 THR B N 1
ATOM 10112 C CA . THR C 1 395 ? 19.207 22.749 -85.944 1.00 63.20 395 THR B CA 1
ATOM 10113 C C . THR C 1 395 ? 18.358 23.973 -85.618 1.00 75.18 395 THR B C 1
ATOM 10114 O O . THR C 1 395 ? 17.719 24.519 -86.525 1.00 84.57 395 THR B O 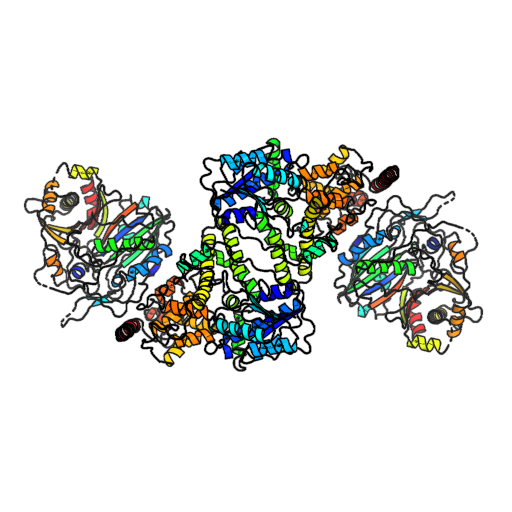1
ATOM 10118 N N . GLY C 1 396 ? 18.328 24.408 -84.359 1.00 69.59 396 GLY B N 1
ATOM 10119 C CA . GLY C 1 396 ? 17.502 25.531 -83.963 1.00 62.57 396 GLY B CA 1
ATOM 10120 C C . GLY C 1 396 ? 16.038 25.211 -83.779 1.00 71.44 396 GLY B C 1
ATOM 10121 O O . GLY C 1 396 ? 15.205 26.122 -83.837 1.00 75.94 396 GLY B O 1
ATOM 10122 N N . SER C 1 397 ? 15.698 23.943 -83.533 1.00 72.62 397 SER B N 1
ATOM 10123 C CA . SER C 1 397 ? 14.311 23.492 -83.489 1.00 76.60 397 SER B CA 1
ATOM 10124 C C . SER C 1 397 ? 13.553 23.960 -82.252 1.00 75.09 397 SER B C 1
ATOM 10125 O O . SER C 1 397 ? 12.350 23.696 -82.152 1.00 78.61 397 SER B O 1
ATOM 10128 N N . LEU C 1 398 ? 14.203 24.634 -81.313 1.00 65.55 398 LEU B N 1
ATOM 10129 C CA . LEU C 1 398 ? 13.534 25.042 -80.088 1.00 72.34 398 LEU B CA 1
ATOM 10130 C C . LEU C 1 398 ? 14.219 26.299 -79.572 1.00 77.68 398 LEU B C 1
ATOM 10131 O O . LEU C 1 398 ? 15.384 26.552 -79.901 1.00 74.77 398 LEU B O 1
ATOM 10136 N N . PRO C 1 399 ? 13.523 27.110 -78.760 1.00 78.57 399 PRO B N 1
ATOM 10137 C CA . PRO C 1 399 ? 14.007 28.480 -78.495 1.00 76.78 399 PRO B CA 1
ATOM 10138 C C . PRO C 1 399 ? 15.387 28.561 -77.866 1.00 81.92 399 PRO B C 1
ATOM 10139 O O . PRO C 1 399 ? 16.068 29.580 -78.037 1.00 71.68 399 PRO B O 1
ATOM 10143 N N . ASP C 1 400 ? 15.813 27.534 -77.125 1.00 87.44 400 ASP B N 1
ATOM 10144 C CA . ASP C 1 400 ? 17.162 27.528 -76.571 1.00 80.99 400 ASP B CA 1
ATOM 10145 C C . ASP C 1 400 ? 18.228 27.364 -77.647 1.00 78.37 400 ASP B C 1
ATOM 10146 O O . ASP C 1 400 ? 19.391 27.707 -77.404 1.00 72.05 400 ASP B O 1
ATOM 10151 N N . GLY C 1 401 ? 17.850 26.881 -78.827 1.00 77.94 401 GLY B N 1
ATOM 10152 C CA . GLY C 1 401 ? 18.780 26.344 -79.798 1.00 68.44 401 GLY B CA 1
ATOM 10153 C C . GLY C 1 401 ? 19.703 27.375 -80.431 1.00 71.00 401 GLY B C 1
ATOM 10154 O O . GLY C 1 401 ? 19.857 28.511 -79.979 1.00 68.18 401 GLY B O 1
ATOM 10155 N N . ARG C 1 402 ? 20.337 26.937 -81.517 1.00 73.40 402 ARG B N 1
ATOM 10156 C CA . ARG C 1 402 ? 21.338 27.713 -82.232 1.00 69.99 402 ARG B CA 1
ATOM 10157 C C . ARG C 1 402 ? 20.720 28.394 -83.449 1.00 73.87 402 ARG B C 1
ATOM 10158 O O . ARG C 1 402 ? 19.760 27.895 -84.044 1.00 71.81 402 ARG B O 1
ATOM 10166 N N . GLU C 1 403 ? 21.298 29.538 -83.819 1.00 74.96 403 GLU B N 1
ATOM 10167 C CA . GLU C 1 403 ? 20.738 30.378 -84.871 1.00 72.30 403 GLU B CA 1
ATOM 10168 C C . GLU C 1 403 ? 20.795 29.671 -86.222 1.00 73.55 403 GLU B C 1
ATOM 10169 O O . GLU C 1 403 ? 21.830 29.112 -86.599 1.00 74.24 403 GLU B O 1
ATOM 10175 N N . LEU C 1 404 ? 19.679 29.714 -86.957 1.00 72.29 404 LEU B N 1
ATOM 10176 C CA . LEU C 1 404 ? 19.517 28.869 -88.142 1.00 71.07 404 LEU B CA 1
ATOM 10177 C C . LEU C 1 404 ? 20.287 29.409 -89.347 1.00 75.84 404 LEU B C 1
ATOM 10178 O O . LEU C 1 404 ? 21.286 28.815 -89.764 1.00 75.33 404 LEU B O 1
ATOM 10183 N N . ASP C 1 405 ? 19.838 30.522 -89.943 1.00 78.11 405 ASP B N 1
ATOM 10184 C CA . ASP C 1 405 ? 20.597 31.020 -91.087 1.00 85.81 405 ASP B CA 1
ATOM 10185 C C . ASP C 1 405 ? 21.926 31.596 -90.605 1.00 89.24 405 ASP B C 1
ATOM 10186 O O . ASP C 1 405 ? 22.079 32.801 -90.376 1.00 85.85 405 ASP B O 1
ATOM 10191 N N . ARG C 1 406 ? 22.900 30.704 -90.460 1.00 88.83 406 ARG B N 1
ATOM 10192 C CA . ARG C 1 406 ? 24.210 31.039 -89.930 1.00 81.41 406 ARG B CA 1
ATOM 10193 C C . ARG C 1 406 ? 25.085 29.799 -89.989 1.00 78.70 406 ARG B C 1
ATOM 10194 O O . ARG C 1 406 ? 24.619 28.695 -89.696 1.00 77.89 406 ARG B O 1
ATOM 10202 N N . ILE C 1 407 ? 26.343 29.959 -90.381 1.00 73.47 407 ILE B N 1
ATOM 10203 C CA . ILE C 1 407 ? 27.279 28.848 -90.441 1.00 67.43 407 ILE B CA 1
ATOM 10204 C C . ILE C 1 407 ? 28.533 29.250 -89.685 1.00 67.71 407 ILE B C 1
ATOM 10205 O O . ILE C 1 407 ? 29.071 30.341 -89.903 1.00 65.98 407 ILE B O 1
ATOM 10210 N N . ASP C 1 408 ? 28.983 28.381 -88.785 1.00 66.84 408 ASP B N 1
ATOM 10211 C CA . ASP C 1 408 ? 30.163 28.675 -87.989 1.00 60.21 408 ASP B CA 1
ATOM 10212 C C . ASP C 1 408 ? 31.395 28.742 -88.879 1.00 55.27 408 ASP B C 1
ATOM 10213 O O . ASP C 1 408 ? 31.663 27.824 -89.660 1.00 54.01 408 ASP B O 1
ATOM 10218 N N . ASN C 1 409 ? 32.132 29.836 -88.772 1.00 57.32 409 ASN B N 1
ATOM 10219 C CA . ASN C 1 409 ? 33.452 29.892 -89.376 1.00 59.83 409 ASN B CA 1
ATOM 10220 C C . ASN C 1 409 ? 34.346 28.864 -88.693 1.00 64.97 409 ASN B C 1
ATOM 10221 O O . ASN C 1 409 ? 34.397 28.820 -87.456 1.00 66.09 409 ASN B O 1
ATOM 10226 N N . PRO C 1 410 ? 35.047 28.017 -89.448 1.00 59.96 410 PRO B N 1
ATOM 10227 C CA . PRO C 1 410 ? 35.882 26.990 -88.806 1.00 57.87 410 PRO B CA 1
ATOM 10228 C C . PRO C 1 410 ? 36.916 27.549 -87.843 1.00 54.54 410 PRO B C 1
ATOM 10229 O O . PRO C 1 410 ? 37.219 26.892 -86.840 1.00 60.27 410 PRO B O 1
ATOM 10233 N N . GLN C 1 411 ? 37.458 28.744 -88.100 1.00 51.37 411 GLN B N 1
ATOM 10234 C CA . GLN C 1 411 ? 38.435 29.314 -87.175 1.00 55.66 411 GLN B CA 1
ATOM 10235 C C . GLN C 1 411 ? 37.790 29.741 -85.862 1.00 59.01 411 GLN B C 1
ATOM 10236 O O . GLN C 1 411 ? 38.468 29.791 -84.829 1.00 60.15 411 GLN B O 1
ATOM 10242 N N . PHE C 1 412 ? 36.494 30.066 -85.878 1.00 55.88 412 PHE B N 1
ATOM 10243 C CA . PHE C 1 412 ? 35.782 30.282 -84.623 1.00 61.53 412 PHE B CA 1
ATOM 10244 C C . PHE C 1 412 ? 35.712 28.990 -83.822 1.00 58.41 412 PHE B C 1
ATOM 10245 O O . PHE C 1 412 ? 36.108 28.951 -82.651 1.00 58.83 412 PHE B O 1
ATOM 10253 N N . GLU C 1 413 ? 35.215 27.918 -84.449 1.00 55.29 413 GLU B N 1
ATOM 10254 C CA . GLU C 1 413 ? 35.207 26.601 -83.821 1.00 51.27 413 GLU B CA 1
ATOM 10255 C C . GLU C 1 413 ? 36.588 26.239 -83.293 1.00 52.74 413 GLU B C 1
ATOM 10256 O O . GLU C 1 413 ? 36.748 25.884 -82.120 1.00 56.45 413 GLU B O 1
ATOM 10262 N N . GLY C 1 414 ? 37.603 26.335 -84.155 1.00 48.52 414 GLY B N 1
ATOM 10263 C CA . GLY C 1 414 ? 38.943 25.941 -83.757 1.00 46.93 414 GLY B CA 1
ATOM 10264 C C . GLY C 1 414 ? 39.456 26.709 -82.555 1.00 44.80 414 GLY B C 1
ATOM 10265 O O . GLY C 1 414 ? 40.043 26.127 -81.642 1.00 47.64 414 GLY B O 1
ATOM 10266 N N . TYR C 1 415 ? 39.231 28.021 -82.526 1.00 49.57 415 TYR B N 1
ATOM 10267 C CA . TYR C 1 415 ? 39.772 28.821 -81.434 1.00 56.84 415 TYR B CA 1
ATOM 10268 C C . TYR C 1 415 ? 39.095 28.503 -80.103 1.00 59.09 415 TYR B C 1
ATOM 10269 O O . TYR C 1 415 ? 39.735 28.589 -79.047 1.00 56.24 415 TYR B O 1
ATOM 10278 N N . LYS C 1 416 ? 37.814 28.129 -80.132 1.00 59.65 416 LYS B N 1
ATOM 10279 C CA . LYS C 1 416 ? 37.107 27.785 -78.902 1.00 56.27 416 LYS B CA 1
ATOM 10280 C C . LYS C 1 416 ? 37.396 26.353 -78.464 1.00 55.00 416 LYS B C 1
ATOM 10281 O O . LYS C 1 416 ? 37.478 26.076 -77.261 1.00 58.88 416 LYS B O 1
ATOM 10287 N N . PHE C 1 417 ? 37.548 25.436 -79.420 1.00 47.00 417 PHE B N 1
ATOM 10288 C CA . PHE C 1 417 ? 37.645 24.012 -79.128 1.00 43.09 417 PHE B CA 1
ATOM 10289 C C . PHE C 1 417 ? 39.041 23.439 -79.335 1.00 46.42 417 PHE B C 1
ATOM 10290 O O . PHE C 1 417 ? 39.249 22.253 -79.048 1.00 48.08 417 PHE B O 1
ATOM 10298 N N . ASP C 1 418 ? 40.000 24.232 -79.824 1.00 41.59 418 ASP B N 1
ATOM 10299 C CA . ASP C 1 418 ? 41.289 23.676 -80.226 1.00 41.63 418 ASP B CA 1
ATOM 10300 C C . ASP C 1 418 ? 42.307 24.779 -80.492 1.00 41.07 418 ASP B C 1
ATOM 10301 O O . ASP C 1 418 ? 42.759 24.932 -81.633 1.00 39.95 418 ASP B O 1
ATOM 10306 N N . PRO C 1 419 ? 42.705 25.549 -79.474 1.00 44.38 419 PRO B N 1
ATOM 10307 C CA . PRO C 1 419 ? 43.523 26.750 -79.740 1.00 47.05 419 PRO B CA 1
ATOM 10308 C C . PRO C 1 419 ? 44.828 26.472 -80.470 1.00 44.04 419 PRO B C 1
ATOM 10309 O O . PRO C 1 419 ? 45.261 27.298 -81.283 1.00 46.31 419 PRO B O 1
ATOM 10313 N N . HIS C 1 420 ? 45.474 25.340 -80.205 1.00 39.21 420 HIS B N 1
ATOM 10314 C CA . HIS C 1 420 ? 46.759 25.035 -80.817 1.00 40.26 420 HIS B CA 1
ATOM 10315 C C . HIS C 1 420 ? 46.656 23.980 -81.911 1.00 40.30 420 HIS B C 1
ATOM 10316 O O . HIS C 1 420 ? 47.683 23.446 -82.342 1.00 38.57 420 HIS B O 1
ATOM 10323 N N . GLY C 1 421 ? 45.447 23.669 -82.374 1.00 42.14 421 GLY B N 1
ATOM 10324 C CA . GLY C 1 421 ? 45.287 22.683 -83.422 1.00 39.37 421 GLY B CA 1
ATOM 10325 C C . GLY C 1 421 ? 45.799 21.303 -83.090 1.00 41.23 421 GLY B C 1
ATOM 10326 O O . GLY C 1 421 ? 45.913 20.469 -83.994 1.00 44.52 421 GLY B O 1
ATOM 10327 N N . GLU C 1 422 ? 46.110 21.032 -81.820 1.00 39.10 422 GLU B N 1
ATOM 10328 C CA . GLU C 1 422 ? 46.649 19.734 -81.440 1.00 37.23 422 GLU B CA 1
ATOM 10329 C C . GLU C 1 422 ? 45.606 18.628 -81.515 1.00 32.91 422 GLU B C 1
ATOM 10330 O O . GLU C 1 422 ? 45.976 17.452 -81.599 1.00 35.21 422 GLU B O 1
ATOM 10336 N N . TYR C 1 423 ? 44.318 18.970 -81.492 1.00 28.64 423 TYR B N 1
ATOM 10337 C CA . TYR C 1 423 ? 43.296 17.935 -81.589 1.00 35.11 423 TYR B CA 1
ATOM 10338 C C . TYR C 1 423 ? 43.305 17.282 -82.968 1.00 38.73 423 TYR B C 1
ATOM 10339 O O . TYR C 1 423 ? 43.251 16.051 -83.080 1.00 41.23 423 TYR B O 1
ATOM 10348 N N . VAL C 1 424 ? 43.371 18.083 -84.035 1.00 33.12 424 VAL B N 1
ATOM 10349 C CA . VAL C 1 424 ? 43.321 17.471 -85.358 1.00 37.04 424 VAL B CA 1
ATOM 10350 C C . VAL C 1 424 ? 44.699 16.986 -85.795 1.00 33.91 424 VAL B C 1
ATOM 10351 O O . VAL C 1 424 ? 44.800 16.052 -86.594 1.00 37.34 424 VAL B O 1
ATOM 10355 N N . ARG C 1 425 ? 45.780 17.582 -85.286 1.00 33.50 425 ARG B N 1
ATOM 10356 C CA . ARG C 1 425 ? 47.096 17.002 -85.541 1.00 33.47 425 ARG B CA 1
ATOM 10357 C C . ARG C 1 425 ? 47.176 15.579 -85.004 1.00 30.82 425 ARG B C 1
ATOM 10358 O O . ARG C 1 425 ? 47.838 14.721 -85.598 1.00 32.53 425 ARG B O 1
ATOM 10366 N N . ARG C 1 426 ? 46.478 15.306 -83.902 1.00 32.01 426 ARG B N 1
ATOM 10367 C CA . ARG C 1 426 ? 46.521 13.984 -83.288 1.00 31.53 426 ARG B CA 1
ATOM 10368 C C . ARG C 1 426 ? 45.693 12.978 -84.080 1.00 29.99 426 ARG B C 1
ATOM 10369 O O . ARG C 1 426 ? 46.090 11.815 -84.224 1.00 29.25 426 ARG B O 1
ATOM 10377 N N . TRP C 1 427 ? 44.557 13.410 -84.625 1.00 29.00 427 TRP B N 1
ATOM 10378 C CA . TRP C 1 427 ? 43.688 12.522 -85.388 1.00 30.92 427 TRP B CA 1
ATOM 10379 C C . TRP C 1 427 ? 43.919 12.587 -86.892 1.00 35.79 427 TRP B C 1
ATOM 10380 O O . TRP C 1 427 ? 43.489 11.678 -87.611 1.00 31.76 427 TRP B O 1
ATOM 10391 N N . ILE C 1 428 ? 44.576 13.632 -87.380 1.00 40.28 428 ILE B N 1
ATOM 10392 C CA . ILE C 1 428 ? 44.950 13.752 -88.786 1.00 36.85 428 ILE B CA 1
ATOM 10393 C C . ILE C 1 428 ? 46.451 14.006 -88.825 1.00 33.82 428 ILE B C 1
ATOM 10394 O O . ILE C 1 428 ? 46.878 15.141 -89.085 1.00 36.80 428 ILE B O 1
ATOM 10399 N N . PRO C 1 429 ? 47.289 13.001 -88.553 1.00 32.57 429 PRO B N 1
ATOM 10400 C CA . PRO C 1 429 ? 48.740 13.240 -88.553 1.00 30.24 429 PRO B CA 1
ATOM 10401 C C . PRO C 1 429 ? 49.262 13.732 -89.888 1.00 29.85 429 PRO B C 1
ATOM 10402 O O . PRO C 1 429 ? 50.400 14.212 -89.946 1.00 30.86 429 PRO B O 1
ATOM 10406 N N . GLU C 1 430 ? 48.463 13.631 -90.955 1.00 35.67 430 GLU B N 1
ATOM 10407 C CA . GLU C 1 430 ? 48.844 14.214 -92.236 1.00 30.61 430 GLU B CA 1
ATOM 10408 C C . GLU C 1 430 ? 49.072 15.715 -92.113 1.00 31.71 430 GLU B C 1
ATOM 10409 O O . GLU C 1 430 ? 49.977 16.266 -92.749 1.00 36.27 430 GLU B O 1
ATOM 10415 N N . LEU C 1 431 ? 48.278 16.391 -91.282 1.00 28.74 431 LEU B N 1
ATOM 10416 C CA . LEU C 1 431 ? 48.357 17.837 -91.122 1.00 28.36 431 LEU B CA 1
ATOM 10417 C C . LEU C 1 431 ? 49.308 18.265 -90.013 1.00 27.49 431 LEU B C 1
ATOM 10418 O O . LEU C 1 431 ? 49.264 19.425 -89.591 1.00 34.38 431 LEU B O 1
ATOM 10423 N N . ALA C 1 432 ? 50.168 17.363 -89.538 1.00 27.06 432 ALA B N 1
ATOM 10424 C CA . ALA C 1 432 ? 50.963 17.654 -88.349 1.00 24.63 432 ALA B CA 1
ATOM 10425 C C . ALA C 1 432 ? 51.864 18.863 -88.552 1.00 26.31 432 ALA B C 1
ATOM 10426 O O . ALA C 1 432 ? 52.062 19.659 -87.627 1.00 28.91 432 ALA B O 1
ATOM 10428 N N . ARG C 1 433 ? 52.417 19.025 -89.749 1.00 33.83 433 ARG B N 1
ATOM 10429 C CA . ARG C 1 433 ? 53.337 20.123 -90.014 1.00 35.52 433 ARG B CA 1
ATOM 10430 C C . ARG C 1 433 ? 52.635 21.413 -90.423 1.00 32.11 433 ARG B C 1
ATOM 10431 O O . ARG C 1 433 ? 53.308 22.430 -90.605 1.00 31.63 433 ARG B O 1
ATOM 10439 N N . LEU C 1 434 ? 51.318 21.405 -90.571 1.00 35.93 434 LEU B N 1
ATOM 10440 C CA . LEU C 1 434 ? 50.611 22.628 -90.938 1.00 37.87 434 LEU B CA 1
ATOM 10441 C C . LEU C 1 434 ? 50.585 23.577 -89.749 1.00 44.35 434 LEU B C 1
ATOM 10442 O O . LEU C 1 434 ? 50.048 23.214 -88.693 1.00 50.20 434 LEU B O 1
ATOM 10447 N N . PRO C 1 435 ? 51.151 24.782 -89.861 1.00 49.90 435 PRO B N 1
ATOM 10448 C CA . PRO C 1 435 ? 51.157 25.704 -88.719 1.00 47.67 435 PRO B CA 1
ATOM 10449 C C . PRO C 1 435 ? 49.748 26.004 -88.231 1.00 49.99 435 PRO B C 1
ATOM 10450 O O . PRO C 1 435 ? 48.774 25.935 -88.986 1.00 44.79 435 PRO B O 1
ATOM 10454 N N . THR C 1 436 ? 49.654 26.334 -86.938 1.00 50.57 436 THR B N 1
ATOM 10455 C CA . THR C 1 436 ? 48.355 26.435 -86.281 1.00 47.35 436 THR B CA 1
ATOM 10456 C C . THR C 1 436 ? 47.441 27.445 -86.963 1.00 48.62 436 THR B C 1
ATOM 10457 O O . THR C 1 436 ? 46.217 27.262 -86.972 1.00 48.38 436 THR B O 1
ATOM 10461 N N . GLU C 1 437 ? 48.010 28.500 -87.552 1.00 45.18 437 GLU B N 1
ATOM 10462 C CA . GLU C 1 437 ? 47.187 29.557 -88.133 1.00 49.71 437 GLU B CA 1
ATOM 10463 C C . GLU C 1 437 ? 46.238 29.019 -89.201 1.00 49.32 437 GLU B C 1
ATOM 10464 O O . GLU C 1 437 ? 45.084 29.453 -89.288 1.00 53.90 437 GLU B O 1
ATOM 10470 N N . TRP C 1 438 ? 46.697 28.078 -90.023 1.00 48.03 438 TRP B N 1
ATOM 10471 C CA . TRP C 1 438 ? 45.880 27.562 -91.113 1.00 47.56 438 TRP B CA 1
ATOM 10472 C C . TRP C 1 438 ? 45.274 26.198 -90.822 1.00 43.70 438 TRP B C 1
ATOM 10473 O O . TRP C 1 438 ? 44.470 25.716 -91.625 1.00 42.19 438 TRP B O 1
ATOM 10484 N N . ILE C 1 439 ? 45.618 25.574 -89.693 1.00 47.78 439 ILE B N 1
ATOM 10485 C CA . ILE C 1 439 ? 45.321 24.158 -89.501 1.00 46.71 439 ILE B CA 1
ATOM 10486 C C . ILE C 1 439 ? 43.833 23.846 -89.587 1.00 42.19 439 ILE B C 1
ATOM 10487 O O . ILE C 1 439 ? 43.462 22.713 -89.907 1.00 41.71 439 ILE B O 1
ATOM 10492 N N . HIS C 1 440 ? 42.963 24.818 -89.321 1.00 44.33 440 HIS B N 1
ATOM 10493 C CA . HIS C 1 440 ? 41.528 24.586 -89.395 1.00 45.98 440 HIS B CA 1
ATOM 10494 C C . HIS C 1 440 ? 40.928 25.042 -90.714 1.00 52.20 440 HIS B C 1
ATOM 10495 O O . HIS C 1 440 ? 39.735 24.825 -90.945 1.00 54.45 440 HIS B O 1
ATOM 10502 N N . HIS C 1 441 ? 41.732 25.648 -91.590 1.00 58.17 441 HIS B N 1
ATOM 10503 C CA . HIS C 1 441 ? 41.267 26.117 -92.896 1.00 55.62 441 HIS B CA 1
ATOM 10504 C C . HIS C 1 441 ? 42.432 26.054 -93.878 1.00 57.03 441 HIS B C 1
ATOM 10505 O O . HIS C 1 441 ? 42.972 27.081 -94.303 1.00 59.90 441 HIS B O 1
ATOM 10512 N N . PRO C 1 442 ? 42.853 24.843 -94.261 1.00 56.02 442 PRO B N 1
ATOM 10513 C CA . PRO C 1 442 ? 44.051 24.733 -95.113 1.00 57.80 442 PRO B CA 1
ATOM 10514 C C . PRO C 1 442 ? 43.856 25.286 -96.514 1.00 59.04 442 PRO B C 1
ATOM 10515 O O . PRO C 1 442 ? 44.838 25.718 -97.133 1.00 53.11 442 PRO B O 1
ATOM 10519 N N . TRP C 1 443 ? 42.625 25.292 -97.034 1.00 61.89 443 TRP B N 1
ATOM 10520 C CA . TRP C 1 443 ? 42.392 25.748 -98.400 1.00 57.31 443 TRP B CA 1
ATOM 10521 C C . TRP C 1 443 ? 42.669 27.238 -98.578 1.00 60.38 443 TRP B C 1
ATOM 10522 O O . TRP C 1 443 ? 42.944 27.668 -99.703 1.00 67.66 443 TRP B O 1
ATOM 10533 N N . ASP C 1 444 ? 42.613 28.031 -97.508 1.00 56.24 444 ASP B N 1
ATOM 10534 C CA . ASP C 1 444 ? 43.012 29.432 -97.568 1.00 53.36 444 ASP B CA 1
ATOM 10535 C C . ASP C 1 444 ? 44.501 29.630 -97.323 1.00 58.00 444 ASP B C 1
ATOM 10536 O O . ASP C 1 444 ? 44.929 30.763 -97.079 1.00 64.23 444 ASP B O 1
ATOM 10541 N N . ALA C 1 445 ? 45.286 28.579 -97.373 1.00 59.33 445 ALA B N 1
ATOM 10542 C CA . ALA C 1 445 ? 46.687 28.866 -97.119 1.00 59.12 445 ALA B CA 1
ATOM 10543 C C . ALA C 1 445 ? 47.440 29.056 -98.429 1.00 53.12 445 ALA B C 1
ATOM 10544 O O . ALA C 1 445 ? 47.062 28.489 -99.460 1.00 49.25 445 ALA B O 1
ATOM 10546 N N . PRO C 1 446 ? 48.500 29.864 -98.425 1.00 51.17 446 PRO B N 1
ATOM 10547 C CA . PRO C 1 446 ? 49.312 30.000 -99.637 1.00 53.09 446 PRO B CA 1
ATOM 10548 C C . PRO C 1 446 ? 49.975 28.678 -99.984 1.00 54.38 446 PRO B C 1
ATOM 10549 O O . PRO C 1 446 ? 50.368 27.909 -99.104 1.00 50.71 446 PRO B O 1
ATOM 10553 N N . VAL C 1 447 ? 50.080 28.414 -101.289 1.00 53.67 447 VAL B N 1
ATOM 10554 C CA . VAL C 1 447 ? 50.681 27.170 -101.759 1.00 48.39 447 VAL B CA 1
ATOM 10555 C C . VAL C 1 447 ? 52.078 26.987 -101.177 1.00 45.88 447 VAL B C 1
ATOM 10556 O O . VAL C 1 447 ? 52.498 25.858 -100.892 1.00 52.65 447 VAL B O 1
ATOM 10560 N N . SER C 1 448 ? 52.802 28.087 -100.953 1.00 38.60 448 SER B N 1
ATOM 10561 C CA . SER C 1 448 ? 54.137 27.983 -100.377 1.00 46.73 448 SER B CA 1
ATOM 10562 C C . SER C 1 448 ? 54.099 27.423 -98.961 1.00 53.43 448 SER B C 1
ATOM 10563 O O . SER C 1 448 ? 55.032 26.724 -98.547 1.00 54.76 448 SER B O 1
ATOM 10566 N N . VAL C 1 449 ? 53.042 27.718 -98.203 1.00 52.24 449 VAL B N 1
ATOM 10567 C CA . VAL C 1 449 ? 52.936 27.176 -96.851 1.00 50.83 449 VAL B CA 1
ATOM 10568 C C . VAL C 1 449 ? 52.498 25.719 -96.891 1.00 47.31 449 VAL B C 1
ATOM 10569 O O . VAL C 1 449 ? 53.032 24.881 -96.155 1.00 44.77 449 VAL B O 1
ATOM 10573 N N . LEU C 1 450 ? 51.525 25.397 -97.750 1.00 40.31 450 LEU B N 1
ATOM 10574 C CA . LEU C 1 450 ? 51.055 24.020 -97.866 1.00 39.50 450 LEU B CA 1
ATOM 10575 C C . LEU C 1 450 ? 52.196 23.069 -98.208 1.00 45.90 450 LEU B C 1
ATOM 10576 O O . LEU C 1 450 ? 52.310 21.983 -97.626 1.00 47.46 450 LEU B O 1
ATOM 10581 N N . GLN C 1 451 ? 53.054 23.460 -99.150 1.00 42.88 451 GLN B N 1
ATOM 10582 C CA . GLN C 1 451 ? 54.155 22.588 -99.541 1.00 43.97 451 GLN B CA 1
ATOM 10583 C C . GLN C 1 451 ? 55.229 22.520 -98.465 1.00 36.76 451 GLN B C 1
ATOM 10584 O O . GLN C 1 451 ? 55.866 21.474 -98.297 1.00 37.59 451 GLN B O 1
ATOM 10590 N N . ALA C 1 452 ? 55.448 23.613 -97.729 1.00 37.15 452 ALA B N 1
ATOM 10591 C CA . ALA C 1 452 ? 56.406 23.571 -96.629 1.00 39.27 452 ALA B CA 1
ATOM 10592 C C . ALA C 1 452 ? 55.976 22.574 -95.562 1.00 35.44 452 ALA B C 1
ATOM 10593 O O . ALA C 1 452 ? 56.823 21.981 -94.887 1.00 29.30 452 ALA B O 1
ATOM 10595 N N . ALA C 1 453 ? 54.672 22.375 -95.400 1.00 37.57 453 ALA B N 1
ATOM 10596 C CA . ALA C 1 453 ? 54.139 21.350 -94.517 1.00 33.50 453 ALA B CA 1
ATOM 10597 C C . ALA C 1 453 ? 53.963 20.016 -95.223 1.00 35.62 453 ALA B C 1
ATOM 10598 O O . ALA C 1 453 ? 53.413 19.079 -94.633 1.00 37.17 453 ALA B O 1
ATOM 10600 N N . GLY C 1 454 ? 54.412 19.911 -96.469 1.00 35.00 454 GLY B N 1
ATOM 10601 C CA . GLY C 1 454 ? 54.243 18.683 -97.217 1.00 33.12 454 GLY B CA 1
ATOM 10602 C C . GLY C 1 454 ? 52.807 18.330 -97.524 1.00 35.61 454 GLY B C 1
ATOM 10603 O O . GLY C 1 454 ? 52.491 17.147 -97.688 1.00 37.82 454 GLY B O 1
ATOM 10604 N N . ILE C 1 455 ? 51.922 19.323 -97.610 1.00 35.20 455 ILE B N 1
ATOM 10605 C CA . ILE C 1 455 ? 50.513 19.096 -97.914 1.00 35.70 455 ILE B CA 1
ATOM 10606 C C . ILE C 1 455 ? 50.245 19.516 -99.349 1.00 38.76 455 ILE B C 1
ATOM 10607 O O . ILE C 1 455 ? 50.782 20.524 -99.829 1.00 42.04 455 ILE B O 1
ATOM 10612 N N . GLU C 1 456 ? 49.427 18.726 -100.043 1.00 40.02 456 GLU B N 1
ATOM 10613 C CA . GLU C 1 456 ? 49.057 18.963 -101.440 1.00 43.55 456 GLU B CA 1
ATOM 10614 C C . GLU C 1 456 ? 47.562 18.669 -101.550 1.00 44.60 456 GLU B C 1
ATOM 10615 O O . GLU C 1 456 ? 47.159 17.514 -101.734 1.00 44.40 456 GLU B O 1
ATOM 10621 N N . LEU C 1 457 ? 46.748 19.718 -101.436 1.00 35.54 457 LEU B N 1
ATOM 10622 C CA . LEU C 1 457 ? 45.303 19.540 -101.355 1.00 40.07 457 LEU B CA 1
ATOM 10623 C C . LEU C 1 457 ? 44.771 18.835 -102.596 1.00 41.22 457 LEU B C 1
ATOM 10624 O O . LEU C 1 457 ? 45.003 19.277 -103.725 1.00 54.70 457 LEU B O 1
ATOM 10629 N N . GLY C 1 458 ? 44.053 17.735 -102.378 1.00 41.85 458 GLY B N 1
ATOM 10630 C CA . GLY C 1 458 ? 43.545 16.895 -103.439 1.00 40.83 458 GLY B CA 1
ATOM 10631 C C . GLY C 1 458 ? 44.214 15.539 -103.526 1.00 43.09 458 GLY B C 1
ATOM 10632 O O . GLY C 1 458 ? 43.601 14.590 -104.038 1.00 41.14 458 GLY B O 1
ATOM 10633 N N . SER C 1 459 ? 45.446 15.419 -103.038 1.00 41.76 459 SER B N 1
ATOM 10634 C CA . SER C 1 459 ? 46.181 14.161 -103.042 1.00 45.47 459 SER B CA 1
ATOM 10635 C C . SER C 1 459 ? 46.646 13.737 -101.661 1.00 49.84 459 SER B C 1
ATOM 10636 O O . SER C 1 459 ? 46.528 12.560 -101.307 1.00 52.08 459 SER B O 1
ATOM 10639 N N . ASN C 1 460 ? 47.176 14.670 -100.870 1.00 48.18 460 ASN B N 1
ATOM 10640 C CA . ASN C 1 460 ? 47.671 14.393 -99.527 1.00 36.04 460 ASN B CA 1
ATOM 10641 C C . ASN C 1 460 ? 46.570 14.468 -98.480 1.00 45.58 460 ASN B C 1
ATOM 10642 O O . ASN C 1 460 ? 46.507 13.621 -97.583 1.00 44.23 460 ASN B O 1
ATOM 10647 N N . TYR C 1 461 ? 45.711 15.485 -98.585 1.00 54.51 461 TYR B N 1
ATOM 10648 C CA . TYR C 1 461 ? 44.584 15.767 -97.716 1.00 46.94 461 TYR B CA 1
ATOM 10649 C C . TYR C 1 461 ? 43.527 16.400 -98.611 1.00 46.36 461 TYR B C 1
ATOM 10650 O O . TYR C 1 461 ? 43.872 17.249 -99.445 1.00 41.50 461 TYR B O 1
ATOM 10659 N N . PRO C 1 462 ? 42.257 16.020 -98.477 1.00 46.73 462 PRO B N 1
ATOM 10660 C CA . PRO C 1 462 ? 41.268 16.376 -99.502 1.00 47.83 462 PRO B CA 1
ATOM 10661 C C . PRO C 1 462 ? 41.006 17.871 -99.582 1.00 48.33 462 PRO B C 1
ATOM 10662 O O . PRO C 1 462 ? 41.256 18.635 -98.646 1.00 45.55 462 PRO B O 1
ATOM 10666 N N . LEU C 1 463 ? 40.487 18.281 -100.745 1.00 46.78 463 LEU B N 1
ATOM 10667 C CA . LEU C 1 463 ? 39.987 19.633 -100.912 1.00 45.24 463 LEU B CA 1
ATOM 10668 C C . LEU C 1 463 ? 38.593 19.742 -100.300 1.00 44.94 463 LEU B C 1
ATOM 10669 O O . LEU C 1 463 ? 37.842 18.762 -100.282 1.00 40.86 463 LEU B O 1
ATOM 10674 N N . PRO C 1 464 ? 38.231 20.926 -99.781 1.00 48.91 464 PRO B N 1
ATOM 10675 C CA . PRO C 1 464 ? 36.900 21.098 -99.178 1.00 44.45 464 PRO B CA 1
ATOM 10676 C C . PRO C 1 464 ? 35.787 20.675 -100.120 1.00 40.48 464 PRO B C 1
ATOM 10677 O O . PRO C 1 464 ? 35.581 21.305 -101.161 1.00 49.14 464 PRO B O 1
ATOM 10681 N N . ILE C 1 465 ? 35.075 19.603 -99.761 1.00 35.47 465 ILE B N 1
ATOM 10682 C CA . ILE C 1 465 ? 34.075 19.029 -100.658 1.00 36.78 465 ILE B CA 1
ATOM 10683 C C . ILE C 1 465 ? 33.037 20.076 -101.052 1.00 43.13 465 ILE B C 1
ATOM 10684 O O . ILE C 1 465 ? 32.609 20.145 -102.211 1.00 49.82 465 ILE B O 1
ATOM 10689 N N . VAL C 1 466 ? 32.633 20.915 -100.105 1.00 46.95 466 VAL B N 1
ATOM 10690 C CA . VAL C 1 466 ? 31.734 22.031 -100.362 1.00 44.66 466 VAL B CA 1
ATOM 10691 C C . VAL C 1 466 ? 32.358 23.280 -99.760 1.00 50.39 466 VAL B C 1
ATOM 10692 O O . VAL C 1 466 ? 32.902 23.240 -98.651 1.00 54.44 466 VAL B O 1
ATOM 10696 N N . GLU C 1 467 ? 32.303 24.380 -100.497 1.00 55.84 467 GLU B N 1
ATOM 10697 C CA . GLU C 1 467 ? 32.853 25.631 -100.008 1.00 63.13 467 GLU B CA 1
ATOM 10698 C C . GLU C 1 467 ? 31.826 26.356 -99.147 1.00 66.39 467 GLU B C 1
ATOM 10699 O O . GLU C 1 467 ? 30.615 26.163 -99.284 1.00 69.75 467 GLU B O 1
ATOM 10705 N N . LEU C 1 468 ? 32.331 27.198 -98.244 1.00 64.73 468 LEU B N 1
ATOM 10706 C CA . LEU C 1 468 ? 31.456 27.875 -97.293 1.00 70.81 468 LEU B CA 1
ATOM 10707 C C . LEU C 1 468 ? 30.556 28.889 -97.991 1.00 75.78 468 LEU B C 1
ATOM 10708 O O . LEU C 1 468 ? 29.335 28.900 -97.781 1.00 70.31 468 LEU B O 1
ATOM 10713 N N . ASP C 1 469 ? 31.147 29.755 -98.819 1.00 77.81 469 ASP B N 1
ATOM 10714 C CA . ASP C 1 469 ? 30.366 30.728 -99.576 1.00 76.59 469 ASP B CA 1
ATOM 10715 C C . ASP C 1 469 ? 29.243 30.047 -100.345 1.00 72.74 469 ASP B C 1
ATOM 10716 O O . ASP C 1 469 ? 28.073 30.436 -100.241 1.00 69.99 469 ASP B O 1
ATOM 10721 N N . ALA C 1 470 ? 29.583 29.004 -101.106 1.00 72.11 470 ALA B N 1
ATOM 10722 C CA . ALA C 1 470 ? 28.588 28.246 -101.856 1.00 75.18 470 ALA B CA 1
ATOM 10723 C C . ALA C 1 470 ? 27.581 27.541 -100.960 1.00 72.65 470 ALA B C 1
ATOM 10724 O O . ALA C 1 470 ? 26.570 27.045 -101.471 1.00 75.31 470 ALA B O 1
ATOM 10726 N N . ALA C 1 471 ? 27.821 27.486 -99.649 1.00 71.87 471 ALA B N 1
ATOM 10727 C CA . ALA C 1 471 ? 26.916 26.802 -98.729 1.00 73.76 471 ALA B CA 1
ATOM 10728 C C . ALA C 1 471 ? 25.988 27.745 -97.965 1.00 74.90 471 ALA B C 1
ATOM 10729 O O . ALA C 1 471 ? 24.828 27.386 -97.741 1.00 72.72 471 ALA B O 1
ATOM 10731 N N . LYS C 1 472 ? 26.449 28.933 -97.544 1.00 68.57 472 LYS B N 1
ATOM 10732 C CA . LYS C 1 472 ? 25.515 29.875 -96.936 1.00 73.08 472 LYS B CA 1
ATOM 10733 C C . LYS C 1 472 ? 24.611 30.472 -98.000 1.00 77.85 472 LYS B C 1
ATOM 10734 O O . LYS C 1 472 ? 23.441 30.781 -97.739 1.00 76.50 472 LYS B O 1
ATOM 10740 N N . GLY C 1 473 ? 25.159 30.678 -99.197 1.00 73.21 473 GLY B N 1
ATOM 10741 C CA . GLY C 1 473 ? 24.321 30.957 -100.345 1.00 64.14 473 GLY B CA 1
ATOM 10742 C C . GLY C 1 473 ? 23.222 29.929 -100.510 1.00 70.23 473 GLY B C 1
ATOM 10743 O O . GLY C 1 473 ? 22.036 30.269 -100.527 1.00 78.08 473 GLY B O 1
ATOM 10744 N N . ARG C 1 474 ? 23.603 28.652 -100.625 1.00 69.06 474 ARG B N 1
ATOM 10745 C CA . ARG C 1 474 ? 22.616 27.575 -100.673 1.00 65.36 474 ARG B CA 1
ATOM 10746 C C . ARG C 1 474 ? 21.690 27.602 -99.463 1.00 73.47 474 ARG B C 1
ATOM 10747 O O . ARG C 1 474 ? 20.530 27.182 -99.558 1.00 75.17 474 ARG B O 1
ATOM 10755 N N . LEU C 1 475 ? 22.181 28.092 -98.320 1.00 70.71 475 LEU B N 1
ATOM 10756 C CA . LEU C 1 475 ? 21.361 28.125 -97.113 1.00 79.44 475 LEU B CA 1
ATOM 10757 C C . LEU C 1 475 ? 20.200 29.101 -97.265 1.00 82.52 475 LEU B C 1
ATOM 10758 O O . LEU C 1 475 ? 19.047 28.758 -96.973 1.00 81.80 475 LEU B O 1
ATOM 10763 N N . GLN C 1 476 ? 20.485 30.323 -97.722 1.00 84.48 476 GLN B N 1
ATOM 10764 C CA . GLN C 1 476 ? 19.418 31.283 -97.990 1.00 84.08 476 GLN B CA 1
ATOM 10765 C C . GLN C 1 476 ? 18.422 30.719 -98.995 1.00 82.43 476 GLN B C 1
ATOM 10766 O O . GLN C 1 476 ? 17.206 30.754 -98.772 1.00 81.11 476 GLN B O 1
ATOM 10772 N N . ALA C 1 477 ? 18.930 30.168 -100.103 1.00 83.12 477 ALA B N 1
ATOM 10773 C CA . ALA C 1 477 ? 18.069 29.631 -101.152 1.00 93.89 477 ALA B CA 1
ATOM 10774 C C . ALA C 1 477 ? 17.216 28.466 -100.671 1.00 85.78 477 ALA B C 1
ATOM 10775 O O . ALA C 1 477 ? 16.174 28.184 -101.274 1.00 82.18 477 ALA B O 1
ATOM 10777 N N . ALA C 1 478 ? 17.634 27.780 -99.609 1.00 85.74 478 ALA B N 1
ATOM 10778 C CA . ALA C 1 478 ? 16.881 26.661 -99.061 1.00 84.95 478 ALA B CA 1
ATOM 10779 C C . ALA C 1 478 ? 15.949 27.063 -97.930 1.00 86.28 478 ALA B C 1
ATOM 10780 O O . ALA C 1 478 ? 14.930 26.399 -97.717 1.00 85.48 478 ALA B O 1
ATOM 10782 N N . LEU C 1 479 ? 16.273 28.135 -97.205 1.00 90.43 479 LEU B N 1
ATOM 10783 C CA . LEU C 1 479 ? 15.468 28.571 -96.071 1.00 92.84 479 LEU B CA 1
ATOM 10784 C C . LEU C 1 479 ? 14.288 29.433 -96.503 1.00 92.37 479 LEU B C 1
ATOM 10785 O O . LEU C 1 479 ? 13.162 29.217 -96.045 1.00 88.21 479 LEU B O 1
ATOM 10790 N N . SER C 1 480 ? 14.524 30.413 -97.381 1.00 94.01 480 SER B N 1
ATOM 10791 C CA . SER C 1 480 ? 13.406 31.216 -97.862 1.00 92.15 480 SER B CA 1
ATOM 10792 C C . SER C 1 480 ? 12.504 30.419 -98.795 1.00 89.41 480 SER B C 1
ATOM 10793 O O . SER C 1 480 ? 11.296 30.666 -98.826 1.00 93.98 480 SER B O 1
ATOM 10796 N N . GLU C 1 481 ? 13.059 29.469 -99.561 1.00 80.94 481 GLU B N 1
ATOM 10797 C CA . GLU C 1 481 ? 12.205 28.569 -100.337 1.00 86.23 481 GLU B CA 1
ATOM 10798 C C . GLU C 1 481 ? 11.219 27.847 -99.433 1.00 91.11 481 GLU B C 1
ATOM 10799 O O . GLU C 1 481 ? 10.089 27.548 -99.843 1.00 96.70 481 GLU B O 1
ATOM 10805 N N . MET C 1 482 ? 11.636 27.583 -98.194 1.00 89.38 482 MET B N 1
ATOM 10806 C CA . MET C 1 482 ? 10.835 26.858 -97.224 1.00 95.49 482 MET B CA 1
ATOM 10807 C C . MET C 1 482 ? 9.901 27.789 -96.465 1.00 101.78 482 MET B C 1
ATOM 10808 O O . MET C 1 482 ? 8.736 27.448 -96.240 1.00 104.55 482 MET B O 1
ATOM 10813 N N . TRP C 1 483 ? 10.402 28.951 -96.039 1.00 101.73 483 TRP B N 1
ATOM 10814 C CA . TRP C 1 483 ? 9.516 29.969 -95.484 1.00 101.77 483 TRP B CA 1
ATOM 10815 C C . TRP C 1 483 ? 8.479 30.405 -96.512 1.00 98.54 483 TRP B C 1
ATOM 10816 O O . TRP C 1 483 ? 7.346 30.737 -96.147 1.00 92.77 483 TRP B O 1
ATOM 10827 N N . GLN C 1 484 ? 8.852 30.417 -97.797 1.00 97.46 484 GLN B N 1
ATOM 10828 C CA . GLN C 1 484 ? 7.859 30.565 -98.856 1.00 97.81 484 GLN B CA 1
ATOM 10829 C C . GLN C 1 484 ? 6.872 29.405 -98.835 1.00 101.81 484 GLN B C 1
ATOM 10830 O O . GLN C 1 484 ? 5.666 29.602 -99.019 1.00 111.91 484 GLN B O 1
ATOM 10836 N N . LEU C 1 485 ? 7.373 28.183 -98.630 1.00 95.00 485 LEU B N 1
ATOM 10837 C CA . LEU C 1 485 ? 6.492 27.034 -98.451 1.00 94.55 485 LEU B CA 1
ATOM 10838 C C . LEU C 1 485 ? 5.755 27.098 -97.117 1.00 103.55 485 LEU B C 1
ATOM 10839 O O . LEU C 1 485 ? 4.690 26.485 -96.969 1.00 99.69 485 LEU B O 1
ATOM 10844 N N . GLU C 1 486 ? 6.308 27.826 -96.139 1.00 107.91 486 GLU B N 1
ATOM 10845 C CA . GLU C 1 486 ? 5.709 27.880 -94.807 1.00 112.32 486 GLU B CA 1
ATOM 10846 C C . GLU C 1 486 ? 4.445 28.721 -94.810 1.00 116.25 486 GLU B C 1
ATOM 10847 O O . GLU C 1 486 ? 3.358 28.242 -94.463 1.00 116.13 486 GLU B O 1
ATOM 10853 N N . ALA C 1 487 ? 4.566 29.978 -95.225 1.00 114.83 487 ALA B N 1
ATOM 10854 C CA . ALA C 1 487 ? 3.427 30.877 -95.294 1.00 106.78 487 ALA B CA 1
ATOM 10855 C C . ALA C 1 487 ? 2.447 30.516 -96.401 1.00 113.33 487 ALA B C 1
ATOM 10856 O O . ALA C 1 487 ? 1.474 31.250 -96.595 1.00 122.47 487 ALA B O 1
ATOM 10858 N N . ALA C 1 488 ? 2.666 29.417 -97.125 1.00 116.79 488 ALA B N 1
ATOM 10859 C CA . ALA C 1 488 ? 1.774 28.980 -98.190 1.00 119.71 488 ALA B CA 1
ATOM 10860 C C . ALA C 1 488 ? 0.892 27.808 -97.771 1.00 124.14 488 ALA B C 1
ATOM 10861 O O . ALA C 1 488 ? 0.309 27.138 -98.631 1.00 128.80 488 ALA B O 1
ATOM 10863 N N . SER C 1 489 ? 0.785 27.547 -96.472 1.00 120.01 489 SER B N 1
ATOM 10864 C CA . SER C 1 489 ? -0.062 26.470 -95.973 1.00 120.35 489 SER B CA 1
ATOM 10865 C C . SER C 1 489 ? -0.543 26.780 -94.560 1.00 115.94 489 SER B C 1
ATOM 10866 O O . SER C 1 489 ? -0.166 27.798 -93.978 1.00 110.58 489 SER B O 1
ATOM 10869 N N . GLY D 2 14 ? 65.730 48.338 -74.809 1.00 112.92 14 GLY F N 1
ATOM 10870 C CA . GLY D 2 14 ? 64.536 48.389 -73.987 1.00 119.26 14 GLY F CA 1
ATOM 10871 C C . GLY D 2 14 ? 63.292 48.837 -74.730 1.00 137.20 14 GLY F C 1
ATOM 10872 O O . GLY D 2 14 ? 62.453 49.552 -74.179 1.00 137.85 14 GLY F O 1
ATOM 10873 N N . ALA D 2 15 ? 63.180 48.424 -75.992 1.00 140.59 15 ALA F N 1
ATOM 10874 C CA . ALA D 2 15 ? 61.980 48.652 -76.782 1.00 147.43 15 ALA F CA 1
ATOM 10875 C C . ALA D 2 15 ? 60.998 47.500 -76.558 1.00 143.53 15 ALA F C 1
ATOM 10876 O O . ALA D 2 15 ? 61.251 46.595 -75.758 1.00 138.46 15 ALA F O 1
ATOM 10878 N N . VAL D 2 16 ? 59.827 47.534 -77.259 1.00 140.65 16 VAL F N 1
ATOM 10879 C CA . VAL D 2 16 ? 58.832 46.471 -77.125 1.00 141.47 16 VAL F CA 1
ATOM 10880 C C . VAL D 2 16 ? 59.137 45.363 -78.123 1.00 137.63 16 VAL F C 1
ATOM 10881 O O . VAL D 2 16 ? 59.583 45.600 -79.261 1.00 133.09 16 VAL F O 1
ATOM 10885 N N . HIS D 2 17 ? 58.890 44.135 -77.659 1.00 137.38 17 HIS F N 1
ATOM 10886 C CA . HIS D 2 17 ? 59.619 42.960 -78.096 1.00 132.06 17 HIS F CA 1
ATOM 10887 C C . HIS D 2 17 ? 58.653 41.826 -78.419 1.00 132.31 17 HIS F C 1
ATOM 10888 O O . HIS D 2 17 ? 57.429 41.950 -78.293 1.00 132.28 17 HIS F O 1
ATOM 10895 N N . GLY D 2 18 ? 59.248 40.698 -78.806 1.00 126.49 18 GLY F N 1
ATOM 10896 C CA . GLY D 2 18 ? 58.581 39.420 -78.921 1.00 119.68 18 GLY F CA 1
ATOM 10897 C C . GLY D 2 18 ? 57.180 39.460 -79.487 1.00 111.68 18 GLY F C 1
ATOM 10898 O O . GLY D 2 18 ? 56.247 38.934 -78.870 1.00 107.70 18 GLY F O 1
ATOM 10899 N N . HIS D 2 19 ? 57.011 40.093 -80.645 1.00 109.23 19 HIS F N 1
ATOM 10900 C CA . HIS D 2 19 ? 55.713 40.115 -81.302 1.00 107.23 19 HIS F CA 1
ATOM 10901 C C . HIS D 2 19 ? 55.359 38.728 -81.816 1.00 95.47 19 HIS F C 1
ATOM 10902 O O . HIS D 2 19 ? 56.151 38.097 -82.523 1.00 95.18 19 HIS F O 1
ATOM 10909 N N . ARG D 2 20 ? 54.163 38.247 -81.469 1.00 89.08 20 ARG F N 1
ATOM 10910 C CA . ARG D 2 20 ? 53.628 37.029 -82.072 1.00 90.76 20 ARG F CA 1
ATOM 10911 C C . ARG D 2 20 ? 52.160 37.234 -82.402 1.00 85.91 20 ARG F C 1
ATOM 10912 O O . ARG D 2 20 ? 51.363 37.593 -81.529 1.00 87.28 20 ARG F O 1
ATOM 10920 N N . LEU D 2 21 ? 51.815 37.039 -83.671 1.00 80.89 21 LEU F N 1
ATOM 10921 C CA . LEU D 2 21 ? 50.568 37.557 -84.206 1.00 85.53 21 LEU F CA 1
ATOM 10922 C C . LEU D 2 21 ? 49.611 36.444 -84.596 1.00 82.28 21 LEU F C 1
ATOM 10923 O O . LEU D 2 21 ? 50.020 35.340 -84.972 1.00 78.70 21 LEU F O 1
ATOM 10928 N N . SER D 2 22 ? 48.335 36.775 -84.500 1.00 81.34 22 SER F N 1
ATOM 10929 C CA . SER D 2 22 ? 47.250 35.825 -84.532 1.00 72.63 22 SER F CA 1
ATOM 10930 C C . SER D 2 22 ? 46.175 36.470 -85.388 1.00 75.35 22 SER F C 1
ATOM 10931 O O . SER D 2 22 ? 46.292 37.631 -85.774 1.00 85.77 22 SER F O 1
ATOM 10934 N N . THR D 2 23 ? 45.124 35.726 -85.690 1.00 61.51 23 THR F N 1
ATOM 10935 C CA . THR D 2 23 ? 43.989 36.342 -86.349 1.00 67.42 23 THR F CA 1
ATOM 10936 C C . THR D 2 23 ? 42.718 35.989 -85.590 1.00 74.51 23 THR F C 1
ATOM 10937 O O . THR D 2 23 ? 42.632 34.951 -84.934 1.00 77.54 23 THR F O 1
ATOM 10941 N N . VAL D 2 24 ? 41.737 36.891 -85.652 1.00 74.15 24 VAL F N 1
ATOM 10942 C CA . VAL D 2 24 ? 40.380 36.590 -85.210 1.00 72.67 24 VAL F CA 1
ATOM 10943 C C . VAL D 2 24 ? 39.428 36.926 -86.338 1.00 73.79 24 VAL F C 1
ATOM 10944 O O . VAL D 2 24 ? 39.617 37.916 -87.052 1.00 78.58 24 VAL F O 1
ATOM 10948 N N . VAL D 2 25 ? 38.372 36.135 -86.458 1.00 73.14 25 VAL F N 1
ATOM 10949 C CA . VAL D 2 25 ? 37.420 36.291 -87.548 1.00 69.15 25 VAL F CA 1
ATOM 10950 C C . VAL D 2 25 ? 36.025 36.509 -86.976 1.00 76.03 25 VAL F C 1
ATOM 10951 O O . VAL D 2 25 ? 35.819 36.383 -85.759 1.00 80.33 25 VAL F O 1
ATOM 10955 N N . PRO D 2 26 ? 35.054 36.872 -87.806 1.00 80.69 26 PRO F N 1
ATOM 10956 C CA . PRO D 2 26 ? 33.658 36.821 -87.371 1.00 81.65 26 PRO F CA 1
ATOM 10957 C C . PRO D 2 26 ? 33.234 35.391 -87.070 1.00 76.96 26 PRO F C 1
ATOM 10958 O O . PRO D 2 26 ? 33.703 34.437 -87.694 1.00 76.61 26 PRO F O 1
ATOM 10962 N N . SER D 2 27 ? 32.333 35.250 -86.091 1.00 79.55 27 SER F N 1
ATOM 10963 C CA . SER D 2 27 ? 31.912 33.917 -85.664 1.00 80.80 27 SER F CA 1
ATOM 10964 C C . SER D 2 27 ? 31.098 33.216 -86.743 1.00 80.63 27 SER F C 1
ATOM 10965 O O . SER D 2 27 ? 31.237 32.005 -86.944 1.00 81.78 27 SER F O 1
ATOM 10968 N N . SER D 2 28 ? 30.233 33.949 -87.429 1.00 76.70 28 SER F N 1
ATOM 10969 C CA . SER D 2 28 ? 29.500 33.406 -88.558 1.00 80.78 28 SER F CA 1
ATOM 10970 C C . SER D 2 28 ? 30.291 33.637 -89.840 1.00 79.32 28 SER F C 1
ATOM 10971 O O . SER D 2 28 ? 31.030 34.618 -89.964 1.00 77.38 28 SER F O 1
ATOM 10974 N N . VAL D 2 29 ? 30.158 32.713 -90.787 1.00 73.42 29 VAL F N 1
ATOM 10975 C CA . VAL D 2 29 ? 30.721 32.946 -92.112 1.00 79.87 29 VAL F CA 1
ATOM 10976 C C . VAL D 2 29 ? 29.712 33.741 -92.928 1.00 84.06 29 VAL F C 1
ATOM 10977 O O . VAL D 2 29 ? 28.525 33.393 -92.999 1.00 81.44 29 VAL F O 1
ATOM 10981 N N . THR D 2 30 ? 30.181 34.842 -93.511 1.00 87.78 30 THR F N 1
ATOM 10982 C CA . THR D 2 30 ? 29.290 35.799 -94.150 1.00 84.75 30 THR F CA 1
ATOM 10983 C C . THR D 2 30 ? 28.850 35.319 -95.525 1.00 89.20 30 THR F C 1
ATOM 10984 O O . THR D 2 30 ? 27.662 35.391 -95.858 1.00 84.48 30 THR F O 1
ATOM 10988 N N . GLY D 2 31 ? 29.786 34.826 -96.325 1.00 91.57 31 GLY F N 1
ATOM 10989 C CA . GLY D 2 31 ? 29.482 34.280 -97.629 1.00 90.66 31 GLY F CA 1
ATOM 10990 C C . GLY D 2 31 ? 29.775 35.250 -98.755 1.00 92.39 31 GLY F C 1
ATOM 10991 O O . GLY D 2 31 ? 30.514 36.228 -98.614 1.00 88.82 31 GLY F O 1
ATOM 10992 N N . GLU D 2 32 ? 29.174 34.954 -99.908 1.00 94.06 32 GLU F N 1
ATOM 10993 C CA . GLU D 2 32 ? 29.250 35.839 -101.067 1.00 95.44 32 GLU F CA 1
ATOM 10994 C C . GLU D 2 32 ? 28.593 37.076 -100.480 1.00 93.56 32 GLU F C 1
ATOM 10995 O O . GLU D 2 32 ? 27.429 37.009 -100.070 1.00 95.79 32 GLU F O 1
ATOM 11001 N N . VAL D 2 33 ? 29.278 38.212 -100.426 1.00 85.91 33 VAL F N 1
ATOM 11002 C CA . VAL D 2 33 ? 28.658 39.427 -99.908 1.00 93.29 33 VAL F CA 1
ATOM 11003 C C . VAL D 2 33 ? 29.688 40.502 -100.225 1.00 99.58 33 VAL F C 1
ATOM 11004 O O . VAL D 2 33 ? 30.878 40.342 -99.927 1.00 95.89 33 VAL F O 1
ATOM 11008 N N . ASP D 2 34 ? 29.234 41.568 -100.877 1.00 105.66 34 ASP F N 1
ATOM 11009 C CA . ASP D 2 34 ? 30.057 42.712 -101.232 1.00 107.38 34 ASP F CA 1
ATOM 11010 C C . ASP D 2 34 ? 29.640 43.879 -100.350 1.00 103.59 34 ASP F C 1
ATOM 11011 O O . ASP D 2 34 ? 28.444 44.135 -100.187 1.00 103.76 34 ASP F O 1
ATOM 11016 N N . TYR D 2 35 ? 30.610 44.555 -99.749 1.00 103.14 35 TYR F N 1
ATOM 11017 C CA . TYR D 2 35 ? 30.345 45.780 -99.008 1.00 111.87 35 TYR F CA 1
ATOM 11018 C C . TYR D 2 35 ? 30.771 46.940 -99.893 1.00 127.85 35 TYR F C 1
ATOM 11019 O O . TYR D 2 35 ? 31.970 47.183 -100.074 1.00 132.08 35 TYR F O 1
ATOM 11028 N N . ALA D 2 36 ? 29.792 47.634 -100.465 1.00 129.45 36 ALA F N 1
ATOM 11029 C CA . ALA D 2 36 ? 30.084 48.820 -101.256 1.00 124.33 36 ALA F CA 1
ATOM 11030 C C . ALA D 2 36 ? 30.490 49.959 -100.334 1.00 130.80 36 ALA F C 1
ATOM 11031 O O . ALA D 2 36 ? 29.793 50.265 -99.362 1.00 137.92 36 ALA F O 1
ATOM 11033 N N . LEU D 2 37 ? 31.624 50.582 -100.613 1.00 127.17 37 LEU F N 1
ATOM 11034 C CA . LEU D 2 37 ? 32.001 51.722 -99.796 1.00 132.53 37 LEU F CA 1
ATOM 11035 C C . LEU D 2 37 ? 31.816 53.017 -100.566 1.00 139.51 37 LEU F C 1
ATOM 11036 O O . LEU D 2 37 ? 31.963 53.068 -101.793 1.00 135.24 37 LEU F O 1
ATOM 11041 N N . ALA D 2 38 ? 31.440 54.056 -99.825 1.00 144.63 38 ALA F N 1
ATOM 11042 C CA . ALA D 2 38 ? 31.132 55.368 -100.364 1.00 141.37 38 ALA F CA 1
ATOM 11043 C C . ALA D 2 38 ? 32.371 55.982 -101.006 1.00 138.97 38 ALA F C 1
ATOM 11044 O O . ALA D 2 38 ? 33.490 55.474 -100.870 1.00 135.48 38 ALA F O 1
ATOM 11046 N N . ASP D 2 39 ? 32.163 57.089 -101.721 1.00 138.74 39 ASP F N 1
ATOM 11047 C CA . ASP D 2 39 ? 33.308 57.816 -102.229 1.00 140.47 39 ASP F CA 1
ATOM 11048 C C . ASP D 2 39 ? 33.892 58.725 -101.154 1.00 136.88 39 ASP F C 1
ATOM 11049 O O . ASP D 2 39 ? 35.066 59.097 -101.234 1.00 133.83 39 ASP F O 1
ATOM 11054 N N . ALA D 2 40 ? 33.103 59.063 -100.132 1.00 134.25 40 ALA F N 1
ATOM 11055 C CA . ALA D 2 40 ? 33.678 59.645 -98.925 1.00 134.96 40 ALA F CA 1
ATOM 11056 C C . ALA D 2 40 ? 34.588 58.652 -98.213 1.00 142.16 40 ALA F C 1
ATOM 11057 O O . ALA D 2 40 ? 35.595 59.050 -97.614 1.00 135.73 40 ALA F O 1
ATOM 11059 N N . ASP D 2 41 ? 34.259 57.361 -98.270 1.00 147.56 41 ASP F N 1
ATOM 11060 C CA . ASP D 2 41 ? 35.199 56.356 -97.795 1.00 139.13 41 ASP F CA 1
ATOM 11061 C C . ASP D 2 41 ? 36.469 56.378 -98.644 1.00 134.11 41 ASP F C 1
ATOM 11062 O O . ASP D 2 41 ? 37.575 56.551 -98.122 1.00 126.75 41 ASP F O 1
ATOM 11067 N N . LEU D 2 42 ? 36.317 56.253 -99.971 1.00 133.67 42 LEU F N 1
ATOM 11068 C CA . LEU D 2 42 ? 37.457 56.262 -100.889 1.00 130.14 42 LEU F CA 1
ATOM 11069 C C . LEU D 2 42 ? 38.276 57.538 -100.813 1.00 130.31 42 LEU F C 1
ATOM 11070 O O . LEU D 2 42 ? 39.425 57.554 -101.269 1.00 126.99 42 LEU F O 1
ATOM 11075 N N . ALA D 2 43 ? 37.700 58.618 -100.291 1.00 133.20 43 ALA F N 1
ATOM 11076 C CA . ALA D 2 43 ? 38.437 59.869 -100.206 1.00 132.97 43 ALA F CA 1
ATOM 11077 C C . ALA D 2 43 ? 39.570 59.783 -99.193 1.00 136.22 43 ALA F C 1
ATOM 11078 O O . ALA D 2 43 ? 40.591 60.462 -99.350 1.00 139.50 43 ALA F O 1
ATOM 11080 N N . PHE D 2 44 ? 39.418 58.952 -98.161 1.00 136.97 44 PHE F N 1
ATOM 11081 C CA . PHE D 2 44 ? 40.418 58.809 -97.111 1.00 136.52 44 PHE F CA 1
ATOM 11082 C C . PHE D 2 44 ? 41.198 57.502 -97.232 1.00 131.22 44 PHE F C 1
ATOM 11083 O O . PHE D 2 44 ? 41.750 57.018 -96.239 1.00 126.68 44 PHE F O 1
ATOM 11091 N N . LYS D 2 45 ? 41.265 56.927 -98.435 1.00 134.16 45 LYS F N 1
ATOM 11092 C CA . LYS D 2 45 ? 41.869 55.613 -98.623 1.00 132.13 45 LYS F CA 1
ATOM 11093 C C . LYS D 2 45 ? 43.365 55.584 -98.331 1.00 129.11 45 LYS F C 1
ATOM 11094 O O . LYS D 2 45 ? 43.947 54.494 -98.305 1.00 128.51 45 LYS F O 1
ATOM 11100 N N . LEU D 2 46 ? 43.998 56.734 -98.108 1.00 127.94 46 LEU F N 1
ATOM 11101 C CA . LEU D 2 46 ? 45.441 56.799 -97.918 1.00 134.83 46 LEU F CA 1
ATOM 11102 C C . LEU D 2 46 ? 45.818 57.336 -96.542 1.00 140.84 46 LEU F C 1
ATOM 11103 O O . LEU D 2 46 ? 46.913 57.872 -96.358 1.00 137.89 46 LEU F O 1
ATOM 11108 N N . HIS D 2 47 ? 44.928 57.208 -95.566 1.00 141.55 47 HIS F N 1
ATOM 11109 C CA . HIS D 2 47 ? 45.230 57.673 -94.224 1.00 142.74 47 HIS F CA 1
ATOM 11110 C C . HIS D 2 47 ? 44.819 56.610 -93.221 1.00 139.03 47 HIS F C 1
ATOM 11111 O O . HIS D 2 47 ? 43.936 55.791 -93.481 1.00 132.03 47 HIS F O 1
ATOM 11118 N N . TYR D 2 48 ? 45.515 56.609 -92.089 1.00 137.26 48 TYR F N 1
ATOM 11119 C CA . TYR D 2 48 ? 45.511 55.490 -91.162 1.00 134.63 48 TYR F CA 1
ATOM 11120 C C . TYR D 2 48 ? 45.575 56.029 -89.749 1.00 138.18 48 TYR F C 1
ATOM 11121 O O . TYR D 2 48 ? 46.459 56.827 -89.436 1.00 136.40 48 TYR F O 1
ATOM 11130 N N . LEU D 2 49 ? 44.670 55.582 -88.895 1.00 138.95 49 LEU F N 1
ATOM 11131 C CA . LEU D 2 49 ? 44.685 56.033 -87.516 1.00 131.85 49 LEU F CA 1
ATOM 11132 C C . LEU D 2 49 ? 45.400 55.021 -86.637 1.00 124.50 49 LEU F C 1
ATOM 11133 O O . LEU D 2 49 ? 45.314 53.808 -86.845 1.00 124.79 49 LEU F O 1
ATOM 11138 N N . ARG D 2 50 ? 46.125 55.549 -85.658 1.00 121.98 50 ARG F N 1
ATOM 11139 C CA . ARG D 2 50 ? 46.928 54.767 -84.727 1.00 125.77 50 ARG F CA 1
ATOM 11140 C C . ARG D 2 50 ? 46.494 55.209 -83.335 1.00 126.68 50 ARG F C 1
ATOM 11141 O O . ARG D 2 50 ? 47.028 56.178 -82.791 1.00 134.20 50 ARG F O 1
ATOM 11149 N N . GLY D 2 51 ? 45.500 54.524 -82.776 1.00 122.81 51 GLY F N 1
ATOM 11150 C CA . GLY D 2 51 ? 45.023 54.819 -81.439 1.00 126.98 51 GLY F CA 1
ATOM 11151 C C . GLY D 2 51 ? 45.635 53.852 -80.445 1.00 122.73 51 GLY F C 1
ATOM 11152 O O . GLY D 2 51 ? 45.668 52.643 -80.684 1.00 126.32 51 GLY F O 1
ATOM 11153 N N . VAL D 2 52 ? 46.136 54.396 -79.338 1.00 123.11 52 VAL F N 1
ATOM 11154 C CA . VAL D 2 52 ? 46.681 53.578 -78.265 1.00 124.06 52 VAL F CA 1
ATOM 11155 C C . VAL D 2 52 ? 46.055 54.000 -76.943 1.00 124.04 52 VAL F C 1
ATOM 11156 O O . VAL D 2 52 ? 46.022 55.190 -76.609 1.00 129.99 52 VAL F O 1
ATOM 11160 N N . TYR D 2 53 ? 45.553 53.014 -76.209 1.00 122.53 53 TYR F N 1
ATOM 11161 C CA . TYR D 2 53 ? 44.911 53.194 -74.922 1.00 121.34 53 TYR F CA 1
ATOM 11162 C C . TYR D 2 53 ? 45.754 52.469 -73.891 1.00 119.93 53 TYR F C 1
ATOM 11163 O O . TYR D 2 53 ? 46.176 51.335 -74.127 1.00 124.35 53 TYR F O 1
ATOM 11172 N N . TYR D 2 54 ? 45.989 53.111 -72.756 1.00 124.30 54 TYR F N 1
ATOM 11173 C CA . TYR D 2 54 ? 46.858 52.575 -71.722 1.00 125.36 54 TYR F CA 1
ATOM 11174 C C . TYR D 2 54 ? 46.044 52.292 -70.473 1.00 130.15 54 TYR F C 1
ATOM 11175 O O . TYR D 2 54 ? 45.127 53.042 -70.137 1.00 131.22 54 TYR F O 1
ATOM 11184 N N . TYR D 2 55 ? 46.380 51.207 -69.787 1.00 129.50 55 TYR F N 1
ATOM 11185 C CA . TYR D 2 55 ? 45.587 50.731 -68.667 1.00 131.02 55 TYR F CA 1
ATOM 11186 C C . TYR D 2 55 ? 46.505 50.465 -67.489 1.00 135.83 55 TYR F C 1
ATOM 11187 O O . TYR D 2 55 ? 47.554 49.836 -67.656 1.00 135.18 55 TYR F O 1
ATOM 11196 N N . ARG D 2 56 ? 46.128 50.989 -66.316 1.00 140.85 56 ARG F N 1
ATOM 11197 C CA . ARG D 2 56 ? 46.887 50.738 -65.097 1.00 142.79 56 ARG F CA 1
ATOM 11198 C C . ARG D 2 56 ? 47.155 49.245 -64.953 1.00 137.41 56 ARG F C 1
ATOM 11199 O O . ARG D 2 56 ? 48.283 48.819 -64.681 1.00 132.12 56 ARG F O 1
ATOM 11207 N N . SER D 2 57 ? 46.125 48.442 -65.171 1.00 135.47 57 SER F N 1
ATOM 11208 C CA . SER D 2 57 ? 46.113 47.045 -64.815 1.00 134.47 57 SER F CA 1
ATOM 11209 C C . SER D 2 57 ? 46.050 46.200 -66.083 1.00 136.95 57 SER F C 1
ATOM 11210 O O . SER D 2 57 ? 45.311 46.513 -67.023 1.00 137.42 57 SER F O 1
ATOM 11213 N N . GLY D 2 58 ? 46.885 45.158 -66.113 1.00 134.76 58 GLY F N 1
ATOM 11214 C CA . GLY D 2 58 ? 46.813 44.114 -67.114 1.00 131.71 58 GLY F CA 1
ATOM 11215 C C . GLY D 2 58 ? 46.133 42.920 -66.482 1.00 132.87 58 GLY F C 1
ATOM 11216 O O . GLY D 2 58 ? 46.080 41.829 -67.059 1.00 127.85 58 GLY F O 1
ATOM 11217 N N . ASP D 2 59 ? 45.581 43.149 -65.294 1.00 139.64 59 ASP F N 1
ATOM 11218 C CA . ASP D 2 59 ? 45.077 42.078 -64.450 1.00 134.26 59 ASP F CA 1
ATOM 11219 C C . ASP D 2 59 ? 43.713 41.618 -64.932 1.00 131.68 59 ASP F C 1
ATOM 11220 O O . ASP D 2 59 ? 42.788 42.421 -65.075 1.00 131.58 59 ASP F O 1
ATOM 11225 N N . GLY D 2 60 ? 43.588 40.315 -65.155 1.00 126.57 60 GLY F N 1
ATOM 11226 C CA . GLY D 2 60 ? 42.361 39.752 -65.667 1.00 126.31 60 GLY F CA 1
ATOM 11227 C C . GLY D 2 60 ? 42.100 40.005 -67.134 1.00 128.33 60 GLY F C 1
ATOM 11228 O O . GLY D 2 60 ? 41.080 39.528 -67.653 1.00 128.26 60 GLY F O 1
ATOM 11229 N N . LEU D 2 61 ? 42.968 40.744 -67.822 1.00 129.74 61 LEU F N 1
ATOM 11230 C CA . LEU D 2 61 ? 42.850 40.945 -69.272 1.00 123.41 61 LEU F CA 1
ATOM 11231 C C . LEU D 2 61 ? 43.974 40.245 -70.035 1.00 120.35 61 LEU F C 1
ATOM 11232 O O . LEU D 2 61 ? 44.733 40.845 -70.787 1.00 122.81 61 LEU F O 1
ATOM 11237 N N . ALA D 2 62 ? 44.053 38.930 -69.818 1.00 113.98 62 ALA F N 1
ATOM 11238 C CA . ALA D 2 62 ? 44.930 38.043 -70.569 1.00 102.58 62 ALA F CA 1
ATOM 11239 C C . ALA D 2 62 ? 44.477 37.992 -72.024 1.00 98.49 62 ALA F C 1
ATOM 11240 O O . ALA D 2 62 ? 43.383 38.437 -72.371 1.00 103.05 62 ALA F O 1
ATOM 11242 N N . THR D 2 63 ? 45.321 37.433 -72.887 1.00 88.92 63 THR F N 1
ATOM 11243 C CA . THR D 2 63 ? 45.065 37.589 -74.315 1.00 90.02 63 THR F CA 1
ATOM 11244 C C . THR D 2 63 ? 43.795 36.863 -74.761 1.00 86.66 63 THR F C 1
ATOM 11245 O O . THR D 2 63 ? 43.087 37.362 -75.642 1.00 87.32 63 THR F O 1
ATOM 11249 N N . LYS D 2 64 ? 43.446 35.730 -74.145 1.00 85.17 64 LYS F N 1
ATOM 11250 C CA . LYS D 2 64 ? 42.190 35.100 -74.543 1.00 88.77 64 LYS F CA 1
ATOM 11251 C C . LYS D 2 64 ? 40.979 35.891 -74.062 1.00 93.54 64 LYS F C 1
ATOM 11252 O O . LYS D 2 64 ? 39.933 35.866 -74.718 1.00 91.41 64 LYS F O 1
ATOM 11258 N N . VAL D 2 65 ? 41.081 36.611 -72.944 1.00 95.76 65 VAL F N 1
ATOM 11259 C CA . VAL D 2 65 ? 39.912 37.396 -72.560 1.00 98.44 65 VAL F CA 1
ATOM 11260 C C . VAL D 2 65 ? 39.743 38.583 -73.505 1.00 101.42 65 VAL F C 1
ATOM 11261 O O . VAL D 2 65 ? 38.616 39.025 -73.751 1.00 102.08 65 VAL F O 1
ATOM 11265 N N . LEU D 2 66 ? 40.841 39.117 -74.055 1.00 99.09 66 LEU F N 1
ATOM 11266 C CA . LEU D 2 66 ? 40.731 40.225 -74.996 1.00 93.81 66 LEU F CA 1
ATOM 11267 C C . LEU D 2 66 ? 40.308 39.739 -76.374 1.00 93.62 66 LEU F C 1
ATOM 11268 O O . LEU D 2 66 ? 39.570 40.438 -77.076 1.00 95.10 66 LEU F O 1
ATOM 11273 N N . LYS D 2 67 ? 40.733 38.533 -76.754 1.00 94.02 67 LYS F N 1
ATOM 11274 C CA . LYS D 2 67 ? 40.472 38.003 -78.088 1.00 89.96 67 LYS F CA 1
ATOM 11275 C C . LYS D 2 67 ? 39.067 37.426 -78.215 1.00 84.20 67 LYS F C 1
ATOM 11276 O O . LYS D 2 67 ? 38.404 37.631 -79.238 1.00 84.44 67 LYS F O 1
ATOM 11282 N N . ASP D 2 68 ? 38.605 36.703 -77.195 1.00 84.83 68 ASP F N 1
ATOM 11283 C CA . ASP D 2 68 ? 37.331 35.991 -77.285 1.00 84.06 68 ASP F CA 1
ATOM 11284 C C . ASP D 2 68 ? 36.158 36.859 -77.726 1.00 83.79 68 ASP F C 1
ATOM 11285 O O . ASP D 2 68 ? 35.376 36.399 -78.576 1.00 79.59 68 ASP F O 1
ATOM 11290 N N . PRO D 2 69 ? 35.964 38.080 -77.215 1.00 91.81 69 PRO F N 1
ATOM 11291 C CA . PRO D 2 69 ? 34.821 38.888 -77.665 1.00 90.30 69 PRO F CA 1
ATOM 11292 C C . PRO D 2 69 ? 34.954 39.425 -79.078 1.00 90.05 69 PRO F C 1
ATOM 11293 O O . PRO D 2 69 ? 33.953 39.899 -79.631 1.00 83.98 69 PRO F O 1
ATOM 11297 N N . MET D 2 70 ? 36.145 39.376 -79.679 1.00 88.58 70 MET F N 1
ATOM 11298 C CA . MET D 2 70 ? 36.310 39.938 -81.014 1.00 83.54 70 MET F CA 1
ATOM 11299 C C . MET D 2 70 ? 35.502 39.171 -82.054 1.00 82.52 70 MET F C 1
ATOM 11300 O O . MET D 2 70 ? 35.102 39.748 -83.069 1.00 83.61 70 MET F O 1
ATOM 11305 N N . PHE D 2 71 ? 35.231 37.880 -81.814 1.00 84.24 71 PHE F N 1
ATOM 11306 C CA . PHE D 2 71 ? 34.484 37.100 -82.803 1.00 83.67 71 PHE F CA 1
ATOM 11307 C C . PHE D 2 71 ? 33.042 37.580 -82.930 1.00 85.37 71 PHE F C 1
ATOM 11308 O O . PHE D 2 71 ? 32.610 37.894 -84.053 1.00 87.07 71 PHE F O 1
ATOM 11316 N N . PRO D 2 72 ? 32.243 37.657 -81.855 1.00 90.15 72 PRO F N 1
ATOM 11317 C CA . PRO D 2 72 ? 30.896 38.234 -82.012 1.00 87.93 72 PRO F CA 1
ATOM 11318 C C . PRO D 2 72 ? 30.926 39.677 -82.476 1.00 85.63 72 PRO F C 1
ATOM 11319 O O . PRO D 2 72 ? 30.037 40.104 -83.222 1.00 80.81 72 PRO F O 1
ATOM 11323 N N . TRP D 2 73 ? 31.945 40.429 -82.061 1.00 87.19 73 TRP F N 1
ATOM 11324 C CA . TRP D 2 73 ? 32.054 41.838 -82.420 1.00 90.39 73 TRP F CA 1
ATOM 11325 C C . TRP D 2 73 ? 32.180 42.020 -83.924 1.00 96.24 73 TRP F C 1
ATOM 11326 O O . TRP D 2 73 ? 31.588 42.942 -84.498 1.00 102.63 73 TRP F O 1
ATOM 11337 N N . LEU D 2 74 ? 32.942 41.153 -84.581 1.00 91.14 74 LEU F N 1
ATOM 11338 C CA . LEU D 2 74 ? 33.169 41.260 -86.011 1.00 85.45 74 LEU F CA 1
ATOM 11339 C C . LEU D 2 74 ? 32.096 40.560 -86.829 1.00 83.56 74 LEU F C 1
ATOM 11340 O O . LEU D 2 74 ? 32.192 40.526 -88.058 1.00 88.49 74 LEU F O 1
ATOM 11345 N N . ASP D 2 75 ? 31.083 39.993 -86.183 1.00 78.30 75 ASP F N 1
ATOM 11346 C CA . ASP D 2 75 ? 29.880 39.644 -86.923 1.00 84.39 75 ASP F CA 1
ATOM 11347 C C . ASP D 2 75 ? 28.985 40.861 -87.092 1.00 89.69 75 ASP F C 1
ATOM 11348 O O . ASP D 2 75 ? 28.298 40.991 -88.111 1.00 86.94 75 ASP F O 1
ATOM 11353 N N . ASP D 2 76 ? 29.002 41.764 -86.110 1.00 98.73 76 ASP F N 1
ATOM 11354 C CA . ASP D 2 76 ? 28.341 43.053 -86.257 1.00 109.18 76 ASP F CA 1
ATOM 11355 C C . ASP D 2 76 ? 29.150 43.993 -87.144 1.00 108.57 76 ASP F C 1
ATOM 11356 O O . ASP D 2 76 ? 28.585 44.905 -87.760 1.00 113.75 76 ASP F O 1
ATOM 11361 N N . HIS D 2 77 ? 30.465 43.789 -87.224 1.00 103.28 77 HIS F N 1
ATOM 11362 C CA . HIS D 2 77 ? 31.314 44.637 -88.051 1.00 108.63 77 HIS F CA 1
ATOM 11363 C C . HIS D 2 77 ? 32.096 43.803 -89.055 1.00 105.82 77 HIS F C 1
ATOM 11364 O O . HIS D 2 77 ? 33.324 43.910 -89.152 1.00 105.90 77 HIS F O 1
ATOM 11371 N N . PHE D 2 78 ? 31.379 42.990 -89.829 1.00 96.24 78 PHE F N 1
ATOM 11372 C CA . PHE D 2 78 ? 32.031 42.040 -90.720 1.00 96.51 78 PHE F CA 1
ATOM 11373 C C . PHE D 2 78 ? 32.864 42.682 -91.830 1.00 94.56 78 PHE F C 1
ATOM 11374 O O . PHE D 2 78 ? 33.873 42.087 -92.230 1.00 93.10 78 PHE F O 1
ATOM 11382 N N . PRO D 2 79 ? 32.525 43.867 -92.358 1.00 96.02 79 PRO F N 1
ATOM 11383 C CA . PRO D 2 79 ? 33.377 44.434 -93.416 1.00 102.33 79 PRO F CA 1
ATOM 11384 C C . PRO D 2 79 ? 34.781 44.810 -92.965 1.00 103.17 79 PRO F C 1
ATOM 11385 O O . PRO D 2 79 ? 35.667 44.888 -93.822 1.00 114.11 79 PRO F O 1
ATOM 11389 N N . VAL D 2 80 ? 35.026 45.051 -91.673 1.00 90.68 80 VAL F N 1
ATOM 11390 C CA . VAL D 2 80 ? 36.401 45.302 -91.242 1.00 99.03 80 VAL F CA 1
ATOM 11391 C C . VAL D 2 80 ? 37.230 44.024 -91.237 1.00 103.00 80 VAL F C 1
ATOM 11392 O O . VAL D 2 80 ? 38.466 44.092 -91.279 1.00 101.86 80 VAL F O 1
ATOM 11396 N N . ALA D 2 81 ? 36.585 42.863 -91.198 1.00 102.04 81 ALA F N 1
ATOM 11397 C CA . ALA D 2 81 ? 37.272 41.587 -91.313 1.00 96.12 81 ALA F CA 1
ATOM 11398 C C . ALA D 2 81 ? 37.391 41.113 -92.755 1.00 94.40 81 ALA F C 1
ATOM 11399 O O . ALA D 2 81 ? 37.960 40.044 -92.995 1.00 96.64 81 ALA F O 1
ATOM 11401 N N . GLY D 2 82 ? 36.855 41.869 -93.712 1.00 97.86 82 GLY F N 1
ATOM 11402 C CA . GLY D 2 82 ? 37.077 41.611 -95.118 1.00 101.21 82 GLY F CA 1
ATOM 11403 C C . GLY D 2 82 ? 38.359 42.264 -95.599 1.00 103.84 82 GLY F C 1
ATOM 11404 O O . GLY D 2 82 ? 39.166 42.771 -94.819 1.00 101.02 82 GLY F O 1
ATOM 11405 N N . ARG D 2 83 ? 38.552 42.235 -96.917 1.00 103.55 83 ARG F N 1
ATOM 11406 C CA . ARG D 2 83 ? 39.694 42.887 -97.547 1.00 115.11 83 ARG F CA 1
ATOM 11407 C C . ARG D 2 83 ? 39.235 43.517 -98.853 1.00 116.56 83 ARG F C 1
ATOM 11408 O O . ARG D 2 83 ? 38.084 43.365 -99.271 1.00 112.58 83 ARG F O 1
ATOM 11416 N N . VAL D 2 84 ? 40.139 44.228 -99.505 1.00 114.00 84 VAL F N 1
ATOM 11417 C CA . VAL D 2 84 ? 39.765 45.121 -100.594 1.00 117.84 84 VAL F CA 1
ATOM 11418 C C . VAL D 2 84 ? 39.942 44.418 -101.932 1.00 120.01 84 VAL F C 1
ATOM 11419 O O . VAL D 2 84 ? 40.866 43.619 -102.121 1.00 120.02 84 VAL F O 1
ATOM 11423 N N . ARG D 2 85 ? 39.019 44.693 -102.846 1.00 125.46 85 ARG F N 1
ATOM 11424 C CA . ARG D 2 85 ? 39.075 44.251 -104.228 1.00 128.03 85 ARG F CA 1
ATOM 11425 C C . ARG D 2 85 ? 38.657 45.438 -105.074 1.00 129.47 85 ARG F C 1
ATOM 11426 O O . ARG D 2 85 ? 38.200 46.458 -104.555 1.00 132.79 85 ARG F O 1
ATOM 11434 N N . ARG D 2 86 ? 38.815 45.303 -106.383 1.00 128.67 86 ARG F N 1
ATOM 11435 C CA . ARG D 2 86 ? 38.366 46.320 -107.317 1.00 131.99 86 ARG F CA 1
ATOM 11436 C C . ARG D 2 86 ? 37.450 45.670 -108.344 1.00 134.13 86 ARG F C 1
ATOM 11437 O O . ARG D 2 86 ? 37.808 44.649 -108.941 1.00 130.25 86 ARG F O 1
ATOM 11445 N N . ALA D 2 87 ? 36.259 46.242 -108.518 1.00 138.78 87 ALA F N 1
ATOM 11446 C CA . ALA D 2 87 ? 35.366 45.858 -109.600 1.00 141.44 87 ALA F CA 1
ATOM 11447 C C . ALA D 2 87 ? 35.897 46.387 -110.927 1.00 149.14 87 ALA F C 1
ATOM 11448 O O . ALA D 2 87 ? 36.785 47.241 -110.972 1.00 148.56 87 ALA F O 1
ATOM 11450 N N . GLU D 2 88 ? 35.362 45.885 -112.033 1.00 149.25 88 GLU F N 1
ATOM 11451 C CA . GLU D 2 88 ? 35.828 46.479 -113.308 1.00 150.05 88 GLU F CA 1
ATOM 11452 C C . GLU D 2 88 ? 34.855 47.588 -113.715 1.00 155.02 88 GLU F C 1
ATOM 11453 O O . GLU D 2 88 ? 33.720 47.581 -113.204 1.00 157.32 88 GLU F O 1
ATOM 11459 N N . ALA D 2 89 ? 35.292 48.499 -114.595 1.00 152.29 89 ALA F N 1
ATOM 11460 C CA . ALA D 2 89 ? 34.442 49.603 -115.106 1.00 144.19 89 ALA F CA 1
ATOM 11461 C C . ALA D 2 89 ? 33.716 49.140 -116.377 1.00 140.87 89 ALA F C 1
ATOM 11462 O O . ALA D 2 89 ? 33.839 47.950 -116.728 1.00 136.98 89 ALA F O 1
ATOM 11464 N N . GLU D 2 90 ? 32.983 50.035 -117.055 1.00 140.28 90 GLU F N 1
ATOM 11465 C CA . GLU D 2 90 ? 32.237 49.573 -118.264 1.00 140.18 90 GLU F CA 1
ATOM 11466 C C . GLU D 2 90 ? 32.937 49.982 -119.569 1.00 128.76 90 GLU F C 1
ATOM 11467 O O . GLU D 2 90 ? 32.992 49.135 -120.495 1.00 103.16 90 GLU F O 1
ATOM 11473 N N . ARG D 2 96 ? 37.528 51.885 -112.187 1.00 145.26 96 ARG F N 1
ATOM 11474 C CA . ARG D 2 96 ? 37.679 50.651 -111.425 1.00 146.77 96 ARG F CA 1
ATOM 11475 C C . ARG D 2 96 ? 37.345 50.941 -109.969 1.00 153.18 96 ARG F C 1
ATOM 11476 O O . ARG D 2 96 ? 38.223 51.291 -109.171 1.00 153.91 96 ARG F O 1
ATOM 11484 N N . ARG D 2 97 ? 36.081 50.799 -109.591 1.00 152.08 97 ARG F N 1
ATOM 11485 C CA . ARG D 2 97 ? 35.961 51.314 -108.227 1.00 151.42 97 ARG F CA 1
ATOM 11486 C C . ARG D 2 97 ? 36.066 50.188 -107.198 1.00 146.97 97 ARG F C 1
ATOM 11487 O O . ARG D 2 97 ? 35.548 49.092 -107.413 1.00 142.42 97 ARG F O 1
ATOM 11495 N N . PRO D 2 98 ? 36.791 50.426 -106.108 1.00 146.02 98 PRO F N 1
ATOM 11496 C CA . PRO D 2 98 ? 37.084 49.366 -105.140 1.00 146.57 98 PRO F CA 1
ATOM 11497 C C . PRO D 2 98 ? 35.926 49.108 -104.194 1.00 144.56 98 PRO F C 1
ATOM 11498 O O . PRO D 2 98 ? 35.086 49.973 -103.933 1.00 141.45 98 PRO F O 1
ATOM 11502 N N . TYR D 2 99 ? 35.898 47.883 -103.677 1.00 138.83 99 TYR F N 1
ATOM 11503 C CA . TYR D 2 99 ? 34.891 47.461 -102.719 1.00 133.84 99 TYR F CA 1
ATOM 11504 C C . TYR D 2 99 ? 35.535 46.526 -101.705 1.00 125.95 99 TYR F C 1
ATOM 11505 O O . TYR D 2 99 ? 36.700 46.139 -101.832 1.00 127.60 99 TYR F O 1
ATOM 11514 N N . ILE D 2 100 ? 34.761 46.164 -100.688 1.00 118.41 100 ILE F N 1
ATOM 11515 C CA . ILE D 2 100 ? 35.227 45.288 -99.621 1.00 108.80 100 ILE F CA 1
ATOM 11516 C C . ILE D 2 100 ? 34.658 43.896 -99.872 1.00 110.72 100 ILE F C 1
ATOM 11517 O O . ILE D 2 100 ? 33.444 43.687 -99.794 1.00 103.16 100 ILE F O 1
ATOM 11522 N N . LYS D 2 101 ? 35.568 42.975 -100.195 1.00 109.74 101 LYS F N 1
ATOM 11523 C CA . LYS D 2 101 ? 35.221 41.552 -100.390 1.00 102.21 101 LYS F CA 1
ATOM 11524 C C . LYS D 2 101 ? 34.747 41.019 -99.040 1.00 105.05 101 LYS F C 1
ATOM 11525 O O . LYS D 2 101 ? 35.481 41.145 -98.030 1.00 97.82 101 LYS F O 1
ATOM 11531 N N . CYS D 2 102 ? 33.545 40.460 -99.019 1.00 105.81 102 CYS F N 1
ATOM 11532 C CA . CYS D 2 102 ? 33.030 39.945 -97.734 1.00 102.90 102 CYS F CA 1
ATOM 11533 C C . CYS D 2 102 ? 33.449 38.484 -97.534 1.00 101.10 102 CYS F C 1
ATOM 11534 O O . CYS D 2 102 ? 32.585 37.593 -97.575 1.00 92.21 102 CYS F O 1
ATOM 11537 N N . ASN D 2 103 ? 34.767 38.303 -97.421 1.00 100.79 103 ASN F N 1
ATOM 11538 C CA . ASN D 2 103 ? 35.522 37.064 -97.098 1.00 94.92 103 ASN F CA 1
ATOM 11539 C C . ASN D 2 103 ? 36.058 37.338 -95.692 1.00 95.05 103 ASN F C 1
ATOM 11540 O O . ASN D 2 103 ? 36.397 38.487 -95.394 1.00 104.14 103 ASN F O 1
ATOM 11545 N N . ASP D 2 104 ? 36.053 36.361 -94.803 1.00 81.89 104 ASP F N 1
ATOM 11546 C CA . ASP D 2 104 ? 36.367 36.758 -93.412 1.00 82.43 104 ASP F CA 1
ATOM 11547 C C . ASP D 2 104 ? 37.863 36.686 -93.113 1.00 77.76 104 ASP F C 1
ATOM 11548 O O . ASP D 2 104 ? 38.226 35.975 -92.217 1.00 78.04 104 ASP F O 1
ATOM 11553 N N . CYS D 2 105 ? 38.688 37.457 -93.794 1.00 79.37 105 CYS F N 1
ATOM 11554 C CA . CYS D 2 105 ? 40.144 37.379 -93.534 1.00 83.48 105 CYS F CA 1
ATOM 11555 C C . CYS D 2 105 ? 40.475 37.663 -92.074 1.00 80.67 105 CYS F C 1
ATOM 11556 O O . CYS D 2 105 ? 41.518 37.220 -91.612 1.00 76.67 105 CYS F O 1
ATOM 11559 N N . GLY D 2 106 ? 39.643 38.447 -91.409 1.00 84.04 106 GLY F N 1
ATOM 11560 C CA . GLY D 2 106 ? 39.813 38.745 -89.973 1.00 82.93 106 GLY F CA 1
ATOM 11561 C C . GLY D 2 106 ? 40.820 39.831 -89.661 1.00 82.79 106 GLY F C 1
ATOM 11562 O O . GLY D 2 106 ? 41.519 40.284 -90.542 1.00 90.99 106 GLY F O 1
ATOM 11563 N N . VAL D 2 107 ? 40.895 40.244 -88.407 1.00 77.29 107 VAL F N 1
ATOM 11564 C CA . VAL D 2 107 ? 41.874 41.303 -88.058 1.00 78.53 107 VAL F CA 1
ATOM 11565 C C . VAL D 2 107 ? 43.018 40.638 -87.314 1.00 71.85 107 VAL F C 1
ATOM 11566 O O . VAL D 2 107 ? 42.765 39.768 -86.533 1.00 71.86 107 VAL F O 1
ATOM 11570 N N . ARG D 2 108 ? 44.226 41.099 -87.546 1.00 71.89 108 ARG F N 1
ATOM 11571 C CA . ARG D 2 108 ? 45.414 40.503 -86.960 1.00 75.92 108 ARG F CA 1
ATOM 11572 C C . ARG D 2 108 ? 45.667 41.116 -85.591 1.00 77.54 108 ARG F C 1
ATOM 11573 O O . ARG D 2 108 ? 45.521 42.326 -85.402 1.00 83.50 108 ARG F O 1
ATOM 11581 N N . ILE D 2 109 ? 46.019 40.271 -84.627 1.00 70.83 109 ILE F N 1
ATOM 11582 C CA . ILE D 2 109 ? 46.304 40.703 -83.265 1.00 74.06 109 ILE F CA 1
ATOM 11583 C C . ILE D 2 109 ? 47.767 40.428 -82.991 1.00 79.69 109 ILE F C 1
ATOM 11584 O O . ILE D 2 109 ? 48.255 39.317 -83.225 1.00 82.51 109 ILE F O 1
ATOM 11589 N N . VAL D 2 110 ? 48.453 41.430 -82.468 1.00 84.69 110 VAL F N 1
ATOM 11590 C CA . VAL D 2 110 ? 49.882 41.373 -82.240 1.00 90.78 110 VAL F CA 1
ATOM 11591 C C . VAL D 2 110 ? 50.098 41.401 -80.736 1.00 96.84 110 VAL F C 1
ATOM 11592 O O . VAL D 2 110 ? 49.666 42.342 -80.061 1.00 101.54 110 VAL F O 1
ATOM 11596 N N . GLU D 2 111 ? 50.722 40.359 -80.206 1.00 95.25 111 GLU F N 1
ATOM 11597 C CA . GLU D 2 111 ? 51.054 40.300 -78.792 1.00 95.88 111 GLU F CA 1
ATOM 11598 C C . GLU D 2 111 ? 52.502 40.717 -78.606 1.00 101.18 111 GLU F C 1
ATOM 11599 O O . GLU D 2 111 ? 53.388 40.223 -79.306 1.00 101.28 111 GLU F O 1
ATOM 11605 N N . ALA D 2 112 ? 52.737 41.614 -77.659 1.00 108.03 112 ALA F N 1
ATOM 11606 C CA . ALA D 2 112 ? 54.078 42.101 -77.385 1.00 120.19 112 ALA F CA 1
ATOM 11607 C C . ALA D 2 112 ? 54.102 42.581 -75.943 1.00 125.00 112 ALA F C 1
ATOM 11608 O O . ALA D 2 112 ? 53.062 42.711 -75.304 1.00 120.94 112 ALA F O 1
ATOM 11610 N N . ARG D 2 113 ? 55.309 42.747 -75.412 1.00 129.20 113 ARG F N 1
ATOM 11611 C CA . ARG D 2 113 ? 55.546 43.104 -74.020 1.00 132.20 113 ARG F CA 1
ATOM 11612 C C . ARG D 2 113 ? 56.538 44.277 -74.045 1.00 137.53 113 ARG F C 1
ATOM 11613 O O . ARG D 2 113 ? 57.217 44.528 -75.047 1.00 139.68 113 ARG F O 1
ATOM 11621 N N . CYS D 2 114 ? 56.742 44.909 -72.894 1.00 137.93 114 CYS F N 1
ATOM 11622 C CA . CYS D 2 114 ? 57.857 45.854 -72.791 1.00 137.39 114 CYS F CA 1
ATOM 11623 C C . CYS D 2 114 ? 58.307 45.980 -71.340 1.00 132.93 114 CYS F C 1
ATOM 11624 O O . CYS D 2 114 ? 57.512 46.377 -70.479 1.00 131.26 114 CYS F O 1
ATOM 11627 N N . ASP D 2 115 ? 59.583 45.681 -71.058 1.00 135.15 115 ASP F N 1
ATOM 11628 C CA . ASP D 2 115 ? 60.062 45.854 -69.682 1.00 138.68 115 ASP F CA 1
ATOM 11629 C C . ASP D 2 115 ? 60.456 47.313 -69.484 1.00 135.30 115 ASP F C 1
ATOM 11630 O O . ASP D 2 115 ? 61.619 47.707 -69.385 1.00 130.85 115 ASP F O 1
ATOM 11635 N N . ARG D 2 116 ? 59.402 48.083 -69.318 1.00 136.22 116 ARG F N 1
ATOM 11636 C CA . ARG D 2 116 ? 59.286 49.515 -69.286 1.00 141.19 116 ARG F CA 1
ATOM 11637 C C . ARG D 2 116 ? 58.237 49.676 -68.210 1.00 142.52 116 ARG F C 1
ATOM 11638 O O . ARG D 2 116 ? 57.390 48.789 -68.072 1.00 143.71 116 ARG F O 1
ATOM 11646 N N . ASP D 2 117 ? 58.259 50.745 -67.433 1.00 137.14 117 ASP F N 1
ATOM 11647 C CA . ASP D 2 117 ? 57.018 50.975 -66.714 1.00 138.39 117 ASP F CA 1
ATOM 11648 C C . ASP D 2 117 ? 56.197 52.001 -67.463 1.00 144.39 117 ASP F C 1
ATOM 11649 O O . ASP D 2 117 ? 56.695 53.063 -67.836 1.00 147.68 117 ASP F O 1
ATOM 11654 N N . MET D 2 118 ? 54.932 51.672 -67.672 1.00 141.79 118 MET F N 1
ATOM 11655 C CA . MET D 2 118 ? 54.125 52.443 -68.597 1.00 137.21 118 MET F CA 1
ATOM 11656 C C . MET D 2 118 ? 53.997 53.901 -68.166 1.00 146.57 118 MET F C 1
ATOM 11657 O O . MET D 2 118 ? 54.082 54.804 -69.007 1.00 147.92 118 MET F O 1
ATOM 11662 N N . ALA D 2 119 ? 53.862 54.089 -66.856 1.00 143.96 119 ALA F N 1
ATOM 11663 C CA . ALA D 2 119 ? 53.796 55.451 -66.305 1.00 137.27 119 ALA F CA 1
ATOM 11664 C C . ALA D 2 119 ? 55.049 56.206 -66.758 1.00 140.99 119 ALA F C 1
ATOM 11665 O O . ALA D 2 119 ? 54.887 57.310 -67.274 1.00 142.97 119 ALA F O 1
ATOM 11667 N N . GLU D 2 120 ? 56.211 55.550 -66.702 1.00 139.52 120 GLU F N 1
ATOM 11668 C CA . GLU D 2 120 ? 57.504 56.158 -67.033 1.00 139.44 120 GLU F CA 1
ATOM 11669 C C . GLU D 2 120 ? 57.371 56.669 -68.462 1.00 138.34 120 GLU F C 1
ATOM 11670 O O . GLU D 2 120 ? 57.768 57.798 -68.771 1.00 138.41 120 GLU F O 1
ATOM 11676 N N . TRP D 2 121 ? 56.795 55.853 -69.343 1.00 139.79 121 TRP F N 1
ATOM 11677 C CA . TRP D 2 121 ? 56.884 56.117 -70.771 1.00 144.79 121 TRP F CA 1
ATOM 11678 C C . TRP D 2 121 ? 55.861 57.124 -71.259 1.00 149.28 121 TRP F C 1
ATOM 11679 O O . TRP D 2 121 ? 56.075 57.740 -72.306 1.00 152.08 121 TRP F O 1
ATOM 11690 N N . ILE D 2 122 ? 54.760 57.306 -70.536 1.00 146.43 122 ILE F N 1
ATOM 11691 C CA . ILE D 2 122 ? 53.775 58.278 -70.990 1.00 146.26 122 ILE F CA 1
ATOM 11692 C C . ILE D 2 122 ? 54.196 59.678 -70.602 1.00 147.28 122 ILE F C 1
ATOM 11693 O O . ILE D 2 122 ? 53.881 60.650 -71.299 1.00 146.75 122 ILE F O 1
ATOM 11698 N N . ARG D 2 123 ? 54.916 59.809 -69.500 1.00 144.06 123 ARG F N 1
ATOM 11699 C CA . ARG D 2 123 ? 55.452 61.098 -69.092 1.00 139.79 123 ARG F CA 1
ATOM 11700 C C . ARG D 2 123 ? 56.886 61.272 -69.572 1.00 141.86 123 ARG F C 1
ATOM 11701 O O . ARG D 2 123 ? 57.747 61.750 -68.826 1.00 140.05 123 ARG F O 1
ATOM 11709 N N . ASP D 2 124 ? 57.175 60.850 -70.809 1.00 146.05 124 ASP F N 1
ATOM 11710 C CA . ASP D 2 124 ? 58.515 60.898 -71.384 1.00 147.32 124 ASP F CA 1
ATOM 11711 C C . ASP D 2 124 ? 58.621 61.865 -72.554 1.00 147.43 124 ASP F C 1
ATOM 11712 O O . ASP D 2 124 ? 59.735 62.301 -72.873 1.00 150.45 124 ASP F O 1
ATOM 11717 N N . ALA D 2 125 ? 57.503 62.245 -73.172 1.00 147.17 125 ALA F N 1
ATOM 11718 C CA . ALA D 2 125 ? 57.527 63.039 -74.396 1.00 155.07 125 ALA F CA 1
ATOM 11719 C C . ALA D 2 125 ? 58.351 62.315 -75.454 1.00 160.86 125 ALA F C 1
ATOM 11720 O O . ALA D 2 125 ? 59.242 62.884 -76.089 1.00 162.03 125 ALA F O 1
ATOM 11722 N N . ALA D 2 126 ? 58.078 61.029 -75.609 1.00 162.13 126 ALA F N 1
ATOM 11723 C CA . ALA D 2 126 ? 58.993 60.217 -76.395 1.00 160.24 126 ALA F CA 1
ATOM 11724 C C . ALA D 2 126 ? 58.687 60.366 -77.879 1.00 161.99 126 ALA F C 1
ATOM 11725 O O . ALA D 2 126 ? 57.518 60.314 -78.278 1.00 159.41 126 ALA F O 1
ATOM 11727 N N . PRO D 2 127 ? 59.703 60.587 -78.712 1.00 158.57 127 PRO F N 1
ATOM 11728 C CA . PRO D 2 127 ? 59.510 60.549 -80.167 1.00 155.15 127 PRO F CA 1
ATOM 11729 C C . PRO D 2 127 ? 59.267 59.119 -80.621 1.00 155.11 127 PRO F C 1
ATOM 11730 O O . PRO D 2 127 ? 60.115 58.240 -80.445 1.00 153.19 127 PRO F O 1
ATOM 11734 N N . GLY D 2 128 ? 58.083 58.889 -81.171 1.00 151.77 128 GLY F N 1
ATOM 11735 C CA . GLY D 2 128 ? 57.776 57.615 -81.775 1.00 147.44 128 GLY F CA 1
ATOM 11736 C C . GLY D 2 128 ? 57.388 56.488 -80.847 1.00 144.64 128 GLY F C 1
ATOM 11737 O O . GLY D 2 128 ? 57.713 55.343 -81.147 1.00 143.40 128 GLY F O 1
ATOM 11738 N N . ARG D 2 129 ? 56.689 56.757 -79.735 1.00 146.90 129 ARG F N 1
ATOM 11739 C CA . ARG D 2 129 ? 56.112 55.614 -79.035 1.00 145.82 129 ARG F CA 1
ATOM 11740 C C . ARG D 2 129 ? 54.770 55.220 -79.631 1.00 140.28 129 ARG F C 1
ATOM 11741 O O . ARG D 2 129 ? 54.395 54.044 -79.577 1.00 140.62 129 ARG F O 1
ATOM 11749 N N . ILE D 2 130 ? 54.022 56.189 -80.169 1.00 137.59 130 ILE F N 1
ATOM 11750 C CA . ILE D 2 130 ? 52.798 55.857 -80.898 1.00 136.69 130 ILE F CA 1
ATOM 11751 C C . ILE D 2 130 ? 53.097 54.778 -81.924 1.00 138.04 130 ILE F C 1
ATOM 11752 O O . ILE D 2 130 ? 52.320 53.835 -82.109 1.00 136.68 130 ILE F O 1
ATOM 11757 N N . ARG D 2 131 ? 54.238 54.898 -82.604 1.00 135.43 131 ARG F N 1
ATOM 11758 C CA . ARG D 2 131 ? 54.604 53.922 -83.620 1.00 131.05 131 ARG F CA 1
ATOM 11759 C C . ARG D 2 131 ? 55.198 52.641 -83.037 1.00 129.38 131 ARG F C 1
ATOM 11760 O O . ARG D 2 131 ? 55.318 51.651 -83.765 1.00 130.39 131 ARG F O 1
ATOM 11768 N N . GLN D 2 132 ? 55.544 52.602 -81.749 1.00 123.87 132 GLN F N 1
ATOM 11769 C CA . GLN D 2 132 ? 56.047 51.353 -81.182 1.00 126.81 132 GLN F CA 1
ATOM 11770 C C . GLN D 2 132 ? 54.955 50.452 -80.627 1.00 132.69 132 GLN F C 1
ATOM 11771 O O . GLN D 2 132 ? 55.168 49.239 -80.527 1.00 139.05 132 GLN F O 1
ATOM 11777 N N . LEU D 2 133 ? 53.802 51.002 -80.262 1.00 130.05 133 LEU F N 1
ATOM 11778 C CA . LEU D 2 133 ? 52.757 50.217 -79.622 1.00 122.75 133 LEU F CA 1
ATOM 11779 C C . LEU D 2 133 ? 51.584 49.924 -80.547 1.00 122.83 133 LEU F C 1
ATOM 11780 O O . LEU D 2 133 ? 50.650 49.227 -80.137 1.00 124.21 133 LEU F O 1
ATOM 11785 N N . CYS D 2 134 ? 51.613 50.423 -81.780 1.00 123.20 134 CYS F N 1
ATOM 11786 C CA . CYS D 2 134 ? 50.684 50.008 -82.820 1.00 123.12 134 CYS F CA 1
ATOM 11787 C C . CYS D 2 134 ? 51.464 49.409 -83.979 1.00 119.65 134 CYS F C 1
ATOM 11788 O O . CYS D 2 134 ? 52.563 49.869 -84.308 1.00 117.01 134 CYS F O 1
ATOM 11791 N N . TYR D 2 135 ? 50.876 48.392 -84.604 1.00 122.05 135 TYR F N 1
ATOM 11792 C CA . TYR D 2 135 ? 51.555 47.684 -85.679 1.00 129.24 135 TYR F CA 1
ATOM 11793 C C . TYR D 2 135 ? 51.749 48.583 -86.895 1.00 128.01 135 TYR F C 1
ATOM 11794 O O . TYR D 2 135 ? 50.889 49.397 -87.239 1.00 122.04 135 TYR F O 1
ATOM 11803 N N . ASP D 2 136 ? 52.883 48.392 -87.559 1.00 125.07 136 ASP F N 1
ATOM 11804 C CA . ASP D 2 136 ? 53.364 49.221 -88.660 1.00 115.70 136 ASP F CA 1
ATOM 11805 C C . ASP D 2 136 ? 52.988 48.545 -89.978 1.00 115.29 136 ASP F C 1
ATOM 11806 O O . ASP D 2 136 ? 53.755 47.755 -90.521 1.00 117.86 136 ASP F O 1
ATOM 11811 N N . LYS D 2 137 ? 51.799 48.861 -90.499 1.00 113.25 137 LYS F N 1
ATOM 11812 C CA . LYS D 2 137 ? 51.417 48.392 -91.832 1.00 117.88 137 LYS F CA 1
ATOM 11813 C C . LYS D 2 137 ? 50.139 49.068 -92.317 1.00 122.03 137 LYS F C 1
ATOM 11814 O O . LYS D 2 137 ? 49.311 49.536 -91.528 1.00 119.62 137 LYS F O 1
ATOM 11820 N N . VAL D 2 138 ? 50.055 49.237 -93.638 1.00 123.46 138 VAL F N 1
ATOM 11821 C CA . VAL D 2 138 ? 48.952 50.001 -94.292 1.00 123.87 138 VAL F CA 1
ATOM 11822 C C . VAL D 2 138 ? 48.442 49.238 -95.510 1.00 117.30 138 VAL F C 1
ATOM 11823 O O . VAL D 2 138 ? 49.040 48.200 -95.825 1.00 117.76 138 VAL F O 1
ATOM 11827 N N . LEU D 2 139 ? 47.374 49.741 -96.145 1.00 113.59 139 LEU F N 1
ATOM 11828 C CA . LEU D 2 139 ? 46.976 49.132 -97.439 1.00 123.09 139 LEU F CA 1
ATOM 11829 C C . LEU D 2 139 ? 48.239 49.314 -98.269 1.00 127.82 139 LEU F C 1
ATOM 11830 O O . LEU D 2 139 ? 48.670 50.450 -98.468 1.00 129.82 139 LEU F O 1
ATOM 11835 N N . GLY D 2 140 ? 48.770 48.192 -98.729 1.00 125.56 140 GLY F N 1
ATOM 11836 C CA . GLY D 2 140 ? 50.176 48.148 -99.049 1.00 123.13 140 GLY F CA 1
ATOM 11837 C C . GLY D 2 140 ? 50.378 47.192 -100.205 1.00 125.16 140 GLY F C 1
ATOM 11838 O O . GLY D 2 140 ? 49.423 46.748 -100.850 1.00 122.16 140 GLY F O 1
ATOM 11839 N N . PRO D 2 141 ? 51.659 46.838 -100.463 1.00 124.70 141 PRO F N 1
ATOM 11840 C CA . PRO D 2 141 ? 52.028 46.100 -101.685 1.00 122.43 141 PRO F CA 1
ATOM 11841 C C . PRO D 2 141 ? 51.087 44.950 -101.995 1.00 126.47 141 PRO F C 1
ATOM 11842 O O . PRO D 2 141 ? 50.609 44.799 -103.124 1.00 126.90 141 PRO F O 1
ATOM 11846 N N . GLU D 2 142 ? 50.814 44.143 -100.973 1.00 130.15 142 GLU F N 1
ATOM 11847 C CA . GLU D 2 142 ? 49.795 43.104 -101.053 1.00 125.37 142 GLU F CA 1
ATOM 11848 C C . GLU D 2 142 ? 48.465 43.745 -100.665 1.00 121.57 142 GLU F C 1
ATOM 11849 O O . GLU D 2 142 ? 47.987 43.665 -99.530 1.00 120.21 142 GLU F O 1
ATOM 11855 N N . LEU D 2 143 ? 47.887 44.439 -101.641 1.00 119.98 143 LEU F N 1
ATOM 11856 C CA . LEU D 2 143 ? 46.622 45.144 -101.463 1.00 121.36 143 LEU F CA 1
ATOM 11857 C C . LEU D 2 143 ? 45.468 44.208 -101.132 1.00 118.07 143 LEU F C 1
ATOM 11858 O O . LEU D 2 143 ? 44.669 44.507 -100.238 1.00 124.44 143 LEU F O 1
ATOM 11863 N N . PHE D 2 144 ? 45.394 43.061 -101.795 1.00 114.28 144 PHE F N 1
ATOM 11864 C CA . PHE D 2 144 ? 44.228 42.189 -101.746 1.00 113.78 144 PHE F CA 1
ATOM 11865 C C . PHE D 2 144 ? 44.244 41.226 -100.564 1.00 110.13 144 PHE F C 1
ATOM 11866 O O . PHE D 2 144 ? 43.278 40.476 -100.381 1.00 101.26 144 PHE F O 1
ATOM 11874 N N . PHE D 2 145 ? 45.305 41.239 -99.756 1.00 109.54 145 PHE F N 1
ATOM 11875 C CA . PHE D 2 145 ? 45.386 40.404 -98.566 1.00 113.25 145 PHE F CA 1
ATOM 11876 C C . PHE D 2 145 ? 45.822 41.220 -97.353 1.00 113.76 145 PHE F C 1
ATOM 11877 O O . PHE D 2 145 ? 46.274 40.650 -96.354 1.00 114.63 145 PHE F O 1
ATOM 11885 N N . SER D 2 146 ? 45.689 42.542 -97.421 1.00 112.43 146 SER F N 1
ATOM 11886 C CA . SER D 2 146 ? 46.107 43.413 -96.333 1.00 113.23 146 SER F CA 1
ATOM 11887 C C . SER D 2 146 ? 44.944 43.657 -95.381 1.00 106.54 146 SER F C 1
ATOM 11888 O O . SER D 2 146 ? 43.878 44.103 -95.826 1.00 104.13 146 SER F O 1
ATOM 11891 N N . PRO D 2 147 ? 45.094 43.374 -94.089 1.00 102.25 147 PRO F N 1
ATOM 11892 C CA . PRO D 2 147 ? 44.010 43.647 -93.137 1.00 104.84 147 PRO F CA 1
ATOM 11893 C C . PRO D 2 147 ? 43.655 45.124 -93.054 1.00 106.16 147 PRO F C 1
ATOM 11894 O O . PRO D 2 147 ? 44.502 46.005 -93.217 1.00 107.89 147 PRO F O 1
ATOM 11898 N N . LEU D 2 148 ? 42.376 45.382 -92.772 1.00 103.98 148 LEU F N 1
ATOM 11899 C CA . LEU D 2 148 ? 41.906 46.737 -92.511 1.00 97.02 148 LEU F CA 1
ATOM 11900 C C . LEU D 2 148 ? 42.160 47.175 -91.078 1.00 101.02 148 LEU F C 1
ATOM 11901 O O . LEU D 2 148 ? 42.171 48.380 -90.807 1.00 109.05 148 LEU F O 1
ATOM 11906 N N . LEU D 2 149 ? 42.367 46.232 -90.161 1.00 98.53 149 LEU F N 1
ATOM 11907 C CA . LEU D 2 149 ? 42.530 46.543 -88.749 1.00 100.63 149 LEU F CA 1
ATOM 11908 C C . LEU D 2 149 ? 43.552 45.609 -88.120 1.00 97.94 149 LEU F C 1
ATOM 11909 O O . LEU D 2 149 ? 43.556 44.405 -88.391 1.00 99.49 149 LEU F O 1
ATOM 11914 N N . TYR D 2 150 ? 44.422 46.177 -87.285 1.00 98.56 150 TYR F N 1
ATOM 11915 C CA . TYR D 2 150 ? 45.326 45.416 -86.434 1.00 98.32 150 TYR F CA 1
ATOM 11916 C C . TYR D 2 150 ? 45.187 45.924 -85.006 1.00 99.31 150 TYR F C 1
ATOM 11917 O O . TYR D 2 150 ? 45.007 47.124 -84.783 1.00 105.69 150 TYR F O 1
ATOM 11926 N N . VAL D 2 151 ? 45.279 45.010 -84.044 1.00 98.96 151 VAL F N 1
ATOM 11927 C CA . VAL D 2 151 ? 45.250 45.332 -82.621 1.00 89.01 151 VAL F CA 1
ATOM 11928 C C . VAL D 2 151 ? 46.506 44.751 -81.996 1.00 87.64 151 VAL F C 1
ATOM 11929 O O . VAL D 2 151 ? 46.741 43.542 -82.092 1.00 95.67 151 VAL F O 1
ATOM 11933 N N . GLN D 2 152 ? 47.314 45.590 -81.357 1.00 89.57 152 GLN F N 1
ATOM 11934 C CA . GLN D 2 152 ? 48.504 45.098 -80.676 1.00 99.98 152 GLN F CA 1
ATOM 11935 C C . GLN D 2 152 ? 48.354 45.238 -79.169 1.00 108.01 152 GLN F C 1
ATOM 11936 O O . GLN D 2 152 ? 48.110 46.336 -78.657 1.00 114.20 152 GLN F O 1
ATOM 11942 N N . ILE D 2 153 ? 48.544 44.125 -78.474 1.00 104.59 153 ILE F N 1
ATOM 11943 C CA . ILE D 2 153 ? 48.415 44.030 -77.027 1.00 105.26 153 ILE F CA 1
ATOM 11944 C C . ILE D 2 153 ? 49.819 44.054 -76.440 1.00 110.48 153 ILE F C 1
ATOM 11945 O O . ILE D 2 153 ? 50.579 43.092 -76.592 1.00 105.97 153 ILE F O 1
ATOM 11950 N N . THR D 2 154 ? 50.176 45.145 -75.766 1.00 117.72 154 THR F N 1
ATOM 11951 C CA . THR D 2 154 ? 51.514 45.306 -75.207 1.00 119.04 154 THR F CA 1
ATOM 11952 C C . THR D 2 154 ? 51.439 45.273 -73.687 1.00 123.92 154 THR F C 1
ATOM 11953 O O . THR D 2 154 ? 50.904 46.196 -73.063 1.00 126.66 154 THR F O 1
ATOM 11957 N N . ASN D 2 155 ? 51.982 44.213 -73.100 1.00 121.31 155 ASN F N 1
ATOM 11958 C CA . ASN D 2 155 ? 52.139 44.122 -71.661 1.00 123.56 155 ASN F CA 1
ATOM 11959 C C . ASN D 2 155 ? 53.423 44.826 -71.251 1.00 128.60 155 ASN F C 1
ATOM 11960 O O . ASN D 2 155 ? 54.383 44.912 -72.016 1.00 129.43 155 ASN F O 1
ATOM 11965 N N . PHE D 2 156 ? 53.423 45.360 -70.047 1.00 130.59 156 PHE F N 1
ATOM 11966 C CA . PHE D 2 156 ? 54.605 45.992 -69.502 1.00 129.20 156 PHE F CA 1
ATOM 11967 C C . PHE D 2 156 ? 54.966 45.261 -68.216 1.00 125.58 156 PHE F C 1
ATOM 11968 O O . PHE D 2 156 ? 54.189 44.448 -67.710 1.00 126.25 156 PHE F O 1
ATOM 11976 N N . LYS D 2 157 ? 56.159 45.523 -67.678 1.00 123.45 157 LYS F N 1
ATOM 11977 C CA . LYS D 2 157 ? 56.518 44.830 -66.448 1.00 126.68 157 LYS F CA 1
ATOM 11978 C C . LYS D 2 157 ? 55.869 45.499 -65.246 1.00 128.75 157 LYS F C 1
ATOM 11979 O O . LYS D 2 157 ? 55.812 44.912 -64.162 1.00 132.83 157 LYS F O 1
ATOM 11985 N N . CYS D 2 158 ? 55.347 46.701 -65.432 1.00 126.33 158 CYS F N 1
ATOM 11986 C CA . CYS D 2 158 ? 54.462 47.362 -64.482 1.00 127.92 158 CYS F CA 1
ATOM 11987 C C . CYS D 2 158 ? 53.151 46.654 -64.259 1.00 127.57 158 CYS F C 1
ATOM 11988 O O . CYS D 2 158 ? 52.324 47.157 -63.484 1.00 129.94 158 CYS F O 1
ATOM 11991 N N . GLY D 2 159 ? 52.909 45.543 -64.937 1.00 122.26 159 GLY F N 1
ATOM 11992 C CA . GLY D 2 159 ? 51.545 45.080 -65.031 1.00 119.34 159 GLY F CA 1
ATOM 11993 C C . GLY D 2 159 ? 50.650 45.994 -65.841 1.00 126.95 159 GLY F C 1
ATOM 11994 O O . GLY D 2 159 ? 49.428 46.001 -65.657 1.00 125.58 159 GLY F O 1
ATOM 11995 N N . GLY D 2 160 ? 51.219 46.794 -66.707 1.00 129.99 160 GLY F N 1
ATOM 11996 C CA . GLY D 2 160 ? 50.415 47.620 -67.567 1.00 128.42 160 GLY F CA 1
ATOM 11997 C C . GLY D 2 160 ? 50.202 47.012 -68.909 1.00 127.58 160 GLY F C 1
ATOM 11998 O O . GLY D 2 160 ? 50.886 46.082 -69.322 1.00 126.41 160 GLY F O 1
ATOM 11999 N N . LEU D 2 161 ? 49.218 47.557 -69.602 1.00 128.53 161 LEU F N 1
ATOM 12000 C CA . LEU D 2 161 ? 48.791 46.973 -70.857 1.00 126.57 161 LEU F CA 1
ATOM 12001 C C . LEU D 2 161 ? 48.264 48.093 -71.733 1.00 124.36 161 LEU F C 1
ATOM 12002 O O . LEU D 2 161 ? 47.358 48.828 -71.326 1.00 126.31 161 LEU F O 1
ATOM 12007 N N . ALA D 2 162 ? 48.854 48.232 -72.912 1.00 115.58 162 ALA F N 1
ATOM 12008 C CA . ALA D 2 162 ? 48.455 49.231 -73.886 1.00 116.18 162 ALA F CA 1
ATOM 12009 C C . ALA D 2 162 ? 47.859 48.521 -75.091 1.00 109.61 162 ALA F C 1
ATOM 12010 O O . ALA D 2 162 ? 48.419 47.534 -75.574 1.00 110.50 162 ALA F O 1
ATOM 12012 N N . LEU D 2 163 ? 46.718 49.009 -75.555 1.00 107.97 163 LEU F N 1
ATOM 12013 C CA . LEU D 2 163 ? 46.056 48.486 -76.740 1.00 106.86 163 LEU F CA 1
ATOM 12014 C C . LEU D 2 163 ? 46.237 49.498 -77.868 1.00 113.73 163 LEU F C 1
ATOM 12015 O O . LEU D 2 163 ? 45.613 50.564 -77.855 1.00 125.71 163 LEU F O 1
ATOM 12020 N N . GLY D 2 164 ? 47.101 49.172 -78.824 1.00 109.21 164 GLY F N 1
ATOM 12021 C CA . GLY D 2 164 ? 47.309 50.028 -79.973 1.00 109.52 164 GLY F CA 1
ATOM 12022 C C . GLY D 2 164 ? 46.585 49.510 -81.198 1.00 112.81 164 GLY F C 1
ATOM 12023 O O . GLY D 2 164 ? 46.815 48.375 -81.624 1.00 116.27 164 GLY F O 1
ATOM 12024 N N . PHE D 2 165 ? 45.705 50.322 -81.775 1.00 116.35 165 PHE F N 1
ATOM 12025 C CA . PHE D 2 165 ? 44.858 49.899 -82.881 1.00 113.54 165 PHE F CA 1
ATOM 12026 C C . PHE D 2 165 ? 45.325 50.589 -84.155 1.00 112.34 165 PHE F C 1
ATOM 12027 O O . PHE D 2 165 ? 45.372 51.822 -84.216 1.00 115.56 165 PHE F O 1
ATOM 12035 N N . SER D 2 166 ? 45.665 49.794 -85.164 1.00 110.67 166 SER F N 1
ATOM 12036 C CA . SER D 2 166 ? 46.113 50.288 -86.463 1.00 109.88 166 SER F CA 1
ATOM 12037 C C . SER D 2 166 ? 44.957 50.092 -87.440 1.00 109.63 166 SER F C 1
ATOM 12038 O O . SER D 2 166 ? 44.720 48.980 -87.919 1.00 104.66 166 SER F O 1
ATOM 12041 N N . TRP D 2 167 ? 44.248 51.178 -87.744 1.00 119.56 167 TRP F N 1
ATOM 12042 C CA . TRP D 2 167 ? 42.951 51.123 -88.406 1.00 121.10 167 TRP F CA 1
ATOM 12043 C C . TRP D 2 167 ? 42.972 51.997 -89.653 1.00 130.51 167 TRP F C 1
ATOM 12044 O O . TRP D 2 167 ? 43.346 53.173 -89.590 1.00 130.52 167 TRP F O 1
ATOM 12055 N N . ALA D 2 168 ? 42.587 51.409 -90.786 1.00 136.90 168 ALA F N 1
ATOM 12056 C CA . ALA D 2 168 ? 42.591 52.112 -92.066 1.00 138.75 168 ALA F CA 1
ATOM 12057 C C . ALA D 2 168 ? 41.463 53.135 -92.112 1.00 135.69 168 ALA F C 1
ATOM 12058 O O . ALA D 2 168 ? 40.350 52.850 -91.683 1.00 135.69 168 ALA F O 1
ATOM 12060 N N . HIS D 2 169 ? 41.732 54.336 -92.625 1.00 130.51 169 HIS F N 1
ATOM 12061 C CA . HIS D 2 169 ? 40.654 55.325 -92.641 1.00 133.40 169 HIS F CA 1
ATOM 12062 C C . HIS D 2 169 ? 39.622 55.040 -93.723 1.00 128.42 169 HIS F C 1
ATOM 12063 O O . HIS D 2 169 ? 38.509 55.569 -93.648 1.00 124.74 169 HIS F O 1
ATOM 12070 N N . LEU D 2 170 ? 39.970 54.228 -94.723 1.00 124.10 170 LEU F N 1
ATOM 12071 C CA . LEU D 2 170 ? 39.006 53.838 -95.745 1.00 123.91 170 LEU F CA 1
ATOM 12072 C C . LEU D 2 170 ? 37.794 53.164 -95.109 1.00 122.97 170 LEU F C 1
ATOM 12073 O O . LEU D 2 170 ? 36.648 53.379 -95.518 1.00 118.20 170 LEU F O 1
ATOM 12078 N N . ILE D 2 171 ? 38.038 52.345 -94.097 1.00 126.82 171 ILE F N 1
ATOM 12079 C CA . ILE D 2 171 ? 36.992 51.615 -93.403 1.00 128.58 171 ILE F CA 1
ATOM 12080 C C . ILE D 2 171 ? 35.974 52.500 -92.694 1.00 131.10 171 ILE F C 1
ATOM 12081 O O . ILE D 2 171 ? 34.861 52.043 -92.404 1.00 126.56 171 ILE F O 1
ATOM 12086 N N . GLY D 2 172 ? 36.318 53.742 -92.383 1.00 133.22 172 GLY F N 1
ATOM 12087 C CA . GLY D 2 172 ? 35.566 54.454 -91.376 1.00 133.59 172 GLY F CA 1
ATOM 12088 C C . GLY D 2 172 ? 36.293 55.662 -90.827 1.00 134.77 172 GLY F C 1
ATOM 12089 O O . GLY D 2 172 ? 37.524 55.736 -90.889 1.00 132.74 172 GLY F O 1
ATOM 12090 N N . ASP D 2 173 ? 35.539 56.621 -90.286 1.00 133.09 173 ASP F N 1
ATOM 12091 C CA . ASP D 2 173 ? 36.121 57.855 -89.769 1.00 133.17 173 ASP F CA 1
ATOM 12092 C C . ASP D 2 173 ? 36.603 57.508 -88.379 1.00 131.29 173 ASP F C 1
ATOM 12093 O O . ASP D 2 173 ? 36.454 56.382 -87.898 1.00 135.51 173 ASP F O 1
ATOM 12098 N N . ILE D 2 174 ? 37.147 58.500 -87.703 1.00 128.89 174 ILE F N 1
ATOM 12099 C CA . ILE D 2 174 ? 37.460 58.297 -86.302 1.00 135.51 174 ILE F CA 1
ATOM 12100 C C . ILE D 2 174 ? 36.348 58.193 -85.258 1.00 132.56 174 ILE F C 1
ATOM 12101 O O . ILE D 2 174 ? 36.497 57.404 -84.315 1.00 132.48 174 ILE F O 1
ATOM 12106 N N . PRO D 2 175 ? 35.206 58.897 -85.375 1.00 132.98 175 PRO F N 1
ATOM 12107 C CA . PRO D 2 175 ? 34.060 58.475 -84.550 1.00 135.90 175 PRO F CA 1
ATOM 12108 C C . PRO D 2 175 ? 33.663 57.036 -84.823 1.00 134.08 175 PRO F C 1
ATOM 12109 O O . PRO D 2 175 ? 33.370 56.288 -83.886 1.00 137.83 175 PRO F O 1
ATOM 12113 N N . SER D 2 176 ? 33.695 56.603 -86.081 1.00 133.15 176 SER F N 1
ATOM 12114 C CA . SER D 2 176 ? 33.336 55.221 -86.380 1.00 129.76 176 SER F CA 1
ATOM 12115 C C . SER D 2 176 ? 34.359 54.249 -85.799 1.00 127.14 176 SER F C 1
ATOM 12116 O O . SER D 2 176 ? 33.991 53.248 -85.173 1.00 119.64 176 SER F O 1
ATOM 12119 N N . ALA D 2 177 ? 35.653 54.540 -85.981 1.00 131.93 177 ALA F N 1
ATOM 12120 C CA . ALA D 2 177 ? 36.696 53.692 -85.405 1.00 129.66 177 ALA F CA 1
ATOM 12121 C C . ALA D 2 177 ? 36.569 53.616 -83.893 1.00 127.80 177 ALA F C 1
ATOM 12122 O O . ALA D 2 177 ? 36.609 52.528 -83.305 1.00 128.31 177 ALA F O 1
ATOM 12124 N N . ALA D 2 178 ? 36.418 54.769 -83.244 1.00 131.60 178 ALA F N 1
ATOM 12125 C CA . ALA D 2 178 ? 36.442 54.799 -81.789 1.00 129.55 178 ALA F CA 1
ATOM 12126 C C . ALA D 2 178 ? 35.178 54.209 -81.178 1.00 129.27 178 ALA F C 1
ATOM 12127 O O . ALA D 2 178 ? 35.245 53.605 -80.101 1.00 122.47 178 ALA F O 1
ATOM 12129 N N . THR D 2 179 ? 34.018 54.361 -81.829 1.00 131.17 179 THR F N 1
ATOM 12130 C CA . THR D 2 179 ? 32.803 53.785 -81.249 1.00 127.42 179 THR F CA 1
ATOM 12131 C C . THR D 2 179 ? 32.632 52.302 -81.546 1.00 130.95 179 THR F C 1
ATOM 12132 O O . THR D 2 179 ? 31.821 51.659 -80.877 1.00 126.73 179 THR F O 1
ATOM 12136 N N . CYS D 2 180 ? 33.341 51.747 -82.538 1.00 125.40 180 CYS F N 1
ATOM 12137 C CA . CYS D 2 180 ? 33.302 50.303 -82.728 1.00 127.81 180 CYS F CA 1
ATOM 12138 C C . CYS D 2 180 ? 34.258 49.593 -81.785 1.00 124.02 180 CYS F C 1
ATOM 12139 O O . CYS D 2 180 ? 34.012 48.444 -81.403 1.00 126.62 180 CYS F O 1
ATOM 12142 N N . PHE D 2 181 ? 35.363 50.240 -81.419 1.00 129.79 181 PHE F N 1
ATOM 12143 C CA . PHE D 2 181 ? 36.266 49.578 -80.488 1.00 124.80 181 PHE F CA 1
ATOM 12144 C C . PHE D 2 181 ? 35.644 49.472 -79.115 1.00 121.37 181 PHE F C 1
ATOM 12145 O O . PHE D 2 181 ? 36.016 48.588 -78.339 1.00 125.41 181 PHE F O 1
ATOM 12153 N N . ASN D 2 182 ? 34.700 50.344 -78.790 1.00 118.19 182 ASN F N 1
ATOM 12154 C CA . ASN D 2 182 ? 34.178 50.256 -77.444 1.00 122.68 182 ASN F CA 1
ATOM 12155 C C . ASN D 2 182 ? 32.931 49.419 -77.385 1.00 120.54 182 ASN F C 1
ATOM 12156 O O . ASN D 2 182 ? 32.618 48.883 -76.324 1.00 128.17 182 ASN F O 1
ATOM 12161 N N . LYS D 2 183 ? 32.213 49.282 -78.494 1.00 114.38 183 LYS F N 1
ATOM 12162 C CA . LYS D 2 183 ? 31.280 48.174 -78.551 1.00 116.84 183 LYS F CA 1
ATOM 12163 C C . LYS D 2 183 ? 32.022 46.872 -78.264 1.00 116.95 183 LYS F C 1
ATOM 12164 O O . LYS D 2 183 ? 31.496 46.008 -77.558 1.00 113.91 183 LYS F O 1
ATOM 12170 N N . TRP D 2 184 ? 33.282 46.761 -78.709 1.00 117.28 184 TRP F N 1
ATOM 12171 C CA . TRP D 2 184 ? 34.102 45.608 -78.338 1.00 112.05 184 TRP F CA 1
ATOM 12172 C C . TRP D 2 184 ? 34.304 45.533 -76.829 1.00 113.90 184 TRP F C 1
ATOM 12173 O O . TRP D 2 184 ? 34.201 44.456 -76.235 1.00 116.81 184 TRP F O 1
ATOM 12184 N N . ALA D 2 185 ? 34.609 46.668 -76.192 1.00 117.47 185 ALA F N 1
ATOM 12185 C CA . ALA D 2 185 ? 34.783 46.668 -74.743 1.00 118.11 185 ALA F CA 1
ATOM 12186 C C . ALA D 2 185 ? 33.454 46.493 -74.020 1.00 117.71 185 ALA F C 1
ATOM 12187 O O . ALA D 2 185 ? 33.414 45.920 -72.927 1.00 112.82 185 ALA F O 1
ATOM 12189 N N . GLN D 2 186 ? 32.360 46.982 -74.606 1.00 121.06 186 GLN F N 1
ATOM 12190 C CA . GLN D 2 186 ? 31.039 46.642 -74.090 1.00 120.31 186 GLN F CA 1
ATOM 12191 C C . GLN D 2 186 ? 30.813 45.137 -74.145 1.00 118.54 186 GLN F C 1
ATOM 12192 O O . GLN D 2 186 ? 30.302 44.539 -73.191 1.00 117.91 186 GLN F O 1
ATOM 12198 N N . ILE D 2 187 ? 31.205 44.507 -75.255 1.00 116.50 187 ILE F N 1
ATOM 12199 C CA . ILE D 2 187 ? 31.130 43.051 -75.363 1.00 109.99 187 ILE F CA 1
ATOM 12200 C C . ILE D 2 187 ? 31.928 42.389 -74.249 1.00 107.58 187 ILE F C 1
ATOM 12201 O O . ILE D 2 187 ? 31.418 41.519 -73.531 1.00 108.47 187 ILE F O 1
ATOM 12206 N N . LEU D 2 188 ? 33.197 42.784 -74.098 1.00 108.97 188 LEU F N 1
ATOM 12207 C CA . LEU D 2 188 ? 34.115 42.063 -73.218 1.00 109.86 188 LEU F CA 1
ATOM 12208 C C . LEU D 2 188 ? 33.592 42.016 -71.795 1.00 121.16 188 LEU F C 1
ATOM 12209 O O . LEU D 2 188 ? 33.712 40.996 -71.108 1.00 123.65 188 LEU F O 1
ATOM 12214 N N . SER D 2 189 ? 33.003 43.109 -71.344 1.00 125.60 189 SER F N 1
ATOM 12215 C CA . SER D 2 189 ? 32.633 43.285 -69.957 1.00 125.05 189 SER F CA 1
ATOM 12216 C C . SER D 2 189 ? 31.248 42.755 -69.664 1.00 118.97 189 SER F C 1
ATOM 12217 O O . SER D 2 189 ? 30.853 42.702 -68.495 1.00 121.75 189 SER F O 1
ATOM 12220 N N . GLY D 2 190 ? 30.524 42.348 -70.701 1.00 111.43 190 GLY F N 1
ATOM 12221 C CA . GLY D 2 190 ? 29.257 41.683 -70.529 1.00 110.97 190 GLY F CA 1
ATOM 12222 C C . GLY D 2 190 ? 28.046 42.564 -70.678 1.00 110.97 190 GLY F C 1
ATOM 12223 O O . GLY D 2 190 ? 26.957 42.153 -70.268 1.00 109.12 190 GLY F O 1
ATOM 12224 N N . LYS D 2 191 ? 28.192 43.762 -71.229 1.00 110.90 191 LYS F N 1
ATOM 12225 C CA . LYS D 2 191 ? 27.050 44.600 -71.556 1.00 118.42 191 LYS F CA 1
ATOM 12226 C C . LYS D 2 191 ? 26.726 44.455 -73.037 1.00 114.53 191 LYS F C 1
ATOM 12227 O O . LYS D 2 191 ? 27.548 43.991 -73.831 1.00 114.61 191 LYS F O 1
ATOM 12233 N N . LYS D 2 192 ? 25.505 44.839 -73.404 1.00 113.10 192 LYS F N 1
ATOM 12234 C CA . LYS D 2 192 ? 25.059 44.650 -74.773 1.00 112.77 192 LYS F CA 1
ATOM 12235 C C . LYS D 2 192 ? 25.241 45.936 -75.558 1.00 118.00 192 LYS F C 1
ATOM 12236 O O . LYS D 2 192 ? 24.641 46.965 -75.209 1.00 126.09 192 LYS F O 1
ATOM 12242 N N . PRO D 2 193 ? 26.046 45.918 -76.611 1.00 115.79 193 PRO F N 1
ATOM 12243 C CA . PRO D 2 193 ? 26.178 47.093 -77.469 1.00 115.12 193 PRO F CA 1
ATOM 12244 C C . PRO D 2 193 ? 24.890 47.382 -78.216 1.00 118.56 193 PRO F C 1
ATOM 12245 O O . PRO D 2 193 ? 24.096 46.484 -78.505 1.00 111.11 193 PRO F O 1
ATOM 12249 N N . GLU D 2 194 ? 24.678 48.662 -78.521 1.00 120.91 194 GLU F N 1
ATOM 12250 C CA . GLU D 2 194 ? 23.566 49.030 -79.390 1.00 116.73 194 GLU F CA 1
ATOM 12251 C C . GLU D 2 194 ? 23.946 48.828 -80.849 1.00 109.63 194 GLU F C 1
ATOM 12252 O O . GLU D 2 194 ? 25.074 49.116 -81.261 1.00 109.46 194 GLU F O 1
ATOM 12258 N N . ALA D 2 195 ? 22.973 48.362 -81.629 1.00 108.88 195 ALA F N 1
ATOM 12259 C CA . ALA D 2 195 ? 23.244 47.633 -82.860 1.00 116.14 195 ALA F CA 1
ATOM 12260 C C . ALA D 2 195 ? 24.092 48.430 -83.844 1.00 125.08 195 ALA F C 1
ATOM 12261 O O . ALA D 2 195 ? 24.100 49.664 -83.857 1.00 123.83 195 ALA F O 1
ATOM 12263 N N . THR D 2 196 ? 24.803 47.682 -84.672 1.00 128.42 196 THR F N 1
ATOM 12264 C CA . THR D 2 196 ? 25.497 48.187 -85.835 1.00 125.70 196 THR F CA 1
ATOM 12265 C C . THR D 2 196 ? 24.506 48.641 -86.893 1.00 122.54 196 THR F C 1
ATOM 12266 O O . THR D 2 196 ? 23.442 48.047 -87.068 1.00 109.73 196 THR F O 1
ATOM 12270 N N . VAL D 2 197 ? 24.871 49.694 -87.617 1.00 124.66 197 VAL F N 1
ATOM 12271 C CA . VAL D 2 197 ? 24.064 50.180 -88.728 1.00 124.64 197 VAL F CA 1
ATOM 12272 C C . VAL D 2 197 ? 24.955 50.294 -89.951 1.00 120.32 197 VAL F C 1
ATOM 12273 O O . VAL D 2 197 ? 25.815 51.180 -90.013 1.00 118.92 197 VAL F O 1
ATOM 12277 N N . LEU D 2 198 ? 24.743 49.401 -90.930 1.00 115.61 198 LEU F N 1
ATOM 12278 C CA . LEU D 2 198 ? 25.327 49.539 -92.260 1.00 112.79 198 LEU F CA 1
ATOM 12279 C C . LEU D 2 198 ? 24.360 49.135 -93.360 1.00 115.39 198 LEU F C 1
ATOM 12280 O O . LEU D 2 198 ? 24.794 48.924 -94.496 1.00 114.13 198 LEU F O 1
ATOM 12285 N N . THR D 2 199 ? 23.079 48.974 -93.057 1.00 120.03 199 THR F N 1
ATOM 12286 C CA . THR D 2 199 ? 22.240 48.340 -94.065 1.00 127.79 199 THR F CA 1
ATOM 12287 C C . THR D 2 199 ? 21.698 49.277 -95.150 1.00 133.96 199 THR F C 1
ATOM 12288 O O . THR D 2 199 ? 21.205 48.772 -96.166 1.00 133.62 199 THR F O 1
ATOM 12292 N N . PRO D 2 200 ? 21.735 50.606 -95.010 1.00 133.31 200 PRO F N 1
ATOM 12293 C CA . PRO D 2 200 ? 21.563 51.463 -96.209 1.00 128.23 200 PRO F CA 1
ATOM 12294 C C . PRO D 2 200 ? 22.829 51.485 -97.045 1.00 123.32 200 PRO F C 1
ATOM 12295 O O . PRO D 2 200 ? 23.813 52.156 -96.691 1.00 113.86 200 PRO F O 1
ATOM 12299 N N . PRO D 2 201 ? 22.836 50.777 -98.172 1.00 125.68 201 PRO F N 1
ATOM 12300 C CA . PRO D 2 201 ? 24.089 50.563 -98.902 1.00 121.35 201 PRO F CA 1
ATOM 12301 C C . PRO D 2 201 ? 24.628 51.860 -99.479 1.00 121.60 201 PRO F C 1
ATOM 12302 O O . PRO D 2 201 ? 23.909 52.843 -99.662 1.00 129.16 201 PRO F O 1
ATOM 12306 N N . ASN D 2 202 ? 25.923 51.844 -99.767 1.00 122.20 202 ASN F N 1
ATOM 12307 C CA . ASN D 2 202 ? 26.603 53.007 -100.315 1.00 131.35 202 ASN F CA 1
ATOM 12308 C C . ASN D 2 202 ? 26.686 52.875 -101.835 1.00 136.59 202 ASN F C 1
ATOM 12309 O O . ASN D 2 202 ? 27.062 51.821 -102.357 1.00 133.19 202 ASN F O 1
ATOM 12314 N N . GLN D 2 203 ? 26.319 53.943 -102.536 1.00 140.24 203 GLN F N 1
ATOM 12315 C CA . GLN D 2 203 ? 26.239 54.029 -103.984 1.00 137.33 203 GLN F CA 1
ATOM 12316 C C . GLN D 2 203 ? 27.087 55.211 -104.430 1.00 139.04 203 GLN F C 1
ATOM 12317 O O . GLN D 2 203 ? 27.246 56.178 -103.673 1.00 137.01 203 GLN F O 1
ATOM 12323 N N . PRO D 2 204 ? 27.661 55.161 -105.649 1.00 135.55 204 PRO F N 1
ATOM 12324 C CA . PRO D 2 204 ? 28.459 56.308 -106.117 1.00 137.73 204 PRO F CA 1
ATOM 12325 C C . PRO D 2 204 ? 27.671 57.519 -106.604 1.00 139.86 204 PRO F C 1
ATOM 12326 O O . PRO D 2 204 ? 26.436 57.526 -106.665 1.00 136.04 204 PRO F O 1
ATOM 12330 N N . LEU D 2 205 ? 28.416 58.558 -106.977 1.00 140.88 205 LEU F N 1
ATOM 12331 C CA . LEU D 2 205 ? 27.862 59.869 -107.294 1.00 138.05 205 LEU F CA 1
ATOM 12332 C C . LEU D 2 205 ? 27.615 60.090 -108.785 1.00 131.00 205 LEU F C 1
ATOM 12333 O O . LEU D 2 205 ? 27.397 59.142 -109.538 1.00 117.21 205 LEU F O 1
ATOM 12338 N N . PRO D 2 210 ? 35.012 67.068 -111.189 1.00 134.71 210 PRO F N 1
ATOM 12339 C CA . PRO D 2 210 ? 35.064 68.528 -111.148 1.00 139.13 210 PRO F CA 1
ATOM 12340 C C . PRO D 2 210 ? 36.497 69.049 -111.141 1.00 147.19 210 PRO F C 1
ATOM 12341 O O . PRO D 2 210 ? 37.292 68.694 -112.013 1.00 137.73 210 PRO F O 1
ATOM 12345 N N . ALA D 2 211 ? 36.816 69.885 -110.158 1.00 149.09 211 ALA F N 1
ATOM 12346 C CA . ALA D 2 211 ? 38.161 70.399 -109.964 1.00 143.99 211 ALA F CA 1
ATOM 12347 C C . ALA D 2 211 ? 38.714 69.887 -108.642 1.00 151.06 211 ALA F C 1
ATOM 12348 O O . ALA D 2 211 ? 37.965 69.515 -107.734 1.00 146.19 211 ALA F O 1
ATOM 12350 N N . ALA D 2 212 ? 40.042 69.861 -108.551 1.00 152.43 212 ALA F N 1
ATOM 12351 C CA . ALA D 2 212 ? 40.717 69.503 -107.311 1.00 153.04 212 ALA F CA 1
ATOM 12352 C C . ALA D 2 212 ? 40.299 70.475 -106.214 1.00 158.35 212 ALA F C 1
ATOM 12353 O O . ALA D 2 212 ? 40.614 71.669 -106.296 1.00 163.35 212 ALA F O 1
ATOM 12355 N N . PRO D 2 213 ? 39.574 70.017 -105.192 1.00 158.82 213 PRO F N 1
ATOM 12356 C CA . PRO D 2 213 ? 39.219 70.912 -104.089 1.00 157.20 213 PRO F CA 1
ATOM 12357 C C . PRO D 2 213 ? 40.474 71.411 -103.399 1.00 156.63 213 PRO F C 1
ATOM 12358 O O . PRO D 2 213 ? 41.490 70.716 -103.326 1.00 153.21 213 PRO F O 1
ATOM 12362 N N . ARG D 2 214 ? 40.405 72.643 -102.907 1.00 153.49 214 ARG F N 1
ATOM 12363 C CA . ARG D 2 214 ? 41.611 73.254 -102.361 1.00 152.23 214 ARG F CA 1
ATOM 12364 C C . ARG D 2 214 ? 41.951 72.732 -100.973 1.00 155.36 214 ARG F C 1
ATOM 12365 O O . ARG D 2 214 ? 43.124 72.777 -100.582 1.00 154.43 214 ARG F O 1
ATOM 12373 N N . SER D 2 215 ? 40.953 72.225 -100.234 1.00 160.79 215 SER F N 1
ATOM 12374 C CA . SER D 2 215 ? 41.206 71.677 -98.908 1.00 166.32 215 SER F CA 1
ATOM 12375 C C . SER D 2 215 ? 41.988 70.369 -98.982 1.00 163.46 215 SER F C 1
ATOM 12376 O O . SER D 2 215 ? 42.670 70.000 -98.018 1.00 155.69 215 SER F O 1
ATOM 12379 N N . VAL D 2 216 ? 41.927 69.678 -100.123 1.00 162.74 216 VAL F N 1
ATOM 12380 C CA . VAL D 2 216 ? 42.664 68.435 -100.352 1.00 161.12 216 VAL F CA 1
ATOM 12381 C C . VAL D 2 216 ? 43.834 68.712 -101.286 1.00 157.66 216 VAL F C 1
ATOM 12382 O O . VAL D 2 216 ? 44.080 69.862 -101.665 1.00 158.57 216 VAL F O 1
ATOM 12386 N N . LYS D 2 217 ? 44.551 67.658 -101.676 1.00 156.01 217 LYS F N 1
ATOM 12387 C CA . LYS D 2 217 ? 45.642 67.769 -102.636 1.00 150.04 217 LYS F CA 1
ATOM 12388 C C . LYS D 2 217 ? 45.644 66.563 -103.566 1.00 146.44 217 LYS F C 1
ATOM 12389 O O . LYS D 2 217 ? 45.647 65.419 -103.101 1.00 146.77 217 LYS F O 1
ATOM 12395 N N . GLN D 2 218 ? 45.635 66.828 -104.873 1.00 141.21 218 GLN F N 1
ATOM 12396 C CA . GLN D 2 218 ? 45.876 65.801 -105.881 1.00 138.46 218 GLN F CA 1
ATOM 12397 C C . GLN D 2 218 ? 47.238 65.138 -105.673 1.00 141.69 218 GLN F C 1
ATOM 12398 O O . GLN D 2 218 ? 48.214 65.810 -105.333 1.00 138.53 218 GLN F O 1
ATOM 12404 N N . VAL D 2 219 ? 47.306 63.807 -105.864 1.00 141.34 219 VAL F N 1
ATOM 12405 C CA . VAL D 2 219 ? 48.577 63.102 -106.070 1.00 134.99 219 VAL F CA 1
ATOM 12406 C C . VAL D 2 219 ? 48.359 61.927 -107.025 1.00 129.46 219 VAL F C 1
ATOM 12407 O O . VAL D 2 219 ? 47.287 61.313 -107.061 1.00 126.68 219 VAL F O 1
ATOM 12411 N N . GLY D 2 220 ? 49.412 61.620 -107.791 1.00 128.97 220 GLY F N 1
ATOM 12412 C CA . GLY D 2 220 ? 49.388 60.710 -108.915 1.00 131.51 220 GLY F CA 1
ATOM 12413 C C . GLY D 2 220 ? 48.780 59.336 -108.717 1.00 136.68 220 GLY F C 1
ATOM 12414 O O . GLY D 2 220 ? 48.704 58.796 -107.610 1.00 141.54 220 GLY F O 1
ATOM 12415 N N . PRO D 2 221 ? 48.369 58.736 -109.849 1.00 138.96 221 PRO F N 1
ATOM 12416 C CA . PRO D 2 221 ? 47.624 57.467 -109.842 1.00 139.18 221 PRO F CA 1
ATOM 12417 C C . PRO D 2 221 ? 48.301 56.556 -108.828 1.00 145.75 221 PRO F C 1
ATOM 12418 O O . PRO D 2 221 ? 49.494 56.260 -108.929 1.00 145.77 221 PRO F O 1
ATOM 12422 N N . MET D 2 222 ? 47.521 56.111 -107.844 1.00 143.67 222 MET F N 1
ATOM 12423 C CA . MET D 2 222 ? 48.018 55.280 -106.759 1.00 136.09 222 MET F CA 1
ATOM 12424 C C . MET D 2 222 ? 47.562 53.879 -107.144 1.00 132.44 222 MET F C 1
ATOM 12425 O O . MET D 2 222 ? 46.360 53.625 -107.272 1.00 130.46 222 MET F O 1
ATOM 12430 N N . GLU D 2 223 ? 48.522 52.970 -107.306 1.00 132.44 223 GLU F N 1
ATOM 12431 C CA . GLU D 2 223 ? 48.231 51.629 -107.786 1.00 131.16 223 GLU F CA 1
ATOM 12432 C C . GLU D 2 223 ? 47.684 50.550 -106.861 1.00 129.00 223 GLU F C 1
ATOM 12433 O O . GLU D 2 223 ? 46.515 50.158 -106.971 1.00 125.68 223 GLU F O 1
ATOM 12439 N N . ASP D 2 224 ? 48.518 50.072 -105.934 1.00 124.21 224 ASP F N 1
ATOM 12440 C CA . ASP D 2 224 ? 48.138 48.958 -105.082 1.00 120.86 224 ASP F CA 1
ATOM 12441 C C . ASP D 2 224 ? 48.759 49.159 -103.705 1.00 119.77 224 ASP F C 1
ATOM 12442 O O . ASP D 2 224 ? 48.438 48.395 -102.786 1.00 124.98 224 ASP F O 1
ATOM 12447 N N . LEU D 2 225 ? 49.631 50.147 -103.527 1.00 114.63 225 LEU F N 1
ATOM 12448 C CA . LEU D 2 225 ? 50.063 50.582 -102.202 1.00 114.63 225 LEU F CA 1
ATOM 12449 C C . LEU D 2 225 ? 49.451 51.956 -101.954 1.00 119.62 225 LEU F C 1
ATOM 12450 O O . LEU D 2 225 ? 49.868 52.948 -102.563 1.00 124.60 225 LEU F O 1
ATOM 12455 N N . TRP D 2 226 ? 48.469 52.013 -101.058 1.00 121.50 226 TRP F N 1
ATOM 12456 C CA . TRP D 2 226 ? 47.744 53.253 -100.769 1.00 114.15 226 TRP F CA 1
ATOM 12457 C C . TRP D 2 226 ? 48.397 54.045 -99.642 1.00 116.26 226 TRP F C 1
ATOM 12458 O O . TRP D 2 226 ? 47.742 54.470 -98.691 1.00 119.61 226 TRP F O 1
ATOM 12469 N N . LEU D 2 227 ? 49.708 54.246 -99.732 1.00 115.33 227 LEU F N 1
ATOM 12470 C CA . LEU D 2 227 ? 50.379 55.194 -98.856 1.00 123.09 227 LEU F CA 1
ATOM 12471 C C . LEU D 2 227 ? 51.328 56.046 -99.684 1.00 137.95 227 LEU F C 1
ATOM 12472 O O . LEU D 2 227 ? 52.198 55.523 -100.386 1.00 139.41 227 LEU F O 1
ATOM 12477 N N . VAL D 2 228 ? 51.167 57.357 -99.577 1.00 144.37 228 VAL F N 1
ATOM 12478 C CA . VAL D 2 228 ? 52.020 58.318 -100.263 1.00 140.35 228 VAL F CA 1
ATOM 12479 C C . VAL D 2 228 ? 53.314 58.456 -99.458 1.00 141.10 228 VAL F C 1
ATOM 12480 O O . VAL D 2 228 ? 53.248 58.824 -98.272 1.00 137.61 228 VAL F O 1
ATOM 12484 N N . PRO D 2 229 ? 54.480 58.158 -100.033 1.00 142.69 229 PRO F N 1
ATOM 12485 C CA . PRO D 2 229 ? 55.726 58.377 -99.290 1.00 143.31 229 PRO F CA 1
ATOM 12486 C C . PRO D 2 229 ? 55.948 59.861 -99.051 1.00 146.66 229 PRO F C 1
ATOM 12487 O O . PRO D 2 229 ? 55.779 60.687 -99.951 1.00 152.14 229 PRO F O 1
ATOM 12491 N N . ALA D 2 230 ? 56.309 60.201 -97.812 1.00 146.49 230 ALA F N 1
ATOM 12492 C CA . ALA D 2 230 ? 56.425 61.608 -97.446 1.00 155.60 230 ALA F CA 1
ATOM 12493 C C . ALA D 2 230 ? 57.751 62.212 -97.882 1.00 162.55 230 ALA F C 1
ATOM 12494 O O . ALA D 2 230 ? 57.836 63.428 -98.086 1.00 162.95 230 ALA F O 1
ATOM 12496 N N . GLY D 2 231 ? 58.788 61.400 -98.036 1.00 152.30 231 GLY F N 1
ATOM 12497 C CA . GLY D 2 231 ? 60.084 61.959 -98.362 1.00 149.89 231 GLY F CA 1
ATOM 12498 C C . GLY D 2 231 ? 60.844 62.374 -97.120 1.00 149.29 231 GLY F C 1
ATOM 12499 O O . GLY D 2 231 ? 61.712 61.638 -96.637 1.00 150.40 231 GLY F O 1
ATOM 12500 N N . ARG D 2 232 ? 60.534 63.565 -96.592 1.00 144.62 232 ARG F N 1
ATOM 12501 C CA . ARG D 2 232 ? 61.151 64.001 -95.345 1.00 144.02 232 ARG F CA 1
ATOM 12502 C C . ARG D 2 232 ? 60.423 63.375 -94.164 1.00 147.69 232 ARG F C 1
ATOM 12503 O O . ARG D 2 232 ? 59.204 63.523 -94.007 1.00 148.72 232 ARG F O 1
ATOM 12511 N N . ASP D 2 233 ? 61.182 62.640 -93.359 1.00 150.39 233 ASP F N 1
ATOM 12512 C CA . ASP D 2 233 ? 60.663 61.718 -92.356 1.00 153.16 233 ASP F CA 1
ATOM 12513 C C . ASP D 2 233 ? 59.807 62.425 -91.305 1.00 152.53 233 ASP F C 1
ATOM 12514 O O . ASP D 2 233 ? 60.302 63.272 -90.548 1.00 154.17 233 ASP F O 1
ATOM 12519 N N . MET D 2 234 ? 58.517 62.072 -91.276 1.00 151.96 234 MET F N 1
ATOM 12520 C CA . MET D 2 234 ? 57.517 62.613 -90.358 1.00 156.16 234 MET F CA 1
ATOM 12521 C C . MET D 2 234 ? 57.620 61.929 -88.998 1.00 155.78 234 MET F C 1
ATOM 12522 O O . MET D 2 234 ? 58.063 60.784 -88.892 1.00 150.77 234 MET F O 1
ATOM 12527 N N . ALA D 2 235 ? 57.121 62.597 -87.960 1.00 157.92 235 ALA F N 1
ATOM 12528 C CA . ALA D 2 235 ? 57.222 62.063 -86.610 1.00 154.35 235 ALA F CA 1
ATOM 12529 C C . ALA D 2 235 ? 55.997 62.471 -85.806 1.00 156.00 235 ALA F C 1
ATOM 12530 O O . ALA D 2 235 ? 55.402 63.521 -86.053 1.00 155.40 235 ALA F O 1
ATOM 12532 N N . CYS D 2 236 ? 55.632 61.625 -84.847 1.00 155.84 236 CYS F N 1
ATOM 12533 C CA . CYS D 2 236 ? 54.550 61.888 -83.912 1.00 151.14 236 CYS F CA 1
ATOM 12534 C C . CYS D 2 236 ? 55.090 62.598 -82.674 1.00 150.17 236 CYS F C 1
ATOM 12535 O O . CYS D 2 236 ? 56.257 62.432 -82.309 1.00 148.58 236 CYS F O 1
ATOM 12538 N N . TYR D 2 237 ? 54.231 63.398 -82.031 1.00 152.47 237 TYR F N 1
ATOM 12539 C CA . TYR D 2 237 ? 54.497 63.871 -80.673 1.00 150.88 237 TYR F CA 1
ATOM 12540 C C . TYR D 2 237 ? 53.261 64.541 -80.091 1.00 148.45 237 TYR F C 1
ATOM 12541 O O . TYR D 2 237 ? 52.434 65.079 -80.835 1.00 145.38 237 TYR F O 1
ATOM 12550 N N . SER D 2 238 ? 53.132 64.518 -78.761 1.00 150.97 238 SER F N 1
ATOM 12551 C CA . SER D 2 238 ? 51.958 65.144 -78.182 1.00 152.45 238 SER F CA 1
ATOM 12552 C C . SER D 2 238 ? 52.204 65.678 -76.781 1.00 159.79 238 SER F C 1
ATOM 12553 O O . SER D 2 238 ? 53.136 65.284 -76.043 1.00 160.31 238 SER F O 1
ATOM 12556 N N . PHE D 2 239 ? 51.258 66.525 -76.421 1.00 161.19 239 PHE F N 1
ATOM 12557 C CA . PHE D 2 239 ? 51.370 67.509 -75.387 1.00 162.28 239 PHE F CA 1
ATOM 12558 C C . PHE D 2 239 ? 50.031 67.590 -74.683 1.00 158.32 239 PHE F C 1
ATOM 12559 O O . PHE D 2 239 ? 48.968 67.409 -75.287 1.00 156.72 239 PHE F O 1
ATOM 12567 N N . HIS D 2 240 ? 50.114 67.814 -73.390 1.00 156.15 240 HIS F N 1
ATOM 12568 C CA . HIS D 2 240 ? 48.967 68.126 -72.573 1.00 157.40 240 HIS F CA 1
ATOM 12569 C C . HIS D 2 240 ? 48.797 69.639 -72.568 1.00 164.44 240 HIS F C 1
ATOM 12570 O O . HIS D 2 240 ? 49.768 70.376 -72.368 1.00 163.63 240 HIS F O 1
ATOM 12577 N N . VAL D 2 241 ? 47.575 70.100 -72.823 1.00 166.39 241 VAL F N 1
ATOM 12578 C CA . VAL D 2 241 ? 47.184 71.486 -72.584 1.00 163.02 241 VAL F CA 1
ATOM 12579 C C . VAL D 2 241 ? 46.128 71.460 -71.487 1.00 161.35 241 VAL F C 1
ATOM 12580 O O . VAL D 2 241 ? 45.029 70.924 -71.682 1.00 161.59 241 VAL F O 1
ATOM 12584 N N . SER D 2 242 ? 46.457 72.036 -70.331 1.00 160.81 242 SER F N 1
ATOM 12585 C CA . SER D 2 242 ? 45.614 71.918 -69.150 1.00 163.82 242 SER F CA 1
ATOM 12586 C C . SER D 2 242 ? 44.508 72.968 -69.160 1.00 170.59 242 SER F C 1
ATOM 12587 O O . SER D 2 242 ? 44.474 73.880 -69.994 1.00 171.08 242 SER F O 1
ATOM 12590 N N . ASP D 2 243 ? 43.585 72.827 -68.208 1.00 172.49 243 ASP F N 1
ATOM 12591 C CA . ASP D 2 243 ? 42.450 73.736 -68.101 1.00 169.22 243 ASP F CA 1
ATOM 12592 C C . ASP D 2 243 ? 42.846 75.132 -67.659 1.00 168.18 243 ASP F C 1
ATOM 12593 O O . ASP D 2 243 ? 42.155 76.098 -68.007 1.00 164.23 243 ASP F O 1
ATOM 12598 N N . ALA D 2 244 ? 43.911 75.258 -66.865 1.00 168.03 244 ALA F N 1
ATOM 12599 C CA . ALA D 2 244 ? 44.484 76.574 -66.618 1.00 165.98 244 ALA F CA 1
ATOM 12600 C C . ALA D 2 244 ? 44.841 77.271 -67.928 1.00 170.93 244 ALA F C 1
ATOM 12601 O O . ALA D 2 244 ? 44.352 78.375 -68.193 1.00 171.35 244 ALA F O 1
ATOM 12603 N N . VAL D 2 245 ? 45.685 76.662 -68.768 1.00 174.40 245 VAL F N 1
ATOM 12604 C CA . VAL D 2 245 ? 45.853 77.306 -70.050 1.00 175.59 245 VAL F CA 1
ATOM 12605 C C . VAL D 2 245 ? 44.542 77.278 -70.824 1.00 172.81 245 VAL F C 1
ATOM 12606 O O . VAL D 2 245 ? 44.349 78.108 -71.712 1.00 173.04 245 VAL F O 1
ATOM 12610 N N . LEU D 2 246 ? 43.600 76.377 -70.475 1.00 170.39 246 LEU F N 1
ATOM 12611 C CA . LEU D 2 246 ? 42.262 76.485 -71.088 1.00 169.35 246 LEU F CA 1
ATOM 12612 C C . LEU D 2 246 ? 41.586 77.813 -70.779 1.00 166.59 246 LEU F C 1
ATOM 12613 O O . LEU D 2 246 ? 40.755 78.244 -71.574 1.00 159.89 246 LEU F O 1
ATOM 12618 N N . LYS D 2 247 ? 41.899 78.495 -69.671 1.00 165.26 247 LYS F N 1
ATOM 12619 C CA . LYS D 2 247 ? 41.108 79.709 -69.519 1.00 158.10 247 LYS F CA 1
ATOM 12620 C C . LYS D 2 247 ? 41.897 80.994 -69.779 1.00 155.43 247 LYS F C 1
ATOM 12621 O O . LYS D 2 247 ? 41.276 82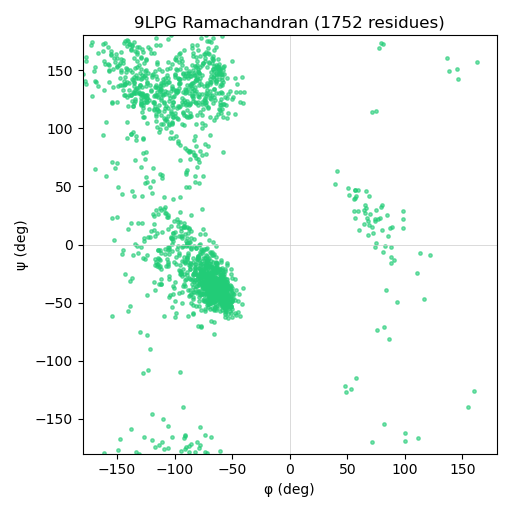.032 -70.027 1.00 155.88 247 LYS F O 1
ATOM 12627 N N . LYS D 2 248 ? 43.237 80.972 -69.742 1.00 157.70 248 LYS F N 1
ATOM 12628 C CA . LYS D 2 248 ? 43.977 82.104 -70.283 1.00 156.40 248 LYS F CA 1
ATOM 12629 C C . LYS D 2 248 ? 43.682 82.168 -71.785 1.00 156.65 248 LYS F C 1
ATOM 12630 O O . LYS D 2 248 ? 43.672 83.245 -72.397 1.00 154.17 248 LYS F O 1
ATOM 12636 N N . LEU D 2 249 ? 43.447 80.985 -72.379 1.00 162.90 249 LEU F N 1
ATOM 12637 C CA . LEU D 2 249 ? 42.766 80.895 -73.679 1.00 165.46 249 LEU F CA 1
ATOM 12638 C C . LEU D 2 249 ? 41.539 81.797 -73.728 1.00 161.04 249 LEU F C 1
ATOM 12639 O O . LEU D 2 249 ? 41.395 82.624 -74.633 1.00 159.48 249 LEU F O 1
ATOM 12644 N N . HIS D 2 250 ? 40.609 81.587 -72.804 1.00 161.11 250 HIS F N 1
ATOM 12645 C CA . HIS D 2 250 ? 39.376 82.367 -72.687 1.00 158.66 250 HIS F CA 1
ATOM 12646 C C . HIS D 2 250 ? 39.674 83.851 -72.513 1.00 154.95 250 HIS F C 1
ATOM 12647 O O . HIS D 2 250 ? 39.155 84.712 -73.241 1.00 143.34 250 HIS F O 1
ATOM 12654 N N . GLN D 2 251 ? 40.509 84.123 -71.501 1.00 155.72 251 GLN F N 1
ATOM 12655 C CA . GLN D 2 251 ? 40.936 85.478 -71.052 1.00 146.30 251 GLN F CA 1
ATOM 12656 C C . GLN D 2 251 ? 42.063 85.990 -71.956 1.00 140.73 251 GLN F C 1
ATOM 12657 O O . GLN D 2 251 ? 43.171 86.072 -71.431 1.00 136.28 251 GLN F O 1
ATOM 12663 N N . GLN D 2 252 ? 41.708 86.394 -73.178 1.00 140.58 252 GLN F N 1
ATOM 12664 C CA . GLN D 2 252 ? 42.654 86.940 -74.180 1.00 145.34 252 GLN F CA 1
ATOM 12665 C C . GLN D 2 252 ? 41.873 87.855 -75.134 1.00 135.15 252 GLN F C 1
ATOM 12666 O O . GLN D 2 252 ? 40.987 87.341 -75.852 1.00 125.32 252 GLN F O 1
ATOM 12672 N N . ALA D 2 261 ? 33.754 81.111 -80.515 1.00 140.14 261 ALA F N 1
ATOM 12673 C CA . ALA D 2 261 ? 34.829 80.181 -80.834 1.00 148.97 261 ALA F CA 1
ATOM 12674 C C . ALA D 2 261 ? 35.241 79.404 -79.594 1.00 162.71 261 ALA F C 1
ATOM 12675 O O . ALA D 2 261 ? 35.764 79.968 -78.630 1.00 163.04 261 ALA F O 1
ATOM 12677 N N . GLY D 2 262 ? 35.001 78.099 -79.634 1.00 173.12 262 GLY F N 1
ATOM 12678 C CA . GLY D 2 262 ? 35.232 77.240 -78.497 1.00 173.91 262 GLY F CA 1
ATOM 12679 C C . GLY D 2 262 ? 36.686 76.839 -78.342 1.00 174.26 262 GLY F C 1
ATOM 12680 O O . GLY D 2 262 ? 37.592 77.345 -79.008 1.00 176.85 262 GLY F O 1
ATOM 12681 N N . THR D 2 263 ? 36.894 75.881 -77.435 1.00 168.54 263 THR F N 1
ATOM 12682 C CA . THR D 2 263 ? 38.240 75.518 -77.006 1.00 169.74 263 THR F CA 1
ATOM 12683 C C . THR D 2 263 ? 39.064 74.941 -78.137 1.00 171.92 263 THR F C 1
ATOM 12684 O O . THR D 2 263 ? 40.254 75.260 -78.268 1.00 170.92 263 THR F O 1
ATOM 12688 N N . PHE D 2 264 ? 38.477 74.049 -78.932 1.00 173.94 264 PHE F N 1
ATOM 12689 C CA . PHE D 2 264 ? 39.319 73.338 -79.878 1.00 175.51 264 PHE F CA 1
ATOM 12690 C C . PHE D 2 264 ? 39.878 74.267 -80.940 1.00 175.50 264 PHE F C 1
ATOM 12691 O O . PHE D 2 264 ? 41.025 74.082 -81.339 1.00 176.39 264 PHE F O 1
ATOM 12699 N N . GLU D 2 265 ? 39.146 75.304 -81.367 1.00 174.88 265 GLU F N 1
ATOM 12700 C CA . GLU D 2 265 ? 39.786 76.161 -82.359 1.00 172.73 265 GLU F CA 1
ATOM 12701 C C . GLU D 2 265 ? 40.600 77.300 -81.753 1.00 172.06 265 GLU F C 1
ATOM 12702 O O . GLU D 2 265 ? 41.177 78.074 -82.521 1.00 169.85 265 GLU F O 1
ATOM 12708 N N . LEU D 2 266 ? 40.701 77.422 -80.419 1.00 173.93 266 LEU F N 1
ATOM 12709 C CA . LEU D 2 266 ? 41.805 78.240 -79.909 1.00 173.90 266 LEU F CA 1
ATOM 12710 C C . LEU D 2 266 ? 43.068 77.436 -79.630 1.00 174.14 266 LEU F C 1
ATOM 12711 O O . LEU D 2 266 ? 44.165 77.950 -79.870 1.00 171.83 266 LEU F O 1
ATOM 12716 N N . VAL D 2 267 ? 42.989 76.193 -79.151 1.00 176.24 267 VAL F N 1
ATOM 12717 C CA . VAL D 2 267 ? 44.253 75.485 -79.080 1.00 175.69 267 VAL F CA 1
ATOM 12718 C C . VAL D 2 267 ? 44.592 74.902 -80.454 1.00 178.15 267 VAL F C 1
ATOM 12719 O O . VAL D 2 267 ? 45.757 74.584 -80.723 1.00 178.25 267 VAL F O 1
ATOM 12723 N N . SER D 2 268 ? 43.611 74.813 -81.364 1.00 180.94 268 SER F N 1
ATOM 12724 C CA . SER D 2 268 ? 43.942 74.711 -82.790 1.00 180.13 268 SER F CA 1
ATOM 12725 C C . SER D 2 268 ? 44.703 75.940 -83.270 1.00 181.09 268 SER F C 1
ATOM 12726 O O . SER D 2 268 ? 45.678 75.816 -84.023 1.00 178.49 268 SER F O 1
ATOM 12729 N N . ALA D 2 269 ? 44.271 77.129 -82.845 1.00 179.56 269 ALA F N 1
ATOM 12730 C CA . ALA D 2 269 ? 44.919 78.357 -83.283 1.00 174.10 269 ALA F CA 1
ATOM 12731 C C . ALA D 2 269 ? 46.295 78.507 -82.654 1.00 171.84 269 ALA F C 1
ATOM 12732 O O . ALA D 2 269 ? 47.235 78.967 -83.313 1.00 170.84 269 ALA F O 1
ATOM 12734 N N . LEU D 2 270 ? 46.422 78.137 -81.375 1.00 171.06 270 LEU F N 1
ATOM 12735 C CA . LEU D 2 270 ? 47.705 78.107 -80.679 1.00 172.18 270 LEU F CA 1
ATOM 12736 C C . LEU D 2 270 ? 48.793 77.501 -81.551 1.00 174.86 270 LEU F C 1
ATOM 12737 O O . LEU D 2 270 ? 49.785 78.158 -81.892 1.00 173.39 270 LEU F O 1
ATOM 12742 N N . VAL D 2 271 ? 48.607 76.237 -81.925 1.00 176.93 271 VAL F N 1
ATOM 12743 C CA . VAL D 2 271 ? 49.657 75.564 -82.669 1.00 178.20 271 VAL F CA 1
ATOM 12744 C C . VAL D 2 271 ? 49.687 76.039 -84.117 1.00 179.98 271 VAL F C 1
ATOM 12745 O O . VAL D 2 271 ? 50.770 76.145 -84.696 1.00 180.15 271 VAL F O 1
ATOM 12749 N N . TRP D 2 272 ? 48.534 76.373 -84.719 1.00 181.28 272 TRP F N 1
ATOM 12750 C CA . TRP D 2 272 ? 48.548 76.811 -86.119 1.00 180.03 272 TRP F CA 1
ATOM 12751 C C . TRP D 2 272 ? 49.592 77.903 -86.341 1.00 176.72 272 TRP F C 1
ATOM 12752 O O . TRP D 2 272 ? 50.403 77.815 -87.272 1.00 174.74 272 TRP F O 1
ATOM 12763 N N . GLN D 2 273 ? 49.622 78.916 -85.468 1.00 174.05 273 GLN F N 1
ATOM 12764 C CA . GLN D 2 273 ? 50.647 79.942 -85.609 1.00 175.11 273 GLN F CA 1
ATOM 12765 C C . GLN D 2 273 ? 51.996 79.459 -85.114 1.00 175.72 273 GLN F C 1
ATOM 12766 O O . GLN D 2 273 ? 53.040 79.845 -85.647 1.00 179.33 273 GLN F O 1
ATOM 12772 N N . ALA D 2 274 ? 51.999 78.700 -84.030 1.00 175.17 274 ALA F N 1
ATOM 12773 C CA . ALA D 2 274 ? 53.253 78.157 -83.540 1.00 172.39 274 ALA F CA 1
ATOM 12774 C C . ALA D 2 274 ? 53.975 77.405 -84.649 1.00 175.88 274 ALA F C 1
ATOM 12775 O O . ALA D 2 274 ? 55.173 77.612 -84.862 1.00 170.69 274 ALA F O 1
ATOM 12777 N N . VAL D 2 275 ? 53.245 76.573 -85.405 1.00 180.98 275 VAL F N 1
ATOM 12778 C CA . VAL D 2 275 ? 53.824 75.948 -86.595 1.00 177.49 275 VAL F CA 1
ATOM 12779 C C . VAL D 2 275 ? 54.182 77.000 -87.638 1.00 174.99 275 VAL F C 1
ATOM 12780 O O . VAL D 2 275 ? 55.043 76.765 -88.494 1.00 172.37 275 VAL F O 1
ATOM 12784 N N . ALA D 2 276 ? 53.536 78.172 -87.590 1.00 175.33 276 ALA F N 1
ATOM 12785 C CA . ALA D 2 276 ? 53.755 79.180 -88.626 1.00 172.22 276 ALA F CA 1
ATOM 12786 C C . ALA D 2 276 ? 55.027 79.983 -88.388 1.00 172.07 276 ALA F C 1
ATOM 12787 O O . ALA D 2 276 ? 55.601 80.523 -89.338 1.00 166.51 276 ALA F O 1
ATOM 12789 N N . LYS D 2 277 ? 55.467 80.109 -87.139 1.00 172.82 277 LYS F N 1
ATOM 12790 C CA . LYS D 2 277 ? 56.783 80.686 -86.926 1.00 167.00 277 LYS F CA 1
ATOM 12791 C C . LYS D 2 277 ? 57.881 79.650 -87.123 1.00 168.70 277 LYS F C 1
ATOM 12792 O O . LYS D 2 277 ? 59.067 79.987 -87.067 1.00 166.53 277 LYS F O 1
ATOM 12798 N N . ILE D 2 278 ? 57.485 78.406 -87.385 1.00 174.08 278 ILE F N 1
ATOM 12799 C CA . ILE D 2 278 ? 58.396 77.311 -87.692 1.00 172.94 278 ILE F CA 1
ATOM 12800 C C . ILE D 2 278 ? 58.674 77.186 -89.191 1.00 170.94 278 ILE F C 1
ATOM 12801 O O . ILE D 2 278 ? 59.785 76.785 -89.576 1.00 169.34 278 ILE F O 1
ATOM 12806 N N . ARG D 2 279 ? 57.724 77.564 -90.046 1.00 170.67 279 ARG F N 1
ATOM 12807 C CA . ARG D 2 279 ? 57.778 77.253 -91.472 1.00 168.13 279 ARG F CA 1
ATOM 12808 C C . ARG D 2 279 ? 57.325 78.466 -92.266 1.00 164.01 279 ARG F C 1
ATOM 12809 O O . ARG D 2 279 ? 57.779 78.695 -93.388 1.00 165.46 279 ARG F O 1
ATOM 12817 N N . GLY D 2 280 ? 56.422 79.245 -91.691 1.00 157.40 280 GLY F N 1
ATOM 12818 C CA . GLY D 2 280 ? 55.999 80.479 -92.313 1.00 152.78 280 GLY F CA 1
ATOM 12819 C C . GLY D 2 280 ? 54.781 80.435 -93.201 1.00 153.95 280 GLY F C 1
ATOM 12820 O O . GLY D 2 280 ? 53.885 81.269 -93.043 1.00 155.27 280 GLY F O 1
ATOM 12821 N N . ASP D 2 281 ? 54.718 79.492 -94.149 1.00 155.29 281 ASP F N 1
ATOM 12822 C CA . ASP D 2 281 ? 53.677 79.557 -95.178 1.00 156.56 281 ASP F CA 1
ATOM 12823 C C . ASP D 2 281 ? 52.515 78.656 -94.783 1.00 153.98 281 ASP F C 1
ATOM 12824 O O . ASP D 2 281 ? 52.396 77.481 -95.155 1.00 147.63 281 ASP F O 1
ATOM 12829 N N . VAL D 2 282 ? 51.624 79.274 -94.018 1.00 157.94 282 VAL F N 1
ATOM 12830 C CA . VAL D 2 282 ? 50.756 78.654 -93.031 1.00 163.07 282 VAL F CA 1
ATOM 12831 C C . VAL D 2 282 ? 49.498 79.510 -93.003 1.00 168.59 282 VAL F C 1
ATOM 12832 O O . VAL D 2 282 ? 48.770 79.536 -92.005 1.00 172.80 282 VAL F O 1
ATOM 12836 N N . ASP D 2 283 ? 49.242 80.231 -94.103 1.00 167.05 283 ASP F N 1
ATOM 12837 C CA . ASP D 2 283 ? 48.068 81.085 -94.166 1.00 172.55 283 ASP F CA 1
ATOM 12838 C C . ASP D 2 283 ? 46.847 80.335 -94.645 1.00 169.88 283 ASP F C 1
ATOM 12839 O O . ASP D 2 283 ? 45.732 80.693 -94.257 1.00 173.02 283 ASP F O 1
ATOM 12844 N N . THR D 2 284 ? 47.036 79.307 -95.469 1.00 166.10 284 THR F N 1
ATOM 12845 C CA . THR D 2 284 ? 45.994 78.328 -95.722 1.00 169.17 284 THR F CA 1
ATOM 12846 C C . THR D 2 284 ? 46.112 77.219 -94.693 1.00 174.37 284 THR F C 1
ATOM 12847 O O . THR D 2 284 ? 47.215 76.793 -94.349 1.00 172.87 284 THR F O 1
ATOM 12851 N N . VAL D 2 285 ? 44.976 76.785 -94.162 1.00 177.37 285 VAL F N 1
ATOM 12852 C CA . VAL D 2 285 ? 44.920 75.522 -93.432 1.00 175.25 285 VAL F CA 1
ATOM 12853 C C . VAL D 2 285 ? 43.507 75.018 -93.536 1.00 172.74 285 VAL F C 1
ATOM 12854 O O . VAL D 2 285 ? 42.540 75.775 -93.448 1.00 175.72 285 VAL F O 1
ATOM 12858 N N . THR D 2 286 ? 43.412 73.745 -93.809 1.00 169.03 286 THR F N 1
ATOM 12859 C CA . THR D 2 286 ? 42.160 73.018 -93.792 1.00 169.73 286 THR F CA 1
ATOM 12860 C C . THR D 2 286 ? 41.963 72.383 -92.416 1.00 168.68 286 THR F C 1
ATOM 12861 O O . THR D 2 286 ? 42.918 72.285 -91.651 1.00 165.47 286 THR F O 1
ATOM 12865 N N . VAL D 2 287 ? 40.717 72.057 -92.039 1.00 165.84 287 VAL F N 1
ATOM 12866 C CA . VAL D 2 287 ? 40.484 71.486 -90.702 1.00 164.44 287 VAL F CA 1
ATOM 12867 C C . VAL D 2 287 ? 39.366 70.437 -90.723 1.00 160.85 287 VAL F C 1
ATOM 12868 O O . VAL D 2 287 ? 38.289 70.637 -91.295 1.00 150.42 287 VAL F O 1
ATOM 12872 N N . VAL D 2 288 ? 39.658 69.311 -90.081 1.00 161.06 288 VAL F N 1
ATOM 12873 C CA . VAL D 2 288 ? 38.849 68.101 -90.041 1.00 154.73 288 VAL F CA 1
ATOM 12874 C C . VAL D 2 288 ? 37.868 68.226 -88.894 1.00 150.34 288 VAL F C 1
ATOM 12875 O O . VAL D 2 288 ? 38.294 68.543 -87.789 1.00 150.54 288 VAL F O 1
ATOM 12879 N N . ARG D 2 289 ? 36.569 67.969 -89.124 1.00 148.04 289 ARG F N 1
ATOM 12880 C CA . ARG D 2 289 ? 35.549 68.095 -88.074 1.00 154.19 289 ARG F CA 1
ATOM 12881 C C . ARG D 2 289 ? 34.837 66.767 -87.794 1.00 150.61 289 ARG F C 1
ATOM 12882 O O . ARG D 2 289 ? 34.267 66.160 -88.706 1.00 145.25 289 ARG F O 1
ATOM 12890 N N . ALA D 2 290 ? 34.887 66.313 -86.529 1.00 152.11 290 ALA F N 1
ATOM 12891 C CA . ALA D 2 290 ? 34.043 65.200 -86.043 1.00 153.27 290 ALA F CA 1
ATOM 12892 C C . ALA D 2 290 ? 32.783 65.752 -85.385 1.00 150.34 290 ALA F C 1
ATOM 12893 O O . ALA D 2 290 ? 32.604 65.734 -84.164 1.00 144.55 290 ALA F O 1
ATOM 12895 N N . ASP D 2 291 ? 31.893 66.247 -86.224 1.00 150.77 291 ASP F N 1
ATOM 12896 C CA . ASP D 2 291 ? 30.634 66.772 -85.735 1.00 149.40 291 ASP F CA 1
ATOM 12897 C C . ASP D 2 291 ? 29.578 65.676 -85.790 1.00 147.67 291 ASP F C 1
ATOM 12898 O O . ASP D 2 291 ? 29.319 65.103 -86.857 1.00 145.93 291 ASP F O 1
ATOM 12903 N N . ALA D 2 292 ? 28.981 65.380 -84.634 1.00 146.25 292 ALA F N 1
ATOM 12904 C CA . ALA D 2 292 ? 27.927 64.379 -84.536 1.00 143.77 292 ALA F CA 1
ATOM 12905 C C . ALA D 2 292 ? 26.628 64.817 -85.200 1.00 143.22 292 ALA F C 1
ATOM 12906 O O . ALA D 2 292 ? 25.764 63.967 -85.442 1.00 138.15 292 ALA F O 1
ATOM 12908 N N . ALA D 2 293 ? 26.463 66.109 -85.498 1.00 147.73 293 ALA F N 1
ATOM 12909 C CA . ALA D 2 293 ? 25.229 66.581 -86.116 1.00 146.54 293 ALA F CA 1
ATOM 12910 C C . ALA D 2 293 ? 25.117 66.188 -87.581 1.00 145.29 293 ALA F C 1
ATOM 12911 O O . ALA D 2 293 ? 23.998 66.107 -88.100 1.00 139.94 293 ALA F O 1
ATOM 12913 N N . ALA D 2 294 ? 26.237 65.941 -88.256 1.00 144.96 294 ALA F N 1
ATOM 12914 C CA . ALA D 2 294 ? 26.222 65.468 -89.634 1.00 143.98 294 ALA F CA 1
ATOM 12915 C C . ALA D 2 294 ? 26.299 63.949 -89.745 1.00 148.89 294 ALA F C 1
ATOM 12916 O O . ALA D 2 294 ? 26.409 63.430 -90.859 1.00 148.80 294 ALA F O 1
ATOM 12918 N N . ARG D 2 295 ? 26.221 63.219 -88.636 1.00 149.00 295 ARG F N 1
ATOM 12919 C CA . ARG D 2 295 ? 26.455 61.779 -88.673 1.00 144.45 295 ARG F CA 1
ATOM 12920 C C . ARG D 2 295 ? 25.196 61.013 -89.061 1.00 143.99 295 ARG F C 1
ATOM 12921 O O . ARG D 2 295 ? 24.145 61.178 -88.433 1.00 147.74 295 ARG F O 1
ATOM 12929 N N . SER D 2 296 ? 25.322 60.143 -90.072 1.00 139.80 296 SER F N 1
ATOM 12930 C CA . SER D 2 296 ? 24.234 59.347 -90.645 1.00 135.21 296 SER F CA 1
ATOM 12931 C C . SER D 2 296 ? 23.619 58.366 -89.666 1.00 131.58 296 SER F C 1
ATOM 12932 O O . SER D 2 296 ? 22.555 57.815 -89.960 1.00 126.35 296 SER F O 1
ATOM 12935 N N . GLY D 2 297 ? 24.291 58.072 -88.561 1.00 133.15 297 GLY F N 1
ATOM 12936 C CA . GLY D 2 297 ? 23.911 56.966 -87.721 1.00 130.68 297 GLY F CA 1
ATOM 12937 C C . GLY D 2 297 ? 24.522 55.628 -88.099 1.00 133.37 297 GLY F C 1
ATOM 12938 O O . GLY D 2 297 ? 24.491 54.698 -87.284 1.00 136.54 297 GLY F O 1
ATOM 12939 N N . LYS D 2 298 ? 25.076 55.493 -89.304 1.00 137.42 298 LYS F N 1
ATOM 12940 C CA . LYS D 2 298 ? 25.696 54.237 -89.712 1.00 133.34 298 LYS F CA 1
ATOM 12941 C C . LYS D 2 298 ? 27.139 54.130 -89.240 1.00 132.10 298 LYS F C 1
ATOM 12942 O O . LYS D 2 298 ? 27.937 55.056 -89.403 1.00 132.16 298 LYS F O 1
ATOM 12948 N N . SER D 2 299 ? 27.479 52.961 -88.694 1.00 126.13 299 SER F N 1
ATOM 12949 C CA . SER D 2 299 ? 28.665 52.753 -87.869 1.00 120.24 299 SER F CA 1
ATOM 12950 C C . SER D 2 299 ? 29.964 52.589 -88.651 1.00 127.89 299 SER F C 1
ATOM 12951 O O . SER D 2 299 ? 31.028 52.593 -88.026 1.00 122.67 299 SER F O 1
ATOM 12954 N N . LEU D 2 300 ? 29.915 52.452 -89.977 1.00 132.79 300 LEU F N 1
ATOM 12955 C CA . LEU D 2 300 ? 31.093 52.238 -90.829 1.00 131.48 300 LEU F CA 1
ATOM 12956 C C . LEU D 2 300 ? 31.152 53.285 -91.923 1.00 134.50 300 LEU F C 1
ATOM 12957 O O . LEU D 2 300 ? 31.238 52.970 -93.111 1.00 132.65 300 LEU F O 1
ATOM 12962 N N . ALA D 2 301 ? 31.092 54.546 -91.554 1.00 138.70 301 ALA F N 1
ATOM 12963 C CA . ALA D 2 301 ? 30.848 55.556 -92.563 1.00 135.72 301 ALA F CA 1
ATOM 12964 C C . ALA D 2 301 ? 32.139 56.332 -92.861 1.00 136.38 301 ALA F C 1
ATOM 12965 O O . ALA D 2 301 ? 33.243 55.812 -92.683 1.00 140.78 301 ALA F O 1
ATOM 12967 N N . ASN D 2 302 ? 32.004 57.559 -93.367 1.00 132.48 302 ASN F N 1
ATOM 12968 C CA . ASN D 2 302 ? 33.109 58.502 -93.557 1.00 138.50 302 ASN F CA 1
ATOM 12969 C C . ASN D 2 302 ? 32.828 60.006 -93.579 1.00 143.43 302 ASN F C 1
ATOM 12970 O O . ASN D 2 302 ? 33.614 60.793 -94.123 1.00 143.11 302 ASN F O 1
ATOM 12975 N N . GLU D 2 303 ? 31.698 60.396 -92.970 1.00 141.14 303 GLU F N 1
ATOM 12976 C CA . GLU D 2 303 ? 31.200 61.765 -92.876 1.00 137.32 303 GLU F CA 1
ATOM 12977 C C . GLU D 2 303 ? 31.806 62.716 -91.853 1.00 143.05 303 GLU F C 1
ATOM 12978 O O . GLU D 2 303 ? 31.070 63.267 -91.030 1.00 147.87 303 GLU F O 1
ATOM 12984 N N . MET D 2 304 ? 33.128 62.868 -91.849 1.00 146.29 304 MET F N 1
ATOM 12985 C CA . MET D 2 304 ? 33.794 63.971 -91.171 1.00 150.02 304 MET F CA 1
ATOM 12986 C C . MET D 2 304 ? 33.820 65.120 -92.159 1.00 158.30 304 MET F C 1
ATOM 12987 O O . MET D 2 304 ? 33.939 64.889 -93.365 1.00 159.61 304 MET F O 1
ATOM 12992 N N . LYS D 2 305 ? 33.696 66.353 -91.674 1.00 161.49 305 LYS F N 1
ATOM 12993 C CA . LYS D 2 305 ? 33.481 67.447 -92.614 1.00 162.46 305 LYS F CA 1
ATOM 12994 C C . LYS D 2 305 ? 34.720 68.330 -92.778 1.00 162.34 305 LYS F C 1
ATOM 12995 O O . LYS D 2 305 ? 35.435 68.637 -91.817 1.00 158.69 305 LYS F O 1
ATOM 13001 N N . VAL D 2 306 ? 34.969 68.692 -94.038 1.00 164.72 306 VAL F N 1
ATOM 13002 C CA . VAL D 2 306 ? 36.267 69.079 -94.585 1.00 163.87 306 VAL F CA 1
ATOM 13003 C C . VAL D 2 306 ? 36.173 70.535 -95.021 1.00 162.01 306 VAL F C 1
ATOM 13004 O O . VAL D 2 306 ? 35.165 70.926 -95.616 1.00 162.94 306 VAL F O 1
ATOM 13008 N N . GLY D 2 307 ? 37.197 71.346 -94.738 1.00 159.57 307 GLY F N 1
ATOM 13009 C CA . GLY D 2 307 ? 37.043 72.720 -95.196 1.00 167.67 307 GLY F CA 1
ATOM 13010 C C . GLY D 2 307 ? 38.178 73.682 -94.919 1.00 173.64 307 GLY F C 1
ATOM 13011 O O . GLY D 2 307 ? 38.901 73.570 -93.923 1.00 173.46 307 GLY F O 1
ATOM 13012 N N . TYR D 2 308 ? 38.343 74.615 -95.861 1.00 175.46 308 TYR F N 1
ATOM 13013 C CA . TYR D 2 308 ? 39.495 75.549 -95.892 1.00 172.95 308 TYR F CA 1
ATOM 13014 C C . TYR D 2 308 ? 39.385 76.702 -94.898 1.00 175.87 308 TYR F C 1
ATOM 13015 O O . TYR D 2 308 ? 38.280 77.108 -94.516 1.00 171.41 308 TYR F O 1
ATOM 13024 N N . VAL D 2 309 ? 40.567 77.179 -94.505 1.00 178.82 309 VAL F N 1
ATOM 13025 C CA . VAL D 2 309 ? 40.801 78.339 -93.650 1.00 175.37 309 VAL F CA 1
ATOM 13026 C C . VAL D 2 309 ? 41.923 79.137 -94.291 1.00 177.52 309 VAL F C 1
ATOM 13027 O O . VAL D 2 309 ? 42.967 78.573 -94.634 1.00 178.50 309 VAL F O 1
ATOM 13031 N N . GLU D 2 310 ? 41.728 80.441 -94.458 1.00 178.34 310 GLU F N 1
ATOM 13032 C CA . GLU D 2 310 ? 42.839 81.254 -94.941 1.00 175.60 310 GLU F CA 1
ATOM 13033 C C . GLU D 2 310 ? 43.014 82.554 -94.162 1.00 174.68 310 GLU F C 1
ATOM 13034 O O . GLU D 2 310 ? 42.057 83.311 -93.948 1.00 171.61 310 GLU F O 1
ATOM 13040 N N . SER D 2 311 ? 44.279 82.798 -93.797 1.00 176.72 311 SER F N 1
ATOM 13041 C CA . SER D 2 311 ? 44.783 83.963 -93.076 1.00 174.71 311 SER F CA 1
ATOM 13042 C C . SER D 2 311 ? 45.118 85.044 -94.102 1.00 173.30 311 SER F C 1
ATOM 13043 O O . SER D 2 311 ? 46.263 85.234 -94.510 1.00 168.85 311 SER F O 1
ATOM 13046 N N . ALA D 2 312 ? 44.077 85.744 -94.559 1.00 174.28 312 ALA F N 1
ATOM 13047 C CA . ALA D 2 312 ? 44.286 86.785 -95.567 1.00 169.70 312 ALA F CA 1
ATOM 13048 C C . ALA D 2 312 ? 44.707 88.119 -94.939 1.00 166.09 312 ALA F C 1
ATOM 13049 O O . ALA D 2 312 ? 45.659 88.764 -95.404 1.00 164.44 312 ALA F O 1
ATOM 13051 N N . GLY D 2 313 ? 44.002 88.503 -93.866 1.00 157.54 313 GLY F N 1
ATOM 13052 C CA . GLY D 2 313 ? 44.257 89.754 -93.130 1.00 146.78 313 GLY F CA 1
ATOM 13053 C C . GLY D 2 313 ? 45.733 89.951 -92.857 1.00 155.38 313 GLY F C 1
ATOM 13054 O O . GLY D 2 313 ? 46.294 90.926 -93.380 1.00 152.93 313 GLY F O 1
ATOM 13055 N N . SER D 2 314 ? 46.357 89.025 -92.128 1.00 160.59 314 SER F N 1
ATOM 13056 C CA . SER D 2 314 ? 47.802 89.156 -91.818 1.00 162.92 314 SER F CA 1
ATOM 13057 C C . SER D 2 314 ? 48.384 87.817 -91.363 1.00 174.06 314 SER F C 1
ATOM 13058 O O . SER D 2 314 ? 47.611 86.916 -90.958 1.00 175.72 314 SER F O 1
ATOM 13061 N N . SER D 2 315 ? 49.717 87.783 -91.332 1.00 176.68 315 SER F N 1
ATOM 13062 C CA . SER D 2 315 ? 50.568 86.623 -90.974 1.00 179.40 315 SER F CA 1
ATOM 13063 C C . SER D 2 315 ? 50.038 85.823 -89.788 1.00 184.86 315 SER F C 1
ATOM 13064 O O . SER D 2 315 ? 49.900 86.406 -88.686 1.00 188.07 315 SER F O 1
ATOM 13067 N N . PRO D 2 316 ? 49.768 84.514 -89.963 1.00 183.84 316 PRO F N 1
ATOM 13068 C CA . PRO D 2 316 ? 49.456 83.651 -88.834 1.00 182.97 316 PRO F CA 1
ATOM 13069 C C . PRO D 2 316 ? 50.712 83.761 -87.951 1.00 188.38 316 PRO F C 1
ATOM 13070 O O . PRO D 2 316 ? 50.543 83.984 -86.778 1.00 190.69 316 PRO F O 1
ATOM 13074 N N . ALA D 2 317 ? 51.928 83.596 -88.503 1.00 185.89 317 ALA F N 1
ATOM 13075 C CA . ALA D 2 317 ? 53.082 83.826 -87.645 1.00 183.61 317 ALA F CA 1
ATOM 13076 C C . ALA D 2 317 ? 53.064 85.228 -87.045 1.00 185.44 317 ALA F C 1
ATOM 13077 O O . ALA D 2 317 ? 53.607 85.435 -85.961 1.00 180.83 317 ALA F O 1
ATOM 13079 N N . LYS D 2 318 ? 52.409 86.184 -87.702 1.00 187.58 318 LYS F N 1
ATOM 13080 C CA . LYS D 2 318 ? 52.266 87.534 -87.177 1.00 184.66 318 LYS F CA 1
ATOM 13081 C C . LYS D 2 318 ? 50.906 87.769 -86.529 1.00 181.49 318 LYS F C 1
ATOM 13082 O O . LYS D 2 318 ? 50.552 88.916 -86.237 1.00 177.35 318 LYS F O 1
ATOM 13088 N N . THR D 2 319 ? 50.129 86.716 -86.323 1.00 185.89 319 THR F N 1
ATOM 13089 C CA . THR D 2 319 ? 48.748 86.853 -85.886 1.00 185.82 319 THR F CA 1
ATOM 13090 C C . THR D 2 319 ? 48.663 86.620 -84.385 1.00 185.63 319 THR F C 1
ATOM 13091 O O . THR D 2 319 ? 49.435 85.840 -83.821 1.00 187.65 319 THR F O 1
ATOM 13095 N N . ASP D 2 320 ? 47.745 87.321 -83.733 1.00 187.91 320 ASP F N 1
ATOM 13096 C CA . ASP D 2 320 ? 47.464 87.025 -82.338 1.00 186.60 320 ASP F CA 1
ATOM 13097 C C . ASP D 2 320 ? 46.431 85.910 -82.262 1.00 182.19 320 ASP F C 1
ATOM 13098 O O . ASP D 2 320 ? 45.463 85.887 -83.030 1.00 175.93 320 ASP F O 1
ATOM 13103 N N . VAL D 2 321 ? 46.662 84.975 -81.337 1.00 184.34 321 VAL F N 1
ATOM 13104 C CA . VAL D 2 321 ? 45.967 83.690 -81.368 1.00 181.04 321 VAL F CA 1
ATOM 13105 C C . VAL D 2 321 ? 44.458 83.883 -81.299 1.00 179.91 321 VAL F C 1
ATOM 13106 O O . VAL D 2 321 ? 43.699 83.186 -81.984 1.00 178.15 321 VAL F O 1
ATOM 13110 N N . ALA D 2 322 ? 44.004 84.866 -80.519 1.00 181.75 322 ALA F N 1
ATOM 13111 C CA . ALA D 2 322 ? 42.575 85.057 -80.301 1.00 179.07 322 ALA F CA 1
ATOM 13112 C C . ALA D 2 322 ? 41.820 85.418 -81.575 1.00 178.24 322 ALA F C 1
ATOM 13113 O O . ALA D 2 322 ? 40.588 85.327 -81.592 1.00 174.62 322 ALA F O 1
ATOM 13115 N N . GLU D 2 323 ? 42.513 85.832 -82.638 1.00 177.65 323 GLU F N 1
ATOM 13116 C CA . GLU D 2 323 ? 41.824 86.103 -83.893 1.00 175.54 323 GLU F CA 1
ATOM 13117 C C . GLU D 2 323 ? 41.929 84.968 -84.899 1.00 177.26 323 GLU F C 1
ATOM 13118 O O . GLU D 2 323 ? 40.981 84.754 -85.663 1.00 174.59 323 GLU F O 1
ATOM 13124 N N . LEU D 2 324 ? 43.030 84.210 -84.924 1.00 179.76 324 LEU F N 1
ATOM 13125 C CA . LEU D 2 324 ? 42.978 83.017 -85.759 1.00 179.67 324 LEU F CA 1
ATOM 13126 C C . LEU D 2 324 ? 42.034 81.983 -85.160 1.00 182.37 324 LEU F C 1
ATOM 13127 O O . LEU D 2 324 ? 41.389 81.243 -85.903 1.00 181.02 324 LEU F O 1
ATOM 13132 N N . ALA D 2 325 ? 41.883 81.955 -83.835 1.00 185.81 325 ALA F N 1
ATOM 13133 C CA . ALA D 2 325 ? 40.787 81.189 -83.251 1.00 184.22 325 ALA F CA 1
ATOM 13134 C C . ALA D 2 325 ? 39.447 81.698 -83.754 1.00 180.77 325 ALA F C 1
ATOM 13135 O O . ALA D 2 325 ? 38.597 80.915 -84.195 1.00 177.17 325 ALA F O 1
ATOM 13137 N N . ALA D 2 326 ? 39.240 83.016 -83.689 1.00 179.87 326 ALA F N 1
ATOM 13138 C CA . ALA D 2 326 ? 38.017 83.594 -84.236 1.00 172.79 326 ALA F CA 1
ATOM 13139 C C . ALA D 2 326 ? 37.883 83.302 -85.716 1.00 172.43 326 ALA F C 1
ATOM 13140 O O . ALA D 2 326 ? 36.764 83.181 -86.230 1.00 167.89 326 ALA F O 1
ATOM 13142 N N . LEU D 2 327 ? 39.021 83.096 -86.366 1.00 174.58 327 LEU F N 1
ATOM 13143 C CA . LEU D 2 327 ? 39.000 82.827 -87.819 1.00 172.99 327 LEU F CA 1
ATOM 13144 C C . LEU D 2 327 ? 38.523 81.397 -88.052 1.00 174.94 327 LEU F C 1
ATOM 13145 O O . LEU D 2 327 ? 37.787 81.179 -89.030 1.00 171.95 327 LEU F O 1
ATOM 13150 N N . LEU D 2 328 ? 38.864 80.480 -87.143 1.00 180.00 328 LEU F N 1
ATOM 13151 C CA . LEU D 2 328 ? 38.556 79.087 -87.458 1.00 177.83 328 LEU F CA 1
ATOM 13152 C C . LEU D 2 328 ? 37.166 78.677 -87.008 1.00 175.95 328 LEU F C 1
ATOM 13153 O O . LEU D 2 328 ? 36.852 77.491 -87.095 1.00 171.53 328 LEU F O 1
ATOM 13158 N N . ALA D 2 329 ? 36.320 79.615 -86.582 1.00 178.70 329 ALA F N 1
ATOM 13159 C CA . ALA D 2 329 ? 34.956 79.310 -86.157 1.00 174.94 329 ALA F CA 1
ATOM 13160 C C . ALA D 2 329 ? 33.894 79.700 -87.172 1.00 170.09 329 ALA F C 1
ATOM 13161 O O . ALA D 2 329 ? 32.975 78.914 -87.426 1.00 160.35 329 ALA F O 1
ATOM 13163 N N . LYS D 2 330 ? 33.993 80.897 -87.755 1.00 172.36 330 LYS F N 1
ATOM 13164 C CA . LYS D 2 330 ? 33.000 81.395 -88.695 1.00 170.08 330 LYS F CA 1
ATOM 13165 C C . LYS D 2 330 ? 33.520 81.531 -90.122 1.00 168.49 330 LYS F C 1
ATOM 13166 O O . LYS D 2 330 ? 32.722 81.616 -91.060 1.00 160.98 330 LYS F O 1
ATOM 13172 N N . ASN D 2 331 ? 34.827 81.559 -90.303 1.00 169.59 331 ASN F N 1
ATOM 13173 C CA . ASN D 2 331 ? 35.458 81.646 -91.602 1.00 166.62 331 ASN F CA 1
ATOM 13174 C C . ASN D 2 331 ? 35.683 80.273 -92.172 1.00 169.87 331 ASN F C 1
ATOM 13175 O O . ASN D 2 331 ? 36.489 80.094 -93.098 1.00 167.75 331 ASN F O 1
ATOM 13180 N N . VAL D 2 332 ? 35.017 79.304 -91.566 1.00 174.11 332 VAL F N 1
ATOM 13181 C CA . VAL D 2 332 ? 35.011 77.913 -92.006 1.00 172.68 332 VAL F CA 1
ATOM 13182 C C . VAL D 2 332 ? 34.423 77.836 -93.397 1.00 171.64 332 VAL F C 1
ATOM 13183 O O . VAL D 2 332 ? 33.404 78.489 -93.673 1.00 164.58 332 VAL F O 1
ATOM 13187 N N . VAL D 2 333 ? 34.909 76.901 -94.223 1.00 172.92 333 VAL F N 1
ATOM 13188 C CA . VAL D 2 333 ? 34.391 76.713 -95.609 1.00 168.63 333 VAL F CA 1
ATOM 13189 C C . VAL D 2 333 ? 33.988 75.248 -95.881 1.00 167.49 333 VAL F C 1
ATOM 13190 O O . VAL D 2 333 ? 34.936 74.436 -95.949 1.00 167.61 333 VAL F O 1
ATOM 13194 N N . ASP D 2 334 ? 32.712 74.946 -96.165 1.00 165.21 334 ASP F N 1
ATOM 13195 C CA . ASP D 2 334 ? 32.283 73.525 -96.358 1.00 164.95 334 ASP F CA 1
ATOM 13196 C C . ASP D 2 334 ? 32.695 72.924 -97.706 1.00 166.25 334 ASP F C 1
ATOM 13197 O O . ASP D 2 334 ? 31.943 73.100 -98.682 1.00 160.87 334 ASP F O 1
ATOM 13202 N N . GLU D 2 335 ? 33.771 72.131 -97.702 1.00 169.50 335 GLU F N 1
ATOM 13203 C CA . GLU D 2 335 ? 34.287 71.464 -98.886 1.00 167.29 335 GLU F CA 1
ATOM 13204 C C . GLU D 2 335 ? 34.070 69.961 -98.796 1.00 168.51 335 GLU F C 1
ATOM 13205 O O . GLU D 2 335 ? 34.611 69.223 -99.619 1.00 166.34 335 GLU F O 1
ATOM 13211 N N . THR D 2 336 ? 33.291 69.488 -97.822 1.00 168.22 336 THR F N 1
ATOM 13212 C CA . THR D 2 336 ? 33.203 68.052 -97.585 1.00 163.05 336 THR F CA 1
ATOM 13213 C C . THR D 2 336 ? 32.479 67.337 -98.712 1.00 163.11 336 THR F C 1
ATOM 13214 O O . THR D 2 336 ? 32.899 66.258 -99.147 1.00 164.17 336 THR F O 1
ATOM 13218 N N . ALA D 2 337 ? 31.365 67.904 -99.172 1.00 158.19 337 ALA F N 1
ATOM 13219 C CA . ALA D 2 337 ? 30.627 67.271 -100.254 1.00 156.75 337 ALA F CA 1
ATOM 13220 C C . ALA D 2 337 ? 31.477 67.159 -101.511 1.00 158.48 337 ALA F C 1
ATOM 13221 O O . ALA D 2 337 ? 31.340 66.192 -102.268 1.00 148.44 337 ALA F O 1
ATOM 13223 N N . ALA D 2 338 ? 32.387 68.114 -101.728 1.00 164.89 338 ALA F N 1
ATOM 13224 C CA . ALA D 2 338 ? 33.161 68.149 -102.963 1.00 162.82 338 ALA F CA 1
ATOM 13225 C C . ALA D 2 338 ? 34.369 67.222 -102.923 1.00 160.01 338 ALA F C 1
ATOM 13226 O O . ALA D 2 338 ? 34.840 66.785 -103.979 1.00 152.23 338 ALA F O 1
ATOM 13228 N N . VAL D 2 339 ? 34.885 66.918 -101.730 1.00 162.41 339 VAL F N 1
ATOM 13229 C CA . VAL D 2 339 ? 36.044 66.037 -101.627 1.00 160.44 339 VAL F CA 1
ATOM 13230 C C . VAL D 2 339 ? 35.670 64.610 -102.004 1.00 155.67 339 VAL F C 1
ATOM 13231 O O . VAL D 2 339 ? 36.430 63.911 -102.684 1.00 153.07 339 VAL F O 1
ATOM 13235 N N . ALA D 2 340 ? 34.496 64.152 -101.566 1.00 156.73 340 ALA F N 1
ATOM 13236 C CA . ALA D 2 340 ? 34.059 62.806 -101.915 1.00 152.55 340 ALA F CA 1
ATOM 13237 C C . ALA D 2 340 ? 33.780 62.669 -103.409 1.00 151.28 340 ALA F C 1
ATOM 13238 O O . ALA D 2 340 ? 34.014 61.599 -103.982 1.00 146.56 340 ALA F O 1
ATOM 13240 N N . ALA D 2 341 ? 33.285 63.734 -104.049 1.00 151.48 341 ALA F N 1
ATOM 13241 C CA . ALA D 2 341 ? 32.948 63.715 -105.465 1.00 146.27 341 ALA F CA 1
ATOM 13242 C C . ALA D 2 341 ? 34.171 63.791 -106.366 1.00 147.49 341 ALA F C 1
ATOM 13243 O O . ALA D 2 341 ? 34.059 63.532 -107.565 1.00 138.41 341 ALA F O 1
ATOM 13245 N N . PHE D 2 342 ? 35.309 64.148 -105.806 1.00 150.52 342 PHE F N 1
ATOM 13246 C CA . PHE D 2 342 ? 36.588 64.081 -106.481 1.00 147.80 342 PHE F CA 1
ATOM 13247 C C . PHE D 2 342 ? 36.833 62.672 -107.003 1.00 142.51 342 PHE F C 1
ATOM 13248 O O . PHE D 2 342 ? 36.920 61.718 -106.222 1.00 141.82 342 PHE F O 1
ATOM 13256 N N . GLN D 2 343 ? 37.002 62.551 -108.322 1.00 133.95 343 GLN F N 1
ATOM 13257 C CA . GLN D 2 343 ? 37.508 61.316 -108.918 1.00 135.71 343 GLN F CA 1
ATOM 13258 C C . GLN D 2 343 ? 39.022 61.432 -109.049 1.00 141.37 343 GLN F C 1
ATOM 13259 O O . GLN D 2 343 ? 39.527 62.249 -109.829 1.00 134.95 343 GLN F O 1
ATOM 13265 N N . GLY D 2 344 ? 39.737 60.602 -108.299 1.00 143.99 344 GLY F N 1
ATOM 13266 C CA . GLY D 2 344 ? 41.190 60.623 -108.248 1.00 139.53 344 GLY F CA 1
ATOM 13267 C C . GLY D 2 344 ? 41.660 60.480 -106.813 1.00 144.44 344 GLY F C 1
ATOM 13268 O O . GLY D 2 344 ? 40.917 60.726 -105.859 1.00 143.06 344 GLY F O 1
ATOM 13269 N N . ASP D 2 345 ? 42.916 60.080 -106.656 1.00 146.58 345 ASP F N 1
ATOM 13270 C CA . ASP D 2 345 ? 43.483 59.960 -105.323 1.00 146.34 345 ASP F CA 1
ATOM 13271 C C . ASP D 2 345 ? 43.873 61.337 -104.795 1.00 140.07 345 ASP F C 1
ATOM 13272 O O . ASP D 2 345 ? 44.530 62.122 -105.490 1.00 135.22 345 ASP F O 1
ATOM 13277 N N . VAL D 2 346 ? 43.423 61.633 -103.570 1.00 136.54 346 VAL F N 1
ATOM 13278 C CA . VAL D 2 346 ? 43.807 62.817 -102.811 1.00 137.78 346 VAL F CA 1
ATOM 13279 C C . VAL D 2 346 ? 44.252 62.427 -101.408 1.00 139.09 346 VAL F C 1
ATOM 13280 O O . VAL D 2 346 ? 43.913 61.363 -100.883 1.00 137.36 346 VAL F O 1
ATOM 13284 N N . LEU D 2 347 ? 44.973 63.361 -100.786 1.00 141.72 347 LEU F N 1
ATOM 13285 C CA . LEU D 2 347 ? 45.443 63.282 -99.407 1.00 146.73 347 LEU F CA 1
ATOM 13286 C C . LEU D 2 347 ? 45.045 64.572 -98.719 1.00 148.72 347 LEU F C 1
ATOM 13287 O O . LEU D 2 347 ? 45.483 65.648 -99.141 1.00 150.65 347 LEU F O 1
ATOM 13292 N N . VAL D 2 348 ? 44.244 64.483 -97.661 1.00 150.71 348 VAL F N 1
ATOM 13293 C CA . VAL D 2 348 ? 43.690 65.691 -97.042 1.00 153.13 348 VAL F CA 1
ATOM 13294 C C . VAL D 2 348 ? 44.385 66.051 -95.733 1.00 151.39 348 VAL F C 1
ATOM 13295 O O . VAL D 2 348 ? 44.682 67.217 -95.499 1.00 156.80 348 VAL F O 1
ATOM 13299 N N . TYR D 2 349 ? 44.664 65.102 -94.850 1.00 150.10 349 TYR F N 1
ATOM 13300 C CA . TYR D 2 349 ? 45.370 65.512 -93.637 1.00 157.87 349 TYR F CA 1
ATOM 13301 C C . TYR D 2 349 ? 46.827 65.683 -94.020 1.00 160.51 349 TYR F C 1
ATOM 13302 O O . TYR D 2 349 ? 47.489 64.723 -94.423 1.00 163.39 349 TYR F O 1
ATOM 13311 N N . GLY D 2 350 ? 47.311 66.910 -93.956 1.00 160.54 350 GLY F N 1
ATOM 13312 C CA . GLY D 2 350 ? 48.674 67.129 -94.347 1.00 163.65 350 GLY F CA 1
ATOM 13313 C C . GLY D 2 350 ? 48.962 67.013 -95.827 1.00 164.38 350 GLY F C 1
ATOM 13314 O O . GLY D 2 350 ? 50.135 66.929 -96.202 1.00 167.29 350 GLY F O 1
ATOM 13315 N N . GLY D 2 351 ? 47.950 67.030 -96.688 1.00 160.30 351 GLY F N 1
ATOM 13316 C CA . GLY D 2 351 ? 48.216 67.009 -98.114 1.00 159.64 351 GLY F CA 1
ATOM 13317 C C . GLY D 2 351 ? 48.501 68.374 -98.713 1.00 157.08 351 GLY F C 1
ATOM 13318 O O . GLY D 2 351 ? 49.576 68.611 -99.272 1.00 156.36 351 GLY F O 1
ATOM 13319 N N . ALA D 2 352 ? 47.538 69.287 -98.589 1.00 154.05 352 ALA F N 1
ATOM 13320 C CA . ALA D 2 352 ? 47.626 70.614 -99.193 1.00 152.58 352 ALA F CA 1
ATOM 13321 C C . ALA D 2 352 ? 48.072 71.677 -98.194 1.00 162.74 352 ALA F C 1
ATOM 13322 O O . ALA D 2 352 ? 49.087 72.347 -98.400 1.00 165.21 352 ALA F O 1
ATOM 13324 N N . ASN D 2 353 ? 47.326 71.849 -97.115 1.00 165.49 353 ASN F N 1
ATOM 13325 C CA . ASN D 2 353 ? 47.669 72.768 -96.043 1.00 165.52 353 ASN F CA 1
ATOM 13326 C C . ASN D 2 353 ? 47.995 71.950 -94.797 1.00 164.19 353 ASN F C 1
ATOM 13327 O O . ASN D 2 353 ? 47.766 70.737 -94.771 1.00 165.99 353 ASN F O 1
ATOM 13332 N N . LEU D 2 354 ? 48.505 72.607 -93.748 1.00 159.40 354 LEU F N 1
ATOM 13333 C CA . LEU D 2 354 ? 48.358 72.032 -92.419 1.00 164.69 354 LEU F CA 1
ATOM 13334 C C . LEU D 2 354 ? 46.884 71.828 -92.025 1.00 169.08 354 LEU F C 1
ATOM 13335 O O . LEU D 2 354 ? 46.041 72.722 -92.187 1.00 169.81 354 LEU F O 1
ATOM 13340 N N . THR D 2 355 ? 46.557 70.689 -91.413 1.00 169.13 355 THR F N 1
ATOM 13341 C CA . THR D 2 355 ? 45.127 70.478 -91.063 1.00 168.39 355 THR F CA 1
ATOM 13342 C C . THR D 2 355 ? 44.929 70.129 -89.580 1.00 166.40 355 THR F C 1
ATOM 13343 O O . THR D 2 355 ? 45.392 69.062 -89.164 1.00 163.70 355 THR F O 1
ATOM 13347 N N . LEU D 2 356 ? 44.124 70.929 -88.861 1.00 165.15 356 LEU F N 1
ATOM 13348 C CA . LEU D 2 356 ? 43.849 70.714 -87.453 1.00 161.58 356 LEU F CA 1
ATOM 13349 C C . LEU D 2 356 ? 42.716 69.695 -87.387 1.00 160.72 356 LEU F C 1
ATOM 13350 O O . LEU D 2 356 ? 42.048 69.442 -88.393 1.00 156.75 356 LEU F O 1
ATOM 13355 N N . VAL D 2 357 ? 42.541 69.075 -86.225 1.00 163.54 357 VAL F N 1
ATOM 13356 C CA . VAL D 2 357 ? 41.750 67.859 -86.101 1.00 157.78 357 VAL F CA 1
ATOM 13357 C C . VAL D 2 357 ? 40.656 68.075 -85.062 1.00 153.59 357 VAL F C 1
ATOM 13358 O O . VAL D 2 357 ? 40.930 68.494 -83.936 1.00 151.23 357 VAL F O 1
ATOM 13362 N N . ASP D 2 358 ? 39.417 67.817 -85.462 1.00 151.18 358 ASP F N 1
ATOM 13363 C CA . ASP D 2 358 ? 38.228 68.000 -84.644 1.00 155.80 358 ASP F CA 1
ATOM 13364 C C . ASP D 2 358 ? 37.752 66.612 -84.264 1.00 158.07 358 ASP F C 1
ATOM 13365 O O . ASP D 2 358 ? 37.074 65.934 -85.040 1.00 155.99 358 ASP F O 1
ATOM 13370 N N . MET D 2 359 ? 38.100 66.236 -83.028 1.00 156.37 359 MET F N 1
ATOM 13371 C CA . MET D 2 359 ? 37.743 64.933 -82.440 1.00 157.15 359 MET F CA 1
ATOM 13372 C C . MET D 2 359 ? 37.654 65.047 -80.907 1.00 158.98 359 MET F C 1
ATOM 13373 O O . MET D 2 359 ? 37.437 64.011 -80.266 1.00 165.20 359 MET F O 1
ATOM 13378 N N . GLU D 2 360 ? 37.814 66.262 -80.373 1.00 156.10 360 GLU F N 1
ATOM 13379 C CA . GLU D 2 360 ? 37.888 66.424 -78.897 1.00 155.71 360 GLU F CA 1
ATOM 13380 C C . GLU D 2 360 ? 36.657 65.792 -78.215 1.00 148.90 360 GLU F C 1
ATOM 13381 O O . GLU D 2 360 ? 36.747 65.524 -77.016 1.00 134.06 360 GLU F O 1
ATOM 13387 N N . GLN D 2 361 ? 35.576 65.548 -78.972 1.00 154.06 361 GLN F N 1
ATOM 13388 C CA . GLN D 2 361 ? 34.328 65.047 -78.406 1.00 150.38 361 GLN F CA 1
ATOM 13389 C C . GLN D 2 361 ? 34.083 63.576 -78.726 1.00 147.05 361 GLN F C 1
ATOM 13390 O O . GLN D 2 361 ? 32.934 63.120 -78.708 1.00 133.31 361 GLN F O 1
ATOM 13396 N N . VAL D 2 362 ? 35.157 62.815 -78.969 1.00 155.71 362 VAL F N 1
ATOM 13397 C CA . VAL D 2 362 ? 35.042 61.361 -79.312 1.00 150.41 362 VAL F CA 1
ATOM 13398 C C . VAL D 2 362 ? 35.332 60.497 -78.080 1.00 143.46 362 VAL F C 1
ATOM 13399 O O . VAL D 2 362 ? 36.405 60.633 -77.482 1.00 147.50 362 VAL F O 1
ATOM 13403 N N . ASP D 2 363 ? 34.414 59.582 -77.792 1.00 138.60 363 ASP F N 1
ATOM 13404 C CA . ASP D 2 363 ? 34.428 58.717 -76.626 1.00 138.00 363 ASP F CA 1
ATOM 13405 C C . ASP D 2 363 ? 35.732 57.930 -76.646 1.00 144.07 363 ASP F C 1
ATOM 13406 O O . ASP D 2 363 ? 35.707 56.752 -77.017 1.00 146.23 363 ASP F O 1
ATOM 13411 N N . LEU D 2 364 ? 36.866 58.509 -76.232 1.00 142.15 364 LEU F N 1
ATOM 13412 C CA . LEU D 2 364 ? 38.041 57.644 -76.195 1.00 139.08 364 LEU F CA 1
ATOM 13413 C C . LEU D 2 364 ? 38.291 57.025 -74.829 1.00 137.30 364 LEU F C 1
ATOM 13414 O O . LEU D 2 364 ? 38.916 55.959 -74.751 1.00 137.88 364 LEU F O 1
ATOM 13419 N N . TYR D 2 365 ? 37.836 57.651 -73.748 1.00 136.55 365 TYR F N 1
ATOM 13420 C CA . TYR D 2 365 ? 37.915 57.027 -72.436 1.00 139.79 365 TYR F CA 1
ATOM 13421 C C . TYR D 2 365 ? 36.660 56.233 -72.098 1.00 141.80 365 TYR F C 1
ATOM 13422 O O . TYR D 2 365 ? 36.437 55.899 -70.929 1.00 142.57 365 TYR F O 1
ATOM 13431 N N . GLY D 2 366 ? 35.832 55.941 -73.090 1.00 144.60 366 GLY F N 1
ATOM 13432 C CA . GLY D 2 366 ? 34.815 54.939 -72.912 1.00 144.13 366 GLY F CA 1
ATOM 13433 C C . GLY D 2 366 ? 35.319 53.530 -73.124 1.00 148.34 366 GLY F C 1
ATOM 13434 O O . GLY D 2 366 ? 34.513 52.598 -73.121 1.00 141.49 366 GLY F O 1
ATOM 13435 N N . LEU D 2 367 ? 36.625 53.336 -73.355 1.00 149.47 367 LEU F N 1
ATOM 13436 C CA . LEU D 2 367 ? 37.162 51.993 -73.595 1.00 140.77 367 LEU F CA 1
ATOM 13437 C C . LEU D 2 367 ? 37.325 51.304 -72.239 1.00 136.77 367 LEU F C 1
ATOM 13438 O O . LEU D 2 367 ? 38.418 51.119 -71.704 1.00 134.59 367 LEU F O 1
ATOM 13443 N N . GLU D 2 368 ? 36.170 50.921 -71.692 1.00 139.41 368 GLU F N 1
ATOM 13444 C CA . GLU D 2 368 ? 36.030 50.327 -70.375 1.00 139.30 368 GLU F CA 1
ATOM 13445 C C . GLU D 2 368 ? 36.210 48.818 -70.527 1.00 138.05 368 GLU F C 1
ATOM 13446 O O . GLU D 2 368 ? 35.304 48.103 -70.960 1.00 135.01 368 GLU F O 1
ATOM 13452 N N . ILE D 2 369 ? 37.347 48.378 -69.993 1.00 137.29 369 ILE F N 1
ATOM 13453 C CA . ILE D 2 369 ? 37.662 46.936 -69.861 1.00 140.46 369 ILE F CA 1
ATOM 13454 C C . ILE D 2 369 ? 36.927 46.515 -68.589 1.00 139.87 369 ILE F C 1
ATOM 13455 O O . ILE D 2 369 ? 37.513 46.661 -67.503 1.00 135.31 369 ILE F O 1
ATOM 13460 N N . LYS D 2 370 ? 35.700 46.011 -68.743 1.00 135.97 370 LYS F N 1
ATOM 13461 C CA . LYS D 2 370 ? 34.832 45.673 -67.589 1.00 132.78 370 LYS F CA 1
ATOM 13462 C C . LYS D 2 370 ? 35.005 46.968 -66.791 1.00 139.33 370 LYS F C 1
ATOM 13463 O O . LYS D 2 370 ? 34.733 48.040 -67.374 1.00 140.92 370 LYS F O 1
ATOM 13469 N N . GLY D 2 371 ? 35.477 46.907 -65.542 1.00 136.45 371 GLY F N 1
ATOM 13470 C CA . GLY D 2 371 ? 35.573 48.191 -64.878 1.00 131.28 371 GLY F CA 1
ATOM 13471 C C . GLY D 2 371 ? 36.578 49.279 -65.175 1.00 135.34 371 GLY F C 1
ATOM 13472 O O . GLY D 2 371 ? 36.389 50.425 -64.770 1.00 138.75 371 GLY F O 1
ATOM 13473 N N . GLN D 2 372 ? 37.627 48.938 -65.912 1.00 137.41 372 GLN F N 1
ATOM 13474 C CA . GLN D 2 372 ? 38.840 49.744 -65.979 1.00 131.61 372 GLN F CA 1
ATOM 13475 C C . GLN D 2 372 ? 38.776 50.712 -67.156 1.00 133.06 372 GLN F C 1
ATOM 13476 O O . GLN D 2 372 ? 38.786 50.292 -68.316 1.00 135.13 372 GLN F O 1
ATOM 13482 N N . ARG D 2 373 ? 38.712 52.003 -66.864 1.00 133.04 373 ARG F N 1
ATOM 13483 C CA . ARG D 2 373 ? 38.894 52.790 -68.076 1.00 137.84 373 ARG F CA 1
ATOM 13484 C C . ARG D 2 373 ? 40.284 53.422 -68.099 1.00 141.92 373 ARG F C 1
ATOM 13485 O O . ARG D 2 373 ? 40.908 53.585 -67.047 1.00 138.08 373 ARG F O 1
ATOM 13493 N N . PRO D 2 374 ? 40.806 53.782 -69.276 1.00 144.32 374 PRO F N 1
ATOM 13494 C CA . PRO D 2 374 ? 42.254 53.985 -69.403 1.00 139.31 374 PRO F CA 1
ATOM 13495 C C . PRO D 2 374 ? 42.773 55.106 -68.517 1.00 138.04 374 PRO F C 1
ATOM 13496 O O . PRO D 2 374 ? 42.035 55.982 -68.064 1.00 142.02 374 PRO F O 1
ATOM 13500 N N . VAL D 2 375 ? 44.080 55.057 -68.266 1.00 135.84 375 VAL F N 1
ATOM 13501 C CA . VAL D 2 375 ? 44.774 56.186 -67.662 1.00 141.13 375 VAL F CA 1
ATOM 13502 C C . VAL D 2 375 ? 45.147 57.236 -68.703 1.00 143.63 375 VAL F C 1
ATOM 13503 O O . VAL D 2 375 ? 45.288 58.419 -68.359 1.00 143.13 375 VAL F O 1
ATOM 13507 N N . TYR D 2 376 ? 45.247 56.848 -69.973 1.00 140.02 376 TYR F N 1
ATOM 13508 C CA . TYR D 2 376 ? 45.883 57.656 -71.002 1.00 137.96 376 TYR F CA 1
ATOM 13509 C C . TYR D 2 376 ? 45.405 57.150 -72.353 1.00 134.12 376 TYR F C 1
ATOM 13510 O O . TYR D 2 376 ? 45.369 55.940 -72.591 1.00 136.34 376 TYR F O 1
ATOM 13519 N N . VAL D 2 377 ? 45.006 58.073 -73.221 1.00 134.92 377 VAL F N 1
ATOM 13520 C CA . VAL D 2 377 ? 44.638 57.747 -74.594 1.00 135.96 377 VAL F CA 1
ATOM 13521 C C . VAL D 2 377 ? 45.273 58.791 -75.496 1.00 139.65 377 VAL F C 1
ATOM 13522 O O . VAL D 2 377 ? 45.183 59.991 -75.220 1.00 146.11 377 VAL F O 1
ATOM 13526 N N . GLU D 2 378 ? 45.935 58.337 -76.552 1.00 134.80 378 GLU F N 1
ATOM 13527 C CA . GLU D 2 378 ? 46.498 59.233 -77.547 1.00 130.88 378 GLU F CA 1
ATOM 13528 C C . GLU D 2 378 ? 46.309 58.597 -78.913 1.00 123.32 378 GLU F C 1
ATOM 13529 O O . GLU D 2 378 ? 46.434 57.379 -79.064 1.00 129.24 378 GLU F O 1
ATOM 13535 N N . TYR D 2 379 ? 45.972 59.419 -79.898 1.00 123.45 379 TYR F N 1
ATOM 13536 C CA . TYR D 2 379 ? 45.788 58.959 -81.264 1.00 128.93 379 TYR F CA 1
ATOM 13537 C C . TYR D 2 379 ? 46.891 59.532 -82.136 1.00 130.36 379 TYR F C 1
ATOM 13538 O O . TYR D 2 379 ? 47.197 60.726 -82.058 1.00 138.42 379 TYR F O 1
ATOM 13547 N N . GLY D 2 380 ? 47.500 58.669 -82.945 1.00 129.50 380 GLY F N 1
ATOM 13548 C CA . GLY D 2 380 ? 48.414 59.084 -83.978 1.00 126.06 380 GLY F CA 1
ATOM 13549 C C . GLY D 2 380 ? 47.830 58.857 -85.358 1.00 129.75 380 GLY F C 1
ATOM 13550 O O . GLY D 2 380 ? 46.651 58.542 -85.530 1.00 126.17 380 GLY F O 1
ATOM 13551 N N . MET D 2 381 ? 48.690 59.017 -86.354 1.00 130.94 381 MET F N 1
ATOM 13552 C CA . MET D 2 381 ? 48.285 58.820 -87.731 1.00 130.50 381 MET F CA 1
ATOM 13553 C C . MET D 2 381 ? 49.525 58.524 -88.549 1.00 131.62 381 MET F C 1
ATOM 13554 O O . MET D 2 381 ? 50.637 58.903 -88.171 1.00 127.21 381 MET F O 1
ATOM 13559 N N . ASP D 2 382 ? 49.329 57.838 -89.668 1.00 128.32 382 ASP F N 1
ATOM 13560 C CA . ASP D 2 382 ? 50.310 57.904 -90.735 1.00 133.20 382 ASP F CA 1
ATOM 13561 C C . ASP D 2 382 ? 49.644 57.800 -92.094 1.00 142.02 382 ASP F C 1
ATOM 13562 O O . ASP D 2 382 ? 48.487 57.389 -92.229 1.00 139.49 382 ASP F O 1
ATOM 13567 N N . GLY D 2 383 ? 50.435 58.144 -93.102 1.00 145.45 383 GLY F N 1
ATOM 13568 C CA . GLY D 2 383 ? 49.916 58.441 -94.411 1.00 146.06 383 GLY F CA 1
ATOM 13569 C C . GLY D 2 383 ? 49.501 59.877 -94.590 1.00 150.62 383 GLY F C 1
ATOM 13570 O O . GLY D 2 383 ? 48.807 60.183 -95.559 1.00 150.36 383 GLY F O 1
ATOM 13571 N N . VAL D 2 384 ? 49.884 60.782 -93.693 1.00 152.75 384 VAL F N 1
ATOM 13572 C CA . VAL D 2 384 ? 49.503 62.181 -93.855 1.00 163.03 384 VAL F CA 1
ATOM 13573 C C . VAL D 2 384 ? 50.700 62.953 -94.376 1.00 162.58 384 VAL F C 1
ATOM 13574 O O . VAL D 2 384 ? 51.837 62.780 -93.911 1.00 155.68 384 VAL F O 1
ATOM 13578 N N . GLY D 2 385 ? 50.448 63.756 -95.405 1.00 161.65 385 GLY F N 1
ATOM 13579 C CA . GLY D 2 385 ? 51.504 64.352 -96.190 1.00 166.49 385 GLY F CA 1
ATOM 13580 C C . GLY D 2 385 ? 52.393 65.241 -95.358 1.00 173.23 385 GLY F C 1
ATOM 13581 O O . GLY D 2 385 ? 52.205 65.387 -94.150 1.00 171.24 385 GLY F O 1
ATOM 13582 N N . ASP D 2 386 ? 53.358 65.870 -96.017 1.00 174.36 386 ASP F N 1
ATOM 13583 C CA . ASP D 2 386 ? 54.392 66.603 -95.310 1.00 173.60 386 ASP F CA 1
ATOM 13584 C C . ASP D 2 386 ? 53.891 67.945 -94.770 1.00 174.14 386 ASP F C 1
ATOM 13585 O O . ASP D 2 386 ? 54.616 68.606 -94.020 1.00 173.24 386 ASP F O 1
ATOM 13590 N N . GLU D 2 387 ? 52.666 68.354 -95.127 1.00 171.34 387 GLU F N 1
ATOM 13591 C CA . GLU D 2 387 ? 52.021 69.506 -94.495 1.00 169.25 387 GLU F CA 1
ATOM 13592 C C . GLU D 2 387 ? 51.873 69.341 -92.994 1.00 172.47 387 GLU F C 1
ATOM 13593 O O . GLU D 2 387 ? 51.772 70.343 -92.272 1.00 170.83 387 GLU F O 1
ATOM 13599 N N . GLY D 2 388 ? 51.812 68.103 -92.518 1.00 173.04 388 GLY F N 1
ATOM 13600 C CA . GLY D 2 388 ? 51.527 67.829 -91.130 1.00 163.64 388 GLY F CA 1
ATOM 13601 C C . GLY D 2 388 ? 50.054 67.981 -90.796 1.00 156.77 388 GLY F C 1
ATOM 13602 O O . GLY D 2 388 ? 49.242 68.487 -91.572 1.00 156.37 388 GLY F O 1
ATOM 13603 N N . ALA D 2 389 ? 49.709 67.529 -89.593 1.00 158.12 389 ALA F N 1
ATOM 13604 C CA . ALA D 2 389 ? 48.343 67.586 -89.086 1.00 160.20 389 ALA F CA 1
ATOM 13605 C C . ALA D 2 389 ? 48.405 67.535 -87.564 1.00 162.46 389 ALA F C 1
ATOM 13606 O O . ALA D 2 389 ? 49.340 66.958 -87.003 1.00 156.52 389 ALA F O 1
ATOM 13608 N N . VAL D 2 390 ? 47.363 68.090 -86.957 1.00 160.59 390 VAL F N 1
ATOM 13609 C CA . VAL D 2 390 ? 47.301 68.187 -85.482 1.00 154.80 390 VAL F CA 1
ATOM 13610 C C . VAL D 2 390 ? 45.959 67.631 -85.029 1.00 154.26 390 VAL F C 1
ATOM 13611 O O . VAL D 2 390 ? 44.930 68.143 -85.491 1.00 154.60 390 VAL F O 1
ATOM 13615 N N . LEU D 2 391 ? 45.977 66.594 -84.195 1.00 154.90 391 LEU F N 1
ATOM 13616 C CA . LEU D 2 391 ? 44.669 66.099 -83.708 1.00 160.83 391 LEU F CA 1
ATOM 13617 C C . LEU D 2 391 ? 44.444 66.611 -82.286 1.00 158.27 391 LEU F C 1
ATOM 13618 O O . LEU D 2 391 ? 45.336 66.481 -81.432 1.00 152.12 391 LEU F O 1
ATOM 13623 N N . VAL D 2 392 ? 43.289 67.246 -82.130 1.00 160.18 392 VAL F N 1
ATOM 13624 C CA . VAL D 2 392 ? 42.746 67.878 -80.917 1.00 160.01 392 VAL F CA 1
ATOM 13625 C C . VAL D 2 392 ? 41.688 66.969 -80.300 1.00 156.68 392 VAL F C 1
ATOM 13626 O O . VAL D 2 392 ? 40.545 66.934 -80.769 1.00 154.23 392 VAL F O 1
ATOM 13630 N N . GLN D 2 393 ? 42.037 66.286 -79.212 1.00 152.42 393 GLN F N 1
ATOM 13631 C CA . GLN D 2 393 ? 41.159 65.308 -78.587 1.00 153.29 393 GLN F CA 1
ATOM 13632 C C . GLN D 2 393 ? 41.265 65.269 -77.066 1.00 152.79 393 GLN F C 1
ATOM 13633 O O . GLN D 2 393 ? 42.285 65.665 -76.494 1.00 149.72 393 GLN F O 1
ATOM 13639 N N . PRO D 2 394 ? 40.218 64.732 -76.368 1.00 152.11 394 PRO F N 1
ATOM 13640 C CA . PRO D 2 394 ? 40.097 64.962 -74.923 1.00 145.96 394 PRO F CA 1
ATOM 13641 C C . PRO D 2 394 ? 41.135 64.246 -74.082 1.00 142.63 394 PRO F C 1
ATOM 13642 O O . PRO D 2 394 ? 41.960 63.484 -74.596 1.00 141.61 394 PRO F O 1
ATOM 13646 N N . ASP D 2 395 ? 41.067 64.545 -72.781 1.00 143.91 395 ASP F N 1
ATOM 13647 C CA . ASP D 2 395 ? 41.962 63.974 -71.741 1.00 148.34 395 ASP F CA 1
ATOM 13648 C C . ASP D 2 395 ? 41.129 63.167 -70.737 1.00 150.52 395 ASP F C 1
ATOM 13649 O O . ASP D 2 395 ? 39.910 63.041 -70.957 1.00 147.01 395 ASP F O 1
ATOM 13654 N N . ALA D 2 396 ? 41.766 62.673 -69.667 1.00 148.84 396 ALA F N 1
ATOM 13655 C CA . ALA D 2 396 ? 41.130 61.778 -68.702 1.00 147.46 396 ALA F CA 1
ATOM 13656 C C . ALA D 2 396 ? 39.935 62.427 -68.013 1.00 151.43 396 ALA F C 1
ATOM 13657 O O . ALA D 2 396 ? 38.895 61.785 -67.823 1.00 146.38 396 ALA F O 1
ATOM 13659 N N . ASP D 2 397 ? 40.064 63.697 -67.638 1.00 156.63 397 ASP F N 1
ATOM 13660 C CA . ASP D 2 397 ? 39.085 64.398 -66.819 1.00 152.43 397 ASP F CA 1
ATOM 13661 C C . ASP D 2 397 ? 38.023 65.133 -67.628 1.00 153.64 397 ASP F C 1
ATOM 13662 O O . ASP D 2 397 ? 37.034 65.593 -67.046 1.00 146.06 397 ASP F O 1
ATOM 13667 N N . GLY D 2 398 ? 38.197 65.264 -68.942 1.00 157.27 398 GLY F N 1
ATOM 13668 C CA . GLY D 2 398 ? 37.332 66.144 -69.704 1.00 152.06 398 GLY F CA 1
ATOM 13669 C C . GLY D 2 398 ? 37.538 67.605 -69.388 1.00 144.95 398 GLY F C 1
ATOM 13670 O O . GLY D 2 398 ? 36.686 68.436 -69.708 1.00 129.43 398 GLY F O 1
ATOM 13671 N N . ARG D 2 399 ? 38.662 67.935 -68.758 1.00 152.97 399 ARG F N 1
ATOM 13672 C CA . ARG D 2 399 ? 39.003 69.280 -68.308 1.00 152.85 399 ARG F CA 1
ATOM 13673 C C . ARG D 2 399 ? 39.884 70.046 -69.281 1.00 157.23 399 ARG F C 1
ATOM 13674 O O . ARG D 2 399 ? 39.675 71.244 -69.481 1.00 153.88 399 ARG F O 1
ATOM 13682 N N . GLY D 2 400 ? 40.879 69.391 -69.864 1.00 163.11 400 GLY F N 1
ATOM 13683 C CA . GLY D 2 400 ? 41.725 70.028 -70.844 1.00 162.23 400 GLY F CA 1
ATOM 13684 C C . GLY D 2 400 ? 41.626 69.280 -72.154 1.00 158.01 400 GLY F C 1
ATOM 13685 O O . GLY D 2 400 ? 40.561 68.750 -72.487 1.00 155.23 400 GLY F O 1
ATOM 13686 N N . ARG D 2 401 ? 42.724 69.222 -72.904 1.00 154.81 401 ARG F N 1
ATOM 13687 C CA . ARG D 2 401 ? 42.767 68.479 -74.153 1.00 156.38 401 ARG F CA 1
ATOM 13688 C C . ARG D 2 401 ? 44.150 67.864 -74.312 1.00 157.16 401 ARG F C 1
ATOM 13689 O O . ARG D 2 401 ? 45.131 68.334 -73.730 1.00 152.29 401 ARG F O 1
ATOM 13697 N N . LEU D 2 402 ? 44.206 66.791 -75.098 1.00 158.32 402 LEU F N 1
ATOM 13698 C CA . LEU D 2 402 ? 45.440 66.234 -75.628 1.00 153.91 402 LEU F CA 1
ATOM 13699 C C . LEU D 2 402 ? 45.493 66.489 -77.130 1.00 145.85 402 LEU F C 1
ATOM 13700 O O . LEU D 2 402 ? 44.484 66.330 -77.829 1.00 140.95 402 LEU F O 1
ATOM 13705 N N . VAL D 2 403 ? 46.666 66.895 -77.626 1.00 147.48 403 VAL F N 1
ATOM 13706 C CA . VAL D 2 403 ? 46.876 67.186 -79.058 1.00 154.75 403 VAL F CA 1
ATOM 13707 C C . VAL D 2 403 ? 48.189 66.564 -79.521 1.00 154.64 403 VAL F C 1
ATOM 13708 O O . VAL D 2 403 ? 49.281 67.057 -79.189 1.00 154.33 403 VAL F O 1
ATOM 13712 N N . THR D 2 404 ? 47.982 65.714 -80.513 1.00 153.57 404 THR F N 1
ATOM 13713 C CA . THR D 2 404 ? 49.062 65.028 -81.232 1.00 150.09 404 THR F CA 1
ATOM 13714 C C . THR D 2 404 ? 49.391 65.831 -82.483 1.00 154.66 404 THR F C 1
ATOM 13715 O O . THR D 2 404 ? 48.456 66.281 -83.166 1.00 152.91 404 THR F O 1
ATOM 13719 N N . VAL D 2 405 ? 50.673 65.950 -82.787 1.00 156.77 405 VAL F N 1
ATOM 13720 C CA . VAL D 2 405 ? 51.072 66.787 -83.941 1.00 157.77 405 VAL F CA 1
ATOM 13721 C C . VAL D 2 405 ? 51.898 65.936 -84.906 1.00 158.89 405 VAL F C 1
ATOM 13722 O O . VAL D 2 405 ? 52.869 65.320 -84.445 1.00 159.32 405 VAL F O 1
ATOM 13726 N N . VAL D 2 406 ? 51.484 65.806 -86.167 1.00 153.79 406 VAL F N 1
ATOM 13727 C CA . VAL D 2 406 ? 52.426 65.098 -87.081 1.00 161.22 406 VAL F CA 1
ATOM 13728 C C . VAL D 2 406 ? 53.350 66.154 -87.683 1.00 164.87 406 VAL F C 1
ATOM 13729 O O . VAL D 2 406 ? 52.824 67.077 -88.323 1.00 161.31 406 VAL F O 1
ATOM 13733 N N . LEU D 2 407 ? 54.675 66.037 -87.548 1.00 167.99 407 LEU F N 1
ATOM 13734 C CA . LEU D 2 407 ? 55.580 67.123 -88.038 1.00 164.38 407 LEU F CA 1
ATOM 13735 C C . LEU D 2 407 ? 56.758 66.588 -88.859 1.00 165.04 407 LEU F C 1
ATOM 13736 O O . LEU D 2 407 ? 57.042 65.385 -88.793 1.00 167.23 407 LEU F O 1
ATOM 13741 N N . PRO D 2 408 ? 57.396 67.404 -89.719 1.00 165.20 408 PRO F N 1
ATOM 13742 C CA . PRO D 2 408 ? 58.617 66.981 -90.388 1.00 165.62 408 PRO F CA 1
ATOM 13743 C C . PRO D 2 408 ? 59.500 66.904 -89.141 1.00 166.69 408 PRO F C 1
ATOM 13744 O O . PRO D 2 408 ? 59.673 67.891 -88.462 1.00 168.72 408 PRO F O 1
ATOM 13748 N N . GLY D 2 409 ? 60.057 65.729 -88.891 1.00 165.98 409 GLY F N 1
ATOM 13749 C CA . GLY D 2 409 ? 60.733 65.479 -87.616 1.00 165.47 409 GLY F CA 1
ATOM 13750 C C . GLY D 2 409 ? 61.717 66.492 -87.067 1.00 164.91 409 GLY F C 1
ATOM 13751 O O . GLY D 2 409 ? 61.750 66.752 -85.858 1.00 161.87 409 GLY F O 1
ATOM 13752 N N . ASP D 2 410 ? 62.515 67.075 -87.959 1.00 166.89 410 ASP F N 1
ATOM 13753 C CA . ASP D 2 410 ? 63.360 68.216 -87.628 1.00 165.79 410 ASP F CA 1
ATOM 13754 C C . ASP D 2 410 ? 62.585 69.378 -87.028 1.00 164.47 410 ASP F C 1
ATOM 13755 O O . ASP D 2 410 ? 63.197 70.281 -86.438 1.00 159.03 410 ASP F O 1
ATOM 13760 N N . GLU D 2 411 ? 61.264 69.371 -87.164 1.00 168.81 411 GLU F N 1
ATOM 13761 C CA . GLU D 2 411 ? 60.415 70.492 -86.795 1.00 166.90 411 GLU F CA 1
ATOM 13762 C C . GLU D 2 411 ? 59.867 70.431 -85.373 1.00 162.14 411 GLU F C 1
ATOM 13763 O O . GLU D 2 411 ? 59.469 71.481 -84.864 1.00 158.34 411 GLU F O 1
ATOM 13769 N N . ILE D 2 412 ? 59.832 69.248 -84.779 1.00 162.38 412 ILE F N 1
ATOM 13770 C CA . ILE D 2 412 ? 59.299 69.201 -83.395 1.00 163.67 412 ILE F CA 1
ATOM 13771 C C . ILE D 2 412 ? 60.407 69.676 -82.450 1.00 165.98 412 ILE F C 1
ATOM 13772 O O . ILE D 2 412 ? 60.072 69.933 -81.284 1.00 165.60 412 ILE F O 1
ATOM 13777 N N . ASP D 2 413 ? 61.653 69.773 -82.943 1.00 163.26 413 ASP F N 1
ATOM 13778 C CA . ASP D 2 413 ? 62.753 70.233 -82.127 1.00 162.41 413 ASP F CA 1
ATOM 13779 C C . ASP D 2 413 ? 62.313 71.616 -81.671 1.00 162.72 413 ASP F C 1
ATOM 13780 O O . ASP D 2 413 ? 62.212 71.907 -80.470 1.00 152.98 413 ASP F O 1
ATOM 13785 N N . SER D 2 414 ? 61.924 72.443 -82.643 1.00 168.40 414 SER F N 1
ATOM 13786 C CA . SER D 2 414 ? 61.675 73.853 -82.358 1.00 168.57 414 SER F CA 1
ATOM 13787 C C . SER D 2 414 ? 60.272 74.109 -81.822 1.00 173.87 414 SER F C 1
ATOM 13788 O O . SER D 2 414 ? 60.085 74.987 -80.966 1.00 176.73 414 SER F O 1
ATOM 13791 N N . LEU D 2 415 ? 59.267 73.368 -82.317 1.00 173.05 415 LEU F N 1
ATOM 13792 C CA . LEU D 2 415 ? 57.903 73.668 -81.895 1.00 171.61 415 LEU F CA 1
ATOM 13793 C C . LEU D 2 415 ? 57.735 73.408 -80.408 1.00 172.05 415 LEU F C 1
ATOM 13794 O O . LEU D 2 415 ? 56.953 74.086 -79.736 1.00 171.22 415 LEU F O 1
ATOM 13799 N N . ARG D 2 416 ? 58.467 72.437 -79.871 1.00 167.77 416 ARG F N 1
ATOM 13800 C CA . ARG D 2 416 ? 58.441 72.232 -78.428 1.00 168.17 416 ARG F CA 1
ATOM 13801 C C . ARG D 2 416 ? 58.966 73.456 -77.692 1.00 173.91 416 ARG F C 1
ATOM 13802 O O . ARG D 2 416 ? 58.389 73.880 -76.685 1.00 177.27 416 ARG F O 1
ATOM 13810 N N . ALA D 2 417 ? 60.053 74.051 -78.183 1.00 171.96 417 ALA F N 1
ATOM 13811 C CA . ALA D 2 417 ? 60.430 75.370 -77.692 1.00 165.64 417 ALA F CA 1
ATOM 13812 C C . ALA D 2 417 ? 59.334 76.385 -77.996 1.00 166.00 417 ALA F C 1
ATOM 13813 O O . ALA D 2 417 ? 58.885 77.118 -77.108 1.00 159.23 417 ALA F O 1
ATOM 13815 N N . ALA D 2 418 ? 58.875 76.415 -79.254 1.00 170.79 418 ALA F N 1
ATOM 13816 C CA . ALA D 2 418 ? 57.849 77.362 -79.684 1.00 168.00 418 ALA F CA 1
ATOM 13817 C C . ALA D 2 418 ? 56.610 77.290 -78.800 1.00 164.56 418 ALA F C 1
ATOM 13818 O O . ALA D 2 418 ? 56.051 78.319 -78.403 1.00 166.83 418 ALA F O 1
ATOM 13820 N N . LEU D 2 419 ? 56.150 76.079 -78.496 1.00 165.20 419 LEU F N 1
ATOM 13821 C CA . LEU D 2 419 ? 55.035 75.910 -77.570 1.00 169.90 419 LEU F CA 1
ATOM 13822 C C . LEU D 2 419 ? 55.402 76.142 -76.111 1.00 168.91 419 LEU F C 1
ATOM 13823 O O . LEU D 2 419 ? 54.518 76.489 -75.321 1.00 166.83 419 LEU F O 1
ATOM 13828 N N . GLY D 2 420 ? 56.670 75.964 -75.735 1.00 167.64 420 GLY F N 1
ATOM 13829 C CA . GLY D 2 420 ? 57.030 76.018 -74.326 1.00 159.84 420 GLY F CA 1
ATOM 13830 C C . GLY D 2 420 ? 56.668 77.336 -73.671 1.00 156.84 420 GLY F C 1
ATOM 13831 O O . GLY D 2 420 ? 56.247 77.373 -72.510 1.00 149.49 420 GLY F O 1
ATOM 13832 N N . SER D 2 421 ? 56.831 78.439 -74.405 1.00 162.04 421 SER F N 1
ATOM 13833 C CA . SER D 2 421 ? 56.375 79.736 -73.922 1.00 161.76 421 SER F CA 1
ATOM 13834 C C . SER D 2 421 ? 54.894 79.685 -73.566 1.00 158.71 421 SER F C 1
ATOM 13835 O O . SER D 2 421 ? 54.501 79.975 -72.431 1.00 157.38 421 SER F O 1
ATOM 13838 N N . ALA D 2 422 ? 54.063 79.289 -74.525 1.00 157.75 422 ALA F N 1
ATOM 13839 C CA . ALA D 2 422 ? 52.624 79.178 -74.316 1.00 153.47 422 ALA F CA 1
ATOM 13840 C C . ALA D 2 422 ? 52.293 78.233 -73.166 1.00 154.79 422 ALA F C 1
ATOM 13841 O O . ALA D 2 422 ? 51.158 78.192 -72.695 1.00 152.27 422 ALA F O 1
#

Foldseek 3Di:
DEEEEADLALAQWLFVQQQVVQVVPDAYAAEYEDQQLLVPLLRFAQLLLLQCVQAQVQSQVVQVVQAAPGHAYHYDNQVLVRVVVCCVQVVNQEYEYAAAQFPSRVVSVVVNCVSQVVVRYHYDYHHQAALDDLQQFPDPVSAHDQDLVVRVVRLVVPPDGRDAMHGGRNGGHHPDCVRPHHDDDDRHDPVCVVQSVLLVVADRHYLVVLVVLLVVCLPPLLQVLLPQLQAPLDPNDSPNQLCSLSSSDGVNNSLVSLVVSLVVCVVVVSVSSNVSSVVNVSVVSLSVVLSSCCRRPNADVVAGLVRLCVQQDADDDVPVVVCQLCLQQLQLLSSLQSQCLQRNQDGRLLNVLVSLLCVCQFNNHPSVSVLSVNSNRHNNNHNSSSSVSNCQSCVVGVNHDDHLDHDDQVVSCCRHPVQCSSSCVRPVLQVQQGSVCSRPVVPDDPVSCVSSVHDDPPSGHDNNGDPVNSNVVSVVSVVSVVVVVVVD/DAKDDKDKDFEFAPDFDPQDWAAFFLLLVLQQLKKKKKKFKFQACVPVDPCLLRVLVRNLCVLVQLLQFAWDFVDDCTGIITGSGRNGEMEIEIEDADDPVCVVVPQDWCPSVRQADDDHCADVNRNDGQKYWYWYAYPSNMTMIIIIGGSSFAHDLLVLVSLLCSLCVSQVHHDDGADSDPGHDYDDDDDLLWFADPFDDRGSFDDAVQAKIKGKDWQALVNQVVQVVVLHSLLLVVLLVLLLLCLVVVPAQKEKEWADDPVQDPRHNRHNRIWIFMFGCPPDRRVPDDSNVSSVSVPPVTDTCSVVSSNDPHHIARDQHNHEYEYHPAPRPNQSSQRNHTTGQWMDMDMHRHHANWYKYWYATDVRSITMIMTMHSPVCVVSSCVSVVVD/DEEEEADLALAQWQFCLQVVVQVVVDAYAYEYEDAQLLVPVLRFAQLLLVLVVLAQVQSQVVQVVLPHPGYAYHYDNAPLVGVVVLCVQQVDAEYEYAAAQFPSRVVSVVVSCVVCVVVRHHYDYHHQQAQDDLQQQDPPVRHHDFDLVVRVVSVVVPPDGRDAMHGGNSHHHHPDCVRVHHDDDDSHDPVCPVVSVLLVVADNRYLVVLVVLLVPCLVPLLLVQQPPLQAPLDPNDSPSQLCSRSSSDGVSNVVVVLVVSLVVCVVVVSVSSNVSSVVNVSVVVLVVVLSSCSNRPNADPPRHQPNVVVQFDADADVVVVVCQQCLQQLQLLSSLQSQCLSRNLDGRLLSVLVSLLCVCQFNNHPSVVVLSVNSHRHNSNHDSSSSVSNCASCVVGPNHDDHLDGDDQVVSCVRHPVFLSSSCVRPVLCVQQGSVCSRPVVPDDPVRCVVSPHDDVPSGHHRPTDPVNRSVVSVVRVVSRVVVVVVD/DAKDDKDKDFEWAPDQDPADWAAAFLLLVLQQAKKKKKKFKFLACPPVPPCLLRVLVRNLCVLVQQLQFAKDFVDDCGHIITGSGRNGEMEIEIEEQDAVVRVVVPQDWQPSVRQADDDHQAPPNRNDGQKYWYWYHYPSNMIMIIMIHGSSQAHVLLVQVSLQCSLCSSLPHHDDGADCPPGHDYDDDDDQLWAADDDDDRGSFDDAPQDKIKGKDWDFLVNVCVLVVVLHRQLLVVLVVLLLVCVLPPPRQKEKEWAPDPVQDPRHSRHNPTWIWIFGNPPDTSVPDDSNVSSVRCPPVTGTCSVVSSNDDHHIARPQGNAHYEAHAQPRPNQSNQNNNITGQFMDMDMHSHYQNKYKYWHDHDPSNTTMIMIIHSVVRVVCSCVSSVVD

Sequence (1760 aa):
RIVVWFRRDLRVEDNPALAAAARAGGEVVPAYVWSPEEEGPYYPGRVSRWWISQSLNHLDASLRRLGAGKLVTRRSADAAVALLQLVRDTGATHVYFNHLYDPISLVRDRRLKEMLAAEGIVVQSFNSDLLYEPWEVVDDEGQPFTMFDPFWNRCLSMPYDPPAPLLPPKRINSGDLSMCPSEDLIFEDESERGSNALLARAWTPGWQNADKALTAFLNGPLADYSVNRKKADSASTSLLSPHLHFGELSVRKVFHLVRMKQLVWSNEGNHAAEESCTLFLRSIGLREYSRYLSFNHPSSHERPLLAHLRFFPWVVDESYFKIWRQGRTGYPLVDAGMRELWATGWLHDRIRVVVASFFVKVLQLPARWGMKYFWDTLLDADLESDALGWQYITGSLPDGRELDRIDNPQFEGYKFDPHGEYVRRWIPELARLPTEWIHHPWDAPVSVLQAAGIELGSNYPLPIVELDAAKGRLQAALSEMWQLEAASGAVHGHRLSTVVPSSVTGEVDYALADADLAFKLHYLRGVYYYRSGDGLATKVLKDPMFPWLDDHFPVAGRVRRAEAERRPYIKCNDCGVRIVEARCDRDMAEWIRDAAPGRIRQLCYDKVLGPELFFSPLLYVQITNFKCGGLALGFSWAHLIGDIPSAATCFNKWAQILSGKKPEATVLTPPNQPLPAAPRSVKQVGPMEDLWLVPAGRDMACYSFHVSDAVLKKLHQQAGTFELVSALVWQAVAKIRGDVDTVTVVRADAAARSGKSLANEMKVGYVESAGSSPAKTDVAELAALLAKNVVDETAAVAAFQGDVLVYGGANLTLVDMEQVDLYGLEIKGQRPVYVEYGMDGVGDEGAVLVQPDADGRGRLVTVVLPGDEIDSLRAALGSARIVVWFRRDLRVEDNPALAAAARAGGEVVPAYVWSPEEEGPYYPGRVSRWWISQSLNHLDASLRRLGAGKLVTRRSADAAVALLQLVRDTGATHVYFNHLYDPISLVRDRRLKEMLAAEGIVVQSFNSDLLYEPWEVVDDEGQPFTMFDPFWNRCLSMPYDPPAPLLPPKRINSGDLSMCPSEDLIFEDESERGSNALLARAWTPGWQNADKALTAFLNGPLADYSVNRKKADSASTSLLSPHLHFGELSVRKVFHLVRMKQLVWSNEGNHAAEESCTLFLRSIGLREYSRYLSFNHPSSHERPLLAHLRFFPWVVDESYFKIWRQGRTGYPLVDAGMRELWATGWLHDRIRVVVASFFVKVLQLPARWGMKYFWDTLLDADLESDALGWQYITGSLPDGRELDRIDNPQFEGYKFDPHGEYVRRWIPELARLPTEWIHHPWDAPVSVLQAAGIELGSNYPLPIVELDAAKGRLQAALSEMWQLEAASGAVHGHRLSTVVPSSVTGEVDYALADADLAFKLHYLRGVYYYRSGDGLATKVLKDPMFPWLDDHFPVAGRVRRAEAERRPYIKCNDCGVRIVEARCDRDMAEWIRDAAPGRIRQLCYDKVLGPELFFSPLLYVQITNFKCGGLALGFSWAHLIGDIPSAATCFNKWAQILSGKKPEATVLTPPNQPLPAAPRSVKQVGPMEDLWLVPAGRDMACYSFHVSDAVLKKLHQQAGTFELVSALVWQAVAKIRGDVDTVTVVRADAAARSGKSLANEMKVGYVESAGSSPAKTDVAELAALLAKNVVDETAAVAAFQGDVLVYGGANLTLVDMEQVDLYGLEIKGQRPVYVEYGMDGVGDEGAVLVQPDADGRGRLVTVVLPGDEIDSLRAALGSA

Solvent-accessible surface area: 71778 Å² total; per-residue (Å²): 100,0,0,0,4,0,24,36,3,1,3,2,12,1,0,18,0,2,12,26,0,30,125,46,67,24,69,0,3,0,2,13,12,12,11,2,86,48,24,44,102,63,85,24,5,40,12,4,40,6,0,6,32,77,1,10,111,41,0,27,34,0,3,112,97,14,26,14,40,45,6,0,25,21,86,18,62,55,0,0,84,7,5,25,72,1,5,125,59,29,55,12,61,34,1,20,2,3,33,7,4,1,45,32,1,32,86,27,9,133,161,7,60,120,76,1,63,90,83,63,15,83,32,89,28,35,29,3,4,2,3,13,15,2,128,75,1,50,46,147,144,43,100,46,23,88,79,11,87,50,4,12,100,88,8,66,65,11,82,84,30,4,67,26,26,68,7,4,13,99,155,8,99,8,36,119,12,93,160,6,86,36,87,128,30,131,15,31,82,147,109,42,132,59,69,2,60,101,10,57,180,57,24,79,8,0,7,30,38,0,26,123,26,0,59,62,4,9,118,34,47,0,29,71,15,18,95,43,54,69,43,10,29,66,73,5,25,17,64,2,44,0,5,16,17,7,1,1,5,2,3,7,19,0,9,19,57,0,24,23,53,31,14,31,27,22,11,93,47,60,132,60,1,52,95,0,0,67,36,7,8,89,41,9,0,57,26,7,1,1,1,2,21,16,55,36,83,65,74,48,184,143,162,71,40,32,19,51,10,128,63,10,47,62,36,107,40,132,69,53,38,111,36,0,76,88,3,116,0,1,6,0,4,4,0,0,0,0,72,19,1,145,38,18,1,30,0,9,80,56,0,47,17,1,0,4,6,11,0,6,14,9,2,0,0,10,2,175,50,0,21,117,24,9,19,60,4,9,0,9,5,11,14,3,41,18,18,22,30,5,32,84,7,0,20,33,20,99,56,19,58,110,29,43,41,5,12,12,10,29,23,18,0,31,44,6,0,14,88,0,85,4,0,40,125,58,0,85,69,0,48,188,1,65,64,47,63,0,11,17,0,58,84,10,62,115,72,37,15,135,83,8,45,9,114,37,52,83,69,4,22,104,17,53,23,107,19,67,60,1,25,42,72,1,74,66,4,0,48,87,6,124,134,76,59,89,85,119,92,55,19,96,63,85,148,75,23,18,1,0,0,6,21,10,28,9,154,57,94,21,41,0,22,28,26,0,20,11,7,26,0,1,4,2,10,1,0,1,0,0,182,46,23,123,41,5,64,38,76,50,0,8,64,15,2,4,51,1,0,48,60,1,49,0,0,0,0,13,0,45,59,39,145,75,230,144,68,14,53,0,78,1,38,26,46,0,0,47,0,0,17,3,121,0,92,70,76,8,51,76,7,40,179,74,46,14,101,21,15,7,116,61,0,5,37,63,108,22,1,2,113,119,4,77,140,15,13,2,0,13,1,2,4,0,47,5,86,60,37,2,0,0,2,0,3,4,0,4,0,0,0,0,0,0,12,4,0,0,58,0,2,12,18,3,1,56,39,21,36,70,127,191,27,148,89,21,54,33,109,66,114,26,153,86,147,127,79,53,11,179,0,5,107,108,18,39,139,44,137,47,66,4,44,32,113,30,72,128,123,40,30,16,26,19,31,101,18,37,62,70,38,18,116,97,10,123,138,129,79,40,48,5,31,23,5,0,0,21,1,0,24,5,1,2,126,50,75,37,99,1,58,52,0,0,2,0,69,7,57,65,94,38,61,78,49,30,16,1,5,8,33,3,59,4,3,39,2,88,11,89,66,53,64,0,32,170,9,107,16,36,91,0,0,48,35,0,40,180,83,33,73,91,36,26,86,42,4,15,22,34,157,46,19,6,7,1,0,0,8,32,19,3,0,0,0,19,0,37,128,10,85,1,18,13,0,52,1,94,60,48,130,10,36,29,0,1,1,0,5,17,6,8,5,66,38,0,0,1,0,0,0,19,14,66,89,53,150,2,40,8,0,0,1,5,1,7,24,85,7,14,118,48,0,77,73,33,23,61,111,43,104,0,0,0,4,0,20,44,4,2,7,1,14,1,0,14,0,0,15,34,0,27,108,45,69,26,71,2,4,0,0,13,10,13,11,2,81,36,25,45,117,48,97,24,3,28,14,4,39,10,0,11,18,70,1,9,108,36,1,24,39,0,0,123,108,15,24,7,38,49,9,0,22,12,94,29,60,37,0,0,78,6,0,19,95,0,2,127,69,40,57,13,53,33,0,24,0,6,31,6,2,0,45,42,0,41,84,26,7,140,94,0,81,120,54,0,61,92,89,60,15,84,34,93,20,36,28,4,8,1,1,12,28,5,135,78,2,48,45,142,144,41,115,48,24,88,86,12,97,64,5,10,101,81,3,59,78,2,78,81,41,2,67,24,26,78,10,3,12,118,151,4,90,6,39,128,13,101,174,8,74,36,75,137,30,140,12,32,84,138,108,46,142,52,65,3,56,108,9,60,180,50,22,86,10,0,10,22,34,0,28,111,27,3,71,65,4,16,117,36,44,0,29,83,14,18,106,36,55,71,41,10,30,66,71,6,24,18,65,1,42,0,6,18,19,4,2,4,5,0,3,5,18,0,10,20,66,0,26,22,55,35,14,37,28,23,9,92,49,64,134,56,2,48,100,0,0,66,39,9,8,92,40,8,0,52,26,6,4,3,4,3,25,14,63,42,58,75,43,81,167,176,128,34,38,15,16,57,13,145,55,17,36,64,38,113,40,134,64,61,39,100,50,0,81,92,3,134,0,1,5,0,5,6,0,0,0,1,80,22,1,145,36,19,1,28,0,9,78,62,0,47,18,0,0,3,4,12,0,8,5,8,4,1,0,15,2,149,68,0,32,138,21,8,37,60,4,8,0,16,5,11,16,5,42,20,17,31,32,6,26,88,2,4,25,19,27,102,49,24,45,100,36,57,37,5,9,13,13,33,25,17,0,46,38,5,0,35,114,0,84,6,0,40,130,56,0,87,68,0,45,183,0,66,55,79,54,0,14,15,0,68,80,11,60,101,82,38,13,115,85,8,47,4,113,36,53,86,66,3,25,102,20,40,24,112,19,60,55,0,32,25,86,1,90,69,3,2,53,81,3,127,127,81,65,98,74,122,99,56,17,72,61,80,171,53,36,30,2,1,0,8,18,11,27,4,123,56,100,28,45,14,22,21,26,2,19,9,5,28,0,0,4,4,13,1,0,0,0,0,187,32,24,110,72,5,67,33,81,55,0,16,52,17,1,3,59,1,1,47,63,6,56,0,2,0,0,19,2,47,56,46,164,81,228,154,125,17,52,1,60,4,41,23,40,1,0,63,0,0,48,3,144,1,87,34,68,14,56,102,27,34,172,79,36,15,111,21,14,8,82,68,0,4,48,93,104,32,13,3,96,118,5,60,140,12,12,8,1,11,0,2,2,0,53,12,150,44,33,1,3,0,0,0,3,4,2,11,0,8,6,0,9,3,11,8,1,0,58,3,2,8,42,1,0,44,35,19,24,63,142,174,23,138,88,40,56,32,117,56,118,36,158,76,149,140,78,57,12,194,0,4,95,115,47,33,123,37,124,54,73,9,39,24,107,43,65,189,120,38,30,12,24,22,85,95,23,43,38,55,48,36,113,106,19,140,150,152,93,42,32,53,11,22,2,2,0,36,15,0,33,6,4,1,115,42,102,36,140,4,41,54,0,0,5,1,36,8,66,68,98,42,90,65,56,52,26,4,11,4,45,3,82,5,4,99,4,90,11,90,83,66,34,2,28,161,22,117,36,39,119,2,2,46,35,3,35,190,72,70,22,113,29,14,79,45,3,15,44,29,156,36,19,3,3,2,1,0,4,31,17,14,0,0,3,13,1,12,165,7,89,4,24,16,0,60,11,116,76,38,141,10,67,26,4,7,3,9,19,41,2,4,10,50,43,2,4,3,9,0,6,22,11,68,76,57,149,2,51,20,9,12,13,18,4,16,30,140,24,20,112,52,5,81,73,15,22,53,111,66

InterPro domains:
  IPR002081 Cryptochrome/DNA photolyase class 1 [PR00147] (141-157)
  IPR002081 Cryptochrome/DNA photolyase class 1 [PR00147] (330-346)
  IPR002081 Cryptochrome/DNA photolyase class 1 [PR00147] (350-368)
  IPR002081 Cryptochrome/DNA photolyase class 1 [PTHR11455] (3-497)
  IPR005101 Cryptochrome/DNA photolyase, FAD-binding domain [PF03441] (281-479)
  IPR006050 DNA photolyase, N-terminal [PF00875] (4-161)
  IPR006050 DNA photolyase, N-terminal [PS51645] (1-132)
  IPR014134 Cryptochrome, plant [TIGR02766] (3-480)
  IPR014729 Rossmann-like alpha/beta/alpha sandwich fold [G3DSA:3.40.50.620] (4-204)
  IPR018394 Cryptochrome/DNA photolyase class 1, conserved site, C-terminal [PS00394] (330-342)
  IPR018394 Cryptochrome/DNA photolyase class 1, conserved site, C-terminal [PS00691] (350-369)
  IPR020978 Cryptochrome C-terminal [PF12546] (508-634)
  IPR036134 Cryptochrome/DNA photolyase, FAD-binding domain-like superfamily [SSF48173] (191-486)
  IPR036155 Cryptochrome/photolyase, N-terminal domain superfamily [SSF52425] (3-175)

Secondary structure (DSSP, 8-state):
-EEEEESS---SSS-HHHHHHHTTSS-EEEEEEE-GGGGGGG---HHHHHHHHHHHHHHHHHHHHTT-S--EEEE-SSHHHHHHHHHHHTT-SEEEEE---SHHHHHHHHHHHHHHHHTT-EEEEE--S-SS-GGG---TTSPPPSSHHHHHHHHTT-SS---PPPPPPS-------SSS-------S-GGGHHHHGGGGGT---SHHHHHHHHHHHHTTTTTTHHHHTT-SSS--S---HHHHHTT-S-HHHHHHHHHHHHHHHHHTT-HHHHHHHHHHHHHHHHHHHHHHHHHHS---SSS-SS-TTSS------HHHHHHHHTT-SS-HHHHHHHHHHHHHS---HHHHHHHHHHHHHTS---HHHHHHHHHHH-TT--HHHHHHHHHHHHT-SSSS--SS--B-HHHHHHHH-TTSHHHHHH-GGGTTS-TTTTT-GGGS-HHHHHHTT--BTTTBPPPSS-HHHHHHHHHHHHHHHHHHHHT-/-EEEEESS---STT-HHHHHHHHTTS-EEEEEEE-GGGGGGG---HHHHHHHHHHHHHHHHHHHHTT-S--EEEE-SSHHHHHHHHHHHHT--EEEEE---SHHHHHHHHHHHHHHHHTT-EEEEE--S-SS-TTT---TTS----SHHHHHHHHTT-SSPPPPPPPPPS-------SSS--PPP--S-GGGHHHHHGGGGT---SHHHHHHHHHHHHTTTTTTHHHHTT--SS--S---HHHHHTTSS-HHHHHHHHHHHHHHHHHTT-HHHHHHHHHHHHHHHHHHHHHHHHHHS--SSSS-TT-TTTT------HHHHHHHHTT-SS-HHHHHHHHHHHHHS---HHHHHHHHHHHHHTS---HHHHHHHHHHH-TT--HHHHHHHHHHHTT-STTS--SS--B-HHHHHHHH-TTSHHHHHH-GGGTTS-TTTTT-GGGS-HHHHHHTT--BTTTB---SS-SHHHHHHHHHHHHHHHHHHTT-/--EEEEEEEEE--SB---S-EEEPPHHHHHTTT-EEEEEEEES--TT--HHHHHTTHHHHHHHTGGGGSEEEE------EEEE-----EEEEEEEESS-HHHHHTS--TTHHHHHS----S-SSGGG--SEEEEEEEETTS-EEEEEEEETTS--HHHHHHHHHHHHHHHTTPPPPPP---S------PPPTTSEE-----S------SS--EEEEEEE-SHHHHHHHH---HHHHHHHHHHHHHHHHH---SEEEEEE--GGG--S-TT----EEEEEE--SS-GGGS-HHHHHHHHHH--EE-HHHHHH--S-EE-TTSSSEEEEE-TTS-STT--BTTB--SEEEEEEES--TT-EEEEE--SSSSSEEEEEEE-SHHHHHHHHHHHH-/---EEEEEEEE--SB---S-EE---HHHHHTTT-EEEEEEEES--TT--HHHHHTTHHHHHHHTGGGGSEEEE------EEEE-----EEEEEEEESS-HHHHHTT--TTSHHHHS----S-SSGGG--SEEEEEEEETTS-EEEEEEEEGGG--HHHHHHHHHHHHHHHHTPPPPPP---S---------TTS-B-----S------SS-EEEEEEEE-HHHHHHHH----HHHHHHHHHHHHHHHHHS--SEEEEEE--GGG--S-TT----B-EEEE--SS-STTS-HHHHHHHHHHS-EE-HHHHHH--S-B--TTSSSEEEEE-TTS--TT--BTTB--SEEEEEEES--TT-EEEEEE-TTSSSEEEEEEEETTHHHHHHHHHHH-